Protein 6U1Y (pdb70)

Organism: Mus musculus (NCBI:txid10090)

Secondary structure (DSSP, 8-state):
-B-EEEEETTEEEE-SSPBPPPPGGGS-PSTTHHHHHHHHHHHHHT-HHHHHHHT--SEEEEEEE-STTSSHHHHHHHHHHHTT-EEEE--SS-TT--HHHHHHHHHTPPSSEEEEETTGGGG-----HHHHHHHHSSTT--SSEEEEEEES-GGGS-GGGGSTTT-SEEEE--SPPHHHHHHHHHHHSTTS-HHHHHHHHHHHHHH-S---HHHHHHHHTTSTT-HHHHHH-GGGGS--PPP-/--EE-EEEEETTEEEE-SSPEEPPPGGGS-PSTTHHHHHHHHHHHHHT-HHHHHHHT--SEEEEEEE-STTSSHHHHHHHHHHHTT-EEEE--SS-TT--HHHHHHHHHTPPSSEEEEETTGGGG-----HHHHHHHHSSTT--SSEEEEEEES-GGGS-GGGGSTTT-SEEEE--SPPHHHHHHHHHHHSTTS-HHHHHHHHHHHHHH-S---HHHHHHHHGGGTT-HHHHHH-GGGGS-----/-B-EEEEETTEEEE-SSPBPPPPGGGS-PSTTHHHHHHHHHHHHHT-HHHHHHHT--SEEEEEEE-STTSSHHHHHHHHHHHTT-EEEE--SS-TT--HHHHHHHHHTPPSSEEEEETTGGGG----HHHHHHHHSSTT--SSEEEEEEES-GGGS-GGGGSTTT-SEEEE--SPPHHHHHHHHHHHSTTS-HHHHHHHHHHHHHH-S---HHHHHHHHTTSTT-HHHHHH-GGGGS-----/-B-EEEEETTEEEE-SSPBPPPPGGGS-PSTTHHHHHHHHHHHHHH-HHHHHHHT--SEEEEEEE-STTSSHHHHHHHHHHHTT-EEEE--SS-TT--HHHHHHHHHT--SSEEEEETTGGGG-----HHHHHHHHSSTT--SSEEEEEEES-GGGS-GGGGSTTT-SEEEE--SPPHHHHHHHHHHHSTTS-HHHHHHHHHHHHHH-S---HHHHHHHHTTSTT-HHHHHH-GGGGS--PPP-/--EE-EEEEETTEEEE-SSPEEPPPGGGS-PSTTHHHHHHHHHHHHHT-HHHHHHHT--SEEEEEEE-STTSSHHHHHHHHHHHTT-EEEE--SS-TT--HHHHHHHHHTPPSSEEEEETTGGGG-----HHHHHHHHSSTT--SSEEEEEEES-GGGS-GGGGSTTT-SEEEE--SPPHHHHHHHHHHHSTT--HHHHHHHHHHHHHH-S---HHHHHHHHTTSTT-HHHHHH-GGGGS--PPP-/-B-EEEEETTEEEE-SSPBPPPPGGGS-PSTTHHHHHHHHHHHHHT-HHHHHHHT--SEEEEEEE-STTSSHHHHHHHHHHHTT-EEEE--SS-TT--HHHHHHHHHTPPSSEEEEETTGGGG-----HHHHHHHHSSTT--SSEEEEEEES-GGGS-GGGGSTTT-SEEEE--SPPHHHHHHHHHHHSTTS-HHHHHHHHHHHHHH-S---HHHHHHHHTTSTT-HHHHHH-GGGGS------/-EE-EEEEETTEEEE-SSPEEPPPGGGS-PSTTHHHHHHHHHHHHHH-HHHHHHHT---EEEEEEE-STTSSHHHHHHHHHHHTT-EEEE--SS-TT--HHHHHHHHHTPPSSEEEEETTGGGG-----HHHHHHHHSSTT--SSEEEEEEES-GGGS-GGGGSTTT-SEEEE--SPPHHHHHHHHHHHSTTS-HHHHHHHHHHHHHH-S---HHHHHHHHTTSTT-HHHHHH-GGGGS-----

Nearest PDB structures (foldseek):
  6u1y-assembly1_B  TM=1.004E+00  e=1.110E-48  Mus musculus
  6u1y-assembly1_C  TM=1.004E+00  e=1.663E-48  Mus musculus
  8tp1-assembly1_A  TM=9.940E-01  e=5.512E-43  Mus musculus
  6uks-assembly1_A  TM=9.927E-01  e=8.902E-41  Mus musculus
  8t5u-assembly1_A  TM=9.875E-01  e=5.991E-40  Mus musculus

B-factor: mean 44.15, std 13.64, range [19.55, 131.07]

Sequence (1709 aa):
KTVMYTAVGSEWRTFGYPRRRRPLDSVVLQQGLADRIVKDIREFIDNPKWYIDRGIPYRRGYLLYGPPGCGKSSFITALAGELEHSICLLSLTDSSLSDDRLNHHLLSVAPQQSLVLLEDVDAAFGRLTFSGLLNALDGVASTEARIVFMTTNYIDRLDPALIRPGRVDLKEYVGYCSHWQLTQMFQRFYPGQAPSLAENFAEHVLKATSEISPAQVQGYFMLYKNDPMGAVHNIESLRPRDHHHEGKTVMYTAVGSEWRTFGYPRRRRPLDSVVLQQGLADRIVKDIREFIDNPKWYIDRGIPYRRGYLLYGPPGCGKSSFITALAGELEHSICLLSLTDSSLSDDRLNHHLLSVAPQQSLVLLEDVDAAFGRLTFSGLLNALDGVASTEARIVFMTTNYIDRLDPALIRPGRVDLKEYVGYCSHWQLTQMFQRFYPGQAPSLAENFAEHVLKATSEISPAQVQGYFMLYKNDPMGAVHNIESLRPRDHHKTVMYTAVGSEWRTFGYPRRRRPLDSVVLQQQGLADRIVKDIREFIDNPKWYIDRGIPYRRGYLLYGPPGCGKSSFITALAGELEHSICLLSLTDSSLSDDRLNHHLLSVAPQQSLVLLEDVDAAFRLTFSGLLNALDGVASTEARIVFMTTNYIDRLDPALIRPGRVDLKEYVGYCSHWQLTQMFQRFYPGQAPSLAENFAEHHVLKATSEISPAQVQGYFMLYKNDPMGAVHNIESLRPRDHHKTVMYTAVGSEWRTFGYPRRRRPLDSVVLQQGLADRIVKDIREFIDNPKWYIDRGIPYRRGYLLYGPPGCGKSSFITALAGELEHSICLLSLTDSSLSDDRLNHLLSVAPQQSLVLLEDVDAAFGRLTFSGLLNALDGVASTEARIVFMTTNYIDRLDPALIRPGRVDLKEYVGYCSHWQLTQMFQRFYPGQAPSLAENFAEHHVLKATSEISPAQVQGYFMLYKNDPMGAVHNIESLRPRDHHHEGKTVMYTAVGSEWRTFGYPRRRRPLDSVVLQQGLADRIVKDIREFIDNPKWYIDRGIPYRRGYLLYGPPGCGKSSFITALAGELEHSICLLSLTDSSLSDDRLNHHLLSVAPQQSLVLLEDVDAAFGRLTFSGLLNALDGVASTEARIVFMTTNYIDRLDPALIRPGRVDLKEYVGYCSHWQLTQMFQRFYPGQAPSLAENFAEHVLKATSEISPAQVQGYFMLYKNDPMGAVHNIESLRPRDHHHKTVMYTAVGSEWRTFGYPRRRRPLDSVVLQQGLADRIVKDIREFIDNPKWYIDRGIPYRRGYLLYGPPGCGKSSFITALAGELEHSICLLSLTDSSLSDDRLNHHLLSVAPQQSLVLLEDVDAAFGRLTFSGLLNALDGVASTEARIVFMTTNYIDRLDPALIRPGRVDLKEYVGYCSHWQLTQMFQRFYPGQAPSLAENFAEHVLKATSEISPAQVQGYFMLYKNDPMGAVHNIESLRPRDHHHGKTVMYTAVGSEWRTFGYPRRRRPLDSVVLQQGLADRIVKDIREFIDNPKWYIDRGIPYRRGYLLYGPPGCGKSSFITALAGELEHSICLLSLTDSSLSDDRLNHHLLSVAPQQSLVLLEDVDAAFGRLTFSGLLNALDGVASTEARIVFMTTNYIDRLDPALIRPGRVDLKEYVGYCSHWQLTQMFQRFYPGQAPSLAENFAEHHVLKATSEISPAQVQGYFMLYKNDPMGAVHNIESLRPRDHH

Radius of gyration: 43.0 Å; Cα contacts (8 Å, |Δi|>4): 3126; chains: 7; bounding box: 42×126×124 Å

Structure (mmCIF, N/CA/C/O backbone):
data_6U1Y
#
_entry.id   6U1Y
#
_cell.length_a   41.206
_cell.length_b   207.253
_cell.length_c   116.615
_cell.angle_alpha   90.000
_cell.angle_beta   95.980
_cell.angle_gamma   90.000
#
_symmetry.space_group_name_H-M   'P 1 21 1'
#
loop_
_entity.id
_entity.type
_entity.pdbx_description
1 polymer 'Mitochondrial chaperone BCS1'
2 non-polymer 'PHOSPHOAMINOPHOSPHONIC ACID-ADENYLATE ESTER'
3 non-polymer 'MAGNESIUM ION'
4 water water
#
loop_
_atom_site.group_PDB
_atom_site.id
_atom_site.type_symbol
_atom_site.label_atom_id
_atom_site.label_alt_id
_atom_site.label_comp_id
_atom_site.label_asym_id
_atom_site.label_entity_id
_atom_site.label_seq_id
_atom_site.pdbx_PDB_ins_code
_atom_site.Cartn_x
_atom_site.Cartn_y
_atom_site.Cartn_z
_atom_site.occupancy
_atom_site.B_iso_or_equiv
_atom_site.auth_seq_id
_atom_site.auth_comp_id
_atom_site.auth_asym_id
_atom_site.auth_atom_id
_atom_site.pdbx_PDB_model_num
ATOM 1 N N . LYS A 1 15 ? 17.301 -44.860 31.185 1.00 49.47 165 LYS A N 1
ATOM 2 C CA . LYS A 1 15 ? 16.854 -43.570 31.790 1.00 48.07 165 LYS A CA 1
ATOM 3 C C . LYS A 1 15 ? 16.057 -42.752 30.762 1.00 44.90 165 LYS A C 1
ATOM 4 O O . LYS A 1 15 ? 16.181 -43.034 29.562 1.00 45.48 165 LYS A O 1
ATOM 23 N N . THR A 1 16 ? 15.362 -41.701 31.213 1.00 39.21 166 THR A N 1
ATOM 24 C CA . THR A 1 16 ? 14.681 -40.730 30.328 1.00 37.70 166 THR A CA 1
ATOM 25 C C . THR A 1 16 ? 15.243 -39.328 30.575 1.00 37.50 166 THR A C 1
ATOM 26 O O . THR A 1 16 ? 15.106 -38.815 31.708 1.00 40.96 166 THR A O 1
ATOM 37 N N . VAL A 1 17 ? 15.851 -38.705 29.567 1.00 35.86 167 VAL A N 1
ATOM 38 C CA . VAL A 1 17 ? 16.431 -37.332 29.689 1.00 36.15 167 VAL A CA 1
ATOM 39 C C . VAL A 1 17 ? 15.341 -36.280 29.403 1.00 35.30 167 VAL A C 1
ATOM 40 O O . VAL A 1 17 ? 14.681 -36.408 28.358 1.00 31.83 167 VAL A O 1
ATOM 53 N N . MET A 1 18 ? 15.189 -35.297 30.304 1.00 33.23 168 MET A N 1
ATOM 54 C CA . MET A 1 18 ? 14.321 -34.103 30.140 1.00 33.82 168 MET A CA 1
ATOM 55 C C . MET A 1 18 ? 15.151 -32.908 29.665 1.00 32.21 168 MET A C 1
ATOM 56 O O . MET A 1 18 ? 16.193 -32.628 30.297 1.00 32.55 168 MET A O 1
ATOM 70 N N . TYR A 1 19 ? 14.710 -32.218 28.617 1.00 31.63 169 TYR A N 1
ATOM 71 C CA . TYR A 1 19 ? 15.329 -30.953 28.130 1.00 33.29 169 TYR A CA 1
ATOM 72 C C . TYR A 1 19 ? 14.369 -29.788 28.383 1.00 33.18 169 TYR A C 1
ATOM 73 O O . TYR A 1 19 ? 13.156 -30.019 28.211 1.00 31.03 169 TYR A O 1
ATOM 91 N N . THR A 1 20 ? 14.872 -28.603 28.745 1.00 32.74 170 THR A N 1
ATOM 92 C CA . THR A 1 20 ? 14.109 -27.332 28.689 1.00 35.71 170 THR A CA 1
ATOM 93 C C . THR A 1 20 ? 14.841 -26.353 27.767 1.00 38.22 170 THR A C 1
ATOM 94 O O . THR A 1 20 ? 16.033 -26.551 27.519 1.00 40.05 170 THR A O 1
ATOM 105 N N . ALA A 1 21 ? 14.113 -25.364 27.249 1.00 40.35 171 ALA A N 1
ATOM 106 C CA . ALA A 1 21 ? 14.620 -24.306 26.350 1.00 40.20 171 ALA A CA 1
ATOM 107 C C . ALA A 1 21 ? 15.378 -23.273 27.174 1.00 42.41 171 ALA A C 1
ATOM 108 O O . ALA A 1 21 ? 14.830 -22.800 28.143 1.00 43.97 171 ALA A O 1
ATOM 115 N N . VAL A 1 22 ? 16.622 -22.983 26.810 1.00 47.99 172 VAL A N 1
ATOM 116 C CA . VAL A 1 22 ? 17.392 -21.807 27.300 1.00 52.94 172 VAL A CA 1
ATOM 117 C C . VAL A 1 22 ? 17.778 -20.993 26.066 1.00 55.72 172 VAL A C 1
ATOM 118 O O . VAL A 1 22 ? 18.606 -21.465 25.266 1.00 55.44 172 VAL A O 1
ATOM 131 N N . GLY A 1 23 ? 17.145 -19.832 25.906 1.00 58.69 173 GLY A N 1
ATOM 132 C CA . GLY A 1 23 ? 17.165 -19.056 24.655 1.00 58.43 173 GLY A CA 1
ATOM 133 C C . GLY A 1 23 ? 16.670 -19.906 23.500 1.00 57.93 173 GLY A C 1
ATOM 134 O O . GLY A 1 23 ? 15.508 -20.380 23.575 1.00 57.30 173 GLY A O 1
ATOM 138 N N . SER A 1 24 ? 17.526 -20.106 22.493 1.00 57.18 174 SER A N 1
ATOM 139 C CA . SER A 1 24 ? 17.196 -20.751 21.200 1.00 57.84 174 SER A CA 1
ATOM 140 C C . SER A 1 24 ? 17.652 -22.214 21.208 1.00 54.37 174 SER A C 1
ATOM 141 O O . SER A 1 24 ? 17.523 -22.874 20.150 1.00 52.98 174 SER A O 1
ATOM 149 N N . GLU A 1 25 ? 18.110 -22.723 22.354 1.00 52.16 175 GLU A N 1
ATOM 150 C CA . GLU A 1 25 ? 18.749 -24.063 22.451 1.00 52.74 175 GLU A CA 1
ATOM 151 C C . GLU A 1 25 ? 18.155 -24.892 23.606 1.00 46.33 175 GLU A C 1
ATOM 152 O O . GLU A 1 25 ? 17.594 -24.320 24.558 1.00 48.18 175 GLU A O 1
ATOM 164 N N . TRP A 1 26 ? 18.273 -26.208 23.514 1.00 39.98 176 TRP A N 1
ATOM 165 C CA . TRP A 1 26 ? 17.785 -27.193 24.506 1.00 38.50 176 TRP A CA 1
ATOM 166 C C . TRP A 1 26 ? 18.913 -27.594 25.445 1.00 41.67 176 TRP A C 1
ATOM 167 O O . TRP A 1 26 ? 20.000 -27.889 24.922 1.00 43.41 176 TRP A O 1
ATOM 188 N N . ARG A 1 27 ? 18.651 -27.649 26.757 1.00 41.52 177 ARG A N 1
ATOM 189 C CA . ARG A 1 27 ? 19.631 -28.043 27.799 1.00 43.12 177 ARG A CA 1
ATOM 190 C C . ARG A 1 27 ? 18.991 -29.090 28.707 1.00 40.89 177 ARG A C 1
ATOM 191 O O . ARG A 1 27 ? 17.787 -28.992 28.967 1.00 41.01 177 ARG A O 1
ATOM 212 N N . THR A 1 28 ? 19.776 -30.036 29.217 1.00 40.33 178 THR A N 1
ATOM 213 C CA . THR A 1 28 ? 19.274 -31.104 30.122 1.00 39.43 178 THR A CA 1
ATOM 214 C C . THR A 1 28 ? 18.723 -30.441 31.384 1.00 38.94 178 THR A C 1
ATOM 215 O O . THR A 1 28 ? 19.273 -29.418 31.816 1.00 36.15 178 THR A O 1
ATOM 226 N N . PHE A 1 29 ? 17.632 -30.987 31.919 1.00 40.25 179 PHE A N 1
ATOM 227 C CA . PHE A 1 29 ? 16.981 -30.499 33.154 1.00 40.94 179 PHE A CA 1
ATOM 228 C C . PHE A 1 29 ? 17.212 -31.541 34.260 1.00 41.20 179 PHE A C 1
ATOM 229 O O . PHE A 1 29 ? 16.617 -32.644 34.190 1.00 42.24 179 PHE A O 1
ATOM 246 N N . GLY A 1 30 ? 18.053 -31.199 35.239 1.00 39.84 180 GLY A N 1
ATOM 247 C CA . GLY A 1 30 ? 18.398 -32.069 36.379 1.00 42.74 180 GLY A CA 1
ATOM 248 C C . GLY A 1 30 ? 18.985 -33.402 35.940 1.00 42.17 180 GLY A C 1
ATOM 249 O O . GLY A 1 30 ? 19.641 -33.460 34.870 1.00 39.41 180 GLY A O 1
ATOM 253 N N . TYR A 1 31 ? 18.737 -34.444 36.742 1.00 44.52 181 TYR A N 1
ATOM 254 C CA . TYR A 1 31 ? 19.236 -35.830 36.555 1.00 46.02 181 TYR A CA 1
ATOM 255 C C . TYR A 1 31 ? 18.487 -36.530 35.416 1.00 45.36 181 TYR A C 1
ATOM 256 O O . TYR A 1 31 ? 17.327 -36.230 35.167 1.00 44.60 181 TYR A O 1
ATOM 274 N N . PRO A 1 32 ? 19.107 -37.493 34.699 1.00 47.42 182 PRO A N 1
ATOM 275 C CA . PRO A 1 32 ? 18.347 -38.483 33.940 1.00 46.77 182 PRO A CA 1
ATOM 276 C C . PRO A 1 32 ? 17.380 -39.196 34.904 1.00 46.52 182 PRO A C 1
ATOM 277 O O . PRO A 1 32 ? 17.794 -39.558 36.039 1.00 48.59 182 PRO A O 1
ATOM 288 N N . ARG A 1 33 ? 16.119 -39.354 34.491 1.00 45.26 183 ARG A N 1
ATOM 289 C CA . ARG A 1 33 ? 15.035 -39.896 35.366 1.00 45.72 183 ARG A CA 1
ATOM 290 C C . ARG A 1 33 ? 14.897 -41.398 35.123 1.00 42.69 183 ARG A C 1
ATOM 291 O O . ARG A 1 33 ? 15.121 -41.846 33.973 1.00 41.09 183 ARG A O 1
ATOM 312 N N . ARG A 1 34 ? 14.568 -42.153 36.163 1.00 44.21 184 ARG A N 1
ATOM 313 C CA . ARG A 1 34 ? 14.127 -43.566 36.037 1.00 49.72 184 ARG A CA 1
ATOM 314 C C . ARG A 1 34 ? 12.889 -43.602 35.122 1.00 44.60 184 ARG A C 1
ATOM 315 O O . ARG A 1 34 ? 11.989 -42.766 35.279 1.00 39.23 184 ARG A O 1
ATOM 336 N N . ARG A 1 35 ? 12.891 -44.524 34.164 1.00 47.18 185 ARG A N 1
ATOM 337 C CA . ARG A 1 35 ? 11.761 -44.733 33.230 1.00 49.22 185 ARG A CA 1
ATOM 338 C C . ARG A 1 35 ? 10.572 -45.183 34.066 1.00 45.06 185 ARG A C 1
ATOM 339 O O . ARG A 1 35 ? 10.748 -46.092 34.879 1.00 45.53 185 ARG A O 1
ATOM 360 N N . ARG A 1 36 ? 9.422 -44.553 33.888 1.00 41.94 186 ARG A N 1
ATOM 361 C CA . ARG A 1 36 ? 8.156 -45.135 34.375 1.00 40.67 186 ARG A CA 1
ATOM 362 C C . ARG A 1 36 ? 7.758 -46.271 33.447 1.00 38.87 186 ARG A C 1
ATOM 363 O O . ARG A 1 36 ? 7.671 -46.063 32.245 1.00 39.83 186 ARG A O 1
ATOM 384 N N . PRO A 1 37 ? 7.559 -47.505 33.944 1.00 36.46 187 PRO A N 1
ATOM 385 C CA . PRO A 1 37 ? 7.119 -48.599 33.087 1.00 37.30 187 PRO A CA 1
ATOM 386 C C . PRO A 1 37 ? 5.712 -48.319 32.516 1.00 39.05 187 PRO A C 1
ATOM 387 O O . PRO A 1 37 ? 4.847 -47.844 33.235 1.00 36.18 187 PRO A O 1
ATOM 398 N N . LEU A 1 38 ? 5.518 -48.630 31.241 1.00 39.91 188 LEU A N 1
ATOM 399 C CA . LEU A 1 38 ? 4.253 -48.359 30.501 1.00 42.07 188 LEU A CA 1
ATOM 400 C C . LEU A 1 38 ? 3.099 -49.065 31.216 1.00 42.61 188 LEU A C 1
ATOM 401 O O . LEU A 1 38 ? 1.976 -48.521 31.259 1.00 40.91 188 LEU A O 1
ATOM 417 N N . ASP A 1 39 ? 3.403 -50.203 31.817 1.00 42.84 189 ASP A N 1
ATOM 418 C CA . ASP A 1 39 ? 2.426 -51.077 32.499 1.00 44.59 189 ASP A CA 1
ATOM 419 C C . ASP A 1 39 ? 1.909 -50.387 33.764 1.00 41.87 189 ASP A C 1
ATOM 420 O O . ASP A 1 39 ? 0.815 -50.765 34.206 1.00 41.93 189 ASP A O 1
ATOM 429 N N . SER A 1 40 ? 2.655 -49.434 34.322 1.00 36.28 190 SER A N 1
ATOM 430 C CA . SER A 1 40 ? 2.312 -48.734 35.579 1.00 35.37 190 SER A CA 1
ATOM 431 C C . SER A 1 40 ? 1.287 -47.627 35.295 1.00 33.59 190 SER A C 1
ATOM 432 O O . SER A 1 40 ? 0.772 -47.027 36.270 1.00 34.12 190 SER A O 1
ATOM 440 N N . VAL A 1 41 ? 1.038 -47.325 34.023 1.00 33.39 191 VAL A N 1
ATOM 441 C CA . VAL A 1 41 ? -0.014 -46.365 33.577 1.00 32.87 191 VAL A CA 1
ATOM 442 C C . VAL A 1 41 ? -1.147 -47.186 32.960 1.00 33.81 191 VAL A C 1
ATOM 443 O O . VAL A 1 41 ? -0.895 -47.876 31.949 1.00 33.07 191 VAL A O 1
ATOM 456 N N . VAL A 1 42 ? -2.347 -47.114 33.542 1.00 32.81 192 VAL A N 1
ATOM 457 C CA . VAL A 1 42 ? -3.491 -47.962 33.110 1.00 32.35 192 VAL A CA 1
ATOM 458 C C . VAL A 1 42 ? -4.468 -47.069 32.365 1.00 30.89 192 VAL A C 1
ATOM 459 O O . VAL A 1 42 ? -5.221 -46.331 33.045 1.00 29.10 192 VAL A O 1
ATOM 472 N N . LEU A 1 43 ? -4.437 -47.105 31.040 1.00 29.62 193 LEU A N 1
ATOM 473 C CA . LEU A 1 43 ? -5.397 -46.334 30.213 1.00 30.52 193 LEU A CA 1
ATOM 474 C C . LEU A 1 43 ? -6.597 -47.238 29.914 1.00 30.69 193 LEU A C 1
ATOM 475 O O . LEU A 1 43 ? -6.521 -48.448 30.195 1.00 29.11 193 LEU A O 1
ATOM 491 N N . GLN A 1 44 ? -7.655 -46.662 29.357 1.00 32.69 194 GLN A N 1
ATOM 492 C CA . GLN A 1 44 ? -8.826 -47.443 28.882 1.00 36.14 194 GLN A CA 1
ATOM 493 C C . GLN A 1 44 ? -8.335 -48.545 27.934 1.00 36.09 194 GLN A C 1
ATOM 494 O O . GLN A 1 44 ? -7.293 -48.365 27.269 1.00 32.97 194 GLN A O 1
ATOM 508 N N . GLN A 1 45 ? -9.043 -49.670 27.949 1.00 34.76 195 GLN A N 1
ATOM 509 C CA . GLN A 1 45 ? -8.634 -50.926 27.283 1.00 35.70 195 GLN A CA 1
ATOM 510 C C . GLN A 1 45 ? -8.297 -50.652 25.817 1.00 33.94 195 GLN A C 1
ATOM 511 O O . GLN A 1 45 ? -9.144 -50.072 25.112 1.00 30.84 195 GLN A O 1
ATOM 525 N N . GLY A 1 46 ? -7.077 -51.039 25.404 1.00 32.20 196 GLY A N 1
ATOM 526 C CA . GLY A 1 46 ? -6.618 -50.942 24.014 1.00 31.79 196 GLY A CA 1
ATOM 527 C C . GLY A 1 46 ? -6.057 -49.572 23.644 1.00 32.82 196 GLY A C 1
ATOM 528 O O . GLY A 1 46 ? -5.452 -49.470 22.555 1.00 34.11 196 GLY A O 1
ATOM 532 N N . LEU A 1 47 ? -6.191 -48.543 24.495 1.00 31.63 197 LEU A N 1
ATOM 533 C CA . LEU A 1 47 ? -5.783 -47.172 24.101 1.00 31.64 197 LEU A CA 1
ATOM 534 C C . LEU A 1 47 ? -4.255 -47.103 24.006 1.00 30.25 197 LEU A C 1
ATOM 535 O O . LEU A 1 47 ? -3.751 -46.616 22.964 1.00 28.77 197 LEU A O 1
ATOM 551 N N . ALA A 1 48 ? -3.536 -47.555 25.023 1.00 29.03 198 ALA A N 1
ATOM 552 C CA . ALA A 1 48 ? -2.049 -47.547 25.043 1.00 30.55 198 ALA A CA 1
ATOM 553 C C . ALA A 1 48 ? -1.530 -48.308 23.809 1.00 31.92 198 ALA A C 1
ATOM 554 O O . ALA A 1 48 ? -0.665 -47.762 23.103 1.00 30.56 198 ALA A O 1
ATOM 561 N N . ASP A 1 49 ? -2.081 -49.496 23.532 1.00 32.21 199 ASP A N 1
ATOM 562 C CA . ASP A 1 49 ? -1.655 -50.340 22.399 1.00 35.28 199 ASP A CA 1
ATOM 563 C C . ASP A 1 49 ? -1.845 -49.576 21.084 1.00 34.75 199 ASP A C 1
ATOM 564 O O . ASP A 1 49 ? -0.939 -49.633 20.245 1.00 32.31 199 ASP A O 1
ATOM 573 N N . ARG A 1 50 ? -2.979 -48.887 20.913 1.00 34.88 200 ARG A N 1
ATOM 574 C CA . ARG A 1 50 ? -3.268 -48.144 19.663 1.00 35.81 200 ARG A CA 1
ATOM 575 C C . ARG A 1 50 ? -2.239 -47.011 19.479 1.00 33.35 200 ARG A C 1
ATOM 576 O O . ARG A 1 50 ? -1.767 -46.831 18.363 1.00 34.13 200 ARG A O 1
ATOM 597 N N . ILE A 1 51 ? -1.868 -46.278 20.524 1.00 32.03 201 ILE A N 1
ATOM 598 C CA . ILE A 1 51 ? -0.931 -45.118 20.407 1.00 31.43 201 ILE A CA 1
ATOM 599 C C . ILE A 1 51 ? 0.484 -45.646 20.124 1.00 29.85 201 ILE A C 1
ATOM 600 O O . ILE A 1 51 ? 1.170 -45.084 19.241 1.00 28.86 201 ILE A O 1
ATOM 616 N N . VAL A 1 52 ? 0.911 -46.670 20.864 1.00 30.35 202 VAL A N 1
ATOM 617 C CA . VAL A 1 52 ? 2.255 -47.299 20.715 1.00 31.97 202 VAL A CA 1
ATOM 618 C C . VAL A 1 52 ? 2.380 -47.815 19.269 1.00 33.13 202 VAL A C 1
ATOM 619 O O . VAL A 1 52 ? 3.408 -47.542 18.634 1.00 31.50 202 VAL A O 1
ATOM 632 N N . LYS A 1 53 ? 1.369 -48.527 18.776 1.00 34.99 203 LYS A N 1
ATOM 633 C CA . LYS A 1 53 ? 1.368 -49.090 17.399 1.00 36.66 203 LYS A CA 1
ATOM 634 C C . LYS A 1 53 ? 1.503 -47.942 16.397 1.00 35.84 203 LYS A C 1
ATOM 635 O O . LYS A 1 53 ? 2.359 -48.026 15.508 1.00 37.06 203 LYS A O 1
ATOM 654 N N . ASP A 1 54 ? 0.703 -46.894 16.538 1.00 34.25 204 ASP A N 1
ATOM 655 C CA . ASP A 1 54 ? 0.706 -45.717 15.636 1.00 35.16 204 ASP A CA 1
ATOM 656 C C . ASP A 1 54 ? 2.118 -45.121 15.581 1.00 36.04 204 ASP A C 1
ATOM 657 O O . ASP A 1 54 ? 2.643 -44.890 14.454 1.00 35.14 204 ASP A O 1
ATOM 666 N N . ILE A 1 55 ? 2.696 -44.840 16.752 1.00 34.67 205 ILE A N 1
ATOM 667 C CA . ILE A 1 55 ? 3.981 -44.098 16.838 1.00 33.32 205 ILE A CA 1
ATOM 668 C C . ILE A 1 55 ? 5.119 -45.012 16.351 1.00 32.81 205 ILE A C 1
ATOM 669 O O . ILE A 1 55 ? 5.996 -44.517 15.649 1.00 31.94 205 ILE A O 1
ATOM 685 N N . ARG A 1 56 ? 5.108 -46.307 16.653 1.00 33.02 206 ARG A N 1
ATOM 686 C CA . ARG A 1 56 ? 6.122 -47.267 16.115 1.00 36.01 206 ARG A CA 1
ATOM 687 C C . ARG A 1 56 ? 5.998 -47.322 14.578 1.00 34.24 206 ARG A C 1
ATOM 688 O O . ARG A 1 56 ? 7.029 -47.315 13.920 1.00 34.07 206 ARG A O 1
ATOM 709 N N . GLU A 1 57 ? 4.783 -47.338 14.029 1.00 33.59 207 GLU A N 1
ATOM 710 C CA . GLU A 1 57 ? 4.568 -47.338 12.561 1.00 34.53 207 GLU A CA 1
ATOM 711 C C . GLU A 1 57 ? 5.174 -46.075 11.932 1.00 33.77 207 GLU A C 1
ATOM 712 O O . GLU A 1 57 ? 5.793 -46.179 10.853 1.00 33.15 207 GLU A O 1
ATOM 724 N N . PHE A 1 58 ? 5.000 -44.915 12.566 1.00 31.57 208 PHE A N 1
ATOM 725 C CA . PHE A 1 58 ? 5.600 -43.640 12.100 1.00 30.50 208 PHE A CA 1
ATOM 726 C C . PHE A 1 58 ? 7.134 -43.778 12.118 1.00 31.51 208 PHE A C 1
ATOM 727 O O . PHE A 1 58 ? 7.777 -43.507 11.084 1.00 33.33 208 PHE A O 1
ATOM 744 N N . ILE A 1 59 ? 7.705 -44.163 13.263 1.00 31.21 209 ILE A N 1
ATOM 745 C CA . ILE A 1 59 ? 9.178 -44.251 13.459 1.00 33.20 209 ILE A CA 1
ATOM 746 C C . ILE A 1 59 ? 9.748 -45.216 12.423 1.00 33.69 209 ILE A C 1
ATOM 747 O O . ILE A 1 59 ? 10.788 -44.889 11.851 1.00 32.31 209 ILE A O 1
ATOM 763 N N . ASP A 1 60 ? 9.041 -46.313 12.136 1.00 32.93 210 ASP A N 1
ATOM 764 C CA . ASP A 1 60 ? 9.545 -47.414 11.263 1.00 34.04 210 ASP A CA 1
ATOM 765 C C . ASP A 1 60 ? 9.350 -47.125 9.757 1.00 33.66 210 ASP A C 1
ATOM 766 O O . ASP A 1 60 ? 9.835 -47.949 8.967 1.00 34.10 210 ASP A O 1
ATOM 775 N N . ASN A 1 61 ? 8.702 -46.034 9.335 1.00 33.37 211 ASN A N 1
ATOM 776 C CA . ASN A 1 61 ? 8.312 -45.875 7.902 1.00 35.35 211 ASN A CA 1
ATOM 777 C C . ASN A 1 61 ? 8.725 -44.533 7.278 1.00 34.07 211 ASN A C 1
ATOM 778 O O . ASN A 1 61 ? 7.943 -43.958 6.533 1.00 35.02 211 ASN A O 1
ATOM 789 N N . PRO A 1 62 ? 9.949 -44.015 7.490 1.00 33.72 212 PRO A N 1
ATOM 790 C CA . PRO A 1 62 ? 10.380 -42.777 6.835 1.00 34.29 212 PRO A CA 1
ATOM 791 C C . PRO A 1 62 ? 10.326 -42.852 5.310 1.00 34.01 212 PRO A C 1
ATOM 792 O O . PRO A 1 62 ? 9.962 -41.885 4.671 1.00 32.91 212 PRO A O 1
ATOM 803 N N . LYS A 1 63 ? 10.659 -44.003 4.748 1.00 37.26 213 LYS A N 1
ATOM 804 C CA . LYS A 1 63 ? 10.750 -44.170 3.272 1.00 41.15 213 LYS A CA 1
ATOM 805 C C . LYS A 1 63 ? 9.350 -43.994 2.677 1.00 39.60 213 LYS A C 1
ATOM 806 O O . LYS A 1 63 ? 9.235 -43.367 1.627 1.00 36.89 213 LYS A O 1
ATOM 825 N N . TRP A 1 64 ? 8.314 -44.516 3.332 1.00 39.00 214 TRP A N 1
ATOM 826 C CA . TRP A 1 64 ? 6.909 -44.383 2.852 1.00 39.54 214 TRP A CA 1
ATOM 827 C C . TRP A 1 64 ? 6.559 -42.902 2.726 1.00 38.93 214 TRP A C 1
ATOM 828 O O . TRP A 1 64 ? 5.930 -42.539 1.729 1.00 38.15 214 TRP A O 1
ATOM 849 N N . TYR A 1 65 ? 6.962 -42.086 3.704 1.00 35.86 215 TYR A N 1
ATOM 850 C CA . TYR A 1 65 ? 6.732 -40.618 3.704 1.00 36.77 215 TYR A CA 1
ATOM 851 C C . TYR A 1 65 ? 7.542 -39.992 2.556 1.00 36.32 215 TYR A C 1
ATOM 852 O O . TYR A 1 65 ? 6.949 -39.274 1.729 1.00 35.68 215 TYR A O 1
ATOM 870 N N . ILE A 1 66 ? 8.849 -40.249 2.490 1.00 39.28 216 ILE A N 1
ATOM 871 C CA . ILE A 1 66 ? 9.718 -39.568 1.483 1.00 45.04 216 ILE A CA 1
ATOM 872 C C . ILE A 1 66 ? 9.258 -39.943 0.061 1.00 44.59 216 ILE A C 1
ATOM 873 O O . ILE A 1 66 ? 9.157 -39.039 -0.769 1.00 44.41 216 ILE A O 1
ATOM 889 N N . ASP A 1 67 ? 8.938 -41.209 -0.200 1.00 44.40 217 ASP A N 1
ATOM 890 C CA . ASP A 1 67 ? 8.490 -41.671 -1.539 1.00 50.25 217 ASP A CA 1
ATOM 891 C C . ASP A 1 67 ? 7.261 -40.863 -1.977 1.00 51.07 217 ASP A C 1
ATOM 892 O O . ASP A 1 67 ? 7.152 -40.562 -3.175 1.00 49.78 217 ASP A O 1
ATOM 901 N N . ARG A 1 68 ? 6.365 -40.516 -1.058 1.00 47.61 218 ARG A N 1
ATOM 902 C CA . ARG A 1 68 ? 5.070 -39.867 -1.375 1.00 46.03 218 ARG A CA 1
ATOM 903 C C . ARG A 1 68 ? 5.183 -38.342 -1.222 1.00 42.96 218 ARG A C 1
ATOM 904 O O . ARG A 1 68 ? 4.151 -37.663 -1.479 1.00 42.55 218 ARG A O 1
ATOM 925 N N . GLY A 1 69 ? 6.359 -37.824 -0.828 1.00 39.10 219 GLY A N 1
ATOM 926 C CA . GLY A 1 69 ? 6.640 -36.376 -0.663 1.00 38.99 219 GLY A CA 1
ATOM 927 C C . GLY A 1 69 ? 5.983 -35.744 0.565 1.00 37.92 219 GLY A C 1
ATOM 928 O O . GLY A 1 69 ? 5.863 -34.493 0.613 1.00 37.77 219 GLY A O 1
ATOM 932 N N . ILE A 1 70 ? 5.612 -36.556 1.558 1.00 37.00 220 ILE A N 1
ATOM 933 C CA . ILE A 1 70 ? 4.831 -36.130 2.755 1.00 36.80 220 ILE A CA 1
ATOM 934 C C . ILE A 1 70 ? 5.801 -35.722 3.863 1.00 38.13 220 ILE A C 1
ATOM 935 O O . ILE A 1 70 ? 6.694 -36.507 4.199 1.00 39.29 220 ILE A O 1
ATOM 951 N N . PRO A 1 71 ? 5.637 -34.534 4.494 1.00 35.72 221 PRO A N 1
ATOM 952 C CA . PRO A 1 71 ? 6.500 -34.144 5.606 1.00 36.70 221 PRO A CA 1
ATOM 953 C C . PRO A 1 71 ? 6.553 -35.240 6.682 1.00 34.92 221 PRO A C 1
ATOM 954 O O . PRO A 1 71 ? 5.506 -35.715 7.085 1.00 32.72 221 PRO A O 1
ATOM 965 N N . TYR A 1 72 ? 7.779 -35.660 7.047 1.00 33.58 222 TYR A N 1
ATOM 966 C CA . TYR A 1 72 ? 8.033 -36.788 7.980 1.00 31.61 222 TYR A CA 1
ATOM 967 C C . TYR A 1 72 ? 7.986 -36.252 9.409 1.00 32.73 222 TYR A C 1
ATOM 968 O O . TYR A 1 72 ? 9.008 -36.014 10.056 1.00 32.66 222 TYR A O 1
ATOM 986 N N . ARG A 1 73 ? 6.758 -36.069 9.889 1.00 33.26 223 ARG A N 1
ATOM 987 C CA . ARG A 1 73 ? 6.398 -35.460 11.182 1.00 30.47 223 ARG A CA 1
ATOM 988 C C . ARG A 1 73 ? 5.114 -36.132 11.661 1.00 31.15 223 ARG A C 1
ATOM 989 O O . ARG A 1 73 ? 4.247 -36.484 10.788 1.00 28.65 223 ARG A O 1
ATOM 1010 N N . ARG A 1 74 ? 4.910 -36.195 12.970 1.00 28.40 224 ARG A N 1
ATOM 1011 C CA . ARG A 1 74 ? 3.610 -36.665 13.495 1.00 27.71 224 ARG A CA 1
ATOM 1012 C C . ARG A 1 74 ? 3.317 -35.944 14.809 1.00 26.53 224 ARG A C 1
ATOM 1013 O O . ARG A 1 74 ? 4.253 -35.694 15.606 1.00 26.12 224 ARG A O 1
ATOM 1034 N N . GLY A 1 75 ? 2.061 -35.601 15.006 1.00 27.35 225 GLY A N 1
ATOM 1035 C CA . GLY A 1 75 ? 1.580 -34.920 16.222 1.00 27.21 225 GLY A CA 1
ATOM 1036 C C . GLY A 1 75 ? 0.478 -35.704 16.911 1.00 26.03 225 GLY A C 1
ATOM 1037 O O . GLY A 1 75 ? -0.359 -36.329 16.206 1.00 26.44 225 GLY A O 1
ATOM 1041 N N . TYR A 1 76 ? 0.470 -35.654 18.238 1.00 25.10 226 TYR A N 1
ATOM 1042 C CA . TYR A 1 76 ? -0.504 -36.378 19.090 1.00 26.84 226 TYR A CA 1
ATOM 1043 C C . TYR A 1 76 ? -1.155 -35.377 20.048 1.00 26.86 226 TYR A C 1
ATOM 1044 O O . TYR A 1 76 ? -0.444 -34.481 20.544 1.00 27.34 226 TYR A O 1
ATOM 1062 N N . LEU A 1 77 ? -2.455 -35.513 20.286 1.00 27.59 227 LEU A N 1
ATOM 1063 C CA . LEU A 1 77 ? -3.186 -34.717 21.297 1.00 27.63 227 LEU A CA 1
ATOM 1064 C C . LEU A 1 77 ? -3.816 -35.691 22.285 1.00 27.48 227 LEU A C 1
ATOM 1065 O O . LEU A 1 77 ? -4.625 -36.506 21.856 1.00 26.10 227 LEU A O 1
ATOM 1081 N N . LEU A 1 78 ? -3.427 -35.613 23.554 1.00 28.04 228 LEU A N 1
ATOM 1082 C CA . LEU A 1 78 ? -4.164 -36.292 24.645 1.00 27.28 228 LEU A CA 1
ATOM 1083 C C . LEU A 1 78 ? -5.017 -35.229 25.345 1.00 26.83 228 LEU A C 1
ATOM 1084 O O . LEU A 1 78 ? -4.476 -34.182 25.745 1.00 26.40 228 LEU A O 1
ATOM 1100 N N . TYR A 1 79 ? -6.308 -35.492 25.499 1.00 26.37 229 TYR A N 1
ATOM 1101 C CA . TYR A 1 79 ? -7.237 -34.524 26.125 1.00 26.18 229 TYR A CA 1
ATOM 1102 C C . TYR A 1 79 ? -8.119 -35.221 27.153 1.00 26.35 229 TYR A C 1
ATOM 1103 O O . TYR A 1 79 ? -8.497 -36.380 26.965 1.00 25.32 229 TYR A O 1
ATOM 1121 N N . GLY A 1 80 ? -8.451 -34.487 28.220 1.00 27.75 230 GLY A N 1
ATOM 1122 C CA . GLY A 1 80 ? -9.447 -34.956 29.191 1.00 29.80 230 GLY A CA 1
ATOM 1123 C C . GLY A 1 80 ? -9.188 -34.422 30.577 1.00 30.73 230 GLY A C 1
ATOM 1124 O O . GLY A 1 80 ? -8.256 -33.636 30.762 1.00 30.06 230 GLY A O 1
ATOM 1128 N N . PRO A 1 81 ? -10.014 -34.822 31.562 1.00 30.79 231 PRO A N 1
ATOM 1129 C CA . PRO A 1 81 ? -9.983 -34.241 32.902 1.00 30.63 231 PRO A CA 1
ATOM 1130 C C . PRO A 1 81 ? -8.653 -34.440 33.639 1.00 29.60 231 PRO A C 1
ATOM 1131 O O . PRO A 1 81 ? -7.882 -35.348 33.338 1.00 31.41 231 PRO A O 1
ATOM 1142 N N . PRO A 1 82 ? -8.343 -33.589 34.638 1.00 29.10 232 PRO A N 1
ATOM 1143 C CA . PRO A 1 82 ? -7.147 -33.759 35.446 1.00 27.86 232 PRO A CA 1
ATOM 1144 C C . PRO A 1 82 ? -7.085 -35.112 36.171 1.00 29.26 232 PRO A C 1
ATOM 1145 O O . PRO A 1 82 ? -8.089 -35.603 36.695 1.00 28.23 232 PRO A O 1
ATOM 1156 N N . GLY A 1 83 ? -5.895 -35.728 36.114 1.00 29.16 233 GLY A N 1
ATOM 1157 C CA . GLY A 1 83 ? -5.551 -36.894 36.933 1.00 27.18 233 GLY A CA 1
ATOM 1158 C C . GLY A 1 83 ? -5.910 -38.203 36.273 1.00 27.04 233 GLY A C 1
ATOM 1159 O O . GLY A 1 83 ? -6.111 -39.161 37.015 1.00 27.23 233 GLY A O 1
ATOM 1163 N N . CYS A 1 84 ? -5.944 -38.285 34.938 1.00 25.83 234 CYS A N 1
ATOM 1164 C CA . CYS A 1 84 ? -6.422 -39.500 34.224 1.00 25.19 234 CYS A CA 1
ATOM 1165 C C . CYS A 1 84 ? -5.309 -40.183 33.408 1.00 24.21 234 CYS A C 1
ATOM 1166 O O . CYS A 1 84 ? -5.536 -41.286 32.968 1.00 24.46 234 CYS A O 1
ATOM 1174 N N . GLY A 1 85 ? -4.128 -39.599 33.274 1.00 24.52 235 GLY A N 1
ATOM 1175 C CA . GLY A 1 85 ? -2.923 -40.329 32.807 1.00 24.62 235 GLY A CA 1
ATOM 1176 C C . GLY A 1 85 ? -2.164 -39.660 31.659 1.00 23.95 235 GLY A C 1
ATOM 1177 O O . GLY A 1 85 ? -1.333 -40.320 31.065 1.00 23.60 235 GLY A O 1
ATOM 1181 N N . LYS A 1 86 ? -2.407 -38.393 31.344 1.00 24.55 236 LYS A N 1
ATOM 1182 C CA . LYS A 1 86 ? -1.843 -37.796 30.123 1.00 25.19 236 LYS A CA 1
ATOM 1183 C C . LYS A 1 86 ? -0.332 -37.626 30.293 1.00 26.06 236 LYS A C 1
ATOM 1184 O O . LYS A 1 86 ? 0.422 -38.140 29.457 1.00 25.97 236 LYS A O 1
ATOM 1203 N N . SER A 1 87 ? 0.104 -36.895 31.318 1.00 27.03 237 SER A N 1
ATOM 1204 C CA . SER A 1 87 ? 1.536 -36.606 31.558 1.00 27.54 237 SER A CA 1
ATOM 1205 C C . SER A 1 87 ? 2.275 -37.916 31.889 1.00 29.36 237 SER A C 1
ATOM 1206 O O . SER A 1 87 ? 3.395 -38.110 31.378 1.00 27.71 237 SER A O 1
ATOM 1214 N N . SER A 1 88 ? 1.697 -38.783 32.723 1.00 28.79 238 SER A N 1
ATOM 1215 C CA . SER A 1 88 ? 2.275 -40.083 33.123 1.00 30.64 238 SER A CA 1
ATOM 1216 C C . SER A 1 88 ? 2.459 -40.961 31.878 1.00 29.62 238 SER A C 1
ATOM 1217 O O . SER A 1 88 ? 3.539 -41.533 31.688 1.00 28.54 238 SER A O 1
ATOM 1225 N N . PHE A 1 89 ? 1.430 -41.084 31.041 1.00 27.45 239 PHE A N 1
ATOM 1226 C CA . PHE A 1 89 ? 1.527 -41.900 29.810 1.00 28.14 239 PHE A CA 1
ATOM 1227 C C . PHE A 1 89 ? 2.677 -41.407 28.914 1.00 27.55 239 PHE A C 1
ATOM 1228 O O . PHE A 1 89 ? 3.462 -42.218 28.426 1.00 29.32 239 PHE A O 1
ATOM 1245 N N . ILE A 1 90 ? 2.771 -40.109 28.681 1.00 26.41 240 ILE A N 1
ATOM 1246 C CA . ILE A 1 90 ? 3.794 -39.542 27.769 1.00 25.67 240 ILE A CA 1
ATOM 1247 C C . ILE A 1 90 ? 5.175 -39.837 28.356 1.00 26.73 240 ILE A C 1
ATOM 1248 O O . ILE A 1 90 ? 6.071 -40.219 27.586 1.00 29.05 240 ILE A O 1
ATOM 1264 N N . THR A 1 91 ? 5.351 -39.733 29.661 1.00 28.69 241 THR A N 1
ATOM 1265 C CA . THR A 1 91 ? 6.617 -40.086 30.358 1.00 30.99 241 THR A CA 1
ATOM 1266 C C . THR A 1 91 ? 6.962 -41.542 30.068 1.00 30.88 241 THR A C 1
ATOM 1267 O O . THR A 1 91 ? 8.087 -41.804 29.639 1.00 33.54 241 THR A O 1
ATOM 1278 N N . ALA A 1 92 ? 6.017 -42.451 30.294 1.00 30.27 242 ALA A N 1
ATOM 1279 C CA . ALA A 1 92 ? 6.192 -43.910 30.141 1.00 30.17 242 ALA A CA 1
ATOM 1280 C C . ALA A 1 92 ? 6.443 -44.253 28.677 1.00 29.43 242 ALA A C 1
ATOM 1281 O O . ALA A 1 92 ? 7.326 -45.067 28.406 1.00 31.20 242 ALA A O 1
ATOM 1288 N N . LEU A 1 93 ? 5.662 -43.657 27.779 1.00 31.14 243 LEU A N 1
ATOM 1289 C CA . LEU A 1 93 ? 5.827 -43.838 26.309 1.00 31.92 243 LEU A CA 1
ATOM 1290 C C . LEU A 1 93 ? 7.259 -43.461 25.903 1.00 31.35 243 LEU A C 1
ATOM 1291 O O . LEU A 1 93 ? 7.868 -44.224 25.146 1.00 30.44 243 LEU A O 1
ATOM 1307 N N . ALA A 1 94 ? 7.754 -42.313 26.339 1.00 31.02 244 ALA A N 1
ATOM 1308 C CA . ALA A 1 94 ? 9.137 -41.864 26.045 1.00 32.57 244 ALA A CA 1
ATOM 1309 C C . ALA A 1 94 ? 10.110 -42.959 26.500 1.00 34.05 244 ALA A C 1
ATOM 1310 O O . ALA A 1 94 ? 11.000 -43.325 25.732 1.00 34.89 244 ALA A O 1
ATOM 1317 N N . GLY A 1 95 ? 9.909 -43.496 27.693 1.00 34.16 245 GLY A N 1
ATOM 1318 C CA . GLY A 1 95 ? 10.758 -44.570 28.239 1.00 36.65 245 GLY A CA 1
ATOM 1319 C C . GLY A 1 95 ? 10.685 -45.824 27.387 1.00 36.53 245 GLY A C 1
ATOM 1320 O O . GLY A 1 95 ? 11.735 -46.353 27.054 1.00 34.80 245 GLY A O 1
ATOM 1324 N N . GLU A 1 96 ? 9.482 -46.247 27.016 1.00 35.18 246 GLU A N 1
ATOM 1325 C CA . GLU A 1 96 ? 9.254 -47.432 26.160 1.00 37.99 246 GLU A CA 1
ATOM 1326 C C . GLU A 1 96 ? 9.996 -47.299 24.820 1.00 37.60 246 GLU A C 1
ATOM 1327 O O . GLU A 1 96 ? 10.520 -48.306 24.355 1.00 40.89 246 GLU A O 1
ATOM 1339 N N . LEU A 1 97 ? 9.999 -46.115 24.209 1.00 35.90 247 LEU A N 1
ATOM 1340 C CA . LEU A 1 97 ? 10.599 -45.845 22.873 1.00 33.42 247 LEU A CA 1
ATOM 1341 C C . LEU A 1 97 ? 12.056 -45.398 23.009 1.00 33.75 247 LEU A C 1
ATOM 1342 O O . LEU A 1 97 ? 12.624 -44.997 21.984 1.00 32.20 247 LEU A O 1
ATOM 1358 N N . GLU A 1 98 ? 12.607 -45.392 24.223 1.00 34.12 248 GLU A N 1
ATOM 1359 C CA . GLU A 1 98 ? 13.962 -44.863 24.521 1.00 38.35 248 GLU A CA 1
ATOM 1360 C C . GLU A 1 98 ? 14.114 -43.475 23.890 1.00 36.71 248 GLU A C 1
ATOM 1361 O O . GLU A 1 98 ? 15.157 -43.189 23.255 1.00 37.12 248 GLU A O 1
ATOM 1373 N N . HIS A 1 99 ? 13.102 -42.633 24.051 1.00 34.20 249 HIS A N 1
ATOM 1374 C CA . HIS A 1 99 ? 13.123 -41.228 23.582 1.00 33.26 249 HIS A CA 1
ATOM 1375 C C . HIS A 1 99 ? 13.335 -40.338 24.804 1.00 35.65 249 HIS A C 1
ATOM 1376 O O . HIS A 1 99 ? 12.915 -40.735 25.926 1.00 33.39 249 HIS A O 1
ATOM 1391 N N . SER A 1 100 ? 13.951 -39.178 24.593 1.00 35.40 250 SER A N 1
ATOM 1392 C CA . SER A 1 100 ? 13.992 -38.092 25.597 1.00 36.93 250 SER A CA 1
ATOM 1393 C C . SER A 1 100 ? 12.714 -37.249 25.477 1.00 34.77 250 SER A C 1
ATOM 1394 O O . SER A 1 100 ? 11.901 -37.520 24.575 1.00 33.62 250 SER A O 1
ATOM 1402 N N . ILE A 1 101 ? 12.537 -36.263 26.353 1.00 33.31 251 ILE A N 1
ATOM 1403 C CA . ILE A 1 101 ? 11.398 -35.313 26.260 1.00 32.75 251 ILE A CA 1
ATOM 1404 C C . ILE A 1 101 ? 11.940 -33.886 26.310 1.00 32.46 251 ILE A C 1
ATOM 1405 O O . ILE A 1 101 ? 12.697 -33.560 27.237 1.00 33.38 251 ILE A O 1
ATOM 1421 N N . CYS A 1 102 ? 11.511 -33.069 25.359 1.00 32.70 252 CYS A N 1
ATOM 1422 C CA . CYS A 1 102 ? 11.726 -31.609 25.302 1.00 33.15 252 CYS A CA 1
ATOM 1423 C C . CYS A 1 102 ? 10.467 -30.893 25.810 1.00 35.50 252 CYS A C 1
ATOM 1424 O O . CYS A 1 102 ? 9.410 -30.983 25.135 1.00 35.05 252 CYS A O 1
ATOM 1432 N N . LEU A 1 103 ? 10.581 -30.228 26.960 1.00 36.46 253 LEU A N 1
ATOM 1433 C CA . LEU A 1 103 ? 9.499 -29.462 27.625 1.00 40.40 253 LEU A CA 1
ATOM 1434 C C . LEU A 1 103 ? 9.460 -28.061 27.022 1.00 40.26 253 LEU A C 1
ATOM 1435 O O . LEU A 1 103 ? 10.303 -27.241 27.385 1.00 39.58 253 LEU A O 1
ATOM 1451 N N . LEU A 1 104 ? 8.509 -27.790 26.152 1.00 40.03 254 LEU A N 1
ATOM 1452 C CA . LEU A 1 104 ? 8.374 -26.482 25.479 1.00 44.66 254 LEU A CA 1
ATOM 1453 C C . LEU A 1 104 ? 7.164 -25.742 26.080 1.00 45.73 254 LEU A C 1
ATOM 1454 O O . LEU A 1 104 ? 6.017 -26.197 25.884 1.00 48.32 254 LEU A O 1
ATOM 1470 N N . SER A 1 105 ? 7.423 -24.687 26.843 1.00 48.78 255 SER A N 1
ATOM 1471 C CA . SER A 1 105 ? 6.407 -23.786 27.436 1.00 52.40 255 SER A CA 1
ATOM 1472 C C . SER A 1 105 ? 6.028 -22.707 26.413 1.00 51.74 255 SER A C 1
ATOM 1473 O O . SER A 1 105 ? 6.914 -21.938 26.002 1.00 50.10 255 SER A O 1
ATOM 1481 N N . LEU A 1 106 ? 4.766 -22.646 25.993 1.00 48.95 256 LEU A N 1
ATOM 1482 C CA . LEU A 1 106 ? 4.325 -21.671 24.966 1.00 53.09 256 LEU A CA 1
ATOM 1483 C C . LEU A 1 106 ? 4.057 -20.312 25.632 1.00 61.21 256 LEU A C 1
ATOM 1484 O O . LEU A 1 106 ? 4.147 -19.290 24.929 1.00 57.14 256 LEU A O 1
ATOM 1500 N N . THR A 1 107 ? 3.728 -20.311 26.930 1.00 68.89 257 THR A N 1
ATOM 1501 C CA . THR A 1 107 ? 3.446 -19.103 27.752 1.00 71.18 257 THR A CA 1
ATOM 1502 C C . THR A 1 107 ? 4.727 -18.702 28.492 1.00 73.75 257 THR A C 1
ATOM 1503 O O . THR A 1 107 ? 4.969 -19.240 29.596 1.00 76.66 257 THR A O 1
ATOM 1514 N N . ASP A 1 108 ? 5.523 -17.809 27.907 1.00 74.93 258 ASP A N 1
ATOM 1515 C CA . ASP A 1 108 ? 6.943 -17.614 28.290 1.00 76.37 258 ASP A CA 1
ATOM 1516 C C . ASP A 1 108 ? 7.463 -16.323 27.653 1.00 80.03 258 ASP A C 1
ATOM 1517 O O . ASP A 1 108 ? 7.353 -16.184 26.411 1.00 77.15 258 ASP A O 1
ATOM 1526 N N . SER A 1 109 ? 8.030 -15.438 28.478 1.00 80.01 259 SER A N 1
ATOM 1527 C CA . SER A 1 109 ? 8.474 -14.063 28.131 1.00 82.37 259 SER A CA 1
ATOM 1528 C C . SER A 1 109 ? 9.420 -14.080 26.923 1.00 78.31 259 SER A C 1
ATOM 1529 O O . SER A 1 109 ? 9.184 -13.304 25.985 1.00 77.92 259 SER A O 1
ATOM 1537 N N . SER A 1 110 ? 10.458 -14.922 26.952 1.00 78.66 260 SER A N 1
ATOM 1538 C CA . SER A 1 110 ? 11.549 -14.959 25.935 1.00 74.90 260 SER A CA 1
ATOM 1539 C C . SER A 1 110 ? 11.054 -15.543 24.598 1.00 71.36 260 SER A C 1
ATOM 1540 O O . SER A 1 110 ? 11.707 -15.246 23.574 1.00 74.27 260 SER A O 1
ATOM 1548 N N . LEU A 1 111 ? 9.975 -16.344 24.594 1.00 62.98 261 LEU A N 1
ATOM 1549 C CA . LEU A 1 111 ? 9.586 -17.159 23.406 1.00 56.86 261 LEU A CA 1
ATOM 1550 C C . LEU A 1 111 ? 8.938 -16.252 22.361 1.00 53.30 261 LEU A C 1
ATOM 1551 O O . LEU A 1 111 ? 7.880 -15.685 22.665 1.00 58.35 261 LEU A O 1
ATOM 1567 N N . SER A 1 112 ? 9.576 -16.126 21.202 1.00 49.73 262 SER A N 1
ATOM 1568 C CA . SER A 1 112 ? 9.062 -15.463 19.978 1.00 49.71 262 SER A CA 1
ATOM 1569 C C . SER A 1 112 ? 8.744 -16.531 18.930 1.00 46.52 262 SER A C 1
ATOM 1570 O O . SER A 1 112 ? 9.144 -17.695 19.138 1.00 45.58 262 SER A O 1
ATOM 1578 N N . ASP A 1 113 ? 8.092 -16.135 17.832 1.00 47.05 263 ASP A N 1
ATOM 1579 C CA . ASP A 1 113 ? 7.855 -16.996 16.644 1.00 46.67 263 ASP A CA 1
ATOM 1580 C C . ASP A 1 113 ? 9.203 -17.506 16.141 1.00 45.90 263 ASP A C 1
ATOM 1581 O O . ASP A 1 113 ? 9.320 -18.719 15.837 1.00 44.91 263 ASP A O 1
ATOM 1590 N N . ASP A 1 114 ? 10.186 -16.614 16.081 1.00 48.77 264 ASP A N 1
ATOM 1591 C CA . ASP A 1 114 ? 11.553 -16.922 15.596 1.00 49.43 264 ASP A CA 1
ATOM 1592 C C . ASP A 1 114 ? 12.160 -18.014 16.484 1.00 46.40 264 ASP A C 1
ATOM 1593 O O . ASP A 1 114 ? 12.595 -19.039 15.937 1.00 44.56 264 ASP A O 1
ATOM 1602 N N . ARG A 1 115 ? 12.162 -17.824 17.803 1.00 46.86 265 ARG A N 1
ATOM 1603 C CA . ARG A 1 115 ? 12.762 -18.787 18.760 1.00 46.81 265 ARG A CA 1
ATOM 1604 C C . ARG A 1 115 ? 12.050 -20.145 18.662 1.00 41.76 265 ARG A C 1
ATOM 1605 O O . ARG A 1 115 ? 12.752 -21.179 18.693 1.00 39.84 265 ARG A O 1
ATOM 1626 N N . LEU A 1 116 ? 10.716 -20.160 18.569 1.00 39.26 266 LEU A N 1
ATOM 1627 C CA . LEU A 1 116 ? 9.937 -21.427 18.502 1.00 38.73 266 LEU A CA 1
ATOM 1628 C C . LEU A 1 116 ? 10.380 -22.202 17.254 1.00 38.82 266 LEU A C 1
ATOM 1629 O O . LEU A 1 116 ? 10.665 -23.409 17.381 1.00 36.09 266 LEU A O 1
ATOM 1645 N N . ASN A 1 117 ? 10.445 -21.532 16.106 1.00 40.30 267 ASN A N 1
ATOM 1646 C CA . ASN A 1 117 ? 10.897 -22.154 14.834 1.00 42.39 267 ASN A CA 1
ATOM 1647 C C . ASN A 1 117 ? 12.259 -22.810 15.045 1.00 38.48 267 ASN A C 1
ATOM 1648 O O . ASN A 1 117 ? 12.418 -23.981 14.648 1.00 38.21 267 ASN A O 1
ATOM 1659 N N . HIS A 1 118 ? 13.206 -22.087 15.646 1.00 37.79 268 HIS A N 1
ATOM 1660 C CA A HIS A 1 118 ? 14.591 -22.583 15.845 0.50 36.76 268 HIS A CA 1
ATOM 1661 C CA B HIS A 1 118 ? 14.592 -22.582 15.844 0.50 38.33 268 HIS A CA 1
ATOM 1662 C C . HIS A 1 118 ? 14.575 -23.743 16.841 1.00 37.91 268 HIS A C 1
ATOM 1663 O O . HIS A 1 118 ? 15.241 -24.745 16.570 1.00 36.84 268 HIS A O 1
ATOM 1691 N N . LEU A 1 119 ? 13.820 -23.610 17.934 1.00 39.18 269 LEU A N 1
ATOM 1692 C CA . LEU A 1 119 ? 13.760 -24.674 18.974 1.00 39.70 269 LEU A CA 1
ATOM 1693 C C . LEU A 1 119 ? 13.214 -25.966 18.364 1.00 40.66 269 LEU A C 1
ATOM 1694 O O . LEU A 1 119 ? 13.810 -27.013 18.637 1.00 44.97 269 LEU A O 1
ATOM 1710 N N . LEU A 1 120 ? 12.154 -25.906 17.558 1.00 39.03 270 LEU A N 1
ATOM 1711 C CA . LEU A 1 120 ? 11.592 -27.128 16.926 1.00 41.24 270 LEU A CA 1
ATOM 1712 C C . LEU A 1 120 ? 12.587 -27.712 15.928 1.00 42.80 270 LEU A C 1
ATOM 1713 O O . LEU A 1 120 ? 12.593 -28.943 15.778 1.00 48.70 270 LEU A O 1
ATOM 1729 N N . SER A 1 121 ? 13.417 -26.884 15.307 1.00 44.75 271 SER A N 1
ATOM 1730 C CA . SER A 1 121 ? 14.390 -27.336 14.275 1.00 45.04 271 SER A CA 1
ATOM 1731 C C . SER A 1 121 ? 15.616 -28.000 14.906 1.00 43.66 271 SER A C 1
ATOM 1732 O O . SER A 1 121 ? 16.224 -28.802 14.203 1.00 43.41 271 SER A O 1
ATOM 1740 N N . VAL A 1 122 ? 15.968 -27.711 16.163 1.00 44.67 272 VAL A N 1
ATOM 1741 C CA . VAL A 1 122 ? 17.202 -28.276 16.808 1.00 46.41 272 VAL A CA 1
ATOM 1742 C C . VAL A 1 122 ? 16.823 -29.188 17.978 1.00 46.43 272 VAL A C 1
ATOM 1743 O O . VAL A 1 122 ? 17.675 -29.431 18.826 1.00 47.94 272 VAL A O 1
ATOM 1756 N N . ALA A 1 123 ? 15.591 -29.700 18.007 1.00 48.25 273 ALA A N 1
ATOM 1757 C CA . ALA A 1 123 ? 15.156 -30.684 19.024 1.00 47.36 273 ALA A CA 1
ATOM 1758 C C . ALA A 1 123 ? 16.091 -31.882 18.936 1.00 46.06 273 ALA A C 1
ATOM 1759 O O . ALA A 1 123 ? 16.339 -32.377 17.842 1.00 44.90 273 ALA A O 1
ATOM 1766 N N . PRO A 1 124 ? 16.651 -32.355 20.068 1.00 47.38 274 PRO A N 1
ATOM 1767 C CA . PRO A 1 124 ? 17.456 -33.571 20.072 1.00 46.78 274 PRO A CA 1
ATOM 1768 C C . PRO A 1 124 ? 16.706 -34.668 19.314 1.00 45.32 274 PRO A C 1
ATOM 1769 O O . PRO A 1 124 ? 15.504 -34.766 19.466 1.00 44.01 274 PRO A O 1
ATOM 1780 N N . GLN A 1 125 ? 17.419 -35.466 18.527 1.00 43.44 275 GLN A N 1
ATOM 1781 C CA . GLN A 1 125 ? 16.837 -36.640 17.837 1.00 44.31 275 GLN A CA 1
ATOM 1782 C C . GLN A 1 125 ? 16.379 -37.680 18.879 1.00 40.67 275 GLN A C 1
ATOM 1783 O O . GLN A 1 125 ? 16.944 -37.726 19.998 1.00 39.82 275 GLN A O 1
ATOM 1797 N N . GLN A 1 126 ? 15.400 -38.504 18.516 1.00 39.93 276 GLN A N 1
ATOM 1798 C CA . GLN A 1 126 ? 14.820 -39.533 19.405 1.00 42.81 276 GLN A CA 1
ATOM 1799 C C . GLN A 1 126 ? 14.222 -38.799 20.620 1.00 39.79 276 GLN A C 1
ATOM 1800 O O . GLN A 1 126 ? 14.519 -39.179 21.757 1.00 35.90 276 GLN A O 1
ATOM 1814 N N . SER A 1 127 ? 13.429 -37.752 20.392 1.00 39.19 277 SER A N 1
ATOM 1815 C CA . SER A 1 127 ? 12.726 -37.019 21.477 1.00 39.19 277 SER A CA 1
ATOM 1816 C C . SER A 1 127 ? 11.261 -36.779 21.111 1.00 35.76 277 SER A C 1
ATOM 1817 O O . SER A 1 127 ? 10.897 -36.765 19.924 1.00 34.79 277 SER A O 1
ATOM 1825 N N . LEU A 1 128 ? 10.438 -36.642 22.134 1.00 34.00 278 LEU A N 1
ATOM 1826 C CA . LEU A 1 128 ? 9.060 -36.140 22.031 1.00 32.34 278 LEU A CA 1
ATOM 1827 C C . LEU A 1 128 ? 9.098 -34.672 22.458 1.00 31.43 278 LEU A C 1
ATOM 1828 O O . LEU A 1 128 ? 9.564 -34.408 23.565 1.00 32.55 278 LEU A O 1
ATOM 1844 N N . VAL A 1 129 ? 8.671 -33.753 21.608 1.00 29.68 279 VAL A N 1
ATOM 1845 C CA . VAL A 1 129 ? 8.439 -32.346 22.018 1.00 30.31 279 VAL A CA 1
ATOM 1846 C C . VAL A 1 129 ? 7.054 -32.276 22.689 1.00 30.11 279 VAL A C 1
ATOM 1847 O O . VAL A 1 129 ? 6.061 -32.670 22.049 1.00 27.68 279 VAL A O 1
ATOM 1860 N N . LEU A 1 130 ? 7.014 -31.841 23.948 1.00 28.32 280 LEU A N 1
ATOM 1861 C CA . LEU A 1 130 ? 5.793 -31.861 24.780 1.00 31.30 280 LEU A CA 1
ATOM 1862 C C . LEU A 1 130 ? 5.283 -30.423 24.948 1.00 30.34 280 LEU A C 1
ATOM 1863 O O . LEU A 1 130 ? 6.055 -29.586 25.486 1.00 28.32 280 LEU A O 1
ATOM 1879 N N . LEU A 1 131 ? 4.057 -30.160 24.477 1.00 30.90 281 LEU A N 1
ATOM 1880 C CA . LEU A 1 131 ? 3.330 -28.873 24.681 1.00 32.11 281 LEU A CA 1
ATOM 1881 C C . LEU A 1 131 ? 2.166 -29.130 25.638 1.00 30.37 281 LEU A C 1
ATOM 1882 O O . LEU A 1 131 ? 1.053 -29.512 25.146 1.00 27.84 281 LEU A O 1
ATOM 1898 N N . GLU A 1 132 ? 2.387 -28.970 26.940 1.00 30.47 282 GLU A N 1
ATOM 1899 C CA . GLU A 1 132 ? 1.317 -29.226 27.955 1.00 32.34 282 GLU A CA 1
ATOM 1900 C C . GLU A 1 132 ? 0.330 -28.057 27.909 1.00 32.52 282 GLU A C 1
ATOM 1901 O O . GLU A 1 132 ? 0.772 -26.924 27.695 1.00 31.97 282 GLU A O 1
ATOM 1913 N N . ASP A 1 133 ? -0.965 -28.326 28.063 1.00 32.96 283 ASP A N 1
ATOM 1914 C CA . ASP A 1 133 ? -1.982 -27.274 28.310 1.00 33.16 283 ASP A CA 1
ATOM 1915 C C . ASP A 1 133 ? -1.941 -26.254 27.177 1.00 32.86 283 ASP A C 1
ATOM 1916 O O . ASP A 1 133 ? -1.933 -25.032 27.435 1.00 35.79 283 ASP A O 1
ATOM 1925 N N . VAL A 1 134 ? -2.011 -26.746 25.949 1.00 31.07 284 VAL A N 1
ATOM 1926 C CA . VAL A 1 134 ? -1.855 -25.900 24.732 1.00 31.94 284 VAL A CA 1
ATOM 1927 C C . VAL A 1 134 ? -3.052 -24.936 24.593 1.00 32.92 284 VAL A C 1
ATOM 1928 O O . VAL A 1 134 ? -2.889 -23.894 23.948 1.00 32.85 284 VAL A O 1
ATOM 1941 N N . ASP A 1 135 ? -4.194 -25.221 25.234 1.00 34.53 285 ASP A N 1
ATOM 1942 C CA . ASP A 1 135 ? -5.358 -24.295 25.330 1.00 36.37 285 ASP A CA 1
ATOM 1943 C C . ASP A 1 135 ? -4.961 -22.973 26.008 1.00 36.46 285 ASP A C 1
ATOM 1944 O O . ASP A 1 135 ? -5.586 -21.969 25.706 1.00 36.92 285 ASP A O 1
ATOM 1953 N N . ALA A 1 136 ? -3.963 -22.970 26.898 1.00 40.07 286 ALA A N 1
ATOM 1954 C CA . ALA A 1 136 ? -3.582 -21.792 27.716 1.00 39.71 286 ALA A CA 1
ATOM 1955 C C . ALA A 1 136 ? -2.684 -20.806 26.955 1.00 41.39 286 ALA A C 1
ATOM 1956 O O . ALA A 1 136 ? -2.450 -19.744 27.486 1.00 42.70 286 ALA A O 1
ATOM 1963 N N . ALA A 1 137 ? -2.158 -21.130 25.786 1.00 43.06 287 ALA A N 1
ATOM 1964 C CA . ALA A 1 137 ? -1.350 -20.170 24.981 1.00 45.51 287 ALA A CA 1
ATOM 1965 C C . ALA A 1 137 ? -2.281 -19.108 24.358 1.00 46.24 287 ALA A C 1
ATOM 1966 O O . ALA A 1 137 ? -1.832 -17.952 24.196 1.00 42.91 287 ALA A O 1
ATOM 1973 N N . PHE A 1 138 ? -3.532 -19.491 24.034 1.00 46.91 288 PHE A N 1
ATOM 1974 C CA . PHE A 1 138 ? -4.531 -18.650 23.314 1.00 48.76 288 PHE A CA 1
ATOM 1975 C C . PHE A 1 138 ? -5.954 -19.022 23.768 1.00 52.27 288 PHE A C 1
ATOM 1976 O O . PHE A 1 138 ? -6.874 -18.161 23.668 1.00 59.39 288 PHE A O 1
ATOM 1993 N N . GLY A 1 155 ? 8.939 -10.020 20.153 1.00 95.91 305 GLY A N 1
ATOM 1994 C CA . GLY A 1 155 ? 9.415 -11.080 21.054 1.00 96.22 305 GLY A CA 1
ATOM 1995 C C . GLY A 1 155 ? 8.310 -11.690 21.910 1.00 94.63 305 GLY A C 1
ATOM 1996 O O . GLY A 1 155 ? 8.666 -12.084 23.046 1.00 96.13 305 GLY A O 1
ATOM 2000 N N . ARG A 1 156 ? 7.087 -11.891 21.373 1.00 86.77 306 ARG A N 1
ATOM 2001 C CA . ARG A 1 156 ? 6.111 -12.877 21.925 1.00 81.63 306 ARG A CA 1
ATOM 2002 C C . ARG A 1 156 ? 5.500 -13.722 20.784 1.00 71.22 306 ARG A C 1
ATOM 2003 O O . ARG A 1 156 ? 5.415 -13.253 19.637 1.00 67.65 306 ARG A O 1
ATOM 2024 N N . LEU A 1 157 ? 5.067 -14.926 21.148 1.00 59.16 307 LEU A N 1
ATOM 2025 C CA . LEU A 1 157 ? 4.480 -15.950 20.255 1.00 51.26 307 LEU A CA 1
ATOM 2026 C C . LEU A 1 157 ? 3.124 -15.474 19.729 1.00 45.26 307 LEU A C 1
ATOM 2027 O O . LEU A 1 157 ? 2.382 -14.856 20.490 1.00 44.11 307 LEU A O 1
ATOM 2043 N N . THR A 1 158 ? 2.817 -15.766 18.471 1.00 38.64 308 THR A N 1
ATOM 2044 C CA . THR A 1 158 ? 1.502 -15.511 17.835 1.00 35.59 308 THR A CA 1
ATOM 2045 C C . THR A 1 158 ? 0.911 -16.848 17.406 1.00 33.63 308 THR A C 1
ATOM 2046 O O . THR A 1 158 ? 1.677 -17.813 17.231 1.00 31.92 308 THR A O 1
ATOM 2057 N N . PHE A 1 159 ? -0.410 -16.882 17.254 1.00 33.59 309 PHE A N 1
ATOM 2058 C CA . PHE A 1 159 ? -1.179 -18.074 16.831 1.00 33.74 309 PHE A CA 1
ATOM 2059 C C . PHE A 1 159 ? -0.612 -18.560 15.480 1.00 32.85 309 PHE A C 1
ATOM 2060 O O . PHE A 1 159 ? -0.260 -19.746 15.359 1.00 31.73 309 PHE A O 1
ATOM 2077 N N . SER A 1 160 ? -0.474 -17.663 14.504 1.00 32.33 310 SER A N 1
ATOM 2078 C CA . SER A 1 160 ? 0.093 -17.977 13.167 1.00 33.17 310 SER A CA 1
ATOM 2079 C C . SER A 1 160 ? 1.532 -18.507 13.294 1.00 32.72 310 SER A C 1
ATOM 2080 O O . SER A 1 160 ? 1.886 -19.440 12.554 1.00 30.30 310 SER A O 1
ATOM 2088 N N . GLY A 1 161 ? 2.349 -17.937 14.180 1.00 32.55 311 GLY A N 1
ATOM 2089 C CA . GLY A 1 161 ? 3.722 -18.446 14.407 1.00 33.87 311 GLY A CA 1
ATOM 2090 C C . GLY A 1 161 ? 3.695 -19.902 14.828 1.00 32.29 311 GLY A C 1
ATOM 2091 O O . GLY A 1 161 ? 4.480 -20.707 14.278 1.00 32.05 311 GLY A O 1
ATOM 2095 N N . LEU A 1 162 ? 2.804 -20.246 15.758 1.00 32.12 312 LEU A N 1
ATOM 2096 C CA . LEU A 1 162 ? 2.667 -21.633 16.272 1.00 33.53 312 LEU A CA 1
ATOM 2097 C C . LEU A 1 162 ? 2.216 -22.547 15.131 1.00 33.29 312 LEU A C 1
ATOM 2098 O O . LEU A 1 162 ? 2.901 -23.579 14.910 1.00 33.10 312 LEU A O 1
ATOM 2114 N N . LEU A 1 163 ? 1.170 -22.179 14.385 1.00 32.96 313 LEU A N 1
ATOM 2115 C CA . LEU A 1 163 ? 0.646 -23.048 13.293 1.00 32.64 313 LEU A CA 1
ATOM 2116 C C . LEU A 1 163 ? 1.747 -23.308 12.262 1.00 30.45 313 LEU A C 1
ATOM 2117 O O . LEU A 1 163 ? 1.858 -24.446 11.819 1.00 32.52 313 LEU A O 1
ATOM 2133 N N . ASN A 1 164 ? 2.531 -22.301 11.907 1.00 31.04 314 ASN A N 1
ATOM 2134 C CA . ASN A 1 164 ? 3.539 -22.402 10.818 1.00 30.66 314 ASN A CA 1
ATOM 2135 C C . ASN A 1 164 ? 4.792 -23.125 11.332 1.00 31.71 314 ASN A C 1
ATOM 2136 O O . ASN A 1 164 ? 5.454 -23.810 10.531 1.00 34.63 314 ASN A O 1
ATOM 2147 N N . ALA A 1 165 ? 5.103 -23.035 12.622 1.00 33.15 315 ALA A N 1
ATOM 2148 C CA . ALA A 1 165 ? 6.205 -23.822 13.225 1.00 32.11 315 ALA A CA 1
ATOM 2149 C C . ALA A 1 165 ? 5.810 -25.297 13.197 1.00 34.20 315 ALA A C 1
ATOM 2150 O O . ALA A 1 165 ? 6.649 -26.117 12.787 1.00 31.85 315 ALA A O 1
ATOM 2157 N N . LEU A 1 166 ? 4.559 -25.618 13.568 1.00 33.19 316 LEU A N 1
ATOM 2158 C CA . LEU A 1 166 ? 4.096 -27.026 13.667 1.00 33.09 316 LEU A CA 1
ATOM 2159 C C . LEU A 1 166 ? 3.964 -27.636 12.273 1.00 32.65 316 LEU A C 1
ATOM 2160 O O . LEU A 1 166 ? 4.433 -28.764 12.091 1.00 33.43 316 LEU A O 1
ATOM 2176 N N . ASP A 1 167 ? 3.355 -26.911 11.319 1.00 32.68 317 ASP A N 1
ATOM 2177 C CA . ASP A 1 167 ? 3.127 -27.419 9.935 1.00 34.21 317 ASP A CA 1
ATOM 2178 C C . ASP A 1 167 ? 3.137 -26.238 8.967 1.00 33.16 317 ASP A C 1
ATOM 2179 O O . ASP A 1 167 ? 2.052 -25.674 8.668 1.00 31.14 317 ASP A O 1
ATOM 2188 N N . GLY A 1 168 ? 4.327 -25.904 8.502 1.00 31.90 318 GLY A N 1
ATOM 2189 C CA . GLY A 1 168 ? 4.537 -24.857 7.505 1.00 33.54 318 GLY A CA 1
ATOM 2190 C C . GLY A 1 168 ? 5.784 -25.129 6.697 1.00 34.80 318 GLY A C 1
ATOM 2191 O O . GLY A 1 168 ? 6.470 -26.145 6.924 1.00 34.89 318 GLY A O 1
ATOM 2195 N N . VAL A 1 169 ? 6.094 -24.179 5.840 1.00 36.90 319 VAL A N 1
ATOM 2196 C CA . VAL A 1 169 ? 7.155 -24.262 4.801 1.00 39.56 319 VAL A CA 1
ATOM 2197 C C . VAL A 1 169 ? 8.513 -24.626 5.420 1.00 40.73 319 VAL A C 1
ATOM 2198 O O . VAL A 1 169 ? 9.215 -25.413 4.790 1.00 41.08 319 VAL A O 1
ATOM 2211 N N . ALA A 1 170 ? 8.843 -24.112 6.608 1.00 40.34 320 ALA A N 1
ATOM 2212 C CA . ALA A 1 170 ? 10.162 -24.272 7.274 1.00 40.76 320 ALA A CA 1
ATOM 2213 C C . ALA A 1 170 ? 10.166 -25.411 8.318 1.00 40.44 320 ALA A C 1
ATOM 2214 O O . ALA A 1 170 ? 11.198 -25.562 8.997 1.00 38.86 320 ALA A O 1
ATOM 2221 N N . SER A 1 171 ? 9.060 -26.132 8.527 1.00 38.77 321 SER A N 1
ATOM 2222 C CA . SER A 1 171 ? 8.980 -27.156 9.610 1.00 37.40 321 SER A CA 1
ATOM 2223 C C . SER A 1 171 ? 9.974 -28.284 9.294 1.00 37.77 321 SER A C 1
ATOM 2224 O O . SER A 1 171 ? 10.134 -28.583 8.103 1.00 35.71 321 SER A O 1
ATOM 2232 N N . THR A 1 172 ? 10.617 -28.881 10.304 1.00 36.53 322 THR A N 1
ATOM 2233 C CA . THR A 1 172 ? 11.658 -29.927 10.111 1.00 38.96 322 THR A CA 1
ATOM 2234 C C . THR A 1 172 ? 11.058 -31.327 10.229 1.00 39.36 322 THR A C 1
ATOM 2235 O O . THR A 1 172 ? 9.932 -31.464 10.699 1.00 43.57 322 THR A O 1
ATOM 2246 N N . GLU A 1 173 ? 11.806 -32.337 9.820 1.00 40.07 323 GLU A N 1
ATOM 2247 C CA . GLU A 1 173 ? 11.341 -33.742 9.719 1.00 38.08 323 GLU A CA 1
ATOM 2248 C C . GLU A 1 173 ? 11.899 -34.573 10.880 1.00 34.08 323 GLU A C 1
ATOM 2249 O O . GLU A 1 173 ? 12.653 -34.033 11.660 1.00 34.76 323 GLU A O 1
ATOM 2261 N N . ALA A 1 174 ? 11.459 -35.828 10.993 1.00 33.50 324 ALA A N 1
ATOM 2262 C CA . ALA A 1 174 ? 11.731 -36.779 12.097 1.00 34.38 324 ALA A CA 1
ATOM 2263 C C . ALA A 1 174 ? 11.357 -36.133 13.431 1.00 35.61 324 ALA A C 1
ATOM 2264 O O . ALA A 1 174 ? 12.113 -36.278 14.426 1.00 38.54 324 ALA A O 1
ATOM 2271 N N . ARG A 1 175 ? 10.217 -35.442 13.472 1.00 35.19 325 ARG A N 1
ATOM 2272 C CA . ARG A 1 175 ? 9.815 -34.631 14.657 1.00 33.27 325 ARG A CA 1
ATOM 2273 C C . ARG A 1 175 ? 8.482 -35.156 15.167 1.00 30.74 325 ARG A C 1
ATOM 2274 O O . ARG A 1 175 ? 7.540 -35.316 14.342 1.00 29.11 325 ARG A O 1
ATOM 2295 N N . ILE A 1 176 ? 8.425 -35.480 16.459 1.00 27.86 326 ILE A N 1
ATOM 2296 C CA . ILE A 1 176 ? 7.186 -35.972 17.110 1.00 28.13 326 ILE A CA 1
ATOM 2297 C C . ILE A 1 176 ? 6.779 -34.966 18.193 1.00 27.12 326 ILE A C 1
ATOM 2298 O O . ILE A 1 176 ? 7.619 -34.632 19.060 1.00 24.43 326 ILE A O 1
ATOM 2314 N N . VAL A 1 177 ? 5.529 -34.501 18.133 1.00 25.98 327 VAL A N 1
ATOM 2315 C CA . VAL A 1 177 ? 4.983 -33.483 19.069 1.00 25.39 327 VAL A CA 1
ATOM 2316 C C . VAL A 1 177 ? 3.813 -34.136 19.798 1.00 26.00 327 VAL A C 1
ATOM 2317 O O . VAL A 1 177 ? 2.942 -34.728 19.122 1.00 25.79 327 VAL A O 1
ATOM 2330 N N . PHE A 1 178 ? 3.777 -33.993 21.116 1.00 26.14 328 PHE A N 1
ATOM 2331 C CA . PHE A 1 178 ? 2.614 -34.335 21.971 1.00 26.83 328 PHE A CA 1
ATOM 2332 C C . PHE A 1 178 ? 2.059 -33.034 22.540 1.00 28.17 328 PHE A C 1
ATOM 2333 O O . PHE A 1 178 ? 2.863 -32.212 23.061 1.00 28.30 328 PHE A O 1
ATOM 2350 N N . MET A 1 179 ? 0.748 -32.845 22.375 1.00 28.13 329 MET A N 1
ATOM 2351 C CA . MET A 1 179 ? -0.031 -31.758 23.015 1.00 29.06 329 MET A CA 1
ATOM 2352 C C . MET A 1 179 ? -0.964 -32.396 24.048 1.00 27.12 329 MET A C 1
ATOM 2353 O O . MET A 1 179 ? -1.415 -33.527 23.830 1.00 27.33 329 MET A O 1
ATOM 2367 N N . THR A 1 180 ? -1.260 -31.682 25.111 1.00 27.09 330 THR A N 1
ATOM 2368 C CA . THR A 1 180 ? -2.315 -32.041 26.082 1.00 27.30 330 THR A CA 1
ATOM 2369 C C . THR A 1 180 ? -3.227 -30.839 26.291 1.00 25.95 330 THR A C 1
ATOM 2370 O O . THR A 1 180 ? -2.797 -29.692 26.018 1.00 26.87 330 THR A O 1
ATOM 2381 N N . THR A 1 181 ? -4.433 -31.105 26.763 1.00 25.40 331 THR A N 1
ATOM 2382 C CA . THR A 1 181 ? -5.386 -30.088 27.251 1.00 26.27 331 THR A CA 1
ATOM 2383 C C . THR A 1 181 ? -6.432 -30.771 28.131 1.00 26.60 331 THR A C 1
ATOM 2384 O O . THR A 1 181 ? -6.729 -31.951 27.880 1.00 24.49 331 THR A O 1
ATOM 2395 N N . ASN A 1 182 ? -6.956 -30.047 29.123 1.00 26.71 332 ASN A N 1
ATOM 2396 C CA . ASN A 1 182 ? -8.201 -30.433 29.831 1.00 28.47 332 ASN A CA 1
ATOM 2397 C C . ASN A 1 182 ? -9.415 -29.969 29.026 1.00 30.30 332 ASN A C 1
ATOM 2398 O O . ASN A 1 182 ? -10.498 -30.475 29.304 1.00 31.55 332 ASN A O 1
ATOM 2409 N N . TYR A 1 183 ? -9.241 -29.105 28.019 1.00 31.33 333 TYR A N 1
ATOM 2410 C CA . TYR A 1 183 ? -10.344 -28.370 27.354 1.00 32.48 333 TYR A CA 1
ATOM 2411 C C . TYR A 1 183 ? -10.196 -28.384 25.826 1.00 30.45 333 TYR A C 1
ATOM 2412 O O . TYR A 1 183 ? -9.900 -27.341 25.258 1.00 30.51 333 TYR A O 1
ATOM 2430 N N . ILE A 1 184 ? -10.437 -29.505 25.173 1.00 29.07 334 ILE A N 1
ATOM 2431 C CA . ILE A 1 184 ? -10.298 -29.587 23.702 1.00 33.54 334 ILE A CA 1
ATOM 2432 C C . ILE A 1 184 ? -11.282 -28.632 23.003 1.00 36.05 334 ILE A C 1
ATOM 2433 O O . ILE A 1 184 ? -10.910 -28.165 21.927 1.00 36.85 334 ILE A O 1
ATOM 2449 N N . ASP A 1 185 ? -12.463 -28.353 23.578 1.00 36.49 335 ASP A N 1
ATOM 2450 C CA . ASP A 1 185 ? -13.453 -27.406 23.005 1.00 39.78 335 ASP A CA 1
ATOM 2451 C C . ASP A 1 185 ? -12.874 -25.989 22.880 1.00 37.11 335 ASP A C 1
ATOM 2452 O O . ASP A 1 185 ? -13.423 -25.228 22.066 1.00 35.96 335 ASP A O 1
ATOM 2461 N N . ARG A 1 186 ? -11.818 -25.652 23.624 1.00 33.53 336 ARG A N 1
ATOM 2462 C CA . ARG A 1 186 ? -11.196 -24.311 23.548 1.00 32.57 336 ARG A CA 1
ATOM 2463 C C . ARG A 1 186 ? -10.179 -24.210 22.407 1.00 31.60 336 ARG A C 1
ATOM 2464 O O . ARG A 1 186 ? -9.772 -23.076 22.144 1.00 31.39 336 ARG A O 1
ATOM 2485 N N . LEU A 1 187 ? -9.779 -25.326 21.785 1.00 31.06 337 LEU A N 1
ATOM 2486 C CA . LEU A 1 187 ? -8.707 -25.320 20.759 1.00 31.78 337 LEU A CA 1
ATOM 2487 C C . LEU A 1 187 ? -9.323 -24.892 19.427 1.00 33.63 337 LEU A C 1
ATOM 2488 O O . LEU A 1 187 ? -10.417 -25.398 19.068 1.00 33.72 337 LEU A O 1
ATOM 2504 N N . ASP A 1 188 ? -8.642 -23.993 18.725 1.00 34.80 338 ASP A N 1
ATOM 2505 C CA . ASP A 1 188 ? -8.992 -23.639 17.331 1.00 34.87 338 ASP A CA 1
ATOM 2506 C C . ASP A 1 188 ? -8.773 -24.869 16.446 1.00 33.34 338 ASP A C 1
ATOM 2507 O O . ASP A 1 188 ? -7.713 -25.476 16.481 1.00 30.27 338 ASP A O 1
ATOM 2516 N N . PRO A 1 189 ? -9.759 -25.253 15.596 1.00 34.01 339 PRO A N 1
ATOM 2517 C CA . PRO A 1 189 ? -9.598 -26.403 14.717 1.00 32.81 339 PRO A CA 1
ATOM 2518 C C . PRO A 1 189 ? -8.304 -26.414 13.888 1.00 31.51 339 PRO A C 1
ATOM 2519 O O . PRO A 1 189 ? -7.791 -27.501 13.659 1.00 29.55 339 PRO A O 1
ATOM 2530 N N . ALA A 1 190 ? -7.801 -25.245 13.480 1.00 29.82 340 ALA A N 1
ATOM 2531 C CA . ALA A 1 190 ? -6.598 -25.117 12.627 1.00 29.19 340 ALA A CA 1
ATOM 2532 C C . ALA A 1 190 ? -5.364 -25.631 13.381 1.00 28.66 340 ALA A C 1
ATOM 2533 O O . ALA A 1 190 ? -4.477 -26.213 12.755 1.00 25.80 340 ALA A O 1
ATOM 2540 N N . LEU A 1 191 ? -5.317 -25.442 14.701 1.00 29.30 341 LEU A N 1
ATOM 2541 C CA . LEU A 1 191 ? -4.189 -25.894 15.558 1.00 29.87 341 LEU A CA 1
ATOM 2542 C C . LEU A 1 191 ? -4.101 -27.421 15.553 1.00 29.67 341 LEU A C 1
ATOM 2543 O O . LEU A 1 191 ? -2.980 -27.912 15.684 1.00 31.29 341 LEU A O 1
ATOM 2559 N N . ILE A 1 192 ? -5.212 -28.149 15.431 1.00 28.74 342 ILE A N 1
ATOM 2560 C CA . ILE A 1 192 ? -5.198 -29.622 15.678 1.00 27.92 342 ILE A CA 1
ATOM 2561 C C . ILE A 1 192 ? -5.680 -30.383 14.443 1.00 29.53 342 ILE A C 1
ATOM 2562 O O . ILE A 1 192 ? -6.020 -31.575 14.581 1.00 31.33 342 ILE A O 1
ATOM 2578 N N . ARG A 1 193 ? -5.701 -29.744 13.268 1.00 30.08 343 ARG A N 1
ATOM 2579 C CA . ARG A 1 193 ? -6.100 -30.424 12.010 1.00 30.44 343 ARG A CA 1
ATOM 2580 C C . ARG A 1 193 ? -5.041 -31.484 11.688 1.00 29.68 343 ARG A C 1
ATOM 2581 O O . ARG A 1 193 ? -3.882 -31.367 12.089 1.00 25.34 343 ARG A O 1
ATOM 2602 N N . PRO A 1 194 ? -5.402 -32.536 10.926 1.00 31.11 344 PRO A N 1
ATOM 2603 C CA . PRO A 1 194 ? -4.405 -33.502 10.461 1.00 32.15 344 PRO A CA 1
ATOM 2604 C C . PRO A 1 194 ? -3.217 -32.778 9.810 1.00 31.01 344 PRO A C 1
ATOM 2605 O O . PRO A 1 194 ? -3.432 -31.782 9.159 1.00 29.57 344 PRO A O 1
ATOM 2616 N N . GLY A 1 195 ? -2.001 -33.253 10.066 1.00 33.22 345 GLY A N 1
ATOM 2617 C CA . GLY A 1 195 ? -0.734 -32.605 9.641 1.00 34.66 345 GLY A CA 1
ATOM 2618 C C . GLY A 1 195 ? -0.120 -31.733 10.733 1.00 34.58 345 GLY A C 1
ATOM 2619 O O . GLY A 1 195 ? 1.076 -31.419 10.626 1.00 36.57 345 GLY A O 1
ATOM 2623 N N . ARG A 1 196 ? -0.922 -31.305 11.714 1.00 31.72 346 ARG A N 1
ATOM 2624 C CA . ARG A 1 196 ? -0.449 -30.681 12.969 1.00 30.98 346 ARG A CA 1
ATOM 2625 C C . ARG A 1 196 ? -0.658 -31.709 14.074 1.00 30.56 346 ARG A C 1
ATOM 2626 O O . ARG A 1 196 ? 0.342 -32.099 14.717 1.00 30.89 346 ARG A O 1
ATOM 2647 N N . VAL A 1 197 ? -1.897 -32.166 14.245 1.00 30.39 347 VAL A N 1
ATOM 2648 C CA . VAL A 1 197 ? -2.262 -33.328 15.106 1.00 31.48 347 VAL A CA 1
ATOM 2649 C C . VAL A 1 197 ? -2.839 -34.449 14.225 1.00 29.91 347 VAL A C 1
ATOM 2650 O O . VAL A 1 197 ? -3.877 -34.245 13.552 1.00 29.69 347 VAL A O 1
ATOM 2663 N N . ASP A 1 198 ? -2.196 -35.606 14.263 1.00 29.49 348 ASP A N 1
ATOM 2664 C CA . ASP A 1 198 ? -2.536 -36.777 13.420 1.00 30.89 348 ASP A CA 1
ATOM 2665 C C . ASP A 1 198 ? -3.417 -37.736 14.222 1.00 32.83 348 ASP A C 1
ATOM 2666 O O . ASP A 1 198 ? -4.232 -38.399 13.609 1.00 32.44 348 ASP A O 1
ATOM 2675 N N . LEU A 1 199 ? -3.285 -37.754 15.551 1.00 33.55 349 LEU A N 1
ATOM 2676 C CA . LEU A 1 199 ? -4.039 -38.674 16.423 1.00 34.17 349 LEU A CA 1
ATOM 2677 C C . LEU A 1 199 ? -4.457 -37.925 17.706 1.00 35.19 349 LEU A C 1
ATOM 2678 O O . LEU A 1 199 ? -3.576 -37.402 18.413 1.00 34.68 349 LEU A O 1
ATOM 2694 N N . LYS A 1 200 ? -5.759 -37.880 17.959 1.00 34.28 350 LYS A N 1
ATOM 2695 C CA . LYS A 1 200 ? -6.405 -37.251 19.128 1.00 40.75 350 LYS A CA 1
ATOM 2696 C C . LYS A 1 200 ? -6.930 -38.401 19.991 1.00 39.71 350 LYS A C 1
ATOM 2697 O O . LYS A 1 200 ? -7.609 -39.264 19.430 1.00 39.97 350 LYS A O 1
ATOM 2716 N N . GLU A 1 201 ? -6.598 -38.459 21.280 1.00 35.85 351 GLU A N 1
ATOM 2717 C CA . GLU A 1 201 ? -7.184 -39.493 22.158 1.00 35.83 351 GLU A CA 1
ATOM 2718 C C . GLU A 1 201 ? -7.689 -38.863 23.451 1.00 33.83 351 GLU A C 1
ATOM 2719 O O . GLU A 1 201 ? -6.944 -38.118 24.113 1.00 30.60 351 GLU A O 1
ATOM 2731 N N . TYR A 1 202 ? -8.939 -39.190 23.780 1.00 33.64 352 TYR A N 1
ATOM 2732 C CA . TYR A 1 202 ? -9.602 -38.850 25.060 1.00 31.33 352 TYR A CA 1
ATOM 2733 C C . TYR A 1 202 ? -9.043 -39.783 26.142 1.00 29.99 352 TYR A C 1
ATOM 2734 O O . TYR A 1 202 ? -9.005 -41.006 25.943 1.00 30.12 352 TYR A O 1
ATOM 2752 N N . VAL A 1 203 ? -8.661 -39.201 27.266 1.00 28.84 353 VAL A N 1
ATOM 2753 C CA . VAL A 1 203 ? -8.114 -39.894 28.455 1.00 29.15 353 VAL A CA 1
ATOM 2754 C C . VAL A 1 203 ? -9.048 -39.557 29.618 1.00 28.76 353 VAL A C 1
ATOM 2755 O O . VAL A 1 203 ? -8.997 -38.404 30.092 1.00 30.30 353 VAL A O 1
ATOM 2768 N N . GLY A 1 204 ? -9.888 -40.525 30.013 1.00 27.99 354 GLY A N 1
ATOM 2769 C CA . GLY A 1 204 ? -11.072 -40.266 30.851 1.00 28.74 354 GLY A CA 1
ATOM 2770 C C . GLY A 1 204 ? -10.981 -40.875 32.251 1.00 28.73 354 GLY A C 1
ATOM 2771 O O . GLY A 1 204 ? -9.937 -41.452 32.636 1.00 28.03 354 GLY A O 1
ATOM 2775 N N . TYR A 1 205 ? -12.086 -40.740 32.970 1.00 29.79 355 TYR A N 1
ATOM 2776 C CA . TYR A 1 205 ? -12.336 -41.327 34.301 1.00 30.34 355 TYR A CA 1
ATOM 2777 C C . TYR A 1 205 ? -12.382 -42.862 34.155 1.00 31.32 355 TYR A C 1
ATOM 2778 O O . TYR A 1 205 ? -12.596 -43.390 33.073 1.00 29.80 355 TYR A O 1
ATOM 2796 N N . CYS A 1 206 ? -12.171 -43.569 35.263 1.00 27.56 356 CYS A N 1
ATOM 2797 C CA . CYS A 1 206 ? -11.968 -45.040 35.304 1.00 27.65 356 CYS A CA 1
ATOM 2798 C C . CYS A 1 206 ? -13.178 -45.793 34.748 1.00 29.22 356 CYS A C 1
ATOM 2799 O O . CYS A 1 206 ? -14.313 -45.537 35.210 1.00 30.10 356 CYS A O 1
ATOM 2807 N N . SER A 1 207 ? -12.913 -46.678 33.780 1.00 33.60 357 SER A N 1
ATOM 2808 C CA . SER A 1 207 ? -13.764 -47.820 33.376 1.00 33.78 357 SER A CA 1
ATOM 2809 C C . SER A 1 207 ? -13.678 -48.932 34.432 1.00 33.46 357 SER A C 1
ATOM 2810 O O . SER A 1 207 ? -12.739 -48.903 35.280 1.00 32.58 357 SER A O 1
ATOM 2818 N N . HIS A 1 208 ? -14.609 -49.889 34.378 1.00 32.68 358 HIS A N 1
ATOM 2819 C CA . HIS A 1 208 ? -14.543 -51.133 35.178 1.00 34.86 358 HIS A CA 1
ATOM 2820 C C . HIS A 1 208 ? -13.166 -51.783 34.971 1.00 34.29 358 HIS A C 1
ATOM 2821 O O . HIS A 1 208 ? -12.486 -52.150 35.967 1.00 31.42 358 HIS A O 1
ATOM 2836 N N . TRP A 1 209 ? -12.772 -51.921 33.710 1.00 34.04 359 TRP A N 1
ATOM 2837 C CA . TRP A 1 209 ? -11.491 -52.555 33.349 1.00 36.70 359 TRP A CA 1
ATOM 2838 C C . TRP A 1 209 ? -10.302 -51.820 34.014 1.00 34.56 359 TRP A C 1
ATOM 2839 O O . TRP A 1 209 ? -9.388 -52.517 34.492 1.00 34.01 359 TRP A O 1
ATOM 2860 N N . GLN A 1 210 ? -10.284 -50.478 34.042 1.00 31.21 360 GLN A N 1
ATOM 2861 C CA . GLN A 1 210 ? -9.147 -49.723 34.640 1.00 30.26 360 GLN A CA 1
ATOM 2862 C C . GLN A 1 210 ? -9.086 -49.983 36.152 1.00 30.77 360 GLN A C 1
ATOM 2863 O O . GLN A 1 210 ? -7.973 -50.073 36.722 1.00 31.45 360 GLN A O 1
ATOM 2877 N N . LEU A 1 211 ? -10.239 -50.145 36.789 1.00 31.51 361 LEU A N 1
ATOM 2878 C CA . LEU A 1 211 ? -10.302 -50.351 38.259 1.00 30.42 361 LEU A CA 1
ATOM 2879 C C . LEU A 1 211 ? -9.710 -51.717 38.605 1.00 29.57 361 LEU A C 1
ATOM 2880 O O . LEU A 1 211 ? -8.870 -51.763 39.509 1.00 28.58 361 LEU A O 1
ATOM 2896 N N . THR A 1 212 ? -10.089 -52.786 37.899 1.00 30.87 362 THR A N 1
ATOM 2897 C CA . THR A 1 212 ? -9.561 -54.159 38.165 1.00 30.94 362 THR A CA 1
ATOM 2898 C C . THR A 1 212 ? -8.059 -54.202 37.829 1.00 32.08 362 THR A C 1
ATOM 2899 O O . THR A 1 212 ? -7.296 -54.741 38.644 1.00 33.92 362 THR A O 1
ATOM 2910 N N . GLN A 1 213 ? -7.649 -53.599 36.722 1.00 30.64 363 GLN A N 1
ATOM 2911 C CA . GLN A 1 213 ? -6.225 -53.549 36.298 1.00 33.45 363 GLN A CA 1
ATOM 2912 C C . GLN A 1 213 ? -5.406 -52.791 37.359 1.00 34.06 363 GLN A C 1
ATOM 2913 O O . GLN A 1 213 ? -4.305 -53.249 37.698 1.00 34.78 363 GLN A O 1
ATOM 2927 N N . MET A 1 214 ? -5.897 -51.662 37.861 1.00 33.50 364 MET A N 1
ATOM 2928 C CA . MET A 1 214 ? -5.146 -50.851 38.850 1.00 33.10 364 MET A CA 1
ATOM 2929 C C . MET A 1 214 ? -5.060 -51.627 40.166 1.00 32.90 364 MET A C 1
ATOM 2930 O O . MET A 1 214 ? -3.973 -51.665 40.760 1.00 30.92 364 MET A O 1
ATOM 2944 N N . PHE A 1 215 ? -6.150 -52.256 40.602 1.00 33.90 365 PHE A N 1
ATOM 2945 C CA . PHE A 1 215 ? -6.145 -53.050 41.853 1.00 34.18 365 PHE A CA 1
ATOM 2946 C C . PHE A 1 215 ? -5.081 -54.147 41.754 1.00 34.44 365 PHE A C 1
ATOM 2947 O O . PHE A 1 215 ? -4.343 -54.325 42.749 1.00 34.38 365 PHE A O 1
ATOM 2964 N N . GLN A 1 216 ? -5.006 -54.843 40.618 1.00 35.18 366 GLN A N 1
ATOM 2965 C CA . GLN A 1 216 ? -4.076 -55.988 40.390 1.00 39.39 366 GLN A CA 1
ATOM 2966 C C . GLN A 1 216 ? -2.623 -55.492 40.369 1.00 39.11 366 GLN A C 1
ATOM 2967 O O . GLN A 1 216 ? -1.760 -56.249 40.792 1.00 38.54 366 GLN A O 1
ATOM 2981 N N . ARG A 1 217 ? -2.363 -54.262 39.920 1.00 40.56 367 ARG A N 1
ATOM 2982 C CA . ARG A 1 217 ? -0.988 -53.695 39.895 1.00 42.72 367 ARG A CA 1
ATOM 2983 C C . ARG A 1 217 ? -0.560 -53.273 41.300 1.00 42.33 367 ARG A C 1
ATOM 2984 O O . ARG A 1 217 ? 0.629 -53.453 41.611 1.00 39.56 367 ARG A O 1
ATOM 3005 N N . PHE A 1 218 ? -1.471 -52.728 42.107 1.00 37.80 368 PHE A N 1
ATOM 3006 C CA . PHE A 1 218 ? -1.132 -52.204 43.449 1.00 37.67 368 PHE A CA 1
ATOM 3007 C C . PHE A 1 218 ? -1.099 -53.353 44.458 1.00 37.31 368 PHE A C 1
ATOM 3008 O O . PHE A 1 218 ? -0.387 -53.208 45.462 1.00 35.74 368 PHE A O 1
ATOM 3025 N N . TYR A 1 219 ? -1.859 -54.429 44.194 1.00 38.57 369 TYR A N 1
ATOM 3026 C CA . TYR A 1 219 ? -1.986 -55.635 45.058 1.00 38.78 369 TYR A CA 1
ATOM 3027 C C . TYR A 1 219 ? -1.789 -56.885 44.203 1.00 39.53 369 TYR A C 1
ATOM 3028 O O . TYR A 1 219 ? -2.744 -57.637 43.956 1.00 37.02 369 TYR A O 1
ATOM 3046 N N . PRO A 1 220 ? -0.534 -57.142 43.750 1.00 40.53 370 PRO A N 1
ATOM 3047 C CA . PRO A 1 220 ? -0.246 -58.289 42.905 1.00 41.95 370 PRO A CA 1
ATOM 3048 C C . PRO A 1 220 ? -0.481 -59.585 43.683 1.00 44.44 370 PRO A C 1
ATOM 3049 O O . PRO A 1 220 ? -0.277 -59.584 44.892 1.00 46.65 370 PRO A O 1
ATOM 3060 N N . GLY A 1 221 ? -0.945 -60.625 42.987 1.00 47.19 371 GLY A N 1
ATOM 3061 C CA . GLY A 1 221 ? -1.132 -61.977 43.546 1.00 52.05 371 GLY A CA 1
ATOM 3062 C C . GLY A 1 221 ? -2.367 -62.117 44.434 1.00 52.46 371 GLY A C 1
ATOM 3063 O O . GLY A 1 221 ? -2.403 -63.067 45.242 1.00 58.35 371 GLY A O 1
ATOM 3067 N N . GLN A 1 222 ? -3.351 -61.223 44.304 1.00 51.29 372 GLN A N 1
ATOM 3068 C CA . GLN A 1 222 ? -4.701 -61.404 44.901 1.00 50.00 372 GLN A CA 1
ATOM 3069 C C . GLN A 1 222 ? -5.583 -62.118 43.886 1.00 48.90 372 GLN A C 1
ATOM 3070 O O . GLN A 1 222 ? -5.256 -62.033 42.671 1.00 46.31 372 GLN A O 1
ATOM 3084 N N . ALA A 1 223 ? -6.639 -62.801 44.359 1.00 47.36 373 ALA A N 1
ATOM 3085 C CA . ALA A 1 223 ? -7.674 -63.424 43.500 1.00 46.20 373 ALA A CA 1
ATOM 3086 C C . ALA A 1 223 ? -8.247 -62.362 42.559 1.00 45.41 373 ALA A C 1
ATOM 3087 O O . ALA A 1 223 ? -8.561 -61.258 43.005 1.00 47.03 373 ALA A O 1
ATOM 3094 N N . PRO A 1 224 ? -8.371 -62.630 41.242 1.00 43.91 374 PRO A N 1
ATOM 3095 C CA . PRO A 1 224 ? -9.133 -61.744 40.361 1.00 44.17 374 PRO A CA 1
ATOM 3096 C C . PRO A 1 224 ? -10.506 -61.361 40.931 1.00 43.90 374 PRO A C 1
ATOM 3097 O O . PRO A 1 224 ? -10.916 -60.220 40.711 1.00 50.36 374 PRO A O 1
ATOM 3108 N N . SER A 1 225 ? -11.169 -62.269 41.660 1.00 44.49 375 SER A N 1
ATOM 3109 C CA . SER A 1 225 ? -12.508 -62.017 42.268 1.00 44.44 375 SER A CA 1
ATOM 3110 C C . SER A 1 225 ? -12.443 -60.802 43.207 1.00 44.02 375 SER A C 1
ATOM 3111 O O . SER A 1 225 ? -13.473 -60.100 43.342 1.00 43.96 375 SER A O 1
ATOM 3119 N N . LEU A 1 226 ? -11.294 -60.558 43.850 1.00 41.55 376 LEU A N 1
ATOM 3120 C CA . LEU A 1 226 ? -11.152 -59.425 44.804 1.00 41.91 376 LEU A CA 1
ATOM 3121 C C . LEU A 1 226 ? -11.061 -58.096 44.041 1.00 41.60 376 LEU A C 1
ATOM 3122 O O . LEU A 1 226 ? -11.678 -57.121 44.494 1.00 42.74 376 LEU A O 1
ATOM 3138 N N . ALA A 1 227 ? -10.324 -58.055 42.924 1.00 40.10 377 ALA A N 1
ATOM 3139 C CA . ALA A 1 227 ? -10.269 -56.873 42.039 1.00 39.72 377 ALA A CA 1
ATOM 3140 C C . ALA A 1 227 ? -11.689 -56.571 41.544 1.00 40.78 377 ALA A C 1
ATOM 3141 O O . ALA A 1 227 ? -12.071 -55.372 41.527 1.00 39.02 377 ALA A O 1
ATOM 3148 N N . GLU A 1 228 ? -12.445 -57.614 41.177 1.00 44.10 378 GLU A N 1
ATOM 3149 C CA . GLU A 1 228 ? -13.856 -57.508 40.699 1.00 47.42 378 GLU A CA 1
ATOM 3150 C C . GLU A 1 228 ? -14.719 -56.851 41.789 1.00 45.74 378 GLU A C 1
ATOM 3151 O O . GLU A 1 228 ? -15.444 -55.925 41.475 1.00 45.93 378 GLU A O 1
ATOM 3163 N N . ASN A 1 229 ? -14.625 -57.347 43.019 1.00 44.41 379 ASN A N 1
ATOM 3164 C CA . ASN A 1 229 ? -15.335 -56.825 44.208 1.00 44.00 379 ASN A CA 1
ATOM 3165 C C . ASN A 1 229 ? -15.031 -55.328 44.308 1.00 40.92 379 ASN A C 1
ATOM 3166 O O . ASN A 1 229 ? -15.977 -54.535 44.406 1.00 38.11 379 ASN A O 1
ATOM 3177 N N . PHE A 1 230 ? -13.758 -54.950 44.222 1.00 40.65 380 PHE A N 1
ATOM 3178 C CA . PHE A 1 230 ? -13.305 -53.538 44.328 1.00 39.53 380 PHE A CA 1
ATOM 3179 C C . PHE A 1 230 ? -13.967 -52.692 43.230 1.00 39.17 380 PHE A C 1
ATOM 3180 O O . PHE A 1 230 ? -14.557 -51.653 43.550 1.00 38.68 380 PHE A O 1
ATOM 3197 N N . ALA A 1 231 ? -13.886 -53.124 41.975 1.00 38.95 381 ALA A N 1
ATOM 3198 C CA . ALA A 1 231 ? -14.368 -52.356 40.804 1.00 39.27 381 ALA A CA 1
ATOM 3199 C C . ALA A 1 231 ? -15.876 -52.150 40.895 1.00 40.77 381 ALA A C 1
ATOM 3200 O O . ALA A 1 231 ? -16.311 -50.983 40.774 1.00 39.98 381 ALA A O 1
ATOM 3207 N N . GLU A 1 232 ? -16.649 -53.219 41.113 1.00 42.56 382 GLU A N 1
ATOM 3208 C CA . GLU A 1 232 ? -18.136 -53.167 41.195 1.00 45.61 382 GLU A CA 1
ATOM 3209 C C . GLU A 1 232 ? -18.555 -52.115 42.209 1.00 42.62 382 GLU A C 1
ATOM 3210 O O . GLU A 1 232 ? -19.457 -51.309 41.887 1.00 46.13 382 GLU A O 1
ATOM 3222 N N . HIS A 1 233 ? -17.941 -52.139 43.392 1.00 42.48 383 HIS A N 1
ATOM 3223 C CA . HIS A 1 233 ? -18.324 -51.304 44.563 1.00 44.42 383 HIS A CA 1
ATOM 3224 C C . HIS A 1 233 ? -17.911 -49.843 44.318 1.00 42.22 383 HIS A C 1
ATOM 3225 O O . HIS A 1 233 ? -18.673 -48.962 44.680 1.00 42.32 383 HIS A O 1
ATOM 3240 N N . VAL A 1 234 ? -16.751 -49.602 43.714 1.00 39.32 384 VAL A N 1
ATOM 3241 C CA . VAL A 1 234 ? -16.285 -48.224 43.397 1.00 37.86 384 VAL A CA 1
ATOM 3242 C C . VAL A 1 234 ? -17.256 -47.594 42.384 1.00 35.49 384 VAL A C 1
ATOM 3243 O O . VAL A 1 234 ? -17.585 -46.422 42.555 1.00 37.07 384 VAL A O 1
ATOM 3256 N N . LEU A 1 235 ? -17.698 -48.341 41.373 1.00 34.75 385 LEU A N 1
ATOM 3257 C CA . LEU A 1 235 ? -18.609 -47.818 40.320 1.00 38.53 385 LEU A CA 1
ATOM 3258 C C . LEU A 1 235 ? -20.022 -47.563 40.878 1.00 39.70 385 LEU A C 1
ATOM 3259 O O . LEU A 1 235 ? -20.726 -46.750 40.285 1.00 39.89 385 LEU A O 1
ATOM 3275 N N . LYS A 1 236 ? -20.406 -48.216 41.979 1.00 42.50 386 LYS A N 1
ATOM 3276 C CA . LYS A 1 236 ? -21.697 -47.973 42.664 1.00 43.69 386 LYS A CA 1
ATOM 3277 C C . LYS A 1 236 ? -21.569 -46.792 43.624 1.00 41.77 386 LYS A C 1
ATOM 3278 O O . LYS A 1 236 ? -22.562 -46.095 43.779 1.00 41.27 386 LYS A O 1
ATOM 3297 N N . ALA A 1 237 ? -20.393 -46.537 44.201 1.00 40.80 387 ALA A N 1
ATOM 3298 C CA . ALA A 1 237 ? -20.175 -45.446 45.187 1.00 41.20 387 ALA A CA 1
ATOM 3299 C C . ALA A 1 237 ? -19.820 -44.119 44.512 1.00 40.07 387 ALA A C 1
ATOM 3300 O O . ALA A 1 237 ? -19.890 -43.091 45.208 1.00 42.29 387 ALA A O 1
ATOM 3307 N N . THR A 1 238 ? -19.464 -44.121 43.220 1.00 37.79 388 THR A N 1
ATOM 3308 C CA . THR A 1 238 ? -18.995 -42.922 42.484 1.00 37.63 388 THR A CA 1
ATOM 3309 C C . THR A 1 238 ? -19.738 -42.794 41.147 1.00 36.72 388 THR A C 1
ATOM 3310 O O . THR A 1 238 ? -20.077 -43.830 40.565 1.00 37.63 388 THR A O 1
ATOM 3321 N N . SER A 1 239 ? -19.930 -41.563 40.666 1.00 38.91 389 SER A N 1
ATOM 3322 C CA . SER A 1 239 ? -20.301 -41.235 39.262 1.00 41.27 389 SER A CA 1
ATOM 3323 C C . SER A 1 239 ? -19.056 -41.239 38.371 1.00 40.86 389 SER A C 1
ATOM 3324 O O . SER A 1 239 ? -19.150 -41.730 37.244 1.00 43.09 389 SER A O 1
ATOM 3332 N N . GLU A 1 240 ? -17.989 -40.608 38.855 1.00 38.47 390 GLU A N 1
ATOM 3333 C CA . GLU A 1 240 ? -16.713 -40.419 38.121 1.00 38.94 390 GLU A CA 1
ATOM 3334 C C . GLU A 1 240 ? -15.584 -40.618 39.119 1.00 38.68 390 GLU A C 1
ATOM 3335 O O . GLU A 1 240 ? -15.680 -40.051 40.237 1.00 46.35 390 GLU A O 1
ATOM 3347 N N . ILE A 1 241 ? -14.559 -41.378 38.761 1.00 35.37 391 ILE A N 1
ATOM 3348 C CA . ILE A 1 241 ? -13.349 -41.434 39.625 1.00 34.80 391 ILE A CA 1
ATOM 3349 C C . ILE A 1 241 ? -12.114 -41.441 38.714 1.00 33.12 391 ILE A C 1
ATOM 3350 O O . ILE A 1 241 ? -12.094 -42.187 37.732 1.00 31.86 391 ILE A O 1
ATOM 3366 N N . SER A 1 242 ? -11.171 -40.553 38.980 1.00 30.46 392 SER A N 1
ATOM 3367 C CA . SER A 1 242 ? -9.895 -40.497 38.230 1.00 31.04 392 SER A CA 1
ATOM 3368 C C . SER A 1 242 ? -8.968 -41.612 38.712 1.00 30.98 392 SER A C 1
ATOM 3369 O O . SER A 1 242 ? -8.986 -42.003 39.879 1.00 33.48 392 SER A O 1
ATOM 3377 N N . PRO A 1 243 ? -8.104 -42.153 37.827 1.00 29.61 393 PRO A N 1
ATOM 3378 C CA . PRO A 1 243 ? -6.975 -42.968 38.267 1.00 29.58 393 PRO A CA 1
ATOM 3379 C C . PRO A 1 243 ? -6.143 -42.315 39.388 1.00 27.61 393 PRO A C 1
ATOM 3380 O O . PRO A 1 243 ? -5.684 -43.019 40.251 1.00 29.57 393 PRO A O 1
ATOM 3391 N N . ALA A 1 244 ? -5.954 -40.999 39.362 1.00 26.55 394 ALA A N 1
ATOM 3392 C CA . ALA A 1 244 ? -5.220 -40.274 40.426 1.00 26.76 394 ALA A CA 1
ATOM 3393 C C . ALA A 1 244 ? -5.916 -40.489 41.785 1.00 26.47 394 ALA A C 1
ATOM 3394 O O . ALA A 1 244 ? -5.210 -40.705 42.760 1.00 25.33 394 ALA A O 1
ATOM 3401 N N . GLN A 1 245 ? -7.249 -40.440 41.845 1.00 26.76 395 GLN A N 1
ATOM 3402 C CA . GLN A 1 245 ? -8.037 -40.713 43.078 1.00 27.48 395 GLN A CA 1
ATOM 3403 C C . GLN A 1 245 ? -7.834 -42.168 43.505 1.00 28.52 395 GLN A C 1
ATOM 3404 O O . GLN A 1 245 ? -7.700 -42.416 44.719 1.00 29.91 395 GLN A O 1
ATOM 3418 N N . VAL A 1 246 ? -7.801 -43.104 42.556 1.00 28.37 396 VAL A N 1
ATOM 3419 C CA . VAL A 1 246 ? -7.621 -44.547 42.855 1.00 28.42 396 VAL A CA 1
ATOM 3420 C C . VAL A 1 246 ? -6.234 -44.752 43.449 1.00 29.56 396 VAL A C 1
ATOM 3421 O O . VAL A 1 246 ? -6.162 -45.345 44.549 1.00 28.59 396 VAL A O 1
ATOM 3434 N N . GLN A 1 247 ? -5.195 -44.227 42.794 1.00 29.13 397 GLN A N 1
ATOM 3435 C CA . GLN A 1 247 ? -3.810 -44.212 43.337 1.00 30.45 397 GLN A CA 1
ATOM 3436 C C . GLN A 1 247 ? -3.829 -43.671 44.785 1.00 31.53 397 GLN A C 1
ATOM 3437 O O . GLN A 1 247 ? -3.272 -44.317 45.687 1.00 30.85 397 GLN A O 1
ATOM 3451 N N . GLY A 1 248 ? -4.421 -42.500 44.993 1.00 31.94 398 GLY A N 1
ATOM 3452 C CA . GLY A 1 248 ? -4.449 -41.800 46.297 1.00 32.66 398 GLY A CA 1
ATOM 3453 C C . GLY A 1 248 ? -5.104 -42.655 47.370 1.00 32.27 398 GLY A C 1
ATOM 3454 O O . GLY A 1 248 ? -4.608 -42.656 48.509 1.00 34.31 398 GLY A O 1
ATOM 3458 N N . TYR A 1 249 ? -6.153 -43.384 47.008 1.00 32.04 399 TYR A N 1
ATOM 3459 C CA . TYR A 1 249 ? -6.890 -44.304 47.910 1.00 32.34 399 TYR A CA 1
ATOM 3460 C C . TYR A 1 249 ? -5.976 -45.490 48.289 1.00 35.24 399 TYR A C 1
ATOM 3461 O O . TYR A 1 249 ? -5.849 -45.821 49.493 1.00 37.43 399 TYR A O 1
ATOM 3479 N N . PHE A 1 250 ? -5.326 -46.106 47.303 1.00 33.66 400 PHE A N 1
ATOM 3480 C CA . PHE A 1 250 ? -4.442 -47.269 47.534 1.00 34.41 400 PHE A CA 1
ATOM 3481 C C . PHE A 1 250 ? -3.276 -46.848 48.417 1.00 35.17 400 PHE A C 1
ATOM 3482 O O . PHE A 1 250 ? -2.810 -47.689 49.221 1.00 38.60 400 PHE A O 1
ATOM 3499 N N . MET A 1 251 ? -2.850 -45.594 48.323 1.00 34.44 401 MET A N 1
ATOM 3500 C CA . MET A 1 251 ? -1.768 -45.041 49.187 1.00 35.16 401 MET A CA 1
ATOM 3501 C C . MET A 1 251 ? -2.176 -45.083 50.671 1.00 36.03 401 MET A C 1
ATOM 3502 O O . MET A 1 251 ? -1.278 -45.065 51.505 1.00 37.14 401 MET A O 1
ATOM 3516 N N . LEU A 1 252 ? -3.474 -45.098 50.989 1.00 37.77 402 LEU A N 1
ATOM 3517 C CA . LEU A 1 252 ? -3.967 -45.173 52.395 1.00 41.00 402 LEU A CA 1
ATOM 3518 C C . LEU A 1 252 ? -3.964 -46.632 52.868 1.00 41.38 402 LEU A C 1
ATOM 3519 O O . LEU A 1 252 ? -4.099 -46.846 54.081 1.00 43.14 402 LEU A O 1
ATOM 3535 N N . TYR A 1 253 ? -3.828 -47.601 51.956 1.00 40.36 403 TYR A N 1
ATOM 3536 C CA . TYR A 1 253 ? -3.945 -49.050 52.265 1.00 40.80 403 TYR A CA 1
ATOM 3537 C C . TYR A 1 253 ? -2.763 -49.796 51.642 1.00 40.93 403 TYR A C 1
ATOM 3538 O O . TYR A 1 253 ? -2.957 -50.809 50.945 1.00 39.56 403 TYR A O 1
ATOM 3556 N N . LYS A 1 254 ? -1.556 -49.294 51.896 1.00 41.93 404 LYS A N 1
ATOM 3557 C CA . LYS A 1 254 ? -0.307 -49.914 51.415 1.00 41.76 404 LYS A CA 1
ATOM 3558 C C . LYS A 1 254 ? -0.248 -51.337 51.987 1.00 43.10 404 LYS A C 1
ATOM 3559 O O . LYS A 1 254 ? -0.421 -51.484 53.217 1.00 44.70 404 LYS A O 1
ATOM 3578 N N . ASN A 1 255 ? -0.077 -52.338 51.118 1.00 41.77 405 ASN A N 1
ATOM 3579 C CA . ASN A 1 255 ? 0.015 -53.774 51.477 1.00 45.30 405 ASN A CA 1
ATOM 3580 C C . ASN A 1 255 ? -1.249 -54.228 52.227 1.00 44.39 405 ASN A C 1
ATOM 3581 O O . ASN A 1 255 ? -1.149 -55.217 52.957 1.00 47.50 405 ASN A O 1
ATOM 3592 N N . ASP A 1 256 ? -2.389 -53.562 52.050 1.00 42.44 406 ASP A N 1
ATOM 3593 C CA . ASP A 1 256 ? -3.654 -53.883 52.769 1.00 42.48 406 ASP A CA 1
ATOM 3594 C C . ASP A 1 256 ? -4.806 -53.969 51.769 1.00 38.85 406 ASP A C 1
ATOM 3595 O O . ASP A 1 256 ? -5.721 -53.142 51.786 1.00 36.98 406 ASP A O 1
ATOM 3604 N N . PRO A 1 257 ? -4.818 -54.990 50.887 1.00 39.46 407 PRO A N 1
ATOM 3605 C CA . PRO A 1 257 ? -5.880 -55.144 49.885 1.00 40.68 407 PRO A CA 1
ATOM 3606 C C . PRO A 1 257 ? -7.296 -55.277 50.458 1.00 44.03 407 PRO A C 1
ATOM 3607 O O . PRO A 1 257 ? -8.229 -54.756 49.852 1.00 46.24 407 PRO A O 1
ATOM 3618 N N . MET A 1 258 ? -7.437 -55.949 51.598 1.00 48.85 408 MET A N 1
ATOM 3619 C CA . MET A 1 258 ? -8.739 -56.088 52.303 1.00 52.04 408 MET A CA 1
ATOM 3620 C C . MET A 1 258 ? -9.173 -54.722 52.842 1.00 50.58 408 MET A C 1
ATOM 3621 O O . MET A 1 258 ? -10.386 -54.423 52.741 1.00 50.05 408 MET A O 1
ATOM 3635 N N . GLY A 1 259 ? -8.237 -53.931 53.383 1.00 48.83 409 GLY A N 1
ATOM 3636 C CA . GLY A 1 259 ? -8.507 -52.523 53.750 1.00 50.18 409 GLY A CA 1
ATOM 3637 C C . GLY A 1 259 ? -9.092 -51.754 52.572 1.00 47.64 409 GLY A C 1
ATOM 3638 O O . GLY A 1 259 ? -10.152 -51.097 52.739 1.00 50.29 409 GLY A O 1
ATOM 3642 N N . ALA A 1 260 ? -8.449 -51.849 51.403 1.00 43.95 410 ALA A N 1
ATOM 3643 C CA . ALA A 1 260 ? -8.878 -51.165 50.159 1.00 41.09 410 ALA A CA 1
ATOM 3644 C C . ALA A 1 260 ? -10.314 -51.584 49.844 1.00 40.46 410 ALA A C 1
ATOM 3645 O O . ALA A 1 260 ? -11.135 -50.714 49.574 1.00 39.89 410 ALA A O 1
ATOM 3652 N N . VAL A 1 261 ? -10.612 -52.880 49.912 1.00 40.93 411 VAL A N 1
ATOM 3653 C CA . VAL A 1 261 ? -11.954 -53.413 49.539 1.00 42.84 411 VAL A CA 1
ATOM 3654 C C . VAL A 1 261 ? -13.005 -53.027 50.598 1.00 45.20 411 VAL A C 1
ATOM 3655 O O . VAL A 1 261 ? -14.173 -52.845 50.200 1.00 48.07 411 VAL A O 1
ATOM 3668 N N . HIS A 1 262 ? -12.625 -52.832 51.861 1.00 48.93 412 HIS A N 1
ATOM 3669 C CA . HIS A 1 262 ? -13.587 -52.595 52.973 1.00 51.51 412 HIS A CA 1
ATOM 3670 C C . HIS A 1 262 ? -13.943 -51.105 53.134 1.00 49.23 412 HIS A C 1
ATOM 3671 O O . HIS A 1 262 ? -15.003 -50.839 53.743 1.00 49.86 412 HIS A O 1
ATOM 3686 N N . ASN A 1 263 ? -13.146 -50.172 52.601 1.00 45.21 413 ASN A N 1
ATOM 3687 C CA . ASN A 1 263 ? -13.272 -48.726 52.928 1.00 44.64 413 ASN A CA 1
ATOM 3688 C C . ASN A 1 263 ? -13.747 -47.923 51.708 1.00 45.41 413 ASN A C 1
ATOM 3689 O O . ASN A 1 263 ? -13.549 -46.676 51.697 1.00 44.47 413 ASN A O 1
ATOM 3700 N N . ILE A 1 264 ? -14.400 -48.584 50.745 1.00 43.41 414 ILE A N 1
ATOM 3701 C CA . ILE A 1 264 ? -14.775 -47.951 49.447 1.00 42.21 414 ILE A CA 1
ATOM 3702 C C . ILE A 1 264 ? -15.817 -46.842 49.661 1.00 42.90 414 ILE A C 1
ATOM 3703 O O . ILE A 1 264 ? -15.834 -45.910 48.843 1.00 39.56 414 ILE A O 1
ATOM 3719 N N . GLU A 1 265 ? -16.652 -46.914 50.708 1.00 44.59 415 GLU A N 1
ATOM 3720 C CA . GLU A 1 265 ? -17.673 -45.864 50.982 1.00 45.64 415 GLU A CA 1
ATOM 3721 C C . GLU A 1 265 ? -16.981 -44.519 51.208 1.00 43.05 415 GLU A C 1
ATOM 3722 O O . GLU A 1 265 ? -17.623 -43.489 50.944 1.00 41.43 415 GLU A O 1
ATOM 3734 N N . SER A 1 266 ? -15.715 -44.519 51.626 1.00 40.05 416 SER A N 1
ATOM 3735 C CA . SER A 1 266 ? -14.926 -43.273 51.801 1.00 41.38 416 SER A CA 1
ATOM 3736 C C . SER A 1 266 ? -14.689 -42.551 50.452 1.00 40.90 416 SER A C 1
ATOM 3737 O O . SER A 1 266 ? -14.337 -41.360 50.495 1.00 39.84 416 SER A O 1
ATOM 3745 N N . LEU A 1 267 ? -14.885 -43.215 49.305 1.00 40.54 417 LEU A N 1
ATOM 3746 C CA . LEU A 1 267 ? -14.676 -42.615 47.949 1.00 42.90 417 LEU A CA 1
ATOM 3747 C C . LEU A 1 267 ? -15.936 -41.885 47.472 1.00 45.04 417 LEU A C 1
ATOM 3748 O O . LEU A 1 267 ? -15.849 -41.167 46.443 1.00 45.10 417 LEU A O 1
ATOM 3764 N N . ARG A 1 268 ? -17.062 -42.079 48.160 1.00 44.28 418 ARG A N 1
ATOM 3765 C CA . ARG A 1 268 ? -18.312 -41.342 47.868 1.00 46.52 418 ARG A CA 1
ATOM 3766 C C . ARG A 1 268 ? -18.002 -39.858 48.031 1.00 47.33 418 ARG A C 1
ATOM 3767 O O . ARG A 1 268 ? -17.467 -39.452 49.062 1.00 48.59 418 ARG A O 1
ATOM 3788 N N . PRO A 1 269 ? -18.278 -38.992 47.033 1.00 49.89 419 PRO A N 1
ATOM 3789 C CA . PRO A 1 269 ? -17.868 -37.591 47.123 1.00 53.78 419 PRO A CA 1
ATOM 3790 C C . PRO A 1 269 ? -18.427 -36.872 48.376 1.00 55.64 419 PRO A C 1
ATOM 3791 O O . PRO A 1 269 ? -19.561 -37.098 48.789 1.00 52.36 419 PRO A O 1
ATOM 3802 N N . ARG A 1 270 ? -17.586 -36.020 48.952 1.00 57.26 420 ARG A N 1
ATOM 3803 C CA . ARG A 1 270 ? -17.785 -35.295 50.227 1.00 60.55 420 ARG A CA 1
ATOM 3804 C C . ARG A 1 270 ? -17.383 -33.839 49.975 1.00 57.79 420 ARG A C 1
ATOM 3805 O O . ARG A 1 270 ? -16.246 -33.623 49.452 1.00 57.15 420 ARG A O 1
ATOM 3826 N N . ASP A 1 271 ? -18.247 -32.865 50.293 1.00 56.53 421 ASP A N 1
ATOM 3827 C CA . ASP A 1 271 ? -17.949 -31.415 50.134 1.00 57.08 421 ASP A CA 1
ATOM 3828 C C . ASP A 1 271 ? -16.681 -31.024 50.907 1.00 56.75 421 ASP A C 1
ATOM 3829 O O . ASP A 1 271 ? -16.368 -31.694 51.934 1.00 53.84 421 ASP A O 1
ATOM 3838 N N . HIS A 1 272 ? -16.007 -29.956 50.459 1.00 52.41 422 HIS A N 1
ATOM 3839 C CA . HIS A 1 272 ? -15.071 -29.184 51.316 1.00 52.36 422 HIS A CA 1
ATOM 3840 C C . HIS A 1 272 ? -15.881 -28.568 52.461 1.00 51.12 422 HIS A C 1
ATOM 3841 O O . HIS A 1 272 ? -17.088 -28.318 52.257 1.00 49.06 422 HIS A O 1
ATOM 3856 N N . HIS A 1 273 ? -15.243 -28.295 53.600 1.00 48.85 423 HIS A N 1
ATOM 3857 C CA . HIS A 1 273 ? -15.862 -27.497 54.691 1.00 49.69 423 HIS A CA 1
ATOM 3858 C C . HIS A 1 273 ? -15.984 -26.036 54.221 1.00 54.23 423 HIS A C 1
ATOM 3859 O O . HIS A 1 273 ? -15.013 -25.522 53.661 1.00 48.90 423 HIS A O 1
ATOM 3874 N N . HIS A 1 274 ? -17.153 -25.403 54.408 1.00 51.59 424 HIS A N 1
ATOM 3875 C CA . HIS A 1 274 ? -17.493 -24.050 53.881 1.00 55.92 424 HIS A CA 1
ATOM 3876 C C . HIS A 1 274 ? -17.209 -22.975 54.932 1.00 54.63 424 HIS A C 1
ATOM 3877 O O . HIS A 1 274 ? -16.820 -23.338 56.034 1.00 54.34 424 HIS A O 1
ATOM 3892 N N . GLU B 1 13 ? 17.512 46.814 48.268 1.00 85.42 163 GLU B N 1
ATOM 3893 C CA . GLU B 1 13 ? 18.472 46.360 49.334 1.00 85.00 163 GLU B CA 1
ATOM 3894 C C . GLU B 1 13 ? 18.507 44.825 49.335 1.00 79.99 163 GLU B C 1
ATOM 3895 O O . GLU B 1 13 ? 19.474 44.250 48.795 1.00 77.97 163 GLU B O 1
ATOM 3907 N N . GLY B 1 14 ? 17.467 44.186 49.880 1.00 76.05 164 GLY B N 1
ATOM 3908 C CA . GLY B 1 14 ? 17.305 42.721 49.885 1.00 68.30 164 GLY B CA 1
ATOM 3909 C C . GLY B 1 14 ? 16.618 42.209 48.624 1.00 60.19 164 GLY B C 1
ATOM 3910 O O . GLY B 1 14 ? 15.867 42.974 47.977 1.00 57.15 164 GLY B O 1
ATOM 3914 N N . LYS B 1 15 ? 16.885 40.946 48.298 1.00 61.32 165 LYS B N 1
ATOM 3915 C CA . LYS B 1 15 ? 16.339 40.176 47.143 1.00 60.57 165 LYS B CA 1
ATOM 3916 C C . LYS B 1 15 ? 15.553 38.963 47.656 1.00 56.31 165 LYS B C 1
ATOM 3917 O O . LYS B 1 15 ? 15.669 38.655 48.853 1.00 54.64 165 LYS B O 1
ATOM 3936 N N . THR B 1 16 ? 14.843 38.255 46.775 1.00 50.95 166 THR B N 1
ATOM 3937 C CA . THR B 1 16 ? 14.132 36.988 47.115 1.00 49.21 166 THR B CA 1
ATOM 3938 C C . THR B 1 16 ? 14.696 35.838 46.276 1.00 45.94 166 THR B C 1
ATOM 3939 O O . THR B 1 16 ? 14.550 35.880 45.057 1.00 44.25 166 THR B O 1
ATOM 3950 N N . VAL B 1 17 ? 15.310 34.849 46.923 1.00 44.54 167 VAL B N 1
ATOM 3951 C CA . VAL B 1 17 ? 15.898 33.662 46.245 1.00 46.51 167 VAL B CA 1
ATOM 3952 C C . VAL B 1 17 ? 14.808 32.596 46.048 1.00 46.37 167 VAL B C 1
ATOM 3953 O O . VAL B 1 17 ? 14.144 32.265 47.038 1.00 46.52 167 VAL B O 1
ATOM 3966 N N . MET B 1 18 ? 14.665 32.090 44.813 1.00 44.59 168 MET B N 1
ATOM 3967 C CA . MET B 1 18 ? 13.798 30.945 44.434 1.00 45.69 168 MET B CA 1
ATOM 3968 C C . MET B 1 18 ? 14.634 29.671 44.344 1.00 45.97 168 MET B C 1
ATOM 3969 O O . MET B 1 18 ? 15.667 29.702 43.666 1.00 50.52 168 MET B O 1
ATOM 3983 N N . TYR B 1 19 ? 14.205 28.589 44.993 1.00 44.46 169 TYR B N 1
ATOM 3984 C CA . TYR B 1 19 ? 14.813 27.244 44.885 1.00 42.91 169 TYR B CA 1
ATOM 3985 C C . TYR B 1 19 ? 13.847 26.316 44.162 1.00 44.70 169 TYR B C 1
ATOM 3986 O O . TYR B 1 19 ? 12.630 26.442 44.410 1.00 43.71 169 TYR B O 1
ATOM 4004 N N . THR B 1 20 ? 14.356 25.413 43.311 1.00 47.85 170 THR B N 1
ATOM 4005 C CA . THR B 1 20 ? 13.591 24.241 42.806 1.00 49.31 170 THR B CA 1
ATOM 4006 C C . THR B 1 20 ? 14.326 22.962 43.219 1.00 50.70 170 THR B C 1
ATOM 4007 O O . THR B 1 20 ? 15.520 23.039 43.530 1.00 52.46 170 THR B O 1
ATOM 4018 N N . ALA B 1 21 ? 13.599 21.847 43.249 1.00 49.52 171 ALA B N 1
ATOM 4019 C CA . ALA B 1 21 ? 14.109 20.505 43.580 1.00 49.57 171 ALA B CA 1
ATOM 4020 C C . ALA B 1 21 ? 14.869 19.952 42.375 1.00 51.92 171 ALA B C 1
ATOM 4021 O O . ALA B 1 21 ? 14.325 19.966 41.279 1.00 50.48 171 ALA B O 1
ATOM 4028 N N . VAL B 1 22 ? 16.105 19.513 42.586 1.00 57.34 172 VAL B N 1
ATOM 4029 C CA . VAL B 1 22 ? 16.865 18.644 41.643 1.00 59.72 172 VAL B CA 1
ATOM 4030 C C . VAL B 1 22 ? 17.215 17.373 42.412 1.00 60.08 172 VAL B C 1
ATOM 4031 O O . VAL B 1 22 ? 18.039 17.443 43.338 1.00 61.14 172 VAL B O 1
ATOM 4044 N N . GLY B 1 23 ? 16.565 16.266 42.062 1.00 63.56 173 GLY B N 1
ATOM 4045 C CA . GLY B 1 23 ? 16.590 15.022 42.846 1.00 63.31 173 GLY B CA 1
ATOM 4046 C C . GLY B 1 23 ? 16.091 15.286 44.257 1.00 64.23 173 GLY B C 1
ATOM 4047 O O . GLY B 1 23 ? 14.929 15.746 44.398 1.00 63.09 173 GLY B O 1
ATOM 4051 N N . SER B 1 24 ? 16.943 15.028 45.256 1.00 61.46 174 SER B N 1
ATOM 4052 C CA . SER B 1 24 ? 16.608 15.049 46.699 1.00 59.25 174 SER B CA 1
ATOM 4053 C C . SER B 1 24 ? 17.062 16.375 47.323 1.00 58.54 174 SER B C 1
ATOM 4054 O O . SER B 1 24 ? 16.936 16.513 48.566 1.00 57.96 174 SER B O 1
ATOM 4062 N N . GLU B 1 25 ? 17.527 17.328 46.507 1.00 57.41 175 GLU B N 1
ATOM 4063 C CA . GLU B 1 25 ? 18.182 18.568 47.000 1.00 58.16 175 GLU B CA 1
ATOM 4064 C C . GLU B 1 25 ? 17.604 19.820 46.315 1.00 54.31 175 GLU B C 1
ATOM 4065 O O . GLU B 1 25 ? 17.060 19.724 45.202 1.00 50.56 175 GLU B O 1
ATOM 4077 N N . TRP B 1 26 ? 17.740 20.972 46.977 1.00 48.41 176 TRP B N 1
ATOM 4078 C CA . TRP B 1 26 ? 17.264 22.295 46.505 1.00 46.93 176 TRP B CA 1
ATOM 4079 C C . TRP B 1 26 ? 18.408 23.041 45.821 1.00 47.85 176 TRP B C 1
ATOM 4080 O O . TRP B 1 26 ? 19.498 23.036 46.388 1.00 46.91 176 TRP B O 1
ATOM 4101 N N . ARG B 1 27 ? 18.147 23.675 44.674 1.00 50.46 177 ARG B N 1
ATOM 4102 C CA . ARG B 1 27 ? 19.125 24.503 43.914 1.00 53.28 177 ARG B CA 1
ATOM 4103 C C . ARG B 1 27 ? 18.477 25.850 43.566 1.00 49.75 177 ARG B C 1
ATOM 4104 O O . ARG B 1 27 ? 17.273 25.868 43.290 1.00 49.21 177 ARG B O 1
ATOM 4125 N N . THR B 1 28 ? 19.249 26.930 43.523 1.00 47.05 178 THR B N 1
ATOM 4126 C CA . THR B 1 28 ? 18.742 28.277 43.149 1.00 47.15 178 THR B CA 1
ATOM 4127 C C . THR B 1 28 ? 18.184 28.226 41.724 1.00 46.91 178 THR B C 1
ATOM 4128 O O . THR B 1 28 ? 18.724 27.509 40.898 1.00 47.00 178 THR B O 1
ATOM 4139 N N . PHE B 1 29 ? 17.097 28.947 41.476 1.00 49.06 179 PHE B N 1
ATOM 4140 C CA . PHE B 1 29 ? 16.441 29.067 40.152 1.00 48.90 179 PHE B CA 1
ATOM 4141 C C . PHE B 1 29 ? 16.653 30.494 39.633 1.00 48.13 179 PHE B C 1
ATOM 4142 O O . PHE B 1 29 ? 16.069 31.452 40.184 1.00 45.96 179 PHE B O 1
ATOM 4159 N N . GLY B 1 30 ? 17.491 30.624 38.601 1.00 50.70 180 GLY B N 1
ATOM 4160 C CA . GLY B 1 30 ? 17.876 31.906 37.972 1.00 50.42 180 GLY B CA 1
ATOM 4161 C C . GLY B 1 30 ? 18.448 32.911 38.961 1.00 49.04 180 GLY B C 1
ATOM 4162 O O . GLY B 1 30 ? 19.097 32.504 39.924 1.00 43.15 180 GLY B O 1
ATOM 4166 N N . TYR B 1 31 ? 18.188 34.190 38.703 1.00 52.01 181 TYR B N 1
ATOM 4167 C CA . TYR B 1 31 ? 18.676 35.373 39.456 1.00 55.59 181 TYR B CA 1
ATOM 4168 C C . TYR B 1 31 ? 17.930 35.499 40.787 1.00 54.32 181 TYR B C 1
ATOM 4169 O O . TYR B 1 31 ? 16.772 35.107 40.899 1.00 48.22 181 TYR B O 1
ATOM 4187 N N . PRO B 1 32 ? 18.558 36.046 41.855 1.00 56.02 182 PRO B N 1
ATOM 4188 C CA . PRO B 1 32 ? 17.795 36.608 42.968 1.00 53.81 182 PRO B CA 1
ATOM 4189 C C . PRO B 1 32 ? 16.841 37.676 42.408 1.00 53.34 182 PRO B C 1
ATOM 4190 O O . PRO B 1 32 ? 17.283 38.492 41.593 1.00 52.99 182 PRO B O 1
ATOM 4201 N N . ARG B 1 33 ? 15.572 37.648 42.825 1.00 50.13 183 ARG B N 1
ATOM 4202 C CA . ARG B 1 33 ? 14.498 38.517 42.283 1.00 50.43 183 ARG B CA 1
ATOM 4203 C C . ARG B 1 33 ? 14.362 39.755 43.162 1.00 47.70 183 ARG B C 1
ATOM 4204 O O . ARG B 1 33 ? 14.557 39.639 44.397 1.00 44.96 183 ARG B O 1
ATOM 4225 N N . ARG B 1 34 ? 14.060 40.898 42.553 1.00 51.46 184 ARG B N 1
ATOM 4226 C CA . 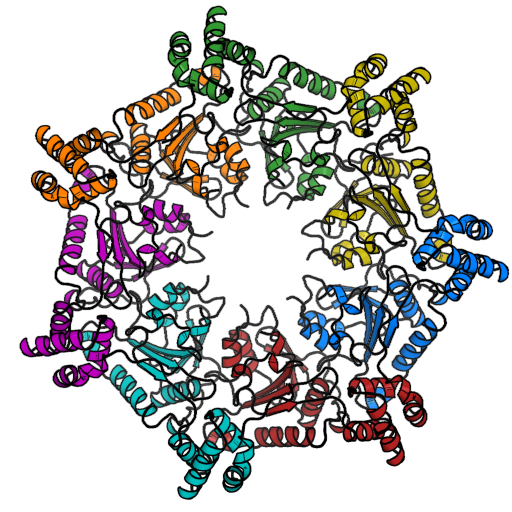ARG B 1 34 ? 13.657 42.126 43.300 1.00 56.82 184 ARG B CA 1
ATOM 4227 C C . ARG B 1 34 ? 12.381 41.793 44.083 1.00 50.39 184 ARG B C 1
ATOM 4228 O O . ARG B 1 34 ? 11.487 41.181 43.515 1.00 46.30 184 ARG B O 1
ATOM 4249 N N . ARG B 1 35 ? 12.361 42.136 45.365 1.00 48.48 185 ARG B N 1
ATOM 4250 C CA . ARG B 1 35 ? 11.239 41.883 46.287 1.00 50.68 185 ARG B CA 1
ATOM 4251 C C . ARG B 1 35 ? 10.051 42.683 45.759 1.00 49.65 185 ARG B C 1
ATOM 4252 O O . ARG B 1 35 ? 10.222 43.879 45.444 1.00 52.19 185 ARG B O 1
ATOM 4273 N N . ARG B 1 36 ? 8.899 42.040 45.628 1.00 48.08 186 ARG B N 1
ATOM 4274 C CA . ARG B 1 36 ? 7.630 42.772 45.436 1.00 45.20 186 ARG B CA 1
ATOM 4275 C C . ARG B 1 36 ? 7.231 43.369 46.776 1.00 43.49 186 ARG B C 1
ATOM 4276 O O . ARG B 1 36 ? 7.148 42.652 47.760 1.00 43.04 186 ARG B O 1
ATOM 4297 N N . PRO B 1 37 ? 7.029 44.699 46.880 1.00 43.01 187 PRO B N 1
ATOM 4298 C CA . PRO B 1 37 ? 6.592 45.295 48.139 1.00 41.98 187 PRO B CA 1
ATOM 4299 C C . PRO B 1 37 ? 5.185 44.799 48.516 1.00 41.50 187 PRO B C 1
ATOM 4300 O O . PRO B 1 37 ? 4.319 44.698 47.656 1.00 37.72 187 PRO B O 1
ATOM 4311 N N . LEU B 1 38 ? 4.992 44.491 49.796 1.00 43.93 188 LEU B N 1
ATOM 4312 C CA . LEU B 1 38 ? 3.728 43.919 50.328 1.00 47.07 188 LEU B CA 1
ATOM 4313 C C . LEU B 1 38 ? 2.565 44.862 49.988 1.00 49.60 188 LEU B C 1
ATOM 4314 O O . LEU B 1 38 ? 1.437 44.379 49.693 1.00 47.49 188 LEU B O 1
ATOM 4330 N N . ASP B 1 39 ? 2.857 46.155 49.968 1.00 51.07 189 ASP B N 1
ATOM 4331 C CA . ASP B 1 39 ? 1.846 47.211 49.761 1.00 57.70 189 ASP B CA 1
ATOM 4332 C C . ASP B 1 39 ? 1.345 47.180 48.313 1.00 54.58 189 ASP B C 1
ATOM 4333 O O . ASP B 1 39 ? 0.257 47.708 48.072 1.00 53.57 189 ASP B O 1
ATOM 4342 N N . SER B 1 40 ? 2.110 46.590 47.390 1.00 49.56 190 SER B N 1
ATOM 4343 C CA . SER B 1 40 ? 1.769 46.520 45.949 1.00 44.41 190 SER B CA 1
ATOM 4344 C C . SER B 1 40 ? 0.750 45.403 45.711 1.00 41.30 190 SER B C 1
ATOM 4345 O O . SER B 1 40 ? 0.240 45.328 44.593 1.00 44.95 190 SER B O 1
ATOM 4353 N N . VAL B 1 41 ? 0.500 44.555 46.710 1.00 37.87 191 VAL B N 1
ATOM 4354 C CA . VAL B 1 41 ? -0.558 43.500 46.668 1.00 38.19 191 VAL B CA 1
ATOM 4355 C C . VAL B 1 41 ? -1.707 43.941 47.586 1.00 36.91 191 VAL B C 1
ATOM 4356 O O . VAL B 1 41 ? -1.470 44.117 48.779 1.00 36.96 191 VAL B O 1
ATOM 4369 N N . VAL B 1 42 ? -2.899 44.133 47.024 1.00 35.76 192 VAL B N 1
ATOM 4370 C CA . VAL B 1 42 ? -4.054 44.717 47.741 1.00 37.13 192 VAL B CA 1
ATOM 4371 C C . VAL B 1 42 ? -5.044 43.599 48.017 1.00 40.36 192 VAL B C 1
ATOM 4372 O O . VAL B 1 42 ? -5.779 43.246 47.087 1.00 41.80 192 VAL B O 1
ATOM 4385 N N . LEU B 1 43 ? -5.019 43.040 49.229 1.00 39.35 193 LEU B N 1
ATOM 4386 C CA . LEU B 1 43 ? -5.977 41.988 49.630 1.00 41.21 193 LEU B CA 1
ATOM 4387 C C . LEU B 1 43 ? -7.175 42.665 50.299 1.00 42.67 193 LEU B C 1
ATOM 4388 O O . LEU B 1 43 ? -7.115 43.893 50.563 1.00 43.94 193 LEU B O 1
ATOM 4404 N N . GLN B 1 44 ? -8.234 41.899 50.549 1.00 41.58 194 GLN B N 1
ATOM 4405 C CA . GLN B 1 44 ? -9.402 42.405 51.303 1.00 41.63 194 GLN B CA 1
ATOM 4406 C C . GLN B 1 44 ? -8.931 42.983 52.639 1.00 38.74 194 GLN B C 1
ATOM 4407 O O . GLN B 1 44 ? -7.877 42.571 53.163 1.00 35.76 194 GLN B O 1
ATOM 4421 N N . GLN B 1 45 ? -9.677 43.959 53.125 1.00 39.60 195 GLN B N 1
ATOM 4422 C CA . GLN B 1 45 ? -9.309 44.808 54.284 1.00 41.40 195 GLN B CA 1
ATOM 4423 C C . GLN B 1 45 ? -8.972 43.921 55.476 1.00 37.39 195 GLN B C 1
ATOM 4424 O O . GLN B 1 45 ? -9.789 43.105 55.822 1.00 35.96 195 GLN B O 1
ATOM 4438 N N . GLY B 1 46 ? -7.773 44.085 56.043 1.00 37.92 196 GLY B N 1
ATOM 4439 C CA . GLY B 1 46 ? -7.327 43.376 57.256 1.00 38.26 196 GLY B CA 1
ATOM 4440 C C . GLY B 1 46 ? -6.685 42.030 56.963 1.00 39.52 196 GLY B C 1
ATOM 4441 O O . GLY B 1 46 ? -6.051 41.478 57.900 1.00 38.52 196 GLY B O 1
ATOM 4445 N N . LEU B 1 47 ? -6.824 41.471 55.746 1.00 38.14 197 LEU B N 1
ATOM 4446 C CA . LEU B 1 47 ? -6.391 40.071 55.493 1.00 35.98 197 LEU B CA 1
ATOM 4447 C C . LEU B 1 47 ? -4.867 39.971 55.575 1.00 34.16 197 LEU B C 1
ATOM 4448 O O . LEU B 1 47 ? -4.371 39.096 56.289 1.00 36.70 197 LEU B O 1
ATOM 4464 N N . ALA B 1 48 ? -4.143 40.812 54.852 1.00 34.98 198 ALA B N 1
ATOM 4465 C CA . ALA B 1 48 ? -2.655 40.822 54.827 1.00 35.87 198 ALA B CA 1
ATOM 4466 C C . ALA B 1 48 ? -2.141 40.995 56.260 1.00 35.43 198 ALA B C 1
ATOM 4467 O O . ALA B 1 48 ? -1.265 40.205 56.655 1.00 37.71 198 ALA B O 1
ATOM 4474 N N . ASP B 1 49 ? -2.685 41.960 57.019 1.00 36.03 199 ASP B N 1
ATOM 4475 C CA . ASP B 1 49 ? -2.254 42.214 58.418 1.00 37.05 199 ASP B CA 1
ATOM 4476 C C . ASP B 1 49 ? -2.441 40.944 59.267 1.00 37.54 199 ASP B C 1
ATOM 4477 O O . ASP B 1 49 ? -1.536 40.626 60.051 1.00 37.39 199 ASP B O 1
ATOM 4486 N N . ARG B 1 50 ? -3.571 40.245 59.121 1.00 36.62 200 ARG B N 1
ATOM 4487 C CA . ARG B 1 50 ? -3.852 39.038 59.929 1.00 39.66 200 ARG B CA 1
ATOM 4488 C C . ARG B 1 50 ? -2.819 37.940 59.589 1.00 40.01 200 ARG B C 1
ATOM 4489 O O . ARG B 1 50 ? -2.338 37.295 60.524 1.00 36.87 200 ARG B O 1
ATOM 4510 N N . ILE B 1 51 ? -2.455 37.743 58.315 1.00 37.55 201 ILE B N 1
ATOM 4511 C CA . ILE B 1 51 ? -1.504 36.655 57.922 1.00 37.31 201 ILE B CA 1
ATOM 4512 C C . ILE B 1 51 ? -0.094 37.006 58.418 1.00 36.62 201 ILE B C 1
ATOM 4513 O O . ILE B 1 51 ? 0.574 36.120 58.989 1.00 35.53 201 ILE B O 1
ATOM 4529 N N . VAL B 1 52 ? 0.335 38.254 58.199 1.00 37.76 202 VAL B N 1
ATOM 4530 C CA . VAL B 1 52 ? 1.670 38.752 58.635 1.00 41.81 202 VAL B CA 1
ATOM 4531 C C . VAL B 1 52 ? 1.787 38.583 60.158 1.00 43.05 202 VAL B C 1
ATOM 4532 O O . VAL B 1 52 ? 2.821 38.057 60.610 1.00 44.48 202 VAL B O 1
ATOM 4545 N N . LYS B 1 53 ? 0.774 39.011 60.909 1.00 43.67 203 LYS B N 1
ATOM 4546 C CA . LYS B 1 53 ? 0.772 38.915 62.393 1.00 46.98 203 LYS B CA 1
ATOM 4547 C C . LYS B 1 53 ? 0.921 37.447 62.800 1.00 44.21 203 LYS B C 1
ATOM 4548 O O . LYS B 1 53 ? 1.805 37.152 63.635 1.00 43.39 203 LYS B O 1
ATOM 4567 N N . ASP B 1 54 ? 0.111 36.564 62.216 1.00 39.94 204 ASP B N 1
ATOM 4568 C CA . ASP B 1 54 ? 0.129 35.109 62.512 1.00 39.47 204 ASP B CA 1
ATOM 4569 C C . ASP B 1 54 ? 1.538 34.550 62.293 1.00 40.85 204 ASP B C 1
ATOM 4570 O O . ASP B 1 54 ? 2.070 33.852 63.197 1.00 38.64 204 ASP B O 1
ATOM 4579 N N . ILE B 1 55 ? 2.116 34.814 61.120 1.00 39.62 205 ILE B N 1
ATOM 4580 C CA . ILE B 1 55 ? 3.384 34.172 60.693 1.00 39.08 205 ILE B CA 1
ATOM 4581 C C . ILE B 1 55 ? 4.536 34.767 61.516 1.00 38.38 205 ILE B C 1
ATOM 4582 O O . ILE B 1 55 ? 5.408 34.004 61.927 1.00 36.34 205 ILE B O 1
ATOM 4598 N N . ARG B 1 56 ? 4.529 36.066 61.811 1.00 42.34 206 ARG B N 1
ATOM 4599 C CA . ARG B 1 56 ? 5.560 36.680 62.703 1.00 43.05 206 ARG B CA 1
ATOM 4600 C C . ARG B 1 56 ? 5.442 36.072 64.113 1.00 42.91 206 ARG B C 1
ATOM 4601 O O . ARG B 1 56 ? 6.481 35.773 64.707 1.00 41.65 206 ARG B O 1
ATOM 4622 N N . GLU B 1 57 ? 4.227 35.857 64.620 1.00 44.40 207 GLU B N 1
ATOM 4623 C CA . GLU B 1 57 ? 4.023 35.230 65.955 1.00 44.75 207 GLU B CA 1
ATOM 4624 C C . GLU B 1 57 ? 4.628 33.819 65.976 1.00 44.11 207 GLU B C 1
ATOM 4625 O O . GLU B 1 57 ? 5.273 33.467 66.998 1.00 40.26 207 GLU B O 1
ATOM 4637 N N . PHE B 1 58 ? 4.431 33.042 64.898 1.00 41.68 208 PHE B N 1
ATOM 4638 C CA . PHE B 1 58 ? 5.036 31.697 64.759 1.00 40.70 208 PHE B CA 1
ATOM 4639 C C . PHE B 1 58 ? 6.572 31.819 64.789 1.00 42.49 208 PHE B C 1
ATOM 4640 O O . PHE B 1 58 ? 7.217 31.135 65.594 1.00 42.95 208 PHE B O 1
ATOM 4657 N N . ILE B 1 59 ? 7.138 32.652 63.916 1.00 43.24 209 ILE B N 1
ATOM 4658 C CA . ILE B 1 59 ? 8.614 32.804 63.766 1.00 44.42 209 ILE B CA 1
ATOM 4659 C C . ILE B 1 59 ? 9.200 33.231 65.114 1.00 44.70 209 ILE B C 1
ATOM 4660 O O . ILE B 1 59 ? 10.235 32.674 65.483 1.00 43.59 209 ILE B O 1
ATOM 4676 N N . ASP B 1 60 ? 8.508 34.100 65.851 1.00 46.90 210 ASP B N 1
ATOM 4677 C CA . ASP B 1 60 ? 9.037 34.716 67.101 1.00 51.57 210 ASP B CA 1
ATOM 4678 C C . ASP B 1 60 ? 8.850 33.821 68.336 1.00 51.44 210 ASP B C 1
ATOM 4679 O O . ASP B 1 60 ? 9.369 34.229 69.390 1.00 54.45 210 ASP B O 1
ATOM 4688 N N . ASN B 1 61 ? 8.171 32.664 68.263 1.00 48.29 211 ASN B N 1
ATOM 4689 C CA . ASN B 1 61 ? 7.780 31.934 69.504 1.00 45.77 211 ASN B CA 1
ATOM 4690 C C . ASN B 1 61 ? 8.115 30.443 69.472 1.00 43.60 211 ASN B C 1
ATOM 4691 O O . ASN B 1 61 ? 7.289 29.620 69.888 1.00 44.40 211 ASN B O 1
ATOM 4702 N N . PRO B 1 62 ? 9.339 30.026 69.073 1.00 42.84 212 PRO B N 1
ATOM 4703 C CA . PRO B 1 62 ? 9.717 28.614 69.141 1.00 42.71 212 PRO B CA 1
ATOM 4704 C C . PRO B 1 62 ? 9.611 28.033 70.554 1.00 43.92 212 PRO B C 1
ATOM 4705 O O . PRO B 1 62 ? 9.204 26.894 70.704 1.00 47.70 212 PRO B O 1
ATOM 4716 N N . LYS B 1 63 ? 9.960 28.817 71.559 1.00 45.41 213 LYS B N 1
ATOM 4717 C CA . LYS B 1 63 ? 9.984 28.345 72.965 1.00 48.35 213 LYS B CA 1
ATOM 4718 C C . LYS B 1 63 ? 8.561 27.949 73.395 1.00 46.81 213 LYS B C 1
ATOM 4719 O O . LYS B 1 63 ? 8.409 26.928 74.081 1.00 41.75 213 LYS B O 1
ATOM 4738 N N . TRP B 1 64 ? 7.546 28.721 73.001 1.00 45.21 214 TRP B N 1
ATOM 4739 C CA . TRP B 1 64 ? 6.134 28.421 73.352 1.00 44.88 214 TRP B CA 1
ATOM 4740 C C . TRP B 1 64 ? 5.767 27.020 72.843 1.00 44.28 214 TRP B C 1
ATOM 4741 O O . TRP B 1 64 ? 5.107 26.267 73.602 1.00 41.68 214 TRP B O 1
ATOM 4762 N N . TYR B 1 65 ? 6.194 26.694 71.620 1.00 42.71 215 TYR B N 1
ATOM 4763 C CA . TYR B 1 65 ? 5.956 25.372 70.996 1.00 45.24 215 TYR B CA 1
ATOM 4764 C C . TYR B 1 65 ? 6.729 24.300 71.779 1.00 48.52 215 TYR B C 1
ATOM 4765 O O . TYR B 1 65 ? 6.131 23.294 72.225 1.00 49.08 215 TYR B O 1
ATOM 4783 N N . ILE B 1 66 ? 8.028 24.490 71.968 1.00 54.23 216 ILE B N 1
ATOM 4784 C CA . ILE B 1 66 ? 8.878 23.427 72.579 1.00 59.63 216 ILE B CA 1
ATOM 4785 C C . ILE B 1 66 ? 8.417 23.164 74.019 1.00 60.10 216 ILE B C 1
ATOM 4786 O O . ILE B 1 66 ? 8.303 21.990 74.375 1.00 59.45 216 ILE B O 1
ATOM 4802 N N . ASP B 1 67 ? 8.109 24.203 74.800 1.00 59.44 217 ASP B N 1
ATOM 4803 C CA . ASP B 1 67 ? 7.657 24.031 76.208 1.00 61.14 217 ASP B CA 1
ATOM 4804 C C . ASP B 1 67 ? 6.420 23.121 76.249 1.00 60.62 217 ASP B C 1
ATOM 4805 O O . ASP B 1 67 ? 6.308 22.340 77.206 1.00 61.09 217 ASP B O 1
ATOM 4814 N N . ARG B 1 68 ? 5.519 23.229 75.264 1.00 55.48 218 ARG B N 1
ATOM 4815 C CA . ARG B 1 68 ? 4.227 22.501 75.269 1.00 55.10 218 ARG B CA 1
ATOM 4816 C C . ARG B 1 68 ? 4.338 21.178 74.484 1.00 50.92 218 ARG B C 1
ATOM 4817 O O . ARG B 1 68 ? 3.321 20.465 74.417 1.00 54.24 218 ARG B O 1
ATOM 4838 N N . GLY B 1 69 ? 5.510 20.875 73.917 1.00 51.04 219 GLY B N 1
ATOM 4839 C CA . GLY B 1 69 ? 5.800 19.638 73.151 1.00 49.49 219 GLY B CA 1
ATOM 4840 C C . GLY B 1 69 ? 5.177 19.610 71.754 1.00 46.24 219 GLY B C 1
ATOM 4841 O O . GLY B 1 69 ? 5.070 18.497 71.174 1.00 42.59 219 GLY B O 1
ATOM 4845 N N . ILE B 1 70 ? 4.816 20.775 71.203 1.00 43.74 220 ILE B N 1
ATOM 4846 C CA . ILE B 1 70 ? 4.046 20.902 69.928 1.00 40.07 220 ILE B CA 1
ATOM 4847 C C . ILE B 1 70 ? 5.025 21.016 68.771 1.00 38.00 220 ILE B C 1
ATOM 4848 O O . ILE B 1 70 ? 5.913 21.869 68.806 1.00 36.78 220 ILE B O 1
ATOM 4864 N N . PRO B 1 71 ? 4.865 20.220 67.683 1.00 36.17 221 PRO B N 1
ATOM 4865 C CA . PRO B 1 71 ? 5.727 20.345 66.509 1.00 35.13 221 PRO B CA 1
ATOM 4866 C C . PRO B 1 71 ? 5.800 21.798 66.031 1.00 34.50 221 PRO B C 1
ATOM 4867 O O . PRO B 1 71 ? 4.763 22.404 65.851 1.00 33.88 221 PRO B O 1
ATOM 4878 N N . TYR B 1 72 ? 7.021 22.324 65.895 1.00 34.94 222 TYR B N 1
ATOM 4879 C CA . TYR B 1 72 ? 7.314 23.733 65.520 1.00 35.38 222 TYR B CA 1
ATOM 4880 C C . TYR B 1 72 ? 7.294 23.846 63.989 1.00 36.30 222 TYR B C 1
ATOM 4881 O O . TYR B 1 72 ? 8.330 23.897 63.307 1.00 38.40 222 TYR B O 1
ATOM 4899 N N . ARG B 1 73 ? 6.078 23.899 63.475 1.00 37.30 223 ARG B N 1
ATOM 4900 C CA . ARG B 1 73 ? 5.724 23.911 62.034 1.00 38.60 223 ARG B CA 1
ATOM 4901 C C . ARG B 1 73 ? 4.443 24.735 61.879 1.00 34.60 223 ARG B C 1
ATOM 4902 O O . ARG B 1 73 ? 3.593 24.675 62.784 1.00 33.48 223 ARG B O 1
ATOM 4923 N N . ARG B 1 74 ? 4.256 25.361 60.732 1.00 32.52 224 ARG B N 1
ATOM 4924 C CA . ARG B 1 74 ? 2.983 26.044 60.442 1.00 33.32 224 ARG B CA 1
ATOM 4925 C C . ARG B 1 74 ? 2.695 25.967 58.946 1.00 30.98 224 ARG B C 1
ATOM 4926 O O . ARG B 1 74 ? 3.633 26.095 58.137 1.00 31.12 224 ARG B O 1
ATOM 4947 N N . GLY B 1 75 ? 1.429 25.753 58.619 1.00 29.74 225 GLY B N 1
ATOM 4948 C CA . GLY B 1 75 ? 0.958 25.653 57.234 1.00 31.27 225 GLY B CA 1
ATOM 4949 C C . GLY B 1 75 ? -0.132 26.664 56.959 1.00 32.22 225 GLY B C 1
ATOM 4950 O O . GLY B 1 75 ? -0.975 26.911 57.849 1.00 32.21 225 GLY B O 1
ATOM 4954 N N . TYR B 1 76 ? -0.131 27.192 55.744 1.00 31.55 226 TYR B N 1
ATOM 4955 C CA . TYR B 1 76 ? -1.085 28.214 55.267 1.00 33.92 226 TYR B CA 1
ATOM 4956 C C . TYR B 1 76 ? -1.721 27.718 53.973 1.00 33.79 226 TYR B C 1
ATOM 4957 O O . TYR B 1 76 ? -1.010 27.101 53.167 1.00 40.92 226 TYR B O 1
ATOM 4975 N N . LEU B 1 77 ? -3.014 27.947 53.799 1.00 33.04 227 LEU B N 1
ATOM 4976 C CA . LEU B 1 77 ? -3.737 27.657 52.541 1.00 30.57 227 LEU B CA 1
ATOM 4977 C C . LEU B 1 77 ? -4.360 28.962 52.065 1.00 30.26 227 LEU B C 1
ATOM 4978 O O . LEU B 1 77 ? -5.170 29.520 52.801 1.00 32.46 227 LEU B O 1
ATOM 4994 N N . LEU B 1 78 ? -3.967 29.444 50.893 1.00 29.55 228 LEU B N 1
ATOM 4995 C CA . LEU B 1 78 ? -4.691 30.542 50.207 1.00 29.58 228 LEU B CA 1
ATOM 4996 C C . LEU B 1 78 ? -5.532 29.915 49.098 1.00 28.26 228 LEU B C 1
ATOM 4997 O O . LEU B 1 78 ? -4.979 29.135 48.308 1.00 30.30 228 LEU B O 1
ATOM 5013 N N . TYR B 1 79 ? -6.823 30.191 49.069 1.00 27.13 229 TYR B N 1
ATOM 5014 C CA . TYR B 1 79 ? -7.743 29.574 48.089 1.00 29.32 229 TYR B CA 1
ATOM 5015 C C . TYR B 1 79 ? -8.643 30.651 47.471 1.00 30.70 229 TYR B C 1
ATOM 5016 O O . TYR B 1 79 ? -9.037 31.622 48.156 1.00 30.78 229 TYR B O 1
ATOM 5034 N N . GLY B 1 80 ? -8.980 30.466 46.201 1.00 30.40 230 GLY B N 1
ATOM 5035 C CA . GLY B 1 80 ? -10.025 31.273 45.553 1.00 31.22 230 GLY B CA 1
ATOM 5036 C C . GLY B 1 80 ? -9.765 31.387 44.063 1.00 31.13 230 GLY B C 1
ATOM 5037 O O . GLY B 1 80 ? -8.827 30.777 43.537 1.00 33.66 230 GLY B O 1
ATOM 5041 N N . PRO B 1 81 ? -10.586 32.201 43.368 1.00 31.99 231 PRO B N 1
ATOM 5042 C CA . PRO B 1 81 ? -10.576 32.250 41.910 1.00 32.49 231 PRO B CA 1
ATOM 5043 C C . PRO B 1 81 ? -9.272 32.765 41.303 1.00 34.95 231 PRO B C 1
ATOM 5044 O O . PRO B 1 81 ? -8.496 33.446 41.963 1.00 34.39 231 PRO B O 1
ATOM 5055 N N . PRO B 1 82 ? -8.986 32.425 40.023 1.00 36.92 232 PRO B N 1
ATOM 5056 C CA . PRO B 1 82 ? -7.783 32.911 39.351 1.00 36.09 232 PRO B CA 1
ATOM 5057 C C . PRO B 1 82 ? -7.674 34.438 39.294 1.00 37.17 232 PRO B C 1
ATOM 5058 O O . PRO B 1 82 ? -8.665 35.117 39.036 1.00 39.03 232 PRO B O 1
ATOM 5069 N N . GLY B 1 83 ? -6.485 34.946 39.639 1.00 35.28 233 GLY B N 1
ATOM 5070 C CA . GLY B 1 83 ? -6.090 36.340 39.395 1.00 34.00 233 GLY B CA 1
ATOM 5071 C C . GLY B 1 83 ? -6.452 37.248 40.555 1.00 32.31 233 GLY B C 1
ATOM 5072 O O . GLY B 1 83 ? -6.642 38.457 40.306 1.00 31.59 233 GLY B O 1
ATOM 5076 N N . CYS B 1 84 ? -6.495 36.739 41.793 1.00 31.61 234 CYS B N 1
ATOM 5077 C CA . CYS B 1 84 ? -6.976 37.541 42.958 1.00 31.66 234 CYS B CA 1
ATOM 5078 C C . CYS B 1 84 ? -5.873 37.796 43.999 1.00 32.06 234 CYS B C 1
ATOM 5079 O O . CYS B 1 84 ? -6.126 38.603 44.877 1.00 34.43 234 CYS B O 1
ATOM 5087 N N . GLY B 1 85 ? -4.680 37.211 43.879 1.00 32.79 235 GLY B N 1
ATOM 5088 C CA . GLY B 1 85 ? -3.511 37.677 44.672 1.00 33.73 235 GLY B CA 1
ATOM 5089 C C . GLY B 1 85 ? -2.735 36.590 45.398 1.00 32.99 235 GLY B C 1
ATOM 5090 O O . GLY B 1 85 ? -1.888 36.928 46.205 1.00 39.35 235 GLY B O 1
ATOM 5094 N N . LYS B 1 86 ? -2.990 35.316 45.155 1.00 31.23 236 LYS B N 1
ATOM 5095 C CA . LYS B 1 86 ? -2.395 34.238 45.959 1.00 31.21 236 LYS B CA 1
ATOM 5096 C C . LYS B 1 86 ? -0.889 34.178 45.699 1.00 32.29 236 LYS B C 1
ATOM 5097 O O . LYS B 1 86 ? -0.133 34.278 46.685 1.00 30.30 236 LYS B O 1
ATOM 5116 N N . SER B 1 87 ? -0.456 33.980 44.443 1.00 31.73 237 SER B N 1
ATOM 5117 C CA . SER B 1 87 ? 0.984 33.829 44.138 1.00 31.59 237 SER B CA 1
ATOM 5118 C C . SER B 1 87 ? 1.720 35.160 44.414 1.00 32.58 237 SER B C 1
ATOM 5119 O O . SER B 1 87 ? 2.846 35.111 44.970 1.00 35.41 237 SER B O 1
ATOM 5127 N N . SER B 1 88 ? 1.143 36.298 44.023 1.00 32.55 238 SER B N 1
ATOM 5128 C CA . SER B 1 88 ? 1.788 37.624 44.249 1.00 34.72 238 SER B CA 1
ATOM 5129 C C . SER B 1 88 ? 1.905 37.896 45.763 1.00 34.63 238 SER B C 1
ATOM 5130 O O . SER B 1 88 ? 2.981 38.311 46.212 1.00 34.08 238 SER B O 1
ATOM 5138 N N . PHE B 1 89 ? 0.869 37.628 46.554 1.00 35.25 239 PHE B N 1
ATOM 5139 C CA . PHE B 1 89 ? 0.960 37.825 48.025 1.00 34.05 239 PHE B CA 1
ATOM 5140 C C . PHE B 1 89 ? 2.104 36.988 48.623 1.00 34.77 239 PHE B C 1
ATOM 5141 O O . PHE B 1 89 ? 2.891 37.501 49.427 1.00 34.21 239 PHE B O 1
ATOM 5158 N N . ILE B 1 90 ? 2.195 35.714 48.263 1.00 34.49 240 ILE B N 1
ATOM 5159 C CA . ILE B 1 90 ? 3.219 34.808 48.853 1.00 36.04 240 ILE B CA 1
ATOM 5160 C C . ILE B 1 90 ? 4.615 35.331 48.464 1.00 36.81 240 ILE B C 1
ATOM 5161 O O . ILE B 1 90 ? 5.499 35.334 49.320 1.00 36.26 240 ILE B O 1
ATOM 5177 N N . THR B 1 91 ? 4.790 35.815 47.237 1.00 36.24 241 THR B N 1
ATOM 5178 C CA . THR B 1 91 ? 6.065 36.440 46.784 1.00 39.28 241 THR B CA 1
ATOM 5179 C C . THR B 1 91 ? 6.404 37.631 47.682 1.00 38.57 241 THR B C 1
ATOM 5180 O O . THR B 1 91 ? 7.517 37.692 48.182 1.00 37.63 241 THR B O 1
ATOM 5191 N N . ALA B 1 92 ? 5.452 38.538 47.881 1.00 38.06 242 ALA B N 1
ATOM 5192 C CA . ALA B 1 92 ? 5.627 39.788 48.652 1.00 37.63 242 ALA B CA 1
ATOM 5193 C C . ALA B 1 92 ? 5.863 39.457 50.118 1.00 37.28 242 ALA B C 1
ATOM 5194 O O . ALA B 1 92 ? 6.758 40.083 50.731 1.00 36.19 242 ALA B O 1
ATOM 5201 N N . LEU B 1 93 ? 5.082 38.513 50.660 1.00 34.97 243 LEU B N 1
ATOM 5202 C CA . LEU B 1 93 ? 5.249 38.034 52.051 1.00 35.13 243 LEU B CA 1
ATOM 5203 C C . LEU B 1 93 ? 6.676 37.533 52.260 1.00 34.30 243 LEU B C 1
ATOM 5204 O O . LEU B 1 93 ? 7.275 37.902 53.275 1.00 33.17 243 LEU B O 1
ATOM 5220 N N . ALA B 1 94 ? 7.175 36.689 51.367 1.00 34.99 244 ALA B N 1
ATOM 5221 C CA . ALA B 1 94 ? 8.550 36.155 51.439 1.00 39.95 244 ALA B CA 1
ATOM 5222 C C . ALA B 1 94 ? 9.524 37.334 51.515 1.00 40.19 244 ALA B C 1
ATOM 5223 O O . ALA B 1 94 ? 10.407 37.322 52.369 1.00 41.93 244 ALA B O 1
ATOM 5230 N N . GLY B 1 95 ? 9.327 38.345 50.670 1.00 41.84 245 GLY B N 1
ATOM 5231 C CA . GLY B 1 95 ? 10.184 39.550 50.645 1.00 43.03 245 GLY B CA 1
ATOM 5232 C C . GLY B 1 95 ? 10.121 40.289 51.966 1.00 42.26 245 GLY B C 1
ATOM 5233 O O . GLY B 1 95 ? 11.186 40.605 52.510 1.00 42.67 245 GLY B O 1
ATOM 5237 N N . GLU B 1 96 ? 8.914 40.521 52.484 1.00 42.77 246 GLU B N 1
ATOM 5238 C CA . GLU B 1 96 ? 8.691 41.221 53.775 1.00 46.90 246 GLU B CA 1
ATOM 5239 C C . GLU B 1 96 ? 9.426 40.504 54.918 1.00 44.21 246 GLU B C 1
ATOM 5240 O O . GLU B 1 96 ? 9.974 41.215 55.766 1.00 48.85 246 GLU B O 1
ATOM 5252 N N . LEU B 1 97 ? 9.432 39.170 54.941 1.00 39.66 247 LEU B N 1
ATOM 5253 C CA . LEU B 1 97 ? 10.018 38.353 56.030 1.00 40.91 247 LEU B CA 1
ATOM 5254 C C . LEU B 1 97 ? 11.471 37.997 55.727 1.00 45.04 247 LEU B C 1
ATOM 5255 O O . LEU B 1 97 ? 12.046 37.192 56.486 1.00 44.19 247 LEU B O 1
ATOM 5271 N N . GLU B 1 98 ? 12.033 38.517 54.634 1.00 48.60 248 GLU B N 1
ATOM 5272 C CA . GLU B 1 98 ? 13.398 38.168 54.160 1.00 49.94 248 GLU B CA 1
ATOM 5273 C C . GLU B 1 98 ? 13.532 36.648 54.107 1.00 49.29 248 GLU B C 1
ATOM 5274 O O . GLU B 1 98 ? 14.568 36.111 54.538 1.00 48.95 248 GLU B O 1
ATOM 5286 N N . HIS B 1 99 ? 12.513 35.973 53.593 1.00 47.56 249 HIS B N 1
ATOM 5287 C CA . HIS B 1 99 ? 12.509 34.501 53.407 1.00 46.69 249 HIS B CA 1
ATOM 5288 C C . HIS B 1 99 ? 12.720 34.225 51.922 1.00 44.34 249 HIS B C 1
ATOM 5289 O O . HIS B 1 99 ? 12.313 35.068 51.096 1.00 39.32 249 HIS B O 1
ATOM 5304 N N . SER B 1 100 ? 13.337 33.092 51.622 1.00 42.14 250 SER B N 1
ATOM 5305 C CA . SER B 1 100 ? 13.410 32.559 50.249 1.00 44.01 250 SER B CA 1
ATOM 5306 C C . SER B 1 100 ? 12.137 31.749 49.979 1.00 43.50 250 SER B C 1
ATOM 5307 O O . SER B 1 100 ? 11.313 31.598 50.898 1.00 46.24 250 SER B O 1
ATOM 5315 N N . ILE B 1 101 ? 11.973 31.256 48.759 1.00 42.73 251 ILE B N 1
ATOM 5316 C CA . ILE B 1 101 ? 10.840 30.364 48.401 1.00 41.84 251 ILE B CA 1
ATOM 5317 C C . ILE B 1 101 ? 11.391 29.095 47.759 1.00 41.70 251 ILE B C 1
ATOM 5318 O O . ILE B 1 101 ? 12.174 29.197 46.809 1.00 39.94 251 ILE B O 1
ATOM 5334 N N . CYS B 1 102 ? 10.950 27.955 48.273 1.00 44.19 252 CYS B N 1
ATOM 5335 C CA . CYS B 1 102 ? 11.167 26.603 47.703 1.00 45.00 252 CYS B CA 1
ATOM 5336 C C . CYS B 1 102 ? 9.916 26.179 46.922 1.00 44.90 252 CYS B C 1
ATOM 5337 O O . CYS B 1 102 ? 8.855 25.984 47.555 1.00 43.80 252 CYS B O 1
ATOM 5345 N N . LEU B 1 103 ? 10.042 26.082 45.600 1.00 44.52 253 LEU B N 1
ATOM 5346 C CA . LEU B 1 103 ? 8.971 25.677 44.659 1.00 48.62 253 LEU B CA 1
ATOM 5347 C C . LEU B 1 103 ? 8.923 24.153 44.594 1.00 47.88 253 LEU B C 1
ATOM 5348 O O . LEU B 1 103 ? 9.768 23.577 43.929 1.00 47.11 253 LEU B O 1
ATOM 5364 N N . LEU B 1 104 ? 7.953 23.540 45.249 1.00 47.60 254 LEU B N 1
ATOM 5365 C CA . LEU B 1 104 ? 7.803 22.073 45.280 1.00 49.68 254 LEU B CA 1
ATOM 5366 C C . LEU B 1 104 ? 6.599 21.689 44.417 1.00 51.96 254 LEU B C 1
ATOM 5367 O O . LEU B 1 104 ? 5.452 22.019 44.799 1.00 54.57 254 LEU B O 1
ATOM 5383 N N . SER B 1 105 ? 6.850 21.080 43.258 1.00 52.57 255 SER B N 1
ATOM 5384 C CA . SER B 1 105 ? 5.809 20.535 42.352 1.00 56.09 255 SER B CA 1
ATOM 5385 C C . SER B 1 105 ? 5.425 19.120 42.807 1.00 58.10 255 SER B C 1
ATOM 5386 O O . SER B 1 105 ? 6.314 18.249 42.818 1.00 58.28 255 SER B O 1
ATOM 5394 N N . LEU B 1 106 ? 4.164 18.886 43.167 1.00 57.73 256 LEU B N 1
ATOM 5395 C CA . LEU B 1 106 ? 3.726 17.560 43.668 1.00 63.17 256 LEU B CA 1
ATOM 5396 C C . LEU B 1 106 ? 3.455 16.618 42.490 1.00 70.96 256 LEU B C 1
ATOM 5397 O O . LEU B 1 106 ? 3.533 15.398 42.699 1.00 71.26 256 LEU B O 1
ATOM 5413 N N . THR B 1 107 ? 3.140 17.162 41.311 1.00 80.52 257 THR B N 1
ATOM 5414 C CA . THR B 1 107 ? 2.925 16.404 40.048 1.00 85.75 257 THR B CA 1
ATOM 5415 C C . THR B 1 107 ? 4.233 16.398 39.250 1.00 87.88 257 THR B C 1
ATOM 5416 O O . THR B 1 107 ? 4.473 17.351 38.485 1.00 93.65 257 THR B O 1
ATOM 5427 N N . ASP B 1 108 ? 5.036 15.349 39.415 1.00 85.59 258 ASP B N 1
ATOM 5428 C CA . ASP B 1 108 ? 6.439 15.302 38.934 1.00 83.86 258 ASP B CA 1
ATOM 5429 C C . ASP B 1 108 ? 6.919 13.846 38.954 1.00 88.38 258 ASP B C 1
ATOM 5430 O O . ASP B 1 108 ? 6.804 13.203 40.016 1.00 93.02 258 ASP B O 1
ATOM 5439 N N . SER B 1 109 ? 7.461 13.369 37.830 1.00 89.40 259 SER B N 1
ATOM 5440 C CA . SER B 1 109 ? 7.866 11.958 37.574 1.00 91.49 259 SER B CA 1
ATOM 5441 C C . SER B 1 109 ? 8.812 11.449 38.673 1.00 88.44 259 SER B C 1
ATOM 5442 O O . SER B 1 109 ? 8.545 10.362 39.215 1.00 88.04 259 SER B O 1
ATOM 5450 N N . SER B 1 110 ? 9.874 12.202 38.983 1.00 88.62 260 SER B N 1
ATOM 5451 C CA . SER B 1 110 ? 10.968 11.785 39.903 1.00 89.78 260 SER B CA 1
ATOM 5452 C C . SER B 1 110 ? 10.494 11.784 41.366 1.00 85.14 260 SER B C 1
ATOM 5453 O O . SER B 1 110 ? 11.140 11.071 42.171 1.00 92.18 260 SER B O 1
ATOM 5461 N N . LEU B 1 111 ? 9.437 12.535 41.716 1.00 74.72 261 LEU B N 1
ATOM 5462 C CA . LEU B 1 111 ? 9.039 12.756 43.137 1.00 69.45 261 LEU B CA 1
ATOM 5463 C C . LEU B 1 111 ? 8.367 11.498 43.683 1.00 62.84 261 LEU B C 1
ATOM 5464 O O . LEU B 1 111 ? 7.317 11.108 43.145 1.00 66.15 261 LEU B O 1
ATOM 5480 N N . SER B 1 112 ? 8.999 10.885 44.686 1.00 57.00 262 SER B N 1
ATOM 5481 C CA . SER B 1 112 ? 8.473 9.763 45.503 1.00 53.49 262 SER B CA 1
ATOM 5482 C C . SER B 1 112 ? 8.155 10.284 46.903 1.00 50.88 262 SER B C 1
ATOM 5483 O O . SER B 1 112 ? 8.566 11.427 47.215 1.00 48.83 262 SER B O 1
ATOM 5491 N N . ASP B 1 113 ? 7.498 9.462 47.722 1.00 49.86 263 ASP B N 1
ATOM 5492 C CA . ASP B 1 113 ? 7.250 9.733 49.165 1.00 50.79 263 ASP B CA 1
ATOM 5493 C C . ASP B 1 113 ? 8.596 9.978 49.848 1.00 51.36 263 ASP B C 1
ATOM 5494 O O . ASP B 1 113 ? 8.719 10.934 50.639 1.00 53.58 263 ASP B O 1
ATOM 5503 N N . ASP B 1 114 ? 9.575 9.144 49.527 1.00 53.68 264 ASP B N 1
ATOM 5504 C CA . ASP B 1 114 ? 10.938 9.206 50.103 1.00 57.34 264 ASP B CA 1
ATOM 5505 C C . ASP B 1 114 ? 11.558 10.565 49.772 1.00 56.44 264 ASP B C 1
ATOM 5506 O O . ASP B 1 114 ? 11.995 11.248 50.705 1.00 56.98 264 ASP B O 1
ATOM 5515 N N . ARG B 1 115 ? 11.569 10.957 48.498 1.00 58.06 265 ARG B N 1
ATOM 5516 C CA . ARG B 1 115 ? 12.185 12.234 48.046 1.00 56.24 265 ARG B CA 1
ATOM 5517 C C . ARG B 1 115 ? 11.474 13.423 48.716 1.00 49.83 265 ARG B C 1
ATOM 5518 O O . ARG B 1 115 ? 12.171 14.365 49.134 1.00 47.26 265 ARG B O 1
ATOM 5539 N N . LEU B 1 116 ? 10.140 13.405 48.800 1.00 46.31 266 LEU B N 1
ATOM 5540 C CA . LEU B 1 116 ? 9.357 14.516 49.402 1.00 44.76 266 LEU B CA 1
ATOM 5541 C C . LEU B 1 116 ? 9.790 14.683 50.862 1.00 43.65 266 LEU B C 1
ATOM 5542 O O . LEU B 1 116 ? 10.080 15.828 51.265 1.00 42.15 266 LEU B O 1
ATOM 5558 N N . ASN B 1 117 ? 9.848 13.578 51.614 1.00 42.34 267 ASN B N 1
ATOM 5559 C CA . ASN B 1 117 ? 10.288 13.595 53.028 1.00 46.49 267 ASN B CA 1
ATOM 5560 C C . ASN B 1 117 ? 11.653 14.279 53.119 1.00 47.34 267 ASN B C 1
ATOM 5561 O O . ASN B 1 117 ? 11.800 15.168 53.979 1.00 48.73 267 ASN B O 1
ATOM 5572 N N . HIS B 1 118 ? 12.605 13.876 52.270 1.00 46.77 268 HIS B N 1
ATOM 5573 C CA A HIS B 1 118 ? 13.994 14.402 52.312 0.50 47.54 268 HIS B CA 1
ATOM 5574 C CA B HIS B 1 118 ? 13.996 14.401 52.312 0.50 49.27 268 HIS B CA 1
ATOM 5575 C C . HIS B 1 118 ? 13.988 15.880 51.911 1.00 48.80 268 HIS B C 1
ATOM 5576 O O . HIS B 1 118 ? 14.654 16.664 52.595 1.00 49.44 268 HIS B O 1
ATOM 5604 N N . LEU B 1 119 ? 13.235 16.239 50.870 1.00 48.17 269 LEU B N 1
ATOM 5605 C CA . LEU B 1 119 ? 13.180 17.644 50.388 1.00 48.12 269 LEU B CA 1
ATOM 5606 C C . LEU B 1 119 ? 12.651 18.549 51.498 1.00 47.30 269 LEU B C 1
ATOM 5607 O O . LEU B 1 119 ? 13.258 19.606 51.718 1.00 53.09 269 LEU B O 1
ATOM 5623 N N . LEU B 1 120 ? 11.581 18.158 52.187 1.00 48.49 270 LEU B N 1
ATOM 5624 C CA . LEU B 1 120 ? 11.018 19.002 53.276 1.00 49.72 270 LEU B CA 1
ATOM 5625 C C . LEU B 1 120 ? 12.012 19.084 54.436 1.00 50.78 270 LEU B C 1
ATOM 5626 O O . LEU B 1 120 ? 12.016 20.117 55.114 1.00 55.78 270 LEU B O 1
ATOM 5642 N N . SER B 1 121 ? 12.829 18.055 54.650 1.00 50.90 271 SER B N 1
ATOM 5643 C CA . SER B 1 121 ? 13.784 18.002 55.781 1.00 55.72 271 SER B CA 1
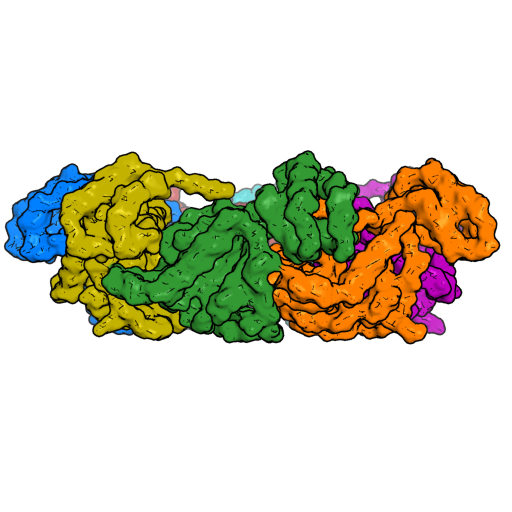ATOM 5644 C C . SER B 1 121 ? 15.027 18.865 55.515 1.00 55.65 271 SER B C 1
ATOM 5645 O O . SER B 1 121 ? 15.636 19.268 56.501 1.00 56.42 271 SER B O 1
ATOM 5653 N N . VAL B 1 122 ? 15.397 19.151 54.261 1.00 55.84 272 VAL B N 1
ATOM 5654 C CA . VAL B 1 122 ? 16.636 19.930 53.941 1.00 53.80 272 VAL B CA 1
ATOM 5655 C C . VAL B 1 122 ? 16.269 21.258 53.271 1.00 54.26 272 VAL B C 1
ATOM 5656 O O . VAL B 1 122 ? 17.138 21.840 52.597 1.00 54.22 272 VAL B O 1
ATOM 5669 N N . ALA B 1 123 ? 15.044 21.746 53.468 1.00 54.49 273 ALA B N 1
ATOM 5670 C CA . ALA B 1 123 ? 14.617 23.068 52.973 1.00 55.33 273 ALA B CA 1
ATOM 5671 C C . ALA B 1 123 ? 15.557 24.109 53.557 1.00 57.81 273 ALA B C 1
ATOM 5672 O O . ALA B 1 123 ? 15.833 24.087 54.757 1.00 61.14 273 ALA B O 1
ATOM 5679 N N . PRO B 1 124 ? 16.106 25.025 52.728 1.00 59.41 274 PRO B N 1
ATOM 5680 C CA . PRO B 1 124 ? 16.897 26.137 53.239 1.00 59.48 274 PRO B CA 1
ATOM 5681 C C . PRO B 1 124 ? 16.147 26.803 54.395 1.00 57.22 274 PRO B C 1
ATOM 5682 O O . PRO B 1 124 ? 14.952 26.944 54.304 1.00 57.90 274 PRO B O 1
ATOM 5693 N N . GLN B 1 125 ? 16.859 27.189 55.446 1.00 58.68 275 GLN B N 1
ATOM 5694 C CA . GLN B 1 125 ? 16.258 27.902 56.600 1.00 58.74 275 GLN B CA 1
ATOM 5695 C C . GLN B 1 125 ? 15.776 29.284 56.139 1.00 58.96 275 GLN B C 1
ATOM 5696 O O . GLN B 1 125 ? 16.350 29.849 55.173 1.00 62.72 275 GLN B O 1
ATOM 5710 N N . GLN B 1 126 ? 14.768 29.823 56.821 1.00 61.17 276 GLN B N 1
ATOM 5711 C CA . GLN B 1 126 ? 14.183 31.142 56.479 1.00 61.40 276 GLN B CA 1
ATOM 5712 C C . GLN B 1 126 ? 13.627 31.042 55.046 1.00 57.73 276 GLN B C 1
ATOM 5713 O O . GLN B 1 126 ? 13.942 31.888 54.186 1.00 58.58 276 GLN B O 1
ATOM 5727 N N . SER B 1 127 ? 12.841 30.000 54.782 1.00 51.18 277 SER B N 1
ATOM 5728 C CA . SER B 1 127 ? 12.140 29.814 53.487 1.00 52.28 277 SER B CA 1
ATOM 5729 C C . SER B 1 127 ? 10.671 29.452 53.711 1.00 49.43 277 SER B C 1
ATOM 5730 O O . SER B 1 127 ? 10.310 28.904 54.769 1.00 52.92 277 SER B O 1
ATOM 5738 N N . LEU B 1 128 ? 9.847 29.791 52.737 1.00 45.56 278 LEU B N 1
ATOM 5739 C CA . LEU B 1 128 ? 8.476 29.275 52.597 1.00 41.20 278 LEU B CA 1
ATOM 5740 C C . LEU B 1 128 ? 8.537 28.144 51.575 1.00 41.75 278 LEU B C 1
ATOM 5741 O O . LEU B 1 128 ? 8.995 28.403 50.455 1.00 43.21 278 LEU B O 1
ATOM 5757 N N . VAL B 1 129 ? 8.120 26.933 51.944 1.00 40.80 279 VAL B N 1
ATOM 5758 C CA . VAL B 1 129 ? 7.885 25.853 50.950 1.00 41.19 279 VAL B CA 1
ATOM 5759 C C . VAL B 1 129 ? 6.507 26.099 50.324 1.00 41.82 279 VAL B C 1
ATOM 5760 O O . VAL B 1 129 ? 5.517 26.174 51.069 1.00 43.33 279 VAL B O 1
ATOM 5773 N N . LEU B 1 130 ? 6.461 26.258 49.004 1.00 40.74 280 LEU B N 1
ATOM 5774 C CA . LEU B 1 130 ? 5.231 26.609 48.262 1.00 38.78 280 LEU B CA 1
ATOM 5775 C C . LEU B 1 130 ? 4.748 25.376 47.495 1.00 37.27 280 LEU B C 1
ATOM 5776 O O . LEU B 1 130 ? 5.522 24.870 46.658 1.00 32.81 280 LEU B O 1
ATOM 5792 N N . LEU B 1 131 ? 3.521 24.927 47.799 1.00 37.04 281 LEU B N 1
ATOM 5793 C CA . LEU B 1 131 ? 2.779 23.875 47.049 1.00 35.84 281 LEU B CA 1
ATOM 5794 C C . LEU B 1 131 ? 1.627 24.545 46.298 1.00 35.05 281 LEU B C 1
ATOM 5795 O O . LEU B 1 131 ? 0.526 24.666 46.877 1.00 33.74 281 LEU B O 1
ATOM 5811 N N . GLU B 1 132 ? 1.857 24.984 45.060 1.00 34.88 282 GLU B N 1
ATOM 5812 C CA . GLU B 1 132 ? 0.808 25.628 44.234 1.00 34.20 282 GLU B CA 1
ATOM 5813 C C . GLU B 1 132 ? -0.154 24.525 43.759 1.00 34.37 282 GLU B C 1
ATOM 5814 O O . GLU B 1 132 ? 0.309 23.408 43.480 1.00 32.90 282 GLU B O 1
ATOM 5826 N N . ASP B 1 133 ? -1.450 24.829 43.695 1.00 33.56 283 ASP B N 1
ATOM 5827 C CA . ASP B 1 133 ? -2.449 23.982 43.003 1.00 34.51 283 ASP B CA 1
ATOM 5828 C C . ASP B 1 133 ? -2.418 22.569 43.600 1.00 34.32 283 ASP B C 1
ATOM 5829 O O . ASP B 1 133 ? -2.409 21.567 42.847 1.00 35.70 283 ASP B O 1
ATOM 5838 N N . VAL B 1 134 ? -2.501 22.489 44.918 1.00 33.26 284 VAL B N 1
ATOM 5839 C CA . VAL B 1 134 ? -2.358 21.214 45.668 1.00 33.95 284 VAL B CA 1
ATOM 5840 C C . VAL B 1 134 ? -3.562 20.295 45.376 1.00 35.29 284 VAL B C 1
ATOM 5841 O O . VAL B 1 134 ? -3.418 19.074 45.526 1.00 41.02 284 VAL B O 1
ATOM 5854 N N . ASP B 1 135 ? -4.688 20.830 44.896 1.00 33.92 285 ASP B N 1
ATOM 5855 C CA . ASP B 1 135 ? -5.859 20.041 44.418 1.00 32.92 285 ASP B CA 1
ATOM 5856 C C . ASP B 1 135 ? -5.471 19.125 43.252 1.00 35.23 285 ASP B C 1
ATOM 5857 O O . ASP B 1 135 ? -6.097 18.083 43.104 1.00 34.14 285 ASP B O 1
ATOM 5866 N N . ALA B 1 136 ? -4.472 19.493 42.451 1.00 38.20 286 ALA B N 1
ATOM 5867 C CA . ALA B 1 136 ? -4.129 18.787 41.184 1.00 40.57 286 ALA B CA 1
ATOM 5868 C C . ALA B 1 136 ? -3.212 17.578 41.433 1.00 41.74 286 ALA B C 1
ATOM 5869 O O . ALA B 1 136 ? -2.957 16.873 40.499 1.00 41.11 286 ALA B O 1
ATOM 5876 N N . ALA B 1 137 ? -2.680 17.372 42.636 1.00 44.39 287 ALA B N 1
ATOM 5877 C CA . ALA B 1 137 ? -1.872 16.170 42.952 1.00 47.35 287 ALA B CA 1
ATOM 5878 C C . ALA B 1 137 ? -2.784 14.927 43.011 1.00 49.97 287 ALA B C 1
ATOM 5879 O O . ALA B 1 137 ? -2.312 13.823 42.671 1.00 46.66 287 ALA B O 1
ATOM 5886 N N . PHE B 1 138 ? -4.053 15.104 43.429 1.00 54.47 288 PHE B N 1
ATOM 5887 C CA . PHE B 1 138 ? -5.049 14.023 43.672 1.00 58.77 288 PHE B CA 1
ATOM 5888 C C . PHE B 1 138 ? -6.456 14.538 43.320 1.00 59.74 288 PHE B C 1
ATOM 5889 O O . PHE B 1 138 ? -7.353 13.686 43.056 1.00 67.65 288 PHE B O 1
ATOM 5906 N N . GLY B 1 155 ? 9.845 5.989 42.089 1.00 99.21 305 GLY B N 1
ATOM 5907 C CA . GLY B 1 155 ? 8.384 5.760 42.109 1.00 97.40 305 GLY B CA 1
ATOM 5908 C C . GLY B 1 155 ? 7.591 7.053 41.991 1.00 93.06 305 GLY B C 1
ATOM 5909 O O . GLY B 1 155 ? 8.058 7.968 41.294 1.00 95.82 305 GLY B O 1
ATOM 5913 N N . ARG B 1 156 ? 6.418 7.123 42.632 1.00 82.61 306 ARG B N 1
ATOM 5914 C CA . ARG B 1 156 ? 5.496 8.290 42.574 1.00 76.80 306 ARG B CA 1
ATOM 5915 C C . ARG B 1 156 ? 4.908 8.565 43.968 1.00 67.16 306 ARG B C 1
ATOM 5916 O O . ARG B 1 156 ? 4.825 7.647 44.803 1.00 65.86 306 ARG B O 1
ATOM 5937 N N . LEU B 1 157 ? 4.480 9.808 44.168 1.00 59.67 307 LEU B N 1
ATOM 5938 C CA . LEU B 1 157 ? 3.912 10.334 45.438 1.00 57.24 307 LEU B CA 1
ATOM 5939 C C . LEU B 1 157 ? 2.545 9.683 45.692 1.00 52.90 307 LEU B C 1
ATOM 5940 O O . LEU B 1 157 ? 1.792 9.464 44.730 1.00 48.67 307 LEU B O 1
ATOM 5956 N N . THR B 1 158 ? 2.242 9.382 46.951 1.00 48.05 308 THR B N 1
ATOM 5957 C CA . THR B 1 158 ? 0.921 8.869 47.397 1.00 43.70 308 THR B CA 1
ATOM 5958 C C . THR B 1 158 ? 0.327 9.896 48.353 1.00 41.42 308 THR B C 1
ATOM 5959 O O . THR B 1 158 ? 1.099 10.679 48.939 1.00 35.63 308 THR B O 1
ATOM 5970 N N . PHE B 1 159 ? -0.998 9.866 48.493 1.00 40.71 309 PHE B N 1
ATOM 5971 C CA . PHE B 1 159 ? -1.756 10.768 49.395 1.00 39.34 309 PHE B CA 1
ATOM 5972 C C . PHE B 1 159 ? -1.190 10.615 50.819 1.00 38.84 309 PHE B C 1
ATOM 5973 O O . PHE B 1 159 ? -0.835 11.627 51.436 1.00 36.35 309 PHE B O 1
ATOM 5990 N N . SER B 1 160 ? -1.057 9.385 51.314 1.00 37.22 310 SER B N 1
ATOM 5991 C CA . SER B 1 160 ? -0.500 9.078 52.652 1.00 37.92 310 SER B CA 1
ATOM 5992 C C . SER B 1 160 ? 0.928 9.620 52.784 1.00 35.40 310 SER B C 1
ATOM 5993 O O . SER B 1 160 ? 1.259 10.139 53.853 1.00 35.63 310 SER B O 1
ATOM 6001 N N . GLY B 1 161 ? 1.756 9.490 51.747 1.00 35.66 311 GLY B N 1
ATOM 6002 C CA . GLY B 1 161 ? 3.117 10.049 51.763 1.00 34.99 311 GLY B CA 1
ATOM 6003 C C . GLY B 1 161 ? 3.094 11.543 52.017 1.00 33.96 311 GLY B C 1
ATOM 6004 O O . GLY B 1 161 ? 3.872 12.036 52.869 1.00 34.62 311 GLY B O 1
ATOM 6008 N N . LEU B 1 162 ? 2.223 12.252 51.313 1.00 33.97 312 LEU B N 1
ATOM 6009 C CA . LEU B 1 162 ? 2.073 13.730 51.455 1.00 35.15 312 LEU B CA 1
ATOM 6010 C C . LEU B 1 162 ? 1.604 14.057 52.882 1.00 35.93 312 LEU B C 1
ATOM 6011 O O . LEU B 1 162 ? 2.258 14.887 53.535 1.00 39.98 312 LEU B O 1
ATOM 6027 N N . LEU B 1 163 ? 0.551 13.405 53.381 1.00 36.49 313 LEU B N 1
ATOM 6028 C CA . LEU B 1 163 ? 0.000 13.710 54.736 1.00 37.58 313 LEU B CA 1
ATOM 6029 C C . LEU B 1 163 ? 1.099 13.505 55.790 1.00 35.92 313 LEU B C 1
ATOM 6030 O O . LEU B 1 163 ? 1.198 14.334 56.694 1.00 35.26 313 LEU B O 1
ATOM 6046 N N . ASN B 1 164 ? 1.886 12.441 55.677 1.00 36.04 314 ASN B N 1
ATOM 6047 C CA . ASN B 1 164 ? 2.881 12.060 56.716 1.00 37.70 314 ASN B CA 1
ATOM 6048 C C . ASN B 1 164 ? 4.134 12.944 56.575 1.00 37.16 314 ASN B C 1
ATOM 6049 O O . ASN B 1 164 ? 4.784 13.218 57.600 1.00 42.07 314 ASN B O 1
ATOM 6060 N N . ALA B 1 165 ? 4.455 13.417 55.381 1.00 36.74 315 ALA B N 1
ATOM 6061 C CA . ALA B 1 165 ? 5.542 14.398 55.188 1.00 39.14 315 ALA B CA 1
ATOM 6062 C C . ALA B 1 165 ? 5.145 15.720 55.859 1.00 37.12 315 ALA B C 1
ATOM 6063 O O . ALA B 1 165 ? 5.970 16.285 56.595 1.00 33.32 315 ALA B O 1
ATOM 6070 N N . LEU B 1 166 ? 3.904 16.167 55.638 1.00 36.61 316 LEU B N 1
ATOM 6071 C CA . LEU B 1 166 ? 3.415 17.466 56.165 1.00 37.24 316 LEU B CA 1
ATOM 6072 C C . LEU B 1 166 ? 3.280 17.397 57.694 1.00 35.31 316 LEU B C 1
ATOM 6073 O O . LEU B 1 166 ? 3.739 18.329 58.359 1.00 32.87 316 LEU B O 1
ATOM 6089 N N . ASP B 1 167 ? 2.666 16.335 58.234 1.00 36.59 317 ASP B N 1
ATOM 6090 C CA . ASP B 1 167 ? 2.439 16.183 59.703 1.00 35.56 317 ASP B CA 1
ATOM 6091 C C . ASP B 1 167 ? 2.432 14.701 60.053 1.00 34.00 317 ASP B C 1
ATOM 6092 O O . ASP B 1 167 ? 1.378 14.085 60.062 1.00 33.80 317 ASP B O 1
ATOM 6101 N N . GLY B 1 168 ? 3.607 14.178 60.342 1.00 34.13 318 GLY B N 1
ATOM 6102 C CA . GLY B 1 168 ? 3.834 12.794 60.764 1.00 33.97 318 GLY B CA 1
ATOM 6103 C C . GLY B 1 168 ? 5.073 12.699 61.632 1.00 35.32 318 GLY B C 1
ATOM 6104 O O . GLY B 1 168 ? 5.747 13.694 61.853 1.00 32.35 318 GLY B O 1
ATOM 6108 N N . VAL B 1 169 ? 5.374 11.481 62.041 1.00 38.48 319 VAL B N 1
ATOM 6109 C CA . VAL B 1 169 ? 6.435 11.105 62.999 1.00 41.52 319 VAL B CA 1
ATOM 6110 C C . VAL B 1 169 ? 7.789 11.705 62.594 1.00 45.82 319 VAL B C 1
ATOM 6111 O O . VAL B 1 169 ? 8.497 12.157 63.511 1.00 47.11 319 VAL B O 1
ATOM 6124 N N . ALA B 1 170 ? 8.123 11.749 61.300 1.00 46.76 320 ALA B N 1
ATOM 6125 C CA . ALA B 1 170 ? 9.450 12.172 60.781 1.00 50.35 320 ALA B CA 1
ATOM 6126 C C . ALA B 1 170 ? 9.464 13.642 60.308 1.00 49.01 320 ALA B C 1
ATOM 6127 O O . ALA B 1 170 ? 10.506 14.064 59.775 1.00 49.57 320 ALA B O 1
ATOM 6134 N N . SER B 1 171 ? 8.364 14.386 60.423 1.00 43.23 321 SER B N 1
ATOM 6135 C CA . SER B 1 171 ? 8.291 15.776 59.909 1.00 42.14 321 SER B CA 1
ATOM 6136 C C . SER B 1 171 ? 9.292 16.649 60.677 1.00 41.14 321 SER B C 1
ATOM 6137 O O . SER B 1 171 ? 9.464 16.398 61.884 1.00 39.46 321 SER B O 1
ATOM 6145 N N . THR B 1 172 ? 9.935 17.624 60.017 1.00 41.06 322 THR B N 1
ATOM 6146 C CA . THR B 1 172 ? 11.003 18.462 60.638 1.00 41.80 322 THR B CA 1
ATOM 6147 C C . THR B 1 172 ? 10.419 19.786 61.148 1.00 40.41 322 THR B C 1
ATOM 6148 O O . THR B 1 172 ? 9.279 20.118 60.797 1.00 43.29 322 THR B O 1
ATOM 6159 N N . GLU B 1 173 ? 11.186 20.509 61.954 1.00 39.15 323 GLU B N 1
ATOM 6160 C CA . GLU B 1 173 ? 10.720 21.724 62.666 1.00 41.13 323 GLU B CA 1
ATOM 6161 C C . GLU B 1 173 ? 11.274 22.978 61.992 1.00 39.43 323 GLU B C 1
ATOM 6162 O O . GLU B 1 173 ? 12.025 22.833 61.045 1.00 38.23 323 GLU B O 1
ATOM 6174 N N . ALA B 1 174 ? 10.815 24.148 62.439 1.00 42.08 324 ALA B N 1
ATOM 6175 C CA . ALA B 1 174 ? 11.111 25.483 61.849 1.00 43.75 324 ALA B CA 1
ATOM 6176 C C . ALA B 1 174 ? 10.733 25.490 60.365 1.00 41.69 324 ALA B C 1
ATOM 6177 O O . ALA B 1 174 ? 11.494 26.047 59.548 1.00 43.21 324 ALA B O 1
ATOM 6184 N N . ARG B 1 175 ? 9.597 24.892 60.023 1.00 39.43 325 ARG B N 1
ATOM 6185 C CA . ARG B 1 175 ? 9.196 24.684 58.609 1.00 39.08 325 ARG B CA 1
ATOM 6186 C C . ARG B 1 175 ? 7.873 25.396 58.368 1.00 39.91 325 ARG B C 1
ATOM 6187 O O . ARG B 1 175 ? 6.912 25.204 59.168 1.00 39.09 325 ARG B O 1
ATOM 6208 N N . ILE B 1 176 ? 7.839 26.249 57.344 1.00 39.81 326 ILE B N 1
ATOM 6209 C CA . ILE B 1 176 ? 6.597 26.960 56.934 1.00 38.56 326 ILE B CA 1
ATOM 6210 C C . ILE B 1 176 ? 6.215 26.503 55.527 1.00 37.10 326 ILE B C 1
ATOM 6211 O O . ILE B 1 176 ? 7.068 26.594 54.619 1.00 34.53 326 ILE B O 1
ATOM 6227 N N . VAL B 1 177 ? 4.976 26.029 55.372 1.00 35.96 327 VAL B N 1
ATOM 6228 C CA . VAL B 1 177 ? 4.421 25.559 54.084 1.00 34.26 327 VAL B CA 1
ATOM 6229 C C . VAL B 1 177 ? 3.249 26.469 53.713 1.00 36.90 327 VAL B C 1
ATOM 6230 O O . VAL B 1 177 ? 2.374 26.719 54.563 1.00 34.49 327 VAL B O 1
ATOM 6243 N N . PHE B 1 178 ? 3.215 26.911 52.454 1.00 36.32 328 PHE B N 1
ATOM 6244 C CA . PHE B 1 178 ? 2.060 27.590 51.828 1.00 35.84 328 PHE B CA 1
ATOM 6245 C C . PHE B 1 178 ? 1.503 26.670 50.755 1.00 36.39 328 PHE B C 1
ATOM 6246 O O . PHE B 1 178 ? 2.301 26.162 49.948 1.00 38.90 328 PHE B O 1
ATOM 6263 N N . MET B 1 179 ? 0.190 26.457 50.794 1.00 33.92 329 MET B N 1
ATOM 6264 C CA . MET B 1 179 ? -0.594 25.743 49.753 1.00 33.39 329 MET B CA 1
ATOM 6265 C C . MET B 1 179 ? -1.520 26.748 49.094 1.00 30.19 329 MET B C 1
ATOM 6266 O O . MET B 1 179 ? -1.948 27.689 49.772 1.00 29.32 329 MET B O 1
ATOM 6280 N N . THR B 1 180 ? -1.781 26.577 47.805 1.00 30.14 330 THR B N 1
ATOM 6281 C CA . THR B 1 180 ? -2.819 27.330 47.079 1.00 30.92 330 THR B CA 1
ATOM 6282 C C . THR B 1 180 ? -3.738 26.345 46.368 1.00 31.91 330 THR B C 1
ATOM 6283 O O . THR B 1 180 ? -3.310 25.191 46.111 1.00 30.37 330 THR B O 1
ATOM 6294 N N . THR B 1 181 ? -4.953 26.799 46.069 1.00 33.18 331 THR B N 1
ATOM 6295 C CA . THR B 1 181 ? -5.889 26.095 45.163 1.00 33.56 331 THR B CA 1
ATOM 6296 C C . THR B 1 181 ? -6.931 27.085 44.654 1.00 34.26 331 THR B C 1
ATOM 6297 O O . THR B 1 181 ? -7.258 28.021 45.402 1.00 36.73 331 THR B O 1
ATOM 6308 N N . ASN B 1 182 ? -7.432 26.864 43.438 1.00 33.07 332 ASN B N 1
ATOM 6309 C CA . ASN B 1 182 ? -8.671 27.498 42.928 1.00 33.86 332 ASN B CA 1
ATOM 6310 C C . ASN B 1 182 ? -9.890 26.719 43.425 1.00 34.86 332 ASN B C 1
ATOM 6311 O O . ASN B 1 182 ? -10.998 27.284 43.350 1.00 38.65 332 ASN B O 1
ATOM 6322 N N . TYR B 1 183 ? -9.715 25.509 43.960 1.00 35.52 333 TYR B N 1
ATOM 6323 C CA . TYR B 1 183 ? -10.819 24.554 44.219 1.00 36.97 333 TYR B CA 1
ATOM 6324 C C . TYR B 1 183 ? -10.680 23.906 45.599 1.00 37.74 333 TYR B C 1
ATOM 6325 O O . TYR B 1 183 ? -10.358 22.703 45.664 1.00 37.86 333 TYR B O 1
ATOM 6343 N N . ILE B 1 184 ? -10.953 24.640 46.680 1.00 37.46 334 ILE B N 1
ATOM 6344 C CA . ILE B 1 184 ? -10.819 24.077 48.051 1.00 34.98 334 ILE B CA 1
ATOM 6345 C C . ILE B 1 184 ? -11.786 22.907 48.239 1.00 35.80 334 ILE B C 1
ATOM 6346 O O . ILE B 1 184 ? -11.445 22.021 49.011 1.00 35.09 334 ILE B O 1
ATOM 6362 N N . ASP B 1 185 ? -12.961 22.904 47.596 1.00 37.92 335 ASP B N 1
ATOM 6363 C CA . ASP B 1 185 ? -13.952 21.797 47.699 1.00 42.30 335 ASP B CA 1
ATOM 6364 C C . ASP B 1 185 ? -13.371 20.473 47.178 1.00 41.33 335 ASP B C 1
ATOM 6365 O O . ASP B 1 185 ? -13.918 19.432 47.529 1.00 41.25 335 ASP B O 1
ATOM 6374 N N . ARG B 1 186 ? -12.299 20.487 46.396 1.00 40.66 336 ARG B N 1
ATOM 6375 C CA . ARG B 1 186 ? -11.659 19.232 45.899 1.00 40.53 336 ARG B CA 1
ATOM 6376 C C . ARG B 1 186 ? -10.669 18.649 46.899 1.00 38.41 336 ARG B C 1
ATOM 6377 O O . ARG B 1 186 ? -10.249 17.525 46.656 1.00 38.91 336 ARG B O 1
ATOM 6398 N N . LEU B 1 187 ? -10.282 19.388 47.935 1.00 37.29 337 LEU B N 1
ATOM 6399 C CA . LEU B 1 187 ? -9.239 18.942 48.897 1.00 37.05 337 LEU B CA 1
ATOM 6400 C C . LEU B 1 187 ? -9.876 17.994 49.908 1.00 36.90 337 LEU B C 1
ATOM 6401 O O . LEU B 1 187 ? -10.981 18.305 50.428 1.00 40.94 337 LEU B O 1
ATOM 6417 N N . ASP B 1 188 ? -9.219 16.876 50.180 1.00 36.74 338 ASP B N 1
ATOM 6418 C CA . ASP B 1 188 ? -9.612 15.971 51.285 1.00 38.01 338 ASP B CA 1
ATOM 6419 C C . ASP B 1 188 ? -9.399 16.703 52.615 1.00 37.62 338 ASP B C 1
ATOM 6420 O O . ASP B 1 188 ? -8.333 17.264 52.859 1.00 32.87 338 ASP B O 1
ATOM 6429 N N . PRO B 1 189 ? -10.393 16.700 53.536 1.00 37.09 339 PRO B N 1
ATOM 6430 C CA . PRO B 1 189 ? -10.233 17.343 54.841 1.00 37.58 339 PRO B CA 1
ATOM 6431 C C . PRO B 1 189 ? -8.940 16.981 55.591 1.00 37.67 339 PRO B C 1
ATOM 6432 O O . PRO B 1 189 ? -8.411 17.862 56.267 1.00 38.24 339 PRO B O 1
ATOM 6443 N N . ALA B 1 190 ? -8.447 15.739 55.452 1.00 33.42 340 ALA B N 1
ATOM 6444 C CA . ALA B 1 190 ? -7.250 15.249 56.160 1.00 31.87 340 ALA B CA 1
ATOM 6445 C C . ALA B 1 190 ? -6.010 16.043 55.722 1.00 31.91 340 ALA B C 1
ATOM 6446 O O . ALA B 1 190 ? -5.128 16.287 56.549 1.00 30.86 340 ALA B O 1
ATOM 6453 N N . LEU B 1 191 ? -5.951 16.448 54.449 1.00 31.27 341 LEU B N 1
ATOM 6454 C CA . LEU B 1 191 ? -4.827 17.221 53.887 1.00 30.98 341 LEU B CA 1
ATOM 6455 C C . LEU B 1 191 ? -4.712 18.593 54.562 1.00 30.70 341 LEU B C 1
ATOM 6456 O O . LEU B 1 191 ? -3.583 19.101 54.663 1.00 28.54 341 LEU B O 1
ATOM 6472 N N . ILE B 1 192 ? -5.823 19.205 54.971 1.00 31.67 342 ILE B N 1
ATOM 6473 C CA . ILE B 1 192 ? -5.808 20.638 55.379 1.00 31.45 342 ILE B CA 1
ATOM 6474 C C . ILE B 1 192 ? -6.300 20.791 56.825 1.00 32.15 342 ILE B C 1
ATOM 6475 O O . ILE B 1 192 ? -6.642 21.923 57.211 1.00 29.66 342 ILE B O 1
ATOM 6491 N N . ARG B 1 193 ? -6.322 19.707 57.607 1.00 31.63 343 ARG B N 1
ATOM 6492 C CA . ARG B 1 193 ? -6.732 19.778 59.033 1.00 32.83 343 ARG B CA 1
ATOM 6493 C C . ARG B 1 193 ? -5.687 20.594 59.798 1.00 31.36 343 ARG B C 1
ATOM 6494 O O . ARG B 1 193 ? -4.527 20.668 59.410 1.00 29.74 343 ARG B O 1
ATOM 6515 N N . PRO B 1 194 ? -6.060 21.220 60.927 1.00 31.46 344 PRO B N 1
ATOM 6516 C CA . PRO B 1 194 ? -5.075 21.890 61.779 1.00 32.28 344 PRO B CA 1
ATOM 6517 C C . PRO B 1 194 ? -3.895 20.943 62.073 1.00 33.06 344 PRO B C 1
ATOM 6518 O O . PRO B 1 194 ? -4.115 19.761 62.234 1.00 31.43 344 PRO B O 1
ATOM 6529 N N . GLY B 1 195 ? -2.676 21.480 62.070 1.00 34.06 345 GLY B N 1
ATOM 6530 C CA . GLY B 1 195 ? -1.418 20.709 62.184 1.00 36.90 345 GLY B CA 1
ATOM 6531 C C . GLY B 1 195 ? -0.792 20.408 60.825 1.00 37.42 345 GLY B C 1
ATOM 6532 O O . GLY B 1 195 ? 0.393 20.077 60.800 1.00 38.57 345 GLY B O 1
ATOM 6536 N N . ARG B 1 196 ? -1.581 20.435 59.750 1.00 36.35 346 ARG B N 1
ATOM 6537 C CA . ARG B 1 196 ? -1.082 20.417 58.350 1.00 38.24 346 ARG B CA 1
ATOM 6538 C C . ARG B 1 196 ? -1.277 21.821 57.783 1.00 37.41 346 ARG B C 1
ATOM 6539 O O . ARG B 1 196 ? -0.288 22.439 57.388 1.00 39.17 346 ARG B O 1
ATOM 6560 N N . VAL B 1 197 ? -2.526 22.302 57.808 1.00 38.35 347 VAL B N 1
ATOM 6561 C CA . VAL B 1 197 ? -2.888 23.722 57.526 1.00 36.71 347 VAL B CA 1
ATOM 6562 C C . VAL B 1 197 ? -3.474 24.349 58.801 1.00 36.17 347 VAL B C 1
ATOM 6563 O O . VAL B 1 197 ? -4.507 23.872 59.304 1.00 33.98 347 VAL B O 1
ATOM 6576 N N . ASP B 1 198 ? -2.829 25.406 59.278 1.00 37.73 348 ASP B N 1
ATOM 6577 C CA . ASP B 1 198 ? -3.177 26.096 60.541 1.00 37.84 348 ASP B CA 1
ATOM 6578 C C . ASP B 1 198 ? -4.045 27.307 60.222 1.00 40.45 348 ASP B C 1
ATOM 6579 O O . ASP B 1 198 ? -4.907 27.619 61.042 1.00 42.43 348 ASP B O 1
ATOM 6588 N N . LEU B 1 199 ? -3.891 27.905 59.041 1.00 40.79 349 LEU B N 1
ATOM 6589 C CA . LEU B 1 199 ? -4.649 29.113 58.644 1.00 40.33 349 LEU B CA 1
ATOM 6590 C C . LEU B 1 199 ? -5.033 29.006 57.163 1.00 38.75 349 LEU B C 1
ATOM 6591 O O . LEU B 1 199 ? -4.153 28.834 56.312 1.00 36.72 349 LEU B O 1
ATOM 6607 N N . LYS B 1 200 ? -6.335 29.062 56.905 1.00 39.21 350 LYS B N 1
ATOM 6608 C CA . LYS B 1 200 ? -6.974 28.998 55.572 1.00 39.97 350 LYS B CA 1
ATOM 6609 C C . LYS B 1 200 ? -7.496 30.401 55.295 1.00 40.67 350 LYS B C 1
ATOM 6610 O O . LYS B 1 200 ? -8.207 30.925 56.173 1.00 45.29 350 LYS B O 1
ATOM 6629 N N . GLU B 1 201 ? -7.145 31.013 54.165 1.00 35.77 351 GLU B N 1
ATOM 6630 C CA . GLU B 1 201 ? -7.728 32.328 53.822 1.00 34.69 351 GLU B CA 1
ATOM 6631 C C . GLU B 1 201 ? -8.234 32.315 52.380 1.00 32.02 351 GLU B C 1
ATOM 6632 O O . GLU B 1 201 ? -7.489 31.942 51.477 1.00 30.55 351 GLU B O 1
ATOM 6644 N N . TYR B 1 202 ? -9.476 32.751 52.224 1.00 28.48 352 TYR B N 1
ATOM 6645 C CA . TYR B 1 202 ? -10.138 33.022 50.948 1.00 29.24 352 TYR B CA 1
ATOM 6646 C C . TYR B 1 202 ? -9.586 34.325 50.385 1.00 30.23 352 TYR B C 1
ATOM 6647 O O . TYR B 1 202 ? -9.540 35.339 51.087 1.00 31.59 352 TYR B O 1
ATOM 6665 N N . VAL B 1 203 ? -9.200 34.287 49.110 1.00 32.66 353 VAL B N 1
ATOM 6666 C CA . VAL B 1 203 ? -8.645 35.433 48.341 1.00 31.44 353 VAL B CA 1
ATOM 6667 C C . VAL B 1 203 ? -9.578 35.623 47.150 1.00 32.05 353 VAL B C 1
ATOM 6668 O O . VAL B 1 203 ? -9.509 34.787 46.203 1.00 31.95 353 VAL B O 1
ATOM 6681 N N . GLY B 1 204 ? -10.439 36.645 47.230 1.00 32.90 354 GLY B N 1
ATOM 6682 C CA . GLY B 1 204 ? -11.619 36.766 46.357 1.00 35.65 354 GLY B CA 1
ATOM 6683 C C . GLY B 1 204 ? -11.526 37.919 45.356 1.00 34.58 354 GLY B C 1
ATOM 6684 O O . GLY B 1 204 ? -10.476 38.611 45.256 1.00 32.56 354 GLY B O 1
ATOM 6688 N N . TYR B 1 205 ? -12.632 38.108 44.659 1.00 35.77 355 TYR B N 1
ATOM 6689 C CA . TYR B 1 205 ? -12.880 39.212 43.717 1.00 37.32 355 TYR B CA 1
ATOM 6690 C C . TYR B 1 205 ? -12.909 40.534 44.505 1.00 40.31 355 TYR B C 1
ATOM 6691 O O . TYR B 1 205 ? -13.127 40.537 45.723 1.00 39.63 355 TYR B O 1
ATOM 6709 N N . CYS B 1 206 ? -12.702 41.650 43.802 1.00 35.77 356 CYS B N 1
ATOM 6710 C CA . CYS B 1 206 ? -12.495 42.990 44.401 1.00 35.74 356 CYS B CA 1
ATOM 6711 C C . CYS B 1 206 ? -13.726 43.415 45.215 1.00 35.57 356 CYS B C 1
ATOM 6712 O O . CYS B 1 206 ? -14.865 43.399 44.657 1.00 30.17 356 CYS B O 1
ATOM 6720 N N . SER B 1 207 ? -13.468 43.790 46.472 1.00 38.65 357 SER B N 1
ATOM 6721 C CA . SER B 1 207 ? -14.339 44.632 47.326 1.00 38.97 357 SER B CA 1
ATOM 6722 C C . SER B 1 207 ? -14.227 46.091 46.865 1.00 36.75 357 SER B C 1
ATOM 6723 O O . SER B 1 207 ? -13.279 46.439 46.097 1.00 38.41 357 SER B O 1
ATOM 6731 N N . HIS B 1 208 ? -15.164 46.923 47.301 1.00 36.48 358 HIS B N 1
ATOM 6732 C CA . HIS B 1 208 ? -15.105 48.399 47.133 1.00 38.44 358 HIS B CA 1
ATOM 6733 C C . HIS B 1 208 ? -13.732 48.896 47.613 1.00 35.14 358 HIS B C 1
ATOM 6734 O O . HIS B 1 208 ? -13.061 49.656 46.892 1.00 28.86 358 HIS B O 1
ATOM 6749 N N . TRP B 1 209 ? -13.340 48.470 48.806 1.00 35.67 359 TRP B N 1
ATOM 6750 C CA . TRP B 1 209 ? -12.063 48.877 49.433 1.00 36.45 359 TRP B CA 1
ATOM 6751 C C . TRP B 1 209 ? -10.866 48.516 48.542 1.00 35.66 359 TRP B C 1
ATOM 6752 O O . TRP B 1 209 ? -9.972 49.361 48.418 1.00 35.52 359 TRP B O 1
ATOM 6773 N N . GLN B 1 210 ? -10.834 47.327 47.935 1.00 34.15 360 GLN B N 1
ATOM 6774 C CA . GLN B 1 210 ? -9.701 46.916 47.055 1.00 33.81 360 GLN B CA 1
ATOM 6775 C C . GLN B 1 210 ? -9.644 47.811 45.808 1.00 33.71 360 GLN B C 1
ATOM 6776 O O . GLN B 1 210 ? -8.525 48.137 45.335 1.00 33.05 360 GLN B O 1
ATOM 6790 N N . LEU B 1 211 ? -10.799 48.230 45.303 1.00 34.46 361 LEU B N 1
ATOM 6791 C CA . LEU B 1 211 ? -10.860 49.058 44.071 1.00 35.38 361 LEU B CA 1
ATOM 6792 C C . LEU B 1 211 ? -10.271 50.443 44.357 1.00 35.41 361 LEU B C 1
ATOM 6793 O O . LEU B 1 211 ? -9.423 50.884 43.578 1.00 36.00 361 LEU B O 1
ATOM 6809 N N . THR B 1 212 ? -10.648 51.083 45.464 1.00 36.64 362 THR B N 1
ATOM 6810 C CA . THR B 1 212 ? -10.145 52.439 45.823 1.00 37.55 362 THR B CA 1
ATOM 6811 C C . THR B 1 212 ? -8.645 52.342 46.147 1.00 36.44 362 THR B C 1
ATOM 6812 O O . THR B 1 212 ? -7.876 53.203 45.667 1.00 34.37 362 THR B O 1
ATOM 6823 N N . GLN B 1 213 ? -8.237 51.308 46.887 1.00 34.44 363 GLN B N 1
ATOM 6824 C CA . GLN B 1 213 ? -6.819 51.092 47.253 1.00 36.80 363 GLN B CA 1
ATOM 6825 C C . GLN B 1 213 ? -5.986 50.882 45.984 1.00 36.96 363 GLN B C 1
ATOM 6826 O O . GLN B 1 213 ? -4.878 51.465 45.897 1.00 34.20 363 GLN B O 1
ATOM 6840 N N . MET B 1 214 ? -6.473 50.085 45.031 1.00 36.38 364 MET B N 1
ATOM 6841 C CA . MET B 1 214 ? -5.707 49.795 43.797 1.00 37.51 364 MET B CA 1
ATOM 6842 C C . MET B 1 214 ? -5.613 51.077 42.962 1.00 37.34 364 MET B C 1
ATOM 6843 O O . MET B 1 214 ? -4.523 51.372 42.461 1.00 40.57 364 MET B O 1
ATOM 6857 N N . PHE B 1 215 ? -6.696 51.828 42.828 1.00 38.60 365 PHE B N 1
ATOM 6858 C CA . PHE B 1 215 ? -6.695 53.085 42.053 1.00 40.28 365 PHE B CA 1
ATOM 6859 C C . PHE B 1 215 ? -5.633 54.038 42.629 1.00 45.26 365 PHE B C 1
ATOM 6860 O O . PHE B 1 215 ? -4.888 54.638 41.821 1.00 40.81 365 PHE B O 1
ATOM 6877 N N . GLN B 1 216 ? -5.561 54.161 43.963 1.00 48.19 366 GLN B N 1
ATOM 6878 C CA . GLN B 1 216 ? -4.639 55.106 44.653 1.00 54.52 366 GLN B CA 1
ATOM 6879 C C . GLN B 1 216 ? -3.185 54.647 44.473 1.00 57.04 366 GLN B C 1
ATOM 6880 O O . GLN B 1 216 ? -2.303 55.529 44.418 1.00 61.85 366 GLN B O 1
ATOM 6894 N N . ARG B 1 217 ? -2.927 53.339 44.348 1.00 54.18 367 ARG B N 1
ATOM 6895 C CA . ARG B 1 217 ? -1.546 52.822 44.124 1.00 54.95 367 ARG B CA 1
ATOM 6896 C C . ARG B 1 217 ? -1.108 53.059 42.678 1.00 51.63 367 ARG B C 1
ATOM 6897 O O . ARG B 1 217 ? 0.077 53.361 42.473 1.00 52.07 367 ARG B O 1
ATOM 6918 N N . PHE B 1 218 ? -2.010 52.922 41.712 1.00 50.29 368 PHE B N 1
ATOM 6919 C CA . PHE B 1 218 ? -1.670 53.027 40.269 1.00 48.21 368 PHE B CA 1
ATOM 6920 C C . PHE B 1 218 ? -1.650 54.502 39.859 1.00 48.34 368 PHE B C 1
ATOM 6921 O O . PHE B 1 218 ? -0.944 54.804 38.883 1.00 49.41 368 PHE B O 1
ATOM 6938 N N . TYR B 1 219 ? -2.402 55.362 40.571 1.00 45.63 369 TYR B N 1
ATOM 6939 C CA . TYR B 1 219 ? -2.522 56.821 40.313 1.00 46.11 369 TYR B CA 1
ATOM 6940 C C . TYR B 1 219 ? -2.308 57.577 41.624 1.00 50.69 369 TYR B C 1
ATOM 6941 O O . TYR B 1 219 ? -3.255 58.144 42.188 1.00 46.77 369 TYR B O 1
ATOM 6959 N N . PRO B 1 220 ? -1.051 57.609 42.134 1.00 53.81 370 PRO B N 1
ATOM 6960 C CA . PRO B 1 220 ? -0.752 58.284 43.390 1.00 55.01 370 PRO B CA 1
ATOM 6961 C C . PRO B 1 220 ? -0.972 59.797 43.232 1.00 58.05 370 PRO B C 1
ATOM 6962 O O . PRO B 1 220 ? -0.765 60.316 42.125 1.00 57.71 370 PRO B O 1
ATOM 6973 N N . GLY B 1 221 ? -1.445 60.450 44.300 1.00 56.51 371 GLY B N 1
ATOM 6974 C CA . GLY B 1 221 ? -1.615 61.913 44.347 1.00 58.11 371 GLY B CA 1
ATOM 6975 C C . GLY B 1 221 ? -2.872 62.402 43.637 1.00 57.91 371 GLY B C 1
ATOM 6976 O O . GLY B 1 221 ? -2.944 63.611 43.340 1.00 57.52 371 GLY B O 1
ATOM 6980 N N . GLN B 1 222 ? -3.848 61.524 43.394 1.00 54.32 372 GLN B N 1
ATOM 6981 C CA . GLN B 1 222 ? -5.220 61.924 42.980 1.00 53.74 372 GLN B CA 1
ATOM 6982 C C . GLN B 1 222 ? -6.065 62.051 44.252 1.00 56.94 372 GLN B C 1
ATOM 6983 O O . GLN B 1 222 ? -5.695 61.446 45.282 1.00 55.64 372 GLN B O 1
ATOM 6997 N N . ALA B 1 223 ? -7.148 62.825 44.189 1.00 57.36 373 ALA B N 1
ATOM 6998 C CA . ALA B 1 223 ? -8.150 62.939 45.265 1.00 56.61 373 ALA B CA 1
ATOM 6999 C C . ALA B 1 223 ? -8.716 61.550 45.565 1.00 56.49 373 ALA B C 1
ATOM 7000 O O . ALA B 1 223 ? -9.053 60.809 44.656 1.00 62.82 373 ALA B O 1
ATOM 7007 N N . PRO B 1 224 ? -8.823 61.143 46.849 1.00 59.07 374 PRO B N 1
ATOM 7008 C CA . PRO B 1 224 ? -9.644 60.000 47.238 1.00 57.35 374 PRO B CA 1
ATOM 7009 C C . PRO B 1 224 ? -11.022 59.961 46.560 1.00 55.18 374 PRO B C 1
ATOM 7010 O O . PRO B 1 224 ? -11.477 58.882 46.251 1.00 53.84 374 PRO B O 1
ATOM 7021 N N . SER B 1 225 ? -11.656 61.111 46.333 1.00 53.21 375 SER B N 1
ATOM 7022 C CA . SER B 1 225 ? -12.996 61.204 45.689 1.00 52.11 375 SER B CA 1
ATOM 7023 C C . SER B 1 225 ? -12.961 60.562 44.297 1.00 50.11 375 SER B C 1
ATOM 7024 O O . SER B 1 225 ? -14.011 60.015 43.846 1.00 50.48 375 SER B O 1
ATOM 7032 N N . LEU B 1 226 ? -11.814 60.625 43.611 1.00 50.09 376 LEU B N 1
ATOM 7033 C CA . LEU B 1 226 ? -11.696 60.061 42.239 1.00 50.09 376 LEU B CA 1
ATOM 7034 C C . LEU B 1 226 ? -11.637 58.523 42.301 1.00 48.66 376 LEU B C 1
ATOM 7035 O O . LEU B 1 226 ? -12.261 57.864 41.465 1.00 48.11 376 LEU B O 1
ATOM 7051 N N . ALA B 1 227 ? -10.903 57.971 43.261 1.00 48.87 377 ALA B N 1
ATOM 7052 C CA . ALA B 1 227 ? -10.856 56.523 43.530 1.00 48.87 377 ALA B CA 1
ATOM 7053 C C . ALA B 1 227 ? -12.274 56.038 43.850 1.00 51.51 377 ALA B C 1
ATOM 7054 O O . ALA B 1 227 ? -12.652 54.958 43.334 1.00 52.01 377 ALA B O 1
ATOM 7061 N N . GLU B 1 228 ? -13.029 56.804 44.643 1.00 52.78 378 GLU B N 1
ATOM 7062 C CA . GLU B 1 228 ? -14.446 56.509 45.015 1.00 53.13 378 GLU B CA 1
ATOM 7063 C C . GLU B 1 228 ? -15.294 56.412 43.750 1.00 47.14 378 GLU B C 1
ATOM 7064 O O . GLU B 1 228 ? -16.038 55.439 43.625 1.00 46.68 378 GLU B O 1
ATOM 7076 N N . ASN B 1 229 ? -15.198 57.415 42.886 1.00 46.79 379 ASN B N 1
ATOM 7077 C CA . ASN B 1 229 ? -15.919 57.472 41.589 1.00 48.18 379 ASN B CA 1
ATOM 7078 C C . ASN B 1 229 ? -15.621 56.167 40.826 1.00 45.31 379 ASN B C 1
ATOM 7079 O O . ASN B 1 229 ? -16.563 55.495 40.378 1.00 45.37 379 ASN B O 1
ATOM 7090 N N . PHE B 1 230 ? -14.349 55.788 40.736 1.00 43.79 380 PHE B N 1
ATOM 7091 C CA . PHE B 1 230 ? -13.894 54.566 40.022 1.00 41.98 380 PHE B CA 1
ATOM 7092 C C . PHE B 1 230 ? -14.557 53.320 40.622 1.00 41.12 380 PHE B C 1
ATOM 7093 O O . PHE B 1 230 ? -15.139 52.533 39.883 1.00 39.12 380 PHE B O 1
ATOM 7110 N N . ALA B 1 231 ? -14.479 53.150 41.944 1.00 44.19 381 ALA B N 1
ATOM 7111 C CA . ALA B 1 231 ? -14.974 51.949 42.656 1.00 43.60 381 ALA B CA 1
ATOM 7112 C C . ALA B 1 231 ? -16.487 51.805 42.466 1.00 43.38 381 ALA B C 1
ATOM 7113 O O . ALA B 1 231 ? -16.926 50.709 42.072 1.00 41.64 381 ALA B O 1
ATOM 7120 N N . GLU B 1 232 ? -17.255 52.861 42.738 1.00 50.54 382 GLU B N 1
ATOM 7121 C CA . GLU B 1 232 ? -18.748 52.851 42.650 1.00 55.59 382 GLU B CA 1
ATOM 7122 C C . GLU B 1 232 ? -19.168 52.355 41.262 1.00 53.04 382 GLU B C 1
ATOM 7123 O O . GLU B 1 232 ? -20.082 51.487 41.184 1.00 51.59 382 GLU B O 1
ATOM 7135 N N . HIS B 1 233 ? -18.526 52.884 40.212 1.00 48.77 383 HIS B N 1
ATOM 7136 C CA . HIS B 1 233 ? -18.907 52.658 38.800 1.00 49.95 383 HIS B CA 1
ATOM 7137 C C . HIS B 1 233 ? -18.496 51.242 38.373 1.00 45.59 383 HIS B C 1
ATOM 7138 O O . HIS B 1 233 ? -19.263 50.602 37.638 1.00 42.68 383 HIS B O 1
ATOM 7153 N N . VAL B 1 234 ? -17.337 50.762 38.815 1.00 41.27 384 VAL B N 1
ATOM 7154 C CA . VAL B 1 234 ? -16.861 49.384 38.500 1.00 39.19 384 VAL B CA 1
ATOM 7155 C C . VAL B 1 234 ? -17.838 48.374 39.120 1.00 38.93 384 VAL B C 1
ATOM 7156 O O . VAL B 1 234 ? -18.151 47.391 38.457 1.00 35.60 384 VAL B O 1
ATOM 7169 N N . LEU B 1 235 ? -18.304 48.608 40.349 1.00 40.38 385 LEU B N 1
ATOM 7170 C CA . LEU B 1 235 ? -19.220 47.667 41.061 1.00 43.21 385 LEU B CA 1
ATOM 7171 C C . LEU B 1 235 ? -20.624 47.682 40.433 1.00 45.32 385 LEU B C 1
ATOM 7172 O O . LEU B 1 235 ? -21.329 46.685 40.596 1.00 46.95 385 LEU B O 1
ATOM 7188 N N . LYS B 1 236 ? -20.997 48.740 39.715 1.00 47.53 386 LYS B N 1
ATOM 7189 C CA . LYS B 1 236 ? -22.281 48.813 38.976 1.00 50.70 386 LYS B CA 1
ATOM 7190 C C . LYS B 1 236 ? -22.128 48.160 37.599 1.00 52.27 386 LYS B C 1
ATOM 7191 O O . LYS B 1 236 ? -23.110 47.617 37.125 1.00 58.22 386 LYS B O 1
ATOM 7210 N N . ALA B 1 237 ? -20.943 48.174 36.988 1.00 51.81 387 ALA B N 1
ATOM 7211 C CA . ALA B 1 237 ? -20.709 47.616 35.631 1.00 50.34 387 ALA B CA 1
ATOM 7212 C C . ALA B 1 237 ? -20.352 46.120 35.672 1.00 46.04 387 ALA B C 1
ATOM 7213 O O . ALA B 1 237 ? -20.391 45.474 34.597 1.00 43.01 387 ALA B O 1
ATOM 7220 N N . THR B 1 238 ? -20.005 45.577 36.842 1.00 45.00 388 THR B N 1
ATOM 7221 C CA . THR B 1 238 ? -19.498 44.187 37.003 1.00 44.76 388 THR B CA 1
ATOM 7222 C C . THR B 1 238 ? -20.233 43.500 38.164 1.00 46.39 388 THR B C 1
ATOM 7223 O O . THR B 1 238 ? -20.599 44.184 39.129 1.00 46.03 388 THR B O 1
ATOM 7234 N N . SER B 1 239 ? -20.431 42.180 38.052 1.00 47.23 389 SER B N 1
ATOM 7235 C CA . SER B 1 239 ? -20.848 41.282 39.158 1.00 50.28 389 SER B CA 1
ATOM 7236 C C . SER B 1 239 ? -19.625 40.868 39.976 1.00 48.79 389 SER B C 1
ATOM 7237 O O . SER B 1 239 ? -19.730 40.816 41.200 1.00 46.74 389 SER B O 1
ATOM 7245 N N . GLU B 1 240 ? -18.548 40.502 39.278 1.00 47.89 390 GLU B N 1
ATOM 7246 C CA . GLU B 1 240 ? -17.262 40.043 39.860 1.00 47.85 390 GLU B CA 1
ATOM 7247 C C . GLU B 1 240 ? -16.142 40.670 39.043 1.00 48.33 390 GLU B C 1
ATOM 7248 O O . GLU B 1 240 ? -16.240 40.649 37.794 1.00 49.45 390 GLU B O 1
ATOM 7260 N N . ILE B 1 241 ? -15.105 41.194 39.692 1.00 46.11 391 ILE B N 1
ATOM 7261 C CA . ILE B 1 241 ? -13.893 41.626 38.942 1.00 42.53 391 ILE B CA 1
ATOM 7262 C C . ILE B 1 241 ? -12.662 41.251 39.764 1.00 40.04 391 ILE B C 1
ATOM 7263 O O . ILE B 1 241 ? -12.654 41.489 40.975 1.00 35.84 391 ILE B O 1
ATOM 7279 N N . SER B 1 242 ? -11.707 40.570 39.142 1.00 38.30 392 SER B N 1
ATOM 7280 C CA . SER B 1 242 ? -10.435 40.191 39.815 1.00 37.91 392 SER B CA 1
ATOM 7281 C C . SER B 1 242 ? -9.512 41.413 39.864 1.00 38.79 392 SER B C 1
ATOM 7282 O O . SER B 1 242 ? -9.529 42.280 38.971 1.00 37.69 392 SER B O 1
ATOM 7290 N N . PRO B 1 243 ? -8.651 41.516 40.900 1.00 35.66 393 PRO B N 1
ATOM 7291 C CA . PRO B 1 243 ? -7.526 42.451 40.860 1.00 35.12 393 PRO B CA 1
ATOM 7292 C C . PRO B 1 243 ? -6.690 42.345 39.572 1.00 34.23 393 PRO B C 1
ATOM 7293 O O . PRO B 1 243 ? -6.235 43.368 39.105 1.00 34.06 393 PRO B O 1
ATOM 7304 N N . ALA B 1 244 ? -6.489 41.140 39.028 1.00 34.50 394 ALA B N 1
ATOM 7305 C CA . ALA B 1 244 ? -5.744 40.949 37.755 1.00 35.88 394 ALA B CA 1
ATOM 7306 C C . ALA B 1 244 ? -6.429 41.742 36.629 1.00 35.17 394 ALA B C 1
ATOM 7307 O O . ALA B 1 244 ? -5.690 42.374 35.855 1.00 37.29 394 ALA B O 1
ATOM 7314 N N . GLN B 1 245 ? -7.766 41.720 36.548 1.00 33.16 395 GLN B N 1
ATOM 7315 C CA . GLN B 1 245 ? -8.534 42.504 35.544 1.00 35.11 395 GLN B CA 1
ATOM 7316 C C . GLN B 1 245 ? -8.339 44.003 35.784 1.00 34.64 395 GLN B C 1
ATOM 7317 O O . GLN B 1 245 ? -8.209 44.744 34.798 1.00 36.92 395 GLN B O 1
ATOM 7331 N N . VAL B 1 246 ? -8.322 44.432 37.044 1.00 33.47 396 VAL B N 1
ATOM 7332 C CA . VAL B 1 246 ? -8.171 45.871 37.408 1.00 35.08 396 VAL B CA 1
ATOM 7333 C C . VAL B 1 246 ? -6.778 46.318 36.971 1.00 34.60 396 VAL B C 1
ATOM 7334 O O . VAL B 1 246 ? -6.693 47.326 36.265 1.00 39.84 396 VAL B O 1
ATOM 7347 N N . GLN B 1 247 ? -5.738 45.563 37.332 1.00 36.14 397 GLN B N 1
ATOM 7348 C CA . GLN B 1 247 ? -4.348 45.808 36.862 1.00 36.24 397 GLN B CA 1
ATOM 7349 C C . GLN B 1 247 ? -4.342 45.946 35.330 1.00 36.23 397 GLN B C 1
ATOM 7350 O O . GLN B 1 247 ? -3.775 46.936 34.807 1.00 40.00 397 GLN B O 1
ATOM 7364 N N . GLY B 1 248 ? -4.923 44.980 34.627 1.00 35.61 398 GLY B N 1
ATOM 7365 C CA . GLY B 1 248 ? -4.955 44.927 33.147 1.00 34.98 398 GLY B CA 1
ATOM 7366 C C . GLY B 1 248 ? -5.597 46.166 32.561 1.00 34.65 398 GLY B C 1
ATOM 7367 O O . GLY B 1 248 ? -5.100 46.676 31.535 1.00 37.17 398 GLY B O 1
ATOM 7371 N N . TYR B 1 249 ? -6.657 46.654 33.200 1.00 36.24 399 TYR B N 1
ATOM 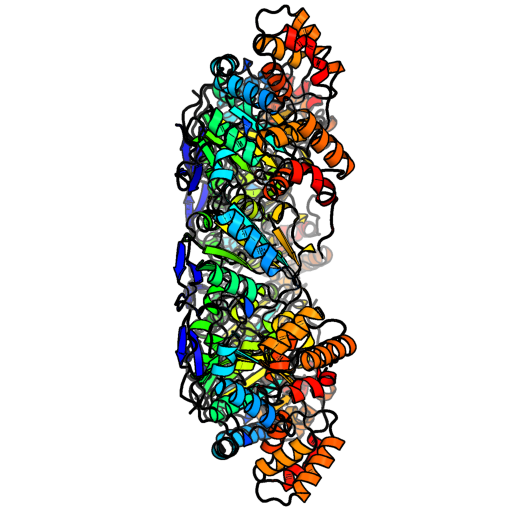7372 C CA . TYR B 1 249 ? -7.401 47.875 32.791 1.00 36.46 399 TYR B CA 1
ATOM 7373 C C . TYR B 1 249 ? -6.499 49.113 32.974 1.00 36.86 399 TYR B C 1
ATOM 7374 O O . TYR B 1 249 ? -6.377 49.950 32.041 1.00 35.23 399 TYR B O 1
ATOM 7392 N N . PHE B 1 250 ? -5.854 49.233 34.134 1.00 37.27 400 PHE B N 1
ATOM 7393 C CA . PHE B 1 250 ? -4.980 50.388 34.442 1.00 38.97 400 PHE B CA 1
ATOM 7394 C C . PHE B 1 250 ? -3.810 50.406 33.458 1.00 40.93 400 PHE B C 1
ATOM 7395 O O . PHE B 1 250 ? -3.349 51.514 33.112 1.00 43.35 400 PHE B O 1
ATOM 7412 N N . MET B 1 251 ? -3.365 49.236 32.999 1.00 41.02 401 MET B N 1
ATOM 7413 C CA . MET B 1 251 ? -2.284 49.127 31.988 1.00 44.12 401 MET B CA 1
ATOM 7414 C C . MET B 1 251 ? -2.682 49.823 30.673 1.00 46.24 401 MET B C 1
ATOM 7415 O O . MET B 1 251 ? -1.752 50.213 29.927 1.00 44.34 401 MET B O 1
ATOM 7429 N N . LEU B 1 252 ? -3.983 49.968 30.384 1.00 47.14 402 LEU B N 1
ATOM 7430 C CA . LEU B 1 252 ? -4.468 50.656 29.152 1.00 48.45 402 LEU B CA 1
ATOM 7431 C C . LEU B 1 252 ? -4.491 52.174 29.374 1.00 49.85 402 LEU B C 1
ATOM 7432 O O . LEU B 1 252 ? -4.644 52.913 28.382 1.00 49.57 402 LEU B O 1
ATOM 7448 N N . TYR B 1 253 ? -4.368 52.639 30.625 1.00 49.52 403 TYR B N 1
ATOM 7449 C CA . TYR B 1 253 ? -4.494 54.076 30.987 1.00 48.28 403 TYR B CA 1
ATOM 7450 C C . TYR B 1 253 ? -3.318 54.473 31.874 1.00 49.89 403 TYR B C 1
ATOM 7451 O O . TYR B 1 253 ? -3.529 55.080 32.950 1.00 50.32 403 TYR B O 1
ATOM 7469 N N . LYS B 1 254 ? -2.104 54.143 31.432 1.00 49.11 404 LYS B N 1
ATOM 7470 C CA . LYS B 1 254 ? -0.870 54.517 32.168 1.00 51.63 404 LYS B CA 1
ATOM 7471 C C . LYS B 1 254 ? -0.824 56.049 32.248 1.00 49.08 404 LYS B C 1
ATOM 7472 O O . LYS B 1 254 ? -1.010 56.703 31.193 1.00 46.66 404 LYS B O 1
ATOM 7491 N N . ASN B 1 255 ? -0.668 56.587 33.462 1.00 50.13 405 ASN B N 1
ATOM 7492 C CA . ASN B 1 255 ? -0.596 58.051 33.734 1.00 50.95 405 ASN B CA 1
ATOM 7493 C C . ASN B 1 255 ? -1.869 58.752 33.239 1.00 51.00 405 ASN B C 1
ATOM 7494 O O . ASN B 1 255 ? -1.791 59.961 33.002 1.00 49.71 405 ASN B O 1
ATOM 7505 N N . ASP B 1 256 ? -3.001 58.042 33.122 1.00 50.35 406 ASP B N 1
ATOM 7506 C CA . ASP B 1 256 ? -4.276 58.629 32.625 1.00 50.51 406 ASP B CA 1
ATOM 7507 C C . ASP B 1 256 ? -5.419 58.259 33.573 1.00 47.02 406 ASP B C 1
ATOM 7508 O O . ASP B 1 256 ? -6.321 57.512 33.203 1.00 40.28 406 ASP B O 1
ATOM 7517 N N . PRO B 1 257 ? -5.421 58.783 34.820 1.00 47.73 407 PRO B N 1
ATOM 7518 C CA . PRO B 1 257 ? -6.471 58.477 35.794 1.00 47.36 407 PRO B CA 1
ATOM 7519 C C . PRO B 1 257 ? -7.891 58.846 35.343 1.00 49.25 407 PRO B C 1
ATOM 7520 O O . PRO B 1 257 ? -8.827 58.106 35.658 1.00 47.87 407 PRO B O 1
ATOM 7531 N N . MET B 1 258 ? -8.045 59.958 34.620 1.00 51.75 408 MET B N 1
ATOM 7532 C CA . MET B 1 258 ? -9.357 60.377 34.058 1.00 54.24 408 MET B CA 1
ATOM 7533 C C . MET B 1 258 ? -9.789 59.368 32.984 1.00 54.30 408 MET B C 1
ATOM 7534 O O . MET B 1 258 ? -10.984 59.045 32.937 1.00 47.36 408 MET B O 1
ATOM 7548 N N . GLY B 1 259 ? -8.855 58.906 32.139 1.00 54.65 409 GLY B N 1
ATOM 7549 C CA . GLY B 1 259 ? -9.112 57.809 31.192 1.00 54.04 409 GLY B CA 1
ATOM 7550 C C . GLY B 1 259 ? -9.677 56.590 31.908 1.00 53.08 409 GLY B C 1
ATOM 7551 O O . GLY B 1 259 ? -10.728 56.062 31.468 1.00 54.38 409 GLY B O 1
ATOM 7555 N N . ALA B 1 260 ? -9.025 56.164 32.993 1.00 49.92 410 ALA B N 1
ATOM 7556 C CA . ALA B 1 260 ? -9.448 55.003 33.815 1.00 48.02 410 ALA B CA 1
ATOM 7557 C C . ALA B 1 260 ? -10.889 55.225 34.289 1.00 47.34 410 ALA B C 1
ATOM 7558 O O . ALA B 1 260 ? -11.711 54.317 34.139 1.00 47.72 410 ALA B O 1
ATOM 7565 N N . VAL B 1 261 ? -11.195 56.413 34.794 1.00 47.36 411 VAL B N 1
ATOM 7566 C CA . VAL B 1 261 ? -12.545 56.723 35.353 1.00 48.94 411 VAL B CA 1
ATOM 7567 C C . VAL B 1 261 ? -13.592 56.818 34.224 1.00 51.07 411 VAL B C 1
ATOM 7568 O O . VAL B 1 261 ? -14.759 56.480 34.485 1.00 53.87 411 VAL B O 1
ATOM 7581 N N . HIS B 1 262 ? -13.208 57.204 33.005 1.00 52.19 412 HIS B N 1
ATOM 7582 C CA . HIS B 1 262 ? -14.168 57.494 31.903 1.00 52.81 412 HIS B CA 1
ATOM 7583 C C . HIS B 1 262 ? -14.509 56.233 31.083 1.00 49.86 412 HIS B C 1
ATOM 7584 O O . HIS B 1 262 ? -15.562 56.260 30.428 1.00 46.84 412 HIS B O 1
ATOM 7599 N N . ASN B 1 263 ? -13.708 55.164 31.146 1.00 48.23 413 ASN B N 1
ATOM 7600 C CA . ASN B 1 263 ? -13.821 54.013 30.210 1.00 50.68 413 ASN B CA 1
ATOM 7601 C C . ASN B 1 263 ? -14.294 52.745 30.946 1.00 49.12 413 ASN B C 1
ATOM 7602 O O . ASN B 1 263 ? -14.088 51.625 30.429 1.00 47.28 413 ASN B O 1
ATOM 7613 N N . ILE B 1 264 ? -14.955 52.909 32.084 1.00 48.75 414 ILE B N 1
ATOM 7614 C CA . ILE B 1 264 ? -15.352 51.774 32.967 1.00 51.10 414 ILE B CA 1
ATOM 7615 C C . ILE B 1 264 ? -16.392 50.880 32.280 1.00 48.73 414 ILE B C 1
ATOM 7616 O O . ILE B 1 264 ? -16.405 49.671 32.614 1.00 50.44 414 ILE B O 1
ATOM 7632 N N . GLU B 1 265 ? -17.214 51.397 31.357 1.00 50.64 415 GLU B N 1
ATOM 7633 C CA . GLU B 1 265 ? -18.225 50.563 30.635 1.00 52.17 415 GLU B CA 1
ATOM 7634 C C . GLU B 1 265 ? -17.505 49.435 29.873 1.00 50.81 415 GLU B C 1
ATOM 7635 O O . GLU B 1 265 ? -18.125 48.393 29.643 1.00 45.56 415 GLU B O 1
ATOM 7647 N N . SER B 1 266 ? -16.231 49.626 29.520 1.00 55.73 416 SER B N 1
ATOM 7648 C CA . SER B 1 266 ? -15.420 48.604 28.815 1.00 55.66 416 SER B CA 1
ATOM 7649 C C . SER B 1 266 ? -15.180 47.370 29.708 1.00 54.75 416 SER B C 1
ATOM 7650 O O . SER B 1 266 ? -14.800 46.325 29.143 1.00 52.35 416 SER B O 1
ATOM 7658 N N . LEU B 1 267 ? -15.390 47.464 31.035 1.00 54.44 417 LEU B N 1
ATOM 7659 C CA . LEU B 1 267 ? -15.175 46.333 31.988 1.00 53.76 417 LEU B CA 1
ATOM 7660 C C . LEU B 1 267 ? -16.418 45.436 32.073 1.00 52.20 417 LEU B C 1
ATOM 7661 O O . LEU B 1 267 ? -16.323 44.346 32.659 1.00 54.80 417 LEU B O 1
ATOM 7677 N N . ARG B 1 268 ? -17.543 45.899 31.543 1.00 55.80 418 ARG B N 1
ATOM 7678 C CA . ARG B 1 268 ? -18.778 45.091 31.446 1.00 61.49 418 ARG B CA 1
ATOM 7679 C C . ARG B 1 268 ? -18.440 43.847 30.628 1.00 63.81 418 ARG B C 1
ATOM 7680 O O . ARG B 1 268 ? -17.889 43.963 29.537 1.00 65.59 418 ARG B O 1
ATOM 7701 N N . PRO B 1 269 ? -18.703 42.617 31.126 1.00 66.97 419 PRO B N 1
ATOM 7702 C CA . PRO B 1 269 ? -18.235 41.408 30.453 1.00 68.09 419 PRO B CA 1
ATOM 7703 C C . PRO B 1 269 ? -18.700 41.308 28.986 1.00 71.63 419 PRO B C 1
ATOM 7704 O O . PRO B 1 269 ? -19.832 41.677 28.648 1.00 65.43 419 PRO B O 1
ATOM 7715 N N . ARG B 1 270 ? -17.789 40.809 28.152 1.00 72.72 420 ARG B N 1
ATOM 7716 C CA . ARG B 1 270 ? -17.900 40.755 26.674 1.00 75.73 420 ARG B CA 1
ATOM 7717 C C . ARG B 1 270 ? -17.526 39.333 26.247 1.00 76.22 420 ARG B C 1
ATOM 7718 O O . ARG B 1 270 ? -16.430 38.855 26.682 1.00 71.69 420 ARG B O 1
ATOM 7739 N N . ASP B 1 271 ? -18.382 38.648 25.471 1.00 74.16 421 ASP B N 1
ATOM 7740 C CA . ASP B 1 271 ? -18.080 37.290 24.933 1.00 73.12 421 ASP B CA 1
ATOM 7741 C C . ASP B 1 271 ? -16.779 37.301 24.109 1.00 70.76 421 ASP B C 1
ATOM 7742 O O . ASP B 1 271 ? -16.425 38.356 23.542 1.00 68.08 421 ASP B O 1
ATOM 7751 N N . HIS B 1 272 ? -16.103 36.147 24.035 1.00 64.26 422 HIS B N 1
ATOM 7752 C CA . HIS B 1 272 ? -15.119 35.818 22.978 1.00 62.82 422 HIS B CA 1
ATOM 7753 C C . HIS B 1 272 ? -15.868 35.852 21.639 1.00 62.62 422 HIS B C 1
ATOM 7754 O O . HIS B 1 272 ? -17.113 35.562 21.636 1.00 64.29 422 HIS B O 1
ATOM 7769 N N . HIS B 1 273 ? -15.203 36.184 20.532 1.00 56.11 423 HIS B N 1
ATOM 7770 C CA . HIS B 1 273 ? -15.865 36.064 19.211 1.00 54.41 423 HIS B CA 1
ATOM 7771 C C . HIS B 1 273 ? -16.174 34.584 18.924 1.00 55.42 423 HIS B C 1
ATOM 7772 O O . HIS B 1 273 ? -15.355 33.717 19.224 1.00 53.41 423 HIS B O 1
ATOM 7787 N N . LYS C 1 15 ? 16.797 11.114 73.408 1.00 52.14 165 LYS C N 1
ATOM 7788 C CA . LYS C 1 15 ? 16.273 11.506 72.048 1.00 51.58 165 LYS C CA 1
ATOM 7789 C C . LYS C 1 15 ? 15.473 10.349 71.453 1.00 46.46 165 LYS C C 1
ATOM 7790 O O . LYS C 1 15 ? 15.604 9.226 71.957 1.00 45.27 165 LYS C O 1
ATOM 7809 N N . THR C 1 16 ? 14.759 10.594 70.351 1.00 43.89 166 THR C N 1
ATOM 7810 C CA . THR C 1 16 ? 14.060 9.535 69.577 1.00 41.82 166 THR C CA 1
ATOM 7811 C C . THR C 1 16 ? 14.636 9.472 68.158 1.00 40.56 166 THR C C 1
ATOM 7812 O O . THR C 1 16 ? 14.496 10.450 67.422 1.00 40.10 166 THR C O 1
ATOM 7823 N N . VAL C 1 17 ? 15.247 8.345 67.796 1.00 38.57 167 VAL C N 1
ATOM 7824 C CA . VAL C 1 17 ? 15.832 8.114 66.450 1.00 40.13 167 VAL C CA 1
ATOM 7825 C C . VAL C 1 17 ? 14.724 7.603 65.507 1.00 39.10 167 VAL C C 1
ATOM 7826 O O . VAL C 1 17 ? 14.049 6.625 65.874 1.00 36.83 167 VAL C O 1
ATOM 7839 N N . MET C 1 18 ? 14.578 8.248 64.340 1.00 39.87 168 MET C N 1
ATOM 7840 C CA . MET C 1 18 ? 13.698 7.832 63.210 1.00 39.01 168 MET C CA 1
ATOM 7841 C C . MET C 1 18 ? 14.541 7.102 62.162 1.00 40.18 168 MET C C 1
ATOM 7842 O O . MET C 1 18 ? 15.585 7.652 61.756 1.00 42.94 168 MET C O 1
ATOM 7856 N N . TYR C 1 19 ? 14.111 5.919 61.737 1.00 39.60 169 TYR C N 1
ATOM 7857 C CA . TYR C 1 19 ? 14.721 5.160 60.623 1.00 40.84 169 TYR C CA 1
ATOM 7858 C C . TYR C 1 19 ? 13.748 5.143 59.446 1.00 41.06 169 TYR C C 1
ATOM 7859 O O . TYR C 1 19 ? 12.527 5.039 59.695 1.00 37.35 169 TYR C O 1
ATOM 7877 N N . THR C 1 20 ? 14.262 5.250 58.218 1.00 40.93 170 THR C N 1
ATOM 7878 C CA . THR C 1 20 ? 13.504 4.916 56.982 1.00 43.57 170 THR C CA 1
ATOM 7879 C C . THR C 1 20 ? 14.252 3.807 56.235 1.00 44.54 170 THR C C 1
ATOM 7880 O O . THR C 1 20 ? 15.439 3.594 56.507 1.00 45.80 170 THR C O 1
ATOM 7891 N N . ALA C 1 21 ? 13.546 3.090 55.374 1.00 46.06 171 ALA C N 1
ATOM 7892 C CA . ALA C 1 21 ? 14.075 1.992 54.537 1.00 46.86 171 ALA C CA 1
ATOM 7893 C C . ALA C 1 21 ? 14.862 2.592 53.371 1.00 49.30 171 ALA C C 1
ATOM 7894 O O . ALA C 1 21 ? 14.322 3.474 52.689 1.00 47.90 171 ALA C O 1
ATOM 7901 N N . VAL C 1 22 ? 16.102 2.151 53.180 1.00 55.32 172 VAL C N 1
ATOM 7902 C CA . VAL C 1 22 ? 16.854 2.337 51.905 1.00 58.48 172 VAL C CA 1
ATOM 7903 C C . VAL C 1 22 ? 17.205 0.940 51.387 1.00 59.02 172 VAL C C 1
ATOM 7904 O O . VAL C 1 22 ? 18.037 0.254 52.022 1.00 53.19 172 VAL C O 1
ATOM 7917 N N . GLY C 1 23 ? 16.548 0.531 50.299 1.00 58.35 173 GLY C N 1
ATOM 7918 C CA . GLY C 1 23 ? 16.564 -0.857 49.820 1.00 57.49 173 GLY C CA 1
ATOM 7919 C C . GLY C 1 23 ? 16.067 -1.796 50.897 1.00 56.58 173 GLY C C 1
ATOM 7920 O O . GLY C 1 23 ? 14.919 -1.613 51.333 1.00 56.00 173 GLY C O 1
ATOM 7924 N N . SER C 1 24 ? 16.911 -2.745 51.315 1.00 58.57 174 SER C N 1
ATOM 7925 C CA . SER C 1 24 ? 16.567 -3.870 52.223 1.00 58.57 174 SER C CA 1
ATOM 7926 C C . SER C 1 24 ? 17.016 -3.545 53.653 1.00 58.50 174 SER C C 1
ATOM 7927 O O . SER C 1 24 ? 16.880 -4.430 54.534 1.00 57.35 174 SER C O 1
ATOM 7935 N N . GLU C 1 25 ? 17.488 -2.316 53.894 1.00 57.30 175 GLU C N 1
ATOM 7936 C CA . GLU C 1 25 ? 18.138 -1.941 55.177 1.00 58.66 175 GLU C CA 1
ATOM 7937 C C . GLU C 1 25 ? 17.553 -0.622 55.724 1.00 53.19 175 GLU C C 1
ATOM 7938 O O . GLU C 1 25 ? 17.004 0.192 54.947 1.00 49.58 175 GLU C O 1
ATOM 7950 N N . TRP C 1 26 ? 17.680 -0.424 57.038 1.00 49.21 176 TRP C N 1
ATOM 7951 C CA . TRP C 1 26 ? 17.198 0.777 57.765 1.00 47.35 176 TRP C CA 1
ATOM 7952 C C . TRP C 1 26 ? 18.337 1.781 57.917 1.00 47.33 176 TRP C C 1
ATOM 7953 O O . TRP C 1 26 ? 19.434 1.330 58.284 1.00 47.14 176 TRP C O 1
ATOM 7974 N N . ARG C 1 27 ? 18.072 3.070 57.692 1.00 49.99 177 ARG C N 1
ATOM 7975 C CA . ARG C 1 27 ? 19.051 4.178 57.877 1.00 54.47 177 ARG C CA 1
ATOM 7976 C C . ARG C 1 27 ? 18.390 5.291 58.709 1.00 50.38 177 ARG C C 1
ATOM 7977 O O . ARG C 1 27 ? 17.196 5.518 58.553 1.00 47.98 177 ARG C O 1
ATOM 7998 N N . THR C 1 28 ? 19.155 6.002 59.530 1.00 49.40 178 THR C N 1
ATOM 7999 C CA . THR C 1 28 ? 18.663 7.143 60.336 1.00 48.53 178 THR C CA 1
ATOM 8000 C C . THR C 1 28 ? 18.110 8.215 59.393 1.00 46.27 178 THR C C 1
ATOM 8001 O O . THR C 1 28 ? 18.674 8.413 58.319 1.00 45.26 178 THR C O 1
ATOM 8012 N N . PHE C 1 29 ? 17.027 8.867 59.797 1.00 46.82 179 PHE C N 1
ATOM 8013 C CA . PHE C 1 29 ? 16.388 9.970 59.046 1.00 50.46 179 PHE C CA 1
ATOM 8014 C C . PHE C 1 29 ? 16.611 11.281 59.816 1.00 51.67 179 PHE C C 1
ATOM 8015 O O . PHE C 1 29 ? 16.014 11.459 60.909 1.00 53.29 179 PHE C O 1
ATOM 8032 N N . GLY C 1 30 ? 17.449 12.161 59.261 1.00 53.08 180 GLY C N 1
ATOM 8033 C CA . GLY C 1 30 ? 17.789 13.470 59.856 1.00 55.37 180 GLY C CA 1
ATOM 8034 C C . GLY C 1 30 ? 18.380 13.346 61.262 1.00 52.81 180 GLY C C 1
ATOM 8035 O O . GLY C 1 30 ? 19.036 12.341 61.550 1.00 46.30 180 GLY C O 1
ATOM 8039 N N . TYR C 1 31 ? 18.111 14.347 62.097 1.00 54.87 181 TYR C N 1
ATOM 8040 C CA . TYR C 1 31 ? 18.612 14.503 63.486 1.00 58.77 181 TYR C CA 1
ATOM 8041 C C . TYR C 1 31 ? 17.869 13.550 64.423 1.00 55.59 181 TYR C C 1
ATOM 8042 O O . TYR C 1 31 ? 16.716 13.214 64.191 1.00 53.75 181 TYR C O 1
ATOM 8060 N N . PRO C 1 32 ? 18.504 13.063 65.516 1.00 52.31 182 PRO C N 1
ATOM 8061 C CA . PRO C 1 32 ? 17.749 12.545 66.655 1.00 51.07 182 PRO C CA 1
ATOM 8062 C C . PRO C 1 32 ? 16.791 13.645 67.144 1.00 52.64 182 PRO C C 1
ATOM 8063 O O . PRO C 1 32 ? 17.230 14.794 67.267 1.00 55.47 182 PRO C O 1
ATOM 8074 N N . ARG C 1 33 ? 15.523 13.296 67.389 1.00 50.25 183 ARG C N 1
ATOM 8075 C CA . ARG C 1 33 ? 14.448 14.269 67.718 1.00 49.77 183 ARG C CA 1
ATOM 8076 C C . ARG C 1 33 ? 14.299 14.354 69.233 1.00 50.67 183 ARG C C 1
ATOM 8077 O O . ARG C 1 33 ? 14.498 13.314 69.918 1.00 49.73 183 ARG C O 1
ATOM 8098 N N . ARG C 1 34 ? 13.965 15.546 69.741 1.00 53.67 184 ARG C N 1
ATOM 8099 C CA . ARG C 1 34 ? 13.529 15.734 71.153 1.00 53.16 184 ARG C CA 1
ATOM 8100 C C . ARG C 1 34 ? 12.292 14.856 71.390 1.00 47.96 184 ARG C C 1
ATOM 8101 O O . ARG C 1 34 ? 11.391 14.837 70.542 1.00 40.50 184 ARG C O 1
ATOM 8122 N N . ARG C 1 35 ? 12.298 14.105 72.486 1.00 46.44 185 ARG C N 1
ATOM 8123 C CA . ARG C 1 35 ? 11.180 13.233 72.907 1.00 46.83 185 ARG C CA 1
ATOM 8124 C C . ARG C 1 35 ? 9.995 14.146 73.187 1.00 46.39 185 ARG C C 1
ATOM 8125 O O . ARG C 1 35 ? 10.180 15.142 73.893 1.00 49.86 185 ARG C O 1
ATOM 8146 N N . ARG C 1 36 ? 8.838 13.849 72.606 1.00 45.66 186 ARG C N 1
ATOM 8147 C CA . ARG C 1 36 ? 7.584 14.505 73.024 1.00 43.31 186 ARG C CA 1
ATOM 8148 C C . ARG C 1 36 ? 7.150 13.865 74.330 1.00 41.21 186 ARG C C 1
ATOM 8149 O O . ARG C 1 36 ? 7.027 12.652 74.398 1.00 40.85 186 ARG C O 1
ATOM 8170 N N . PRO C 1 37 ? 6.945 14.633 75.412 1.00 43.18 187 PRO C N 1
ATOM 8171 C CA . PRO C 1 37 ? 6.465 14.055 76.671 1.00 43.44 187 PRO C CA 1
ATOM 8172 C C . PRO C 1 37 ? 5.056 13.457 76.506 1.00 41.82 187 PRO C C 1
ATOM 8173 O O . PRO C 1 37 ? 4.210 14.068 75.860 1.00 40.48 187 PRO C O 1
ATOM 8184 N N . LEU C 1 38 ? 4.843 12.262 77.065 1.00 39.75 188 LEU C N 1
ATOM 8185 C CA . LEU C 1 38 ? 3.590 11.484 76.932 1.00 42.56 188 LEU C CA 1
ATOM 8186 C C . LEU C 1 38 ? 2.420 12.343 77.424 1.00 44.58 188 LEU C C 1
ATOM 8187 O O . LEU C 1 38 ? 1.319 12.267 76.858 1.00 40.24 188 LEU C O 1
ATOM 8203 N N . ASP C 1 39 ? 2.693 13.182 78.418 1.00 48.35 189 ASP C N 1
ATOM 8204 C CA . ASP C 1 39 ? 1.697 14.036 79.098 1.00 50.39 189 ASP C CA 1
ATOM 8205 C C . ASP C 1 39 ? 1.207 15.123 78.139 1.00 46.28 189 ASP C C 1
ATOM 8206 O O . ASP C 1 39 ? 0.130 15.651 78.390 1.00 50.08 189 ASP C O 1
ATOM 8215 N N . SER C 1 40 ? 1.980 15.468 77.108 1.00 43.09 190 SER C N 1
ATOM 8216 C CA . SER C 1 40 ? 1.654 16.546 76.145 1.00 38.74 190 SER C CA 1
ATOM 8217 C C . SER C 1 40 ? 0.655 16.019 75.109 1.00 36.52 190 SER C C 1
ATOM 8218 O O . SER C 1 40 ? 0.159 16.828 74.312 1.00 35.94 190 SER C O 1
ATOM 8226 N N . VAL C 1 41 ? 0.406 14.711 75.085 1.00 34.76 191 VAL C N 1
ATOM 8227 C CA . VAL C 1 41 ? -0.644 14.066 74.238 1.00 36.10 191 VAL C CA 1
ATOM 8228 C C . VAL C 1 41 ? -1.782 13.632 75.160 1.00 36.07 191 VAL C C 1
ATOM 8229 O O . VAL C 1 41 ? -1.543 12.796 76.048 1.00 42.12 191 VAL C O 1
ATOM 8242 N N . VAL C 1 42 ? -2.973 14.184 74.976 1.00 35.84 192 VAL C N 1
ATOM 8243 C CA . VAL C 1 42 ? -4.128 13.971 75.890 1.00 34.04 192 VAL C CA 1
ATOM 8244 C C . VAL C 1 42 ? -5.112 13.055 75.191 1.00 33.46 192 VAL C C 1
ATOM 8245 O O . VAL C 1 42 ? -5.850 13.548 74.340 1.00 33.11 192 VAL C O 1
ATOM 8258 N N . LEU C 1 43 ? -5.083 11.766 75.512 1.00 34.01 193 LEU C N 1
ATOM 8259 C CA . LEU C 1 43 ? -6.056 10.788 74.959 1.00 33.78 193 LEU C CA 1
ATOM 8260 C C . LEU C 1 43 ? -7.250 10.706 75.918 1.00 33.88 193 LEU C C 1
ATOM 8261 O O . LEU C 1 43 ? -7.189 11.267 77.014 1.00 33.40 193 LEU C O 1
ATOM 8277 N N . GLN C 1 44 ? -8.317 10.040 75.481 1.00 33.97 194 GLN C N 1
ATOM 8278 C CA A GLN C 1 44 ? -9.478 9.765 76.347 0.50 34.35 194 GLN C CA 1
ATOM 8279 C CA B GLN C 1 44 ? -9.486 9.719 76.319 0.50 34.33 194 GLN C CA 1
ATOM 8280 C C . GLN C 1 44 ? -9.001 9.106 77.646 1.00 35.07 194 GLN C C 1
ATOM 8281 O O . GLN C 1 44 ? -7.935 8.416 77.661 1.00 29.87 194 GLN C O 1
ATOM 8307 N N . GLN C 1 45 ? -9.741 9.381 78.713 1.00 35.90 195 GLN C N 1
ATOM 8308 C CA . GLN C 1 45 ? -9.354 9.017 80.104 1.00 39.09 195 GLN C CA 1
ATOM 8309 C C . GLN C 1 45 ? -9.066 7.516 80.175 1.00 37.10 195 GLN C C 1
ATOM 8310 O O . GLN C 1 45 ? -9.921 6.743 79.757 1.00 36.35 195 GLN C O 1
ATOM 8324 N N . GLY C 1 46 ? -7.882 7.145 80.659 1.00 38.00 196 GLY C N 1
ATOM 8325 C CA . GLY C 1 46 ? -7.477 5.739 80.855 1.00 36.60 196 GLY C CA 1
ATOM 8326 C C . GLY C 1 46 ? -6.842 5.099 79.628 1.00 35.90 196 GLY C C 1
ATOM 8327 O O . GLY C 1 46 ? -6.189 4.034 79.801 1.00 35.47 196 GLY C O 1
ATOM 8331 N N . LEU C 1 47 ? -6.988 5.678 78.436 1.00 35.33 197 LEU C N 1
ATOM 8332 C CA . LEU C 1 47 ? -6.558 4.987 77.182 1.00 34.50 197 LEU C CA 1
ATOM 8333 C C . LEU C 1 47 ? -5.028 4.866 77.151 1.00 32.37 197 LEU C C 1
ATOM 8334 O O . LEU C 1 47 ? -4.527 3.766 76.933 1.00 32.38 197 LEU C O 1
ATOM 8350 N N . ALA C 1 48 ? -4.309 5.966 77.343 1.00 32.95 198 ALA C N 1
ATOM 8351 C CA . ALA C 1 48 ? -2.821 5.998 77.315 1.00 33.76 198 ALA C CA 1
ATOM 8352 C C . ALA C 1 48 ? -2.283 4.999 78.349 1.00 34.31 198 ALA C C 1
ATOM 8353 O O . ALA C 1 48 ? -1.403 4.205 77.982 1.00 32.11 198 ALA C O 1
ATOM 8360 N N . ASP C 1 49 ? -2.832 5.009 79.576 1.00 35.87 199 ASP C N 1
ATOM 8361 C CA . ASP C 1 49 ? -2.375 4.113 80.664 1.00 37.66 199 ASP C CA 1
ATOM 8362 C C . ASP C 1 49 ? -2.571 2.657 80.236 1.00 36.64 199 ASP C C 1
ATOM 8363 O O . ASP C 1 49 ? -1.665 1.858 80.480 1.00 39.22 199 ASP C O 1
ATOM 8372 N N . ARG C 1 50 ? -3.703 2.320 79.625 1.00 36.88 200 ARG C N 1
ATOM 8373 C CA . ARG C 1 50 ? -3.994 0.927 79.198 1.00 39.95 200 ARG C CA 1
ATOM 8374 C C . ARG C 1 50 ? -2.969 0.501 78.125 1.00 37.46 200 ARG C C 1
ATOM 8375 O O . ARG C 1 50 ? -2.504 -0.621 78.191 1.00 35.78 200 ARG C O 1
ATOM 8396 N N . ILE C 1 51 ? -2.605 1.352 77.164 1.00 36.71 201 ILE C N 1
ATOM 8397 C CA . ILE C 1 51 ? -1.666 0.964 76.060 1.00 36.32 201 ILE C CA 1
ATOM 8398 C C . ILE C 1 51 ? -0.249 0.812 76.640 1.00 38.33 201 ILE C C 1
ATOM 8399 O O . ILE C 1 51 ? 0.433 -0.189 76.305 1.00 37.73 201 ILE C O 1
ATOM 8415 N N . VAL C 1 52 ? 0.184 1.765 77.470 1.00 40.15 202 VAL C N 1
ATOM 8416 C CA . VAL C 1 52 ? 1.525 1.732 78.132 1.00 42.64 202 VAL C CA 1
ATOM 8417 C C . VAL C 1 52 ? 1.633 0.443 78.955 1.00 42.94 202 VAL C C 1
ATOM 8418 O O . VAL C 1 52 ? 2.654 -0.252 78.830 1.00 41.40 202 VAL C O 1
ATOM 8431 N N . LYS C 1 53 ? 0.616 0.138 79.762 1.00 42.37 203 LYS C N 1
ATOM 8432 C CA . LYS C 1 53 ? 0.588 -1.082 80.610 1.00 45.00 203 LYS C CA 1
ATOM 8433 C C . LYS C 1 53 ? 0.717 -2.323 79.722 1.00 40.53 203 LYS C C 1
ATOM 8434 O O . LYS C 1 53 ? 1.560 -3.166 80.011 1.00 41.08 203 LYS C O 1
ATOM 8453 N N . ASP C 1 54 ? -0.076 -2.414 78.662 1.00 38.37 204 ASP C N 1
ATOM 8454 C CA . ASP C 1 54 ? -0.072 -3.558 77.711 1.00 36.74 204 ASP C CA 1
ATOM 8455 C C . ASP C 1 54 ? 1.338 -3.750 77.145 1.00 34.64 204 ASP C C 1
ATOM 8456 O O . ASP C 1 54 ? 1.850 -4.895 77.181 1.00 34.30 204 ASP C O 1
ATOM 8465 N N . ILE C 1 55 ? 1.927 -2.684 76.623 1.00 33.84 205 ILE C N 1
ATOM 8466 C CA . ILE C 1 55 ? 3.215 -2.773 75.872 1.00 36.88 205 ILE C CA 1
ATOM 8467 C C . ILE C 1 55 ? 4.353 -3.053 76.872 1.00 38.41 205 ILE C C 1
ATOM 8468 O O . ILE C 1 55 ? 5.214 -3.863 76.558 1.00 39.34 205 ILE C O 1
ATOM 8484 N N . ARG C 1 56 ? 4.334 -2.472 78.070 1.00 39.40 206 ARG C N 1
ATOM 8485 C CA . ARG C 1 56 ? 5.339 -2.796 79.120 1.00 41.69 206 ARG C CA 1
ATOM 8486 C C . ARG C 1 56 ? 5.189 -4.266 79.541 1.00 40.93 206 ARG C C 1
ATOM 8487 O O . ARG C 1 56 ? 6.217 -4.934 79.707 1.00 39.84 206 ARG C O 1
ATOM 8508 N N . GLU C 1 57 ? 3.959 -4.780 79.671 1.00 37.90 207 GLU C N 1
ATOM 8509 C CA . GLU C 1 57 ? 3.735 -6.208 80.016 1.00 38.62 207 GLU C CA 1
ATOM 8510 C C . GLU C 1 57 ? 4.343 -7.114 78.936 1.00 38.99 207 GLU C C 1
ATOM 8511 O O . GLU C 1 57 ? 4.952 -8.146 79.298 1.00 36.77 207 GLU C O 1
ATOM 8523 N N . PHE C 1 58 ? 4.182 -6.756 77.657 1.00 35.71 208 PHE C N 1
ATOM 8524 C CA . PHE C 1 58 ? 4.786 -7.511 76.530 1.00 35.37 208 PHE C CA 1
ATOM 8525 C C . PHE C 1 58 ? 6.316 -7.483 76.672 1.00 36.28 208 PHE C C 1
ATOM 8526 O O . PHE C 1 58 ? 6.939 -8.553 76.642 1.00 38.18 208 PHE C O 1
ATOM 8543 N N . ILE C 1 59 ? 6.902 -6.291 76.790 1.00 35.55 209 ILE C N 1
ATOM 8544 C CA . ILE C 1 59 ? 8.376 -6.099 76.852 1.00 38.73 209 ILE C CA 1
ATOM 8545 C C . ILE C 1 59 ? 8.926 -6.900 78.035 1.00 38.84 209 ILE C C 1
ATOM 8546 O O . ILE C 1 59 ? 9.956 -7.555 77.845 1.00 39.82 209 ILE C O 1
ATOM 8562 N N . ASP C 1 60 ? 8.212 -6.934 79.157 1.00 40.65 210 ASP C N 1
ATOM 8563 C CA . ASP C 1 60 ? 8.698 -7.546 80.425 1.00 43.97 210 ASP C CA 1
ATOM 8564 C C . ASP C 1 60 ? 8.477 -9.070 80.478 1.00 44.86 210 ASP C C 1
ATOM 8565 O O . ASP C 1 60 ? 8.946 -9.676 81.469 1.00 46.36 210 ASP C O 1
ATOM 8574 N N . ASN C 1 61 ? 7.814 -9.712 79.508 1.00 43.22 211 ASN C N 1
ATOM 8575 C CA . ASN C 1 61 ? 7.382 -11.130 79.678 1.00 44.90 211 ASN C CA 1
ATOM 8576 C C . ASN C 1 61 ? 7.754 -12.045 78.513 1.00 43.43 211 ASN C C 1
ATOM 8577 O O . ASN C 1 61 ? 6.937 -12.885 78.126 1.00 46.03 211 ASN C O 1
ATOM 8588 N N . PRO C 1 62 ? 8.998 -12.006 77.974 1.00 43.16 212 PRO C N 1
ATOM 8589 C CA . PRO C 1 62 ? 9.395 -12.947 76.927 1.00 41.36 212 PRO C CA 1
ATOM 8590 C C . PRO C 1 62 ? 9.268 -14.411 77.372 1.00 41.98 212 PRO C C 1
ATOM 8591 O O . PRO C 1 62 ? 8.891 -15.240 76.578 1.00 43.85 212 PRO C O 1
ATOM 8602 N N . LYS C 1 63 ? 9.577 -14.703 78.625 1.00 40.67 213 LYS C N 1
ATOM 8603 C CA . LYS C 1 63 ? 9.596 -16.097 79.131 1.00 43.00 213 LYS C CA 1
ATOM 8604 C C . LYS C 1 63 ? 8.176 -16.670 79.071 1.00 38.32 213 LYS C C 1
ATOM 8605 O O . LYS C 1 63 ? 8.025 -17.841 78.715 1.00 39.54 213 LYS C O 1
ATOM 8624 N N . TRP C 1 64 ? 7.166 -15.883 79.400 1.00 36.15 214 TRP C N 1
ATOM 8625 C CA . TRP C 1 64 ? 5.751 -16.338 79.358 1.00 37.31 214 TRP C CA 1
ATOM 8626 C C . TRP C 1 64 ? 5.410 -16.815 77.946 1.00 37.07 214 TRP C C 1
ATOM 8627 O O . TRP C 1 64 ? 4.739 -17.869 77.813 1.00 35.11 214 TRP C O 1
ATOM 8648 N N . TYR C 1 65 ? 5.861 -16.063 76.933 1.00 38.42 215 TYR C N 1
ATOM 8649 C CA . TYR C 1 65 ? 5.663 -16.389 75.498 1.00 37.56 215 TYR C CA 1
ATOM 8650 C C . TYR C 1 65 ? 6.436 -17.675 75.179 1.00 39.38 215 TYR C C 1
ATOM 8651 O O . TYR C 1 65 ? 5.844 -18.628 74.657 1.00 37.45 215 TYR C O 1
ATOM 8669 N N . ILE C 1 66 ? 7.726 -17.724 75.474 1.00 44.07 216 ILE C N 1
ATOM 8670 C CA . ILE C 1 66 ? 8.577 -18.881 75.073 1.00 47.64 216 ILE C CA 1
ATOM 8671 C C . ILE C 1 66 ? 8.073 -20.159 75.758 1.00 48.58 216 ILE C C 1
ATOM 8672 O O . ILE C 1 66 ? 7.960 -21.175 75.064 1.00 54.28 216 ILE C O 1
ATOM 8688 N N . ASP C 1 67 ? 7.727 -20.117 77.040 1.00 49.60 217 ASP C N 1
ATOM 8689 C CA . ASP C 1 67 ? 7.217 -21.310 77.770 1.00 52.12 217 ASP C CA 1
ATOM 8690 C C . ASP C 1 67 ? 5.985 -21.881 77.043 1.00 51.57 217 ASP C C 1
ATOM 8691 O O . ASP C 1 67 ? 5.841 -23.107 77.020 1.00 53.95 217 ASP C O 1
ATOM 8700 N N . ARG C 1 68 ? 5.128 -21.038 76.473 1.00 48.07 218 ARG C N 1
ATOM 8701 C CA . ARG C 1 68 ? 3.840 -21.464 75.861 1.00 48.71 218 ARG C CA 1
ATOM 8702 C C . ARG C 1 68 ? 3.998 -21.653 74.336 1.00 45.73 218 ARG C C 1
ATOM 8703 O O . ARG C 1 68 ? 2.978 -21.995 73.692 1.00 43.27 218 ARG C O 1
ATOM 8724 N N . GLY C 1 69 ? 5.196 -21.423 73.790 1.00 40.92 219 GLY C N 1
ATOM 8725 C CA . GLY C 1 69 ? 5.531 -21.594 72.359 1.00 41.19 219 GLY C CA 1
ATOM 8726 C C . GLY C 1 69 ? 4.967 -20.509 71.442 1.00 38.94 219 GLY C C 1
ATOM 8727 O O . GLY C 1 69 ? 4.892 -20.740 70.213 1.00 39.64 219 GLY C O 1
ATOM 8731 N N . ILE C 1 70 ? 4.608 -19.349 71.993 1.00 37.92 220 ILE C N 1
ATOM 8732 C CA . ILE C 1 70 ? 3.883 -18.257 71.284 1.00 37.00 220 ILE C CA 1
ATOM 8733 C C . ILE C 1 70 ? 4.896 -17.305 70.666 1.00 34.54 220 ILE C C 1
ATOM 8734 O O . ILE C 1 70 ? 5.775 -16.817 71.381 1.00 34.72 220 ILE C O 1
ATOM 8750 N N . PRO C 1 71 ? 4.759 -16.944 69.370 1.00 33.46 221 PRO C N 1
ATOM 8751 C CA . PRO C 1 71 ? 5.651 -15.959 68.751 1.00 32.62 221 PRO C CA 1
ATOM 8752 C C . PRO C 1 71 ? 5.710 -14.683 69.591 1.00 31.74 221 PRO C C 1
ATOM 8753 O O . PRO C 1 71 ? 4.663 -14.158 69.935 1.00 30.15 221 PRO C O 1
ATOM 8764 N N . TYR C 1 72 ? 6.930 -14.255 69.938 1.00 33.01 222 TYR C N 1
ATOM 8765 C CA . TYR C 1 72 ? 7.201 -13.089 70.813 1.00 32.93 222 TYR C CA 1
ATOM 8766 C C . TYR C 1 72 ? 7.176 -11.813 69.964 1.00 33.81 222 TYR C C 1
ATOM 8767 O O . TYR C 1 72 ? 8.204 -11.248 69.593 1.00 34.55 222 TYR C O 1
ATOM 8785 N N . ARG C 1 73 ? 5.957 -11.378 69.672 1.00 33.50 223 ARG C N 1
ATOM 8786 C CA . ARG C 1 73 ? 5.609 -10.258 68.776 1.00 33.14 223 ARG C CA 1
ATOM 8787 C C . ARG C 1 73 ? 4.329 -9.619 69.311 1.00 30.64 223 ARG C C 1
ATOM 8788 O O . ARG C 1 73 ? 3.464 -10.360 69.824 1.00 29.46 223 ARG C O 1
ATOM 8809 N N . ARG C 1 74 ? 4.141 -8.332 69.068 1.00 30.08 224 ARG C N 1
ATOM 8810 C CA . ARG C 1 74 ? 2.843 -7.686 69.390 1.00 31.01 224 ARG C CA 1
ATOM 8811 C C . ARG C 1 74 ? 2.559 -6.581 68.375 1.00 29.85 224 ARG C C 1
ATOM 8812 O O . ARG C 1 74 ? 3.488 -5.876 67.964 1.00 30.10 224 ARG C O 1
ATOM 8833 N N . GLY C 1 75 ? 1.298 -6.469 67.981 1.00 31.64 225 GLY C N 1
ATOM 8834 C CA . GLY C 1 75 ? 0.834 -5.442 67.027 1.00 32.22 225 GLY C CA 1
ATOM 8835 C C . GLY C 1 75 ? -0.270 -4.595 67.617 1.00 30.48 225 GLY C C 1
ATOM 8836 O O . GLY C 1 75 ? -1.104 -5.137 68.351 1.00 28.49 225 GLY C O 1
ATOM 8840 N N . TYR C 1 76 ? -0.267 -3.312 67.274 1.00 30.68 226 TYR C N 1
ATOM 8841 C CA . TYR C 1 76 ? -1.225 -2.297 67.768 1.00 31.24 226 TYR C CA 1
ATOM 8842 C C . TYR C 1 76 ? -1.859 -1.609 66.555 1.00 29.02 226 TYR C C 1
ATOM 8843 O O . TYR C 1 76 ? -1.138 -1.351 65.582 1.00 29.82 226 TYR C O 1
ATOM 8861 N N . LEU C 1 77 ? -3.147 -1.316 66.624 1.00 27.76 227 LEU C N 1
ATOM 8862 C CA . LEU C 1 77 ? -3.866 -0.486 65.631 1.00 26.08 227 LEU C CA 1
ATOM 8863 C C . LEU C 1 77 ? -4.481 0.697 66.362 1.00 27.19 227 LEU C C 1
ATOM 8864 O O . LEU C 1 77 ? -5.295 0.461 67.270 1.00 25.62 227 LEU C O 1
ATOM 8880 N N . LEU C 1 78 ? -4.079 1.920 66.014 1.00 27.69 228 LEU C N 1
ATOM 8881 C CA . LEU C 1 78 ? -4.796 3.128 66.450 1.00 28.07 228 LEU C CA 1
ATOM 8882 C C . LEU C 1 78 ? -5.621 3.615 65.259 1.00 29.65 228 LEU C C 1
ATOM 8883 O O . LEU C 1 78 ? -5.044 3.771 64.138 1.00 30.65 228 LEU C O 1
ATOM 8899 N N . TYR C 1 79 ? -6.922 3.818 65.446 1.00 28.18 229 TYR C N 1
ATOM 8900 C CA . TYR C 1 79 ? -7.819 4.194 64.336 1.00 28.91 229 TYR C CA 1
ATOM 8901 C C . TYR C 1 79 ? -8.717 5.352 64.772 1.00 29.47 229 TYR C C 1
ATOM 8902 O O . TYR C 1 79 ? -9.131 5.422 65.952 1.00 30.15 229 TYR C O 1
ATOM 8920 N N . GLY C 1 80 ? -9.037 6.233 63.831 1.00 28.61 230 GLY C N 1
ATOM 8921 C CA . GLY C 1 80 ? -10.067 7.263 64.055 1.00 29.68 230 GLY C CA 1
ATOM 8922 C C . GLY C 1 80 ? -9.780 8.504 63.236 1.00 30.32 230 GLY C C 1
ATOM 8923 O O . GLY C 1 80 ? -8.842 8.517 62.430 1.00 32.39 230 GLY C O 1
ATOM 8927 N N . PRO C 1 81 ? -10.598 9.561 63.430 1.00 29.90 231 PRO C N 1
ATOM 8928 C CA . PRO C 1 81 ? -10.579 10.739 62.563 1.00 30.18 231 PRO C CA 1
ATOM 8929 C C . PRO C 1 81 ? -9.258 11.504 62.575 1.00 30.64 231 PRO C C 1
ATOM 8930 O O . PRO C 1 81 ? -8.473 11.396 63.510 1.00 31.51 231 PRO C O 1
ATOM 8941 N N . PRO C 1 82 ? -8.962 12.290 61.521 1.00 29.63 232 PRO C N 1
ATOM 8942 C CA . PRO C 1 82 ? -7.767 13.119 61.500 1.00 29.86 232 PRO C CA 1
ATOM 8943 C C . PRO C 1 82 ? -7.671 14.112 62.665 1.00 31.41 232 PRO C C 1
ATOM 8944 O O . PRO C 1 82 ? -8.654 14.740 63.022 1.00 31.07 232 PRO C O 1
ATOM 8955 N N . GLY C 1 83 ? -6.487 14.148 63.285 1.00 30.14 233 GLY C N 1
ATOM 8956 C CA . GLY C 1 83 ? -6.106 15.202 64.230 1.00 29.71 233 GLY C CA 1
ATOM 8957 C C . GLY C 1 83 ? -6.464 14.853 65.650 1.00 28.52 233 GLY C C 1
ATOM 8958 O O . GLY C 1 83 ? -6.676 15.799 66.419 1.00 31.40 233 GLY C O 1
ATOM 8962 N N . CYS C 1 84 ? -6.501 13.582 66.025 1.00 28.48 234 CYS C N 1
ATOM 8963 C CA . CYS C 1 84 ? -6.999 13.169 67.375 1.00 29.07 234 CYS C CA 1
ATOM 8964 C C . CYS C 1 84 ? -5.913 12.509 68.238 1.00 27.92 234 CYS C C 1
ATOM 8965 O O . CYS C 1 84 ? -6.191 12.295 69.387 1.00 27.01 234 CYS C O 1
ATOM 8973 N N . GLY C 1 85 ? -4.714 12.240 67.722 1.00 29.34 235 GLY C N 1
ATOM 8974 C CA . GLY C 1 85 ? -3.545 11.893 68.567 1.00 29.45 235 GLY C CA 1
ATOM 8975 C C . GLY C 1 85 ? -2.787 10.632 68.164 1.00 29.49 235 GLY C C 1
ATOM 8976 O O . GLY C 1 85 ? -1.958 10.185 68.933 1.00 27.98 235 GLY C O 1
ATOM 8980 N N . LYS C 1 86 ? -3.033 10.049 67.000 1.00 31.21 236 LYS C N 1
ATOM 8981 C CA . LYS C 1 86 ? -2.454 8.729 66.672 1.00 30.60 236 LYS C CA 1
ATOM 8982 C C . LYS C 1 86 ? -0.939 8.866 66.478 1.00 30.48 236 LYS C C 1
ATOM 8983 O O . LYS C 1 86 ? -0.179 8.166 67.181 1.00 28.10 236 LYS C O 1
ATOM 9002 N N . SER C 1 87 ? -0.501 9.717 65.545 1.00 29.98 237 SER C N 1
ATOM 9003 C CA . SER C 1 87 ? 0.936 9.882 65.231 1.00 30.88 237 SER C CA 1
ATOM 9004 C C . SER C 1 87 ? 1.659 10.491 66.441 1.00 32.78 237 SER C C 1
ATOM 9005 O O . SER C 1 87 ? 2.788 10.028 66.760 1.00 36.55 237 SER C O 1
ATOM 9013 N N . SER C 1 88 ? 1.075 11.509 67.084 1.00 33.74 238 SER C N 1
ATOM 9014 C CA . SER C 1 88 ? 1.665 12.167 68.274 1.00 36.56 238 SER C CA 1
ATOM 9015 C C . SER C 1 88 ? 1.825 11.155 69.417 1.00 32.95 238 SER C C 1
ATOM 9016 O O . SER C 1 88 ? 2.906 11.091 70.024 1.00 31.82 238 SER C O 1
ATOM 9024 N N . PHE C 1 89 ? 0.799 10.370 69.710 1.00 30.51 239 PHE C N 1
ATOM 9025 C CA . PHE C 1 89 ? 0.887 9.362 70.798 1.00 30.92 239 PHE C CA 1
ATOM 9026 C C . PHE C 1 89 ? 2.029 8.372 70.528 1.00 30.92 239 PHE C C 1
ATOM 9027 O O . PHE C 1 89 ? 2.812 8.097 71.445 1.00 29.73 239 PHE C O 1
ATOM 9044 N N . ILE C 1 90 ? 2.125 7.840 69.305 1.00 29.63 240 ILE C N 1
ATOM 9045 C CA . ILE C 1 90 ? 3.156 6.823 68.979 1.00 30.97 240 ILE C CA 1
ATOM 9046 C C . ILE C 1 90 ? 4.543 7.465 69.146 1.00 31.41 240 ILE C C 1
ATOM 9047 O O . ILE C 1 90 ? 5.420 6.799 69.688 1.00 30.77 240 ILE C O 1
ATOM 9063 N N . THR C 1 91 ? 4.721 8.721 68.750 1.00 32.95 241 THR C N 1
ATOM 9064 C CA . THR C 1 91 ? 5.996 9.464 68.942 1.00 37.09 241 THR C CA 1
ATOM 9065 C C . THR C 1 91 ? 6.336 9.518 70.428 1.00 35.74 241 THR C C 1
ATOM 9066 O O . THR C 1 91 ? 7.466 9.142 70.786 1.00 37.53 241 THR C O 1
ATOM 9077 N N . ALA C 1 92 ? 5.386 9.945 71.257 1.00 35.61 242 ALA C N 1
ATOM 9078 C CA . ALA C 1 92 ? 5.570 10.132 72.711 1.00 34.78 242 ALA C CA 1
ATOM 9079 C C . ALA C 1 92 ? 5.809 8.779 73.377 1.00 34.29 242 ALA C C 1
ATOM 9080 O O . ALA C 1 92 ? 6.688 8.689 74.247 1.00 33.61 242 ALA C O 1
ATOM 9087 N N . LEU C 1 93 ? 5.017 7.769 72.993 1.00 34.34 243 LEU C N 1
ATOM 9088 C CA . LEU C 1 93 ? 5.168 6.385 73.505 1.00 34.04 243 LEU C CA 1
ATOM 9089 C C . LEU C 1 93 ? 6.591 5.893 73.242 1.00 35.49 243 LEU C C 1
ATOM 9090 O O . LEU C 1 93 ? 7.187 5.330 74.158 1.00 35.75 243 LEU C O 1
ATOM 9106 N N . ALA C 1 94 ? 7.097 6.049 72.019 1.00 36.79 244 ALA C N 1
ATOM 9107 C CA . ALA C 1 94 ? 8.478 5.645 71.662 1.00 37.91 244 ALA C CA 1
ATOM 9108 C C . ALA C 1 94 ? 9.456 6.328 72.635 1.00 38.99 244 ALA C C 1
ATOM 9109 O O . ALA C 1 94 ? 10.331 5.653 73.170 1.00 35.03 244 ALA C O 1
ATOM 9116 N N . GLY C 1 95 ? 9.263 7.623 72.891 1.00 41.64 245 GLY C N 1
ATOM 9117 C CA . GLY C 1 95 ? 10.104 8.399 73.820 1.00 43.46 245 GLY C CA 1
ATOM 9118 C C . GLY C 1 95 ? 10.041 7.829 75.228 1.00 44.89 245 GLY C C 1
ATOM 9119 O O . GLY C 1 95 ? 11.111 7.593 75.827 1.00 44.42 245 GLY C O 1
ATOM 9123 N N . GLU C 1 96 ? 8.827 7.579 75.722 1.00 45.14 246 GLU C N 1
ATOM 9124 C CA . GLU C 1 96 ? 8.586 7.005 77.068 1.00 46.43 246 GLU C CA 1
ATOM 9125 C C . GLU C 1 96 ? 9.315 5.661 77.229 1.00 43.51 246 GLU C C 1
ATOM 9126 O O . GLU C 1 96 ? 9.823 5.416 78.316 1.00 52.80 246 GLU C O 1
ATOM 9138 N N . LEU C 1 97 ? 9.322 4.809 76.210 1.00 39.81 247 LEU C N 1
ATOM 9139 C CA . LEU C 1 97 ? 9.882 3.435 76.259 1.00 39.92 247 LEU C CA 1
ATOM 9140 C C . LEU C 1 97 ? 11.353 3.437 75.815 1.00 39.88 247 LEU C C 1
ATOM 9141 O O . LEU C 1 97 ? 11.910 2.327 75.664 1.00 38.84 247 LEU C O 1
ATOM 9157 N N . GLU C 1 98 ? 11.927 4.610 75.532 1.00 38.68 248 GLU C N 1
ATOM 9158 C CA . GLU C 1 98 ? 13.283 4.744 74.950 1.00 44.36 248 GLU C CA 1
ATOM 9159 C C . GLU C 1 98 ? 13.407 3.811 73.742 1.00 43.07 248 GLU C C 1
ATOM 9160 O O . GLU C 1 98 ? 14.430 3.110 73.607 1.00 41.81 248 GLU C O 1
ATOM 9172 N N . HIS C 1 99 ? 12.380 3.801 72.892 1.00 42.46 249 HIS C N 1
ATOM 9173 C CA . HIS C 1 99 ? 12.384 3.034 71.623 1.00 39.35 249 HIS C CA 1
ATOM 9174 C C . HIS C 1 99 ? 12.618 4.019 70.485 1.00 36.80 249 HIS C C 1
ATOM 9175 O O . HIS C 1 99 ? 12.243 5.190 70.619 1.00 36.11 249 HIS C O 1
ATOM 9190 N N . SER C 1 100 ? 13.237 3.551 69.415 1.00 36.22 250 SER C N 1
ATOM 9191 C CA . SER C 1 100 ? 13.322 4.290 68.134 1.00 37.86 250 SER C CA 1
ATOM 9192 C C . SER C 1 100 ? 12.050 3.994 67.322 1.00 35.66 250 SER C C 1
ATOM 9193 O O . SER C 1 100 ? 11.241 3.176 67.770 1.00 33.23 250 SER C O 1
ATOM 9201 N N . ILE C 1 101 ? 11.875 4.662 66.187 1.00 35.55 251 ILE C N 1
ATOM 9202 C CA . ILE C 1 101 ? 10.758 4.360 65.258 1.00 36.81 251 ILE C CA 1
ATOM 9203 C C . ILE C 1 101 ? 11.311 4.075 63.857 1.00 38.16 251 ILE C C 1
ATOM 9204 O O . ILE C 1 101 ? 12.067 4.901 63.339 1.00 36.24 251 ILE C O 1
ATOM 9220 N N . CYS C 1 102 ? 10.883 2.962 63.281 1.00 38.64 252 CYS C N 1
ATOM 9221 C CA . CYS C 1 102 ? 11.090 2.570 61.878 1.00 39.71 252 CYS C CA 1
ATOM 9222 C C . CYS C 1 102 ? 9.833 2.899 61.061 1.00 41.22 252 CYS C C 1
ATOM 9223 O O . CYS C 1 102 ? 8.783 2.271 61.300 1.00 39.95 252 CYS C O 1
ATOM 9231 N N . LEU C 1 103 ? 9.946 3.870 60.152 1.00 41.67 253 LEU C N 1
ATOM 9232 C CA . LEU C 1 103 ? 8.879 4.344 59.247 1.00 43.92 253 LEU C CA 1
ATOM 9233 C C . LEU C 1 103 ? 8.840 3.442 58.025 1.00 44.63 253 LEU C C 1
ATOM 9234 O O . LEU C 1 103 ? 9.685 3.622 57.149 1.00 44.17 253 LEU C O 1
ATOM 9250 N N . LEU C 1 104 ? 7.873 2.539 57.955 1.00 45.97 254 LEU C N 1
ATOM 9251 C CA . LEU C 1 104 ? 7.746 1.593 56.822 1.00 50.09 254 LEU C CA 1
ATOM 9252 C C . LEU C 1 104 ? 6.547 2.005 55.969 1.00 49.02 254 LEU C C 1
ATOM 9253 O O . LEU C 1 104 ? 5.400 1.889 56.454 1.00 48.73 254 LEU C O 1
ATOM 9269 N N . SER C 1 105 ? 6.806 2.535 54.775 1.00 49.14 255 SER C N 1
ATOM 9270 C CA . SER C 1 105 ? 5.760 2.951 53.799 1.00 52.85 255 SER C CA 1
ATOM 9271 C C . SER C 1 105 ? 5.360 1.746 52.940 1.00 52.90 255 SER C C 1
ATOM 9272 O O . SER C 1 105 ? 6.223 1.210 52.265 1.00 52.98 255 SER C O 1
ATOM 9280 N N . LEU C 1 106 ? 4.101 1.326 52.983 1.00 54.85 256 LEU C N 1
ATOM 9281 C CA . LEU C 1 106 ? 3.650 0.115 52.251 1.00 59.24 256 LEU C CA 1
ATOM 9282 C C . LEU C 1 106 ? 3.340 0.468 50.800 1.00 63.64 256 LEU C C 1
ATOM 9283 O O . LEU C 1 106 ? 3.422 -0.445 49.965 1.00 61.52 256 LEU C O 1
ATOM 9299 N N . THR C 1 107 ? 3.041 1.740 50.511 1.00 74.55 257 THR C N 1
ATOM 9300 C CA . THR C 1 107 ? 2.864 2.287 49.134 1.00 78.78 257 THR C CA 1
ATOM 9301 C C . THR C 1 107 ? 4.194 2.891 48.678 1.00 77.94 257 THR C C 1
ATOM 9302 O O . THR C 1 107 ? 4.439 4.077 48.973 1.00 78.58 257 THR C O 1
ATOM 9313 N N . ASP C 1 108 ? 5.000 2.104 47.963 1.00 79.53 258 ASP C N 1
ATOM 9314 C CA . ASP C 1 108 ? 6.395 2.460 47.612 1.00 78.59 258 ASP C CA 1
ATOM 9315 C C . ASP C 1 108 ? 6.882 1.532 46.493 1.00 82.03 258 ASP C C 1
ATOM 9316 O O . ASP C 1 108 ? 6.782 0.306 46.661 1.00 83.69 258 ASP C O 1
ATOM 9325 N N . SER C 1 109 ? 7.407 2.113 45.410 1.00 82.61 259 SER C N 1
ATOM 9326 C CA . SER C 1 109 ? 7.830 1.441 44.151 1.00 83.96 259 SER C CA 1
ATOM 9327 C C . SER C 1 109 ? 8.782 0.273 44.441 1.00 83.42 259 SER C C 1
ATOM 9328 O O . SER C 1 109 ? 8.526 -0.824 43.920 1.00 84.19 259 SER C O 1
ATOM 9336 N N . SER C 1 110 ? 9.844 0.505 45.229 1.00 83.92 260 SER C N 1
ATOM 9337 C CA . SER C 1 110 ? 10.947 -0.465 45.472 1.00 80.69 260 SER C CA 1
ATOM 9338 C C . SER C 1 110 ? 10.481 -1.621 46.371 1.00 73.90 260 SER C C 1
ATOM 9339 O O . SER C 1 110 ? 11.129 -2.694 46.294 1.00 77.19 260 SER C O 1
ATOM 9347 N N . LEU C 1 111 ? 9.425 -1.437 47.181 1.00 64.91 261 LEU C N 1
ATOM 9348 C CA . LEU C 1 111 ? 9.033 -2.430 48.222 1.00 60.86 261 LEU C CA 1
ATOM 9349 C C . LEU C 1 111 ? 8.360 -3.632 47.554 1.00 60.22 261 LEU C C 1
ATOM 9350 O O . LEU C 1 111 ? 7.299 -3.445 46.919 1.00 61.87 261 LEU C O 1
ATOM 9366 N N . SER C 1 112 ? 8.983 -4.800 47.682 1.00 51.78 262 SER C N 1
ATOM 9367 C CA . SER C 1 112 ? 8.452 -6.133 47.300 1.00 51.58 262 SER C CA 1
ATOM 9368 C C . SER C 1 112 ? 8.129 -6.914 48.577 1.00 49.18 262 SER C C 1
ATOM 9369 O O . SER C 1 112 ? 8.520 -6.455 49.669 1.00 49.79 262 SER C O 1
ATOM 9377 N N . ASP C 1 113 ? 7.479 -8.069 48.437 1.00 46.44 263 ASP C N 1
ATOM 9378 C CA . ASP C 1 113 ? 7.219 -9.031 49.543 1.00 46.11 263 ASP C CA 1
ATOM 9379 C C . ASP C 1 113 ? 8.560 -9.422 50.162 1.00 47.20 263 ASP C C 1
ATOM 9380 O O . ASP C 1 113 ? 8.670 -9.438 51.411 1.00 45.09 263 ASP C O 1
ATOM 9389 N N . ASP C 1 114 ? 9.547 -9.687 49.309 1.00 48.00 264 ASP C N 1
ATOM 9390 C CA . ASP C 1 114 ? 10.904 -10.096 49.724 1.00 51.19 264 ASP C CA 1
ATOM 9391 C C . ASP C 1 114 ? 11.512 -8.985 50.592 1.00 48.74 264 ASP C C 1
ATOM 9392 O O . ASP C 1 114 ? 11.945 -9.300 51.718 1.00 45.76 264 ASP C O 1
ATOM 9401 N N . ARG C 1 115 ? 11.524 -7.741 50.105 1.00 47.20 265 ARG C N 1
ATOM 9402 C CA . ARG C 1 115 ? 12.129 -6.602 50.833 1.00 46.84 265 ARG C CA 1
ATOM 9403 C C . ARG C 1 115 ? 11.424 -6.394 52.184 1.00 43.12 265 ARG C C 1
ATOM 9404 O O . ARG C 1 115 ? 12.134 -6.150 53.191 1.00 41.01 265 ARG C O 1
ATOM 9425 N N . LEU C 1 116 ? 10.082 -6.467 52.214 1.00 38.54 266 LEU C N 1
ATOM 9426 C CA . LEU C 1 116 ? 9.307 -6.243 53.461 1.00 38.28 266 LEU C CA 1
ATOM 9427 C C . LEU C 1 116 ? 9.733 -7.288 54.496 1.00 37.91 266 LEU C C 1
ATOM 9428 O O . LEU C 1 116 ? 10.018 -6.905 55.647 1.00 37.26 266 LEU C O 1
ATOM 9444 N N . ASN C 1 117 ? 9.785 -8.556 54.097 1.00 39.13 267 ASN C N 1
ATOM 9445 C CA . ASN C 1 117 ? 10.217 -9.663 54.990 1.00 41.91 267 ASN C CA 1
ATOM 9446 C C . ASN C 1 117 ? 11.576 -9.328 55.590 1.00 41.99 267 ASN C C 1
ATOM 9447 O O . ASN C 1 117 ? 11.726 -9.463 56.827 1.00 46.16 267 ASN C O 1
ATOM 9458 N N . HIS C 1 118 ? 12.533 -8.913 54.757 1.00 43.11 268 HIS C N 1
ATOM 9459 C CA A HIS C 1 118 ? 13.924 -8.645 55.207 0.50 43.72 268 HIS C CA 1
ATOM 9460 C CA B HIS C 1 118 ? 13.927 -8.648 55.204 0.50 44.00 268 HIS C CA 1
ATOM 9461 C C . HIS C 1 118 ? 13.918 -7.415 56.118 1.00 44.27 268 HIS C C 1
ATOM 9462 O O . HIS C 1 118 ? 14.585 -7.468 57.169 1.00 41.27 268 HIS C O 1
ATOM 9490 N N . LEU C 1 119 ? 13.174 -6.364 55.744 1.00 44.18 269 LEU C N 1
ATOM 9491 C CA . LEU C 1 119 ? 13.119 -5.121 56.551 1.00 44.17 269 LEU C CA 1
ATOM 9492 C C . LEU C 1 119 ? 12.581 -5.434 57.950 1.00 44.75 269 LEU C C 1
ATOM 9493 O O . LEU C 1 119 ? 13.188 -4.953 58.915 1.00 47.03 269 LEU C O 1
ATOM 9509 N N . LEU C 1 120 ? 11.507 -6.212 58.068 1.00 45.34 270 LEU C N 1
ATOM 9510 C CA . LEU C 1 120 ? 10.939 -6.556 59.399 1.00 47.80 270 LEU C CA 1
ATOM 9511 C C . LEU C 1 120 ? 11.925 -7.415 60.194 1.00 49.25 270 LEU C C 1
ATOM 9512 O O . LEU C 1 120 ? 11.932 -7.297 61.422 1.00 54.69 270 LEU C O 1
ATOM 9528 N N . SER C 1 121 ? 12.749 -8.216 59.522 1.00 49.44 271 SER C N 1
ATOM 9529 C CA . SER C 1 121 ? 13.704 -9.139 60.192 1.00 50.41 271 SER C CA 1
ATOM 9530 C C . SER C 1 121 ? 14.944 -8.388 60.710 1.00 50.70 271 SER C C 1
ATOM 9531 O O . SER C 1 121 ? 15.544 -8.906 61.647 1.00 53.87 271 SER C O 1
ATOM 9539 N N . VAL C 1 122 ? 15.315 -7.227 60.157 1.00 49.64 272 VAL C N 1
ATOM 9540 C CA . VAL C 1 122 ? 16.554 -6.490 60.571 1.00 48.89 272 VAL C CA 1
ATOM 9541 C C . VAL C 1 122 ? 16.185 -5.136 61.189 1.00 48.68 272 VAL C C 1
ATOM 9542 O O . VAL C 1 122 ? 17.041 -4.257 61.227 1.00 50.61 272 VAL C O 1
ATOM 9555 N N . ALA C 1 123 ? 14.959 -4.982 61.680 1.00 51.75 273 ALA C N 1
ATOM 9556 C CA . ALA C 1 123 ? 14.524 -3.768 62.405 1.00 51.98 273 ALA C CA 1
ATOM 9557 C C . ALA C 1 123 ? 15.453 -3.588 63.599 1.00 53.42 273 ALA C C 1
ATOM 9558 O O . ALA C 1 123 ? 15.700 -4.541 64.332 1.00 49.88 273 ALA C O 1
ATOM 9565 N N . PRO C 1 124 ? 16.003 -2.372 63.807 1.00 53.49 274 PRO C N 1
ATOM 9566 C CA . PRO C 1 124 ? 16.804 -2.091 64.995 1.00 53.12 274 PRO C CA 1
ATOM 9567 C C . PRO C 1 124 ? 16.055 -2.577 66.236 1.00 54.16 274 PRO C C 1
ATOM 9568 O O . PRO C 1 124 ? 14.840 -2.423 66.286 1.00 53.48 274 PRO C O 1
ATOM 9579 N N . GLN C 1 125 ? 16.769 -3.156 67.196 1.00 55.25 275 GLN C N 1
ATOM 9580 C CA . GLN C 1 125 ? 16.160 -3.566 68.488 1.00 62.09 275 GLN C CA 1
ATOM 9581 C C . GLN C 1 125 ? 15.673 -2.331 69.266 1.00 54.94 275 GLN C C 1
ATOM 9582 O O . GLN C 1 125 ? 16.226 -1.223 69.066 1.00 47.88 275 GLN C O 1
ATOM 9596 N N . GLN C 1 126 ? 14.682 -2.529 70.135 1.00 51.66 276 GLN C N 1
ATOM 9597 C CA . GLN C 1 126 ? 14.075 -1.432 70.939 1.00 52.76 276 GLN C CA 1
ATOM 9598 C C . GLN C 1 126 ? 13.500 -0.404 69.956 1.00 46.22 276 GLN C C 1
ATOM 9599 O O . GLN C 1 126 ? 13.811 0.798 70.070 1.00 40.82 276 GLN C O 1
ATOM 9613 N N . SER C 1 127 ? 12.719 -0.864 68.975 1.00 46.38 277 SER C N 1
ATOM 9614 C CA . SER C 1 127 ? 12.040 0.034 68.007 1.00 43.87 277 SER C CA 1
ATOM 9615 C C . SER C 1 127 ? 10.574 -0.361 67.852 1.00 39.76 277 SER C C 1
ATOM 9616 O O . SER C 1 127 ? 10.204 -1.513 68.083 1.00 39.14 277 SER C O 1
ATOM 9624 N N . LEU C 1 128 ? 9.767 0.620 67.494 1.00 38.41 278 LEU C N 1
ATOM 9625 C CA . LEU C 1 128 ? 8.388 0.428 67.005 1.00 37.49 278 LEU C CA 1
ATOM 9626 C C . LEU C 1 128 ? 8.458 0.506 65.482 1.00 35.75 278 LEU C C 1
ATOM 9627 O O . LEU C 1 128 ? 8.940 1.517 64.980 1.00 35.18 278 LEU C O 1
ATOM 9643 N N . VAL C 1 129 ? 8.021 -0.530 64.773 1.00 33.67 279 VAL C N 1
ATOM 9644 C CA . VAL C 1 129 ? 7.774 -0.433 63.314 1.00 32.50 279 VAL C CA 1
ATOM 9645 C C . VAL C 1 129 ? 6.401 0.228 63.122 1.00 30.94 279 VAL C C 1
ATOM 9646 O O . VAL C 1 129 ? 5.408 -0.292 63.637 1.00 28.99 279 VAL C O 1
ATOM 9659 N N . LEU C 1 130 ? 6.366 1.357 62.421 1.00 31.87 280 LEU C N 1
ATOM 9660 C CA . LEU C 1 130 ? 5.149 2.168 62.216 1.00 33.91 280 LEU C CA 1
ATOM 9661 C C . LEU C 1 130 ? 4.669 1.990 60.766 1.00 33.93 280 LEU C C 1
ATOM 9662 O O . LEU C 1 130 ? 5.453 2.300 59.857 1.00 33.26 280 LEU C O 1
ATOM 9678 N N . LEU C 1 131 ? 3.441 1.480 60.597 1.00 32.27 281 LEU C N 1
ATOM 9679 C CA . LEU C 1 131 ? 2.718 1.412 59.299 1.00 33.31 281 LEU C CA 1
ATOM 9680 C C . LEU C 1 131 ? 1.561 2.417 59.328 1.00 31.00 281 LEU C C 1
ATOM 9681 O O . LEU C 1 131 ? 0.463 2.040 59.763 1.00 29.91 281 LEU C O 1
ATOM 9697 N N . GLU C 1 132 ? 1.793 3.644 58.889 1.00 31.43 282 GLU C N 1
ATOM 9698 C CA . GLU C 1 132 ? 0.752 4.698 58.831 1.00 32.99 282 GLU C CA 1
ATOM 9699 C C . GLU C 1 132 ? -0.222 4.378 57.686 1.00 32.51 282 GLU C C 1
ATOM 9700 O O . GLU C 1 132 ? 0.217 3.895 56.665 1.00 30.26 282 GLU C O 1
ATOM 9712 N N . ASP C 1 133 ? -1.517 4.630 57.888 1.00 32.01 283 ASP C N 1
ATOM 9713 C CA . ASP C 1 133 ? -2.532 4.643 56.811 1.00 33.39 283 ASP C CA 1
ATOM 9714 C C . ASP C 1 133 ? -2.504 3.294 56.076 1.00 32.38 283 ASP C C 1
ATOM 9715 O O . ASP C 1 133 ? -2.477 3.255 54.827 1.00 31.96 283 ASP C O 1
ATOM 9724 N N . VAL C 1 134 ? -2.589 2.219 56.833 1.00 33.41 284 VAL C N 1
ATOM 9725 C CA . VAL C 1 134 ? -2.436 0.834 56.299 1.00 36.02 284 VAL C CA 1
ATOM 9726 C C . VAL C 1 134 ? -3.632 0.484 55.387 1.00 35.74 284 VAL C C 1
ATOM 9727 O O . VAL C 1 134 ? -3.463 -0.389 54.522 1.00 37.62 284 VAL C O 1
ATOM 9740 N N . ASP C 1 135 ? -4.761 1.192 55.506 1.00 34.43 285 ASP C N 1
ATOM 9741 C CA . ASP C 1 135 ? -5.924 1.077 54.583 1.00 35.81 285 ASP C CA 1
ATOM 9742 C C . ASP C 1 135 ? -5.520 1.421 53.144 1.00 37.87 285 ASP C C 1
ATOM 9743 O O . ASP C 1 135 ? -6.138 0.893 52.228 1.00 38.13 285 ASP C O 1
ATOM 9752 N N . ALA C 1 136 ? -4.521 2.286 52.941 1.00 40.65 286 ALA C N 1
ATOM 9753 C CA . ALA C 1 136 ? -4.167 2.852 51.616 1.00 44.84 286 ALA C CA 1
ATOM 9754 C C . ALA C 1 136 ? -3.247 1.916 50.824 1.00 47.18 286 ALA C C 1
ATOM 9755 O O . ALA C 1 136 ? -3.004 2.229 49.673 1.00 51.52 286 ALA C O 1
ATOM 9762 N N . ALA C 1 137 ? -2.711 0.842 51.405 1.00 49.44 287 ALA C N 1
ATOM 9763 C CA . ALA C 1 137 ? -1.897 -0.141 50.653 1.00 52.13 287 ALA C CA 1
ATOM 9764 C C . ALA C 1 137 ? -2.791 -0.958 49.695 1.00 55.74 287 ALA C C 1
ATOM 9765 O O . ALA C 1 137 ? -2.289 -1.369 48.627 1.00 55.64 287 ALA C O 1
ATOM 9772 N N . PHE C 1 138 ? -4.065 -1.179 50.066 1.00 60.44 288 PHE C N 1
ATOM 9773 C CA . PHE C 1 138 ? -5.056 -2.035 49.351 1.00 65.19 288 PHE C CA 1
ATOM 9774 C C . PHE C 1 138 ? -6.475 -1.482 49.604 1.00 66.42 288 PHE C C 1
ATOM 9775 O O . PHE C 1 138 ? -7.416 -1.751 48.829 1.00 71.44 288 PHE C O 1
ATOM 9792 N N . ARG C 1 156 ? 6.294 -5.540 43.352 1.00 66.39 306 ARG C N 1
ATOM 9793 C CA . ARG C 1 156 ? 5.540 -4.724 44.345 1.00 69.19 306 ARG C CA 1
ATOM 9794 C C . ARG C 1 156 ? 4.899 -5.642 45.403 1.00 62.60 306 ARG C C 1
ATOM 9795 O O . ARG C 1 156 ? 4.821 -6.853 45.200 1.00 63.64 306 ARG C O 1
ATOM 9816 N N . LEU C 1 157 ? 4.488 -5.057 46.523 1.00 55.66 307 LEU C N 1
ATOM 9817 C CA . LEU C 1 157 ? 3.880 -5.713 47.701 1.00 51.12 307 LEU C CA 1
ATOM 9818 C C . LEU C 1 157 ? 2.523 -6.321 47.330 1.00 45.39 307 LEU C C 1
ATOM 9819 O O . LEU C 1 157 ? 1.780 -5.704 46.562 1.00 43.90 307 LEU C O 1
ATOM 9835 N N . THR C 1 158 ? 2.221 -7.499 47.868 1.00 39.18 308 THR C N 1
ATOM 9836 C CA . THR C 1 158 ? 0.908 -8.171 47.723 1.00 39.04 308 THR C CA 1
ATOM 9837 C C . THR C 1 158 ? 0.284 -8.288 49.110 1.00 39.18 308 THR C C 1
ATOM 9838 O O . THR C 1 158 ? 1.055 -8.245 50.113 1.00 40.84 308 THR C O 1
ATOM 9849 N N . PHE C 1 159 ? -1.036 -8.425 49.157 1.00 34.87 309 PHE C N 1
ATOM 9850 C CA . PHE C 1 159 ? -1.799 -8.561 50.423 1.00 35.64 309 PHE C CA 1
ATOM 9851 C C . PHE C 1 159 ? -1.228 -9.751 51.228 1.00 33.01 309 PHE C C 1
ATOM 9852 O O . PHE C 1 159 ? -0.876 -9.587 52.389 1.00 32.17 309 PHE C O 1
ATOM 9869 N N . SER C 1 160 ? -1.086 -10.914 50.588 1.00 31.79 310 SER C N 1
ATOM 9870 C CA . SER C 1 160 ? -0.519 -12.136 51.200 1.00 32.71 310 SER C CA 1
ATOM 9871 C C . SER C 1 160 ? 0.913 -11.880 51.701 1.00 32.72 310 SER C C 1
ATOM 9872 O O . SER C 1 160 ? 1.253 -12.390 52.760 1.00 29.11 310 SER C O 1
ATOM 9880 N N . GLY C 1 161 ? 1.739 -11.143 50.955 1.00 31.84 311 GLY C N 1
ATOM 9881 C CA . GLY C 1 161 ? 3.101 -10.818 51.405 1.00 31.39 311 GLY C CA 1
ATOM 9882 C C . GLY C 1 161 ? 3.071 -10.073 52.732 1.00 31.88 311 GLY C C 1
ATOM 9883 O O . GLY C 1 161 ? 3.849 -10.420 53.651 1.00 30.64 311 GLY C O 1
ATOM 9887 N N . LEU C 1 162 ? 2.177 -9.087 52.846 1.00 33.16 312 LEU C N 1
ATOM 9888 C CA . LEU C 1 162 ? 2.016 -8.280 54.070 1.00 33.15 312 LEU C CA 1
ATOM 9889 C C . LEU C 1 162 ? 1.557 -9.189 55.222 1.00 33.96 312 LEU C C 1
ATOM 9890 O O . LEU C 1 162 ? 2.215 -9.179 56.298 1.00 33.71 312 LEU C O 1
ATOM 9906 N N . LEU C 1 163 ? 0.514 -9.993 55.014 1.00 33.66 313 LEU C N 1
ATOM 9907 C CA . LEU C 1 163 ? -0.027 -10.860 56.092 1.00 33.15 313 LEU C CA 1
ATOM 9908 C C . LEU C 1 163 ? 1.069 -11.803 56.597 1.00 31.89 313 LEU C C 1
ATOM 9909 O O . LEU C 1 163 ? 1.155 -11.988 57.808 1.00 28.80 313 LEU C O 1
ATOM 9925 N N . ASN C 1 164 ? 1.864 -12.385 55.699 1.00 29.96 314 ASN C N 1
ATOM 9926 C CA . ASN C 1 164 ? 2.850 -13.428 56.053 1.00 29.92 314 ASN C CA 1
ATOM 9927 C C . ASN C 1 164 ? 4.097 -12.770 56.674 1.00 31.18 314 ASN C C 1
ATOM 9928 O O . ASN C 1 164 ? 4.751 -13.411 57.537 1.00 33.82 314 ASN C O 1
ATOM 9939 N N . ALA C 1 165 ? 4.417 -11.531 56.309 1.00 31.02 315 ALA C N 1
ATOM 9940 C CA . ALA C 1 165 ? 5.502 -10.784 56.971 1.00 31.11 315 ALA C CA 1
ATOM 9941 C C . ALA C 1 165 ? 5.079 -10.497 58.420 1.00 33.37 315 ALA C C 1
ATOM 9942 O O . ALA C 1 165 ? 5.892 -10.715 59.330 1.00 34.11 315 ALA C O 1
ATOM 9949 N N . LEU C 1 166 ? 3.842 -10.042 58.626 1.00 31.99 316 LEU C N 1
ATOM 9950 C CA . LEU C 1 166 ? 3.343 -9.645 59.965 1.00 31.85 316 LEU C CA 1
ATOM 9951 C C . LEU C 1 166 ? 3.175 -10.882 60.863 1.00 32.84 316 LEU C C 1
ATOM 9952 O O . LEU C 1 166 ? 3.634 -10.832 62.028 1.00 32.35 316 LEU C O 1
ATOM 9968 N N . ASP C 1 167 ? 2.584 -11.967 60.353 1.00 32.88 317 ASP C N 1
ATOM 9969 C CA . ASP C 1 167 ? 2.358 -13.219 61.133 1.00 32.42 317 ASP C CA 1
ATOM 9970 C C . ASP C 1 167 ? 2.375 -14.405 60.177 1.00 32.17 317 ASP C C 1
ATOM 9971 O O . ASP C 1 167 ? 1.312 -14.810 59.670 1.00 31.12 317 ASP C O 1
ATOM 9980 N N . GLY C 1 168 ? 3.568 -14.946 59.979 1.00 31.50 318 GLY C N 1
ATOM 9981 C CA . GLY C 1 168 ? 3.791 -16.153 59.192 1.00 34.47 318 GLY C CA 1
ATOM 9982 C C . GLY C 1 168 ? 5.014 -16.888 59.685 1.00 37.15 318 GLY C C 1
ATOM 9983 O O . GLY C 1 168 ? 5.676 -16.432 60.634 1.00 37.73 318 GLY C O 1
ATOM 9987 N N . VAL C 1 169 ? 5.339 -17.957 58.979 1.00 37.84 319 VAL C N 1
ATOM 9988 C CA . VAL C 1 169 ? 6.389 -18.945 59.325 1.00 39.58 319 VAL C CA 1
ATOM 9989 C C . VAL C 1 169 ? 7.735 -18.253 59.572 1.00 39.80 319 VAL C C 1
ATOM 9990 O O . VAL C 1 169 ? 8.415 -18.670 60.509 1.00 40.32 319 VAL C O 1
ATOM 10003 N N . ALA C 1 170 ? 8.076 -17.222 58.796 1.00 40.85 320 ALA C N 1
ATOM 10004 C CA . ALA C 1 170 ? 9.396 -16.547 58.794 1.00 42.04 320 ALA C CA 1
ATOM 10005 C C . ALA C 1 170 ? 9.379 -15.240 59.596 1.00 40.69 320 ALA C C 1
ATOM 10006 O O . ALA C 1 170 ? 10.423 -14.547 59.601 1.00 41.64 320 ALA C O 1
ATOM 10013 N N . SER C 1 171 ? 8.278 -14.865 60.239 1.00 36.81 321 SER C N 1
ATOM 10014 C CA . SER C 1 171 ? 8.210 -13.607 61.027 1.00 39.04 321 SER C CA 1
ATOM 10015 C C . SER C 1 171 ? 9.206 -13.700 62.199 1.00 37.84 321 SER C C 1
ATOM 10016 O O . SER C 1 171 ? 9.340 -14.805 62.738 1.00 36.42 321 SER C O 1
ATOM 10024 N N . THR C 1 172 ? 9.870 -12.600 62.576 1.00 36.18 322 THR C N 1
ATOM 10025 C CA . THR C 1 172 ? 10.918 -12.607 63.632 1.00 38.81 322 THR C CA 1
ATOM 10026 C C . THR C 1 172 ? 10.305 -12.160 64.971 1.00 40.27 322 THR C C 1
ATOM 10027 O O . THR C 1 172 ? 9.149 -11.632 64.982 1.00 36.91 322 THR C O 1
ATOM 10038 N N . GLU C 1 173 ? 11.055 -12.347 66.064 1.00 39.27 323 GLU C N 1
ATOM 10039 C CA . GLU C 1 173 ? 10.548 -12.127 67.439 1.00 41.01 323 GLU C CA 1
ATOM 10040 C C . GLU C 1 173 ? 11.116 -10.822 67.999 1.00 40.28 323 GLU C C 1
ATOM 10041 O O . GLU C 1 173 ? 11.901 -10.175 67.296 1.00 38.92 323 GLU C O 1
ATOM 10053 N N . ALA C 1 174 ? 10.669 -10.427 69.195 1.00 40.82 324 ALA C N 1
ATOM 10054 C CA . ALA C 1 174 ? 10.976 -9.141 69.870 1.00 43.71 324 ALA C CA 1
ATOM 10055 C C . ALA C 1 174 ? 10.619 -7.975 68.934 1.00 43.80 324 ALA C C 1
ATOM 10056 O O . ALA C 1 174 ? 11.386 -6.999 68.853 1.00 45.91 324 ALA C O 1
ATOM 10063 N N . ARG C 1 175 ? 9.480 -8.077 68.246 1.00 43.65 325 ARG C N 1
ATOM 10064 C CA . ARG C 1 175 ? 9.071 -7.096 67.213 1.00 40.46 325 ARG C CA 1
ATOM 10065 C C . ARG C 1 175 ? 7.740 -6.468 67.638 1.00 38.53 325 ARG C C 1
ATOM 10066 O O . ARG C 1 175 ? 6.782 -7.213 67.980 1.00 38.50 325 ARG C O 1
ATOM 10087 N N . ILE C 1 176 ? 7.691 -5.142 67.670 1.00 34.35 326 ILE C N 1
ATOM 10088 C CA . ILE C 1 176 ? 6.448 -4.378 67.953 1.00 33.87 326 ILE C CA 1
ATOM 10089 C C . ILE C 1 176 ? 6.072 -3.570 66.699 1.00 33.37 326 ILE C C 1
ATOM 10090 O O . ILE C 1 176 ? 6.931 -2.805 66.202 1.00 31.39 326 ILE C O 1
ATOM 10106 N N . VAL C 1 177 ? 4.835 -3.744 66.228 1.00 29.23 327 VAL C N 1
ATOM 10107 C CA . VAL C 1 177 ? 4.293 -3.025 65.051 1.00 30.79 327 VAL C CA 1
ATOM 10108 C C . VAL C 1 177 ? 3.126 -2.153 65.511 1.00 30.15 327 VAL C C 1
ATOM 10109 O O . VAL C 1 177 ? 2.251 -2.664 66.222 1.00 29.85 327 VAL C O 1
ATOM 10122 N N . PHE C 1 178 ? 3.093 -0.901 65.063 1.00 29.91 328 PHE C N 1
ATOM 10123 C CA . PHE C 1 178 ? 1.935 0.013 65.184 1.00 30.33 328 PHE C CA 1
ATOM 10124 C C . PHE C 1 178 ? 1.399 0.277 63.787 1.00 32.31 328 PHE C C 1
ATOM 10125 O O . PHE C 1 178 ? 2.202 0.587 62.896 1.00 36.59 328 PHE C O 1
ATOM 10142 N N . MET C 1 179 ? 0.087 0.118 63.620 1.00 34.03 329 MET C N 1
ATOM 10143 C CA . MET C 1 179 ? -0.682 0.494 62.407 1.00 33.74 329 MET C CA 1
ATOM 10144 C C . MET C 1 179 ? -1.604 1.644 62.778 1.00 32.54 329 MET C C 1
ATOM 10145 O O . MET C 1 179 ? -2.046 1.703 63.937 1.00 31.47 329 MET C O 1
ATOM 10159 N N . THR C 1 180 ? -1.861 2.532 61.826 1.00 29.60 330 THR C N 1
ATOM 10160 C CA . THR C 1 180 ? -2.887 3.583 61.960 1.00 28.72 330 THR C CA 1
ATOM 10161 C C . THR C 1 180 ? -3.805 3.518 60.749 1.00 29.17 330 THR C C 1
ATOM 10162 O O . THR C 1 180 ? -3.386 2.968 59.687 1.00 30.07 330 THR C O 1
ATOM 10173 N N . THR C 1 181 ? -5.016 4.046 60.909 1.00 30.05 331 THR C N 1
ATOM 10174 C CA . THR C 1 181 ? -5.959 4.301 59.785 1.00 27.94 331 THR C CA 1
ATOM 10175 C C . THR C 1 181 ? -7.005 5.305 60.249 1.00 27.49 331 THR C C 1
ATOM 10176 O O . THR C 1 181 ? -7.318 5.317 61.431 1.00 29.14 331 THR C O 1
ATOM 10187 N N . ASN C 1 182 ? -7.503 6.117 59.337 1.00 29.09 332 ASN C N 1
ATOM 10188 C CA . ASN C 1 182 ? -8.745 6.901 59.512 1.00 32.21 332 ASN C CA 1
ATOM 10189 C C . ASN C 1 182 ? -9.960 6.021 59.212 1.00 32.29 332 ASN C C 1
ATOM 10190 O O . ASN C 1 182 ? -11.045 6.402 59.629 1.00 35.50 332 ASN C O 1
ATOM 10201 N N . TYR C 1 183 ? -9.783 4.845 58.600 1.00 33.91 333 TYR C N 1
ATOM 10202 C CA . TYR C 1 183 ? -10.884 4.039 58.011 1.00 33.81 333 TYR C CA 1
ATOM 10203 C C . TYR C 1 183 ? -10.749 2.564 58.372 1.00 32.88 333 TYR C C 1
ATOM 10204 O O . TYR C 1 183 ? -10.423 1.764 57.462 1.00 29.14 333 TYR C O 1
ATOM 10222 N N . ILE C 1 184 ? -11.013 2.186 59.624 1.00 31.87 334 ILE C N 1
ATOM 10223 C CA . ILE C 1 184 ? -10.890 0.757 60.037 1.00 33.56 334 ILE C CA 1
ATOM 10224 C C . ILE C 1 184 ? -11.853 -0.124 59.226 1.00 33.72 334 ILE C C 1
ATOM 10225 O O . ILE C 1 184 ? -11.497 -1.273 59.019 1.00 36.10 334 ILE C O 1
ATOM 10241 N N . ASP C 1 185 ? -13.025 0.378 58.807 1.00 33.11 335 ASP C N 1
ATOM 10242 C CA . ASP C 1 185 ? -14.002 -0.396 57.991 1.00 37.49 335 ASP C CA 1
ATOM 10243 C C . ASP C 1 185 ? -13.411 -0.817 56.640 1.00 37.68 335 ASP C C 1
ATOM 10244 O O . ASP C 1 185 ? -13.942 -1.745 56.040 1.00 38.36 335 ASP C O 1
ATOM 10253 N N . ARG C 1 186 ? -12.347 -0.181 56.166 1.00 36.46 336 ARG C N 1
ATOM 10254 C CA . ARG C 1 186 ? -11.695 -0.559 54.880 1.00 35.53 336 ARG C CA 1
ATOM 10255 C C . ARG C 1 186 ? -10.667 -1.678 55.062 1.00 34.04 336 ARG C C 1
ATOM 10256 O O . ARG C 1 186 ? -10.186 -2.164 54.035 1.00 34.62 336 ARG C O 1
ATOM 10277 N N . LEU C 1 187 ? -10.310 -2.055 56.293 1.00 31.78 337 LEU C N 1
ATOM 10278 C CA . LEU C 1 187 ? -9.271 -3.082 56.545 1.00 30.43 337 LEU C CA 1
ATOM 10279 C C . LEU C 1 187 ? -9.915 -4.459 56.402 1.00 31.85 337 LEU C C 1
ATOM 10280 O O . LEU C 1 187 ? -11.016 -4.671 56.937 1.00 32.97 337 LEU C O 1
ATOM 10296 N N . ASP C 1 188 ? -9.236 -5.369 55.715 1.00 32.35 338 ASP C N 1
ATOM 10297 C CA . ASP C 1 188 ? -9.618 -6.799 55.690 1.00 33.29 338 ASP C CA 1
ATOM 10298 C C . ASP C 1 188 ? -9.450 -7.385 57.088 1.00 31.59 338 ASP C C 1
ATOM 10299 O O . ASP C 1 188 ? -8.398 -7.227 57.695 1.00 31.42 338 ASP C O 1
ATOM 10308 N N . PRO C 1 189 ? -10.447 -8.117 57.633 1.00 30.70 339 PRO C N 1
ATOM 10309 C CA . PRO C 1 189 ? -10.294 -8.749 58.950 1.00 31.38 339 PRO C CA 1
ATOM 10310 C C . PRO C 1 189 ? -8.993 -9.547 59.147 1.00 30.19 339 PRO C C 1
ATOM 10311 O O . PRO C 1 189 ? -8.469 -9.514 60.263 1.00 28.89 339 PRO C O 1
ATOM 10322 N N . ALA C 1 190 ? -8.491 -10.206 58.101 1.00 27.42 340 ALA C N 1
ATOM 10323 C CA . ALA C 1 190 ? -7.284 -11.056 58.168 1.00 27.66 340 ALA C CA 1
ATOM 10324 C C . ALA C 1 190 ? -6.057 -10.210 58.507 1.00 26.78 340 ALA C C 1
ATOM 10325 O O . ALA C 1 190 ? -5.179 -10.693 59.200 1.00 28.71 340 ALA C O 1
ATOM 10332 N N . LEU C 1 191 ? -5.989 -8.976 58.024 1.00 28.42 341 LEU C N 1
ATOM 10333 C CA . LEU C 1 191 ? -4.866 -8.037 58.303 1.00 27.60 341 LEU C CA 1
ATOM 10334 C C . LEU C 1 191 ? -4.779 -7.715 59.805 1.00 28.71 341 LEU C C 1
ATOM 10335 O O . LEU C 1 191 ? -3.657 -7.481 60.272 1.00 27.40 341 LEU C O 1
ATOM 10351 N N . ILE C 1 192 ? -5.896 -7.656 60.524 1.00 28.45 342 ILE C N 1
ATOM 10352 C CA . ILE C 1 192 ? -5.895 -7.094 61.916 1.00 29.82 342 ILE C CA 1
ATOM 10353 C C . ILE C 1 192 ? -6.404 -8.141 62.919 1.00 30.90 342 ILE C C 1
ATOM 10354 O O . ILE C 1 192 ? -6.760 -7.753 64.038 1.00 34.30 342 ILE C O 1
ATOM 10370 N N . ARG C 1 193 ? -6.406 -9.431 62.546 1.00 29.89 343 ARG C N 1
ATOM 10371 C CA . ARG C 1 193 ? -6.822 -10.507 63.474 1.00 30.30 343 ARG C CA 1
ATOM 10372 C C . ARG C 1 193 ? -5.795 -10.601 64.597 1.00 29.43 343 ARG C C 1
ATOM 10373 O O . ARG C 1 193 ? -4.633 -10.240 64.420 1.00 28.87 343 ARG C O 1
ATOM 10394 N N . PRO C 1 194 ? 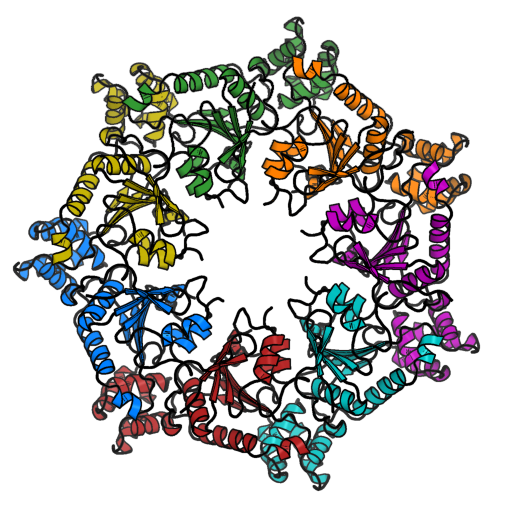-6.167 -11.138 65.773 1.00 29.98 344 PRO C N 1
ATOM 10395 C CA . PRO C 1 194 ? -5.180 -11.360 66.846 1.00 28.66 344 PRO C CA 1
ATOM 10396 C C . PRO C 1 194 ? -3.988 -12.142 66.281 1.00 28.84 344 PRO C C 1
ATOM 10397 O O . PRO C 1 194 ? -4.192 -13.000 65.434 1.00 29.67 344 PRO C O 1
ATOM 10408 N N . GLY C 1 195 ? -2.777 -11.807 66.714 1.00 29.63 345 GLY C N 1
ATOM 10409 C CA . GLY C 1 195 ? -1.511 -12.370 66.182 1.00 29.05 345 GLY C CA 1
ATOM 10410 C C . GLY C 1 195 ? -0.881 -11.501 65.113 1.00 28.56 345 GLY C C 1
ATOM 10411 O O . GLY C 1 195 ? 0.293 -11.686 64.847 1.00 31.67 345 GLY C O 1
ATOM 10415 N N . ARG C 1 196 ? -1.668 -10.641 64.468 1.00 29.68 346 ARG C N 1
ATOM 10416 C CA . ARG C 1 196 ? -1.185 -9.545 63.593 1.00 30.55 346 ARG C CA 1
ATOM 10417 C C . ARG C 1 196 ? -1.412 -8.244 64.361 1.00 30.40 346 ARG C C 1
ATOM 10418 O O . ARG C 1 196 ? -0.416 -7.535 64.604 1.00 33.45 346 ARG C O 1
ATOM 10439 N N . VAL C 1 197 ? -2.659 -7.981 64.753 1.00 30.59 347 VAL C N 1
ATOM 10440 C CA . VAL C 1 197 ? -3.028 -6.874 65.687 1.00 32.82 347 VAL C CA 1
ATOM 10441 C C . VAL C 1 197 ? -3.615 -7.479 66.979 1.00 33.24 347 VAL C C 1
ATOM 10442 O O . VAL C 1 197 ? -4.662 -8.177 66.924 1.00 36.46 347 VAL C O 1
ATOM 10455 N N . ASP C 1 198 ? -2.966 -7.190 68.095 1.00 32.94 348 ASP C N 1
ATOM 10456 C CA . ASP C 1 198 ? -3.307 -7.738 69.429 1.00 34.43 348 ASP C CA 1
ATOM 10457 C C . ASP C 1 198 ? -4.159 -6.711 70.181 1.00 32.61 348 ASP C C 1
ATOM 10458 O O . ASP C 1 198 ? -4.996 -7.142 70.946 1.00 32.61 348 ASP C O 1
ATOM 10467 N N . LEU C 1 199 ? -4.016 -5.421 69.881 1.00 31.52 349 LEU C N 1
ATOM 10468 C CA . LEU C 1 199 ? -4.771 -4.351 70.563 1.00 34.59 349 LEU C CA 1
ATOM 10469 C C . LEU C 1 199 ? -5.177 -3.273 69.561 1.00 37.13 349 LEU C C 1
ATOM 10470 O O . LEU C 1 199 ? -4.294 -2.722 68.886 1.00 37.93 349 LEU C O 1
ATOM 10486 N N . LYS C 1 200 ? -6.490 -3.057 69.441 1.00 39.45 350 LYS C N 1
ATOM 10487 C CA . LYS C 1 200 ? -7.114 -2.042 68.552 1.00 41.50 350 LYS C CA 1
ATOM 10488 C C . LYS C 1 200 ? -7.663 -0.958 69.478 1.00 38.05 350 LYS C C 1
ATOM 10489 O O . LYS C 1 200 ? -8.381 -1.317 70.415 1.00 36.58 350 LYS C O 1
ATOM 10508 N N . GLU C 1 201 ? -7.302 0.307 69.272 1.00 35.14 351 GLU C N 1
ATOM 10509 C CA . GLU C 1 201 ? -7.883 1.396 70.085 1.00 33.74 351 GLU C CA 1
ATOM 10510 C C . GLU C 1 201 ? -8.365 2.522 69.175 1.00 31.73 351 GLU C C 1
ATOM 10511 O O . GLU C 1 201 ? -7.598 2.990 68.307 1.00 35.38 351 GLU C O 1
ATOM 10523 N N . TYR C 1 202 ? -9.597 2.941 69.399 1.00 30.25 352 TYR C N 1
ATOM 10524 C CA . TYR C 1 202 ? -10.224 4.129 68.791 1.00 30.26 352 TYR C CA 1
ATOM 10525 C C . TYR C 1 202 ? -9.641 5.377 69.455 1.00 27.35 352 TYR C C 1
ATOM 10526 O O . TYR C 1 202 ? -9.609 5.463 70.705 1.00 29.41 352 TYR C O 1
ATOM 10544 N N . VAL C 1 203 ? -9.258 6.332 68.634 1.00 26.04 353 VAL C N 1
ATOM 10545 C CA . VAL C 1 203 ? -8.707 7.652 69.050 1.00 25.98 353 VAL C CA 1
ATOM 10546 C C . VAL C 1 203 ? -9.622 8.716 68.458 1.00 25.93 353 VAL C C 1
ATOM 10547 O O . VAL C 1 203 ? -9.573 8.902 67.224 1.00 26.91 353 VAL C O 1
ATOM 10560 N N . GLY C 1 204 ? -10.452 9.335 69.295 1.00 25.75 354 GLY C N 1
ATOM 10561 C CA . GLY C 1 204 ? -11.627 10.096 68.849 1.00 26.96 354 GLY C CA 1
ATOM 10562 C C . GLY C 1 204 ? -11.553 11.582 69.136 1.00 29.06 354 GLY C C 1
ATOM 10563 O O . GLY C 1 204 ? -10.497 12.102 69.582 1.00 29.15 354 GLY C O 1
ATOM 10567 N N . TYR C 1 205 ? -12.665 12.252 68.851 1.00 30.72 355 TYR C N 1
ATOM 10568 C CA . TYR C 1 205 ? -12.897 13.689 69.109 1.00 31.85 355 TYR C CA 1
ATOM 10569 C C . TYR C 1 205 ? -12.930 13.896 70.635 1.00 32.56 355 TYR C C 1
ATOM 10570 O O . TYR C 1 205 ? -13.127 12.949 71.404 1.00 31.54 355 TYR C O 1
ATOM 10588 N N . CYS C 1 206 ? -12.740 15.139 71.065 1.00 28.23 356 CYS C N 1
ATOM 10589 C CA . CYS C 1 206 ? -12.538 15.520 72.487 1.00 30.84 356 CYS C CA 1
ATOM 10590 C C . CYS C 1 206 ? -13.769 15.163 73.326 1.00 32.82 356 CYS C C 1
ATOM 10591 O O . CYS C 1 206 ? -14.898 15.576 72.948 1.00 34.60 356 CYS C O 1
ATOM 10599 N N . SER C 1 207 ? -13.533 14.431 74.414 1.00 34.71 357 SER C N 1
ATOM 10600 C CA . SER C 1 207 ? -14.400 14.331 75.607 1.00 36.02 357 SER C CA 1
ATOM 10601 C C . SER C 1 207 ? -14.289 15.619 76.437 1.00 36.00 357 SER C C 1
ATOM 10602 O O . SER C 1 207 ? -13.334 16.409 76.227 1.00 37.00 357 SER C O 1
ATOM 10610 N N . HIS C 1 208 ? -15.226 15.822 77.357 1.00 35.09 358 HIS C N 1
ATOM 10611 C CA . HIS C 1 208 ? -15.151 16.868 78.407 1.00 36.58 358 HIS C CA 1
ATOM 10612 C C . HIS C 1 208 ? -13.780 16.795 79.097 1.00 33.98 358 HIS C C 1
ATOM 10613 O O . HIS C 1 208 ? -13.107 17.835 79.229 1.00 30.62 358 HIS C O 1
ATOM 10628 N N . TRP C 1 209 ? -13.391 15.597 79.527 1.00 32.79 359 TRP C N 1
ATOM 10629 C CA . TRP C 1 209 ? -12.116 15.372 80.239 1.00 35.12 359 TRP C CA 1
ATOM 10630 C C . TRP C 1 209 ? -10.921 15.831 79.385 1.00 34.04 359 TRP C C 1
ATOM 10631 O O . TRP C 1 209 ? -10.007 16.453 79.954 1.00 31.90 359 TRP C O 1
ATOM 10652 N N . GLN C 1 210 ? -10.901 15.555 78.076 1.00 34.03 360 GLN C N 1
ATOM 10653 C CA . GLN C 1 210 ? -9.755 15.943 77.206 1.00 33.07 360 GLN C CA 1
ATOM 10654 C C . GLN C 1 210 ? -9.684 17.473 77.114 1.00 33.56 360 GLN C C 1
ATOM 10655 O O . GLN C 1 210 ? -8.560 18.034 77.072 1.00 31.83 360 GLN C O 1
ATOM 10669 N N . LEU C 1 211 ? -10.842 18.137 77.099 1.00 35.07 361 LEU C N 1
ATOM 10670 C CA . LEU C 1 211 ? -10.900 19.614 76.947 1.00 35.98 361 LEU C CA 1
ATOM 10671 C C . LEU C 1 211 ? -10.310 20.272 78.202 1.00 34.79 361 LEU C C 1
ATOM 10672 O O . LEU C 1 211 ? -9.479 21.169 78.036 1.00 33.59 361 LEU C O 1
ATOM 10688 N N . THR C 1 212 ? -10.687 19.829 79.411 1.00 34.70 362 THR C N 1
ATOM 10689 C CA . THR C 1 212 ? -10.172 20.413 80.683 1.00 33.05 362 THR C CA 1
ATOM 10690 C C . THR C 1 212 ? -8.682 20.103 80.807 1.00 32.79 362 THR C C 1
ATOM 10691 O O . THR C 1 212 ? -7.929 21.027 81.148 1.00 32.42 362 THR C O 1
ATOM 10702 N N . GLN C 1 213 ? -8.261 18.873 80.493 1.00 32.16 363 GLN C N 1
ATOM 10703 C CA . GLN C 1 213 ? -6.843 18.457 80.564 1.00 32.90 363 GLN C CA 1
ATOM 10704 C C . GLN C 1 213 ? -6.025 19.320 79.593 1.00 33.86 363 GLN C C 1
ATOM 10705 O O . GLN C 1 213 ? -4.926 19.761 79.971 1.00 35.11 363 GLN C O 1
ATOM 10719 N N . MET C 1 214 ? -6.515 19.549 78.369 1.00 33.01 364 MET C N 1
ATOM 10720 C CA . MET C 1 214 ? -5.758 20.319 77.361 1.00 34.11 364 MET C CA 1
ATOM 10721 C C . MET C 1 214 ? -5.672 21.779 77.808 1.00 32.61 364 MET C C 1
ATOM 10722 O O . MET C 1 214 ? -4.587 22.367 77.713 1.00 31.65 364 MET C O 1
ATOM 10736 N N . PHE C 1 215 ? -6.765 22.355 78.300 1.00 32.66 365 PHE C N 1
ATOM 10737 C CA . PHE C 1 215 ? -6.768 23.756 78.783 1.00 34.85 365 PHE C CA 1
ATOM 10738 C C . PHE C 1 215 ? -5.709 23.925 79.880 1.00 38.26 365 PHE C C 1
ATOM 10739 O O . PHE C 1 215 ? -4.973 24.935 79.830 1.00 37.24 365 PHE C O 1
ATOM 10756 N N . GLN C 1 216 ? -5.635 22.976 80.824 1.00 41.99 366 GLN C N 1
ATOM 10757 C CA . GLN C 1 216 ? -4.714 23.030 81.997 1.00 46.93 366 GLN C CA 1
ATOM 10758 C C . GLN C 1 216 ? -3.256 22.906 81.526 1.00 47.36 366 GLN C C 1
ATOM 10759 O O . GLN C 1 216 ? -2.382 23.521 82.174 1.00 49.22 366 GLN C O 1
ATOM 10773 N N . ARG C 1 217 ? -2.987 22.178 80.436 1.00 44.74 367 ARG C N 1
ATOM 10774 C CA . ARG C 1 217 ? -1.612 22.030 79.892 1.00 43.28 367 ARG C CA 1
ATOM 10775 C C . ARG C 1 217 ? -1.189 23.302 79.162 1.00 41.00 367 ARG C C 1
ATOM 10776 O O . ARG C 1 217 ? -0.015 23.658 79.246 1.00 42.07 367 ARG C O 1
ATOM 10797 N N . PHE C 1 218 ? -2.091 23.959 78.445 1.00 39.44 368 PHE C N 1
ATOM 10798 C CA . PHE C 1 218 ? -1.760 25.144 77.612 1.00 38.01 368 PHE C CA 1
A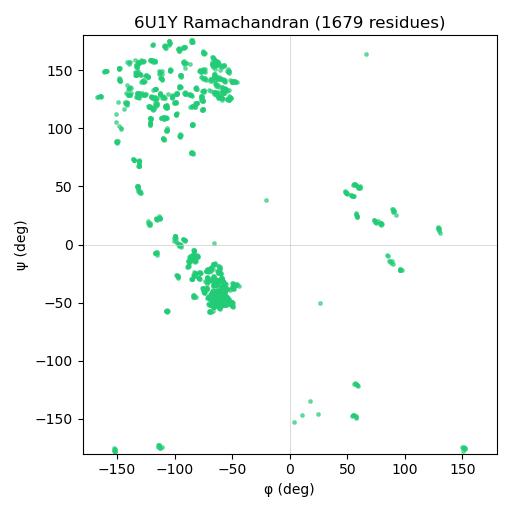TOM 10799 C C . PHE C 1 218 ? -1.743 26.397 78.492 1.00 41.38 368 PHE C C 1
ATOM 10800 O O . PHE C 1 218 ? -1.033 27.356 78.116 1.00 41.40 368 PHE C O 1
ATOM 10817 N N . TYR C 1 219 ? -2.501 26.391 79.602 1.00 41.97 369 TYR C N 1
ATOM 10818 C CA . TYR C 1 219 ? -2.639 27.518 80.568 1.00 44.12 369 TYR C CA 1
ATOM 10819 C C . TYR C 1 219 ? -2.448 26.987 81.987 1.00 45.97 369 TYR C C 1
ATOM 10820 O O . TYR C 1 219 ? -3.407 26.894 82.778 1.00 42.26 369 TYR C O 1
ATOM 10838 N N . PRO C 1 220 ? -1.196 26.631 82.351 1.00 51.58 370 PRO C N 1
ATOM 10839 C CA . PRO C 1 220 ? -0.908 26.110 83.686 1.00 55.33 370 PRO C CA 1
ATOM 10840 C C . PRO C 1 220 ? -1.156 27.206 84.734 1.00 56.74 370 PRO C C 1
ATOM 10841 O O . PRO C 1 220 ? -0.981 28.380 84.427 1.00 54.88 370 PRO C O 1
ATOM 10852 N N . GLY C 1 221 ? -1.611 26.799 85.918 1.00 60.51 371 GLY C N 1
ATOM 10853 C CA . GLY C 1 221 ? -1.782 27.689 87.087 1.00 62.39 371 GLY C CA 1
ATOM 10854 C C . GLY C 1 221 ? -3.055 28.515 87.028 1.00 60.02 371 GLY C C 1
ATOM 10855 O O . GLY C 1 221 ? -3.128 29.516 87.771 1.00 59.58 371 GLY C O 1
ATOM 10859 N N . GLN C 1 222 ? -4.028 28.135 86.186 1.00 57.68 372 GLN C N 1
ATOM 10860 C CA . GLN C 1 222 ? -5.394 28.719 86.207 1.00 59.02 372 GLN C CA 1
ATOM 10861 C C . GLN C 1 222 ? -6.253 27.849 87.125 1.00 58.84 372 GLN C C 1
ATOM 10862 O O . GLN C 1 222 ? -5.895 26.678 87.338 1.00 56.01 372 GLN C O 1
ATOM 10876 N N . ALA C 1 223 ? -7.328 28.413 87.673 1.00 61.47 373 ALA C N 1
ATOM 10877 C CA . ALA C 1 223 ? -8.342 27.689 88.472 1.00 64.83 373 ALA C CA 1
ATOM 10878 C C . ALA C 1 223 ? -8.901 26.545 87.627 1.00 64.62 373 ALA C C 1
ATOM 10879 O O . ALA C 1 223 ? -9.210 26.743 86.451 1.00 69.43 373 ALA C O 1
ATOM 10886 N N . PRO C 1 224 ? -9.023 25.312 88.167 1.00 60.67 374 PRO C N 1
ATOM 10887 C CA . PRO C 1 224 ? -9.797 24.261 87.505 1.00 57.97 374 PRO C CA 1
ATOM 10888 C C . PRO C 1 224 ? -11.169 24.745 87.000 1.00 53.80 374 PRO C C 1
ATOM 10889 O O . PRO C 1 224 ? -11.587 24.285 85.952 1.00 51.11 374 PRO C O 1
ATOM 10900 N N . SER C 1 225 ? -11.826 25.653 87.718 1.00 51.66 375 SER C N 1
ATOM 10901 C CA . SER C 1 225 ? -13.161 26.199 87.343 1.00 52.53 375 SER C CA 1
ATOM 10902 C C . SER C 1 225 ? -13.088 26.864 85.957 1.00 49.04 375 SER C C 1
ATOM 10903 O O . SER C 1 225 ? -14.119 26.850 85.236 1.00 48.15 375 SER C O 1
ATOM 10911 N N . LEU C 1 226 ? -11.940 27.435 85.587 1.00 44.37 376 LEU C N 1
ATOM 10912 C CA . LEU C 1 226 ? -11.794 28.106 84.264 1.00 46.23 376 LEU C CA 1
ATOM 10913 C C . LEU C 1 226 ? -11.701 27.058 83.131 1.00 46.83 376 LEU C C 1
ATOM 10914 O O . LEU C 1 226 ? -12.311 27.273 82.067 1.00 46.29 376 LEU C O 1
ATOM 10930 N N . ALA C 1 227 ? -10.977 25.960 83.348 1.00 44.69 377 ALA C N 1
ATOM 10931 C CA . ALA C 1 227 ? -10.917 24.827 82.399 1.00 46.02 377 ALA C CA 1
ATOM 10932 C C . ALA C 1 227 ? -12.336 24.276 82.214 1.00 47.47 377 ALA C C 1
ATOM 10933 O O . ALA C 1 227 ? -12.708 23.977 81.050 1.00 43.23 377 ALA C O 1
ATOM 10940 N N . GLU C 1 228 ? -13.101 24.165 83.312 1.00 48.19 378 GLU C N 1
ATOM 10941 C CA . GLU C 1 228 ? -14.513 23.686 83.311 1.00 50.32 378 GLU C CA 1
ATOM 10942 C C . GLU C 1 228 ? -15.355 24.594 82.422 1.00 48.24 378 GLU C C 1
ATOM 10943 O O . GLU C 1 228 ? -16.083 24.065 81.587 1.00 49.99 378 GLU C O 1
ATOM 10955 N N . ASN C 1 229 ? -15.264 25.909 82.629 1.00 46.02 379 ASN C N 1
ATOM 10956 C CA . ASN C 1 229 ? -15.974 26.944 81.833 1.00 45.99 379 ASN C CA 1
ATOM 10957 C C . ASN C 1 229 ? -15.660 26.679 80.352 1.00 42.28 379 ASN C C 1
ATOM 10958 O O . ASN C 1 229 ? -16.590 26.600 79.553 1.00 41.25 379 ASN C O 1
ATOM 10969 N N . PHE C 1 230 ? -14.384 26.500 80.010 1.00 42.03 380 PHE C N 1
ATOM 10970 C CA . PHE C 1 230 ? -13.930 26.281 78.610 1.00 40.37 380 PHE C CA 1
ATOM 10971 C C . PHE C 1 230 ? -14.592 25.018 78.040 1.00 37.94 380 PHE C C 1
ATOM 10972 O O . PHE C 1 230 ? -15.183 25.097 76.958 1.00 35.20 380 PHE C O 1
ATOM 10989 N N . ALA C 1 231 ? -14.510 23.894 78.751 1.00 38.41 381 ALA C N 1
ATOM 10990 C CA . ALA C 1 231 ? -14.997 22.577 78.274 1.00 39.85 381 ALA C CA 1
ATOM 10991 C C . ALA C 1 231 ? -16.515 22.634 78.051 1.00 42.90 381 ALA C C 1
ATOM 10992 O O . ALA C 1 231 ? -16.952 22.256 76.948 1.00 41.41 381 ALA C O 1
ATOM 10999 N N . GLU C 1 232 ? -17.282 23.097 79.041 1.00 44.42 382 GLU C N 1
ATOM 11000 C CA . GLU C 1 232 ? -18.762 23.164 78.974 1.00 50.50 382 GLU C CA 1
ATOM 11001 C C . GLU C 1 232 ? -19.190 23.915 77.715 1.00 48.00 382 GLU C C 1
ATOM 11002 O O . GLU C 1 232 ? -20.101 23.421 77.005 1.00 46.13 382 GLU C O 1
ATOM 11014 N N A HIS C 1 233 ? -18.567 25.072 77.461 0.50 45.78 383 HIS C N 1
ATOM 11015 N N B HIS C 1 233 ? -18.569 25.074 77.460 0.50 46.11 383 HIS C N 1
ATOM 11016 C CA A HIS C 1 233 ? -18.955 26.016 76.381 0.50 44.32 383 HIS C CA 1
ATOM 11017 C CA B HIS C 1 233 ? -18.957 26.019 76.379 0.50 44.84 383 HIS C CA 1
ATOM 11018 C C A HIS C 1 233 ? -18.539 25.446 75.019 0.50 41.61 383 HIS C C 1
ATOM 11019 C C B HIS C 1 233 ? -18.541 25.446 75.019 0.50 41.89 383 HIS C C 1
ATOM 11020 O O A HIS C 1 233 ? -19.304 25.608 74.063 0.50 40.95 383 HIS C O 1
ATOM 11021 O O B HIS C 1 233 ? -19.304 25.609 74.064 0.50 41.21 383 HIS C O 1
ATOM 11050 N N . VAL C 1 234 ? -17.378 24.797 74.932 1.00 40.82 384 VAL C N 1
ATOM 11051 C CA . VAL C 1 234 ? -16.900 24.166 73.666 1.00 40.29 384 VAL C CA 1
ATOM 11052 C C . VAL C 1 234 ? -17.878 23.049 73.279 1.00 39.49 384 VAL C C 1
ATOM 11053 O O . VAL C 1 234 ? -18.198 22.961 72.096 1.00 39.48 384 VAL C O 1
ATOM 11066 N N . LEU C 1 235 ? -18.332 22.243 74.238 1.00 40.83 385 LEU C N 1
ATOM 11067 C CA . LEU C 1 235 ? -19.241 21.092 73.971 1.00 43.40 385 LEU C CA 1
ATOM 11068 C C . LEU C 1 235 ? -20.644 21.578 73.594 1.00 46.02 385 LEU C C 1
ATOM 11069 O O . LEU C 1 235 ? -21.349 20.805 72.937 1.00 46.36 385 LEU C O 1
ATOM 11085 N N . LYS C 1 236 ? -21.025 22.806 73.969 1.00 47.83 386 LYS C N 1
ATOM 11086 C CA . LYS C 1 236 ? -22.321 23.411 73.574 1.00 47.06 386 LYS C CA 1
ATOM 11087 C C . LYS C 1 236 ? -22.191 24.062 72.197 1.00 43.73 386 LYS C C 1
ATOM 11088 O O . LYS C 1 236 ? -23.178 24.079 71.504 1.00 42.78 386 LYS C O 1
ATOM 11107 N N . ALA C 1 237 ? -21.013 24.562 71.805 1.00 40.95 387 ALA C N 1
ATOM 11108 C CA . ALA C 1 237 ? -20.814 25.248 70.502 1.00 39.02 387 ALA C CA 1
ATOM 11109 C C . ALA C 1 237 ? -20.479 24.247 69.376 1.00 41.27 387 ALA C C 1
ATOM 11110 O O . ALA C 1 237 ? -20.570 24.660 68.182 1.00 39.45 387 ALA C O 1
ATOM 11117 N N . THR C 1 238 ? -20.098 23.001 69.704 1.00 38.90 388 THR C N 1
ATOM 11118 C CA . THR C 1 238 ? -19.576 22.013 68.726 1.00 39.60 388 THR C CA 1
ATOM 11119 C C . THR C 1 238 ? -20.249 20.657 68.944 1.00 41.98 388 THR C C 1
ATOM 11120 O O . THR C 1 238 ? -20.584 20.336 70.089 1.00 45.97 388 THR C O 1
ATOM 11131 N N . SER C 1 239 ? -20.472 19.903 67.857 1.00 43.36 389 SER C N 1
ATOM 11132 C CA . SER C 1 239 ? -20.892 18.474 67.883 1.00 44.95 389 SER C CA 1
ATOM 11133 C C . SER C 1 239 ? -19.672 17.570 68.057 1.00 42.59 389 SER C C 1
ATOM 11134 O O . SER C 1 239 ? -19.766 16.594 68.800 1.00 44.38 389 SER C O 1
ATOM 11142 N N . GLU C 1 240 ? -18.607 17.879 67.325 1.00 42.14 390 GLU C N 1
ATOM 11143 C CA . GLU C 1 240 ? -17.310 17.138 67.335 1.00 41.78 390 GLU C CA 1
ATOM 11144 C C . GLU C 1 240 ? -16.183 18.162 67.285 1.00 39.11 390 GLU C C 1
ATOM 11145 O O . GLU C 1 240 ? -16.297 19.114 66.487 1.00 40.49 390 GLU C O 1
ATOM 11157 N N . ILE C 1 241 ? -15.156 18.020 68.105 1.00 35.62 391 ILE C N 1
ATOM 11158 C CA . ILE C 1 241 ? -13.940 18.872 67.955 1.00 36.28 391 ILE C CA 1
ATOM 11159 C C . ILE C 1 241 ? -12.702 18.016 68.200 1.00 34.02 391 ILE C C 1
ATOM 11160 O O . ILE C 1 241 ? -12.693 17.246 69.165 1.00 35.57 391 ILE C O 1
ATOM 11176 N N . SER C 1 242 ? -11.744 18.061 67.284 1.00 32.42 392 SER C N 1
ATOM 11177 C CA . SER C 1 242 ? -10.475 17.297 67.433 1.00 33.79 392 SER C CA 1
ATOM 11178 C C . SER C 1 242 ? -9.548 18.031 68.406 1.00 33.12 392 SER C C 1
ATOM 11179 O O . SER C 1 242 ? -9.558 19.261 68.491 1.00 31.81 392 SER C O 1
ATOM 11187 N N . PRO C 1 243 ? -8.686 17.293 69.139 1.00 30.86 393 PRO C N 1
ATOM 11188 C CA . PRO C 1 243 ? -7.558 17.915 69.831 1.00 29.51 393 PRO C CA 1
ATOM 11189 C C . PRO C 1 243 ? -6.728 18.845 68.927 1.00 30.24 393 PRO C C 1
ATOM 11190 O O . PRO C 1 243 ? -6.261 19.856 69.408 1.00 33.46 393 PRO C O 1
ATOM 11201 N N . ALA C 1 244 ? -6.517 18.497 67.658 1.00 28.86 394 ALA C N 1
ATOM 11202 C CA . ALA C 1 244 ? -5.784 19.359 66.701 1.00 29.59 394 ALA C CA 1
ATOM 11203 C C . ALA C 1 244 ? -6.454 20.729 66.590 1.00 28.91 394 ALA C C 1
ATOM 11204 O O . ALA C 1 244 ? -5.717 21.730 66.596 1.00 28.52 394 ALA C O 1
ATOM 11211 N N . GLN C 1 245 ? -7.794 20.777 66.515 1.00 31.70 395 GLN C N 1
ATOM 11212 C CA . GLN C 1 245 ? -8.573 22.057 66.483 1.00 31.80 395 GLN C CA 1
ATOM 11213 C C . GLN C 1 245 ? -8.365 22.818 67.791 1.00 31.93 395 GLN C C 1
ATOM 11214 O O . GLN C 1 245 ? -8.245 24.047 67.737 1.00 33.75 395 GLN C O 1
ATOM 11228 N N . VAL C 1 246 ? -8.354 22.122 68.922 1.00 32.13 396 VAL C N 1
ATOM 11229 C CA . VAL C 1 246 ? -8.206 22.743 70.266 1.00 33.49 396 VAL C CA 1
ATOM 11230 C C . VAL C 1 246 ? -6.809 23.365 70.346 1.00 33.01 396 VAL C C 1
ATOM 11231 O O . VAL C 1 246 ? -6.736 24.567 70.664 1.00 33.08 396 VAL C O 1
ATOM 11244 N N . GLN C 1 247 ? -5.770 22.608 70.000 1.00 30.89 397 GLN C N 1
ATOM 11245 C CA . GLN C 1 247 ? -4.384 23.130 69.889 1.00 31.47 397 GLN C CA 1
ATOM 11246 C C . GLN C 1 247 ? -4.386 24.406 69.018 1.00 31.19 397 GLN C C 1
ATOM 11247 O O . GLN C 1 247 ? -3.827 25.438 69.452 1.00 31.94 397 GLN C O 1
ATOM 11261 N N . GLY C 1 248 ? -4.961 24.333 67.824 1.00 32.44 398 GLY C N 1
ATOM 11262 C CA . GLY C 1 248 ? -4.980 25.433 66.845 1.00 33.54 398 GLY C CA 1
ATOM 11263 C C . GLY C 1 248 ? -5.639 26.674 67.412 1.00 33.60 398 GLY C C 1
ATOM 11264 O O . GLY C 1 248 ? -5.155 27.780 67.145 1.00 32.88 398 GLY C O 1
ATOM 11268 N N . TYR C 1 249 ? -6.703 26.492 68.198 1.00 35.01 399 TYR C N 1
ATOM 11269 C CA . TYR C 1 249 ? -7.454 27.586 68.865 1.00 34.14 399 TYR C CA 1
ATOM 11270 C C . TYR C 1 249 ? -6.550 28.240 69.934 1.00 35.36 399 TYR C C 1
ATOM 11271 O O . TYR C 1 249 ? -6.420 29.489 69.975 1.00 33.85 399 TYR C O 1
ATOM 11289 N N . PHE C 1 250 ? -5.909 27.426 70.776 1.00 33.74 400 PHE C N 1
ATOM 11290 C CA . PHE C 1 250 ? -5.046 27.934 71.860 1.00 34.66 400 PHE C CA 1
ATOM 11291 C C . PHE C 1 250 ? -3.870 28.702 71.250 1.00 37.93 400 PHE C C 1
ATOM 11292 O O . PHE C 1 250 ? -3.407 29.675 71.870 1.00 37.84 400 PHE C O 1
ATOM 11309 N N . MET C 1 251 ? -3.423 28.306 70.057 1.00 38.16 401 MET C N 1
ATOM 11310 C CA . MET C 1 251 ? -2.337 29.005 69.325 1.00 39.66 401 MET C CA 1
ATOM 11311 C C . MET C 1 251 ? -2.737 30.454 69.004 1.00 40.20 401 MET C C 1
ATOM 11312 O O . MET C 1 251 ? -1.818 31.267 68.809 1.00 41.95 401 MET C O 1
ATOM 11326 N N . LEU C 1 252 ? -4.035 30.773 68.932 1.00 39.51 402 LEU C N 1
ATOM 11327 C CA . LEU C 1 252 ? -4.514 32.155 68.664 1.00 39.22 402 LEU C CA 1
ATOM 11328 C C . LEU C 1 252 ? -4.526 32.963 69.971 1.00 39.93 402 LEU C C 1
ATOM 11329 O O . LEU C 1 252 ? -4.666 34.187 69.898 1.00 39.15 402 LEU C O 1
ATOM 11345 N N . TYR C 1 253 ? -4.401 32.310 71.133 1.00 40.46 403 TYR C N 1
ATOM 11346 C CA . TYR C 1 253 ? -4.537 32.953 72.467 1.00 41.29 403 TYR C CA 1
ATOM 11347 C C . TYR C 1 253 ? -3.369 32.519 73.354 1.00 40.64 403 TYR C C 1
ATOM 11348 O O . TYR C 1 253 ? -3.585 32.080 74.502 1.00 37.11 403 TYR C O 1
ATOM 11366 N N . LYS C 1 254 ? -2.151 32.644 72.823 1.00 42.59 404 LYS C N 1
ATOM 11367 C CA . LYS C 1 254 ? -0.925 32.288 73.574 1.00 42.93 404 LYS C CA 1
ATOM 11368 C C . LYS C 1 254 ? -0.869 33.185 74.813 1.00 44.93 404 LYS C C 1
ATOM 11369 O O . LYS C 1 254 ? -1.007 34.413 74.665 1.00 45.20 404 LYS C O 1
ATOM 11388 N N . ASN C 1 255 ? -0.729 32.576 75.993 1.00 46.89 405 ASN C N 1
ATOM 11389 C CA . ASN C 1 255 ? -0.649 33.256 77.314 1.00 47.26 405 ASN C CA 1
ATOM 11390 C C . ASN C 1 255 ? -1.899 34.121 77.547 1.00 44.95 405 ASN C C 1
ATOM 11391 O O . ASN C 1 255 ? -1.805 35.081 78.330 1.00 47.74 405 ASN C O 1
ATOM 11402 N N . ASP C 1 256 ? -3.030 33.807 76.921 1.00 40.21 406 ASP C N 1
ATOM 11403 C CA . ASP C 1 256 ? -4.292 34.591 77.043 1.00 40.75 406 ASP C CA 1
ATOM 11404 C C . ASP C 1 256 ? -5.452 33.646 77.355 1.00 38.84 406 ASP C C 1
ATOM 11405 O O . ASP C 1 256 ? -6.347 33.460 76.534 1.00 38.73 406 ASP C O 1
ATOM 11414 N N . PRO C 1 257 ? -5.479 33.029 78.556 1.00 40.45 407 PRO C N 1
ATOM 11415 C CA . PRO C 1 257 ? -6.539 32.088 78.934 1.00 41.91 407 PRO C CA 1
ATOM 11416 C C . PRO C 1 257 ? -7.948 32.694 78.922 1.00 44.35 407 PRO C C 1
ATOM 11417 O O . PRO C 1 257 ? -8.883 31.970 78.555 1.00 45.88 407 PRO C O 1
ATOM 11428 N N . MET C 1 258 ? -8.087 33.970 79.296 1.00 45.21 408 MET C N 1
ATOM 11429 C CA . MET C 1 258 ? -9.383 34.686 79.233 1.00 49.58 408 MET C CA 1
ATOM 11430 C C . MET C 1 258 ? -9.805 34.856 77.769 1.00 48.27 408 MET C C 1
ATOM 11431 O O . MET C 1 258 ? -11.003 34.682 77.479 1.00 46.69 408 MET C O 1
ATOM 11445 N N . GLY C 1 259 ? -8.866 35.191 76.879 1.00 48.79 409 GLY C N 1
ATOM 11446 C CA . GLY C 1 259 ? -9.113 35.205 75.420 1.00 46.05 409 GLY C CA 1
ATOM 11447 C C . GLY C 1 259 ? -9.694 33.869 74.956 1.00 44.55 409 GLY C C 1
ATOM 11448 O O . GLY C 1 259 ? -10.742 33.866 74.259 1.00 46.34 409 GLY C O 1
ATOM 11452 N N . ALA C 1 260 ? -9.058 32.761 75.346 1.00 43.33 410 ALA C N 1
ATOM 11453 C CA . ALA C 1 260 ? -9.487 31.390 74.992 1.00 43.63 410 ALA C CA 1
ATOM 11454 C C . ALA C 1 260 ? -10.927 31.175 75.461 1.00 44.75 410 ALA C C 1
ATOM 11455 O O . ALA C 1 260 ? -11.751 30.705 74.673 1.00 46.02 410 ALA C O 1
ATOM 11462 N N . VAL C 1 261 ? -11.238 31.564 76.698 1.00 46.12 411 VAL C N 1
ATOM 11463 C CA . VAL C 1 261 ? -12.588 31.342 77.296 1.00 47.57 411 VAL C CA 1
ATOM 11464 C C . VAL C 1 261 ? -13.621 32.265 76.635 1.00 46.42 411 VAL C C 1
ATOM 11465 O O . VAL C 1 261 ? -14.787 31.840 76.552 1.00 45.71 411 VAL C O 1
ATOM 11478 N N . HIS C 1 262 ? -13.228 33.442 76.134 1.00 44.39 412 HIS C N 1
ATOM 11479 C CA . HIS C 1 262 ? -14.182 34.468 75.633 1.00 47.96 412 HIS C CA 1
ATOM 11480 C C . HIS C 1 262 ? -14.528 34.271 74.150 1.00 45.62 412 HIS C C 1
ATOM 11481 O O . HIS C 1 262 ? -15.578 34.796 73.740 1.00 47.39 412 HIS C O 1
ATOM 11496 N N . ASN C 1 263 ? -13.734 33.533 73.377 1.00 44.81 413 ASN C N 1
ATOM 11497 C CA . ASN C 1 263 ? -13.852 33.504 71.889 1.00 43.18 413 ASN C CA 1
ATOM 11498 C C . ASN C 1 263 ? -14.325 32.122 71.418 1.00 42.54 413 ASN C C 1
ATOM 11499 O O . ASN C 1 263 ? -14.126 31.797 70.228 1.00 45.33 413 ASN C O 1
ATOM 11510 N N . ILE C 1 264 ? -14.978 31.348 72.284 1.00 41.90 414 ILE C N 1
ATOM 11511 C CA . ILE C 1 264 ? -15.350 29.931 71.986 1.00 41.78 414 ILE C CA 1
ATOM 11512 C C . ILE C 1 264 ? -16.396 29.872 70.860 1.00 42.50 414 ILE C C 1
ATOM 11513 O O . ILE C 1 264 ? -16.415 28.861 70.142 1.00 43.02 414 ILE C O 1
ATOM 11529 N N . GLU C 1 265 ? -17.229 30.904 70.690 1.00 46.28 415 GLU C N 1
ATOM 11530 C CA . GLU C 1 265 ? -18.263 30.916 69.619 1.00 48.87 415 GLU C CA 1
ATOM 11531 C C . GLU C 1 265 ? -17.576 30.844 68.250 1.00 48.27 415 GLU C C 1
ATOM 11532 O O . GLU C 1 265 ? -18.220 30.368 67.310 1.00 46.73 415 GLU C O 1
ATOM 11544 N N . SER C 1 266 ? -16.305 31.239 68.149 1.00 46.69 416 SER C N 1
ATOM 11545 C CA . SER C 1 266 ? -15.520 31.147 66.895 1.00 47.49 416 SER C CA 1
ATOM 11546 C C . SER C 1 266 ? -15.298 29.678 66.491 1.00 48.89 416 SER C C 1
ATOM 11547 O O . SER C 1 266 ? -14.949 29.461 65.312 1.00 51.60 416 SER C O 1
ATOM 11555 N N . LEU C 1 267 ? -15.477 28.703 67.404 1.00 49.07 417 LEU C N 1
ATOM 11556 C CA . LEU C 1 267 ? -15.250 27.255 67.115 1.00 47.74 417 LEU C CA 1
ATOM 11557 C C . LEU C 1 267 ? -16.519 26.627 66.525 1.00 48.12 417 LEU C C 1
ATOM 11558 O O . LEU C 1 267 ? -16.443 25.478 66.064 1.00 45.49 417 LEU C O 1
ATOM 11574 N N . ARG C 1 268 ? -17.654 27.323 66.586 1.00 52.12 418 ARG C N 1
ATOM 11575 C CA . ARG C 1 268 ? -18.911 26.881 65.932 1.00 56.75 418 ARG C CA 1
ATOM 11576 C C . ARG C 1 268 ? -18.599 26.744 64.440 1.00 57.24 418 ARG C C 1
ATOM 11577 O O . ARG C 1 268 ? -18.070 27.674 63.833 1.00 53.66 418 ARG C O 1
ATOM 11598 N N . PRO C 1 269 ? -18.859 25.584 63.798 1.00 59.94 419 PRO C N 1
ATOM 11599 C CA . PRO C 1 269 ? -18.389 25.361 62.425 1.00 63.82 419 PRO C CA 1
ATOM 11600 C C . PRO C 1 269 ? -18.890 26.427 61.431 1.00 64.53 419 PRO C C 1
ATOM 11601 O O . PRO C 1 269 ? -20.030 26.877 61.510 1.00 61.12 419 PRO C O 1
ATOM 11612 N N . ARG C 1 270 ? -17.990 26.806 60.526 1.00 67.73 420 ARG C N 1
ATOM 11613 C CA . ARG C 1 270 ? -18.150 27.893 59.532 1.00 71.17 420 ARG C CA 1
ATOM 11614 C C . ARG C 1 270 ? -17.697 27.331 58.183 1.00 67.00 420 ARG C C 1
ATOM 11615 O O . ARG C 1 270 ? -16.572 26.784 58.125 1.00 66.98 420 ARG C O 1
ATOM 11636 N N . ASP C 1 271 ? -18.529 27.440 57.149 1.00 64.99 421 ASP C N 1
ATOM 11637 C CA . ASP C 1 271 ? -18.239 26.905 55.784 1.00 65.97 421 ASP C CA 1
ATOM 11638 C C . ASP C 1 271 ? -16.962 27.579 55.238 1.00 62.20 421 ASP C C 1
ATOM 11639 O O . ASP C 1 271 ? -16.659 28.740 55.649 1.00 60.28 421 ASP C O 1
ATOM 11648 N N . HIS C 1 272 ? -16.230 26.915 54.332 1.00 60.97 422 HIS C N 1
ATOM 11649 C CA . HIS C 1 272 ? -15.296 27.611 53.403 1.00 62.08 422 HIS C CA 1
ATOM 11650 C C . HIS C 1 272 ? -16.126 28.535 52.506 1.00 62.85 422 HIS C C 1
ATOM 11651 O O . HIS C 1 272 ? -17.335 28.225 52.286 1.00 63.40 422 HIS C O 1
ATOM 11666 N N . HIS C 1 273 ? -15.522 29.601 51.980 1.00 57.00 423 HIS C N 1
ATOM 11667 C CA . HIS C 1 273 ? -16.156 30.470 50.949 1.00 55.02 423 HIS C CA 1
ATOM 11668 C C . HIS C 1 273 ? -16.378 29.672 49.649 1.00 54.32 423 HIS C C 1
ATOM 11669 O O . HIS C 1 273 ? -15.462 28.945 49.248 1.00 53.85 423 HIS C O 1
ATOM 11684 N N . LYS D 1 15 ? 17.595 -28.887 -4.303 1.00 48.44 165 LYS D N 1
ATOM 11685 C CA . LYS D 1 15 ? 17.073 -28.610 -2.914 1.00 50.21 165 LYS D CA 1
ATOM 11686 C C . LYS D 1 15 ? 16.288 -27.289 -2.901 1.00 48.03 165 LYS D C 1
ATOM 11687 O O . LYS D 1 15 ? 16.421 -26.520 -3.860 1.00 43.47 165 LYS D O 1
ATOM 11706 N N . THR D 1 16 ? 15.580 -26.993 -1.812 1.00 46.13 166 THR D N 1
ATOM 11707 C CA . THR D 1 16 ? 14.886 -25.690 -1.611 1.00 46.36 166 THR D CA 1
ATOM 11708 C C . THR D 1 16 ? 15.443 -24.989 -0.368 1.00 46.03 166 THR D C 1
ATOM 11709 O O . THR D 1 16 ? 15.290 -25.546 0.736 1.00 47.16 166 THR D O 1
ATOM 11720 N N . VAL D 1 17 ? 16.046 -23.813 -0.538 1.00 43.95 167 VAL D N 1
ATOM 11721 C CA . VAL D 1 17 ? 16.644 -23.024 0.583 1.00 42.39 167 VAL D CA 1
ATOM 11722 C C . VAL D 1 17 ? 15.550 -22.133 1.201 1.00 39.22 167 VAL D C 1
ATOM 11723 O O . VAL D 1 17 ? 14.881 -21.422 0.452 1.00 37.45 167 VAL D O 1
ATOM 11736 N N . MET D 1 18 ? 15.399 -22.190 2.523 1.00 40.17 168 MET D N 1
ATOM 11737 C CA . MET D 1 18 ? 14.527 -21.330 3.364 1.00 39.79 168 MET D CA 1
ATOM 11738 C C . MET D 1 18 ? 15.367 -20.216 3.994 1.00 38.73 168 MET D C 1
ATOM 11739 O O . MET D 1 18 ? 16.408 -20.542 4.602 1.00 40.10 168 MET D O 1
ATOM 11753 N N . TYR D 1 19 ? 14.927 -18.968 3.885 1.00 37.43 169 TYR D N 1
ATOM 11754 C CA . TYR D 1 19 ? 15.528 -17.804 4.574 1.00 38.63 169 TYR D CA 1
ATOM 11755 C C . TYR D 1 19 ? 14.544 -17.269 5.609 1.00 39.45 169 TYR D C 1
ATOM 11756 O O . TYR D 1 19 ? 13.321 -17.288 5.318 1.00 41.31 169 TYR D O 1
ATOM 11774 N N . THR D 1 20 ? 15.033 -16.813 6.769 1.00 38.91 170 THR D N 1
ATOM 11775 C CA . THR D 1 20 ? 14.251 -15.986 7.723 1.00 40.26 170 THR D CA 1
ATOM 11776 C C . THR D 1 20 ? 14.971 -14.654 7.924 1.00 41.52 170 THR D C 1
ATOM 11777 O O . THR D 1 20 ? 16.173 -14.584 7.617 1.00 43.18 170 THR D O 1
ATOM 11788 N N . ALA D 1 21 ? 14.243 -13.642 8.384 1.00 42.97 171 ALA D N 1
ATOM 11789 C CA . ALA D 1 21 ? 14.758 -12.283 8.654 1.00 46.72 171 ALA D CA 1
ATOM 11790 C C . ALA D 1 21 ? 15.526 -12.296 9.974 1.00 51.07 171 ALA D C 1
ATOM 11791 O O . ALA D 1 21 ? 14.987 -12.799 10.975 1.00 52.36 171 ALA D O 1
ATOM 11798 N N . VAL D 1 22 ? 16.756 -11.799 9.968 1.00 53.46 172 VAL D N 1
ATOM 11799 C CA . VAL D 1 22 ? 17.516 -11.433 11.197 1.00 57.14 172 VAL D CA 1
ATOM 11800 C C . VAL D 1 22 ? 17.860 -9.952 11.054 1.00 58.80 172 VAL D C 1
ATOM 11801 O O . VAL D 1 22 ? 18.694 -9.606 10.193 1.00 63.87 172 VAL D O 1
ATOM 11814 N N . GLY D 1 23 ? 17.202 -9.109 11.840 1.00 60.75 173 GLY D N 1
ATOM 11815 C CA . GLY D 1 23 ? 17.214 -7.647 11.666 1.00 62.42 173 GLY D CA 1
ATOM 11816 C C . GLY D 1 23 ? 16.737 -7.268 10.278 1.00 62.54 173 GLY D C 1
ATOM 11817 O O . GLY D 1 23 ? 15.584 -7.626 9.945 1.00 63.09 173 GLY D O 1
ATOM 11821 N N . SER D 1 24 ? 17.603 -6.598 9.510 1.00 61.31 174 SER D N 1
ATOM 11822 C CA . SER D 1 24 ? 17.286 -5.990 8.195 1.00 61.46 174 SER D CA 1
ATOM 11823 C C . SER D 1 24 ? 17.740 -6.917 7.058 1.00 59.24 174 SER D C 1
ATOM 11824 O O . SER D 1 24 ? 17.615 -6.505 5.884 1.00 56.52 174 SER D O 1
ATOM 11832 N N . GLU D 1 25 ? 18.212 -8.126 7.384 1.00 58.18 175 GLU D N 1
ATOM 11833 C CA . GLU D 1 25 ? 18.871 -9.029 6.401 1.00 58.61 175 GLU D CA 1
ATOM 11834 C C . GLU D 1 25 ? 18.296 -10.460 6.483 1.00 53.04 175 GLU D C 1
ATOM 11835 O O . GLU D 1 25 ? 17.734 -10.852 7.529 1.00 56.16 175 GLU D O 1
ATOM 11847 N N . TRP D 1 26 ? 18.414 -11.213 5.391 1.00 47.78 176 TRP D N 1
ATOM 11848 C CA . TRP D 1 26 ? 17.928 -12.608 5.256 1.00 43.91 176 TRP D CA 1
ATOM 11849 C C . TRP D 1 26 ? 19.058 -13.585 5.546 1.00 45.06 176 TRP D C 1
ATOM 11850 O O . TRP D 1 26 ? 20.152 -13.352 4.984 1.00 45.34 176 TRP D O 1
ATOM 11871 N N . ARG D 1 27 ? 18.800 -14.642 6.328 1.00 43.76 177 ARG D N 1
ATOM 11872 C CA . ARG D 1 27 ? 19.795 -15.706 6.645 1.00 45.73 177 ARG D CA 1
ATOM 11873 C C . ARG D 1 27 ? 19.169 -17.076 6.393 1.00 42.20 177 ARG D C 1
ATOM 11874 O O . ARG D 1 27 ? 17.958 -17.223 6.635 1.00 37.49 177 ARG D O 1
ATOM 11895 N N . THR D 1 28 ? 19.959 -18.057 5.950 1.00 41.46 178 THR D N 1
ATOM 11896 C CA . THR D 1 28 ? 19.454 -19.433 5.697 1.00 43.10 178 THR D CA 1
ATOM 11897 C C . THR D 1 28 ? 18.899 -20.007 7.005 1.00 42.64 178 THR D C 1
ATOM 11898 O O . THR D 1 28 ? 19.458 -19.713 8.074 1.00 42.30 178 THR D O 1
ATOM 11909 N N . PHE D 1 29 ? 17.821 -20.776 6.916 1.00 44.94 179 PHE D N 1
ATOM 11910 C CA . PHE D 1 29 ? 17.165 -21.435 8.068 1.00 44.34 179 PHE D CA 1
ATOM 11911 C C . PHE D 1 29 ? 17.385 -22.949 7.948 1.00 43.50 179 PHE D C 1
ATOM 11912 O O . PHE D 1 29 ? 16.804 -23.595 7.046 1.00 42.59 179 PHE D O 1
ATOM 11929 N N . GLY D 1 30 ? 18.224 -23.494 8.831 1.00 43.57 180 GLY D N 1
ATOM 11930 C CA . GLY D 1 30 ? 18.636 -24.907 8.855 1.00 45.14 180 GLY D CA 1
ATOM 11931 C C . GLY D 1 30 ? 19.209 -25.385 7.519 1.00 45.20 180 GLY D C 1
ATOM 11932 O O . GLY D 1 30 ? 19.824 -24.587 6.804 1.00 42.88 180 GLY D O 1
ATOM 11936 N N . TYR D 1 31 ? 18.976 -26.661 7.219 1.00 48.17 181 TYR D N 1
ATOM 11937 C CA . TYR D 1 31 ? 19.448 -27.412 6.036 1.00 52.37 181 TYR D CA 1
ATOM 11938 C C . TYR D 1 31 ? 18.679 -26.980 4.790 1.00 49.46 181 TYR D C 1
ATOM 11939 O O . TYR D 1 31 ? 17.514 -26.606 4.870 1.00 45.72 181 TYR D O 1
ATOM 11957 N N . PRO D 1 32 ? 19.300 -27.012 3.590 1.00 50.21 182 PRO D N 1
ATOM 11958 C CA . PRO D 1 32 ? 18.531 -27.050 2.348 1.00 47.17 182 PRO D CA 1
ATOM 11959 C C . PRO D 1 32 ? 17.591 -28.265 2.398 1.00 46.97 182 PRO D C 1
ATOM 11960 O O . PRO D 1 32 ? 18.053 -29.347 2.777 1.00 45.87 182 PRO D O 1
ATOM 11971 N N . ARG D 1 33 ? 16.312 -28.068 2.046 1.00 45.10 183 ARG D N 1
ATOM 11972 C CA . ARG D 1 33 ? 15.251 -29.098 2.180 1.00 43.73 183 ARG D CA 1
ATOM 11973 C C . ARG D 1 33 ? 15.102 -29.850 0.856 1.00 44.08 183 ARG D C 1
ATOM 11974 O O . ARG D 1 33 ? 15.293 -29.229 -0.214 1.00 40.93 183 ARG D O 1
ATOM 11995 N N . ARG D 1 34 ? 14.794 -31.140 0.931 1.00 47.11 184 ARG D N 1
ATOM 11996 C CA . ARG D 1 34 ? 14.377 -31.960 -0.243 1.00 52.62 184 ARG D CA 1
ATOM 11997 C C . ARG D 1 34 ? 13.129 -31.305 -0.862 1.00 49.53 184 ARG D C 1
ATOM 11998 O O . ARG D 1 34 ? 12.212 -30.933 -0.102 1.00 45.60 184 ARG D O 1
ATOM 12019 N N . ARG D 1 35 ? 13.147 -31.109 -2.177 1.00 47.27 185 ARG D N 1
ATOM 12020 C CA . ARG D 1 35 ? 12.038 -30.495 -2.937 1.00 47.37 185 ARG D CA 1
ATOM 12021 C C . ARG D 1 35 ? 10.836 -31.419 -2.799 1.00 45.70 185 ARG D C 1
ATOM 12022 O O . ARG D 1 35 ? 10.999 -32.622 -2.987 1.00 50.12 185 ARG D O 1
ATOM 12043 N N . ARG D 1 36 ? 9.680 -30.874 -2.452 1.00 45.30 186 ARG D N 1
ATOM 12044 C CA . ARG D 1 36 ? 8.411 -31.614 -2.620 1.00 42.27 186 ARG D CA 1
ATOM 12045 C C . ARG D 1 36 ? 8.043 -31.601 -4.093 1.00 39.38 186 ARG D C 1
ATOM 12046 O O . ARG D 1 36 ? 7.967 -30.546 -4.700 1.00 37.13 186 ARG D O 1
ATOM 12067 N N . PRO D 1 37 ? 7.839 -32.767 -4.729 1.00 40.27 187 PRO D N 1
ATOM 12068 C CA . PRO D 1 37 ? 7.383 -32.798 -6.116 1.00 41.64 187 PRO D CA 1
ATOM 12069 C C . PRO D 1 37 ? 5.978 -32.181 -6.252 1.00 42.33 187 PRO D C 1
ATOM 12070 O O . PRO D 1 37 ? 5.112 -32.461 -5.442 1.00 42.66 187 PRO D O 1
ATOM 12081 N N . LEU D 1 38 ? 5.785 -31.363 -7.282 1.00 41.57 188 LEU D N 1
ATOM 12082 C CA . LEU D 1 38 ? 4.524 -30.627 -7.544 1.00 42.12 188 LEU D CA 1
ATOM 12083 C C . LEU D 1 38 ? 3.380 -31.636 -7.665 1.00 42.03 188 LEU D C 1
ATOM 12084 O O . LEU D 1 38 ? 2.251 -31.335 -7.241 1.00 41.67 188 LEU D O 1
ATOM 12100 N N . ASP D 1 39 ? 3.688 -32.823 -8.166 1.00 43.84 189 ASP D N 1
ATOM 12101 C CA . ASP D 1 39 ? 2.697 -33.894 -8.424 1.00 47.71 189 ASP D CA 1
ATOM 12102 C C . ASP D 1 39 ? 2.175 -34.463 -7.103 1.00 42.99 189 ASP D C 1
ATOM 12103 O O . ASP D 1 39 ? 1.075 -35.040 -7.129 1.00 43.31 189 ASP D O 1
ATOM 12112 N N . SER D 1 40 ? 2.917 -34.307 -6.011 1.00 37.64 190 SER D N 1
ATOM 12113 C CA . SER D 1 40 ? 2.548 -34.841 -4.679 1.00 37.09 190 SER D CA 1
ATOM 12114 C C . SER D 1 40 ? 1.525 -33.906 -4.008 1.00 36.99 190 SER D C 1
ATOM 12115 O O . SER D 1 40 ? 1.002 -34.268 -2.920 1.00 37.79 190 SER D O 1
ATOM 12123 N N . VAL D 1 41 ? 1.282 -32.731 -4.590 1.00 32.97 191 VAL D N 1
ATOM 12124 C CA . VAL D 1 41 ? 0.228 -31.774 -4.146 1.00 31.23 191 VAL D CA 1
ATOM 12125 C C . VAL D 1 41 ? -0.916 -31.822 -5.166 1.00 31.56 191 VAL D C 1
ATOM 12126 O O . VAL D 1 41 ? -0.683 -31.506 -6.352 1.00 31.25 191 VAL D O 1
ATOM 12139 N N . VAL D 1 42 ? -2.112 -32.210 -4.714 1.00 30.84 192 VAL D N 1
ATOM 12140 C CA . VAL D 1 42 ? -3.277 -32.442 -5.614 1.00 30.24 192 VAL D CA 1
ATOM 12141 C C . VAL D 1 42 ? -4.260 -31.309 -5.410 1.00 29.91 192 VAL D C 1
ATOM 12142 O O . VAL D 1 42 ? -4.993 -31.373 -4.437 1.00 30.89 192 VAL D O 1
ATOM 12155 N N . LEU D 1 43 ? -4.229 -30.297 -6.263 1.00 30.40 193 LEU D N 1
ATOM 12156 C CA . LEU D 1 43 ? -5.168 -29.151 -6.187 1.00 32.40 193 LEU D CA 1
ATOM 12157 C C . LEU D 1 43 ? -6.361 -29.458 -7.085 1.00 33.64 193 LEU D C 1
ATOM 12158 O O . LEU D 1 43 ? -6.287 -30.447 -7.862 1.00 33.07 193 LEU D O 1
ATOM 12174 N N . GLN D 1 44 ? -7.419 -28.663 -6.983 1.00 34.06 194 GLN D N 1
ATOM 12175 C CA . GLN D 1 44 ? -8.578 -28.789 -7.901 1.00 37.63 194 GLN D CA 1
ATOM 12176 C C . GLN D 1 44 ? -8.078 -28.719 -9.347 1.00 36.54 194 GLN D C 1
ATOM 12177 O O . GLN D 1 44 ? -7.026 -28.068 -9.612 1.00 33.14 194 GLN D O 1
ATOM 12191 N N . GLN D 1 45 ? -8.782 -29.429 -10.226 1.00 36.99 195 GLN D N 1
ATOM 12192 C CA . GLN D 1 45 ? -8.353 -29.708 -11.613 1.00 37.18 195 GLN D CA 1
ATOM 12193 C C . GLN D 1 45 ? -7.990 -28.399 -12.306 1.00 35.95 195 GLN D C 1
ATOM 12194 O O . GLN D 1 45 ? -8.823 -27.507 -12.319 1.00 34.17 195 GLN D O 1
ATOM 12208 N N . GLY D 1 46 ? -6.755 -28.313 -12.835 1.00 36.71 196 GLY D N 1
ATOM 12209 C CA . GLY D 1 46 ? -6.274 -27.174 -13.639 1.00 35.36 196 GLY D CA 1
ATOM 12210 C C . GLY D 1 46 ? -5.697 -26.038 -12.809 1.00 36.50 196 GLY D C 1
ATOM 12211 O O . GLY D 1 46 ? -5.039 -25.149 -13.419 1.00 37.29 196 GLY D O 1
ATOM 12215 N N . LEU D 1 47 ? -5.915 -26.000 -11.483 1.00 34.51 197 LEU D N 1
ATOM 12216 C CA . LEU D 1 47 ? -5.477 -24.836 -10.668 1.00 32.38 197 LEU D CA 1
ATOM 12217 C C . LEU D 1 47 ? -3.936 -24.724 -10.657 1.00 30.26 197 LEU D C 1
ATOM 12218 O O . LEU D 1 47 ? -3.426 -23.628 -10.916 1.00 27.70 197 LEU D O 1
ATOM 12234 N N . ALA D 1 48 ? -3.229 -25.801 -10.342 1.00 30.28 198 ALA D N 1
ATOM 12235 C CA . ALA D 1 48 ? -1.747 -25.833 -10.311 1.00 31.83 198 ALA D CA 1
ATOM 12236 C C . ALA D 1 48 ? -1.174 -25.343 -11.645 1.00 33.44 198 ALA D C 1
ATOM 12237 O O . ALA D 1 48 ? -0.297 -24.448 -11.636 1.00 31.52 198 ALA D O 1
ATOM 12244 N N . ASP D 1 49 ? -1.690 -25.884 -12.757 1.00 35.32 199 ASP D N 1
ATOM 12245 C CA . ASP D 1 49 ? -1.227 -25.538 -14.128 1.00 35.18 199 ASP D CA 1
ATOM 12246 C C . ASP D 1 49 ? -1.425 -24.046 -14.360 1.00 35.77 199 ASP D C 1
ATOM 12247 O O . ASP D 1 49 ? -0.536 -23.432 -14.918 1.00 36.09 199 ASP D O 1
ATOM 12256 N N . ARG D 1 50 ? -2.568 -23.481 -13.965 1.00 38.00 200 ARG D N 1
ATOM 12257 C CA . ARG D 1 50 ? -2.881 -22.048 -14.185 1.00 36.57 200 ARG D CA 1
ATOM 12258 C C . ARG D 1 50 ? -1.868 -21.188 -13.408 1.00 33.00 200 ARG D C 1
ATOM 12259 O O . ARG D 1 50 ? -1.398 -20.196 -13.968 1.00 33.23 200 ARG D O 1
ATOM 12280 N N . ILE D 1 51 ? -1.520 -21.529 -12.166 1.00 31.10 201 ILE D N 1
ATOM 12281 C CA . ILE D 1 51 ? -0.587 -20.694 -11.347 1.00 30.77 201 ILE D CA 1
ATOM 12282 C C . ILE D 1 51 ? 0.842 -20.805 -11.918 1.00 31.69 201 ILE D C 1
ATOM 12283 O O . ILE D 1 51 ? 1.499 -19.754 -12.063 1.00 31.35 201 ILE D O 1
ATOM 12299 N N . VAL D 1 52 ? 1.289 -22.020 -12.226 1.00 30.99 202 VAL D N 1
ATOM 12300 C CA . VAL D 1 52 ? 2.626 -22.283 -12.831 1.00 34.35 202 VAL D CA 1
ATOM 12301 C C . VAL D 1 52 ? 2.747 -21.482 -14.139 1.00 35.12 202 VAL D C 1
ATOM 12302 O O . VAL D 1 52 ? 3.787 -20.798 -14.323 1.00 34.38 202 VAL D O 1
ATOM 12315 N N . LYS D 1 53 ? 1.739 -21.561 -15.009 1.00 36.42 203 LYS D N 1
ATOM 12316 C CA . LYS D 1 53 ? 1.737 -20.854 -16.318 1.00 37.43 203 LYS D CA 1
ATOM 12317 C C . LYS D 1 53 ? 1.878 -19.344 -16.068 1.00 37.05 203 LYS D C 1
ATOM 12318 O O . LYS D 1 53 ? 2.760 -18.712 -16.686 1.00 36.12 203 LYS D O 1
ATOM 12337 N N . ASP D 1 54 ? 1.056 -18.798 -15.170 1.00 37.11 204 ASP D N 1
ATOM 12338 C CA . ASP D 1 54 ? 1.060 -17.351 -14.828 1.00 36.32 204 ASP D CA 1
ATOM 12339 C C . ASP D 1 54 ? 2.459 -16.931 -14.375 1.00 33.63 204 ASP D C 1
ATOM 12340 O O . ASP D 1 54 ? 2.986 -15.918 -14.887 1.00 34.08 204 ASP D O 1
ATOM 12349 N N . ILE D 1 55 ? 3.026 -17.654 -13.430 1.00 31.15 205 ILE D N 1
ATOM 12350 C CA . ILE D 1 55 ? 4.284 -17.237 -12.754 1.00 33.51 205 ILE D CA 1
ATOM 12351 C C . ILE D 1 55 ? 5.458 -17.424 -13.726 1.00 32.65 205 ILE D C 1
ATOM 12352 O O . ILE D 1 55 ? 6.325 -16.546 -13.759 1.00 34.02 205 ILE D O 1
ATOM 12368 N N . ARG D 1 56 ? 5.470 -18.472 -14.546 1.00 34.41 206 ARG D N 1
ATOM 12369 C CA . ARG D 1 56 ? 6.510 -18.624 -15.610 1.00 34.21 206 ARG D CA 1
ATOM 12370 C C . ARG D 1 56 ? 6.384 -17.469 -16.623 1.00 33.50 206 ARG D C 1
ATOM 12371 O O . ARG D 1 56 ? 7.419 -16.930 -17.024 1.00 34.73 206 ARG D O 1
ATOM 12392 N N . GLU D 1 57 ? 5.167 -17.076 -17.006 1.00 32.03 207 GLU D N 1
ATOM 12393 C CA . GLU D 1 57 ? 4.960 -15.945 -17.942 1.00 33.23 207 GLU D CA 1
ATOM 12394 C C . GLU D 1 57 ? 5.533 -14.651 -17.344 1.00 30.80 207 GLU D C 1
ATOM 12395 O O . GLU D 1 57 ? 6.151 -13.855 -18.105 1.00 30.64 207 GLU D O 1
ATOM 12407 N N . PHE D 1 58 ? 5.334 -14.417 -16.047 1.00 29.96 208 PHE D N 1
ATOM 12408 C CA . PHE D 1 58 ? 5.905 -13.248 -15.341 1.00 28.92 208 PHE D CA 1
ATOM 12409 C C . PHE D 1 58 ? 7.440 -13.324 -15.405 1.00 30.14 208 PHE D C 1
ATOM 12410 O O . PHE D 1 58 ? 8.075 -12.344 -15.835 1.00 30.82 208 PHE D O 1
ATOM 12427 N N . ILE D 1 59 ? 8.021 -14.442 -14.971 1.00 29.65 209 ILE D N 1
ATOM 12428 C CA . ILE D 1 59 ? 9.500 -14.619 -14.895 1.00 32.84 209 ILE D CA 1
ATOM 12429 C C . ILE D 1 59 ? 10.085 -14.406 -16.299 1.00 34.89 209 ILE D C 1
ATOM 12430 O O . ILE D 1 59 ? 11.116 -13.742 -16.384 1.00 34.89 209 ILE D O 1
ATOM 12446 N N . ASP D 1 60 ? 9.396 -14.880 -17.350 1.00 34.92 210 ASP D N 1
ATOM 12447 C CA . ASP D 1 60 ? 9.919 -14.884 -18.737 1.00 37.74 210 ASP D CA 1
ATOM 12448 C C . ASP D 1 60 ? 9.726 -13.539 -19.459 1.00 38.79 210 ASP D C 1
ATOM 12449 O O . ASP D 1 60 ? 10.253 -13.431 -20.594 1.00 40.94 210 ASP D O 1
ATOM 12458 N N . ASN D 1 61 ? 9.038 -12.533 -18.891 1.00 36.43 211 ASN D N 1
ATOM 12459 C CA . ASN D 1 61 ? 8.636 -11.337 -19.690 1.00 34.22 211 ASN D CA 1
ATOM 12460 C C . ASN D 1 61 ? 8.963 -10.008 -19.023 1.00 33.82 211 ASN D C 1
ATOM 12461 O O . ASN D 1 61 ? 8.141 -9.085 -19.071 1.00 33.78 211 ASN D O 1
ATOM 12472 N N . PRO D 1 62 ? 10.186 -9.800 -18.469 1.00 32.85 212 PRO D N 1
ATOM 12473 C CA . PRO D 1 62 ? 10.568 -8.501 -17.933 1.00 32.74 212 PRO D CA 1
ATOM 12474 C C . PRO D 1 62 ? 10.474 -7.378 -18.974 1.00 33.94 212 PRO D C 1
ATOM 12475 O O . PRO D 1 62 ? 10.079 -6.282 -18.626 1.00 34.37 212 PRO D O 1
ATOM 12486 N N . LYS D 1 63 ? 10.812 -7.666 -20.221 1.00 35.15 213 LYS D N 1
ATOM 12487 C CA . LYS D 1 63 ? 10.872 -6.636 -21.289 1.00 35.75 213 LYS D CA 1
ATOM 12488 C C . LYS D 1 63 ? 9.465 -6.086 -21.515 1.00 33.92 213 LYS D C 1
ATOM 12489 O O . LYS D 1 63 ? 9.326 -4.867 -21.705 1.00 33.17 213 LYS D O 1
ATOM 12508 N N . TRP D 1 64 ? 8.445 -6.953 -21.511 1.00 34.21 214 TRP D N 1
ATOM 12509 C CA . TRP D 1 64 ? 7.046 -6.527 -21.732 1.00 36.11 214 TRP D CA 1
ATOM 12510 C C . TRP D 1 64 ? 6.666 -5.483 -20.679 1.00 37.20 214 TRP D C 1
ATOM 12511 O O . TRP D 1 64 ? 6.007 -4.469 -21.048 1.00 39.75 214 TRP D O 1
ATOM 12532 N N . TYR D 1 65 ? 7.069 -5.718 -19.418 1.00 36.23 215 TYR D N 1
ATOM 12533 C CA . TYR D 1 65 ? 6.814 -4.798 -18.290 1.00 36.07 215 TYR D CA 1
ATOM 12534 C C . TYR D 1 65 ? 7.590 -3.499 -18.526 1.00 40.06 215 TYR D C 1
ATOM 12535 O O . TYR D 1 65 ? 6.986 -2.408 -18.496 1.00 41.08 215 TYR D O 1
ATOM 12553 N N . ILE D 1 66 ? 8.903 -3.585 -18.757 1.00 43.27 216 ILE D N 1
ATOM 12554 C CA . ILE D 1 66 ? 9.757 -2.366 -18.850 1.00 46.77 216 ILE D CA 1
ATOM 12555 C C . ILE D 1 66 ? 9.289 -1.504 -20.029 1.00 45.66 216 ILE D C 1
ATOM 12556 O O . ILE D 1 66 ? 9.166 -0.297 -19.841 1.00 48.02 216 ILE D O 1
ATOM 12572 N N . ASP D 1 67 ? 8.998 -2.094 -21.186 1.00 47.23 217 ASP D N 1
ATOM 12573 C CA . ASP D 1 67 ? 8.556 -1.327 -22.381 1.00 49.02 217 ASP D CA 1
ATOM 12574 C C . ASP D 1 67 ? 7.308 -0.495 -22.038 1.00 50.98 217 ASP D C 1
ATOM 12575 O O . ASP D 1 67 ? 7.201 0.627 -22.546 1.00 52.59 217 ASP D O 1
ATOM 12584 N N . ARG D 1 68 ? 6.400 -1.015 -21.210 1.00 49.80 218 ARG D N 1
ATOM 12585 C CA . ARG D 1 68 ? 5.100 -0.360 -20.908 1.00 47.63 218 ARG D CA 1
ATOM 12586 C C . ARG D 1 68 ? 5.192 0.467 -19.610 1.00 44.83 218 ARG D C 1
ATOM 12587 O O . ARG D 1 68 ? 4.162 1.083 -19.238 1.00 42.11 218 ARG D O 1
ATOM 12608 N N . GLY D 1 69 ? 6.365 0.489 -18.958 1.00 42.00 219 GLY D N 1
ATOM 12609 C CA . GLY D 1 69 ? 6.641 1.281 -17.737 1.00 40.55 219 GLY D CA 1
ATOM 12610 C C . GLY D 1 69 ? 6.020 0.700 -16.467 1.00 37.66 219 GLY D C 1
ATOM 12611 O O . GLY D 1 69 ? 5.927 1.439 -15.479 1.00 37.13 219 GLY D O 1
ATOM 12615 N N . ILE D 1 70 ? 5.657 -0.586 -16.476 1.00 37.08 220 ILE D N 1
ATOM 12616 C CA . ILE D 1 70 ? 4.890 -1.266 -15.393 1.00 36.39 220 ILE D CA 1
ATOM 12617 C C . ILE D 1 70 ? 5.867 -1.864 -14.387 1.00 36.14 220 ILE D C 1
ATOM 12618 O O . ILE D 1 70 ? 6.766 -2.610 -14.782 1.00 36.13 220 ILE D O 1
ATOM 12634 N N . PRO D 1 71 ? 5.694 -1.604 -13.066 1.00 34.97 221 PRO D N 1
ATOM 12635 C CA . PRO D 1 71 ? 6.572 -2.207 -12.056 1.00 34.48 221 PRO D CA 1
ATOM 12636 C C . PRO D 1 71 ? 6.636 -3.728 -12.231 1.00 33.64 221 PRO D C 1
ATOM 12637 O O . PRO D 1 71 ? 5.584 -4.364 -12.354 1.00 32.32 221 PRO D O 1
ATOM 12648 N N . TYR D 1 72 ? 7.865 -4.258 -12.305 1.00 35.47 222 TYR D N 1
ATOM 12649 C CA . TYR D 1 72 ? 8.142 -5.691 -12.592 1.00 35.41 222 TYR D CA 1
ATOM 12650 C C . TYR D 1 72 ? 8.089 -6.469 -11.270 1.00 35.19 222 TYR D C 1
ATOM 12651 O O . TYR D 1 72 ? 9.116 -6.823 -10.659 1.00 35.54 222 TYR D O 1
ATOM 12669 N N . ARG D 1 73 ? 6.858 -6.738 -10.849 1.00 33.78 223 ARG D N 1
ATOM 12670 C CA . ARG D 1 73 ? 6.493 -7.371 -9.555 1.00 33.27 223 ARG D CA 1
ATOM 12671 C C . ARG D 1 73 ? 5.228 -8.188 -9.780 1.00 30.24 223 ARG D C 1
ATOM 12672 O O . ARG D 1 73 ? 4.380 -7.742 -10.581 1.00 28.86 223 ARG D O 1
ATOM 12693 N N . ARG D 1 74 ? 5.033 -9.258 -9.025 1.00 29.37 224 ARG D N 1
ATOM 12694 C CA . ARG D 1 74 ? 3.746 -9.983 -9.071 1.00 28.62 224 ARG D CA 1
ATOM 12695 C C . ARG D 1 74 ? 3.443 -10.576 -7.700 1.00 28.26 224 ARG D C 1
ATOM 12696 O O . ARG D 1 74 ? 4.396 -11.045 -6.992 1.00 29.23 224 ARG D O 1
ATOM 12717 N N . GLY D 1 75 ? 2.164 -10.525 -7.319 1.00 27.11 225 GLY D N 1
ATOM 12718 C CA . GLY D 1 75 ? 1.698 -11.038 -6.015 1.00 26.93 225 GLY D CA 1
ATOM 12719 C C . GLY D 1 75 ? 0.619 -12.080 -6.187 1.00 25.46 225 GLY D C 1
ATOM 12720 O O . GLY D 1 75 ? -0.210 -11.934 -7.122 1.00 25.73 225 GLY D O 1
ATOM 12724 N N . TYR D 1 76 ? 0.624 -13.087 -5.324 1.00 26.88 226 TYR D N 1
ATOM 12725 C CA . TYR D 1 76 ? -0.319 -14.231 -5.351 1.00 27.51 226 TYR D CA 1
ATOM 12726 C C . TYR D 1 76 ? -0.960 -14.367 -3.976 1.00 28.57 226 TYR D C 1
ATOM 12727 O O . TYR D 1 76 ? -0.268 -14.160 -2.965 1.00 31.84 226 TYR D O 1
ATOM 12745 N N . LEU D 1 77 ? -2.258 -14.654 -3.938 1.00 30.15 227 LEU D N 1
ATOM 12746 C CA . LEU D 1 77 ? -3.006 -14.944 -2.704 1.00 29.88 227 LEU D CA 1
ATOM 12747 C C . LEU D 1 77 ? -3.621 -16.326 -2.840 1.00 29.25 227 LEU D C 1
ATOM 12748 O O . LEU D 1 77 ? -4.416 -16.504 -3.748 1.00 30.79 227 LEU D O 1
ATOM 12764 N N . LEU D 1 78 ? -3.247 -17.264 -1.982 1.00 28.31 228 LEU D N 1
ATOM 12765 C CA . LEU D 1 78 ? -3.974 -18.541 -1.842 1.00 28.53 228 LEU D CA 1
ATOM 12766 C C . LEU D 1 78 ? -4.827 -18.449 -0.574 1.00 27.73 228 LEU D C 1
ATOM 12767 O O . LEU D 1 78 ? -4.281 -18.091 0.490 1.00 26.86 228 LEU D O 1
ATOM 12783 N N . TYR D 1 79 ? -6.118 -18.720 -0.679 1.00 26.89 229 TYR D N 1
ATOM 12784 C CA . TYR D 1 79 ? -7.049 -18.593 0.467 1.00 27.95 229 TYR D CA 1
ATOM 12785 C C . TYR D 1 79 ? -7.939 -19.834 0.559 1.00 29.97 229 TYR D C 1
ATOM 12786 O O . TYR D 1 79 ? -8.316 -20.419 -0.473 1.00 30.58 229 TYR D O 1
ATOM 12804 N N . GLY D 1 80 ? -8.284 -20.223 1.779 1.00 30.81 230 GLY D N 1
ATOM 12805 C CA . GLY D 1 80 ? -9.299 -21.260 1.999 1.00 30.65 230 GLY D CA 1
ATOM 12806 C C . GLY D 1 80 ? -9.054 -22.001 3.301 1.00 30.52 230 GLY D C 1
ATOM 12807 O O . GLY D 1 80 ? -8.132 -21.659 4.055 1.00 31.07 230 GLY D O 1
ATOM 12811 N N . PRO D 1 81 ? -9.878 -23.034 3.579 1.00 30.04 231 PRO D N 1
ATOM 12812 C CA . PRO D 1 81 ? -9.845 -23.729 4.853 1.00 31.50 231 PRO D CA 1
ATOM 12813 C C . PRO D 1 81 ? -8.526 -24.440 5.177 1.00 31.66 231 PRO D C 1
ATOM 12814 O O . PRO D 1 81 ? -7.739 -24.757 4.288 1.00 31.39 231 PRO D O 1
ATOM 12825 N N . PRO D 1 82 ? -8.233 -24.684 6.472 1.00 32.05 232 PRO D N 1
ATOM 12826 C CA . PRO D 1 82 ? -7.031 -25.416 6.864 1.00 30.88 232 PRO D CA 1
ATOM 12827 C C . PRO D 1 82 ? -6.931 -26.817 6.247 1.00 31.82 232 PRO D C 1
ATOM 12828 O O . PRO D 1 82 ? -7.898 -27.548 6.208 1.00 31.91 232 PRO D O 1
ATOM 12839 N N . GLY D 1 83 ? -5.741 -27.132 5.734 1.00 31.35 233 GLY D N 1
ATOM 12840 C CA . GLY D 1 83 ? -5.323 -28.499 5.357 1.00 31.08 233 GLY D CA 1
ATOM 12841 C C . GLY D 1 83 ? -5.696 -28.848 3.923 1.00 28.94 233 GLY D C 1
ATOM 12842 O O . GLY D 1 83 ? -5.921 -30.031 3.657 1.00 26.77 233 GLY D O 1
ATOM 12846 N N . CYS D 1 84 ? -5.742 -27.865 3.027 1.00 29.68 234 CYS D N 1
ATOM 12847 C CA . CYS D 1 84 ? -6.230 -28.076 1.625 1.00 29.85 234 CYS D CA 1
ATOM 12848 C C . CYS D 1 84 ? -5.119 -27.850 0.577 1.00 28.31 234 CYS D C 1
ATOM 12849 O O . CYS D 1 84 ? -5.347 -28.179 -0.553 1.00 27.09 234 CYS D O 1
ATOM 12857 N N . GLY D 1 85 ? -3.946 -27.345 0.945 1.00 28.30 235 GLY D N 1
ATOM 12858 C CA . GLY D 1 85 ? -2.737 -27.403 0.102 1.00 30.27 235 GLY D CA 1
ATOM 12859 C C . GLY D 1 85 ? -2.011 -26.074 -0.107 1.00 29.45 235 GLY D C 1
ATOM 12860 O O . GLY D 1 85 ? -1.153 -26.019 -0.967 1.00 30.50 235 GLY D O 1
ATOM 12864 N N . LYS D 1 86 ? -2.297 -25.032 0.642 1.00 29.51 236 LYS D N 1
ATOM 12865 C CA . LYS D 1 86 ? -1.683 -23.712 0.410 1.00 29.73 236 LYS D CA 1
ATOM 12866 C C . LYS D 1 86 ? -0.183 -23.762 0.704 1.00 31.28 236 LYS D C 1
ATOM 12867 O O . LYS D 1 86 ? 0.587 -23.419 -0.209 1.00 31.87 236 LYS D O 1
ATOM 12886 N N . SER D 1 87 ? 0.224 -24.152 1.920 1.00 32.33 237 SER D N 1
ATOM 12887 C CA . SER D 1 87 ? 1.667 -24.154 2.299 1.00 31.48 237 SER D CA 1
ATOM 12888 C C . SER D 1 87 ? 2.417 -25.213 1.474 1.00 31.91 237 SER D C 1
ATOM 12889 O O . SER D 1 87 ? 3.540 -24.946 1.018 1.00 31.74 237 SER D O 1
ATOM 12897 N N . SER D 1 88 ? 1.843 -26.402 1.302 1.00 32.23 238 SER D N 1
ATOM 12898 C CA . SER D 1 88 ? 2.437 -27.520 0.518 1.00 31.98 238 SER D CA 1
ATOM 12899 C C . SER D 1 88 ? 2.632 -27.079 -0.939 1.00 30.64 238 SER D C 1
ATOM 12900 O O . SER D 1 88 ? 3.724 -27.276 -1.496 1.00 30.45 238 SER D O 1
ATOM 12908 N N . PHE D 1 89 ? 1.606 -26.501 -1.554 1.00 29.21 239 PHE D N 1
ATOM 12909 C CA . PHE D 1 89 ? 1.717 -26.030 -2.955 1.00 30.50 239 PHE D CA 1
ATOM 12910 C C . PHE D 1 89 ? 2.861 -25.018 -3.111 1.00 30.23 239 PHE D C 1
ATOM 12911 O O . PHE D 1 89 ? 3.660 -25.149 -4.050 1.00 33.34 239 PHE D O 1
ATOM 12928 N N . ILE D 1 90 ? 2.937 -24.027 -2.223 1.00 29.35 240 ILE D N 1
ATOM 12929 C CA . ILE D 1 90 ? 3.964 -22.966 -2.332 1.00 29.08 240 ILE D CA 1
ATOM 12930 C C . ILE D 1 90 ? 5.353 -23.609 -2.196 1.00 28.00 240 ILE D C 1
ATOM 12931 O O . ILE D 1 90 ? 6.246 -23.225 -2.983 1.00 29.42 240 ILE D O 1
ATOM 12947 N N . THR D 1 91 ? 5.523 -24.568 -1.301 1.00 27.52 241 THR D N 1
ATOM 12948 C CA . THR D 1 91 ? 6.805 -25.309 -1.138 1.00 31.53 241 THR D CA 1
ATOM 12949 C C . THR D 1 91 ? 7.163 -26.005 -2.468 1.00 32.00 241 THR D C 1
ATOM 12950 O O . THR D 1 91 ? 8.275 -25.847 -2.925 1.00 33.47 241 THR D O 1
ATOM 12961 N N . ALA D 1 92 ? 6.225 -26.737 -3.060 1.00 32.79 242 ALA D N 1
ATOM 12962 C CA . ALA D 1 92 ? 6.427 -27.549 -4.272 1.00 33.99 242 ALA D CA 1
ATOM 12963 C C . ALA D 1 92 ? 6.673 -26.606 -5.461 1.00 34.72 242 ALA D C 1
ATOM 12964 O O . ALA D 1 92 ? 7.567 -26.903 -6.270 1.00 30.25 242 ALA D O 1
ATOM 12971 N N . LEU D 1 93 ? 5.885 -25.527 -5.559 1.00 33.84 243 LEU D N 1
ATOM 12972 C CA . LEU D 1 93 ? 6.062 -24.499 -6.604 1.00 33.65 243 LEU D CA 1
ATOM 12973 C C . LEU D 1 93 ? 7.488 -23.942 -6.547 1.00 33.63 243 LEU D C 1
ATOM 12974 O O . LEU D 1 93 ? 8.100 -23.830 -7.607 1.00 34.35 243 LEU D O 1
ATOM 12990 N N . ALA D 1 94 ? 7.977 -23.563 -5.369 1.00 34.37 244 ALA D N 1
ATOM 12991 C CA . ALA D 1 94 ? 9.358 -23.059 -5.190 1.00 36.31 244 ALA D CA 1
ATOM 12992 C C . ALA D 1 94 ? 10.342 -24.092 -5.758 1.00 38.88 244 ALA D C 1
ATOM 12993 O O . ALA D 1 94 ? 11.228 -23.711 -6.534 1.00 37.17 244 ALA D O 1
ATOM 13000 N N . GLY D 1 95 ? 10.133 -25.367 -5.439 1.00 39.91 245 GLY D N 1
ATOM 13001 C CA . GLY D 1 95 ? 10.986 -26.459 -5.941 1.00 41.88 245 GLY D CA 1
ATOM 13002 C C . GLY D 1 95 ? 10.939 -26.555 -7.456 1.00 42.09 245 GLY D C 1
ATOM 13003 O O . GLY D 1 95 ? 12.002 -26.616 -8.080 1.00 42.21 245 GLY D O 1
ATOM 13007 N N . GLU D 1 96 ? 9.738 -26.530 -8.033 1.00 41.35 246 GLU D N 1
ATOM 13008 C CA . GLU D 1 96 ? 9.518 -26.609 -9.500 1.00 40.68 246 GLU D CA 1
ATOM 13009 C C . GLU D 1 96 ? 10.252 -25.469 -10.214 1.00 37.78 246 GLU D C 1
ATOM 13010 O O . GLU D 1 96 ? 10.796 -25.737 -11.281 1.00 38.88 246 GLU D O 1
ATOM 13022 N N . LEU D 1 97 ? 10.241 -24.255 -9.662 1.00 34.59 247 LEU D N 1
ATOM 13023 C CA . LEU D 1 97 ? 10.831 -23.046 -10.288 1.00 35.76 247 LEU D CA 1
ATOM 13024 C C . LEU D 1 97 ? 12.298 -22.869 -9.860 1.00 35.22 247 LEU D C 1
ATOM 13025 O O . LEU D 1 97 ? 12.854 -21.827 -10.187 1.00 37.07 247 LEU D O 1
ATOM 13041 N N . GLU D 1 98 ? 12.852 -23.801 -9.090 1.00 35.48 248 GLU D N 1
ATOM 13042 C CA . GLU D 1 98 ? 14.202 -23.682 -8.480 1.00 40.12 248 GLU D CA 1
ATOM 13043 C C . GLU D 1 98 ? 14.330 -22.311 -7.805 1.00 39.60 248 GLU D C 1
ATOM 13044 O O . GLU D 1 98 ? 15.361 -21.621 -7.980 1.00 37.79 248 GLU D O 1
ATOM 13056 N N . HIS D 1 99 ? 13.299 -21.929 -7.054 1.00 38.11 249 HIS D N 1
ATOM 13057 C CA . HIS D 1 99 ? 13.290 -20.683 -6.253 1.00 35.37 249 HIS D CA 1
ATOM 13058 C C . HIS D 1 99 ? 13.491 -21.063 -4.799 1.00 34.92 249 HIS D C 1
ATOM 13059 O O . HIS D 1 99 ? 13.107 -22.173 -4.413 1.00 37.74 249 HIS D O 1
ATOM 13074 N N . SER D 1 100 ? 14.107 -20.179 -4.035 1.00 35.74 250 SER D N 1
ATOM 13075 C CA . SER D 1 100 ? 14.183 -20.278 -2.563 1.00 35.84 250 SER D CA 1
ATOM 13076 C C . SER D 1 100 ? 12.908 -19.654 -1.988 1.00 35.69 250 SER D C 1
ATOM 13077 O O . SER D 1 100 ? 12.100 -19.118 -2.748 1.00 35.63 250 SER D O 1
ATOM 13085 N N . ILE D 1 101 ? 12.726 -19.741 -0.679 1.00 37.51 251 ILE D N 1
ATOM 13086 C CA . ILE D 1 101 ? 11.581 -19.098 0.015 1.00 35.41 251 ILE D CA 1
ATOM 13087 C C . ILE D 1 101 ? 12.121 -18.239 1.150 1.00 35.05 251 ILE D C 1
ATOM 13088 O O . ILE D 1 101 ? 12.904 -18.745 1.972 1.00 33.65 251 ILE D O 1
ATOM 13104 N N . CYS D 1 102 ? 11.678 -16.988 1.172 1.00 32.93 252 CYS D N 1
ATOM 13105 C CA . CYS D 1 102 ? 11.884 -16.019 2.263 1.00 34.28 252 CYS D CA 1
ATOM 13106 C C . CYS D 1 102 ? 10.618 -15.990 3.136 1.00 35.39 252 CYS D C 1
ATOM 13107 O O . CYS D 1 102 ? 9.559 -15.524 2.643 1.00 31.29 252 CYS D O 1
ATOM 13115 N N . LEU D 1 103 ? 10.742 -16.472 4.380 1.00 37.88 253 LEU D N 1
ATOM 13116 C CA . LEU D 1 103 ? 9.651 -16.517 5.389 1.00 40.88 253 LEU D CA 1
ATOM 13117 C C . LEU D 1 103 ? 9.594 -15.170 6.104 1.00 38.11 253 LEU D C 1
ATOM 13118 O O . LEU D 1 103 ? 10.435 -14.935 6.955 1.00 36.58 253 LEU D O 1
ATOM 13134 N N . LEU D 1 104 ? 8.644 -14.327 5.761 1.00 38.90 254 LEU D N 1
ATOM 13135 C CA . LEU D 1 104 ? 8.499 -12.980 6.365 1.00 46.42 254 LEU D CA 1
ATOM 13136 C C . LEU D 1 104 ? 7.293 -12.988 7.317 1.00 46.01 254 LEU D C 1
ATOM 13137 O O . LEU D 1 104 ? 6.145 -13.119 6.827 1.00 49.27 254 LEU D O 1
ATOM 13153 N N . SER D 1 105 ? 7.548 -12.926 8.622 1.00 47.03 255 SER D N 1
ATOM 13154 C CA . SER D 1 105 ? 6.517 -12.801 9.680 1.00 49.89 255 SER D CA 1
ATOM 13155 C C . SER D 1 105 ? 6.095 -11.335 9.850 1.00 50.20 255 SER D C 1
ATOM 13156 O O . SER D 1 105 ? 6.964 -10.535 10.216 1.00 53.18 255 SER D O 1
ATOM 13164 N N . LEU D 1 106 ? 4.830 -10.998 9.618 1.00 50.41 256 LEU D N 1
ATOM 13165 C CA . LEU D 1 106 ? 4.368 -9.591 9.727 1.00 56.26 256 LEU D CA 1
ATOM 13166 C C . LEU D 1 106 ? 4.072 -9.243 11.188 1.00 62.24 256 LEU D C 1
ATOM 13167 O O . LEU D 1 106 ? 4.125 -8.048 11.516 1.00 63.59 256 LEU D O 1
ATOM 13183 N N . THR D 1 107 ? 3.763 -10.246 12.017 1.00 70.60 257 THR D N 1
ATOM 13184 C CA . THR D 1 107 ? 3.523 -10.107 13.481 1.00 70.98 257 THR D CA 1
ATOM 13185 C C . THR D 1 107 ? 4.825 -10.414 14.223 1.00 72.58 257 THR D C 1
ATOM 13186 O O . THR D 1 107 ? 5.068 -11.601 14.517 1.00 70.12 257 THR D O 1
ATOM 13197 N N . ASP D 1 108 ? 5.617 -9.383 14.519 1.00 73.99 258 ASP D N 1
ATOM 13198 C CA . ASP D 1 108 ? 7.008 -9.537 15.005 1.00 78.33 258 ASP D CA 1
ATOM 13199 C C . ASP D 1 108 ? 7.478 -8.208 15.609 1.00 85.71 258 ASP D C 1
ATOM 13200 O O . ASP D 1 108 ? 7.384 -7.190 14.913 1.00 87.35 258 ASP D O 1
ATOM 13209 N N . SER D 1 109 ? 7.987 -8.238 16.846 1.00 85.87 259 SER D N 1
ATOM 13210 C CA . SER D 1 109 ? 8.374 -7.060 17.671 1.00 84.02 259 SER D CA 1
ATOM 13211 C C . SER D 1 109 ? 9.343 -6.147 16.908 1.00 83.51 259 SER D C 1
ATOM 13212 O O . SER D 1 109 ? 9.079 -4.927 16.860 1.00 81.32 259 SER D O 1
ATOM 13220 N N . SER D 1 110 ? 10.423 -6.707 16.343 1.00 80.30 260 SER D N 1
ATOM 13221 C CA . SER D 1 110 ? 11.534 -5.949 15.702 1.00 75.33 260 SER D CA 1
ATOM 13222 C C . SER D 1 110 ? 11.094 -5.336 14.363 1.00 70.64 260 SER D C 1
ATOM 13223 O O . SER D 1 110 ? 11.751 -4.364 13.933 1.00 72.99 260 SER D O 1
ATOM 13231 N N . LEU D 1 111 ? 10.046 -5.869 13.711 1.00 64.88 261 LEU D N 1
ATOM 13232 C CA . LEU D 1 111 ? 9.668 -5.466 12.326 1.00 62.27 261 LEU D CA 1
ATOM 13233 C C . LEU D 1 111 ? 8.993 -4.093 12.367 1.00 59.68 261 LEU D C 1
ATOM 13234 O O . LEU D 1 111 ? 7.932 -3.964 13.003 1.00 63.94 261 LEU D O 1
ATOM 13250 N N . SER D 1 112 ? 9.633 -3.110 11.732 1.00 54.86 262 SER D N 1
ATOM 13251 C CA . SER D 1 112 ? 9.109 -1.751 11.458 1.00 50.38 262 SER D CA 1
ATOM 13252 C C . SER D 1 112 ? 8.787 -1.643 9.962 1.00 49.02 262 SER D C 1
ATOM 13253 O O . SER D 1 112 ? 9.208 -2.536 9.196 1.00 44.76 262 SER D O 1
ATOM 13261 N N . ASP D 1 113 ? 8.105 -0.573 9.568 1.00 47.27 263 ASP D N 1
ATOM 13262 C CA . ASP D 1 113 ? 7.854 -0.201 8.150 1.00 47.31 263 ASP D CA 1
ATOM 13263 C C . ASP D 1 113 ? 9.207 -0.112 7.433 1.00 48.53 263 ASP D C 1
ATOM 13264 O O . ASP D 1 113 ? 9.346 -0.639 6.310 1.00 43.78 263 ASP D O 1
ATOM 13273 N N . ASP D 1 114 ? 10.174 0.527 8.088 1.00 51.68 264 ASP D N 1
ATOM 13274 C CA . ASP D 1 114 ? 11.536 0.726 7.550 1.00 55.30 264 ASP D CA 1
ATOM 13275 C C . ASP D 1 114 ? 12.186 -0.638 7.273 1.00 52.50 264 ASP D C 1
ATOM 13276 O O . ASP D 1 114 ? 12.637 -0.856 6.155 1.00 53.27 264 ASP D O 1
ATOM 13285 N N . ARG D 1 115 ? 12.210 -1.535 8.253 1.00 50.58 265 ARG D N 1
ATOM 13286 C CA . ARG D 1 115 ? 12.837 -2.882 8.127 1.00 50.07 265 ARG D CA 1
ATOM 13287 C C . ARG D 1 115 ? 12.135 -3.680 7.013 1.00 49.02 265 ARG D C 1
ATOM 13288 O O . ARG D 1 115 ? 12.839 -4.351 6.236 1.00 49.10 265 ARG D O 1
ATOM 13309 N N . LEU D 1 116 ? 10.798 -3.645 6.934 1.00 45.12 266 LEU D N 1
ATOM 13310 C CA . LEU D 1 116 ? 10.035 -4.400 5.908 1.00 42.49 266 LEU D CA 1
ATOM 13311 C C . LEU D 1 116 ? 10.478 -3.907 4.520 1.00 44.35 266 LEU D C 1
ATOM 13312 O O . LEU D 1 116 ? 10.775 -4.750 3.664 1.00 39.87 266 LEU D O 1
ATOM 13328 N N . ASN D 1 117 ? 10.526 -2.591 4.311 1.00 45.17 267 ASN D N 1
ATOM 13329 C CA . ASN D 1 117 ? 10.983 -1.989 3.034 1.00 48.99 267 ASN D CA 1
ATOM 13330 C C . ASN D 1 117 ? 12.351 -2.553 2.670 1.00 48.19 267 ASN D C 1
ATOM 13331 O O . ASN D 1 117 ? 12.526 -2.971 1.512 1.00 49.57 267 ASN D O 1
ATOM 13342 N N . HIS D 1 118 ? 13.290 -2.553 3.617 1.00 49.75 268 HIS D N 1
ATOM 13343 C CA . HIS D 1 118 ? 14.687 -2.999 3.376 1.00 51.12 268 HIS D CA 1
ATOM 13344 C C . HIS D 1 118 ? 14.687 -4.505 3.092 1.00 48.91 268 HIS D C 1
ATOM 13345 O O . HIS D 1 118 ? 15.368 -4.918 2.153 1.00 43.20 268 HIS D O 1
ATOM 13360 N N . LEU D 1 119 ? 13.929 -5.287 3.868 1.00 48.64 269 LEU D N 1
ATOM 13361 C CA . LEU D 1 119 ? 13.882 -6.759 3.701 1.00 45.60 269 LEU D CA 1
ATOM 13362 C C . LEU D 1 119 ? 13.358 -7.094 2.304 1.00 46.06 269 LEU D C 1
ATOM 13363 O O . LEU D 1 119 ? 13.967 -7.958 1.659 1.00 46.76 269 LEU D O 1
ATOM 13379 N N . LEU D 1 120 ? 12.295 -6.441 1.835 1.00 45.62 270 LEU D N 1
ATOM 13380 C CA . LEU D 1 120 ? 11.747 -6.718 0.482 1.00 50.72 270 LEU D CA 1
ATOM 13381 C C . LEU D 1 120 ? 12.765 -6.305 -0.590 1.00 51.48 270 LEU D C 1
ATOM 13382 O O . LEU D 1 120 ? 12.790 -6.946 -1.647 1.00 56.99 270 LEU D O 1
ATOM 13398 N N . SER D 1 121 ? 13.580 -5.290 -0.332 1.00 53.92 271 SER D N 1
ATOM 13399 C CA . SER D 1 121 ? 14.553 -4.752 -1.316 1.00 55.76 271 SER D CA 1
ATOM 13400 C C . SER D 1 121 ? 15.798 -5.649 -1.416 1.00 54.80 271 SER D C 1
ATOM 13401 O O . SER D 1 121 ? 16.431 -5.589 -2.476 1.00 59.24 271 SER D O 1
ATOM 13409 N N . VAL D 1 122 ? 16.143 -6.452 -0.402 1.00 49.95 272 VAL D N 1
ATOM 13410 C CA . VAL D 1 122 ? 17.378 -7.298 -0.426 1.00 52.54 272 VAL D CA 1
ATOM 13411 C C . VAL D 1 122 ? 17.007 -8.783 -0.407 1.00 52.08 272 VAL D C 1
ATOM 13412 O O . VAL D 1 122 ? 17.867 -9.596 -0.048 1.00 57.93 272 VAL D O 1
ATOM 13425 N N . ALA D 1 123 ? 15.792 -9.134 -0.806 1.00 50.54 273 ALA D N 1
ATOM 13426 C CA . ALA D 1 123 ? 15.360 -10.541 -0.939 1.00 49.90 273 ALA D CA 1
ATOM 13427 C C . ALA D 1 123 ? 16.311 -11.226 -1.912 1.00 50.37 273 ALA D C 1
ATOM 13428 O O . ALA D 1 123 ? 16.577 -10.697 -2.984 1.00 44.42 273 ALA D O 1
ATOM 13435 N N . PRO D 1 124 ? 16.855 -12.411 -1.547 1.00 51.47 274 PRO D N 1
ATOM 13436 C CA . PRO D 1 124 ? 17.637 -13.224 -2.471 1.00 51.14 274 PRO D CA 1
ATOM 13437 C C . PRO D 1 124 ? 16.921 -13.306 -3.819 1.00 51.91 274 PRO D C 1
ATOM 13438 O O . PRO D 1 124 ? 15.715 -13.443 -3.833 1.00 52.48 274 PRO D O 1
ATOM 13449 N N . GLN D 1 125 ? 17.663 -13.230 -4.910 1.00 52.62 275 GLN D N 1
ATOM 13450 C CA . GLN D 1 125 ? 17.093 -13.413 -6.273 1.00 53.31 275 GLN D CA 1
ATOM 13451 C C . GLN D 1 125 ? 16.623 -14.867 -6.436 1.00 49.51 275 GLN D C 1
ATOM 13452 O O . GLN D 1 125 ? 17.154 -15.763 -5.753 1.00 47.55 275 GLN D O 1
ATOM 13466 N N . GLN D 1 126 ? 15.661 -15.080 -7.330 1.00 48.71 276 GLN D N 1
ATOM 13467 C CA . GLN D 1 126 ? 15.045 -16.414 -7.553 1.00 51.24 276 GLN D CA 1
ATOM 13468 C C . GLN D 1 126 ? 14.420 -16.869 -6.228 1.00 45.38 276 GLN D C 1
ATOM 13469 O O . GLN D 1 126 ? 14.700 -17.990 -5.812 1.00 43.92 276 GLN D O 1
ATOM 13483 N N . SER D 1 127 ? 13.633 -16.020 -5.568 1.00 44.56 277 SER D N 1
ATOM 13484 C CA . SER D 1 127 ? 12.920 -16.398 -4.317 1.00 44.52 277 SER D CA 1
ATOM 13485 C C . SER D 1 127 ? 11.449 -15.975 -4.362 1.00 40.90 277 SER D C 1
ATOM 13486 O O . SER D 1 127 ? 11.098 -15.039 -5.073 1.00 41.32 277 SER D O 1
ATOM 13494 N N . LEU D 1 128 ? 10.625 -16.699 -3.624 1.00 38.64 278 LEU D N 1
ATOM 13495 C CA . LEU D 1 128 ? 9.240 -16.310 -3.306 1.00 38.41 278 LEU D CA 1
ATOM 13496 C C . LEU D 1 128 ? 9.267 -15.726 -1.894 1.00 37.33 278 LEU D C 1
ATOM 13497 O O . LEU D 1 128 ? 9.724 -16.441 -0.986 1.00 38.62 278 LEU D O 1
ATOM 13513 N N . VAL D 1 129 ? 8.832 -14.483 -1.712 1.00 33.79 279 VAL D N 1
ATOM 13514 C CA . VAL D 1 129 ? 8.590 -13.932 -0.356 1.00 32.75 279 VAL D CA 1
ATOM 13515 C C . VAL D 1 129 ? 7.207 -14.419 0.106 1.00 32.00 279 VAL D C 1
ATOM 13516 O O . VAL D 1 129 ? 6.224 -14.189 -0.604 1.00 29.43 279 VAL D O 1
ATOM 13529 N N . LEU D 1 130 ? 7.159 -15.135 1.232 1.00 31.18 280 LEU D N 1
ATOM 13530 C CA . LEU D 1 130 ? 5.945 -15.814 1.730 1.00 31.47 280 LEU D CA 1
ATOM 13531 C C . LEU D 1 130 ? 5.442 -15.056 2.954 1.00 33.10 280 LEU D C 1
ATOM 13532 O O . LEU D 1 130 ? 6.214 -14.941 3.933 1.00 31.01 280 LEU D O 1
ATOM 13548 N N . LEU D 1 131 ? 4.203 -14.529 2.869 1.00 34.32 281 LEU D N 1
ATOM 13549 C CA . LEU D 1 131 ? 3.467 -13.914 4.007 1.00 33.12 281 LEU D CA 1
ATOM 13550 C C . LEU D 1 131 ? 2.314 -14.856 4.381 1.00 30.68 281 LEU D C 1
ATOM 13551 O O . LEU D 1 131 ? 1.208 -14.705 3.798 1.00 28.61 281 LEU D O 1
ATOM 13567 N N . GLU D 1 132 ? 2.539 -15.783 5.305 1.00 29.82 282 GLU D N 1
ATOM 13568 C CA . GLU D 1 132 ? 1.468 -16.716 5.761 1.00 31.88 282 GLU D CA 1
ATOM 13569 C C . GLU D 1 132 ? 0.486 -15.936 6.655 1.00 31.97 282 GLU D C 1
ATOM 13570 O O . GLU D 1 132 ? 0.930 -15.053 7.404 1.00 28.82 282 GLU D O 1
ATOM 13582 N N . ASP D 1 133 ? -0.810 -16.224 6.549 1.00 32.81 283 ASP D N 1
ATOM 13583 C CA . ASP D 1 133 ? -1.827 -15.761 7.534 1.00 31.39 283 ASP D CA 1
ATOM 13584 C C . ASP D 1 133 ? -1.786 -14.238 7.619 1.00 30.14 283 ASP D C 1
ATOM 13585 O O . ASP D 1 133 ? -1.762 -13.666 8.755 1.00 27.30 283 ASP D O 1
ATOM 13594 N N . VAL D 1 134 ? -1.857 -13.593 6.461 1.00 30.16 284 VAL D N 1
ATOM 13595 C CA . VAL D 1 134 ? -1.695 -12.112 6.364 1.00 33.20 284 VAL D CA 1
ATOM 13596 C C . VAL D 1 134 ? -2.905 -11.415 7.030 1.00 33.91 284 VAL D C 1
ATOM 13597 O O . VAL D 1 134 ? -2.768 -10.255 7.428 1.00 32.72 284 VAL D O 1
ATOM 13610 N N . ASP D 1 135 ? -4.032 -12.107 7.210 1.00 33.79 285 ASP D N 1
ATOM 13611 C CA . ASP D 1 135 ? -5.213 -11.618 7.983 1.00 37.05 285 ASP D CA 1
ATOM 13612 C C . ASP D 1 135 ? -4.827 -11.300 9.434 1.00 37.61 285 ASP D C 1
ATOM 13613 O O . ASP D 1 135 ? -5.478 -10.419 9.999 1.00 37.04 285 ASP D O 1
ATOM 13622 N N . ALA D 1 136 ? -3.822 -11.970 10.004 1.00 38.62 286 ALA D N 1
ATOM 13623 C CA . ALA D 1 136 ? -3.449 -11.836 11.436 1.00 41.22 286 ALA D CA 1
ATOM 13624 C C . ALA D 1 136 ? -2.571 -10.609 11.711 1.00 40.28 286 ALA D C 1
ATOM 13625 O O . ALA D 1 136 ? -2.340 -10.338 12.866 1.00 44.76 286 ALA D O 1
ATOM 13632 N N . ALA D 1 137 ? -2.059 -9.902 10.723 1.00 43.90 287 ALA D N 1
ATOM 13633 C CA . ALA D 1 137 ? -1.274 -8.654 10.944 1.00 46.73 287 ALA D CA 1
ATOM 13634 C C . ALA D 1 137 ? -2.228 -7.522 11.356 1.00 49.31 287 ALA D C 1
ATOM 13635 O O . ALA D 1 137 ? -1.795 -6.636 12.149 1.00 44.67 287 ALA D O 1
ATOM 13642 N N . PHE D 1 138 ? -3.481 -7.552 10.857 1.00 51.58 288 PHE D N 1
ATOM 13643 C CA . PHE D 1 138 ? -4.510 -6.495 11.078 1.00 57.97 288 PHE D CA 1
ATOM 13644 C C . PHE D 1 138 ? -5.916 -7.097 11.222 1.00 60.16 288 PHE D C 1
ATOM 13645 O O . PHE D 1 138 ? -6.714 -6.483 11.979 1.00 60.50 288 PHE D O 1
ATOM 13662 N N . GLY D 1 155 ? 9.266 1.457 14.931 1.00 81.21 305 GLY D N 1
ATOM 13663 C CA . GLY D 1 155 ? 9.093 0.498 16.041 1.00 79.48 305 GLY D CA 1
ATOM 13664 C C . GLY D 1 155 ? 8.272 -0.716 15.631 1.00 77.86 305 GLY D C 1
ATOM 13665 O O . GLY D 1 155 ? 8.688 -1.849 15.966 1.00 81.97 305 GLY D O 1
ATOM 13669 N N . ARG D 1 156 ? 7.103 -0.494 15.015 1.00 71.44 306 ARG D N 1
ATOM 13670 C CA . ARG D 1 156 ? 6.141 -1.571 14.647 1.00 68.78 306 ARG D CA 1
ATOM 13671 C C . ARG D 1 156 ? 5.528 -1.308 13.268 1.00 61.24 306 ARG D C 1
ATOM 13672 O O . ARG D 1 156 ? 5.506 -0.146 12.811 1.00 56.96 306 ARG D O 1
ATOM 13693 N N . LEU D 1 157 ? 5.072 -2.380 12.619 1.00 55.42 307 LEU D N 1
ATOM 13694 C CA . LEU D 1 157 ? 4.479 -2.351 11.252 1.00 51.49 307 LEU D CA 1
ATOM 13695 C C . LEU D 1 157 ? 3.127 -1.634 11.294 1.00 46.24 307 LEU D C 1
ATOM 13696 O O . LEU D 1 157 ? 2.397 -1.839 12.258 1.00 48.03 307 LEU D O 1
ATOM 13712 N N . THR D 1 158 ? 2.823 -0.824 10.279 1.00 43.86 308 THR D N 1
ATOM 13713 C CA . THR D 1 158 ? 1.510 -0.155 10.112 1.00 41.54 308 THR D CA 1
ATOM 13714 C C . THR D 1 158 ? 0.899 -0.647 8.806 1.00 40.59 308 THR D C 1
ATOM 13715 O O . THR D 1 158 ? 1.685 -1.118 7.930 1.00 41.28 308 THR D O 1
ATOM 13726 N N . PHE D 1 159 ? -0.419 -0.519 8.675 1.00 36.83 309 PHE D N 1
ATOM 13727 C CA . PHE D 1 159 ? -1.170 -0.954 7.469 1.00 37.47 309 PHE D CA 1
ATOM 13728 C C . PHE D 1 159 ? -0.595 -0.225 6.247 1.00 35.40 309 PHE D C 1
ATOM 13729 O O . PHE D 1 159 ? -0.225 -0.873 5.260 1.00 34.47 309 PHE D O 1
ATOM 13746 N N . SER D 1 160 ? -0.468 1.093 6.336 1.00 34.99 310 SER D N 1
ATOM 13747 C CA . SER D 1 160 ? 0.086 1.949 5.256 1.00 34.80 310 SER D CA 1
ATOM 13748 C C . SER D 1 160 ? 1.533 1.530 4.935 1.00 35.34 310 SER D C 1
ATOM 13749 O O . SER D 1 160 ? 1.889 1.542 3.742 1.00 34.68 310 SER D O 1
ATOM 13757 N N . GLY D 1 161 ? 2.347 1.189 5.934 1.00 32.02 311 GLY D N 1
ATOM 13758 C CA . GLY D 1 161 ? 3.713 0.699 5.675 1.00 34.22 311 GLY D CA 1
ATOM 13759 C C . GLY D 1 161 ? 3.706 -0.529 4.793 1.00 33.36 311 GLY D C 1
ATOM 13760 O O . GLY D 1 161 ? 4.493 -0.603 3.826 1.00 33.21 311 GLY D O 1
ATOM 13764 N N . LEU D 1 162 ? 2.832 -1.476 5.106 1.00 33.88 312 LEU D N 1
ATOM 13765 C CA . LEU D 1 162 ? 2.708 -2.745 4.341 1.00 33.53 312 LEU D CA 1
ATOM 13766 C C . LEU D 1 162 ? 2.235 -2.420 2.910 1.00 33.04 312 LEU D C 1
ATOM 13767 O O . LEU D 1 162 ? 2.899 -2.887 1.954 1.00 32.78 312 LEU D O 1
ATOM 13783 N N . LEU D 1 163 ? 1.188 -1.616 2.740 1.00 30.53 313 LEU D N 1
ATOM 13784 C CA . LEU D 1 163 ? 0.658 -1.291 1.381 1.00 31.13 313 LEU D CA 1
ATOM 13785 C C . LEU D 1 163 ? 1.758 -0.638 0.534 1.00 30.93 313 LEU D C 1
ATOM 13786 O O . LEU D 1 163 ? 1.865 -0.999 -0.650 1.00 29.11 313 LEU D O 1
ATOM 13802 N N . ASN D 1 164 ? 2.547 0.269 1.113 1.00 30.32 314 ASN D N 1
ATOM 13803 C CA . ASN D 1 164 ? 3.552 1.052 0.353 1.00 32.50 314 ASN D CA 1
ATOM 13804 C C . ASN D 1 164 ? 4.794 0.181 0.086 1.00 34.08 314 ASN D C 1
ATOM 13805 O O . ASN D 1 164 ? 5.450 0.371 -0.976 1.00 34.96 314 ASN D O 1
ATOM 13816 N N . ALA D 1 165 ? 5.110 -0.768 0.965 1.00 33.39 315 ALA D N 1
ATOM 13817 C CA . ALA D 1 165 ? 6.199 -1.734 0.705 1.00 34.68 315 ALA D CA 1
ATOM 13818 C C . ALA D 1 165 ? 5.792 -2.635 -0.472 1.00 34.74 315 ALA D C 1
ATOM 13819 O O . ALA D 1 165 ? 6.586 -2.836 -1.352 1.00 33.07 315 ALA D O 1
ATOM 13826 N N . LEU D 1 166 ? 4.554 -3.124 -0.480 1.00 36.53 316 LEU D N 1
ATOM 13827 C CA . LEU D 1 166 ? 4.059 -4.070 -1.517 1.00 34.52 316 LEU D CA 1
ATOM 13828 C C . LEU D 1 166 ? 3.914 -3.358 -2.867 1.00 33.93 316 LEU D C 1
ATOM 13829 O O . LEU D 1 166 ? 4.389 -3.921 -3.872 1.00 32.99 316 LEU D O 1
ATOM 13845 N N . ASP D 1 167 ? 3.322 -2.158 -2.895 1.00 34.84 317 ASP D N 1
ATOM 13846 C CA . ASP D 1 167 ? 3.109 -1.385 -4.153 1.00 34.13 317 ASP D CA 1
ATOM 13847 C C . ASP D 1 167 ? 3.112 0.107 -3.834 1.00 35.02 317 ASP D C 1
ATOM 13848 O O . ASP D 1 167 ? 2.033 0.682 -3.596 1.00 34.85 317 ASP D O 1
ATOM 13857 N N . GLY D 1 168 ? 4.302 0.688 -3.849 1.00 35.42 318 GLY D N 1
ATOM 13858 C CA . GLY D 1 168 ? 4.513 2.119 -3.645 1.00 36.14 318 GLY D CA 1
ATOM 13859 C C . GLY D 1 168 ? 5.767 2.582 -4.356 1.00 40.00 318 GLY D C 1
ATOM 13860 O O . GLY D 1 168 ? 6.468 1.756 -4.983 1.00 41.39 318 GLY D O 1
ATOM 13864 N N . VAL D 1 169 ? 6.081 3.850 -4.167 1.00 39.79 319 VAL D N 1
ATOM 13865 C CA . VAL D 1 169 ? 7.168 4.564 -4.882 1.00 42.59 319 VAL D CA 1
ATOM 13866 C C . VAL D 1 169 ? 8.521 3.854 -4.707 1.00 44.64 319 VAL D C 1
ATOM 13867 O O . VAL D 1 169 ? 9.260 3.797 -5.712 1.00 48.87 319 VAL D O 1
ATOM 13880 N N . ALA D 1 170 ? 8.800 3.288 -3.537 1.00 44.70 320 ALA D N 1
ATOM 13881 C CA . ALA D 1 170 ? 10.097 2.659 -3.175 1.00 46.96 320 ALA D CA 1
ATOM 13882 C C . ALA D 1 170 ? 10.116 1.131 -3.382 1.00 46.51 320 ALA D C 1
ATOM 13883 O O . ALA D 1 170 ? 11.170 0.534 -3.097 1.00 45.39 320 ALA D O 1
ATOM 13890 N N . SER D 1 171 ? 9.025 0.510 -3.837 1.00 44.61 321 SER D N 1
ATOM 13891 C CA . SER D 1 171 ? 8.981 -0.962 -4.034 1.00 42.75 321 SER D CA 1
ATOM 13892 C C . SER D 1 171 ? 10.012 -1.374 -5.103 1.00 42.39 321 SER D C 1
ATOM 13893 O O . SER D 1 171 ? 10.203 -0.617 -6.045 1.00 40.91 321 SER D O 1
ATOM 13901 N N . THR D 1 172 ? 10.655 -2.532 -4.951 1.00 40.69 322 THR D N 1
ATOM 13902 C CA . THR D 1 172 ? 11.721 -3.027 -5.871 1.00 41.97 322 THR D CA 1
ATOM 13903 C C . THR D 1 172 ? 11.138 -3.972 -6.924 1.00 38.88 322 THR D C 1
ATOM 13904 O O . THR D 1 172 ? 9.995 -4.425 -6.760 1.00 38.96 322 THR D O 1
ATOM 13915 N N . GLU D 1 173 ? 11.918 -4.280 -7.951 1.00 38.11 323 GLU D N 1
ATOM 13916 C CA . GLU D 1 173 ? 11.453 -5.089 -9.120 1.00 38.84 323 GLU D CA 1
ATOM 13917 C C . GLU D 1 173 ? 12.011 -6.511 -9.028 1.00 35.32 323 GLU D C 1
ATOM 13918 O O . GLU D 1 173 ? 12.771 -6.773 -8.098 1.00 35.66 323 GLU D O 1
ATOM 13930 N N . ALA D 1 174 ? 11.575 -7.393 -9.920 1.00 35.02 324 ALA D N 1
ATOM 13931 C CA . ALA D 1 174 ? 11.894 -8.844 -9.957 1.00 35.41 324 ALA D CA 1
ATOM 13932 C C . ALA D 1 174 ? 11.520 -9.486 -8.613 1.00 36.56 324 ALA D C 1
ATOM 13933 O O . ALA D 1 174 ? 12.267 -10.324 -8.096 1.00 39.30 324 ALA D O 1
ATOM 13940 N N . ARG D 1 175 ? 10.373 -9.109 -8.067 1.00 38.12 325 ARG D N 1
ATOM 13941 C CA . ARG D 1 175 ? 9.926 -9.520 -6.717 1.00 37.21 325 ARG D CA 1
ATOM 13942 C C . ARG D 1 175 ? 8.608 -10.294 -6.842 1.00 35.60 325 ARG D C 1
ATOM 13943 O O . ARG D 1 175 ? 7.679 -9.790 -7.523 1.00 32.80 325 ARG D O 1
ATOM 13964 N N . ILE D 1 176 ? 8.571 -11.501 -6.275 1.00 33.24 326 ILE D N 1
ATOM 13965 C CA . ILE D 1 176 ? 7.346 -12.344 -6.242 1.00 33.78 326 ILE D CA 1
ATOM 13966 C C . ILE D 1 176 ? 6.948 -12.545 -4.778 1.00 33.33 326 ILE D C 1
ATOM 13967 O O . ILE D 1 176 ? 7.790 -13.022 -3.983 1.00 31.84 326 ILE D O 1
ATOM 13983 N N . VAL D 1 177 ? 5.703 -12.194 -4.449 1.00 32.20 327 VAL D N 1
ATOM 13984 C CA . VAL D 1 177 ? 5.134 -12.336 -3.082 1.00 30.21 327 VAL D CA 1
ATOM 13985 C C . VAL D 1 177 ? 3.976 -13.321 -3.139 1.00 28.72 327 VAL D C 1
ATOM 13986 O O . VAL D 1 177 ? 3.108 -13.169 -4.026 1.00 30.47 327 VAL D O 1
ATOM 13999 N N . PHE D 1 178 ? 3.940 -14.261 -2.207 1.00 30.39 328 PHE D N 1
ATOM 14000 C CA . PHE D 1 178 ? 2.785 -15.149 -1.937 1.00 30.80 328 PHE D CA 1
ATOM 14001 C C . PHE D 1 178 ? 2.226 -14.788 -0.571 1.00 31.80 328 PHE D C 1
ATOM 14002 O O . PHE D 1 178 ? 3.021 -14.700 0.385 1.00 30.28 328 PHE D O 1
ATOM 14019 N N . MET D 1 179 ? 0.902 -14.576 -0.517 1.00 32.96 329 MET D N 1
ATOM 14020 C CA . MET D 1 179 ? 0.120 -14.420 0.724 1.00 30.10 329 MET D CA 1
ATOM 14021 C C . MET D 1 179 ? -0.802 -15.623 0.847 1.00 29.86 329 MET D C 1
ATOM 14022 O O . MET D 1 179 ? -1.236 -16.159 -0.183 1.00 29.00 329 MET D O 1
ATOM 14036 N N . THR D 1 180 ? -1.095 -16.029 2.070 1.00 28.79 330 THR D N 1
ATOM 14037 C CA . THR D 1 180 ? -2.139 -17.017 2.385 1.00 29.33 330 THR D CA 1
ATOM 14038 C C . THR D 1 180 ? -3.058 -16.436 3.455 1.00 30.53 330 THR D C 1
ATOM 14039 O O . THR D 1 180 ? -2.633 -15.492 4.197 1.00 30.98 330 THR D O 1
ATOM 14050 N N . THR D 1 181 ? -4.273 -16.974 3.527 1.00 32.32 331 THR D N 1
ATOM 14051 C CA . THR D 1 181 ? -5.214 -16.723 4.647 1.00 30.39 331 THR D CA 1
ATOM 14052 C C . THR D 1 181 ? -6.250 -17.840 4.665 1.00 31.61 331 THR D C 1
ATOM 14053 O O . THR D 1 181 ? -6.578 -18.359 3.576 1.00 31.12 331 THR D O 1
ATOM 14064 N N . ASN D 1 182 ? -6.758 -18.170 5.857 1.00 32.06 332 ASN D N 1
ATOM 14065 C CA . ASN D 1 182 ? -8.003 -18.962 6.014 1.00 33.15 332 ASN D CA 1
ATOM 14066 C C . ASN D 1 182 ? -9.222 -18.044 5.895 1.00 32.41 332 ASN D C 1
ATOM 14067 O O . ASN D 1 182 ? -10.287 -18.566 5.687 1.00 33.98 332 ASN D O 1
ATOM 14078 N N . TYR D 1 183 ? -9.049 -16.723 5.942 1.00 33.60 333 TYR D N 1
ATOM 14079 C CA . TYR D 1 183 ? -10.154 -15.740 6.106 1.00 33.69 333 TYR D CA 1
ATOM 14080 C C . TYR D 1 183 ? -10.017 -14.561 5.137 1.00 31.93 333 TYR D C 1
ATOM 14081 O O . TYR D 1 183 ? -9.709 -13.461 5.595 1.00 30.20 333 TYR D O 1
ATOM 14099 N N . ILE D 1 184 ? -10.276 -14.765 3.848 1.00 31.71 334 ILE D N 1
ATOM 14100 C CA . ILE D 1 184 ? -10.137 -13.662 2.853 1.00 33.74 334 ILE D CA 1
ATOM 14101 C C . ILE D 1 184 ? -11.107 -12.511 3.172 1.00 34.00 334 ILE D C 1
ATOM 14102 O O . ILE D 1 184 ? -10.757 -11.383 2.869 1.00 31.38 334 ILE D O 1
ATOM 14118 N N . ASP D 1 185 ? -12.275 -12.783 3.746 1.00 36.94 335 ASP D N 1
ATOM 14119 C CA . ASP D 1 185 ? -13.281 -11.751 4.148 1.00 39.87 335 ASP D CA 1
ATOM 14120 C C . ASP D 1 185 ? -12.693 -10.776 5.186 1.00 39.18 335 ASP D C 1
ATOM 14121 O O . ASP D 1 185 ? -13.240 -9.679 5.314 1.00 40.99 335 ASP D O 1
ATOM 14130 N N . ARG D 1 186 ? -11.627 -11.134 5.900 1.00 36.96 336 ARG D N 1
ATOM 14131 C CA . ARG D 1 186 ? -11.003 -10.227 6.894 1.00 37.08 336 ARG D CA 1
ATOM 14132 C C . ARG D 1 186 ? -9.987 -9.275 6.249 1.00 37.52 336 ARG D C 1
ATOM 14133 O O . ARG D 1 186 ? -9.539 -8.361 6.974 1.00 37.31 336 ARG D O 1
ATOM 14154 N N . LEU D 1 187 ? -9.599 -9.492 4.984 1.00 33.21 337 LEU D N 1
ATOM 14155 C CA . LEU D 1 187 ? -8.540 -8.679 4.339 1.00 33.71 337 LEU D CA 1
ATOM 14156 C C . LEU D 1 187 ? -9.170 -7.378 3.830 1.00 33.36 337 LEU D C 1
ATOM 14157 O O . LEU D 1 187 ? -10.260 -7.435 3.228 1.00 34.14 337 LEU D O 1
ATOM 14173 N N . ASP D 1 188 ? -8.520 -6.250 4.072 1.00 32.74 338 ASP D N 1
ATOM 14174 C CA . ASP D 1 188 ? -8.909 -4.960 3.461 1.00 33.52 338 ASP D CA 1
ATOM 14175 C C . ASP D 1 188 ? -8.695 -5.041 1.943 1.00 34.05 338 ASP D C 1
ATOM 14176 O O . ASP D 1 188 ? -7.621 -5.430 1.486 1.00 29.54 338 ASP D O 1
ATOM 14185 N N . PRO D 1 189 ? -9.692 -4.655 1.110 1.00 33.81 339 PRO D N 1
ATOM 14186 C CA . PRO D 1 189 ? -9.529 -4.658 -0.341 1.00 34.26 339 PRO D CA 1
ATOM 14187 C C . PRO D 1 189 ? -8.231 -4.002 -0.857 1.00 34.48 339 PRO D C 1
ATOM 14188 O O . PRO D 1 189 ? -7.693 -4.508 -1.852 1.00 34.98 339 PRO D O 1
ATOM 14199 N N . ALA D 1 190 ? -7.761 -2.936 -0.203 1.00 32.48 340 ALA D N 1
ATOM 14200 C CA . ALA D 1 190 ? -6.569 -2.169 -0.628 1.00 35.73 340 ALA D CA 1
ATOM 14201 C C . ALA D 1 190 ? -5.320 -3.056 -0.551 1.00 34.75 340 ALA D C 1
ATOM 14202 O O . ALA D 1 190 ? -4.438 -2.907 -1.420 1.00 36.11 340 ALA D O 1
ATOM 14209 N N . LEU D 1 191 ? -5.255 -3.963 0.426 1.00 33.44 341 LEU D N 1
ATOM 14210 C CA . LEU D 1 191 ? -4.110 -4.891 0.606 1.00 32.68 341 LEU D CA 1
ATOM 14211 C C . LEU D 1 191 ? -3.976 -5.829 -0.586 1.00 31.42 341 LEU D C 1
ATOM 14212 O O . LEU D 1 191 ? -2.826 -6.213 -0.887 1.00 30.49 341 LEU D O 1
ATOM 14228 N N . ILE D 1 192 ? -5.072 -6.223 -1.231 1.00 30.01 342 ILE D N 1
ATOM 14229 C CA . ILE D 1 192 ? -5.011 -7.346 -2.226 1.00 29.40 342 ILE D CA 1
ATOM 14230 C C . ILE D 1 192 ? -5.528 -6.861 -3.593 1.00 29.02 342 ILE D C 1
ATOM 14231 O O . ILE D 1 192 ? -5.871 -7.699 -4.418 1.00 27.25 342 ILE D O 1
ATOM 14247 N N . ARG D 1 193 ? -5.553 -5.550 -3.836 1.00 30.68 343 ARG D N 1
ATOM 14248 C CA . ARG D 1 193 ? -5.976 -4.992 -5.155 1.00 31.39 343 ARG D CA 1
ATOM 14249 C C . ARG D 1 193 ? -4.937 -5.386 -6.196 1.00 29.36 343 ARG D C 1
ATOM 14250 O O . ARG D 1 193 ? -3.777 -5.604 -5.862 1.00 27.33 343 ARG D O 1
ATOM 14271 N N . PRO D 1 194 ? -5.302 -5.460 -7.488 1.00 30.56 344 PRO D N 1
ATOM 14272 C CA . PRO D 1 194 ? -4.311 -5.704 -8.542 1.00 29.81 344 PRO D CA 1
ATOM 14273 C C . PRO D 1 194 ? -3.131 -4.731 -8.388 1.00 30.24 344 PRO D C 1
ATOM 14274 O O . PRO D 1 194 ? -3.362 -3.578 -8.023 1.00 27.99 344 PRO D O 1
ATOM 14285 N N . GLY D 1 195 ? -1.903 -5.224 -8.603 1.00 31.02 345 GLY D N 1
ATOM 14286 C CA . GLY D 1 195 ? -0.651 -4.464 -8.373 1.00 31.95 345 GLY D CA 1
ATOM 14287 C C . GLY D 1 195 ? -0.037 -4.737 -7.009 1.00 30.93 345 GLY D C 1
ATOM 14288 O O . GLY D 1 195 ? 1.146 -4.433 -6.832 1.00 35.15 345 GLY D O 1
ATOM 14292 N N . ARG D 1 196 ? -0.822 -5.218 -6.047 1.00 31.24 346 ARG D N 1
ATOM 14293 C CA . ARG D 1 196 ? -0.338 -5.801 -4.769 1.00 31.64 346 ARG D CA 1
ATOM 14294 C C . ARG D 1 196 ? -0.534 -7.311 -4.866 1.00 31.37 346 ARG D C 1
ATOM 14295 O O . ARG D 1 196 ? 0.482 -8.036 -4.791 1.00 33.34 346 ARG D O 1
ATOM 14316 N N . VAL D 1 197 ? -1.772 -7.754 -5.122 1.00 31.98 347 VAL D N 1
ATOM 14317 C CA . VAL D 1 197 ? -2.105 -9.162 -5.478 1.00 32.73 347 VAL D CA 1
ATOM 14318 C C . VAL D 1 197 ? -2.704 -9.203 -6.895 1.00 33.85 347 VAL D C 1
ATOM 14319 O O . VAL D 1 197 ? -3.759 -8.566 -7.151 1.00 31.73 347 VAL D O 1
ATOM 14332 N N . ASP D 1 198 ? -2.060 -9.961 -7.776 1.00 32.99 348 ASP D N 1
ATOM 14333 C CA . ASP D 1 198 ? -2.408 -10.041 -9.213 1.00 34.21 348 ASP D CA 1
ATOM 14334 C C . ASP D 1 198 ? -3.266 -11.282 -9.460 1.00 33.85 348 ASP D C 1
ATOM 14335 O O . ASP D 1 198 ? -4.078 -11.244 -10.379 1.00 35.76 348 ASP D O 1
ATOM 14344 N N . LEU D 1 199 ? -3.131 -12.310 -8.634 1.00 33.31 349 LEU D N 1
ATOM 14345 C CA . LEU D 1 199 ? -3.859 -13.580 -8.806 1.00 35.26 349 LEU D CA 1
ATOM 14346 C C . LEU D 1 199 ? -4.268 -14.121 -7.432 1.00 35.63 349 LEU D C 1
ATOM 14347 O O . LEU D 1 199 ? -3.388 -14.327 -6.577 1.00 32.97 349 LEU D O 1
ATOM 14363 N N . LYS D 1 200 ? -5.574 -14.293 -7.245 1.00 38.19 350 LYS D N 1
ATOM 14364 C CA . LYS D 1 200 ? -6.208 -14.804 -6.003 1.00 38.83 350 LYS D CA 1
ATOM 14365 C C . LYS D 1 200 ? -6.756 -16.182 -6.358 1.00 35.87 350 LYS D C 1
ATOM 14366 O O . LYS D 1 200 ? -7.460 -16.277 -7.378 1.00 33.66 350 LYS D O 1
ATOM 14385 N N . GLU D 1 201 ? -6.400 -17.232 -5.617 1.00 32.10 351 GLU D N 1
ATOM 14386 C CA . GLU D 1 201 ? -6.974 -18.571 -5.891 1.00 31.94 351 GLU D CA 1
ATOM 14387 C C . GLU D 1 201 ? -7.484 -19.210 -4.601 1.00 30.98 351 GLU D C 1
ATOM 14388 O O . GLU D 1 201 ? -6.745 -19.256 -3.606 1.00 31.99 351 GLU D O 1
ATOM 14400 N N . TYR D 1 202 ? -8.722 -19.692 -4.656 1.00 28.94 352 TYR D N 1
ATOM 14401 C CA . TYR D 1 202 ? -9.372 -20.490 -3.606 1.00 29.01 352 TYR D CA 1
ATOM 14402 C C . TYR D 1 202 ? -8.803 -21.906 -3.640 1.00 29.76 352 TYR D C 1
ATOM 14403 O O . TYR D 1 202 ? -8.754 -22.524 -4.720 1.00 28.75 352 TYR D O 1
ATOM 14421 N N . VAL D 1 203 ? -8.422 -22.411 -2.476 1.00 30.22 353 VAL D N 1
ATOM 14422 C CA . VAL D 1 203 ? -7.887 -23.788 -2.262 1.00 29.99 353 VAL D CA 1
ATOM 14423 C C . VAL D 1 203 ? -8.800 -24.478 -1.260 1.00 31.40 353 VAL D C 1
ATOM 14424 O O . VAL D 1 203 ? -8.741 -24.137 -0.083 1.00 31.35 353 VAL D O 1
ATOM 14437 N N . GLY D 1 204 ? -9.664 -25.371 -1.735 1.00 34.35 354 GLY D N 1
ATOM 14438 C CA . GLY D 1 204 ? -10.863 -25.867 -1.039 1.00 32.80 354 GLY D CA 1
ATOM 14439 C C . GLY D 1 204 ? -10.797 -27.329 -0.644 1.00 33.21 354 GLY D C 1
ATOM 14440 O O . GLY D 1 204 ? -9.761 -27.986 -0.851 1.00 30.36 354 GLY D O 1
ATOM 14444 N N . TYR D 1 205 ? -11.912 -27.820 -0.109 1.00 34.54 355 TYR D N 1
ATOM 14445 C CA . TYR D 1 205 ? -12.130 -29.243 0.276 1.00 34.49 355 TYR D CA 1
ATOM 14446 C C . TYR D 1 205 ? -12.154 -30.090 -1.003 1.00 35.35 355 TYR D C 1
ATOM 14447 O O . TYR D 1 205 ? -12.377 -29.559 -2.102 1.00 29.91 355 TYR D O 1
ATOM 14465 N N . CYS D 1 206 ? -11.946 -31.398 -0.853 1.00 33.19 356 CYS D N 1
ATOM 14466 C CA . CYS D 1 206 ? -11.745 -32.351 -1.976 1.00 35.41 356 CYS D CA 1
ATOM 14467 C C . CYS D 1 206 ? -12.963 -32.384 -2.903 1.00 36.08 356 CYS D C 1
ATOM 14468 O O . CYS D 1 206 ? -14.092 -32.601 -2.398 1.00 33.86 356 CYS D O 1
ATOM 14476 N N . SER D 1 207 ? -12.707 -32.176 -4.201 1.00 38.92 357 SER D N 1
ATOM 14477 C CA . SER D 1 207 ? -13.584 -32.586 -5.328 1.00 37.07 357 SER D CA 1
ATOM 14478 C C . SER D 1 207 ? -13.461 -34.107 -5.537 1.00 35.99 357 SER D C 1
ATOM 14479 O O . SER D 1 207 ? -12.511 -34.748 -4.999 1.00 30.49 357 SER D O 1
ATOM 14487 N N . HIS D 1 208 ? -14.379 -34.663 -6.317 1.00 38.26 358 HIS D N 1
ATOM 14488 C CA . HIS D 1 208 ? -14.321 -36.065 -6.800 1.00 40.63 358 HIS D CA 1
ATOM 14489 C C . HIS D 1 208 ? -12.949 -36.315 -7.446 1.00 40.07 358 HIS D C 1
ATOM 14490 O O . HIS D 1 208 ? -12.282 -37.304 -7.113 1.00 36.68 358 HIS D O 1
ATOM 14505 N N . TRP D 1 209 ? -12.553 -35.421 -8.338 1.00 39.16 359 TRP D N 1
ATOM 14506 C CA . TRP D 1 209 ? -11.267 -35.513 -9.060 1.00 41.02 359 TRP D CA 1
ATOM 14507 C C . TRP D 1 209 ? -10.079 -35.572 -8.076 1.00 38.25 359 TRP D C 1
ATOM 14508 O O . TRP D 1 209 ? -9.171 -36.377 -8.315 1.00 37.38 359 TRP D O 1
ATOM 14529 N N . GLN D 1 210 ? -10.059 -34.763 -7.016 1.00 37.18 360 GLN D N 1
ATOM 14530 C CA . GLN D 1 210 ? -8.916 -34.748 -6.051 1.00 34.69 360 GLN D CA 1
ATOM 14531 C C . GLN D 1 210 ? -8.868 -36.089 -5.302 1.00 35.14 360 GLN D C 1
ATOM 14532 O O . GLN D 1 210 ? -7.743 -36.588 -5.017 1.00 36.51 360 GLN D O 1
ATOM 14546 N N . LEU D 1 211 ? -10.025 -36.690 -5.027 1.00 33.85 361 LEU D N 1
ATOM 14547 C CA . LEU D 1 211 ? -10.089 -37.956 -4.265 1.00 34.60 361 LEU D CA 1
ATOM 14548 C C . LEU D 1 211 ? -9.505 -39.085 -5.123 1.00 36.09 361 LEU D C 1
ATOM 14549 O O . LEU D 1 211 ? -8.669 -39.829 -4.588 1.00 35.56 361 LEU D O 1
ATOM 14565 N N . THR D 1 212 ? -9.871 -39.196 -6.401 1.00 35.67 362 THR D N 1
ATOM 14566 C CA . THR D 1 212 ? -9.363 -40.265 -7.300 1.00 36.45 362 THR D CA 1
ATOM 14567 C C . THR D 1 212 ? -7.866 -40.041 -7.541 1.00 34.91 362 THR D C 1
ATOM 14568 O O . THR D 1 212 ? -7.105 -41.021 -7.465 1.00 38.38 362 THR D O 1
ATOM 14579 N N . GLN D 1 213 ? -7.447 -38.800 -7.767 1.00 35.28 363 GLN D N 1
ATOM 14580 C CA . GLN D 1 213 ? -6.019 -38.450 -7.987 1.00 36.41 363 GLN D CA 1
ATOM 14581 C C . GLN D 1 213 ? -5.204 -38.817 -6.738 1.00 36.67 363 GLN D C 1
ATOM 14582 O O . GLN D 1 213 ? -4.104 -39.375 -6.884 1.00 35.16 363 GLN D O 1
ATOM 14596 N N . MET D 1 214 ? -5.699 -38.498 -5.539 1.00 36.90 364 MET D N 1
ATOM 14597 C CA . MET D 1 214 ? -4.945 -38.772 -4.288 1.00 34.79 364 MET D CA 1
ATOM 14598 C C . MET D 1 214 ? -4.869 -40.286 -4.081 1.00 33.67 364 MET D C 1
ATOM 14599 O O . MET D 1 214 ? -3.790 -40.779 -3.741 1.00 30.68 364 MET D O 1
ATOM 14613 N N . PHE D 1 215 ? -5.962 -41.013 -4.295 1.00 33.10 365 PHE D N 1
ATOM 14614 C CA . PHE D 1 215 ? -5.961 -42.488 -4.138 1.00 34.73 365 PHE D CA 1
ATOM 14615 C C . PHE D 1 215 ? -4.901 -43.109 -5.064 1.00 40.33 365 PHE D C 1
ATOM 14616 O O . PHE D 1 215 ? -4.170 -43.996 -4.593 1.00 40.71 365 PHE D O 1
ATOM 14633 N N . GLN D 1 216 ? -4.818 -42.648 -6.318 1.00 41.76 366 GLN D N 1
ATOM 14634 C CA . GLN D 1 216 ? -3.886 -43.193 -7.342 1.00 47.37 366 GLN D CA 1
ATOM 14635 C C . GLN D 1 216 ? -2.429 -42.865 -6.972 1.00 46.99 366 GLN D C 1
ATOM 14636 O O . GLN D 1 216 ? -1.539 -43.692 -7.301 1.00 44.53 366 GLN D O 1
ATOM 14650 N N . ARG D 1 217 ? -2.172 -41.748 -6.287 1.00 42.94 367 ARG D N 1
ATOM 14651 C CA . ARG D 1 217 ? -0.797 -41.378 -5.846 1.00 42.28 367 ARG D CA 1
ATOM 14652 C C . ARG D 1 217 ? -0.378 -42.233 -4.649 1.00 41.04 367 ARG D C 1
ATOM 14653 O O . ARG D 1 217 ? 0.807 -42.588 -4.568 1.00 40.80 367 ARG D O 1
ATOM 14674 N N . PHE D 1 218 ? -1.292 -42.530 -3.729 1.00 39.32 368 PHE D N 1
ATOM 14675 C CA . PHE D 1 218 ? -0.964 -43.249 -2.474 1.00 39.34 368 PHE D CA 1
ATOM 14676 C C . PHE D 1 218 ? -0.932 -44.757 -2.753 1.00 41.33 368 PHE D C 1
ATOM 14677 O O . PHE D 1 218 ? -0.226 -45.468 -2.002 1.00 42.11 368 PHE D O 1
ATOM 14694 N N . TYR D 1 219 ? -1.681 -45.217 -3.762 1.00 43.40 369 TYR D N 1
ATOM 14695 C CA . TYR D 1 219 ? -1.819 -46.645 -4.165 1.00 46.66 369 TYR D CA 1
ATOM 14696 C C . TYR D 1 219 ? -1.603 -46.759 -5.675 1.00 48.84 369 TYR D C 1
ATOM 14697 O O . TYR D 1 219 ? -2.548 -47.016 -6.427 1.00 50.62 369 TYR D O 1
ATOM 14715 N N . PRO D 1 220 ? -0.349 -46.587 -6.147 1.00 51.16 370 PRO D N 1
ATOM 14716 C CA . PRO D 1 220 ? -0.046 -46.661 -7.576 1.00 53.03 370 PRO D CA 1
ATOM 14717 C C . PRO D 1 220 ? -0.292 -48.088 -8.090 1.00 55.18 370 PRO D C 1
ATOM 14718 O O . PRO D 1 220 ? -0.104 -49.034 -7.323 1.00 52.90 370 PRO D O 1
ATOM 14729 N N . GLY D 1 221 ? -0.759 -48.201 -9.334 1.00 56.48 371 GLY D N 1
ATOM 14730 C CA . GLY D 1 221 ? -0.934 -49.488 -10.029 1.00 62.61 371 GLY D CA 1
ATOM 14731 C C . GLY D 1 221 ? -2.203 -50.227 -9.617 1.00 66.44 371 GLY D C 1
ATOM 14732 O O . GLY D 1 221 ? -2.268 -51.458 -9.858 1.00 78.27 371 GLY D O 1
ATOM 14736 N N . GLN D 1 222 ? -3.178 -49.543 -9.011 1.00 60.60 372 GLN D N 1
ATOM 14737 C CA . GLN D 1 222 ? -4.540 -50.100 -8.789 1.00 60.26 372 GLN D CA 1
ATOM 14738 C C . GLN D 1 222 ? -5.410 -49.712 -9.985 1.00 59.05 372 GLN D C 1
ATOM 14739 O O . GLN D 1 222 ? -5.065 -48.738 -10.665 1.00 60.48 372 GLN D O 1
ATOM 14753 N N . ALA D 1 223 ? -6.489 -50.452 -10.225 1.00 60.74 373 ALA D N 1
ATOM 14754 C CA . ALA D 1 223 ? -7.507 -50.135 -11.254 1.00 62.81 373 ALA D CA 1
ATOM 14755 C C . ALA D 1 223 ? -8.064 -48.739 -10.988 1.00 64.65 373 ALA D C 1
ATOM 14756 O O . ALA D 1 223 ? -8.370 -48.399 -9.842 1.00 68.18 373 ALA D O 1
ATOM 14763 N N . PRO D 1 224 ? -8.180 -47.864 -12.010 1.00 66.87 374 PRO D N 1
ATOM 14764 C CA . PRO D 1 224 ? -8.929 -46.615 -11.860 1.00 63.08 374 PRO D CA 1
ATOM 14765 C C . PRO D 1 224 ? -10.306 -46.814 -11.206 1.00 61.55 374 PRO D C 1
ATOM 14766 O O . PRO D 1 224 ? -10.735 -45.949 -10.461 1.00 61.98 374 PRO D O 1
ATOM 14777 N N . SER D 1 225 ? -10.971 -47.944 -11.480 1.00 58.04 375 SER D N 1
ATOM 14778 C CA . SER D 1 225 ? -12.309 -48.277 -10.930 1.00 56.67 375 SER D CA 1
ATOM 14779 C C . SER D 1 225 ? -12.261 -48.283 -9.396 1.00 55.20 375 SER D C 1
ATOM 14780 O O . SER D 1 225 ? -13.302 -47.963 -8.763 1.00 55.21 375 SER D O 1
ATOM 14788 N N . LEU D 1 226 ? -11.119 -48.644 -8.799 1.00 49.68 376 LEU D N 1
ATOM 14789 C CA . LEU D 1 226 ? -10.991 -48.701 -7.317 1.00 48.98 376 LEU D CA 1
ATOM 14790 C C . LEU D 1 226 ? -10.918 -47.283 -6.736 1.00 46.19 376 LEU D C 1
ATOM 14791 O O . LEU D 1 226 ? -11.539 -47.030 -5.694 1.00 45.27 376 LEU D O 1
ATOM 14807 N N . ALA D 1 227 ? -10.180 -46.382 -7.379 1.00 49.15 377 ALA D N 1
ATOM 14808 C CA . ALA D 1 227 ? -10.110 -44.954 -7.000 1.00 48.47 377 ALA D CA 1
ATOM 14809 C C . ALA D 1 227 ? -11.528 -44.369 -7.070 1.00 49.94 377 ALA D C 1
ATOM 14810 O O . ALA D 1 227 ? -11.901 -43.616 -6.134 1.00 45.62 377 ALA D O 1
ATOM 14817 N N . GLU D 1 228 ? -12.280 -44.715 -8.123 1.00 50.04 378 GLU D N 1
ATOM 14818 C CA . GLU D 1 228 ? -13.688 -44.279 -8.338 1.00 49.77 378 GLU D CA 1
ATOM 14819 C C . GLU D 1 228 ? -14.544 -44.728 -7.158 1.00 45.45 378 GLU D C 1
ATOM 14820 O O . GLU D 1 228 ? -15.281 -43.900 -6.634 1.00 45.32 378 GLU D O 1
ATOM 14832 N N . ASN D 1 229 ? -14.464 -46.006 -6.801 1.00 46.89 379 ASN D N 1
ATOM 14833 C CA . ASN D 1 229 ? -15.195 -46.614 -5.658 1.00 47.89 379 ASN D CA 1
ATOM 14834 C C . ASN D 1 229 ? -14.896 -45.765 -4.416 1.00 46.33 379 ASN D C 1
ATOM 14835 O O . ASN D 1 229 ? -15.852 -45.347 -3.738 1.00 51.97 379 ASN D O 1
ATOM 14846 N N . PHE D 1 230 ? -13.624 -45.464 -4.159 1.00 45.27 380 PHE D N 1
ATOM 14847 C CA . PHE D 1 230 ? -13.184 -44.685 -2.975 1.00 43.40 380 PHE D CA 1
ATOM 14848 C C . PHE D 1 230 ? -13.837 -43.299 -2.994 1.00 40.09 380 PHE D C 1
ATOM 14849 O O . PHE D 1 230 ? -14.424 -42.903 -1.991 1.00 37.50 380 PHE D O 1
ATOM 14866 N N . ALA D 1 231 ? -13.743 -42.576 -4.110 1.00 40.21 381 ALA D N 1
ATOM 14867 C CA . ALA D 1 231 ? -14.206 -41.179 -4.229 1.00 42.57 381 ALA D CA 1
ATOM 14868 C C . ALA D 1 231 ? -15.727 -41.116 -4.025 1.00 46.02 381 ALA D C 1
ATOM 14869 O O . ALA D 1 231 ? -16.165 -40.296 -3.174 1.00 42.83 381 ALA D O 1
ATOM 14876 N N . GLU D 1 232 ? -16.498 -41.942 -4.744 1.00 45.97 382 GLU D N 1
ATOM 14877 C CA . GLU D 1 232 ? -17.985 -41.965 -4.657 1.00 47.79 382 GLU D CA 1
ATOM 14878 C C . GLU D 1 232 ? -18.418 -42.109 -3.193 1.00 45.69 382 GLU D C 1
ATOM 14879 O O . GLU D 1 232 ? -19.314 -41.353 -2.756 1.00 46.81 382 GLU D O 1
ATOM 14891 N N A HIS D 1 233 ? -17.810 -43.060 -2.476 0.50 43.79 383 HIS D N 1
ATOM 14892 N N B HIS D 1 233 ? -17.817 -43.063 -2.474 0.50 44.18 383 HIS D N 1
ATOM 14893 C CA A HIS D 1 233 ? -18.209 -43.467 -1.105 0.50 42.23 383 HIS D CA 1
ATOM 14894 C CA B HIS D 1 233 ? -18.211 -43.474 -1.097 0.50 42.84 383 HIS D CA 1
ATOM 14895 C C A HIS D 1 233 ? -17.786 -42.385 -0.098 0.50 41.04 383 HIS D C 1
ATOM 14896 C C B HIS D 1 233 ? -17.788 -42.385 -0.097 0.50 41.39 383 HIS D C 1
ATOM 14897 O O A HIS D 1 233 ? -18.558 -42.128 0.829 0.50 42.78 383 HIS D O 1
ATOM 14898 O O B HIS D 1 233 ? -18.561 -42.128 0.828 0.50 43.13 383 HIS D O 1
ATOM 14927 N N . VAL D 1 234 ? -16.615 -41.767 -0.276 1.00 38.86 384 VAL D N 1
ATOM 14928 C CA . VAL D 1 234 ? -16.139 -40.674 0.607 1.00 38.15 384 VAL D CA 1
ATOM 14929 C C . VAL D 1 234 ? -17.106 -39.488 0.495 1.00 41.36 384 VAL D C 1
ATOM 14930 O O . VAL D 1 234 ? -17.428 -38.902 1.534 1.00 40.16 384 VAL D O 1
ATOM 14943 N N . LEU D 1 235 ? -17.554 -39.148 -0.715 1.00 43.55 385 LEU D N 1
ATOM 14944 C CA . LEU D 1 235 ? -18.447 -37.984 -0.949 1.00 45.33 385 LEU D CA 1
ATOM 14945 C C . LEU D 1 235 ? -19.854 -38.265 -0.418 1.00 46.06 385 LEU D C 1
ATOM 14946 O O . LEU D 1 235 ? -20.561 -37.283 -0.157 1.00 45.41 385 LEU D O 1
ATOM 14962 N N . LYS D 1 236 ? -20.248 -39.530 -0.251 1.00 48.45 386 LYS D N 1
ATOM 14963 C CA . LYS D 1 236 ? -21.557 -39.913 0.352 1.00 47.32 386 LYS D CA 1
ATOM 14964 C C . LYS D 1 236 ? -21.429 -39.927 1.872 1.00 48.87 386 LYS D C 1
ATOM 14965 O O . LYS D 1 236 ? -22.431 -39.631 2.511 1.00 50.59 386 LYS D O 1
ATOM 14984 N N . ALA D 1 237 ? -20.248 -40.212 2.443 1.00 46.66 387 ALA D N 1
ATOM 14985 C CA . ALA D 1 237 ? -20.049 -40.299 3.914 1.00 45.17 387 ALA D CA 1
ATOM 14986 C C . ALA D 1 237 ? -19.713 -38.927 4.531 1.00 43.74 387 ALA D C 1
ATOM 14987 O O . ALA D 1 237 ? -19.737 -38.837 5.774 1.00 40.22 387 ALA D O 1
ATOM 14994 N N . THR D 1 238 ? -19.352 -37.927 3.718 1.00 40.36 388 THR D N 1
ATOM 14995 C CA . THR D 1 238 ? -18.849 -36.614 4.182 1.00 42.17 388 THR D CA 1
ATOM 14996 C C . THR D 1 238 ? -19.552 -35.481 3.424 1.00 41.98 388 THR D C 1
ATOM 14997 O O . THR D 1 238 ? -19.867 -35.674 2.247 1.00 44.67 388 THR D O 1
ATOM 15008 N N . SER D 1 239 ? -19.754 -34.338 4.066 1.00 40.15 389 SER D N 1
ATOM 15009 C CA . SER D 1 239 ? -20.143 -33.043 3.452 1.00 39.80 389 SER D CA 1
ATOM 15010 C C . SER D 1 239 ? -18.895 -32.329 2.933 1.00 40.54 389 SER D C 1
ATOM 15011 O O . SER D 1 239 ? -18.966 -31.748 1.840 1.00 40.76 389 SER D O 1
ATOM 15019 N N . GLU D 1 240 ? -17.826 -32.326 3.744 1.00 39.10 390 GLU D N 1
ATOM 15020 C CA . GLU D 1 240 ? -16.536 -31.658 3.434 1.00 38.99 390 GLU D CA 1
ATOM 15021 C C . GLU D 1 240 ? -15.418 -32.600 3.868 1.00 38.37 390 GLU D C 1
ATOM 15022 O O . GLU D 1 240 ? -15.518 -33.126 5.003 1.00 38.82 390 GLU D O 1
ATOM 15034 N N . ILE D 1 241 ? -14.390 -32.791 3.041 1.00 35.41 391 ILE D N 1
ATOM 15035 C CA . ILE D 1 241 ? -13.172 -33.497 3.541 1.00 34.60 391 ILE D CA 1
ATOM 15036 C C . ILE D 1 241 ? -11.944 -32.805 2.972 1.00 30.96 391 ILE D C 1
ATOM 15037 O O . ILE D 1 241 ? -11.934 -32.504 1.770 1.00 31.45 391 ILE D O 1
ATOM 15053 N N . SER D 1 242 ? -10.998 -32.464 3.829 1.00 29.57 392 SER D N 1
ATOM 15054 C CA . SER D 1 242 ? -9.721 -31.832 3.378 1.00 28.57 392 SER D CA 1
ATOM 15055 C C . SER D 1 242 ? -8.794 -32.905 2.811 1.00 26.96 392 SER D C 1
ATOM 15056 O O . SER D 1 242 ? -8.809 -34.057 3.244 1.00 27.35 392 SER D O 1
ATOM 15064 N N . PRO D 1 243 ? -7.929 -32.555 1.837 1.00 28.18 393 PRO D N 1
ATOM 15065 C CA . PRO D 1 243 ? -6.790 -33.413 1.475 1.00 27.27 393 PRO D CA 1
ATOM 15066 C C . PRO D 1 243 ? -5.952 -33.864 2.691 1.00 27.43 393 PRO D C 1
ATOM 15067 O O . PRO D 1 243 ? -5.505 -34.984 2.695 1.00 26.64 393 PRO D O 1
ATOM 15078 N N . ALA D 1 244 ? -5.770 -33.005 3.703 1.00 26.89 394 ALA D N 1
ATOM 15079 C CA . ALA D 1 244 ? -5.042 -33.371 4.942 1.00 26.98 394 ALA D CA 1
ATOM 15080 C C . ALA D 1 244 ? -5.720 -34.577 5.610 1.00 28.00 394 ALA D C 1
ATOM 15081 O O . ALA D 1 244 ? -4.990 -35.475 6.065 1.00 28.26 394 ALA D O 1
ATOM 15088 N N . GLN D 1 245 ? -7.057 -34.610 5.669 1.00 28.62 395 GLN D N 1
ATOM 15089 C CA . GLN D 1 245 ? -7.826 -35.733 6.262 1.00 28.52 395 GLN D CA 1
ATOM 15090 C C . GLN D 1 245 ? -7.631 -36.985 5.412 1.00 28.58 395 GLN D C 1
ATOM 15091 O O . GLN D 1 245 ? -7.506 -38.076 5.974 1.00 28.35 395 GLN D O 1
ATOM 15105 N N . VAL D 1 246 ? -7.606 -36.839 4.086 1.00 31.08 396 VAL D N 1
ATOM 15106 C CA . VAL D 1 246 ? -7.440 -37.978 3.137 1.00 28.59 396 VAL D CA 1
ATOM 15107 C C . VAL D 1 246 ? -6.051 -38.564 3.354 1.00 28.35 396 VAL D C 1
ATOM 15108 O O . VAL D 1 246 ? -5.964 -39.770 3.565 1.00 27.08 396 VAL D O 1
ATOM 15121 N N . GLN D 1 247 ? -5.015 -37.732 3.362 1.00 29.43 397 GLN D N 1
ATOM 15122 C CA . GLN D 1 247 ? -3.626 -38.146 3.687 1.00 30.16 397 GLN D CA 1
ATOM 15123 C C . GLN D 1 247 ? -3.623 -38.928 5.009 1.00 31.68 397 GLN D C 1
ATOM 15124 O O . GLN D 1 247 ? -3.061 -40.052 5.039 1.00 33.07 397 GLN D O 1
ATOM 15138 N N . GLY D 1 248 ? -4.216 -38.354 6.064 1.00 31.70 398 GLY D N 1
ATOM 15139 C CA . GLY D 1 248 ? -4.269 -38.948 7.411 1.00 32.79 398 GLY D CA 1
ATOM 15140 C C . GLY D 1 248 ? -4.890 -40.331 7.397 1.00 32.57 398 GLY D C 1
ATOM 15141 O O . GLY D 1 248 ? -4.388 -41.228 8.093 1.00 31.15 398 GLY D O 1
ATOM 15145 N N . TYR D 1 249 ? -5.951 -40.491 6.614 1.00 32.86 399 TYR D N 1
ATOM 15146 C CA . TYR D 1 249 ? -6.698 -41.764 6.456 1.00 34.47 399 TYR D CA 1
ATOM 15147 C C . TYR D 1 249 ? -5.800 -42.801 5.758 1.00 35.17 399 TYR D C 1
ATOM 15148 O O . TYR D 1 249 ? -5.680 -43.958 6.226 1.00 35.52 399 TYR D O 1
ATOM 15166 N N . PHE D 1 250 ? -5.152 -42.414 4.665 1.00 33.10 400 PHE D N 1
ATOM 15167 C CA . PHE D 1 250 ? -4.289 -43.332 3.893 1.00 33.28 400 PHE D CA 1
ATOM 15168 C C . PHE D 1 250 ? -3.113 -43.766 4.764 1.00 34.99 400 PHE D C 1
ATOM 15169 O O . PHE D 1 250 ? -2.659 -44.902 4.605 1.00 38.20 400 PHE D O 1
ATOM 15186 N N . MET D 1 251 ? -2.655 -42.908 5.672 1.00 33.83 401 MET D N 1
ATOM 15187 C CA . MET D 1 251 ? -1.575 -43.254 6.633 1.00 34.29 401 MET D CA 1
ATOM 15188 C C . MET D 1 251 ? -1.998 -44.425 7.542 1.00 36.69 401 MET D C 1
ATOM 15189 O O . MET D 1 251 ? -1.100 -45.071 8.076 1.00 38.70 401 MET D O 1
ATOM 15203 N N . LEU D 1 252 ? -3.295 -44.680 7.731 1.00 39.03 402 LEU D N 1
ATOM 15204 C CA . LEU D 1 252 ? -3.800 -45.818 8.546 1.00 38.07 402 LEU D CA 1
ATOM 15205 C C . LEU D 1 252 ? -3.817 -47.099 7.698 1.00 36.11 402 LEU D C 1
ATOM 15206 O O . LEU D 1 252 ? -3.978 -48.181 8.279 1.00 35.34 402 LEU D O 1
ATOM 15222 N N . TYR D 1 253 ? -3.686 -46.989 6.379 1.00 36.12 403 TYR D N 1
ATOM 15223 C CA . TYR D 1 253 ? -3.829 -48.122 5.423 1.00 37.36 403 TYR D CA 1
ATOM 15224 C C . TYR D 1 253 ? -2.661 -48.093 4.447 1.00 35.36 403 TYR D C 1
ATOM 15225 O O . TYR D 1 253 ? -2.864 -48.179 3.226 1.00 36.23 403 TYR D O 1
ATOM 15243 N N . LYS D 1 254 ? -1.446 -47.988 4.986 1.00 37.26 404 LYS D N 1
ATOM 15244 C CA . LYS D 1 254 ? -0.213 -48.006 4.177 1.00 37.89 404 LYS D CA 1
ATOM 15245 C C . LYS D 1 254 ? -0.177 -49.359 3.457 1.00 40.85 404 LYS D C 1
ATOM 15246 O O . LYS D 1 254 ? -0.371 -50.414 4.139 1.00 42.68 404 LYS D O 1
ATOM 15265 N N . ASN D 1 255 ? -0.004 -49.326 2.127 1.00 39.87 405 ASN D N 1
ATOM 15266 C CA . ASN D 1 255 ? 0.070 -50.518 1.250 1.00 42.41 405 ASN D CA 1
ATOM 15267 C C . ASN D 1 255 ? -1.212 -51.363 1.383 1.00 43.31 405 ASN D C 1
ATOM 15268 O O . ASN D 1 255 ? -1.144 -52.558 1.080 1.00 44.79 405 ASN D O 1
ATOM 15279 N N . ASP D 1 256 ? -2.343 -50.782 1.793 1.00 43.63 406 ASP D N 1
ATOM 15280 C CA . ASP D 1 256 ? -3.620 -51.522 1.990 1.00 44.04 406 ASP D CA 1
ATOM 15281 C C . ASP D 1 256 ? -4.762 -50.786 1.291 1.00 41.98 406 ASP D C 1
ATOM 15282 O O . ASP D 1 256 ? -5.666 -50.282 1.941 1.00 41.50 406 ASP D O 1
ATOM 15291 N N . PRO D 1 257 ? -4.766 -50.733 -0.062 1.00 41.22 407 PRO D N 1
ATOM 15292 C CA . PRO D 1 257 ? -5.813 -50.041 -0.811 1.00 39.72 407 PRO D CA 1
ATOM 15293 C C . PRO D 1 257 ? -7.237 -50.559 -0.565 1.00 39.22 407 PRO D C 1
ATOM 15294 O O . PRO D 1 257 ? -8.168 -49.767 -0.534 1.00 38.68 407 PRO D O 1
ATOM 15305 N N . MET D 1 258 ? -7.396 -51.861 -0.393 1.00 42.26 408 MET D N 1
ATOM 15306 C CA . MET D 1 258 ? -8.709 -52.493 -0.073 1.00 42.85 408 MET D CA 1
ATOM 15307 C C . MET D 1 258 ? -9.129 -52.066 1.343 1.00 43.23 408 MET D C 1
ATOM 15308 O O . MET D 1 258 ? -10.320 -51.792 1.537 1.00 39.43 408 MET D O 1
ATOM 15322 N N . GLY D 1 259 ? -8.196 -52.007 2.302 1.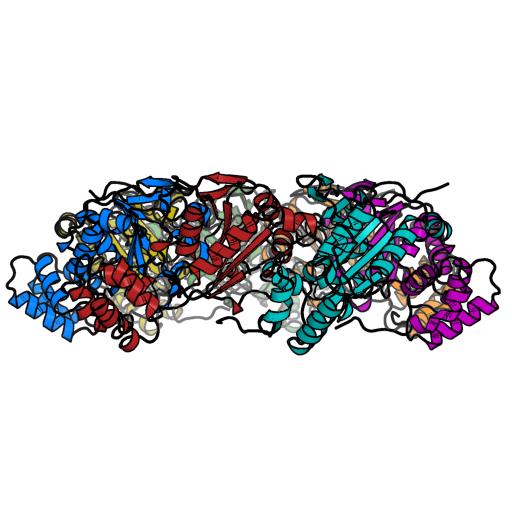00 41.37 409 GLY D N 1
ATOM 15323 C CA . GLY D 1 259 ? -8.451 -51.422 3.630 1.00 41.18 409 GLY D CA 1
ATOM 15324 C C . GLY D 1 259 ? -9.014 -50.010 3.510 1.00 41.52 409 GLY D C 1
ATOM 15325 O O . GLY D 1 259 ? -10.051 -49.717 4.136 1.00 41.23 409 GLY D O 1
ATOM 15329 N N . ALA D 1 260 ? -8.367 -49.160 2.710 1.00 43.89 410 ALA D N 1
ATOM 15330 C CA . ALA D 1 260 ? -8.782 -47.754 2.468 1.00 43.66 410 ALA D CA 1
ATOM 15331 C C . ALA D 1 260 ? -10.222 -47.754 1.945 1.00 42.18 410 ALA D C 1
ATOM 15332 O O . ALA D 1 260 ? -11.037 -46.996 2.464 1.00 42.91 410 ALA D O 1
ATOM 15339 N N . VAL D 1 261 ? -10.528 -48.614 0.981 1.00 42.29 411 VAL D N 1
ATOM 15340 C CA . VAL D 1 261 ? -11.879 -48.666 0.340 1.00 45.70 411 VAL D CA 1
ATOM 15341 C C . VAL D 1 261 ? -12.925 -49.231 1.320 1.00 46.38 411 VAL D C 1
ATOM 15342 O O . VAL D 1 261 ? -14.080 -48.815 1.222 1.00 48.08 411 VAL D O 1
ATOM 15355 N N . HIS D 1 262 ? -12.542 -50.095 2.261 1.00 48.61 412 HIS D N 1
ATOM 15356 C CA . HIS D 1 262 ? -13.499 -50.824 3.139 1.00 52.76 412 HIS D CA 1
ATOM 15357 C C . HIS D 1 262 ? -13.840 -50.029 4.411 1.00 53.87 412 HIS D C 1
ATOM 15358 O O . HIS D 1 262 ? -14.907 -50.331 5.006 1.00 50.29 412 HIS D O 1
ATOM 15373 N N . ASN D 1 263 ? -13.029 -49.036 4.806 1.00 50.35 413 ASN D N 1
ATOM 15374 C CA . ASN D 1 263 ? -13.141 -48.399 6.147 1.00 48.84 413 ASN D CA 1
ATOM 15375 C C . ASN D 1 263 ? -13.604 -46.942 6.016 1.00 47.49 413 ASN D C 1
ATOM 15376 O O . ASN D 1 263 ? -13.399 -46.159 6.975 1.00 48.50 413 ASN D O 1
ATOM 15387 N N . ILE D 1 264 ? -14.256 -46.593 4.905 1.00 45.24 414 ILE D N 1
ATOM 15388 C CA . ILE D 1 264 ? -14.624 -45.184 4.575 1.00 44.07 414 ILE D CA 1
ATOM 15389 C C . ILE D 1 264 ? -15.636 -44.629 5.591 1.00 45.31 414 ILE D C 1
ATOM 15390 O O . ILE D 1 264 ? -15.630 -43.403 5.806 1.00 41.81 414 ILE D O 1
ATOM 15406 N N . GLU D 1 265 ? -16.485 -45.475 6.187 1.00 46.39 415 GLU D N 1
ATOM 15407 C CA . GLU D 1 265 ? -17.519 -45.018 7.160 1.00 48.88 415 GLU D CA 1
ATOM 15408 C C . GLU D 1 265 ? -16.815 -44.388 8.366 1.00 44.66 415 GLU D C 1
ATOM 15409 O O . GLU D 1 265 ? -17.428 -43.567 9.019 1.00 46.23 415 GLU D O 1
ATOM 15421 N N . SER D 1 266 ? -15.554 -44.721 8.622 1.00 45.52 416 SER D N 1
ATOM 15422 C CA . SER D 1 266 ? -14.743 -44.113 9.713 1.00 44.87 416 SER D CA 1
ATOM 15423 C C . SER D 1 266 ? -14.493 -42.615 9.454 1.00 44.87 416 SER D C 1
ATOM 15424 O O . SER D 1 266 ? -14.131 -41.927 10.422 1.00 48.63 416 SER D O 1
ATOM 15432 N N . LEU D 1 267 ? -14.682 -42.114 8.223 1.00 46.15 417 LEU D N 1
ATOM 15433 C CA . LEU D 1 267 ? -14.446 -40.681 7.868 1.00 46.10 417 LEU D CA 1
ATOM 15434 C C . LEU D 1 267 ? -15.704 -39.848 8.126 1.00 48.70 417 LEU D C 1
ATOM 15435 O O . LEU D 1 267 ? -15.612 -38.594 8.041 1.00 46.32 417 LEU D O 1
ATOM 15451 N N . ARG D 1 268 ? -16.839 -40.499 8.391 1.00 51.34 418 ARG D N 1
ATOM 15452 C CA . ARG D 1 268 ? -18.090 -39.813 8.792 1.00 52.98 418 ARG D CA 1
ATOM 15453 C C . ARG D 1 268 ? -17.770 -39.030 10.063 1.00 51.85 418 ARG D C 1
ATOM 15454 O O . ARG D 1 268 ? -17.232 -39.595 11.011 1.00 54.65 418 ARG D O 1
ATOM 15475 N N . PRO D 1 269 ? -18.030 -37.707 10.128 1.00 55.29 419 PRO D N 1
ATOM 15476 C CA . PRO D 1 269 ? -17.561 -36.907 11.267 1.00 55.29 419 PRO D CA 1
ATOM 15477 C C . PRO D 1 269 ? -18.092 -37.416 12.626 1.00 55.36 419 PRO D C 1
ATOM 15478 O O . PRO D 1 269 ? -19.224 -37.854 12.741 1.00 51.44 419 PRO D O 1
ATOM 15489 N N . ARG D 1 270 ? -17.223 -37.352 13.626 1.00 59.55 420 ARG D N 1
ATOM 15490 C CA . ARG D 1 270 ? -17.400 -37.907 14.987 1.00 65.92 420 ARG D CA 1
ATOM 15491 C C . ARG D 1 270 ? -17.002 -36.808 15.983 1.00 64.98 420 ARG D C 1
ATOM 15492 O O . ARG D 1 270 ? -15.884 -36.273 15.845 1.00 62.43 420 ARG D O 1
ATOM 15513 N N . ASP D 1 271 ? -17.868 -36.495 16.949 1.00 62.76 421 ASP D N 1
ATOM 15514 C CA . ASP D 1 271 ? -17.611 -35.468 18.004 1.00 62.37 421 ASP D CA 1
ATOM 15515 C C . ASP D 1 271 ? -16.348 -35.849 18.797 1.00 60.07 421 ASP D C 1
ATOM 15516 O O . ASP D 1 271 ? -16.041 -37.078 18.901 1.00 59.52 421 ASP D O 1
ATOM 15525 N N . HIS D 1 272 ? -15.650 -34.857 19.366 1.00 55.96 422 HIS D N 1
ATOM 15526 C CA . HIS D 1 272 ? -14.709 -35.091 20.493 1.00 56.93 422 HIS D CA 1
ATOM 15527 C C . HIS D 1 272 ? -15.546 -35.574 21.690 1.00 55.25 422 HIS D C 1
ATOM 15528 O O . HIS D 1 272 ? -16.740 -35.228 21.759 1.00 52.76 422 HIS D O 1
ATOM 15543 N N . HIS D 1 273 ? -14.945 -36.335 22.603 1.00 53.45 423 HIS D N 1
ATOM 15544 C CA . HIS D 1 273 ? -15.558 -36.713 23.899 1.00 57.90 423 HIS D CA 1
ATOM 15545 C C . HIS D 1 273 ? -15.655 -35.446 24.766 1.00 63.28 423 HIS D C 1
ATOM 15546 O O . HIS D 1 273 ? -14.657 -34.681 24.820 1.00 59.65 423 HIS D O 1
ATOM 15561 N N . HIS D 1 274 ? -16.820 -35.185 25.378 1.00 60.26 424 HIS D N 1
ATOM 15562 C CA . HIS D 1 274 ? -17.112 -33.926 26.122 1.00 64.03 424 HIS D CA 1
ATOM 15563 C C . HIS D 1 274 ? -16.855 -34.128 27.618 1.00 61.80 424 HIS D C 1
ATOM 15564 O O . HIS D 1 274 ? -16.454 -35.215 28.010 1.00 57.29 424 HIS D O 1
ATOM 15579 N N . GLU E 1 13 ? 19.835 45.158 6.044 1.00 73.50 163 GLU E N 1
ATOM 15580 C CA . GLU E 1 13 ? 18.485 44.512 6.059 1.00 73.54 163 GLU E CA 1
ATOM 15581 C C . GLU E 1 13 ? 18.462 43.383 7.100 1.00 68.16 163 GLU E C 1
ATOM 15582 O O . GLU E 1 13 ? 19.403 42.571 7.142 1.00 66.58 163 GLU E O 1
ATOM 15594 N N . GLY E 1 14 ? 17.399 43.336 7.895 1.00 66.00 164 GLY E N 1
ATOM 15595 C CA . GLY E 1 14 ? 17.245 42.387 9.010 1.00 62.44 164 GLY E CA 1
ATOM 15596 C C . GLY E 1 14 ? 16.544 41.103 8.593 1.00 60.63 164 GLY E C 1
ATOM 15597 O O . GLY E 1 14 ? 15.787 41.098 7.597 1.00 60.79 164 GLY E O 1
ATOM 15601 N N . LYS E 1 15 ? 16.812 40.048 9.355 1.00 63.22 165 LYS E N 1
ATOM 15602 C CA . LYS E 1 15 ? 16.259 38.671 9.247 1.00 59.80 165 LYS E CA 1
ATOM 15603 C C . LYS E 1 15 ? 15.520 38.328 10.545 1.00 53.24 165 LYS E C 1
ATOM 15604 O O . LYS E 1 15 ? 15.665 39.082 11.522 1.00 53.49 165 LYS E O 1
ATOM 15623 N N . THR E 1 16 ? 14.810 37.199 10.590 1.00 47.73 166 THR E N 1
ATOM 15624 C CA . THR E 1 16 ? 14.126 36.693 11.809 1.00 43.35 166 THR E CA 1
ATOM 15625 C C . THR E 1 16 ? 14.695 35.321 12.175 1.00 42.22 166 THR E C 1
ATOM 15626 O O . THR E 1 16 ? 14.527 34.382 11.386 1.00 40.63 166 THR E O 1
ATOM 15637 N N . VAL E 1 17 ? 15.311 35.210 13.350 1.00 43.67 167 VAL E N 1
ATOM 15638 C CA . VAL E 1 17 ? 15.895 33.941 13.865 1.00 42.88 167 VAL E CA 1
ATOM 15639 C C . VAL E 1 17 ? 14.800 33.136 14.580 1.00 41.91 167 VAL E C 1
ATOM 15640 O O . VAL E 1 17 ? 14.139 33.701 15.443 1.00 42.66 167 VAL E O 1
ATOM 15653 N N . MET E 1 18 ? 14.640 31.862 14.212 1.00 42.32 168 MET E N 1
ATOM 15654 C CA . MET E 1 18 ? 13.770 30.846 14.853 1.00 43.38 168 MET E CA 1
ATOM 15655 C C . MET E 1 18 ? 14.617 29.977 15.791 1.00 43.00 168 MET E C 1
ATOM 15656 O O . MET E 1 18 ? 15.687 29.475 15.348 1.00 39.01 168 MET E O 1
ATOM 15670 N N . TYR E 1 19 ? 14.169 29.801 17.037 1.00 42.05 169 TYR E N 1
ATOM 15671 C CA . TYR E 1 19 ? 14.797 28.884 18.022 1.00 43.81 169 TYR E CA 1
ATOM 15672 C C . TYR E 1 19 ? 13.841 27.722 18.286 1.00 43.82 169 TYR E C 1
ATOM 15673 O O . TYR E 1 19 ? 12.621 27.991 18.335 1.00 42.46 169 TYR E O 1
ATOM 15691 N N . THR E 1 20 ? 14.361 26.503 18.483 1.00 43.56 170 THR E N 1
ATOM 15692 C CA . THR E 1 20 ? 13.600 25.372 19.084 1.00 45.41 170 THR E CA 1
ATOM 15693 C C . THR E 1 20 ? 14.329 24.907 20.341 1.00 46.60 170 THR E C 1
ATOM 15694 O O . THR E 1 20 ? 15.510 25.222 20.486 1.00 45.76 170 THR E O 1
ATOM 15705 N N . ALA E 1 21 ? 13.615 24.226 21.232 1.00 49.66 171 ALA E N 1
ATOM 15706 C CA . ALA E 1 21 ? 14.142 23.655 22.487 1.00 51.54 171 ALA E CA 1
ATOM 15707 C C . ALA E 1 21 ? 14.931 22.387 22.167 1.00 52.28 171 ALA E C 1
ATOM 15708 O O . ALA E 1 21 ? 14.395 21.522 21.486 1.00 52.17 171 ALA E O 1
ATOM 15715 N N . VAL E 1 22 ? 16.172 22.305 22.632 1.00 58.11 172 VAL E N 1
ATOM 15716 C CA . VAL E 1 22 ? 16.946 21.034 22.721 1.00 63.14 172 VAL E CA 1
ATOM 15717 C C . VAL E 1 22 ? 17.305 20.834 24.193 1.00 65.33 172 VAL E C 1
ATOM 15718 O O . VAL E 1 22 ? 18.120 21.610 24.718 1.00 69.03 172 VAL E O 1
ATOM 15731 N N . GLY E 1 23 ? 16.656 19.862 24.834 1.00 66.58 173 GLY E N 1
ATOM 15732 C CA . GLY E 1 23 ? 16.674 19.708 26.292 1.00 65.83 173 GLY E CA 1
ATOM 15733 C C . GLY E 1 23 ? 16.139 20.966 26.953 1.00 66.44 173 GLY E C 1
ATOM 15734 O O . GLY E 1 23 ? 14.969 21.360 26.658 1.00 64.08 173 GLY E O 1
ATOM 15738 N N . SER E 1 24 ? 16.974 21.581 27.798 1.00 62.98 174 SER E N 1
ATOM 15739 C CA . SER E 1 24 ? 16.608 22.716 28.684 1.00 62.90 174 SER E CA 1
ATOM 15740 C C . SER E 1 24 ? 17.061 24.039 28.055 1.00 61.41 174 SER E C 1
ATOM 15741 O O . SER E 1 24 ? 16.923 25.088 28.720 1.00 61.46 174 SER E O 1
ATOM 15749 N N . GLU E 1 25 ? 17.546 24.002 26.807 1.00 60.42 175 GLU E N 1
ATOM 15750 C CA . GLU E 1 25 ? 18.193 25.171 26.153 1.00 60.94 175 GLU E CA 1
ATOM 15751 C C . GLU E 1 25 ? 17.617 25.413 24.748 1.00 55.37 175 GLU E C 1
ATOM 15752 O O . GLU E 1 25 ? 17.068 24.476 24.138 1.00 55.98 175 GLU E O 1
ATOM 15764 N N . TRP E 1 26 ? 17.729 26.648 24.262 1.00 53.53 176 TRP E N 1
ATOM 15765 C CA . TRP E 1 26 ? 17.243 27.086 22.928 1.00 50.14 176 TRP E CA 1
ATOM 15766 C C . TRP E 1 26 ? 18.390 27.025 21.921 1.00 51.84 176 TRP E C 1
ATOM 15767 O O . TRP E 1 26 ? 19.470 27.515 22.267 1.00 52.35 176 TRP E O 1
ATOM 15788 N N . ARG E 1 27 ? 18.143 26.496 20.720 1.00 51.67 177 ARG E N 1
ATOM 15789 C CA . ARG E 1 27 ? 19.126 26.429 19.605 1.00 53.87 177 ARG E CA 1
ATOM 15790 C C . ARG E 1 27 ? 18.478 26.993 18.336 1.00 52.65 177 ARG E C 1
ATOM 15791 O O . ARG E 1 27 ? 17.277 26.780 18.137 1.00 53.20 177 ARG E O 1
ATOM 15812 N N . THR E 1 28 ? 19.257 27.654 17.482 1.00 53.44 178 THR E N 1
ATOM 15813 C CA . THR E 1 28 ? 18.762 28.205 16.195 1.00 52.70 178 THR E CA 1
ATOM 15814 C C . THR E 1 28 ? 18.227 27.052 15.342 1.00 50.69 178 THR E C 1
ATOM 15815 O O . THR E 1 28 ? 18.802 25.943 15.388 1.00 46.84 178 THR E O 1
ATOM 15826 N N . PHE E 1 29 ? 17.143 27.304 14.614 1.00 51.09 179 PHE E N 1
ATOM 15827 C CA . PHE E 1 29 ? 16.500 26.317 13.715 1.00 53.29 179 PHE E CA 1
ATOM 15828 C C . PHE E 1 29 ? 16.708 26.787 12.269 1.00 51.96 179 PHE E C 1
ATOM 15829 O O . PHE E 1 29 ? 16.108 27.794 11.846 1.00 49.86 179 PHE E O 1
ATOM 15846 N N . GLY E 1 30 ? 17.562 26.069 11.532 1.00 52.44 180 GLY E N 1
ATOM 15847 C CA . GLY E 1 30 ? 17.954 26.380 10.142 1.00 52.74 180 GLY E CA 1
ATOM 15848 C C . GLY E 1 30 ? 18.518 27.786 9.989 1.00 51.20 180 GLY E C 1
ATOM 15849 O O . GLY E 1 30 ? 19.139 28.293 10.915 1.00 47.75 180 GLY E O 1
ATOM 15853 N N . TYR E 1 31 ? 18.268 28.388 8.833 1.00 54.70 181 TYR E N 1
ATOM 15854 C CA . TYR E 1 31 ? 18.748 29.719 8.393 1.00 58.89 181 TYR E CA 1
ATOM 15855 C C . TYR E 1 31 ? 17.953 30.819 9.102 1.00 57.35 181 TYR E C 1
ATOM 15856 O O . TYR E 1 31 ? 16.789 30.639 9.459 1.00 52.26 181 TYR E O 1
ATOM 15874 N N . PRO E 1 32 ? 18.546 32.013 9.335 1.00 57.19 182 PRO E N 1
ATOM 15875 C CA . PRO E 1 32 ? 17.761 33.226 9.535 1.00 53.55 182 PRO E CA 1
ATOM 15876 C C . PRO E 1 32 ? 16.810 33.420 8.342 1.00 53.40 182 PRO E C 1
ATOM 15877 O O . PRO E 1 32 ? 17.241 33.274 7.222 1.00 51.88 182 PRO E O 1
ATOM 15888 N N . ARG E 1 33 ? 15.535 33.706 8.620 1.00 51.04 183 ARG E N 1
ATOM 15889 C CA . ARG E 1 33 ? 14.452 33.807 7.608 1.00 51.33 183 ARG E CA 1
ATOM 15890 C C . ARG E 1 33 ? 14.273 35.267 7.185 1.00 50.54 183 ARG E C 1
ATOM 15891 O O . ARG E 1 33 ? 14.467 36.168 8.031 1.00 45.99 183 ARG E O 1
ATOM 15912 N N . ARG E 1 34 ? 13.925 35.480 5.916 1.00 52.98 184 ARG E N 1
ATOM 15913 C CA . ARG E 1 34 ? 13.472 36.801 5.407 1.00 56.35 184 ARG E CA 1
ATOM 15914 C C . ARG E 1 34 ? 12.231 37.231 6.204 1.00 47.72 184 ARG E C 1
ATOM 15915 O O . ARG E 1 34 ? 11.348 36.429 6.382 1.00 44.74 184 ARG E O 1
ATOM 15936 N N . ARG E 1 35 ? 12.230 38.466 6.689 1.00 46.42 185 ARG E N 1
ATOM 15937 C CA . ARG E 1 35 ? 11.120 39.091 7.425 1.00 46.94 185 ARG E CA 1
ATOM 15938 C C . ARG E 1 35 ? 9.947 39.182 6.449 1.00 49.44 185 ARG E C 1
ATOM 15939 O O . ARG E 1 35 ? 10.134 39.640 5.332 1.00 52.30 185 ARG E O 1
ATOM 15960 N N . ARG E 1 36 ? 8.778 38.697 6.854 1.00 50.76 186 ARG E N 1
ATOM 15961 C CA . ARG E 1 36 ? 7.528 38.997 6.126 1.00 45.59 186 ARG E CA 1
ATOM 15962 C C . ARG E 1 36 ? 7.115 40.422 6.460 1.00 44.94 186 ARG E C 1
ATOM 15963 O O . ARG E 1 36 ? 7.020 40.767 7.632 1.00 50.04 186 ARG E O 1
ATOM 15984 N N . PRO E 1 37 ? 6.918 41.309 5.474 1.00 42.58 187 PRO E N 1
ATOM 15985 C CA . PRO E 1 37 ? 6.446 42.664 5.743 1.00 41.58 187 PRO E CA 1
ATOM 15986 C C . PRO E 1 37 ? 5.051 42.663 6.395 1.00 41.62 187 PRO E C 1
ATOM 15987 O O . PRO E 1 37 ? 4.192 41.907 5.972 1.00 39.68 187 PRO E O 1
ATOM 15998 N N . LEU E 1 38 ? 4.858 43.477 7.430 1.00 40.51 188 LEU E N 1
ATOM 15999 C CA . LEU E 1 38 ? 3.618 43.520 8.246 1.00 42.68 188 LEU E CA 1
ATOM 16000 C C . LEU E 1 38 ? 2.428 43.818 7.325 1.00 43.57 188 LEU E C 1
ATOM 16001 O O . LEU E 1 38 ? 1.326 43.269 7.528 1.00 40.12 188 LEU E O 1
ATOM 16017 N N . ASP E 1 39 ? 2.693 44.615 6.301 1.00 47.59 189 ASP E N 1
ATOM 16018 C CA . ASP E 1 39 ? 1.682 45.107 5.344 1.00 51.77 189 ASP E CA 1
ATOM 16019 C C . ASP E 1 39 ? 1.197 43.950 4.467 1.00 47.49 189 ASP E C 1
ATOM 16020 O O . ASP E 1 39 ? 0.103 44.090 3.904 1.00 49.63 189 ASP E O 1
ATOM 16029 N N . SER E 1 40 ? 1.968 42.872 4.341 1.00 41.70 190 SER E N 1
ATOM 16030 C CA . SER E 1 40 ? 1.645 41.714 3.482 1.00 41.20 190 SER E CA 1
ATOM 16031 C C . SER E 1 40 ? 0.648 40.803 4.201 1.00 39.32 190 SER E C 1
ATOM 16032 O O . SER E 1 40 ? 0.139 39.867 3.551 1.00 38.25 190 SER E O 1
ATOM 16040 N N . VAL E 1 41 ? 0.403 41.041 5.492 1.00 37.39 191 VAL E N 1
ATOM 16041 C CA . VAL E 1 41 ? -0.655 40.343 6.282 1.00 36.64 191 VAL E CA 1
ATOM 16042 C C . VAL E 1 41 ? -1.795 41.340 6.504 1.00 36.87 191 VAL E C 1
ATOM 16043 O O . VAL E 1 41 ? -1.574 42.377 7.146 1.00 36.35 191 VAL E O 1
ATOM 16056 N N . VAL E 1 42 ? -2.979 41.031 5.991 1.00 36.77 192 VAL E N 1
ATOM 16057 C CA . VAL E 1 42 ? -4.140 41.959 5.980 1.00 37.38 192 VAL E CA 1
ATOM 16058 C C . VAL E 1 42 ? -5.137 41.456 7.014 1.00 35.88 192 VAL E C 1
ATOM 16059 O O . VAL E 1 42 ? -5.853 40.508 6.726 1.00 31.94 192 VAL E O 1
ATOM 16072 N N . LEU E 1 43 ? -5.121 42.059 8.198 1.00 37.70 193 LEU E N 1
ATOM 16073 C CA . LEU E 1 43 ? -6.071 41.718 9.287 1.00 38.59 193 LEU E CA 1
ATOM 16074 C C . LEU E 1 43 ? -7.275 42.653 9.154 1.00 37.94 193 LEU E C 1
ATOM 16075 O O . LEU E 1 43 ? -7.206 43.618 8.357 1.00 36.21 193 LEU E O 1
ATOM 16091 N N . GLN E 1 44 ? -8.341 42.382 9.891 1.00 39.96 194 GLN E N 1
ATOM 16092 C CA . GLN E 1 44 ? -9.507 43.307 9.932 1.00 42.76 194 GLN E CA 1
ATOM 16093 C C . GLN E 1 44 ? -9.017 44.700 10.333 1.00 39.96 194 GLN E C 1
ATOM 16094 O O . GLN E 1 44 ? -7.982 44.823 11.046 1.00 37.50 194 GLN E O 1
ATOM 16108 N N . GLN E 1 45 ? -9.719 45.711 9.830 1.00 38.43 195 GLN E N 1
ATOM 16109 C CA . GLN E 1 45 ? -9.297 47.129 9.898 1.00 40.03 195 GLN E CA 1
ATOM 16110 C C . GLN E 1 45 ? -9.020 47.510 11.357 1.00 38.11 195 GLN E C 1
ATOM 16111 O O . GLN E 1 45 ? -9.873 47.278 12.197 1.00 39.33 195 GLN E O 1
ATOM 16125 N N . GLY E 1 46 ? -7.833 48.028 11.637 1.00 37.49 196 GLY E N 1
ATOM 16126 C CA . GLY E 1 46 ? -7.422 48.534 12.957 1.00 37.52 196 GLY E CA 1
ATOM 16127 C C . GLY E 1 46 ? -6.802 47.466 13.841 1.00 38.14 196 GLY E C 1
ATOM 16128 O O . GLY E 1 46 ? -6.161 47.868 14.870 1.00 37.59 196 GLY E O 1
ATOM 16132 N N . LEU E 1 47 ? -6.930 46.172 13.507 1.00 36.83 197 LEU E N 1
ATOM 16133 C CA . LEU E 1 47 ? -6.515 45.105 14.468 1.00 37.95 197 LEU E CA 1
ATOM 16134 C C . LEU E 1 47 ? -4.995 45.105 14.620 1.00 36.34 197 LEU E C 1
ATOM 16135 O O . LEU E 1 47 ? -4.504 45.119 15.771 1.00 35.66 197 LEU E O 1
ATOM 16151 N N . ALA E 1 48 ? -4.262 45.057 13.499 1.00 38.05 198 ALA E N 1
ATOM 16152 C CA . ALA E 1 48 ? -2.775 45.033 13.499 1.00 35.66 198 ALA E CA 1
ATOM 16153 C C . ALA E 1 48 ? -2.254 46.246 14.280 1.00 35.06 198 ALA E C 1
ATOM 16154 O O . ALA E 1 48 ? -1.390 46.064 15.145 1.00 34.91 198 ALA E O 1
ATOM 16161 N N . ASP E 1 49 ? -2.789 47.434 14.012 1.00 36.80 199 ASP E N 1
ATOM 16162 C CA . ASP E 1 49 ? -2.351 48.688 14.675 1.00 41.53 199 ASP E CA 1
ATOM 16163 C C . ASP E 1 49 ? -2.566 48.587 16.177 1.00 42.43 199 ASP E C 1
ATOM 16164 O O . ASP E 1 49 ? -1.678 49.001 16.910 1.00 44.42 199 ASP E O 1
ATOM 16173 N N . ARG E 1 50 ? -3.696 48.052 16.625 1.00 45.17 200 ARG E N 1
ATOM 16174 C CA . ARG E 1 50 ? -3.993 47.924 18.084 1.00 42.98 200 ARG E CA 1
ATOM 16175 C C . ARG E 1 50 ? -2.968 46.978 18.740 1.00 37.70 200 ARG E C 1
ATOM 16176 O O . ARG E 1 50 ? -2.498 47.303 19.825 1.00 34.21 200 ARG E O 1
ATOM 16197 N N . ILE E 1 51 ? -2.596 45.860 18.107 1.00 37.47 201 ILE E N 1
ATOM 16198 C CA . ILE E 1 51 ? -1.637 44.881 18.720 1.00 35.51 201 ILE E CA 1
ATOM 16199 C C . ILE E 1 51 ? -0.232 45.492 18.755 1.00 35.88 201 ILE E C 1
ATOM 16200 O O . ILE E 1 51 ? 0.450 45.396 19.804 1.00 34.82 201 ILE E O 1
ATOM 16216 N N . VAL E 1 52 ? 0.196 46.098 17.645 1.00 38.33 202 VAL E N 1
ATOM 16217 C CA . VAL E 1 52 ? 1.528 46.764 17.520 1.00 37.63 202 VAL E CA 1
ATOM 16218 C C . VAL E 1 52 ? 1.634 47.849 18.597 1.00 38.41 202 VAL E C 1
ATOM 16219 O O . VAL E 1 52 ? 2.663 47.899 19.293 1.00 36.34 202 VAL E O 1
ATOM 16232 N N . LYS E 1 53 ? 0.615 48.693 18.730 1.00 39.33 203 LYS E N 1
ATOM 16233 C CA . LYS E 1 53 ? 0.593 49.794 19.732 1.00 42.24 203 LYS E CA 1
ATOM 16234 C C . LYS E 1 53 ? 0.746 49.206 21.139 1.00 40.35 203 LYS E C 1
ATOM 16235 O O . LYS E 1 53 ? 1.613 49.680 21.891 1.00 39.34 203 LYS E O 1
ATOM 16254 N N . ASP E 1 54 ? -0.044 48.183 21.461 1.00 41.38 204 ASP E N 1
ATOM 16255 C CA . ASP E 1 54 ? -0.012 47.514 22.785 1.00 41.55 204 ASP E CA 1
ATOM 16256 C C . ASP E 1 54 ? 1.403 47.013 23.082 1.00 39.24 204 ASP E C 1
ATOM 16257 O O . ASP E 1 54 ? 1.933 47.294 24.186 1.00 38.07 204 ASP E O 1
ATOM 16266 N N . ILE E 1 55 ? 1.982 46.265 22.146 1.00 40.03 205 ILE E N 1
ATOM 16267 C CA . ILE E 1 55 ? 3.273 45.548 22.380 1.00 39.91 205 ILE E CA 1
ATOM 16268 C C . ILE E 1 55 ? 4.406 46.579 22.423 1.00 40.55 205 ILE E C 1
ATOM 16269 O O . ILE E 1 55 ? 5.295 46.428 23.266 1.00 39.97 205 ILE E O 1
ATOM 16285 N N . ARG E 1 56 ? 4.372 47.629 21.599 1.00 42.05 206 ARG E N 1
ATOM 16286 C CA . ARG E 1 56 ? 5.384 48.727 21.681 1.00 45.40 206 ARG E CA 1
ATOM 16287 C C . ARG E 1 56 ? 5.267 49.426 23.042 1.00 42.16 206 ARG E C 1
ATOM 16288 O O . ARG E 1 56 ? 6.299 49.710 23.644 1.00 40.88 206 ARG E O 1
ATOM 16309 N N . GLU E 1 57 ? 4.057 49.676 23.526 1.00 41.95 207 GLU E N 1
ATOM 16310 C CA . GLU E 1 57 ? 3.847 50.318 24.857 1.00 44.16 207 GLU E CA 1
ATOM 16311 C C . GLU E 1 57 ? 4.456 49.444 25.973 1.00 43.38 207 GLU E C 1
ATOM 16312 O O . GLU E 1 57 ? 5.077 50.005 26.904 1.00 43.84 207 GLU E O 1
ATOM 16324 N N . PHE E 1 58 ? 4.284 48.122 25.892 1.00 40.19 208 PHE E N 1
ATOM 16325 C CA . PHE E 1 58 ? 4.898 47.169 26.846 1.00 39.22 208 PHE E CA 1
ATOM 16326 C C . PHE E 1 58 ? 6.425 47.293 26.773 1.00 41.89 208 PHE E C 1
ATOM 16327 O O . PHE E 1 58 ? 7.066 47.496 27.829 1.00 40.97 208 PHE E O 1
ATOM 16344 N N . ILE E 1 59 ? 6.997 47.141 25.577 1.00 42.88 209 ILE E N 1
ATOM 16345 C CA . ILE E 1 59 ? 8.477 47.158 25.366 1.00 46.15 209 ILE E CA 1
ATOM 16346 C C . ILE E 1 59 ? 9.035 48.480 25.890 1.00 48.09 209 ILE E C 1
ATOM 16347 O O . ILE E 1 59 ? 10.071 48.415 26.562 1.00 52.57 209 ILE E O 1
ATOM 16363 N N . ASP E 1 60 ? 8.322 49.590 25.686 1.00 50.36 210 ASP E N 1
ATOM 16364 C CA . ASP E 1 60 ? 8.818 50.955 26.008 1.00 53.28 210 ASP E CA 1
ATOM 16365 C C . ASP E 1 60 ? 8.629 51.330 27.490 1.00 54.00 210 ASP E C 1
ATOM 16366 O O . ASP E 1 60 ? 9.131 52.416 27.844 1.00 53.27 210 ASP E O 1
ATOM 16375 N N . ASN E 1 61 ? 7.978 50.519 28.341 1.00 51.28 211 ASN E N 1
ATOM 16376 C CA . ASN E 1 61 ? 7.594 50.992 29.701 1.00 52.60 211 ASN E CA 1
ATOM 16377 C C . ASN E 1 61 ? 7.990 50.046 30.837 1.00 51.03 211 ASN E C 1
ATOM 16378 O O . ASN E 1 61 ? 7.212 49.878 31.771 1.00 48.97 211 ASN E O 1
ATOM 16389 N N . PRO E 1 62 ? 9.218 49.493 30.878 1.00 50.97 212 PRO E N 1
ATOM 16390 C CA . PRO E 1 62 ? 9.641 48.664 32.011 1.00 50.86 212 PRO E CA 1
ATOM 16391 C C . PRO E 1 62 ? 9.588 49.412 33.348 1.00 53.20 212 PRO E C 1
ATOM 16392 O O . PRO E 1 62 ? 9.217 48.810 34.343 1.00 57.15 212 PRO E O 1
ATOM 16403 N N . LYS E 1 63 ? 9.934 50.696 33.354 1.00 53.64 213 LYS E N 1
ATOM 16404 C CA . LYS E 1 63 ? 10.007 51.494 34.603 1.00 56.20 213 LYS E CA 1
ATOM 16405 C C . LYS E 1 63 ? 8.609 51.569 35.229 1.00 54.43 213 LYS E C 1
ATOM 16406 O O . LYS E 1 63 ? 8.500 51.467 36.464 1.00 53.80 213 LYS E O 1
ATOM 16425 N N . TRP E 1 64 ? 7.563 51.744 34.410 1.00 50.96 214 TRP E N 1
ATOM 16426 C CA . TRP E 1 64 ? 6.174 51.852 34.908 1.00 48.39 214 TRP E CA 1
ATOM 16427 C C . TRP E 1 64 ? 5.822 50.579 35.687 1.00 48.61 214 TRP E C 1
ATOM 16428 O O . TRP E 1 64 ? 5.184 50.684 36.757 1.00 52.78 214 TRP E O 1
ATOM 16449 N N . TYR E 1 65 ? 6.225 49.420 35.165 1.00 47.58 215 TYR E N 1
ATOM 16450 C CA . TYR E 1 65 ? 5.994 48.095 35.793 1.00 46.33 215 TYR E CA 1
ATOM 16451 C C . TYR E 1 65 ? 6.812 48.032 37.095 1.00 51.39 215 TYR E C 1
ATOM 16452 O O . TYR E 1 65 ? 6.242 47.740 38.163 1.00 49.10 215 TYR E O 1
ATOM 16470 N N . ILE E 1 66 ? 8.112 48.299 37.036 1.00 54.52 216 ILE E N 1
ATOM 16471 C CA . ILE E 1 66 ? 8.989 48.111 38.229 1.00 59.98 216 ILE E CA 1
ATOM 16472 C C . ILE E 1 66 ? 8.556 49.064 39.349 1.00 61.16 216 ILE E C 1
ATOM 16473 O O . ILE E 1 66 ? 8.464 48.602 40.486 1.00 63.48 216 ILE E O 1
ATOM 16489 N N . ASP E 1 67 ? 8.240 50.319 39.044 1.00 66.26 217 ASP E N 1
ATOM 16490 C CA . ASP E 1 67 ? 7.783 51.301 40.067 1.00 68.18 217 ASP E CA 1
ATOM 16491 C C . ASP E 1 67 ? 6.568 50.749 40.827 1.00 66.06 217 ASP E C 1
ATOM 16492 O O . ASP E 1 67 ? 6.475 50.997 42.032 1.00 68.90 217 ASP E O 1
ATOM 16501 N N . ARG E 1 68 ? 5.663 50.047 40.147 1.00 62.26 218 ARG E N 1
ATOM 16502 C CA . ARG E 1 68 ? 4.378 49.582 40.738 1.00 61.12 218 ARG E CA 1
ATOM 16503 C C . ARG E 1 68 ? 4.506 48.138 41.248 1.00 54.75 218 ARG E C 1
ATOM 16504 O O . ARG E 1 68 ? 3.500 47.624 41.770 1.00 57.06 218 ARG E O 1
ATOM 16525 N N . GLY E 1 69 ? 5.682 47.513 41.101 1.00 48.75 219 GLY E N 1
ATOM 16526 C CA . GLY E 1 69 ? 5.994 46.146 41.572 1.00 46.55 219 GLY E CA 1
ATOM 16527 C C . GLY E 1 69 ? 5.359 45.043 40.728 1.00 45.32 219 GLY E C 1
ATOM 16528 O O . GLY E 1 69 ? 5.306 43.883 41.227 1.00 44.58 219 GLY E O 1
ATOM 16532 N N . ILE E 1 70 ? 4.947 45.350 39.490 1.00 41.76 220 ILE E N 1
ATOM 16533 C CA . ILE E 1 70 ? 4.171 44.438 38.605 1.00 42.16 220 ILE E CA 1
ATOM 16534 C C . ILE E 1 70 ? 5.142 43.612 37.763 1.00 41.51 220 ILE E C 1
ATOM 16535 O O . ILE E 1 70 ? 6.020 44.180 37.106 1.00 40.22 220 ILE E O 1
ATOM 16551 N N . PRO E 1 71 ? 4.986 42.266 37.698 1.00 40.80 221 PRO E N 1
ATOM 16552 C CA . PRO E 1 71 ? 5.831 41.432 36.845 1.00 40.12 221 PRO E CA 1
ATOM 16553 C C . PRO E 1 71 ? 5.874 41.982 35.413 1.00 41.93 221 PRO E C 1
ATOM 16554 O O . PRO E 1 71 ? 4.808 42.238 34.838 1.00 42.34 221 PRO E O 1
ATOM 16565 N N . TYR E 1 72 ? 7.086 42.205 34.898 1.00 41.74 222 TYR E N 1
ATOM 16566 C CA . TYR E 1 72 ? 7.338 42.794 33.560 1.00 43.13 222 TYR E CA 1
ATOM 16567 C C . TYR E 1 72 ? 7.281 41.681 32.498 1.00 41.97 222 TYR E C 1
ATOM 16568 O O . TYR E 1 72 ? 8.304 41.181 32.020 1.00 40.40 222 TYR E O 1
ATOM 16586 N N . ARG E 1 73 ? 6.054 41.305 32.166 1.00 43.07 223 ARG E N 1
ATOM 16587 C CA . ARG E 1 73 ? 5.686 40.191 31.258 1.00 41.56 223 ARG E CA 1
ATOM 16588 C C . ARG E 1 73 ? 4.398 40.580 30.536 1.00 38.85 223 ARG E C 1
ATOM 16589 O O . ARG E 1 73 ? 3.543 41.265 31.165 1.00 35.81 223 ARG E O 1
ATOM 16610 N N . ARG E 1 74 ? 4.194 40.071 29.333 1.00 38.83 224 ARG E N 1
ATOM 16611 C CA . ARG E 1 74 ? 2.900 40.268 28.640 1.00 38.17 224 ARG E CA 1
ATOM 16612 C C . ARG E 1 74 ? 2.607 39.048 27.769 1.00 38.46 224 ARG E C 1
ATOM 16613 O O . ARG E 1 74 ? 3.550 38.473 27.171 1.00 39.32 224 ARG E O 1
ATOM 16634 N N . GLY E 1 75 ? 1.331 38.674 27.700 1.00 36.22 225 GLY E N 1
ATOM 16635 C CA . GLY E 1 75 ? 0.871 37.536 26.897 1.00 34.51 225 GLY E CA 1
ATOM 16636 C C . GLY E 1 75 ? -0.212 37.943 25.928 1.00 33.25 225 GLY E C 1
ATOM 16637 O O . GLY E 1 75 ? -1.044 38.793 26.298 1.00 34.24 225 GLY E O 1
ATOM 16641 N N . TYR E 1 76 ? -0.222 37.318 24.760 1.00 31.33 226 TYR E N 1
ATOM 16642 C CA . TYR E 1 76 ? -1.171 37.582 23.660 1.00 33.08 226 TYR E CA 1
ATOM 16643 C C . TYR E 1 76 ? -1.793 36.253 23.236 1.00 33.73 226 TYR E C 1
ATOM 16644 O O . TYR E 1 76 ? -1.082 35.228 23.201 1.00 36.90 226 TYR E O 1
ATOM 16662 N N . LEU E 1 77 ? -3.088 36.263 22.929 1.00 33.29 227 LEU E N 1
ATOM 16663 C CA . LEU E 1 77 ? -3.802 35.104 22.349 1.00 32.47 227 LEU E CA 1
ATOM 16664 C C . LEU E 1 77 ? -4.407 35.560 21.029 1.00 31.94 227 LEU E C 1
ATOM 16665 O O . LEU E 1 77 ? -5.203 36.496 21.053 1.00 30.87 227 LEU E O 1
ATOM 16681 N N . LEU E 1 78 ? -4.015 34.942 19.919 1.00 30.80 228 LEU E N 1
ATOM 16682 C CA . LEU E 1 78 ? -4.739 35.084 18.642 1.00 32.11 228 LEU E CA 1
ATOM 16683 C C . LEU E 1 78 ? -5.575 33.812 18.463 1.00 32.90 228 LEU E C 1
ATOM 16684 O O . LEU E 1 78 ? -5.020 32.697 18.555 1.00 33.09 228 LEU E O 1
ATOM 16700 N N . TYR E 1 79 ? -6.867 33.958 18.224 1.00 31.33 229 TYR E N 1
ATOM 16701 C CA . TYR E 1 79 ? -7.782 32.802 18.067 1.00 32.75 229 TYR E CA 1
ATOM 16702 C C . TYR E 1 79 ? -8.663 32.984 16.832 1.00 31.47 229 TYR E C 1
ATOM 16703 O O . TYR E 1 79 ? -9.043 34.110 16.495 1.00 31.00 229 TYR E O 1
ATOM 16721 N N . GLY E 1 80 ? -8.991 31.871 16.181 1.00 31.77 230 GLY E N 1
ATOM 16722 C CA . GLY E 1 80 ? -10.039 31.849 15.140 1.00 30.72 230 GLY E CA 1
ATOM 16723 C C . GLY E 1 80 ? -9.746 30.785 14.096 1.00 29.49 230 GLY E C 1
ATOM 16724 O O . GLY E 1 80 ? -8.812 30.005 14.260 1.00 27.52 230 GLY E O 1
ATOM 16728 N N . PRO E 1 81 ? -10.563 30.735 13.022 1.00 29.07 231 PRO E N 1
ATOM 16729 C CA . PRO E 1 81 ? -10.548 29.621 12.083 1.00 30.49 231 PRO E CA 1
ATOM 16730 C C . PRO E 1 81 ? -9.224 29.464 11.333 1.00 31.21 231 PRO E C 1
ATOM 16731 O O . PRO E 1 81 ? -8.442 30.411 11.206 1.00 35.11 231 PRO E O 1
ATOM 16742 N N . PRO E 1 82 ? -8.929 28.255 10.814 1.00 30.55 232 PRO E N 1
ATOM 16743 C CA . PRO E 1 82 ? -7.748 28.047 9.991 1.00 30.85 232 PRO E CA 1
ATOM 16744 C C . PRO E 1 82 ? -7.663 28.973 8.769 1.00 30.68 232 PRO E C 1
ATOM 16745 O O . PRO E 1 82 ? -8.649 29.183 8.093 1.00 31.73 232 PRO E O 1
ATOM 16756 N N . GLY E 1 83 ? -6.477 29.534 8.558 1.00 29.20 233 GLY E N 1
ATOM 16757 C CA . GLY E 1 83 ? -6.099 30.222 7.315 1.00 29.06 233 GLY E CA 1
ATOM 16758 C C . GLY E 1 83 ? -6.426 31.698 7.341 1.00 28.76 233 GLY E C 1
ATOM 16759 O O . GLY E 1 83 ? -6.656 32.233 6.253 1.00 30.19 233 GLY E O 1
ATOM 16763 N N . CYS E 1 84 ? -6.445 32.356 8.509 1.00 29.32 234 CYS E N 1
ATOM 16764 C CA . CYS E 1 84 ? -6.959 33.753 8.614 1.00 29.16 234 CYS E CA 1
ATOM 16765 C C . CYS E 1 84 ? -5.865 34.736 9.065 1.00 29.67 234 CYS E C 1
ATOM 16766 O O . CYS E 1 84 ? -6.123 35.944 8.973 1.00 31.83 234 CYS E O 1
ATOM 16774 N N . GLY E 1 85 ? -4.671 34.291 9.453 1.00 28.53 235 GLY E N 1
ATOM 16775 C CA . GLY E 1 85 ? -3.486 35.168 9.558 1.00 30.02 235 GLY E CA 1
ATOM 16776 C C . GLY E 1 85 ? -2.737 35.093 10.890 1.00 30.01 235 GLY E C 1
ATOM 16777 O O . GLY E 1 85 ? -1.901 35.967 11.151 1.00 28.49 235 GLY E O 1
ATOM 16781 N N . LYS E 1 86 ? -2.986 34.090 11.729 1.00 29.60 236 LYS E N 1
ATOM 16782 C CA . LYS E 1 86 ? -2.412 34.086 13.087 1.00 29.20 236 LYS E CA 1
ATOM 16783 C C . LYS E 1 86 ? -0.901 33.865 12.999 1.00 28.98 236 LYS E C 1
ATOM 16784 O O . LYS E 1 86 ? -0.153 34.711 13.534 1.00 28.70 236 LYS E O 1
ATOM 16803 N N . SER E 1 87 ? -0.458 32.766 12.391 1.00 28.33 237 SER E N 1
ATOM 16804 C CA . SER E 1 87 ? 0.985 32.422 12.306 1.00 28.48 237 SER E CA 1
ATOM 16805 C C . SER E 1 87 ? 1.719 33.469 11.450 1.00 30.73 237 SER E C 1
ATOM 16806 O O . SER E 1 87 ? 2.836 33.888 11.848 1.00 31.54 237 SER E O 1
ATOM 16814 N N . SER E 1 88 ? 1.141 33.880 10.317 1.00 31.47 238 SER E N 1
ATOM 16815 C CA . SER E 1 88 ? 1.792 34.875 9.418 1.00 34.13 238 SER E CA 1
ATOM 16816 C C . SER E 1 88 ? 1.897 36.231 10.140 1.00 33.00 238 SER E C 1
ATOM 16817 O O . SER E 1 88 ? 2.975 36.836 10.097 1.00 34.05 238 SER E O 1
ATOM 16825 N N . PHE E 1 89 ? 0.853 36.685 10.821 1.00 32.30 239 PHE E N 1
ATOM 16826 C CA . PHE E 1 89 ? 0.942 37.962 11.578 1.00 32.58 239 PHE E CA 1
ATOM 16827 C C . PHE E 1 89 ? 2.082 37.919 12.620 1.00 32.10 239 PHE E C 1
ATOM 16828 O O . PHE E 1 89 ? 2.853 38.864 12.736 1.00 32.93 239 PHE E O 1
ATOM 16845 N N . ILE E 1 90 ? 2.178 36.844 13.395 1.00 31.90 240 ILE E N 1
ATOM 16846 C CA . ILE E 1 90 ? 3.177 36.745 14.486 1.00 31.23 240 ILE E CA 1
ATOM 16847 C C . ILE E 1 90 ? 4.577 36.774 13.846 1.00 31.95 240 ILE E C 1
ATOM 16848 O O . ILE E 1 90 ? 5.457 37.442 14.387 1.00 32.43 240 ILE E O 1
ATOM 16864 N N . THR E 1 91 ? 4.775 36.106 12.718 1.00 32.73 241 THR E N 1
ATOM 16865 C CA . THR E 1 91 ? 6.052 36.131 11.963 1.00 34.37 241 THR E CA 1
ATOM 16866 C C . THR E 1 91 ? 6.391 37.573 11.581 1.00 34.96 241 THR E C 1
ATOM 16867 O O . THR E 1 91 ? 7.507 38.011 11.863 1.00 32.64 241 THR E O 1
ATOM 16878 N N . ALA E 1 92 ? 5.446 38.287 10.975 1.00 36.31 242 ALA E N 1
ATOM 16879 C CA . ALA E 1 92 ? 5.607 39.671 10.484 1.00 35.70 242 ALA E CA 1
ATOM 16880 C C . ALA E 1 92 ? 5.859 40.611 11.667 1.00 36.63 242 ALA E C 1
ATOM 16881 O O . ALA E 1 92 ? 6.759 41.478 11.561 1.00 36.72 242 ALA E O 1
ATOM 16888 N N . LEU E 1 93 ? 5.065 40.455 12.732 1.00 33.89 243 LEU E N 1
ATOM 16889 C CA . LEU E 1 93 ? 5.220 41.248 13.972 1.00 34.42 243 LEU E CA 1
ATOM 16890 C C . LEU E 1 93 ? 6.645 41.099 14.513 1.00 33.82 243 LEU E C 1
ATOM 16891 O O . LEU E 1 93 ? 7.247 42.124 14.865 1.00 34.05 243 LEU E O 1
ATOM 16907 N N . ALA E 1 94 ? 7.140 39.868 14.628 1.00 33.06 244 ALA E N 1
ATOM 16908 C CA . ALA E 1 94 ? 8.511 39.595 15.112 1.00 35.91 244 ALA E CA 1
ATOM 16909 C C . ALA E 1 94 ? 9.492 40.394 14.247 1.00 37.69 244 ALA E C 1
ATOM 16910 O O . ALA E 1 94 ? 10.367 41.058 14.801 1.00 38.55 244 ALA E O 1
ATOM 16917 N N . GLY E 1 95 ? 9.314 40.358 12.934 1.00 39.11 245 GLY E N 1
ATOM 16918 C CA . GLY E 1 95 ? 10.178 41.088 11.996 1.00 40.67 245 GLY E CA 1
ATOM 16919 C C . GLY E 1 95 ? 10.110 42.585 12.218 1.00 41.48 245 GLY E C 1
ATOM 16920 O O . GLY E 1 95 ? 11.151 43.206 12.302 1.00 41.55 245 GLY E O 1
ATOM 16924 N N . GLU E 1 96 ? 8.911 43.135 12.343 1.00 43.40 246 GLU E N 1
ATOM 16925 C CA . GLU E 1 96 ? 8.690 44.583 12.593 1.00 44.08 246 GLU E CA 1
ATOM 16926 C C . GLU E 1 96 ? 9.404 45.038 13.880 1.00 43.90 246 GLU E C 1
ATOM 16927 O O . GLU E 1 96 ? 9.911 46.140 13.896 1.00 42.69 246 GLU E O 1
ATOM 16939 N N . LEU E 1 97 ? 9.393 44.231 14.936 1.00 42.88 247 LEU E N 1
ATOM 16940 C CA . LEU E 1 97 ? 9.968 44.565 16.266 1.00 43.89 247 LEU E CA 1
ATOM 16941 C C . LEU E 1 97 ? 11.433 44.106 16.355 1.00 45.07 247 LEU E C 1
ATOM 16942 O O . LEU E 1 97 ? 12.001 44.201 17.453 1.00 42.98 247 LEU E O 1
ATOM 16958 N N . GLU E 1 98 ? 11.989 43.563 15.274 1.00 44.98 248 GLU E N 1
ATOM 16959 C CA . GLU E 1 98 ? 13.343 42.961 15.252 1.00 51.55 248 GLU E CA 1
ATOM 16960 C C . GLU E 1 98 ? 13.476 41.986 16.422 1.00 50.78 248 GLU E C 1
ATOM 16961 O O . GLU E 1 98 ? 14.513 41.998 17.124 1.00 55.83 248 GLU E O 1
ATOM 16973 N N . HIS E 1 99 ? 12.452 41.165 16.629 1.00 46.93 249 HIS E N 1
ATOM 16974 C CA . HIS E 1 99 ? 12.454 40.097 17.656 1.00 43.19 249 HIS E CA 1
ATOM 16975 C C . HIS E 1 99 ? 12.667 38.768 16.947 1.00 41.00 249 HIS E C 1
ATOM 16976 O O . HIS E 1 99 ? 12.274 38.640 15.769 1.00 41.03 249 HIS E O 1
ATOM 16991 N N . SER E 1 100 ? 13.290 37.830 17.632 1.00 41.48 250 SER E N 1
ATOM 16992 C CA . SER E 1 100 ? 13.380 36.417 17.189 1.00 42.71 250 SER E CA 1
ATOM 16993 C C . SER E 1 100 ? 12.127 35.685 17.672 1.00 40.60 250 SER E C 1
ATOM 16994 O O . SER E 1 100 ? 11.303 36.305 18.367 1.00 39.32 250 SER E O 1
ATOM 17002 N N . ILE E 1 101 ? 11.970 34.418 17.314 1.00 40.14 251 ILE E N 1
ATOM 17003 C CA . ILE E 1 101 ? 10.829 33.584 17.758 1.00 42.27 251 ILE E CA 1
ATOM 17004 C C . ILE E 1 101 ? 11.366 32.285 18.350 1.00 42.28 251 ILE E C 1
ATOM 17005 O O . ILE E 1 101 ? 12.145 31.606 17.681 1.00 44.17 251 ILE E O 1
ATOM 17021 N N . CYS E 1 102 ? 10.915 31.965 19.558 1.00 40.47 252 CYS E N 1
ATOM 17022 C CA . CYS E 1 102 ? 11.128 30.677 20.253 1.00 43.96 252 CYS E CA 1
ATOM 17023 C C . CYS E 1 102 ? 9.883 29.794 20.080 1.00 44.71 252 CYS E C 1
ATOM 17024 O O . CYS E 1 102 ? 8.809 30.164 20.617 1.00 45.94 252 CYS E O 1
ATOM 17032 N N . LEU E 1 103 ? 10.031 28.699 19.339 1.00 44.65 253 LEU E N 1
ATOM 17033 C CA . LEU E 1 103 ? 8.964 27.711 19.048 1.00 48.39 253 LEU E CA 1
ATOM 17034 C C . LEU E 1 103 ? 8.909 26.706 20.194 1.00 48.65 253 LEU E C 1
ATOM 17035 O O . LEU E 1 103 ? 9.768 25.812 20.240 1.00 47.18 253 LEU E O 1
ATOM 17051 N N . LEU E 1 104 ? 7.920 26.827 21.058 1.00 45.24 254 LEU E N 1
ATOM 17052 C CA . LEU E 1 104 ? 7.775 25.943 22.231 1.00 46.74 254 LEU E CA 1
ATOM 17053 C C . LEU E 1 104 ? 6.579 25.023 21.991 1.00 50.68 254 LEU E C 1
ATOM 17054 O O . LEU E 1 104 ? 5.428 25.516 21.969 1.00 56.85 254 LEU E O 1
ATOM 17070 N N . SER E 1 105 ? 6.840 23.737 21.762 1.00 54.25 255 SER E N 1
ATOM 17071 C CA . SER E 1 105 ? 5.810 22.671 21.625 1.00 56.28 255 SER E CA 1
ATOM 17072 C C . SER E 1 105 ? 5.405 22.162 23.011 1.00 53.65 255 SER E C 1
ATOM 17073 O O . SER E 1 105 ? 6.271 21.671 23.723 1.00 55.17 255 SER E O 1
ATOM 17081 N N . LEU E 1 106 ? 4.140 22.290 23.391 1.00 54.47 256 LEU E N 1
ATOM 17082 C CA . LEU E 1 106 ? 3.680 21.853 24.737 1.00 61.59 256 LEU E CA 1
ATOM 17083 C C . LEU E 1 106 ? 3.409 20.351 24.739 1.00 67.84 256 LEU E C 1
ATOM 17084 O O . LEU E 1 106 ? 3.481 19.759 25.820 1.00 70.11 256 LEU E O 1
ATOM 17100 N N . THR E 1 107 ? 3.109 19.769 23.577 1.00 76.96 257 THR E N 1
ATOM 17101 C CA . THR E 1 107 ? 2.898 18.305 23.379 1.00 82.87 257 THR E CA 1
ATOM 17102 C C . THR E 1 107 ? 4.212 17.672 22.912 1.00 84.14 257 THR E C 1
ATOM 17103 O O . THR E 1 107 ? 4.467 17.675 21.697 1.00 93.54 257 THR E O 1
ATOM 17114 N N . ASP E 1 108 ? 5.016 17.163 23.841 1.00 83.17 258 ASP E N 1
ATOM 17115 C CA . ASP E 1 108 ? 6.434 16.810 23.582 1.00 85.22 258 ASP E CA 1
ATOM 17116 C C . ASP E 1 108 ? 6.947 15.901 24.697 1.00 90.74 258 ASP E C 1
ATOM 17117 O O . ASP E 1 108 ? 6.829 16.299 25.863 1.00 95.03 258 ASP E O 1
ATOM 17126 N N . SER E 1 109 ? 7.518 14.747 24.337 1.00 92.92 259 SER E N 1
ATOM 17127 C CA . SER E 1 109 ? 7.961 13.656 25.249 1.00 94.46 259 SER E CA 1
ATOM 17128 C C . SER E 1 109 ? 8.898 14.201 26.337 1.00 92.11 259 SER E C 1
ATOM 17129 O O . SER E 1 109 ? 8.638 13.923 27.536 1.00 93.75 259 SER E O 1
ATOM 17137 N N . SER E 1 110 ? 9.940 14.947 25.944 1.00 87.79 260 SER E N 1
ATOM 17138 C CA . SER E 1 110 ? 11.028 15.417 26.846 1.00 85.67 260 SER E CA 1
ATOM 17139 C C . SER E 1 110 ? 10.531 16.533 27.783 1.00 78.47 260 SER E C 1
ATOM 17140 O O . SER E 1 110 ? 11.167 16.715 28.836 1.00 79.29 260 SER E O 1
ATOM 17148 N N . LEU E 1 111 ? 9.457 17.256 27.433 1.00 67.71 261 LEU E N 1
ATOM 17149 C CA . LEU E 1 111 ? 9.040 18.490 28.155 1.00 58.75 261 LEU E CA 1
ATOM 17150 C C . LEU E 1 111 ? 8.367 18.102 29.471 1.00 56.83 261 LEU E C 1
ATOM 17151 O O . LEU E 1 111 ? 7.331 17.433 29.432 1.00 61.26 261 LEU E O 1
ATOM 17167 N N . SER E 1 112 ? 8.982 18.490 30.582 1.00 51.81 262 SER E N 1
ATOM 17168 C CA . SER E 1 112 ? 8.472 18.395 31.967 1.00 51.31 262 SER E CA 1
ATOM 17169 C C . SER E 1 112 ? 8.147 19.811 32.453 1.00 51.89 262 SER E C 1
ATOM 17170 O O . SER E 1 112 ? 8.538 20.788 31.757 1.00 54.41 262 SER E O 1
ATOM 17178 N N . ASP E 1 113 ? 7.490 19.921 33.610 1.00 51.25 263 ASP E N 1
ATOM 17179 C CA . ASP E 1 113 ? 7.228 21.211 34.298 1.00 53.83 263 ASP E CA 1
ATOM 17180 C C . ASP E 1 113 ? 8.566 21.910 34.547 1.00 52.83 263 ASP E C 1
ATOM 17181 O O . ASP E 1 113 ? 8.672 23.137 34.286 1.00 53.74 263 ASP E O 1
ATOM 17190 N N . ASP E 1 114 ? 9.550 21.135 34.993 1.00 54.13 264 ASP E N 1
ATOM 17191 C CA . ASP E 1 114 ? 10.908 21.634 35.303 1.00 58.19 264 ASP E CA 1
ATOM 17192 C C . ASP E 1 114 ? 11.525 22.244 34.035 1.00 55.50 264 ASP E C 1
ATOM 17193 O O . ASP E 1 114 ? 11.954 23.402 34.084 1.00 52.78 264 ASP E O 1
ATOM 17202 N N . ARG E 1 115 ? 11.539 21.506 32.929 1.00 54.84 265 ARG E N 1
ATOM 17203 C CA . ARG E 1 115 ? 12.149 21.959 31.653 1.00 58.17 265 ARG E CA 1
ATOM 17204 C C . ARG E 1 115 ? 11.435 23.225 31.149 1.00 52.65 265 ARG E C 1
ATOM 17205 O O . ARG E 1 115 ? 12.145 24.154 30.694 1.00 47.83 265 ARG E O 1
ATOM 17226 N N . LEU E 1 116 ? 10.094 23.264 31.213 1.00 46.66 266 LEU E N 1
ATOM 17227 C CA . LEU E 1 116 ? 9.322 24.435 30.722 1.00 44.90 266 LEU E CA 1
ATOM 17228 C C . LEU E 1 116 ? 9.742 25.678 31.513 1.00 44.18 266 LEU E C 1
ATOM 17229 O O . LEU E 1 116 ? 10.031 26.711 30.891 1.00 43.81 266 LEU E O 1
ATOM 17245 N N . ASN E 1 117 ? 9.796 25.564 32.839 1.00 45.63 267 ASN E N 1
ATOM 17246 C CA . ASN E 1 117 ? 10.233 26.675 33.724 1.00 48.67 267 ASN E CA 1
ATOM 17247 C C . ASN E 1 117 ? 11.593 27.193 33.263 1.00 46.55 267 ASN E C 1
ATOM 17248 O O . ASN E 1 117 ? 11.732 28.422 33.121 1.00 46.68 267 ASN E O 1
ATOM 17259 N N . HIS E 1 118 ? 12.549 26.290 33.051 1.00 46.25 268 HIS E N 1
ATOM 17260 C CA A HIS E 1 118 ? 13.941 26.663 32.686 0.50 47.05 268 HIS E CA 1
ATOM 17261 C CA B HIS E 1 118 ? 13.940 26.674 32.695 0.50 47.59 268 HIS E CA 1
ATOM 17262 C C . HIS E 1 118 ? 13.941 27.275 31.282 1.00 47.19 268 HIS E C 1
ATOM 17263 O O . HIS E 1 118 ? 14.606 28.301 31.094 1.00 43.70 268 HIS E O 1
ATOM 17291 N N . LEU E 1 119 ? 13.196 26.682 30.345 1.00 47.66 269 LEU E N 1
ATOM 17292 C CA . LEU E 1 119 ? 13.146 27.185 28.949 1.00 47.06 269 LEU E CA 1
ATOM 17293 C C . LEU E 1 119 ? 12.598 28.610 28.936 1.00 47.72 269 LEU E C 1
ATOM 17294 O O . LEU E 1 119 ? 13.205 29.448 28.247 1.00 51.95 269 LEU E O 1
ATOM 17310 N N . LEU E 1 120 ? 11.523 28.896 29.665 1.00 44.76 270 LEU E N 1
ATOM 17311 C CA . LEU E 1 120 ? 10.958 30.269 29.689 1.00 47.86 270 LEU E CA 1
ATOM 17312 C C . LEU E 1 120 ? 11.940 31.234 30.358 1.00 53.54 270 LEU E C 1
ATOM 17313 O O . LEU E 1 120 ? 11.941 32.414 29.963 1.00 57.23 270 LEU E O 1
ATOM 17329 N N . SER E 1 121 ? 12.758 30.756 31.299 1.00 56.74 271 SER E N 1
ATOM 17330 C CA . SER E 1 121 ? 13.719 31.604 32.049 1.00 60.84 271 SER E CA 1
ATOM 17331 C C . SER E 1 121 ? 14.956 31.950 31.207 1.00 58.65 271 SER E C 1
ATOM 17332 O O . SER E 1 121 ? 15.551 32.981 31.509 1.00 61.14 271 SER E O 1
ATOM 17340 N N . VAL E 1 122 ? 15.329 31.156 30.198 1.00 56.44 272 VAL E N 1
ATOM 17341 C CA . VAL E 1 122 ? 16.567 31.408 29.389 1.00 58.87 272 VAL E CA 1
ATOM 17342 C C . VAL E 1 122 ? 16.195 31.716 27.931 1.00 58.73 272 VAL E C 1
ATOM 17343 O O . VAL E 1 122 ? 17.059 31.568 27.059 1.00 54.81 272 VAL E O 1
ATOM 17356 N N . ALA E 1 123 ? 14.966 32.156 27.673 1.00 57.85 273 ALA E N 1
ATOM 17357 C CA . ALA E 1 123 ? 14.529 32.599 26.331 1.00 58.02 273 ALA E CA 1
ATOM 17358 C C . ALA E 1 123 ? 15.453 33.721 25.889 1.00 54.92 273 ALA E C 1
ATOM 17359 O O . ALA E 1 123 ? 15.702 34.644 26.658 1.00 52.53 273 ALA E O 1
ATOM 17366 N N . PRO E 1 124 ? 16.003 33.655 24.659 1.00 56.79 274 PRO E N 1
ATOM 17367 C CA . PRO E 1 124 ? 16.805 34.752 24.120 1.00 58.97 274 PRO E CA 1
ATOM 17368 C C . PRO E 1 124 ? 16.061 36.073 24.336 1.00 58.67 274 PRO E C 1
ATOM 17369 O O . PRO E 1 124 ? 14.857 36.092 24.175 1.00 57.14 274 PRO E O 1
ATOM 17380 N N . GLN E 1 125 ? 16.775 37.136 24.699 1.00 61.51 275 GLN E N 1
ATOM 17381 C CA . GLN E 1 125 ? 16.159 38.482 24.822 1.00 63.78 275 GLN E CA 1
ATOM 17382 C C . GLN E 1 125 ? 15.718 38.972 23.431 1.00 58.25 275 GLN E C 1
ATOM 17383 O O . GLN E 1 125 ? 16.292 38.523 22.398 1.00 54.70 275 GLN E O 1
ATOM 17397 N N . GLN E 1 126 ? 14.732 39.871 23.407 1.00 54.20 276 GLN E N 1
ATOM 17398 C CA . GLN E 1 126 ? 14.153 40.404 22.154 1.00 54.50 276 GLN E CA 1
ATOM 17399 C C . GLN E 1 126 ? 13.570 39.210 21.377 1.00 52.83 276 GLN E C 1
ATOM 17400 O O . GLN E 1 126 ? 13.876 39.065 20.185 1.00 49.68 276 GLN E O 1
ATOM 17414 N N . SER E 1 127 ? 12.778 38.358 22.034 1.00 51.64 277 SER E N 1
ATOM 17415 C CA . SER E 1 127 ? 12.094 37.221 21.371 1.00 52.24 277 SER E CA 1
ATOM 17416 C C . SER E 1 127 ? 10.623 37.144 21.786 1.00 48.73 277 SER E C 1
ATOM 17417 O O . SER E 1 127 ? 10.250 37.630 22.873 1.00 51.00 277 SER E O 1
ATOM 17425 N N . LEU E 1 128 ? 9.810 36.581 20.906 1.00 42.31 278 LEU E N 1
ATOM 17426 C CA . LEU E 1 128 ? 8.431 36.163 21.202 1.00 38.71 278 LEU E CA 1
ATOM 17427 C C . LEU E 1 128 ? 8.475 34.656 21.453 1.00 37.95 278 LEU E C 1
ATOM 17428 O O . LEU E 1 128 ? 8.945 33.939 20.554 1.00 36.88 278 LEU E O 1
ATOM 17444 N N . VAL E 1 129 ? 8.030 34.194 22.626 1.00 36.53 279 VAL E N 1
ATOM 17445 C CA . VAL E 1 129 ? 7.800 32.740 22.846 1.00 34.56 279 VAL E CA 1
ATOM 17446 C C . VAL E 1 129 ? 6.429 32.388 22.243 1.00 35.49 279 VAL E C 1
ATOM 17447 O O . VAL E 1 129 ? 5.430 33.030 22.620 1.00 35.46 279 VAL E O 1
ATOM 17460 N N . LEU E 1 130 ? 6.399 31.450 21.294 1.00 34.61 280 LEU E N 1
ATOM 17461 C CA . LEU E 1 130 ? 5.190 31.103 20.525 1.00 34.33 280 LEU E CA 1
ATOM 17462 C C . LEU E 1 130 ? 4.696 29.732 20.984 1.00 34.88 280 LEU E C 1
ATOM 17463 O O . LEU E 1 130 ? 5.483 28.746 20.852 1.00 31.66 280 LEU E O 1
ATOM 17479 N N . LEU E 1 131 ? 3.463 29.687 21.520 1.00 34.08 281 LEU E N 1
ATOM 17480 C CA . LEU E 1 131 ? 2.743 28.424 21.864 1.00 35.31 281 LEU E CA 1
ATOM 17481 C C . LEU E 1 131 ? 1.580 28.252 20.873 1.00 34.01 281 LEU E C 1
ATOM 17482 O O . LEU E 1 131 ? 0.483 28.788 21.141 1.00 31.02 281 LEU E O 1
ATOM 17498 N N . GLU E 1 132 ? 1.811 27.567 19.761 1.00 34.68 282 GLU E N 1
ATOM 17499 C CA . GLU E 1 132 ? 0.770 27.330 18.734 1.00 35.82 282 GLU E CA 1
ATOM 17500 C C . GLU E 1 132 ? -0.205 26.276 19.273 1.00 35.62 282 GLU E C 1
ATOM 17501 O O . GLU E 1 132 ? 0.226 25.362 19.934 1.00 36.20 282 GLU E O 1
ATOM 17513 N N . ASP E 1 133 ? -1.500 26.416 18.977 1.00 35.68 283 ASP E N 1
ATOM 17514 C CA . ASP E 1 133 ? -2.530 25.366 19.198 1.00 34.70 283 ASP E CA 1
ATOM 17515 C C . ASP E 1 133 ? -2.498 24.939 20.671 1.00 33.40 283 ASP E C 1
ATOM 17516 O O . ASP E 1 133 ? -2.469 23.723 20.984 1.00 29.30 283 ASP E O 1
ATOM 17525 N N . VAL E 1 134 ? -2.568 25.918 21.563 1.00 35.01 284 VAL E N 1
ATOM 17526 C CA . VAL E 1 134 ? -2.393 25.689 23.030 1.00 36.29 284 VAL E CA 1
ATOM 17527 C C . VAL E 1 134 ? -3.584 24.875 23.582 1.00 34.54 284 VAL E C 1
ATOM 17528 O O . VAL E 1 134 ? -3.417 24.226 24.607 1.00 33.87 284 VAL E O 1
ATOM 17541 N N . ASP E 1 135 ? -4.727 24.846 22.889 1.00 34.77 285 ASP E N 1
ATOM 17542 C CA . ASP E 1 135 ? -5.886 23.971 23.207 1.00 35.35 285 ASP E CA 1
ATOM 17543 C C . ASP E 1 135 ? -5.486 22.490 23.181 1.00 37.24 285 ASP E C 1
ATOM 17544 O O . ASP E 1 135 ? -6.111 21.704 23.895 1.00 36.47 285 ASP E O 1
ATOM 17553 N N . ALA E 1 136 ? -4.490 22.098 22.383 1.00 40.78 286 ALA E N 1
ATOM 17554 C CA . ALA E 1 136 ? -4.116 20.680 22.165 1.00 43.59 286 ALA E CA 1
ATOM 17555 C C . ALA E 1 136 ? -3.209 20.123 23.274 1.00 43.41 286 ALA E C 1
ATOM 17556 O O . ALA E 1 136 ? -2.976 18.928 23.248 1.00 44.01 286 ALA E O 1
ATOM 17563 N N . ALA E 1 137 ? -2.688 20.929 24.190 1.00 42.95 287 ALA E N 1
ATOM 17564 C CA . ALA E 1 137 ? -1.895 20.425 25.334 1.00 47.23 287 ALA E CA 1
ATOM 17565 C C . ALA E 1 137 ? -2.816 19.689 26.337 1.00 50.10 287 ALA E C 1
ATOM 17566 O O . ALA E 1 137 ? -2.330 18.719 26.979 1.00 48.25 287 ALA E O 1
ATOM 17573 N N . PHE E 1 138 ? -4.088 20.123 26.457 1.00 49.62 288 PHE E N 1
ATOM 17574 C CA . PHE E 1 138 ? -5.082 19.614 27.441 1.00 56.05 288 PHE E CA 1
ATOM 17575 C C . PHE E 1 138 ? -6.496 19.687 26.836 1.00 57.31 288 PHE E C 1
ATOM 17576 O O . PHE E 1 138 ? -7.403 18.937 27.325 1.00 64.44 288 PHE E O 1
ATOM 17593 N N . GLY E 1 155 ? 9.846 13.219 32.743 1.00 91.38 305 GLY E N 1
ATOM 17594 C CA . GLY E 1 155 ? 8.384 13.205 32.954 1.00 90.90 305 GLY E CA 1
ATOM 17595 C C . GLY E 1 155 ? 7.646 14.009 31.896 1.00 90.39 305 GLY E C 1
ATOM 17596 O O . GLY E 1 155 ? 8.156 14.078 30.743 1.00 101.38 305 GLY E O 1
ATOM 17600 N N . ARG E 1 156 ? 6.469 14.552 32.236 1.00 80.39 306 ARG E N 1
ATOM 17601 C CA . ARG E 1 156 ? 5.555 15.223 31.268 1.00 76.91 306 ARG E CA 1
ATOM 17602 C C . ARG E 1 156 ? 4.903 16.458 31.899 1.00 65.94 306 ARG E C 1
ATOM 17603 O O . ARG E 1 156 ? 4.815 16.536 33.133 1.00 62.43 306 ARG E O 1
ATOM 17624 N N . LEU E 1 157 ? 4.464 17.387 31.049 1.00 58.54 307 LEU E N 1
ATOM 17625 C CA . LEU E 1 157 ? 3.892 18.707 31.435 1.00 58.61 307 LEU E CA 1
ATOM 17626 C C . LEU E 1 157 ? 2.530 18.498 32.111 1.00 53.13 307 LEU E C 1
ATOM 17627 O O . LEU E 1 157 ? 1.777 17.614 31.671 1.00 55.31 307 LEU E O 1
ATOM 17643 N N . THR E 1 158 ? 2.225 19.289 33.134 1.00 44.98 308 THR E N 1
ATOM 17644 C CA . THR E 1 158 ? 0.905 19.308 33.811 1.00 44.46 308 THR E CA 1
ATOM 17645 C C . THR E 1 158 ? 0.293 20.687 33.621 1.00 42.03 308 THR E C 1
ATOM 17646 O O . THR E 1 158 ? 1.061 21.645 33.377 1.00 47.68 308 THR E O 1
ATOM 17657 N N . PHE E 1 159 ? -1.026 20.768 33.749 1.00 41.55 309 PHE E N 1
ATOM 17658 C CA . PHE E 1 159 ? -1.803 22.021 33.613 1.00 41.45 309 PHE E CA 1
ATOM 17659 C C . PHE E 1 159 ? -1.231 23.064 34.591 1.00 41.98 309 PHE E C 1
ATOM 17660 O O . PHE E 1 159 ? -0.878 24.181 34.161 1.00 44.24 309 PHE E O 1
ATOM 17677 N N . SER E 1 160 ? -1.088 22.687 35.862 1.00 41.19 310 SER E N 1
ATOM 17678 C CA . SER E 1 160 ? -0.539 23.570 36.918 1.00 42.42 310 SER E CA 1
ATOM 17679 C C . SER E 1 160 ? 0.892 23.996 36.585 1.00 40.27 310 SER E C 1
ATOM 17680 O O . SER E 1 160 ? 1.230 25.144 36.841 1.00 38.96 310 SER E O 1
ATOM 17688 N N . GLY E 1 161 ? 1.722 23.100 36.051 1.00 44.58 311 GLY E N 1
ATOM 17689 C CA . GLY E 1 161 ? 3.095 23.454 35.627 1.00 40.98 311 GLY E CA 1
ATOM 17690 C C . GLY E 1 161 ? 3.069 24.592 34.612 1.00 41.42 311 GLY E C 1
ATOM 17691 O O . GLY E 1 161 ? 3.847 25.560 34.768 1.00 39.43 311 GLY E O 1
ATOM 17695 N N . LEU E 1 162 ? 2.189 24.488 33.611 1.00 38.60 312 LEU E N 1
ATOM 17696 C CA . LEU E 1 162 ? 2.060 25.514 32.550 1.00 37.12 312 LEU E CA 1
ATOM 17697 C C . LEU E 1 162 ? 1.589 26.837 33.177 1.00 37.11 312 LEU E C 1
ATOM 17698 O O . LEU E 1 162 ? 2.246 27.873 32.938 1.00 37.23 312 LEU E O 1
ATOM 17714 N N . LEU E 1 163 ? 0.530 26.819 33.988 1.00 37.06 313 LEU E N 1
ATOM 17715 C CA . LEU E 1 163 ? -0.014 28.071 34.596 1.00 37.81 313 LEU E CA 1
ATOM 17716 C C . LEU E 1 163 ? 1.079 28.763 35.421 1.00 39.07 313 LEU E C 1
ATOM 17717 O O . LEU E 1 163 ? 1.185 29.984 35.346 1.00 43.97 313 LEU E O 1
ATOM 17733 N N . ASN E 1 164 ? 1.863 28.012 36.182 1.00 39.64 314 ASN E N 1
ATOM 17734 C CA . ASN E 1 164 ? 2.852 28.578 37.136 1.00 40.53 314 ASN E CA 1
ATOM 17735 C C . ASN E 1 164 ? 4.107 29.024 36.379 1.00 39.27 314 ASN E C 1
ATOM 17736 O O . ASN E 1 164 ? 4.754 29.995 36.814 1.00 40.40 314 ASN E O 1
ATOM 17747 N N . ALA E 1 165 ? 4.432 28.387 35.259 1.00 39.70 315 ALA E N 1
ATOM 17748 C CA . ALA E 1 165 ? 5.525 28.858 34.381 1.00 39.68 315 ALA E CA 1
ATOM 17749 C C . ALA E 1 165 ? 5.125 30.204 33.782 1.00 39.54 315 ALA E C 1
ATOM 17750 O O . ALA E 1 165 ? 5.940 31.126 33.810 1.00 39.32 315 ALA E O 1
ATOM 17757 N N . LEU E 1 166 ? 3.904 30.311 33.276 1.00 41.76 316 LEU E N 1
ATOM 17758 C CA . LEU E 1 166 ? 3.409 31.537 32.592 1.00 45.32 316 LEU E CA 1
ATOM 17759 C C . LEU E 1 166 ? 3.248 32.692 33.592 1.00 44.87 316 LEU E C 1
ATOM 17760 O O . LEU E 1 166 ? 3.723 33.794 33.278 1.00 42.27 316 LEU E O 1
ATOM 17776 N N . ASP E 1 167 ? 2.638 32.443 34.759 1.00 43.21 317 ASP E N 1
ATOM 17777 C CA . ASP E 1 167 ? 2.416 33.495 35.797 1.00 42.27 317 ASP E CA 1
ATOM 17778 C C . ASP E 1 167 ? 2.414 32.836 37.171 1.00 41.03 317 ASP E C 1
ATOM 17779 O O . ASP E 1 167 ? 1.350 32.440 37.652 1.00 38.74 317 ASP E O 1
ATOM 17788 N N . GLY E 1 168 ? 3.596 32.738 37.758 1.00 40.45 318 GLY E N 1
ATOM 17789 C CA . GLY E 1 168 ? 3.807 32.203 39.105 1.00 41.97 318 GLY E CA 1
ATOM 17790 C C . GLY E 1 168 ? 5.037 32.813 39.734 1.00 44.97 318 GLY E C 1
ATOM 17791 O O . GLY E 1 168 ? 5.716 33.665 39.079 1.00 44.70 318 GLY E O 1
ATOM 17795 N N . VAL E 1 169 ? 5.344 32.357 40.939 1.00 43.41 319 VAL E N 1
ATOM 17796 C CA . VAL E 1 169 ? 6.393 32.933 41.819 1.00 46.43 319 VAL E CA 1
ATOM 17797 C C . VAL E 1 169 ? 7.749 33.016 41.112 1.00 47.12 319 VAL E C 1
ATOM 17798 O O . VAL E 1 169 ? 8.423 34.042 41.302 1.00 51.09 319 VAL E O 1
ATOM 17811 N N . ALA E 1 170 ? 8.104 32.022 40.301 1.00 46.67 320 ALA E N 1
ATOM 17812 C CA . ALA E 1 170 ? 9.430 31.887 39.651 1.00 48.88 320 ALA E CA 1
ATOM 17813 C C . ALA E 1 170 ? 9.429 32.385 38.192 1.00 49.94 320 ALA E C 1
ATOM 17814 O O . ALA E 1 170 ? 10.475 32.233 37.532 1.00 49.78 320 ALA E O 1
ATOM 17821 N N . SER E 1 171 ? 8.327 32.925 37.666 1.00 48.28 321 SER E N 1
ATOM 17822 C CA . SER E 1 171 ? 8.276 33.413 36.263 1.00 43.87 321 SER E CA 1
ATOM 17823 C C . SER E 1 171 ? 9.273 34.569 36.100 1.00 43.88 321 SER E C 1
ATOM 17824 O O . SER E 1 171 ? 9.413 35.349 37.046 1.00 44.02 321 SER E O 1
ATOM 17832 N N . THR E 1 172 ? 9.944 34.686 34.948 1.00 44.48 322 THR E N 1
ATOM 17833 C CA . THR E 1 172 ? 10.997 35.710 34.689 1.00 43.28 322 THR E CA 1
ATOM 17834 C C . THR E 1 172 ? 10.397 36.904 33.946 1.00 45.49 322 THR E C 1
ATOM 17835 O O . THR E 1 172 ? 9.261 36.812 33.453 1.00 46.14 322 THR E O 1
ATOM 17846 N N . GLU E 1 173 ? 11.152 37.998 33.859 1.00 50.12 323 GLU E N 1
ATOM 17847 C CA . GLU E 1 173 ? 10.666 39.300 33.340 1.00 50.75 323 GLU E CA 1
ATOM 17848 C C . GLU E 1 173 ? 11.211 39.531 31.923 1.00 49.72 323 GLU E C 1
ATOM 17849 O O . GLU E 1 173 ? 11.980 38.678 31.439 1.00 46.51 323 GLU E O 1
ATOM 17861 N N . ALA E 1 174 ? 10.769 40.623 31.281 1.00 45.74 324 ALA E N 1
ATOM 17862 C CA . ALA E 1 174 ? 11.063 40.990 29.880 1.00 48.04 324 ALA E CA 1
ATOM 17863 C C . ALA E 1 174 ? 10.688 39.828 28.949 1.00 47.11 324 ALA E C 1
ATOM 17864 O O . ALA E 1 174 ? 11.419 39.546 27.994 1.00 49.98 324 ALA E O 1
ATOM 17871 N N . ARG E 1 175 ? 9.551 39.194 29.206 1.00 44.36 325 ARG E N 1
ATOM 17872 C CA . ARG E 1 175 ? 9.112 37.975 28.487 1.00 42.53 325 ARG E CA 1
ATOM 17873 C C . ARG E 1 175 ? 7.777 38.270 27.793 1.00 39.35 325 ARG E C 1
ATOM 17874 O O . ARG E 1 175 ? 6.862 38.798 28.431 1.00 38.45 325 ARG E O 1
ATOM 17895 N N . ILE E 1 176 ? 7.711 38.004 26.499 1.00 37.85 326 ILE E N 1
ATOM 17896 C CA . ILE E 1 176 ? 6.473 38.140 25.684 1.00 35.95 326 ILE E CA 1
ATOM 17897 C C . ILE E 1 176 ? 6.093 36.751 25.163 1.00 34.46 326 ILE E C 1
ATOM 17898 O O . ILE E 1 176 ? 6.947 36.086 24.529 1.00 35.50 326 ILE E O 1
ATOM 17914 N N . VAL E 1 177 ? 4.858 36.334 25.422 1.00 31.36 327 VAL E N 1
ATOM 17915 C CA . VAL E 1 177 ? 4.316 35.025 24.964 1.00 34.14 327 VAL E CA 1
ATOM 17916 C C . VAL E 1 177 ? 3.153 35.295 24.012 1.00 34.30 327 VAL E C 1
ATOM 17917 O O . VAL E 1 177 ? 2.280 36.124 24.354 1.00 30.91 327 VAL E O 1
ATOM 17930 N N . PHE E 1 178 ? 3.135 34.591 22.884 1.00 34.62 328 PHE E N 1
ATOM 17931 C CA . PHE E 1 178 ? 1.978 34.512 21.967 1.00 34.79 328 PHE E CA 1
ATOM 17932 C C . PHE E 1 178 ? 1.442 33.089 22.010 1.00 36.32 328 PHE E C 1
ATOM 17933 O O . PHE E 1 178 ? 2.252 32.128 21.921 1.00 38.14 328 PHE E O 1
ATOM 17950 N N . MET E 1 179 ? 0.128 32.981 22.217 1.00 34.53 329 MET E N 1
ATOM 17951 C CA . MET E 1 179 ? -0.641 31.720 22.105 1.00 35.70 329 MET E CA 1
ATOM 17952 C C . MET E 1 179 ? -1.546 31.849 20.885 1.00 31.77 329 MET E C 1
ATOM 17953 O O . MET E 1 179 ? -2.001 32.954 20.604 1.00 32.54 329 MET E O 1
ATOM 17967 N N . THR E 1 180 ? -1.785 30.746 20.203 1.00 31.12 330 THR E N 1
ATOM 17968 C CA . THR E 1 180 ? -2.836 30.644 19.171 1.00 31.73 330 THR E CA 1
ATOM 17969 C C . THR E 1 180 ? -3.747 29.457 19.495 1.00 31.02 330 THR E C 1
ATOM 17970 O O . THR E 1 180 ? -3.322 28.547 20.227 1.00 31.90 330 THR E O 1
ATOM 17981 N N . THR E 1 181 ? -4.953 29.493 18.955 1.00 31.17 331 THR E N 1
ATOM 17982 C CA . THR E 1 181 ? -5.897 28.356 18.946 1.00 30.89 331 THR E CA 1
ATOM 17983 C C . THR E 1 181 ? -6.941 28.593 17.857 1.00 31.28 331 THR E C 1
ATOM 17984 O O . THR E 1 181 ? -7.258 29.744 17.587 1.00 29.98 331 THR E O 1
ATOM 17995 N N . ASN E 1 182 ? -7.453 27.518 17.276 1.00 31.39 332 ASN E N 1
ATOM 17996 C CA . ASN E 1 182 ? -8.693 27.520 16.465 1.00 34.32 332 ASN E CA 1
ATOM 17997 C C . ASN E 1 182 ? -9.909 27.423 17.391 1.00 35.10 332 ASN E C 1
ATOM 17998 O O . ASN E 1 182 ? -11.013 27.712 16.916 1.00 33.81 332 ASN E O 1
ATOM 18009 N N . TYR E 1 183 ? -9.722 27.077 18.672 1.00 35.97 333 TYR E N 1
ATOM 18010 C CA . TYR E 1 183 ? -10.823 26.682 19.589 1.00 37.24 333 TYR E CA 1
ATOM 18011 C C . TYR E 1 183 ? -10.685 27.356 20.954 1.00 35.75 333 TYR E C 1
ATOM 18012 O O . TYR E 1 183 ? -10.354 26.667 21.925 1.00 32.85 333 TYR E O 1
ATOM 18030 N N . ILE E 1 184 ? -10.949 28.656 21.060 1.00 35.43 334 ILE E N 1
ATOM 18031 C CA . ILE E 1 184 ? -10.820 29.375 22.362 1.00 36.33 334 ILE E CA 1
ATOM 18032 C C . ILE E 1 184 ? -11.796 28.789 23.395 1.00 35.58 334 ILE E C 1
ATOM 18033 O O . ILE E 1 184 ? -11.449 28.834 24.562 1.00 34.25 334 ILE E O 1
ATOM 18049 N N . ASP E 1 185 ? -12.966 28.276 22.994 1.00 37.28 335 ASP E N 1
ATOM 18050 C CA . ASP E 1 185 ? -13.960 27.654 23.919 1.00 37.90 335 ASP E CA 1
ATOM 18051 C C . ASP E 1 185 ? -13.367 26.420 24.618 1.00 37.39 335 ASP E C 1
ATOM 18052 O O . ASP E 1 185 ? -13.898 26.049 25.656 1.00 39.36 335 ASP E O 1
ATOM 18061 N N . ARG E 1 186 ? -12.290 25.823 24.109 1.00 35.32 336 ARG E N 1
ATOM 18062 C CA . ARG E 1 186 ? -11.651 24.651 24.752 1.00 34.13 336 ARG E CA 1
ATOM 18063 C C . ARG E 1 186 ? -10.628 25.067 25.812 1.00 34.85 336 ARG E C 1
ATOM 18064 O O . ARG E 1 186 ? -10.113 24.179 26.493 1.00 34.84 336 ARG E O 1
ATOM 18085 N N . LEU E 1 187 ? -10.263 26.349 25.907 1.00 34.80 337 LEU E N 1
ATOM 18086 C CA . LEU E 1 187 ? -9.225 26.816 26.864 1.00 35.30 337 LEU E CA 1
ATOM 18087 C C . LEU E 1 187 ? -9.873 26.984 28.235 1.00 36.26 337 LEU E C 1
ATOM 18088 O O . LEU E 1 187 ? -10.975 27.564 28.315 1.00 35.57 337 LEU E O 1
ATOM 18104 N N . ASP E 1 188 ? -9.217 26.488 29.279 1.00 36.20 338 ASP E N 1
ATOM 18105 C CA . ASP E 1 188 ? -9.602 26.791 30.678 1.00 35.98 338 ASP E CA 1
ATOM 18106 C C . ASP E 1 188 ? -9.388 28.281 30.935 1.00 35.01 338 ASP E C 1
ATOM 18107 O O . ASP E 1 188 ? -8.318 28.822 30.650 1.00 33.80 338 ASP E O 1
ATOM 18116 N N . PRO E 1 189 ? -10.385 29.003 31.499 1.00 35.23 339 PRO E N 1
ATOM 18117 C CA . PRO E 1 189 ? -10.224 30.429 31.797 1.00 34.32 339 PRO E CA 1
ATOM 18118 C C . PRO E 1 189 ? -8.937 30.792 32.561 1.00 33.80 339 PRO E C 1
ATOM 18119 O O . PRO E 1 189 ? -8.423 31.865 32.327 1.00 32.07 339 PRO E O 1
ATOM 18130 N N . ALA E 1 190 ? -8.446 29.922 33.440 1.00 32.62 340 ALA E N 1
ATOM 18131 C CA . ALA E 1 190 ? -7.245 30.162 34.273 1.00 34.78 340 ALA E CA 1
ATOM 18132 C C . ALA E 1 190 ? -6.009 30.312 33.387 1.00 36.01 340 ALA E C 1
ATOM 18133 O O . ALA E 1 190 ? -5.136 31.125 33.726 1.00 39.15 340 ALA E O 1
ATOM 18140 N N . LEU E 1 191 ? -5.942 29.574 32.274 1.00 35.57 341 LEU E N 1
ATOM 18141 C CA . LEU E 1 191 ? -4.805 29.642 31.322 1.00 34.35 341 LEU E CA 1
ATOM 18142 C C . LEU E 1 191 ? -4.713 31.031 30.690 1.00 33.40 341 LEU E C 1
ATOM 18143 O O . LEU E 1 191 ? -3.594 31.442 30.357 1.00 34.32 341 LEU E O 1
ATOM 18159 N N . ILE E 1 192 ? -5.827 31.719 30.475 1.00 33.15 342 ILE E N 1
ATOM 18160 C CA . ILE E 1 192 ? -5.843 32.946 29.622 1.00 33.86 342 ILE E CA 1
ATOM 18161 C C . ILE E 1 192 ? -6.342 34.156 30.414 1.00 33.44 342 ILE E C 1
ATOM 18162 O O . ILE E 1 192 ? -6.678 35.153 29.779 1.00 34.85 342 ILE E O 1
ATOM 18178 N N . ARG E 1 193 ? -6.360 34.082 31.749 1.00 33.90 343 ARG E N 1
ATOM 18179 C CA . ARG E 1 193 ? -6.781 35.234 32.600 1.00 33.20 343 ARG E CA 1
ATOM 18180 C C . ARG E 1 193 ? -5.735 36.333 32.456 1.00 31.77 343 ARG E C 1
ATOM 18181 O O . ARG E 1 193 ? -4.576 36.074 32.161 1.00 31.30 343 ARG E O 1
ATOM 18202 N N . PRO E 1 194 ? -6.099 37.603 32.680 1.00 34.95 344 PRO E N 1
ATOM 18203 C CA . PRO E 1 194 ? -5.114 38.689 32.693 1.00 35.04 344 PRO E CA 1
ATOM 18204 C C . PRO E 1 194 ? -3.937 38.321 33.602 1.00 34.30 344 PRO E C 1
ATOM 18205 O O . PRO E 1 194 ? -4.165 37.701 34.632 1.00 33.57 344 PRO E O 1
ATOM 18216 N N . GLY E 1 195 ? -2.721 38.664 33.181 1.00 34.75 345 GLY E N 1
ATOM 18217 C CA . GLY E 1 195 ? -1.466 38.269 33.852 1.00 36.53 345 GLY E CA 1
ATOM 18218 C C . GLY E 1 195 ? -0.835 37.026 33.243 1.00 37.48 345 GLY E C 1
ATOM 18219 O O . GLY E 1 195 ? 0.361 36.800 33.471 1.00 38.23 345 GLY E O 1
ATOM 18223 N N . ARG E 1 196 ? -1.618 36.206 32.543 1.00 38.64 346 ARG E N 1
ATOM 18224 C CA . ARG E 1 196 ? -1.119 35.109 31.673 1.00 37.65 346 ARG E CA 1
ATOM 18225 C C . ARG E 1 196 ? -1.324 35.564 30.233 1.00 37.32 346 ARG E C 1
ATOM 18226 O O . ARG E 1 196 ? -0.326 35.631 29.505 1.00 39.59 346 ARG E O 1
ATOM 18247 N N . VAL E 1 197 ? -2.578 35.876 29.878 1.00 35.69 347 VAL E N 1
ATOM 18248 C CA . VAL E 1 197 ? -2.928 36.545 28.592 1.00 35.53 347 VAL E CA 1
ATOM 18249 C C . VAL E 1 197 ? -3.523 37.930 28.897 1.00 37.15 347 VAL E C 1
ATOM 18250 O O . VAL E 1 197 ? -4.575 38.027 29.591 1.00 34.34 347 VAL E O 1
ATOM 18263 N N . ASP E 1 198 ? -2.894 38.971 28.357 1.00 35.92 348 ASP E N 1
ATOM 18264 C CA . ASP E 1 198 ? -3.252 40.388 28.608 1.00 36.80 348 ASP E CA 1
ATOM 18265 C C . ASP E 1 198 ? -4.136 40.890 27.469 1.00 38.47 348 ASP E C 1
ATOM 18266 O O . ASP E 1 198 ? -4.952 41.782 27.713 1.00 37.40 348 ASP E O 1
ATOM 18275 N N . LEU E 1 199 ? -4.011 40.313 26.274 1.00 40.99 349 LEU E N 1
ATOM 18276 C CA . LEU E 1 199 ? -4.767 40.751 25.078 1.00 40.60 349 LEU E CA 1
ATOM 18277 C C . LEU E 1 199 ? -5.140 39.519 24.246 1.00 39.84 349 LEU E C 1
ATOM 18278 O O . LEU E 1 199 ? -4.234 38.759 23.855 1.00 37.76 349 LEU E O 1
ATOM 18294 N N . LYS E 1 200 ? -6.437 39.338 24.007 1.00 38.01 350 LYS E N 1
ATOM 18295 C CA . LYS E 1 200 ? -7.041 38.259 23.196 1.00 42.08 350 LYS E CA 1
ATOM 18296 C C . LYS E 1 200 ? -7.574 38.933 21.935 1.00 41.24 350 LYS E C 1
ATOM 18297 O O . LYS E 1 200 ? -8.271 39.926 22.072 1.00 47.27 350 LYS E O 1
ATOM 18316 N N . GLU E 1 201 ? -7.227 38.448 20.744 1.00 38.46 351 GLU E N 1
ATOM 18317 C CA . GLU E 1 201 ? -7.810 38.997 19.499 1.00 35.80 351 GLU E CA 1
ATOM 18318 C C . GLU E 1 201 ? -8.290 37.862 18.597 1.00 33.71 351 GLU E C 1
ATOM 18319 O O . GLU E 1 201 ? -7.533 36.921 18.341 1.00 32.87 351 GLU E O 1
ATOM 18331 N N . TYR E 1 202 ? -9.525 37.998 18.135 1.00 30.40 352 TYR E N 1
ATOM 18332 C CA . TYR E 1 202 ? -10.161 37.138 17.128 1.00 30.42 352 TYR E CA 1
ATOM 18333 C C . TYR E 1 202 ? -9.602 37.519 15.763 1.00 29.13 352 TYR E C 1
ATOM 18334 O O . TYR E 1 202 ? -9.577 38.717 15.409 1.00 27.76 352 TYR E O 1
ATOM 18352 N N . VAL E 1 203 ? -9.210 36.500 15.001 1.00 29.59 353 VAL E N 1
ATOM 18353 C CA . VAL E 1 203 ? -8.674 36.625 13.617 1.00 29.42 353 VAL E CA 1
ATOM 18354 C C . VAL E 1 203 ? -9.588 35.806 12.720 1.00 29.64 353 VAL E C 1
ATOM 18355 O O . VAL E 1 203 ? -9.515 34.576 12.799 1.00 30.81 353 VAL E O 1
ATOM 18368 N N . GLY E 1 204 ? -10.447 36.476 11.948 1.00 29.91 354 GLY E N 1
ATOM 18369 C CA . GLY E 1 204 ? -11.628 35.853 11.312 1.00 30.94 354 GLY E CA 1
ATOM 18370 C C . GLY E 1 204 ? -11.553 35.809 9.795 1.00 31.63 354 GLY E C 1
ATOM 18371 O O . GLY E 1 204 ? -10.494 36.169 9.188 1.00 32.32 354 GLY E O 1
ATOM 18375 N N . TYR E 1 205 ? -12.660 35.395 9.204 1.00 31.69 355 TYR E N 1
ATOM 18376 C CA . TYR E 1 205 ? -12.886 35.339 7.747 1.00 34.85 355 TYR E CA 1
ATOM 18377 C C . TYR E 1 205 ? -12.915 36.774 7.196 1.00 35.66 355 TYR E C 1
ATOM 18378 O O . TYR E 1 205 ? -13.127 37.721 7.940 1.00 36.74 355 TYR E O 1
ATOM 18396 N N . CYS E 1 206 ? -12.713 36.921 5.892 1.00 29.62 356 CYS E N 1
ATOM 18397 C CA . CYS E 1 206 ? -12.533 38.228 5.205 1.00 30.32 356 CYS E CA 1
ATOM 18398 C C . CYS E 1 206 ? -13.774 39.113 5.365 1.00 30.56 356 CYS E C 1
ATOM 18399 O O . CYS E 1 206 ? -14.889 38.648 5.043 1.00 30.05 356 CYS E O 1
ATOM 18407 N N . SER E 1 207 ? -13.550 40.338 5.851 1.00 37.45 357 SER E N 1
ATOM 18408 C CA . SER E 1 207 ? -14.445 41.514 5.705 1.00 37.52 357 SER E CA 1
ATOM 18409 C C . SER E 1 207 ? -14.323 42.060 4.276 1.00 37.80 357 SER E C 1
ATOM 18410 O O . SER E 1 207 ? -13.347 41.691 3.533 1.00 36.87 357 SER E O 1
ATOM 18418 N N . HIS E 1 208 ? -15.254 42.919 3.892 1.00 36.87 358 HIS E N 1
ATOM 18419 C CA . HIS E 1 208 ? -15.186 43.710 2.635 1.00 38.65 358 HIS E CA 1
ATOM 18420 C C . HIS E 1 208 ? -13.822 44.407 2.554 1.00 38.82 358 HIS E C 1
ATOM 18421 O O . HIS E 1 208 ? -13.155 44.319 1.510 1.00 39.15 358 HIS E O 1
ATOM 18436 N N . TRP E 1 209 ? -13.428 45.084 3.628 1.00 39.01 359 TRP E N 1
ATOM 18437 C CA . TRP E 1 209 ? -12.153 45.831 3.694 1.00 39.39 359 TRP E CA 1
ATOM 18438 C C . TRP E 1 209 ? -10.952 44.903 3.421 1.00 38.14 359 TRP E C 1
ATOM 18439 O O . TRP E 1 209 ? -10.055 45.330 2.672 1.00 35.76 359 TRP E O 1
ATOM 18460 N N . GLN E 1 210 ? -10.920 43.686 3.984 1.00 35.44 360 GLN E N 1
ATOM 18461 C CA . GLN E 1 210 ? -9.770 42.753 3.777 1.00 31.75 360 GLN E CA 1
ATOM 18462 C C . GLN E 1 210 ? -9.710 42.330 2.291 1.00 32.22 360 GLN E C 1
ATOM 18463 O O . GLN E 1 210 ? -8.588 42.171 1.740 1.00 30.95 360 GLN E O 1
ATOM 18477 N N . LEU E 1 211 ? -10.865 42.177 1.645 1.00 31.90 361 LEU E N 1
ATOM 18478 C CA . LEU E 1 211 ? -10.931 41.719 0.238 1.00 31.57 361 LEU E CA 1
ATOM 18479 C C . LEU E 1 211 ? -10.361 42.812 -0.677 1.00 31.74 361 LEU E C 1
ATOM 18480 O O . LEU E 1 211 ? -9.513 42.462 -1.509 1.00 34.14 361 LEU E O 1
ATOM 18496 N N . THR E 1 212 ? -10.737 44.076 -0.498 1.00 31.69 362 THR E N 1
ATOM 18497 C CA . THR E 1 212 ? -10.239 45.200 -1.338 1.00 34.70 362 THR E CA 1
ATOM 18498 C C . THR E 1 212 ? -8.747 45.398 -1.066 1.00 36.48 362 THR E C 1
ATOM 18499 O O . THR E 1 212 ? -7.981 45.560 -2.050 1.00 39.16 362 THR E O 1
ATOM 18510 N N . GLN E 1 213 ? -8.332 45.345 0.201 1.00 35.90 363 GLN E N 1
ATOM 18511 C CA . GLN E 1 213 ? -6.897 45.504 0.582 1.00 37.63 363 GLN E CA 1
ATOM 18512 C C . GLN E 1 213 ? -6.064 44.378 -0.046 1.00 36.38 363 GLN E C 1
ATOM 18513 O O . GLN E 1 213 ? -4.967 44.669 -0.552 1.00 35.66 363 GLN E O 1
ATOM 18527 N N . MET E 1 214 ? -6.551 43.139 -0.006 1.00 36.93 364 MET E N 1
ATOM 18528 C CA . MET E 1 214 ? -5.783 41.984 -0.526 1.00 38.88 364 MET E CA 1
ATOM 18529 C C . MET E 1 214 ? -5.703 42.105 -2.053 1.00 39.36 364 MET E C 1
ATOM 18530 O O . MET E 1 214 ? -4.620 41.884 -2.607 1.00 36.86 364 MET E O 1
ATOM 18544 N N . PHE E 1 215 ? -6.795 42.466 -2.716 1.00 38.98 365 PHE E N 1
ATOM 18545 C CA . PHE E 1 215 ? -6.801 42.633 -4.189 1.00 38.60 365 PHE E CA 1
ATOM 18546 C C . PHE E 1 215 ? -5.745 43.675 -4.591 1.00 42.07 365 PHE E C 1
ATOM 18547 O O . PHE E 1 215 ? -5.014 43.413 -5.560 1.00 42.19 365 PHE E O 1
ATOM 18564 N N . GLN E 1 216 ? -5.663 44.798 -3.870 1.00 42.71 366 GLN E N 1
ATOM 18565 C CA . GLN E 1 216 ? -4.747 45.923 -4.183 1.00 47.88 366 GLN E CA 1
ATOM 18566 C C . GLN E 1 216 ? -3.286 45.504 -3.949 1.00 46.48 366 GLN E C 1
ATOM 18567 O O . GLN E 1 216 ? -2.398 46.000 -4.725 1.00 45.16 366 GLN E O 1
ATOM 18581 N N . ARG E 1 217 ? -3.026 44.600 -2.997 1.00 44.75 367 ARG E N 1
ATOM 18582 C CA . ARG E 1 217 ? -1.652 44.101 -2.733 1.00 46.66 367 ARG E CA 1
ATOM 18583 C C . ARG E 1 217 ? -1.227 43.103 -3.816 1.00 45.02 367 ARG E C 1
ATOM 18584 O O . ARG E 1 217 ? -0.032 43.133 -4.201 1.00 48.33 367 ARG E O 1
ATOM 18605 N N . PHE E 1 218 ? -2.136 42.263 -4.304 1.00 41.17 368 PHE E N 1
ATOM 18606 C CA . PHE E 1 218 ? -1.797 41.195 -5.277 1.00 40.87 368 PHE E CA 1
ATOM 18607 C C . PHE E 1 218 ? -1.768 41.790 -6.693 1.00 40.30 368 PHE E C 1
ATOM 18608 O O . PHE E 1 218 ? -1.060 41.208 -7.538 1.00 39.56 368 PHE E O 1
ATOM 18625 N N . TYR E 1 219 ? -2.529 42.866 -6.930 1.00 39.58 369 TYR E N 1
ATOM 18626 C CA . TYR E 1 219 ? -2.679 43.554 -8.242 1.00 40.67 369 TYR E CA 1
ATOM 18627 C C . TYR E 1 219 ? -2.484 45.056 -8.061 1.00 41.07 369 TYR E C 1
ATOM 18628 O O . TYR E 1 219 ? -3.433 45.842 -8.117 1.00 39.04 369 TYR E O 1
ATOM 18646 N N . PRO E 1 220 ? -1.223 45.490 -7.834 1.00 45.95 370 PRO E N 1
ATOM 18647 C CA . PRO E 1 220 ? -0.918 46.901 -7.620 1.00 46.66 370 PRO E CA 1
ATOM 18648 C C . PRO E 1 220 ? -1.228 47.705 -8.891 1.00 46.07 370 PRO E C 1
ATOM 18649 O O . PRO E 1 220 ? -1.133 47.172 -9.984 1.00 44.95 370 PRO E O 1
ATOM 18660 N N . GLY E 1 221 ? -1.655 48.949 -8.692 1.00 46.60 371 GLY E N 1
ATOM 18661 C CA . GLY E 1 221 ? -1.927 49.930 -9.763 1.00 46.36 371 GLY E CA 1
ATOM 18662 C C . GLY E 1 221 ? -3.264 49.712 -10.457 1.00 44.32 371 GLY E C 1
ATOM 18663 O O . GLY E 1 221 ? -3.394 50.237 -11.588 1.00 45.53 371 GLY E O 1
ATOM 18667 N N . GLN E 1 222 ? -4.196 48.953 -9.868 1.00 42.38 372 GLN E N 1
ATOM 18668 C CA . GLN E 1 222 ? -5.569 48.809 -10.421 1.00 41.14 372 GLN E CA 1
ATOM 18669 C C . GLN E 1 222 ? -6.451 49.887 -9.791 1.00 40.77 372 GLN E C 1
ATOM 18670 O O . GLN E 1 222 ? -6.125 50.337 -8.673 1.00 37.98 372 GLN E O 1
ATOM 18684 N N . ALA E 1 223 ? -7.494 50.307 -10.522 1.00 40.14 373 ALA E N 1
ATOM 18685 C CA . ALA E 1 223 ? -8.542 51.229 -10.034 1.00 41.03 373 ALA E CA 1
ATOM 18686 C C . ALA E 1 223 ? -9.123 50.685 -8.734 1.00 41.22 373 ALA E C 1
ATOM 18687 O O . ALA E 1 223 ? -9.408 49.486 -8.643 1.00 42.49 373 ALA E O 1
ATOM 18694 N N . PRO E 1 224 ? -9.286 51.510 -7.677 1.00 40.11 374 PRO E N 1
ATOM 18695 C CA . PRO E 1 224 ? -10.040 51.084 -6.500 1.00 39.78 374 PRO E CA 1
ATOM 18696 C C . PRO E 1 224 ? -11.395 50.454 -6.851 1.00 39.54 374 PRO E C 1
ATOM 18697 O O . PRO E 1 224 ? -11.782 49.513 -6.183 1.00 40.19 374 PRO E O 1
ATOM 18708 N N . SER E 1 225 ? -12.051 50.947 -7.897 1.00 39.39 375 SER E N 1
ATOM 18709 C CA . SER E 1 225 ? -13.366 50.443 -8.373 1.00 41.10 375 SER E CA 1
ATOM 18710 C C . SER E 1 225 ? -13.272 48.951 -8.716 1.00 41.78 375 SER E C 1
ATOM 18711 O O . SER E 1 225 ? -14.290 48.233 -8.545 1.00 45.78 375 SER E O 1
ATOM 18719 N N . LEU E 1 226 ? -12.119 48.481 -9.188 1.00 40.53 376 LEU E N 1
ATOM 18720 C CA . LEU E 1 226 ? -11.959 47.044 -9.563 1.00 40.82 376 LEU E CA 1
ATOM 18721 C C . LEU E 1 226 ? -11.853 46.167 -8.298 1.00 38.92 376 LEU E C 1
ATOM 18722 O O . LEU E 1 226 ? -12.450 45.081 -8.284 1.00 40.00 376 LEU E O 1
ATOM 18738 N N . ALA E 1 227 ? -11.112 46.616 -7.285 1.00 35.75 377 ALA E N 1
ATOM 18739 C CA . ALA E 1 227 ? -11.031 45.936 -5.977 1.00 37.89 377 ALA E CA 1
ATOM 18740 C C . ALA E 1 227 ? -12.456 45.850 -5.384 1.00 41.22 377 ALA E C 1
ATOM 18741 O O . ALA E 1 227 ? -12.812 44.770 -4.860 1.00 39.93 377 ALA E O 1
ATOM 18748 N N . GLU E 1 228 ? -13.235 46.940 -5.497 1.00 45.19 378 GLU E N 1
ATOM 18749 C CA . GLU E 1 228 ? -14.648 47.021 -5.038 1.00 45.75 378 GLU E CA 1
ATOM 18750 C C . GLU E 1 228 ? -15.482 45.947 -5.732 1.00 42.81 378 GLU E C 1
ATOM 18751 O O . GLU E 1 228 ? -16.212 45.243 -5.037 1.00 42.30 378 GLU E O 1
ATOM 18763 N N . ASN E 1 229 ? -15.399 45.873 -7.054 1.00 41.48 379 ASN E N 1
ATOM 18764 C CA . ASN E 1 229 ? -16.114 44.878 -7.902 1.00 42.12 379 ASN E CA 1
ATOM 18765 C C . ASN E 1 229 ? -15.784 43.490 -7.341 1.00 40.92 379 ASN E C 1
ATOM 18766 O O . ASN E 1 229 ? -16.730 42.716 -7.085 1.00 39.26 379 ASN E O 1
ATOM 18777 N N . PHE E 1 230 ? -14.500 43.204 -7.099 1.00 37.68 380 PHE E N 1
ATOM 18778 C CA . PHE E 1 230 ? -14.031 41.890 -6.591 1.00 36.41 380 PHE E CA 1
ATOM 18779 C C . PHE E 1 230 ? -14.684 41.592 -5.237 1.00 34.38 380 PHE E C 1
ATOM 18780 O O . PHE E 1 230 ? -15.258 40.519 -5.076 1.00 33.14 380 PHE E O 1
ATOM 18797 N N . ALA E 1 231 ? -14.608 42.524 -4.285 1.00 35.82 381 ALA E N 1
ATOM 18798 C CA . ALA E 1 231 ? -15.075 42.338 -2.895 1.00 36.69 381 ALA E CA 1
ATOM 18799 C C . ALA E 1 231 ? -16.590 42.083 -2.891 1.00 40.49 381 ALA E C 1
ATOM 18800 O O . ALA E 1 231 ? -17.008 41.090 -2.289 1.00 40.01 381 ALA E O 1
ATOM 18807 N N . GLU E 1 232 ? -17.379 42.949 -3.536 1.00 44.76 382 GLU E N 1
ATOM 18808 C CA . GLU E 1 232 ? -18.865 42.851 -3.578 1.00 49.40 382 GLU E CA 1
ATOM 18809 C C . GLU E 1 232 ? -19.284 41.462 -4.047 1.00 49.92 382 GLU E C 1
ATOM 18810 O O . GLU E 1 232 ? -20.174 40.865 -3.400 1.00 49.61 382 GLU E O 1
ATOM 18822 N N . HIS E 1 233 ? -18.660 40.973 -5.123 1.00 48.52 383 HIS E N 1
ATOM 18823 C CA . HIS E 1 233 ? -19.030 39.712 -5.810 1.00 49.68 383 HIS E CA 1
ATOM 18824 C C . HIS E 1 233 ? -18.596 38.512 -4.976 1.00 46.96 383 HIS E C 1
ATOM 18825 O O . HIS E 1 233 ? -19.360 37.545 -4.926 1.00 49.04 383 HIS E O 1
ATOM 18840 N N . VAL E 1 234 ? -17.427 38.570 -4.331 1.00 43.75 384 VAL E N 1
ATOM 18841 C CA . VAL E 1 234 ? -16.931 37.477 -3.453 1.00 39.14 384 VAL E CA 1
ATOM 18842 C C . VAL E 1 234 ? -17.900 37.328 -2.275 1.00 39.22 384 VAL E C 1
ATOM 18843 O O . VAL E 1 234 ? -18.203 36.183 -1.923 1.00 37.47 384 VAL E O 1
ATOM 18856 N N . LEU E 1 235 ? -18.359 38.432 -1.681 1.00 40.18 385 LEU E N 1
ATOM 18857 C CA . LEU E 1 235 ? -19.250 38.405 -0.488 1.00 43.91 385 LEU E CA 1
ATOM 18858 C C . LEU E 1 235 ? -20.657 37.914 -0.873 1.00 44.44 385 LEU E C 1
ATOM 18859 O O . LEU E 1 235 ? -21.363 37.430 0.020 1.00 43.82 385 LEU E O 1
ATOM 18875 N N . LYS E 1 236 ? -21.044 38.000 -2.146 1.00 44.04 386 LYS E N 1
ATOM 18876 C CA . LYS E 1 236 ? -22.340 37.470 -2.651 1.00 45.86 386 LYS E CA 1
ATOM 18877 C C . LYS E 1 236 ? -22.191 35.992 -3.001 1.00 43.09 386 LYS E C 1
ATOM 18878 O O . LYS E 1 236 ? -23.171 35.294 -2.849 1.00 46.86 386 LYS E O 1
ATOM 18897 N N . ALA E 1 237 ? -21.015 35.529 -3.408 1.00 40.57 387 ALA E N 1
ATOM 18898 C CA . ALA E 1 237 ? -20.772 34.115 -3.822 1.00 41.28 387 ALA E CA 1
ATOM 18899 C C . ALA E 1 237 ? -20.405 33.209 -2.632 1.00 41.17 387 ALA E C 1
ATOM 18900 O O . ALA E 1 237 ? -20.436 31.962 -2.799 1.00 39.65 387 ALA E O 1
ATOM 18907 N N . THR E 1 238 ? -20.044 33.790 -1.483 1.00 43.90 388 THR E N 1
ATOM 18908 C CA . THR E 1 238 ? -19.531 33.050 -0.295 1.00 43.34 388 THR E CA 1
ATOM 18909 C C . THR E 1 238 ? -20.257 33.533 0.969 1.00 43.23 388 THR E C 1
ATOM 18910 O O . THR E 1 238 ? -20.606 34.714 1.027 1.00 46.05 388 THR E O 1
ATOM 18921 N N . SER E 1 239 ? -20.433 32.644 1.946 1.00 45.35 389 SER E N 1
ATOM 18922 C CA . SER E 1 239 ? -20.861 32.959 3.340 1.00 45.53 389 SER E CA 1
ATOM 18923 C C . SER E 1 239 ? -19.648 33.383 4.164 1.00 43.84 389 SER E C 1
ATOM 18924 O O . SER E 1 239 ? -19.762 34.328 4.955 1.00 46.65 389 SER E O 1
ATOM 18932 N N . GLU E 1 240 ? -18.558 32.633 4.028 1.00 40.54 390 GLU E N 1
ATOM 18933 C CA . GLU E 1 240 ? -17.283 32.812 4.764 1.00 43.07 390 GLU E CA 1
ATOM 18934 C C . GLU E 1 240 ? -16.153 32.570 3.762 1.00 42.76 390 GLU E C 1
ATOM 18935 O O . GLU E 1 240 ? -16.244 31.563 3.007 1.00 44.43 390 GLU E O 1
ATOM 18947 N N . ILE E 1 241 ? -15.138 33.423 3.727 1.00 39.53 391 ILE E N 1
ATOM 18948 C CA . ILE E 1 241 ? -13.921 33.092 2.925 1.00 39.69 391 ILE E CA 1
ATOM 18949 C C . ILE E 1 241 ? -12.684 33.502 3.712 1.00 33.95 391 ILE E C 1
ATOM 18950 O O . ILE E 1 241 ? -12.674 34.610 4.255 1.00 36.08 391 ILE E O 1
ATOM 18966 N N . SER E 1 242 ? -11.741 32.592 3.871 1.00 31.65 392 SER E N 1
ATOM 18967 C CA . SER E 1 242 ? -10.461 32.885 4.575 1.00 32.53 392 SER E CA 1
ATOM 18968 C C . SER E 1 242 ? -9.544 33.672 3.649 1.00 32.22 392 SER E C 1
ATOM 18969 O O . SER E 1 242 ? -9.568 33.486 2.416 1.00 32.73 392 SER E O 1
ATOM 18977 N N . PRO E 1 243 ? -8.686 34.557 4.202 1.00 34.93 393 PRO E N 1
ATOM 18978 C CA . PRO E 1 243 ? -7.548 35.094 3.443 1.00 35.03 393 PRO E CA 1
ATOM 18979 C C . PRO E 1 243 ? -6.731 34.006 2.726 1.00 35.40 393 PRO E C 1
ATOM 18980 O O . PRO E 1 243 ? -6.289 34.259 1.620 1.00 39.15 393 PRO E O 1
ATOM 18991 N N . ALA E 1 244 ? -6.525 32.838 3.340 1.00 33.60 394 ALA E N 1
ATOM 18992 C CA . ALA E 1 244 ? -5.786 31.718 2.702 1.00 33.60 394 ALA E CA 1
ATOM 18993 C C . ALA E 1 244 ? -6.468 31.311 1.381 1.00 35.14 394 ALA E C 1
ATOM 18994 O O . ALA E 1 244 ? -5.733 31.099 0.396 1.00 36.28 394 ALA E O 1
ATOM 19001 N N . GLN E 1 245 ? -7.805 31.230 1.349 1.00 34.40 395 GLN E N 1
ATOM 19002 C CA . GLN E 1 245 ? -8.577 30.916 0.120 1.00 35.30 395 GLN E CA 1
ATOM 19003 C C . GLN E 1 245 ? -8.387 32.028 -0.914 1.00 33.66 395 GLN E C 1
ATOM 19004 O O . GLN E 1 245 ? -8.252 31.701 -2.106 1.00 35.41 395 GLN E O 1
ATOM 19018 N N . VAL E 1 246 ? -8.378 33.286 -0.479 1.00 32.05 396 VAL E N 1
ATOM 19019 C CA . VAL E 1 246 ? -8.231 34.459 -1.387 1.00 31.79 396 VAL E CA 1
ATOM 19020 C C . VAL E 1 246 ? -6.838 34.405 -1.999 1.00 31.09 396 VAL E C 1
ATOM 19021 O O . VAL E 1 246 ? -6.756 34.466 -3.231 1.00 33.29 396 VAL E O 1
ATOM 19034 N N . GLN E 1 247 ? -5.794 34.229 -1.190 1.00 31.39 397 GLN E N 1
ATOM 19035 C CA . GLN E 1 247 ? -4.397 34.019 -1.672 1.00 31.56 397 GLN E CA 1
ATOM 19036 C C . GLN E 1 247 ? -4.401 32.903 -2.740 1.00 34.72 397 GLN E C 1
ATOM 19037 O O . GLN E 1 247 ? -3.860 33.114 -3.844 1.00 37.36 397 GLN E O 1
ATOM 19051 N N . GLY E 1 248 ? -4.965 31.743 -2.416 1.00 38.50 398 GLY E N 1
ATOM 19052 C CA . GLY E 1 248 ? -4.954 30.560 -3.297 1.00 39.26 398 GLY E CA 1
ATOM 19053 C C . GLY E 1 248 ? -5.648 30.850 -4.624 1.00 39.68 398 GLY E C 1
ATOM 19054 O O . GLY E 1 248 ? -5.149 30.365 -5.657 1.00 43.76 398 GLY E O 1
ATOM 19058 N N . TYR E 1 249 ? -6.722 31.638 -4.602 1.00 37.70 399 TYR E N 1
ATOM 19059 C CA . TYR E 1 249 ? -7.478 32.063 -5.805 1.00 37.11 399 TYR E CA 1
ATOM 19060 C C . TYR E 1 249 ? -6.593 32.991 -6.670 1.00 37.94 399 TYR E C 1
ATOM 19061 O O . TYR E 1 249 ? -6.472 32.770 -7.914 1.00 38.86 399 TYR E O 1
ATOM 19079 N N . PHE E 1 250 ? -5.960 33.988 -6.051 1.00 35.12 400 PHE E N 1
ATOM 19080 C CA . PHE E 1 250 ? -5.105 34.957 -6.774 1.00 36.24 400 PHE E CA 1
ATOM 19081 C C . PHE E 1 250 ? -3.929 34.217 -7.408 1.00 37.39 400 PHE E C 1
ATOM 19082 O O . PHE E 1 250 ? -3.471 34.628 -8.478 1.00 39.38 400 PHE E O 1
ATOM 19099 N N . MET E 1 251 ? -3.470 33.136 -6.781 1.00 38.28 401 MET E N 1
ATOM 19100 C CA . MET E 1 251 ? -2.370 32.304 -7.312 1.00 38.70 401 MET E CA 1
ATOM 19101 C C . MET E 1 251 ? -2.759 31.678 -8.660 1.00 39.87 401 MET E C 1
ATOM 19102 O O . MET E 1 251 ? -1.827 31.338 -9.406 1.00 39.97 401 MET E O 1
ATOM 19116 N N . LEU E 1 252 ? -4.059 31.510 -8.947 1.00 39.18 402 LEU E N 1
ATOM 19117 C CA . LEU E 1 252 ? -4.542 30.970 -10.248 1.00 39.38 402 LEU E CA 1
ATOM 19118 C C . LEU E 1 252 ? -4.567 32.083 -11.312 1.00 39.48 402 LEU E C 1
ATOM 19119 O O . LEU E 1 252 ? -4.713 31.759 -12.495 1.00 43.22 402 LEU E O 1
ATOM 19135 N N . TYR E 1 253 ? -4.454 33.346 -10.916 1.00 39.36 403 TYR E N 1
ATOM 19136 C CA . TYR E 1 253 ? -4.591 34.524 -11.815 1.00 37.89 403 TYR E CA 1
ATOM 19137 C C . TYR E 1 253 ? -3.430 35.486 -11.564 1.00 36.51 403 TYR E C 1
ATOM 19138 O O . TYR E 1 253 ? -3.649 36.692 -11.380 1.00 35.29 403 TYR E O 1
ATOM 19156 N N . LYS E 1 254 ? -2.212 34.952 -11.575 1.00 36.65 404 LYS E N 1
ATOM 19157 C CA . LYS E 1 254 ? -0.982 35.754 -11.410 1.00 38.15 404 LYS E CA 1
ATOM 19158 C C . LYS E 1 254 ? -0.948 36.775 -12.567 1.00 40.94 404 LYS E C 1
ATOM 19159 O O . LYS E 1 254 ? -1.129 36.349 -13.749 1.00 41.90 404 LYS E O 1
ATOM 19178 N N . ASN E 1 255 ? -0.788 38.063 -12.240 1.00 39.74 405 ASN E N 1
ATOM 19179 C CA . ASN E 1 255 ? -0.732 39.185 -13.204 1.00 41.36 405 ASN E CA 1
ATOM 19180 C C . ASN E 1 255 ? -2.010 39.236 -14.050 1.00 41.27 405 ASN E C 1
ATOM 19181 O O . ASN E 1 255 ? -1.943 39.795 -15.157 1.00 41.61 405 ASN E O 1
ATOM 19192 N N . ASP E 1 256 ? -3.136 38.688 -13.577 1.00 40.58 406 ASP E N 1
ATOM 19193 C CA . ASP E 1 256 ? -4.408 38.644 -14.351 1.00 40.46 406 ASP E CA 1
ATOM 19194 C C . ASP E 1 256 ? -5.556 39.148 -13.477 1.00 40.42 406 ASP E C 1
ATOM 19195 O O . ASP E 1 256 ? -6.453 38.394 -13.132 1.00 42.25 406 ASP E O 1
ATOM 19204 N N . PRO E 1 257 ? -5.574 40.447 -13.110 1.00 40.13 407 PRO E N 1
ATOM 19205 C CA . PRO E 1 257 ? -6.626 41.012 -12.277 1.00 38.87 407 PRO E CA 1
ATOM 19206 C C . PRO E 1 257 ? -8.045 40.867 -12.850 1.00 41.53 407 PRO E C 1
ATOM 19207 O O . PRO E 1 257 ? -8.979 40.656 -12.067 1.00 40.76 407 PRO E O 1
ATOM 19218 N N . MET E 1 258 ? -8.200 40.987 -14.168 1.00 40.45 408 MET E N 1
ATOM 19219 C CA . MET E 1 258 ? -9.503 40.783 -14.841 1.00 43.56 408 MET E CA 1
ATOM 19220 C C . MET E 1 258 ? -9.919 39.317 -14.724 1.00 41.87 408 MET E C 1
ATOM 19221 O O . MET E 1 258 ? -11.113 39.074 -14.497 1.00 45.88 408 MET E O 1
ATOM 19235 N N . GLY E 1 259 ? -8.985 38.383 -14.882 1.00 40.33 409 GLY E N 1
ATOM 19236 C CA . GLY E 1 259 ? -9.222 36.958 -14.598 1.00 42.15 409 GLY E CA 1
ATOM 19237 C C . GLY E 1 259 ? -9.790 36.760 -13.195 1.00 41.02 409 GLY E C 1
ATOM 19238 O O . GLY E 1 259 ? -10.833 36.083 -13.055 1.00 37.76 409 GLY E O 1
ATOM 19242 N N . ALA E 1 260 ? -9.147 37.355 -12.193 1.00 42.49 410 ALA E N 1
ATOM 19243 C CA . ALA E 1 260 ? -9.561 37.281 -10.771 1.00 44.31 410 ALA E CA 1
ATOM 19244 C C . ALA E 1 260 ? -11.005 37.775 -10.654 1.00 44.63 410 ALA E C 1
ATOM 19245 O O . ALA E 1 260 ? -11.820 37.087 -10.031 1.00 42.37 410 ALA E O 1
ATOM 19252 N N . VAL E 1 261 ? -11.327 38.904 -11.284 1.00 45.74 411 VAL E N 1
ATOM 19253 C CA . VAL E 1 261 ? -12.675 39.529 -11.174 1.00 46.94 411 VAL E CA 1
ATOM 19254 C C . VAL E 1 261 ? -13.708 38.698 -11.939 1.00 49.69 411 VAL E C 1
ATOM 19255 O O . VAL E 1 261 ? -14.874 38.700 -11.517 1.00 58.68 411 VAL E O 1
ATOM 19268 N N . HIS E 1 262 ? -13.324 37.980 -12.996 1.00 50.51 412 HIS E N 1
ATOM 19269 C CA . HIS E 1 262 ? -14.285 37.287 -13.907 1.00 52.75 412 HIS E CA 1
ATOM 19270 C C . HIS E 1 262 ? -14.614 35.866 -13.425 1.00 47.95 412 HIS E C 1
ATOM 19271 O O . HIS E 1 262 ? -15.658 35.353 -13.865 1.00 51.13 412 HIS E O 1
ATOM 19286 N N . ASN E 1 263 ? -13.805 35.257 -12.546 1.00 42.21 413 ASN E N 1
ATOM 19287 C CA . ASN E 1 263 ? -13.912 33.808 -12.228 1.00 41.74 413 ASN E CA 1
ATOM 19288 C C . ASN E 1 263 ? -14.368 33.605 -10.773 1.00 43.30 413 ASN E C 1
ATOM 19289 O O . ASN E 1 263 ? -14.155 32.489 -10.213 1.00 42.86 413 ASN E O 1
ATOM 19300 N N . ILE E 1 264 ? -15.025 34.606 -10.186 1.00 41.51 414 ILE E N 1
ATOM 19301 C CA . ILE E 1 264 ? -15.405 34.604 -8.742 1.00 41.92 414 ILE E CA 1
ATOM 19302 C C . ILE E 1 264 ? -16.426 33.494 -8.447 1.00 43.76 414 ILE E C 1
ATOM 19303 O O . ILE E 1 264 ? -16.436 33.008 -7.308 1.00 47.10 414 ILE E O 1
ATOM 19319 N N . GLU E 1 265 ? -17.257 33.090 -9.415 1.00 46.95 415 GLU E N 1
ATOM 19320 C CA . GLU E 1 265 ? -18.271 32.025 -9.198 1.00 48.82 415 GLU E CA 1
ATOM 19321 C C . GLU E 1 265 ? -17.561 30.715 -8.841 1.00 49.12 415 GLU E C 1
ATOM 19322 O O . GLU E 1 265 ? -18.185 29.886 -8.187 1.00 50.94 415 GLU E O 1
ATOM 19334 N N . SER E 1 266 ? -16.290 30.552 -9.200 1.00 49.70 416 SER E N 1
ATOM 19335 C CA . SER E 1 266 ? -15.487 29.356 -8.840 1.00 50.08 416 SER E CA 1
ATOM 19336 C C . SER E 1 266 ? -15.243 29.293 -7.321 1.00 50.20 416 SER E C 1
ATOM 19337 O O . SER E 1 266 ? -14.869 28.208 -6.849 1.00 48.25 416 SER E O 1
ATOM 19345 N N . LEU E 1 267 ? -15.443 30.389 -6.572 1.00 48.92 417 LEU E N 1
ATOM 19346 C CA . LEU E 1 267 ? -15.240 30.430 -5.094 1.00 49.76 417 LEU E CA 1
ATOM 19347 C C . LEU E 1 267 ? -16.512 29.977 -4.355 1.00 55.98 417 LEU E C 1
ATOM 19348 O O . LEU E 1 267 ? -16.443 29.778 -3.134 1.00 53.80 417 LEU E O 1
ATOM 19364 N N . ARG E 1 268 ? -17.634 29.845 -5.055 1.00 57.05 418 ARG E N 1
ATOM 19365 C CA . ARG E 1 268 ? -18.871 29.251 -4.495 1.00 62.82 418 ARG E CA 1
ATOM 19366 C C . ARG E 1 268 ? -18.527 27.835 -4.043 1.00 67.14 418 ARG E C 1
ATOM 19367 O O . ARG E 1 268 ? -17.987 27.072 -4.824 1.00 63.98 418 ARG E O 1
ATOM 19388 N N . PRO E 1 269 ? -18.767 27.443 -2.768 1.00 74.21 419 PRO E N 1
ATOM 19389 C CA . PRO E 1 269 ? -18.233 26.176 -2.254 1.00 74.84 419 PRO E CA 1
ATOM 19390 C C . PRO E 1 269 ? -18.651 24.947 -3.075 1.00 77.59 419 PRO E C 1
ATOM 19391 O O . PRO E 1 269 ? -19.785 24.866 -3.527 1.00 74.46 419 PRO E O 1
ATOM 19402 N N . ARG E 1 270 ? -17.702 24.029 -3.249 1.00 87.47 420 ARG E N 1
ATOM 19403 C CA . ARG E 1 270 ? -17.789 22.857 -4.161 1.00 97.57 420 ARG E CA 1
ATOM 19404 C C . ARG E 1 270 ? -17.376 21.605 -3.372 1.00 107.10 420 ARG E C 1
ATOM 19405 O O . ARG E 1 270 ? -16.297 21.636 -2.761 1.00 111.54 420 ARG E O 1
ATOM 19426 N N . ASP E 1 271 ? -18.224 20.575 -3.353 1.00 113.06 421 ASP E N 1
ATOM 19427 C CA . ASP E 1 271 ? -17.975 19.304 -2.612 1.00 117.89 421 ASP E CA 1
ATOM 19428 C C . ASP E 1 271 ? -16.673 18.645 -3.109 1.00 118.64 421 ASP E C 1
ATOM 19429 O O . ASP E 1 271 ? -16.298 18.862 -4.289 1.00 121.70 421 ASP E O 1
ATOM 19438 N N . HIS E 1 272 ? -16.023 17.846 -2.260 1.00 103.84 422 HIS E N 1
ATOM 19439 C CA . HIS E 1 272 ? -15.068 16.795 -2.704 1.00 96.37 422 HIS E CA 1
ATOM 19440 C C . HIS E 1 272 ? -15.860 15.778 -3.552 1.00 93.26 422 HIS E C 1
ATOM 19441 O O . HIS E 1 272 ? -17.073 15.633 -3.321 1.00 88.45 422 HIS E O 1
ATOM 19456 N N . HIS E 1 273 ? -15.199 15.035 -4.439 1.00 90.26 423 HIS E N 1
ATOM 19457 C CA . HIS E 1 273 ? -15.732 13.766 -5.008 1.00 86.44 423 HIS E CA 1
ATOM 19458 C C . HIS E 1 273 ? -15.838 12.728 -3.871 1.00 86.41 423 HIS E C 1
ATOM 19459 O O . HIS E 1 273 ? -14.860 12.580 -3.105 1.00 78.87 423 HIS E O 1
ATOM 19474 N N . HIS E 1 274 ? -17.003 12.085 -3.733 1.00 76.59 424 HIS E N 1
ATOM 19475 C CA . HIS E 1 274 ? -17.399 11.284 -2.542 1.00 75.38 424 HIS E CA 1
ATOM 19476 C C . HIS E 1 274 ? -17.408 9.790 -2.882 1.00 71.73 424 HIS E C 1
ATOM 19477 O O . HIS E 1 274 ? -16.833 9.343 -3.869 1.00 75.62 424 HIS E O 1
ATOM 19492 N N . LYS F 1 15 ? 17.381 9.231 -14.243 1.00 54.36 165 LYS F N 1
ATOM 19493 C CA . LYS F 1 15 ? 16.896 8.318 -13.146 1.00 52.93 165 LYS F CA 1
ATOM 19494 C C . LYS F 1 15 ? 16.120 9.122 -12.096 1.00 48.92 165 LYS F C 1
ATOM 19495 O O . LYS F 1 15 ? 16.254 10.343 -12.098 1.00 51.46 165 LYS F O 1
ATOM 19514 N N . THR F 1 16 ? 15.404 8.448 -11.198 1.00 44.81 166 THR F N 1
ATOM 19515 C CA . THR F 1 16 ? 14.725 9.078 -10.042 1.00 43.64 166 THR F CA 1
ATOM 19516 C C . THR F 1 16 ? 15.311 8.538 -8.734 1.00 43.18 166 THR F C 1
ATOM 19517 O O . THR F 1 16 ? 15.161 7.328 -8.483 1.00 45.13 166 THR F O 1
ATOM 19528 N N . VAL F 1 17 ? 15.903 9.415 -7.924 1.00 42.28 167 VAL F N 1
ATOM 19529 C CA . VAL F 1 17 ? 16.465 9.056 -6.594 1.00 44.77 167 VAL F CA 1
ATOM 19530 C C . VAL F 1 17 ? 15.344 9.098 -5.537 1.00 42.44 167 VAL F C 1
ATOM 19531 O O . VAL F 1 17 ? 14.657 10.116 -5.457 1.00 40.81 167 VAL F O 1
ATOM 19544 N N . MET F 1 18 ? 15.198 8.013 -4.770 1.00 44.23 168 MET F N 1
ATOM 19545 C CA . MET F 1 18 ? 14.328 7.861 -3.587 1.00 45.77 168 MET F CA 1
ATOM 19546 C C . MET F 1 18 ? 15.159 8.079 -2.319 1.00 46.52 168 MET F C 1
ATOM 19547 O O . MET F 1 18 ? 16.217 7.423 -2.174 1.00 47.39 168 MET F O 1
ATOM 19561 N N . TYR F 1 19 ? 14.685 8.936 -1.415 1.00 48.68 169 TYR F N 1
ATOM 19562 C CA . TYR F 1 19 ? 15.281 9.150 -0.077 1.00 48.17 169 TYR F CA 1
ATOM 19563 C C . TYR F 1 19 ? 14.310 8.623 0.976 1.00 51.29 169 TYR F C 1
ATOM 19564 O O . TYR F 1 19 ? 13.085 8.797 0.779 1.00 47.91 169 TYR F O 1
ATOM 19582 N N . THR F 1 20 ? 14.831 8.018 2.055 1.00 52.02 170 THR F N 1
ATOM 19583 C CA . THR F 1 20 ? 14.056 7.753 3.294 1.00 52.08 170 THR F CA 1
ATOM 19584 C C . THR F 1 20 ? 14.759 8.453 4.455 1.00 53.90 170 THR F C 1
ATOM 19585 O O . THR F 1 20 ? 15.940 8.793 4.317 1.00 55.12 170 THR F O 1
ATOM 19596 N N . ALA F 1 21 ? 14.019 8.705 5.535 1.00 55.87 171 ALA F N 1
ATOM 19597 C CA . ALA F 1 21 ? 14.515 9.352 6.768 1.00 57.43 171 ALA F CA 1
ATOM 19598 C C . ALA F 1 21 ? 15.310 8.325 7.572 1.00 58.69 171 ALA F C 1
ATOM 19599 O O . ALA F 1 21 ? 14.790 7.240 7.813 1.00 57.58 171 ALA F O 1
ATOM 19606 N N . VAL F 1 22 ? 16.537 8.666 7.953 1.00 64.98 172 VAL F N 1
ATOM 19607 C CA . VAL F 1 22 ? 17.303 7.957 9.019 1.00 68.53 172 VAL F CA 1
ATOM 19608 C C . VAL F 1 22 ? 17.612 8.997 10.098 1.00 70.13 172 VAL F C 1
ATOM 19609 O O . VAL F 1 22 ? 18.417 9.917 9.832 1.00 71.79 172 VAL F O 1
ATOM 19622 N N . GLY F 1 23 ? 16.937 8.874 11.241 1.00 70.43 173 GLY F N 1
ATOM 19623 C CA . GLY F 1 23 ? 16.921 9.918 12.268 1.00 69.68 173 GLY F CA 1
ATOM 19624 C C . GLY F 1 23 ? 16.374 11.209 11.693 1.00 67.73 173 GLY F C 1
ATOM 19625 O O . GLY F 1 23 ? 15.230 11.207 11.188 1.00 65.92 173 GLY F O 1
ATOM 19629 N N . SER F 1 24 ? 17.183 12.265 11.764 1.00 66.80 174 SER F N 1
ATOM 19630 C CA . SER F 1 24 ? 16.812 13.662 11.426 1.00 68.58 174 SER F CA 1
ATOM 19631 C C . SER F 1 24 ? 17.302 14.007 10.015 1.00 65.21 174 SER F C 1
ATOM 19632 O O . SER F 1 24 ? 17.138 15.179 9.611 1.00 64.48 174 SER F O 1
ATOM 19640 N N . GLU F 1 25 ? 17.818 13.023 9.271 1.00 64.06 175 GLU F N 1
ATOM 19641 C CA . GLU F 1 25 ? 18.475 13.260 7.955 1.00 61.81 175 GLU F CA 1
ATOM 19642 C C . GLU F 1 25 ? 17.934 12.299 6.879 1.00 58.21 175 GLU F C 1
ATOM 19643 O O . GLU F 1 25 ? 17.407 11.214 7.219 1.00 60.10 175 GLU F O 1
ATOM 19655 N N . TRP F 1 26 ? 18.054 12.699 5.611 1.00 51.82 176 TRP F N 1
ATOM 19656 C CA . TRP F 1 26 ? 17.597 11.923 4.431 1.00 48.96 176 TRP F CA 1
ATOM 19657 C C . TRP F 1 26 ? 18.766 11.131 3.850 1.00 54.02 176 TRP F C 1
ATOM 19658 O O . TRP F 1 26 ? 19.842 11.733 3.714 1.00 55.33 176 TRP F O 1
ATOM 19679 N N . ARG F 1 27 ? 18.552 9.860 3.500 1.00 56.72 177 ARG F N 1
ATOM 19680 C CA . ARG F 1 27 ? 19.564 8.969 2.873 1.00 60.09 177 ARG F CA 1
ATOM 19681 C C . ARG F 1 27 ? 18.953 8.306 1.633 1.00 55.35 177 ARG F C 1
ATOM 19682 O O . ARG F 1 27 ? 17.760 7.987 1.663 1.00 53.46 177 ARG F O 1
ATOM 19703 N N . THR F 1 28 ? 19.739 8.056 0.594 1.00 57.19 178 THR F N 1
ATOM 19704 C CA . THR F 1 28 ? 19.277 7.363 -0.638 1.00 55.58 178 THR F CA 1
ATOM 19705 C C . THR F 1 28 ? 18.769 5.966 -0.256 1.00 53.80 178 THR F C 1
ATOM 19706 O O . THR F 1 28 ? 19.343 5.343 0.644 1.00 50.42 178 THR F O 1
ATOM 19717 N N . PHE F 1 29 ? 17.698 5.524 -0.908 1.00 56.51 179 PHE F N 1
ATOM 19718 C CA . PHE F 1 29 ? 17.104 4.184 -0.718 1.00 58.82 179 PHE F CA 1
ATOM 19719 C C . PHE F 1 29 ? 17.359 3.348 -1.981 1.00 59.87 179 PHE F C 1
ATOM 19720 O O . PHE F 1 29 ? 16.763 3.638 -3.041 1.00 55.55 179 PHE F O 1
ATOM 19737 N N . GLY F 1 30 ? 18.235 2.345 -1.862 1.00 61.26 180 GLY F N 1
ATOM 19738 C CA . GLY F 1 30 ? 18.615 1.429 -2.957 1.00 62.41 180 GLY F CA 1
ATOM 19739 C C . GLY F 1 30 ? 19.184 2.162 -4.164 1.00 59.30 180 GLY F C 1
ATOM 19740 O O . GLY F 1 30 ? 19.801 3.228 -3.990 1.00 49.46 180 GLY F O 1
ATOM 19744 N N . TYR F 1 31 ? 18.939 1.607 -5.347 1.00 66.16 181 TYR F N 1
ATOM 19745 C CA . TYR F 1 31 ? 19.430 2.092 -6.669 1.00 70.53 181 TYR F CA 1
ATOM 19746 C C . TYR F 1 31 ? 18.636 3.325 -7.104 1.00 64.61 181 TYR F C 1
ATOM 19747 O O . TYR F 1 31 ? 17.467 3.468 -6.756 1.00 54.99 181 TYR F O 1
ATOM 19765 N N . PRO F 1 32 ? 19.233 4.262 -7.873 1.00 60.89 182 PRO F N 1
ATOM 19766 C CA . PRO F 1 32 ? 18.435 5.195 -8.662 1.00 56.96 182 PRO F CA 1
ATOM 19767 C C . PRO F 1 32 ? 17.508 4.388 -9.590 1.00 56.49 182 PRO F C 1
ATOM 19768 O O . PRO F 1 32 ? 17.980 3.431 -10.197 1.00 55.97 182 PRO F O 1
ATOM 19779 N N . ARG F 1 33 ? 16.226 4.761 -9.658 1.00 52.72 183 ARG F N 1
ATOM 19780 C CA . ARG F 1 33 ? 15.171 4.001 -10.381 1.00 54.10 183 ARG F CA 1
ATOM 19781 C C . ARG F 1 33 ? 15.001 4.563 -11.792 1.00 53.41 183 ARG F C 1
ATOM 19782 O O . ARG F 1 33 ? 15.154 5.794 -11.964 1.00 51.19 183 ARG F O 1
ATOM 19803 N N . ARG F 1 34 ? 14.711 3.690 -12.757 1.00 53.27 184 ARG F N 1
ATOM 19804 C CA . ARG F 1 34 ? 14.271 4.092 -14.120 1.00 54.26 184 ARG F CA 1
ATOM 19805 C C . ARG F 1 34 ? 13.004 4.952 -13.995 1.00 50.58 184 ARG F C 1
ATOM 19806 O O . ARG F 1 34 ? 12.102 4.586 -13.232 1.00 43.16 184 ARG F O 1
ATOM 19827 N N . ARG F 1 35 ? 12.985 6.100 -14.667 1.00 51.44 185 ARG F N 1
ATOM 19828 C CA . ARG F 1 35 ? 11.840 7.037 -14.678 1.00 53.14 185 ARG F CA 1
ATOM 19829 C C . ARG F 1 35 ? 10.683 6.300 -15.346 1.00 56.99 185 ARG F C 1
ATOM 19830 O O . ARG F 1 35 ? 10.883 5.723 -16.420 1.00 62.21 185 ARG F O 1
ATOM 19851 N N . ARG F 1 36 ? 9.521 6.293 -14.709 1.00 53.80 186 ARG F N 1
ATOM 19852 C CA . ARG F 1 36 ? 8.279 5.905 -15.399 1.00 50.48 186 ARG F CA 1
ATOM 19853 C C . ARG F 1 36 ? 7.856 7.076 -16.275 1.00 45.68 186 ARG F C 1
ATOM 19854 O O . ARG F 1 36 ? 7.720 8.195 -15.775 1.00 46.21 186 ARG F O 1
ATOM 19875 N N . PRO F 1 37 ? 7.661 6.875 -17.590 1.00 43.19 187 PRO F N 1
ATOM 19876 C CA . PRO F 1 37 ? 7.175 7.939 -18.459 1.00 42.30 187 PRO F CA 1
ATOM 19877 C C . PRO F 1 37 ? 5.767 8.412 -18.042 1.00 41.58 187 PRO F C 1
ATOM 19878 O O . PRO F 1 37 ? 4.917 7.583 -17.737 1.00 36.83 187 PRO F O 1
ATOM 19889 N N . LEU F 1 38 ? 5.555 9.729 -18.050 1.00 41.68 188 LEU F N 1
ATOM 19890 C CA . LEU F 1 38 ? 4.284 10.367 -17.627 1.00 44.87 188 LEU F CA 1
ATOM 19891 C C . LEU F 1 38 ? 3.132 9.795 -18.460 1.00 44.39 188 LEU F C 1
ATOM 19892 O O . LEU F 1 38 ? 2.017 9.597 -17.915 1.00 45.77 188 LEU F O 1
ATOM 19908 N N . ASP F 1 39 ? 3.436 9.467 -19.707 1.00 46.49 189 ASP F N 1
ATOM 19909 C CA . ASP F 1 39 ? 2.445 9.002 -20.696 1.00 50.68 189 ASP F CA 1
ATOM 19910 C C . ASP F 1 39 ? 1.956 7.598 -20.321 1.00 47.90 189 ASP F C 1
ATOM 19911 O O . ASP F 1 39 ? 0.865 7.221 -20.780 1.00 52.43 189 ASP F O 1
ATOM 19920 N N . SER F 1 40 ? 2.738 6.844 -19.552 1.00 40.69 190 SER F N 1
AT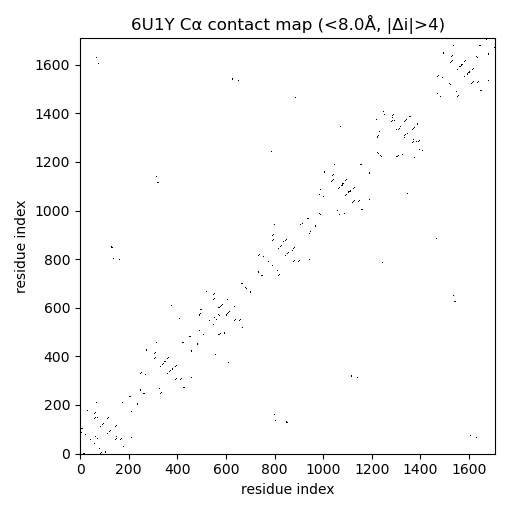OM 19921 C CA . SER F 1 40 ? 2.426 5.448 -19.165 1.00 36.57 190 SER F CA 1
ATOM 19922 C C . SER F 1 40 ? 1.409 5.446 -18.013 1.00 35.74 190 SER F C 1
ATOM 19923 O O . SER F 1 40 ? 0.907 4.355 -17.684 1.00 34.10 190 SER F O 1
ATOM 19931 N N . VAL F 1 41 ? 1.136 6.610 -17.413 1.00 35.57 191 VAL F N 1
ATOM 19932 C CA . VAL F 1 41 ? 0.075 6.797 -16.388 1.00 34.55 191 VAL F CA 1
ATOM 19933 C C . VAL F 1 41 ? -1.074 7.563 -17.046 1.00 33.72 191 VAL F C 1
ATOM 19934 O O . VAL F 1 41 ? -0.867 8.704 -17.463 1.00 34.09 191 VAL F O 1
ATOM 19947 N N . VAL F 1 42 ? -2.248 6.948 -17.127 1.00 33.71 192 VAL F N 1
ATOM 19948 C CA . VAL F 1 42 ? -3.403 7.478 -17.900 1.00 33.68 192 VAL F CA 1
ATOM 19949 C C . VAL F 1 42 ? -4.426 7.973 -16.884 1.00 34.42 192 VAL F C 1
ATOM 19950 O O . VAL F 1 42 ? -5.148 7.143 -16.327 1.00 31.26 192 VAL F O 1
ATOM 19963 N N . LEU F 1 43 ? -4.430 9.286 -16.627 1.00 35.26 193 LEU F N 1
ATOM 19964 C CA . LEU F 1 43 ? -5.375 9.913 -15.698 1.00 38.06 193 LEU F CA 1
ATOM 19965 C C . LEU F 1 43 ? -6.575 10.381 -16.515 1.00 40.76 193 LEU F C 1
ATOM 19966 O O . LEU F 1 43 ? -6.489 10.350 -17.769 1.00 40.36 193 LEU F O 1
ATOM 19982 N N . GLN F 1 44 ? -7.648 10.790 -15.836 1.00 40.68 194 GLN F N 1
ATOM 19983 C CA . GLN F 1 44 ? -8.808 11.395 -16.521 1.00 42.84 194 GLN F CA 1
ATOM 19984 C C . GLN F 1 44 ? -8.325 12.553 -17.403 1.00 41.99 194 GLN F C 1
ATOM 19985 O O . GLN F 1 44 ? -7.297 13.193 -17.082 1.00 38.47 194 GLN F O 1
ATOM 19999 N N . GLN F 1 45 ? -9.041 12.767 -18.503 1.00 42.37 195 GLN F N 1
ATOM 20000 C CA . GLN F 1 45 ? -8.635 13.696 -19.588 1.00 42.48 195 GLN F CA 1
ATOM 20001 C C . GLN F 1 45 ? -8.366 15.085 -18.991 1.00 40.18 195 GLN F C 1
ATOM 20002 O O . GLN F 1 45 ? -9.231 15.601 -18.286 1.00 36.43 195 GLN F O 1
ATOM 20016 N N . GLY F 1 46 ? -7.178 15.630 -19.243 1.00 39.45 196 GLY F N 1
ATOM 20017 C CA . GLY F 1 46 ? -6.754 16.973 -18.826 1.00 39.01 196 GLY F CA 1
ATOM 20018 C C . GLY F 1 46 ? -6.189 17.036 -17.405 1.00 39.52 196 GLY F C 1
ATOM 20019 O O . GLY F 1 46 ? -5.604 18.087 -17.066 1.00 38.06 196 GLY F O 1
ATOM 20023 N N . LEU F 1 47 ? -6.300 15.975 -16.600 1.00 36.58 197 LEU F N 1
ATOM 20024 C CA . LEU F 1 47 ? -5.933 16.078 -15.157 1.00 36.57 197 LEU F CA 1
ATOM 20025 C C . LEU F 1 47 ? -4.418 16.197 -15.025 1.00 34.71 197 LEU F C 1
ATOM 20026 O O . LEU F 1 47 ? -3.962 17.125 -14.319 1.00 34.41 197 LEU F O 1
ATOM 20042 N N . ALA F 1 48 ? -3.661 15.297 -15.660 1.00 34.63 198 ALA F N 1
ATOM 20043 C CA . ALA F 1 48 ? -2.173 15.323 -15.642 1.00 36.88 198 ALA F CA 1
ATOM 20044 C C . ALA F 1 48 ? -1.672 16.701 -16.099 1.00 35.76 198 ALA F C 1
ATOM 20045 O O . ALA F 1 48 ? -0.835 17.284 -15.417 1.00 33.95 198 ALA F O 1
ATOM 20052 N N . ASP F 1 49 ? -2.213 17.218 -17.196 1.00 38.40 199 ASP F N 1
ATOM 20053 C CA . ASP F 1 49 ? -1.801 18.514 -17.788 1.00 40.78 199 ASP F CA 1
ATOM 20054 C C . ASP F 1 49 ? -2.048 19.628 -16.780 1.00 40.39 199 ASP F C 1
ATOM 20055 O O . ASP F 1 49 ? -1.187 20.491 -16.649 1.00 44.83 199 ASP F O 1
ATOM 20064 N N . ARG F 1 50 ? -3.182 19.624 -16.093 1.00 39.39 200 ARG F N 1
ATOM 20065 C CA . ARG F 1 50 ? -3.519 20.689 -15.112 1.00 39.65 200 ARG F CA 1
ATOM 20066 C C . ARG F 1 50 ? -2.508 20.638 -13.945 1.00 37.62 200 ARG F C 1
ATOM 20067 O O . ARG F 1 50 ? -2.072 21.701 -13.515 1.00 36.48 200 ARG F O 1
ATOM 20088 N N . ILE F 1 51 ? -2.118 19.460 -13.448 1.00 34.88 201 ILE F N 1
ATOM 20089 C CA . ILE F 1 51 ? -1.178 19.362 -12.288 1.00 34.75 201 ILE F CA 1
ATOM 20090 C C . ILE F 1 51 ? 0.231 19.792 -12.726 1.00 34.80 201 ILE F C 1
ATOM 20091 O O . ILE F 1 51 ? 0.878 20.561 -11.991 1.00 31.14 201 ILE F O 1
ATOM 20107 N N . VAL F 1 52 ? 0.686 19.309 -13.889 1.00 34.83 202 VAL F N 1
ATOM 20108 C CA . VAL F 1 52 ? 2.010 19.655 -14.467 1.00 36.09 202 VAL F CA 1
ATOM 20109 C C . VAL F 1 52 ? 2.079 21.173 -14.638 1.00 36.85 202 VAL F C 1
ATOM 20110 O O . VAL F 1 52 ? 3.095 21.768 -14.218 1.00 38.49 202 VAL F O 1
ATOM 20123 N N . LYS F 1 53 ? 1.054 21.779 -15.236 1.00 36.05 203 LYS F N 1
ATOM 20124 C CA . LYS F 1 53 ? 0.999 23.246 -15.475 1.00 38.25 203 LYS F CA 1
ATOM 20125 C C . LYS F 1 53 ? 1.114 23.977 -14.127 1.00 37.10 203 LYS F C 1
ATOM 20126 O O . LYS F 1 53 ? 1.940 24.870 -14.011 1.00 37.87 203 LYS F O 1
ATOM 20145 N N . ASP F 1 54 ? 0.322 23.586 -13.142 1.00 36.79 204 ASP F N 1
ATOM 20146 C CA . ASP F 1 54 ? 0.308 24.203 -11.790 1.00 37.79 204 ASP F CA 1
ATOM 20147 C C . ASP F 1 54 ? 1.713 24.141 -11.180 1.00 38.40 204 ASP F C 1
ATOM 20148 O O . ASP F 1 54 ? 2.205 25.190 -10.702 1.00 39.41 204 ASP F O 1
ATOM 20157 N N . ILE F 1 55 ? 2.323 22.959 -11.164 1.00 37.50 205 ILE F N 1
ATOM 20158 C CA . ILE F 1 55 ? 3.608 22.735 -10.443 1.00 38.42 205 ILE F CA 1
ATOM 20159 C C . ILE F 1 55 ? 4.741 23.445 -11.203 1.00 40.30 205 ILE F C 1
ATOM 20160 O O . ILE F 1 55 ? 5.592 24.054 -10.538 1.00 39.30 205 ILE F O 1
ATOM 20176 N N . ARG F 1 56 ? 4.728 23.447 -12.543 1.00 42.05 206 ARG F N 1
ATOM 20177 C CA . ARG F 1 56 ? 5.732 24.218 -13.331 1.00 44.42 206 ARG F CA 1
ATOM 20178 C C . ARG F 1 56 ? 5.538 25.718 -13.052 1.00 44.30 206 ARG F C 1
ATOM 20179 O O . ARG F 1 56 ? 6.532 26.416 -12.901 1.00 41.00 206 ARG F O 1
ATOM 20200 N N . GLU F 1 57 ? 4.308 26.217 -12.963 1.00 43.32 207 GLU F N 1
ATOM 20201 C CA . GLU F 1 57 ? 4.030 27.651 -12.661 1.00 42.99 207 GLU F CA 1
ATOM 20202 C C . GLU F 1 57 ? 4.614 28.014 -11.286 1.00 40.30 207 GLU F C 1
ATOM 20203 O O . GLU F 1 57 ? 5.189 29.124 -11.156 1.00 37.72 207 GLU F O 1
ATOM 20215 N N . PHE F 1 58 ? 4.471 27.131 -10.291 1.00 37.68 208 PHE F N 1
ATOM 20216 C CA . PHE F 1 58 ? 5.064 27.329 -8.949 1.00 36.54 208 PHE F CA 1
ATOM 20217 C C . PHE F 1 58 ? 6.593 27.408 -9.083 1.00 37.06 208 PHE F C 1
ATOM 20218 O O . PHE F 1 58 ? 7.194 28.379 -8.598 1.00 35.42 208 PHE F O 1
ATOM 20235 N N . ILE F 1 59 ? 7.207 26.397 -9.696 1.00 39.49 209 ILE F N 1
ATOM 20236 C CA . ILE F 1 59 ? 8.695 26.289 -9.827 1.00 41.51 209 ILE F CA 1
ATOM 20237 C C . ILE F 1 59 ? 9.211 27.532 -10.552 1.00 41.89 209 ILE F C 1
ATOM 20238 O O . ILE F 1 59 ? 10.220 28.064 -10.076 1.00 41.10 209 ILE F O 1
ATOM 20254 N N . ASP F 1 60 ? 8.484 28.027 -11.556 1.00 43.08 210 ASP F N 1
ATOM 20255 C CA . ASP F 1 60 ? 8.938 29.144 -12.424 1.00 45.66 210 ASP F CA 1
ATOM 20256 C C . ASP F 1 60 ? 8.689 30.538 -11.811 1.00 46.45 210 ASP F C 1
ATOM 20257 O O . ASP F 1 60 ? 9.148 31.511 -12.433 1.00 47.61 210 ASP F O 1
ATOM 20266 N N . ASN F 1 61 ? 8.022 30.684 -10.658 1.00 46.75 211 ASN F N 1
ATOM 20267 C CA . ASN F 1 61 ? 7.572 32.037 -10.193 1.00 44.24 211 ASN F CA 1
ATOM 20268 C C . ASN F 1 61 ? 7.948 32.361 -8.746 1.00 42.87 211 ASN F C 1
ATOM 20269 O O . ASN F 1 61 ? 7.133 32.939 -8.032 1.00 44.02 211 ASN F O 1
ATOM 20280 N N . PRO F 1 62 ? 9.185 32.082 -8.268 1.00 42.05 212 PRO F N 1
ATOM 20281 C CA . PRO F 1 62 ? 9.580 32.468 -6.913 1.00 42.42 212 PRO F CA 1
ATOM 20282 C C . PRO F 1 62 ? 9.454 33.978 -6.659 1.00 44.63 212 PRO F C 1
ATOM 20283 O O . PRO F 1 62 ? 9.061 34.362 -5.573 1.00 45.84 212 PRO F O 1
ATOM 20294 N N . LYS F 1 63 ? 9.772 34.797 -7.658 1.00 44.59 213 LYS F N 1
ATOM 20295 C CA . LYS F 1 63 ? 9.775 36.270 -7.498 1.00 47.95 213 LYS F CA 1
ATOM 20296 C C . LYS F 1 63 ? 8.350 36.753 -7.186 1.00 43.22 213 LYS F C 1
ATOM 20297 O O . LYS F 1 63 ? 8.196 37.643 -6.352 1.00 42.08 213 LYS F O 1
ATOM 20316 N N . TRP F 1 64 ? 7.342 36.188 -7.837 1.00 42.32 214 TRP F N 1
ATOM 20317 C CA . TRP F 1 64 ? 5.921 36.559 -7.614 1.00 40.70 214 TRP F CA 1
ATOM 20318 C C . TRP F 1 64 ? 5.569 36.351 -6.144 1.00 39.45 214 TRP F C 1
ATOM 20319 O O . TRP F 1 64 ? 4.887 37.229 -5.564 1.00 40.11 214 TRP F O 1
ATOM 20340 N N . TYR F 1 65 ? 6.022 35.243 -5.561 1.00 38.26 215 TYR F N 1
ATOM 20341 C CA . TYR F 1 65 ? 5.808 34.907 -4.132 1.00 39.91 215 TYR F CA 1
ATOM 20342 C C . TYR F 1 65 ? 6.572 35.929 -3.271 1.00 40.28 215 TYR F C 1
ATOM 20343 O O . TYR F 1 65 ? 5.972 36.560 -2.386 1.00 39.45 215 TYR F O 1
ATOM 20361 N N . ILE F 1 66 ? 7.862 36.106 -3.506 1.00 41.73 216 ILE F N 1
ATOM 20362 C CA . ILE F 1 66 ? 8.699 36.955 -2.613 1.00 46.90 216 ILE F CA 1
ATOM 20363 C C . ILE F 1 66 ? 8.207 38.406 -2.673 1.00 48.54 216 ILE F C 1
ATOM 20364 O O . ILE F 1 66 ? 8.087 39.016 -1.609 1.00 52.05 216 ILE F O 1
ATOM 20380 N N . ASP F 1 67 ? 7.870 38.927 -3.850 1.00 48.78 217 ASP F N 1
ATOM 20381 C CA . ASP F 1 67 ? 7.349 40.315 -3.990 1.00 50.76 217 ASP F CA 1
ATOM 20382 C C . ASP F 1 67 ? 6.120 40.519 -3.103 1.00 50.44 217 ASP F C 1
ATOM 20383 O O . ASP F 1 67 ? 5.980 41.613 -2.558 1.00 54.04 217 ASP F O 1
ATOM 20392 N N . ARG F 1 68 ? 5.264 39.514 -2.969 1.00 48.89 218 ARG F N 1
ATOM 20393 C CA . ARG F 1 68 ? 3.964 39.635 -2.252 1.00 49.13 218 ARG F CA 1
ATOM 20394 C C . ARG F 1 68 ? 4.105 39.142 -0.797 1.00 47.48 218 ARG F C 1
ATOM 20395 O O . ARG F 1 68 ? 3.079 39.179 -0.073 1.00 44.17 218 ARG F O 1
ATOM 20416 N N . GLY F 1 69 ? 5.304 38.696 -0.388 1.00 42.66 219 GLY F N 1
ATOM 20417 C CA . GLY F 1 69 ? 5.619 38.241 0.980 1.00 41.13 219 GLY F CA 1
ATOM 20418 C C . GLY F 1 69 ? 5.059 36.862 1.319 1.00 40.67 219 GLY F C 1
ATOM 20419 O O . GLY F 1 69 ? 5.004 36.529 2.528 1.00 38.64 219 GLY F O 1
ATOM 20423 N N . ILE F 1 70 ? 4.704 36.058 0.309 1.00 38.62 220 ILE F N 1
ATOM 20424 C CA . ILE F 1 70 ? 3.983 34.763 0.463 1.00 37.73 220 ILE F CA 1
ATOM 20425 C C . ILE F 1 70 ? 5.001 33.642 0.602 1.00 38.83 220 ILE F C 1
ATOM 20426 O O . ILE F 1 70 ? 5.886 33.517 -0.244 1.00 40.17 220 ILE F O 1
ATOM 20442 N N . PRO F 1 71 ? 4.868 32.750 1.615 1.00 38.64 221 PRO F N 1
ATOM 20443 C CA . PRO F 1 71 ? 5.761 31.603 1.750 1.00 37.13 221 PRO F CA 1
ATOM 20444 C C . PRO F 1 71 ? 5.839 30.817 0.443 1.00 35.33 221 PRO F C 1
ATOM 20445 O O . PRO F 1 71 ? 4.796 30.480 -0.101 1.00 33.21 221 PRO F O 1
ATOM 20456 N N . TYR F 1 72 ? 7.066 30.599 -0.045 1.00 36.58 222 TYR F N 1
ATOM 20457 C CA . TYR F 1 72 ? 7.347 29.934 -1.347 1.00 37.51 222 TYR F CA 1
ATOM 20458 C C . TYR F 1 72 ? 7.347 28.419 -1.134 1.00 38.69 222 TYR F C 1
ATOM 20459 O O . TYR F 1 72 ? 8.389 27.785 -1.008 1.00 39.22 222 TYR F O 1
ATOM 20477 N N . ARG F 1 73 ? 6.131 27.881 -1.074 1.00 41.16 223 ARG F N 1
ATOM 20478 C CA . ARG F 1 73 ? 5.812 26.474 -0.753 1.00 39.52 223 ARG F CA 1
ATOM 20479 C C . ARG F 1 73 ? 4.547 26.099 -1.516 1.00 36.52 223 ARG F C 1
ATOM 20480 O O . ARG F 1 73 ? 3.660 26.990 -1.680 1.00 33.07 223 ARG F O 1
ATOM 20501 N N . ARG F 1 74 ? 4.398 24.823 -1.843 1.00 32.71 224 ARG F N 1
ATOM 20502 C CA . ARG F 1 74 ? 3.138 24.351 -2.439 1.00 35.19 224 ARG F CA 1
ATOM 20503 C C . ARG F 1 74 ? 2.878 22.914 -1.989 1.00 35.36 224 ARG F C 1
ATOM 20504 O O . ARG F 1 74 ? 3.839 22.116 -1.897 1.00 37.75 224 ARG F O 1
ATOM 20525 N N . GLY F 1 75 ? 1.615 22.603 -1.740 1.00 32.23 225 GLY F N 1
ATOM 20526 C CA . GLY F 1 75 ? 1.182 21.255 -1.358 1.00 30.01 225 GLY F CA 1
ATOM 20527 C C . GLY F 1 75 ? 0.093 20.744 -2.269 1.00 30.08 225 GLY F C 1
ATOM 20528 O O . GLY F 1 75 ? -0.759 21.538 -2.706 1.00 29.53 225 GLY F O 1
ATOM 20532 N N . TYR F 1 76 ? 0.110 19.440 -2.532 1.00 29.61 226 TYR F N 1
ATOM 20533 C CA . TYR F 1 76 ? -0.832 18.749 -3.430 1.00 29.48 226 TYR F CA 1
ATOM 20534 C C . TYR F 1 76 ? -1.441 17.579 -2.666 1.00 28.71 226 TYR F C 1
ATOM 20535 O O . TYR F 1 76 ? -0.712 16.925 -1.905 1.00 29.58 226 TYR F O 1
ATOM 20553 N N . LEU F 1 77 ? -2.728 17.328 -2.883 1.00 29.52 227 LEU F N 1
ATOM 20554 C CA . LEU F 1 77 ? -3.432 16.148 -2.344 1.00 30.97 227 LEU F CA 1
ATOM 20555 C C . LEU F 1 77 ? -4.022 15.392 -3.530 1.00 31.76 227 LEU F C 1
ATOM 20556 O O . LEU F 1 77 ? -4.829 15.972 -4.254 1.00 32.72 227 LEU F O 1
ATOM 20572 N N . LEU F 1 78 ? -3.619 14.144 -3.723 1.00 31.55 228 LEU F N 1
ATOM 20573 C CA . LEU F 1 78 ? -4.315 13.214 -4.631 1.00 31.05 228 LEU F CA 1
ATOM 20574 C C . LEU F 1 78 ? -5.145 12.283 -3.757 1.00 29.96 228 LEU F C 1
ATOM 20575 O O . LEU F 1 78 ? -4.590 11.682 -2.815 1.00 30.83 228 LEU F O 1
ATOM 20591 N N . TYR F 1 79 ? -6.422 12.143 -4.060 1.00 28.96 229 TYR F N 1
ATOM 20592 C CA . TYR F 1 79 ? -7.332 11.285 -3.251 1.00 28.64 229 TYR F CA 1
ATOM 20593 C C . TYR F 1 79 ? -8.192 10.417 -4.162 1.00 28.32 229 TYR F C 1
ATOM 20594 O O . TYR F 1 79 ? -8.570 10.854 -5.262 1.00 28.23 229 TYR F O 1
ATOM 20612 N N . GLY F 1 80 ? -8.498 9.206 -3.712 1.00 28.45 230 GLY F N 1
ATOM 20613 C CA . GLY F 1 80 ? -9.502 8.364 -4.375 1.00 29.93 230 GLY F CA 1
ATOM 20614 C C . GLY F 1 80 ? -9.218 6.895 -4.148 1.00 31.17 230 GLY F C 1
ATOM 20615 O O . GLY F 1 80 ? -8.298 6.540 -3.390 1.00 30.70 230 GLY F O 1
ATOM 20619 N N . PRO F 1 81 ? -10.015 6.020 -4.789 1.00 33.57 231 PRO F N 1
ATOM 20620 C CA . PRO F 1 81 ? -9.980 4.582 -4.498 1.00 35.51 231 PRO F CA 1
ATOM 20621 C C . PRO F 1 81 ? -8.645 3.912 -4.831 1.00 36.22 231 PRO F C 1
ATOM 20622 O O . PRO F 1 81 ? -7.857 4.424 -5.637 1.00 38.67 231 PRO F O 1
ATOM 20633 N N . PRO F 1 82 ? -8.333 2.752 -4.207 1.00 34.31 232 PRO F N 1
ATOM 20634 C CA . PRO F 1 82 ? -7.102 2.029 -4.522 1.00 33.24 232 PRO F CA 1
ATOM 20635 C C . PRO F 1 82 ? -6.985 1.632 -6.003 1.00 33.07 232 PRO F C 1
ATOM 20636 O O . PRO F 1 82 ? -7.955 1.198 -6.605 1.00 32.48 232 PRO F O 1
ATOM 20647 N N . GLY F 1 83 ? -5.802 1.865 -6.565 1.00 30.90 233 GLY F N 1
ATOM 20648 C CA . GLY F 1 83 ? -5.387 1.322 -7.870 1.00 30.45 233 GLY F CA 1
ATOM 20649 C C . GLY F 1 83 ? -5.759 2.241 -9.014 1.00 29.07 233 GLY F C 1
ATOM 20650 O O . GLY F 1 83 ? -5.986 1.713 -10.116 1.00 29.70 233 GLY F O 1
ATOM 20654 N N . CYS F 1 84 ? -5.804 3.556 -8.803 1.00 28.45 234 CYS F N 1
ATOM 20655 C CA . CYS F 1 84 ? -6.317 4.498 -9.844 1.00 30.62 234 CYS F CA 1
ATOM 20656 C C . CYS F 1 84 ? -5.234 5.484 -10.313 1.00 29.02 234 CYS F C 1
ATOM 20657 O O . CYS F 1 84 ? -5.499 6.165 -11.281 1.00 31.07 234 CYS F O 1
ATOM 20665 N N . GLY F 1 85 ? -4.050 5.528 -9.701 1.00 28.81 235 GLY F N 1
ATOM 20666 C CA . GLY F 1 85 ? -2.866 6.174 -10.296 1.00 27.57 235 GLY F CA 1
ATOM 20667 C C . GLY F 1 85 ? -2.150 7.182 -9.396 1.00 27.71 235 GLY F C 1
ATOM 20668 O O . GLY F 1 85 ? -1.326 7.929 -9.900 1.00 28.74 235 GLY F O 1
ATOM 20672 N N . LYS F 1 86 ? -2.408 7.214 -8.101 1.00 27.39 236 LYS F N 1
ATOM 20673 C CA . LYS F 1 86 ? -1.856 8.282 -7.237 1.00 28.32 236 LYS F CA 1
ATOM 20674 C C . LYS F 1 86 ? -0.345 8.112 -7.102 1.00 27.95 236 LYS F C 1
ATOM 20675 O O . LYS F 1 86 ? 0.384 9.042 -7.418 1.00 29.47 236 LYS F O 1
ATOM 20694 N N . SER F 1 87 ? 0.118 6.968 -6.627 1.00 28.11 237 SER F N 1
ATOM 20695 C CA . SER F 1 87 ? 1.558 6.704 -6.385 1.00 27.48 237 SER F CA 1
ATOM 20696 C C . SER F 1 87 ? 2.305 6.667 -7.730 1.00 29.72 237 SER F C 1
ATOM 20697 O O . SER F 1 87 ? 3.416 7.234 -7.805 1.00 28.95 237 SER F O 1
ATOM 20705 N N . SER F 1 88 ? 1.740 6.028 -8.765 1.00 28.59 238 SER F N 1
ATOM 20706 C CA . SER F 1 88 ? 2.389 5.933 -10.089 1.00 30.07 238 SER F CA 1
ATOM 20707 C C . SER F 1 88 ? 2.483 7.332 -10.706 1.00 30.78 238 SER F C 1
ATOM 20708 O O . SER F 1 88 ? 3.579 7.685 -11.211 1.00 35.25 238 SER F O 1
ATOM 20716 N N . PHE F 1 89 ? 1.433 8.140 -10.643 1.00 31.09 239 PHE F N 1
ATOM 20717 C CA . PHE F 1 89 ? 1.504 9.523 -11.178 1.00 32.55 239 PHE F CA 1
ATOM 20718 C C . PHE F 1 89 ? 2.625 10.320 -10.502 1.00 30.21 239 PHE F C 1
ATOM 20719 O O . PHE F 1 89 ? 3.402 10.996 -11.193 1.00 30.06 239 PHE F O 1
ATOM 20736 N N . ILE F 1 90 ? 2.711 10.264 -9.188 1.00 28.50 240 ILE F N 1
ATOM 20737 C CA . ILE F 1 90 ? 3.699 11.086 -8.433 1.00 30.17 240 ILE F CA 1
ATOM 20738 C C . ILE F 1 90 ? 5.107 10.620 -8.834 1.00 29.13 240 ILE F C 1
ATOM 20739 O O . ILE F 1 90 ? 5.969 11.468 -9.023 1.00 28.17 240 ILE F O 1
ATOM 20755 N N . THR F 1 91 ? 5.319 9.316 -8.997 1.00 31.57 241 THR F N 1
ATOM 20756 C CA . THR F 1 91 ? 6.611 8.759 -9.486 1.00 34.72 241 THR F CA 1
ATOM 20757 C C . THR F 1 91 ? 6.953 9.359 -10.853 1.00 33.39 241 THR F C 1
ATOM 20758 O O . THR F 1 91 ? 8.052 9.863 -11.013 1.00 33.53 241 THR F O 1
ATOM 20769 N N . ALA F 1 92 ? 6.012 9.309 -11.795 1.00 33.79 242 ALA F N 1
ATOM 20770 C CA . ALA F 1 92 ? 6.197 9.770 -13.192 1.00 33.56 242 ALA F CA 1
ATOM 20771 C C . ALA F 1 92 ? 6.415 11.283 -13.203 1.00 35.54 242 ALA F C 1
ATOM 20772 O O . ALA F 1 92 ? 7.309 11.750 -13.940 1.00 33.51 242 ALA F O 1
ATOM 20779 N N . LEU F 1 93 ? 5.603 12.015 -12.427 1.00 36.35 243 LEU F N 1
ATOM 20780 C CA . LEU F 1 93 ? 5.733 13.485 -12.277 1.00 35.76 243 LEU F CA 1
ATOM 20781 C C . LEU F 1 93 ? 7.151 13.837 -11.821 1.00 35.77 243 LEU F C 1
ATOM 20782 O O . LEU F 1 93 ? 7.742 14.747 -12.406 1.00 34.58 243 LEU F O 1
ATOM 20798 N N . ALA F 1 94 ? 7.653 13.177 -10.780 1.00 35.05 244 ALA F N 1
ATOM 20799 C CA . ALA F 1 94 ? 9.011 13.410 -10.259 1.00 38.51 244 ALA F CA 1
ATOM 20800 C C . ALA F 1 94 ? 10.009 13.228 -11.415 1.00 43.61 244 ALA F C 1
ATOM 20801 O O . ALA F 1 94 ? 10.878 14.083 -11.595 1.00 40.87 244 ALA F O 1
ATOM 20808 N N . GLY F 1 95 ? 9.845 12.166 -12.206 1.00 44.46 245 GLY F N 1
ATOM 20809 C CA . GLY F 1 95 ? 10.718 11.899 -13.352 1.00 43.75 245 GLY F CA 1
ATOM 20810 C C . GLY F 1 95 ? 10.641 12.998 -14.387 1.00 42.80 245 GLY F C 1
ATOM 20811 O O . GLY F 1 95 ? 11.692 13.464 -14.812 1.00 46.25 245 GLY F O 1
ATOM 20815 N N . GLU F 1 96 ? 9.434 13.416 -14.754 1.00 39.57 246 GLU F N 1
ATOM 20816 C CA . GLU F 1 96 ? 9.194 14.495 -15.746 1.00 40.57 246 GLU F CA 1
ATOM 20817 C C . GLU F 1 96 ? 9.888 15.792 -15.309 1.00 39.90 246 GLU F C 1
ATOM 20818 O O . GLU F 1 96 ? 10.414 16.483 -16.201 1.00 40.04 246 GLU F O 1
ATOM 20830 N N . LEU F 1 97 ? 9.867 16.130 -14.017 1.00 38.04 247 LEU F N 1
ATOM 20831 C CA . LEU F 1 97 ? 10.415 17.393 -13.471 1.00 39.67 247 LEU F CA 1
ATOM 20832 C C . LEU F 1 97 ? 11.876 17.211 -13.036 1.00 38.90 247 LEU F C 1
ATOM 20833 O O . LEU F 1 97 ? 12.407 18.145 -12.406 1.00 37.15 247 LEU F O 1
ATOM 20849 N N . GLU F 1 98 ? 12.462 16.042 -13.265 1.00 39.35 248 GLU F N 1
ATOM 20850 C CA . GLU F 1 98 ? 13.818 15.674 -12.779 1.00 45.70 248 GLU F CA 1
ATOM 20851 C C . GLU F 1 98 ? 13.932 16.017 -11.291 1.00 47.50 248 GLU F C 1
ATOM 20852 O O . GLU F 1 98 ? 14.945 16.619 -10.857 1.00 52.90 248 GLU F O 1
ATOM 20864 N N . HIS F 1 99 ? 12.913 15.646 -10.528 1.00 46.96 249 HIS F N 1
ATOM 20865 C CA . HIS F 1 99 ? 12.892 15.799 -9.056 1.00 44.47 249 HIS F CA 1
ATOM 20866 C C . HIS F 1 99 ? 13.138 14.426 -8.450 1.00 42.75 249 HIS F C 1
ATOM 20867 O O . HIS F 1 99 ? 12.767 13.410 -9.082 1.00 46.71 249 HIS F O 1
ATOM 20882 N N . SER F 1 100 ? 13.756 14.399 -7.283 1.00 42.42 250 SER F N 1
ATOM 20883 C CA . SER F 1 100 ? 13.855 13.178 -6.452 1.00 43.64 250 SER F CA 1
ATOM 20884 C C . SER F 1 100 ? 12.578 13.069 -5.604 1.00 42.43 250 SER F C 1
ATOM 20885 O O . SER F 1 100 ? 11.733 13.990 -5.655 1.00 38.33 250 SER F O 1
ATOM 20893 N N . ILE F 1 101 ? 12.433 11.969 -4.871 1.00 42.11 251 ILE F N 1
ATOM 20894 C CA . ILE F 1 101 ? 11.294 11.788 -3.940 1.00 41.86 251 ILE F CA 1
ATOM 20895 C C . ILE F 1 101 ? 11.824 11.452 -2.557 1.00 41.00 251 ILE F C 1
ATOM 20896 O O . ILE F 1 101 ? 12.612 10.499 -2.443 1.00 43.78 251 ILE F O 1
ATOM 20912 N N . CYS F 1 102 ? 11.351 12.199 -1.569 1.00 38.93 252 CYS F N 1
ATOM 20913 C CA . CYS F 1 102 ? 11.549 11.940 -0.125 1.00 39.81 252 CYS F CA 1
ATOM 20914 C C . CYS F 1 102 ? 10.310 11.231 0.443 1.00 40.06 252 CYS F C 1
ATOM 20915 O O . CYS F 1 102 ? 9.225 11.864 0.470 1.00 39.16 252 CYS F O 1
ATOM 20923 N N . LEU F 1 103 ? 10.474 9.970 0.846 1.00 41.71 253 LEU F N 1
ATOM 20924 C CA . LEU F 1 103 ? 9.416 9.112 1.431 1.00 45.25 253 LEU F CA 1
ATOM 20925 C C . LEU F 1 103 ? 9.334 9.382 2.924 1.00 44.98 253 LEU F C 1
ATOM 20926 O O . LEU F 1 103 ? 10.186 8.869 3.652 1.00 47.88 253 LEU F O 1
ATOM 20942 N N . LEU F 1 104 ? 8.338 10.132 3.357 1.00 48.34 254 LEU F N 1
ATOM 20943 C CA . LEU F 1 104 ? 8.163 10.488 4.784 1.00 51.00 254 LEU F CA 1
ATOM 20944 C C . LEU F 1 104 ? 6.955 9.726 5.336 1.00 50.43 254 LEU F C 1
ATOM 20945 O O . LEU F 1 104 ? 5.823 10.035 4.932 1.00 47.29 254 LEU F O 1
ATOM 20961 N N . SER F 1 105 ? 7.193 8.724 6.176 1.00 52.58 255 SER F N 1
ATOM 20962 C CA . SER F 1 105 ? 6.140 7.937 6.879 1.00 54.95 255 SER F CA 1
ATOM 20963 C C . SER F 1 105 ? 5.718 8.663 8.162 1.00 52.89 255 SER F C 1
ATOM 20964 O O . SER F 1 105 ? 6.576 8.872 9.020 1.00 50.41 255 SER F O 1
ATOM 20972 N N . LEU F 1 106 ? 4.455 9.049 8.284 1.00 53.78 256 LEU F N 1
ATOM 20973 C CA . LEU F 1 106 ? 3.962 9.819 9.456 1.00 53.97 256 LEU F CA 1
ATOM 20974 C C . LEU F 1 106 ? 3.684 8.872 10.628 1.00 61.71 256 LEU F C 1
ATOM 20975 O O . LEU F 1 106 ? 3.748 9.347 11.773 1.00 58.31 256 LEU F O 1
ATOM 20991 N N . THR F 1 107 ? 3.398 7.594 10.343 1.00 71.41 257 THR F N 1
ATOM 20992 C CA . THR F 1 107 ? 3.179 6.518 11.348 1.00 75.39 257 THR F CA 1
ATOM 20993 C C . THR F 1 107 ? 4.493 5.768 11.557 1.00 79.63 257 THR F C 1
ATOM 20994 O O . THR F 1 107 ? 4.769 4.829 10.793 1.00 83.08 257 THR F O 1
ATOM 21005 N N . ASP F 1 108 ? 5.253 6.167 12.577 1.00 90.34 258 ASP F N 1
ATOM 21006 C CA . ASP F 1 108 ? 6.669 5.751 12.739 1.00 98.66 258 ASP F CA 1
ATOM 21007 C C . ASP F 1 108 ? 7.130 6.100 14.154 1.00 104.33 258 ASP F C 1
ATOM 21008 O O . ASP F 1 108 ? 7.001 7.280 14.537 1.00 109.23 258 ASP F O 1
ATOM 21017 N N . SER F 1 109 ? 7.681 5.118 14.874 1.00 109.08 259 SER F N 1
ATOM 21018 C CA . SER F 1 109 ? 8.080 5.196 16.307 1.00 111.75 259 SER F CA 1
ATOM 21019 C C . SER F 1 109 ? 9.016 6.391 16.553 1.00 106.59 259 SER F C 1
ATOM 21020 O O . SER F 1 109 ? 8.738 7.173 17.486 1.00 105.35 259 SER F O 1
ATOM 21028 N N . SER F 1 110 ? 10.079 6.523 15.751 1.00 96.35 260 SER F N 1
ATOM 21029 C CA . SER F 1 110 ? 11.165 7.525 15.942 1.00 90.88 260 SER F CA 1
ATOM 21030 C C . SER F 1 110 ? 10.681 8.945 15.603 1.00 82.38 260 SER F C 1
ATOM 21031 O O . SER F 1 110 ? 11.313 9.901 16.113 1.00 73.30 260 SER F O 1
ATOM 21039 N N . LEU F 1 111 ? 9.622 9.103 14.792 1.00 69.97 261 LEU F N 1
ATOM 21040 C CA . LEU F 1 111 ? 9.215 10.435 14.265 1.00 61.90 261 LEU F CA 1
ATOM 21041 C C . LEU F 1 111 ? 8.522 11.231 15.372 1.00 59.44 261 LEU F C 1
ATOM 21042 O O . LEU F 1 111 ? 7.475 10.792 15.837 1.00 60.25 261 LEU F O 1
ATOM 21058 N N . SER F 1 112 ? 9.138 12.346 15.770 1.00 57.55 262 SER F N 1
ATOM 21059 C CA . SER F 1 112 ? 8.615 13.366 16.706 1.00 54.29 262 SER F CA 1
ATOM 21060 C C . SER F 1 112 ? 8.271 14.623 15.905 1.00 53.43 262 SER F C 1
ATOM 21061 O O . SER F 1 112 ? 8.671 14.696 14.718 1.00 51.56 262 SER F O 1
ATOM 21069 N N . ASP F 1 113 ? 7.580 15.574 16.538 1.00 53.75 263 ASP F N 1
ATOM 21070 C CA . ASP F 1 113 ? 7.302 16.921 15.973 1.00 56.63 263 ASP F CA 1
ATOM 21071 C C . ASP F 1 113 ? 8.637 17.567 15.594 1.00 57.66 263 ASP F C 1
ATOM 21072 O O . ASP F 1 113 ? 8.751 18.142 14.487 1.00 60.27 263 ASP F O 1
ATOM 21081 N N . ASP F 1 114 ? 9.609 17.444 16.491 1.00 59.58 264 ASP F N 1
ATOM 21082 C CA . ASP F 1 114 ? 10.955 18.027 16.323 1.00 63.90 264 ASP F CA 1
ATOM 21083 C C . ASP F 1 114 ? 11.608 17.436 15.068 1.00 58.16 264 ASP F C 1
ATOM 21084 O O . ASP F 1 114 ? 12.037 18.216 14.206 1.00 57.81 264 ASP F O 1
ATOM 21093 N N . ARG F 1 115 ? 11.656 16.113 14.951 1.00 54.11 265 ARG F N 1
ATOM 21094 C CA . ARG F 1 115 ? 12.291 15.415 13.803 1.00 53.59 265 ARG F CA 1
ATOM 21095 C C . ARG F 1 115 ? 11.592 15.809 12.489 1.00 50.89 265 ARG F C 1
ATOM 21096 O O . ARG F 1 115 ? 12.305 16.045 11.494 1.00 44.56 265 ARG F O 1
ATOM 21117 N N . LEU F 1 116 ? 10.252 15.861 12.471 1.00 47.97 266 LEU F N 1
ATOM 21118 C CA . LEU F 1 116 ? 9.482 16.197 11.247 1.00 46.11 266 LEU F CA 1
ATOM 21119 C C . LEU F 1 116 ? 9.892 17.600 10.793 1.00 47.65 266 LEU F C 1
ATOM 21120 O O . LEU F 1 116 ? 10.193 17.765 9.594 1.00 50.45 266 LEU F O 1
ATOM 21136 N N . ASN F 1 117 ? 9.917 18.566 11.711 1.00 48.15 267 ASN F N 1
ATOM 21137 C CA . ASN F 1 117 ? 10.328 19.959 11.403 1.00 51.05 267 ASN F CA 1
ATOM 21138 C C . ASN F 1 117 ? 11.697 19.948 10.735 1.00 49.58 267 ASN F C 1
ATOM 21139 O O . ASN F 1 117 ? 11.844 20.612 9.691 1.00 51.01 267 ASN F O 1
ATOM 21150 N N . HIS F 1 118 ? 12.659 19.229 11.316 1.00 49.33 268 HIS F N 1
ATOM 21151 C CA A HIS F 1 118 ? 14.055 19.201 10.811 0.50 49.55 268 HIS F CA 1
ATOM 21152 C CA B HIS F 1 118 ? 14.057 19.200 10.815 0.50 50.72 268 HIS F CA 1
ATOM 21153 C C . HIS F 1 118 ? 14.082 18.497 9.451 1.00 49.95 268 HIS F C 1
ATOM 21154 O O . HIS F 1 118 ? 14.743 19.012 8.546 1.00 51.85 268 HIS F O 1
ATOM 21182 N N . LEU F 1 119 ? 13.367 17.382 9.313 1.00 49.40 269 LEU F N 1
ATOM 21183 C CA . LEU F 1 119 ? 13.351 16.609 8.045 1.00 49.06 269 LEU F CA 1
ATOM 21184 C C . LEU F 1 119 ? 12.794 17.480 6.916 1.00 49.40 269 LEU F C 1
ATOM 21185 O O . LEU F 1 119 ? 13.408 17.475 5.843 1.00 52.79 269 LEU F O 1
ATOM 21201 N N . LEU F 1 120 ? 11.705 18.216 7.143 1.00 48.92 270 LEU F N 1
ATOM 21202 C CA . LEU F 1 120 ? 11.133 19.092 6.089 1.00 50.48 270 LEU F CA 1
ATOM 21203 C C . LEU F 1 120 ? 12.102 20.229 5.763 1.00 53.90 270 LEU F C 1
ATOM 21204 O O . LEU F 1 120 ? 12.117 20.656 4.593 1.00 53.87 270 LEU F O 1
ATOM 21220 N N . SER F 1 121 ? 12.905 20.670 6.729 1.00 53.16 271 SER F N 1
ATOM 21221 C CA . SER F 1 121 ? 13.829 21.816 6.541 1.00 56.57 271 SER F CA 1
ATOM 21222 C C . SER F 1 121 ? 15.088 21.393 5.768 1.00 58.30 271 SER F C 1
ATOM 21223 O O . SER F 1 121 ? 15.679 22.286 5.150 1.00 63.18 271 SER F O 1
ATOM 21231 N N . VAL F 1 122 ? 15.487 20.112 5.768 1.00 57.73 272 VAL F N 1
ATOM 21232 C CA . VAL F 1 122 ? 16.743 19.660 5.083 1.00 56.43 272 VAL F CA 1
ATOM 21233 C C . VAL F 1 122 ? 16.412 18.710 3.926 1.00 52.30 272 VAL F C 1
ATOM 21234 O O . VAL F 1 122 ? 17.286 17.962 3.515 1.00 48.51 272 VAL F O 1
ATOM 21247 N N . ALA F 1 123 ? 15.194 18.757 3.401 1.00 57.94 273 ALA F N 1
ATOM 21248 C CA . ALA F 1 123 ? 14.793 17.976 2.204 1.00 57.80 273 ALA F CA 1
ATOM 21249 C C . ALA F 1 123 ? 15.737 18.345 1.066 1.00 57.98 273 ALA F C 1
ATOM 21250 O O . ALA F 1 123 ? 15.968 19.524 0.826 1.00 57.65 273 ALA F O 1
ATOM 21257 N N . PRO F 1 124 ? 16.327 17.352 0.367 1.00 61.24 274 PRO F N 1
ATOM 21258 C CA . PRO F 1 124 ? 17.137 17.616 -0.816 1.00 58.89 274 PRO F CA 1
ATOM 21259 C C . PRO F 1 124 ? 16.384 18.578 -1.739 1.00 59.20 274 PRO F C 1
ATOM 21260 O O . PRO F 1 124 ? 15.188 18.439 -1.871 1.00 54.55 274 PRO F O 1
ATOM 21271 N N . GLN F 1 125 ? 17.084 19.532 -2.341 1.00 61.36 275 GLN F N 1
ATOM 21272 C CA . GLN F 1 125 ? 16.464 20.460 -3.320 1.00 59.61 275 GLN F CA 1
ATOM 21273 C C . GLN F 1 125 ? 16.043 19.693 -4.576 1.00 55.36 275 GLN F C 1
ATOM 21274 O O . GLN F 1 125 ? 16.635 18.645 -4.883 1.00 49.58 275 GLN F O 1
ATOM 21288 N N . GLN F 1 126 ? 15.033 20.214 -5.280 1.00 53.66 276 GLN F N 1
ATOM 21289 C CA . GLN F 1 126 ? 14.458 19.565 -6.492 1.00 54.40 276 GLN F CA 1
ATOM 21290 C C . GLN F 1 126 ? 13.918 18.201 -6.059 1.00 49.29 276 GLN F C 1
ATOM 21291 O O . GLN F 1 126 ? 14.254 17.186 -6.680 1.00 47.63 276 GLN F O 1
ATOM 21305 N N . SER F 1 127 ? 13.121 18.171 -4.992 1.00 49.80 277 SER F N 1
ATOM 21306 C CA . SER F 1 127 ? 12.452 16.930 -4.515 1.00 48.55 277 SER F CA 1
ATOM 21307 C C . SER F 1 127 ? 10.970 17.189 -4.219 1.00 44.11 277 SER F C 1
ATOM 21308 O O . SER F 1 127 ? 10.587 18.322 -3.935 1.00 46.10 277 SER F O 1
ATOM 21316 N N . LEU F 1 128 ? 10.177 16.137 -4.333 1.00 41.65 278 LEU F N 1
ATOM 21317 C CA . LEU F 1 128 ? 8.796 16.085 -3.834 1.00 39.32 278 LEU F CA 1
ATOM 21318 C C . LEU F 1 128 ? 8.855 15.330 -2.509 1.00 42.20 278 LEU F C 1
ATOM 21319 O O . LEU F 1 128 ? 9.347 14.172 -2.507 1.00 44.36 278 LEU F O 1
ATOM 21335 N N . VAL F 1 129 ? 8.383 15.946 -1.423 1.00 38.03 279 VAL F N 1
ATOM 21336 C CA . VAL F 1 129 ? 8.172 15.208 -0.152 1.00 36.56 279 VAL F CA 1
ATOM 21337 C C . VAL F 1 129 ? 6.819 14.498 -0.265 1.00 35.55 279 VAL F C 1
ATOM 21338 O O . VAL F 1 129 ? 5.817 15.188 -0.508 1.00 35.00 279 VAL F O 1
ATOM 21351 N N . LEU F 1 130 ? 6.810 13.171 -0.125 1.00 35.66 280 LEU F N 1
ATOM 21352 C CA . LEU F 1 130 ? 5.611 12.339 -0.353 1.00 34.64 280 LEU F CA 1
ATOM 21353 C C . LEU F 1 130 ? 5.110 11.831 1.007 1.00 37.13 280 LEU F C 1
ATOM 21354 O O . LEU F 1 130 ? 5.907 11.123 1.701 1.00 36.04 280 LEU F O 1
ATOM 21370 N N . LEU F 1 131 ? 3.876 12.209 1.371 1.00 33.03 281 LEU F N 1
ATOM 21371 C CA . LEU F 1 131 ? 3.174 11.729 2.589 1.00 34.50 281 LEU F CA 1
ATOM 21372 C C . LEU F 1 131 ? 2.022 10.825 2.150 1.00 34.67 281 LEU F C 1
ATOM 21373 O O . LEU F 1 131 ? 0.913 11.350 1.875 1.00 35.85 281 LEU F O 1
ATOM 21389 N N . GLU F 1 132 ? 2.266 9.518 2.050 1.00 32.88 282 GLU F N 1
ATOM 21390 C CA . GLU F 1 132 ? 1.237 8.568 1.573 1.00 34.24 282 GLU F CA 1
ATOM 21391 C C . GLU F 1 132 ? 0.260 8.343 2.732 1.00 35.51 282 GLU F C 1
ATOM 21392 O O . GLU F 1 132 ? 0.705 8.323 3.905 1.00 30.39 282 GLU F O 1
ATOM 21404 N N . ASP F 1 133 ? -1.037 8.189 2.426 1.00 35.01 283 ASP F N 1
ATOM 21405 C CA . ASP F 1 133 ? -2.043 7.706 3.391 1.00 35.06 283 ASP F CA 1
ATOM 21406 C C . ASP F 1 133 ? -2.030 8.613 4.630 1.00 34.11 283 ASP F C 1
ATOM 21407 O O . ASP F 1 133 ? -2.019 8.106 5.771 1.00 34.77 283 ASP F O 1
ATOM 21416 N N . VAL F 1 134 ? -2.138 9.909 4.416 1.00 33.02 284 VAL F N 1
ATOM 21417 C CA . VAL F 1 134 ? -2.050 10.932 5.490 1.00 34.87 284 VAL F CA 1
ATOM 21418 C C . VAL F 1 134 ? -3.261 10.810 6.447 1.00 35.86 284 VAL F C 1
ATOM 21419 O O . VAL F 1 134 ? -3.147 11.229 7.609 1.00 35.52 284 VAL F O 1
ATOM 21432 N N . ASP F 1 135 ? -4.366 10.203 6.014 1.00 35.97 285 ASP F N 1
ATOM 21433 C CA . ASP F 1 135 ? -5.538 9.869 6.869 1.00 36.94 285 ASP F CA 1
ATOM 21434 C C . ASP F 1 135 ? -5.133 8.935 8.017 1.00 39.24 285 ASP F C 1
ATOM 21435 O O . ASP F 1 135 ? -5.790 8.976 9.059 1.00 38.16 285 ASP F O 1
ATOM 21444 N N . ALA F 1 136 ? -4.104 8.102 7.839 1.00 39.56 286 ALA F N 1
ATOM 21445 C CA . ALA F 1 136 ? -3.741 7.017 8.788 1.00 42.26 286 ALA F CA 1
ATOM 21446 C C . ALA F 1 136 ? -2.863 7.535 9.921 1.00 42.55 286 ALA F C 1
ATOM 21447 O O . ALA F 1 136 ? -2.640 6.767 10.831 1.00 46.41 286 ALA F O 1
ATOM 21454 N N . ALA F 1 137 ? -2.363 8.772 9.881 1.00 43.79 287 ALA F N 1
ATOM 21455 C CA . ALA F 1 137 ? -1.593 9.359 10.995 1.00 47.29 287 ALA F CA 1
ATOM 21456 C C . ALA F 1 137 ? -2.541 9.654 12.183 1.00 51.25 287 ALA F C 1
ATOM 21457 O O . ALA F 1 137 ? -2.063 9.569 13.343 1.00 51.57 287 ALA F O 1
ATOM 21464 N N . PHE F 1 138 ? -3.820 9.978 11.916 1.00 51.08 288 PHE F N 1
ATOM 21465 C CA . PHE F 1 138 ? -4.831 10.396 12.930 1.00 57.02 288 PHE F CA 1
ATOM 21466 C C . PHE F 1 138 ? -6.230 9.898 12.509 1.00 61.63 288 PHE F C 1
ATOM 21467 O O . PHE F 1 138 ? -7.093 9.748 13.449 1.00 66.31 288 PHE F O 1
ATOM 21484 N N . GLY F 1 155 ? 10.116 11.328 20.800 1.00 83.95 305 GLY F N 1
ATOM 21485 C CA . GLY F 1 155 ? 8.706 11.112 21.204 1.00 83.86 305 GLY F CA 1
ATOM 21486 C C . GLY F 1 155 ? 7.850 10.659 20.034 1.00 82.29 305 GLY F C 1
ATOM 21487 O O . GLY F 1 155 ? 8.353 9.792 19.294 1.00 82.99 305 GLY F O 1
ATOM 21491 N N . ARG F 1 156 ? 6.642 11.228 19.849 1.00 77.49 306 ARG F N 1
ATOM 21492 C CA . ARG F 1 156 ? 5.744 10.871 18.717 1.00 75.10 306 ARG F CA 1
ATOM 21493 C C . ARG F 1 156 ? 5.052 12.106 18.134 1.00 65.66 306 ARG F C 1
ATOM 21494 O O . ARG F 1 156 ? 4.993 13.142 18.797 1.00 62.36 306 ARG F O 1
ATOM 21515 N N . LEU F 1 157 ? 4.613 12.001 16.879 1.00 60.11 307 LEU F N 1
ATOM 21516 C CA . LEU F 1 157 ? 3.995 13.088 16.080 1.00 54.53 307 LEU F CA 1
ATOM 21517 C C . LEU F 1 157 ? 2.636 13.469 16.673 1.00 51.15 307 LEU F C 1
ATOM 21518 O O . LEU F 1 157 ? 1.921 12.574 17.104 1.00 50.98 307 LEU F O 1
ATOM 21534 N N . THR F 1 158 ? 2.316 14.764 16.693 1.00 45.50 308 THR F N 1
ATOM 21535 C CA . THR F 1 158 ? 0.995 15.292 17.104 1.00 43.34 308 THR F CA 1
ATOM 21536 C C . THR F 1 158 ? 0.412 16.026 15.906 1.00 39.83 308 THR F C 1
ATOM 21537 O O . THR F 1 158 ? 1.183 16.446 15.014 1.00 36.54 308 THR F O 1
ATOM 21548 N N . PHE F 1 159 ? -0.910 16.164 15.905 1.00 39.65 309 PHE F N 1
ATOM 21549 C CA . PHE F 1 159 ? -1.680 16.846 14.844 1.00 39.97 309 PHE F CA 1
ATOM 21550 C C . PHE F 1 159 ? -1.129 18.270 14.684 1.00 39.39 309 PHE F C 1
ATOM 21551 O O . PHE F 1 159 ? -0.777 18.653 13.551 1.00 39.36 309 PHE F O 1
ATOM 21568 N N . SER F 1 160 ? -1.001 19.020 15.792 1.00 38.78 310 SER F N 1
ATOM 21569 C CA . SER F 1 160 ? -0.476 20.408 15.773 1.00 41.09 310 SER F CA 1
ATOM 21570 C C . SER F 1 160 ? 0.958 20.427 15.238 1.00 41.36 310 SER F C 1
ATOM 21571 O O . SER F 1 160 ? 1.288 21.377 14.496 1.00 41.78 310 SER F O 1
ATOM 21579 N N . GLY F 1 161 ? 1.797 19.444 15.602 1.00 42.43 311 GLY F N 1
ATOM 21580 C CA . GLY F 1 161 ? 3.170 19.364 15.067 1.00 41.01 311 GLY F CA 1
ATOM 21581 C C . GLY F 1 161 ? 3.154 19.316 13.548 1.00 38.39 311 GLY F C 1
ATOM 21582 O O . GLY F 1 161 ? 3.929 20.061 12.899 1.00 38.21 311 GLY F O 1
ATOM 21586 N N . LEU F 1 162 ? 2.294 18.463 12.990 1.00 37.65 312 LEU F N 1
ATOM 21587 C CA . LEU F 1 162 ? 2.181 18.279 11.517 1.00 38.57 312 LEU F CA 1
ATOM 21588 C C . LEU F 1 162 ? 1.691 19.580 10.884 1.00 37.33 312 LEU F C 1
ATOM 21589 O O . LEU F 1 162 ? 2.353 20.050 9.936 1.00 37.71 312 LEU F O 1
ATOM 21605 N N . LEU F 1 163 ? 0.617 20.192 11.406 1.00 37.08 313 LEU F N 1
ATOM 21606 C CA . LEU F 1 163 ? 0.061 21.440 10.808 1.00 36.99 313 LEU F CA 1
ATOM 21607 C C . LEU F 1 163 ? 1.145 22.525 10.784 1.00 36.01 313 LEU F C 1
ATOM 21608 O O . LEU F 1 163 ? 1.242 23.234 9.785 1.00 34.79 313 LEU F O 1
ATOM 21624 N N . ASN F 1 164 ? 1.930 22.657 11.853 1.00 36.46 314 ASN F N 1
ATOM 21625 C CA . ASN F 1 164 ? 2.897 23.777 11.999 1.00 37.65 314 ASN F CA 1
ATOM 21626 C C . ASN F 1 164 ? 4.166 23.470 11.182 1.00 39.46 314 ASN F C 1
ATOM 21627 O O . ASN F 1 164 ? 4.817 24.418 10.694 1.00 40.01 314 ASN F O 1
ATOM 21638 N N . ALA F 1 165 ? 4.507 22.199 10.986 1.00 39.20 315 ALA F N 1
ATOM 21639 C CA . ALA F 1 165 ? 5.612 21.815 10.080 1.00 39.59 315 ALA F CA 1
ATOM 21640 C C . ALA F 1 165 ? 5.217 22.181 8.641 1.00 40.53 315 ALA F C 1
ATOM 21641 O O . ALA F 1 165 ? 6.042 22.795 7.937 1.00 39.20 315 ALA F O 1
ATOM 21648 N N . LEU F 1 166 ? 3.982 21.854 8.239 1.00 39.67 316 LEU F N 1
ATOM 21649 C CA . LEU F 1 166 ? 3.504 22.076 6.851 1.00 39.18 316 LEU F CA 1
ATOM 21650 C C . LEU F 1 166 ? 3.345 23.575 6.587 1.00 38.33 316 LEU F C 1
ATOM 21651 O O . LEU F 1 166 ? 3.823 24.038 5.524 1.00 37.17 316 LEU F O 1
ATOM 21667 N N . ASP F 1 167 ? 2.706 24.321 7.503 1.00 37.57 317 ASP F N 1
ATOM 21668 C CA . ASP F 1 167 ? 2.465 25.783 7.335 1.00 37.86 317 ASP F CA 1
ATOM 21669 C C . ASP F 1 167 ? 2.453 26.454 8.702 1.00 35.46 317 ASP F C 1
ATOM 21670 O O . ASP F 1 167 ? 1.383 26.574 9.308 1.00 32.83 317 ASP F O 1
ATOM 21679 N N . GLY F 1 168 ? 3.638 26.866 9.141 1.00 35.19 318 GLY F N 1
ATOM 21680 C CA . GLY F 1 168 ? 3.854 27.573 10.403 1.00 36.18 318 GLY F CA 1
ATOM 21681 C C . GLY F 1 168 ? 5.075 28.457 10.324 1.00 38.21 318 GLY F C 1
ATOM 21682 O O . GLY F 1 168 ? 5.736 28.490 9.275 1.00 38.19 318 GLY F O 1
ATOM 21686 N N . VAL F 1 169 ? 5.389 29.099 11.433 1.00 39.46 319 VAL F N 1
ATOM 21687 C CA . VAL F 1 169 ? 6.405 30.170 11.554 1.00 44.53 319 VAL F CA 1
ATOM 21688 C C . VAL F 1 169 ? 7.770 29.698 11.038 1.00 45.43 319 VAL F C 1
ATOM 21689 O O . VAL F 1 169 ? 8.437 30.502 10.386 1.00 51.41 319 VAL F O 1
ATOM 21702 N N . ALA F 1 170 ? 8.148 28.443 11.277 1.00 47.18 320 ALA F N 1
ATOM 21703 C CA . ALA F 1 170 ? 9.485 27.875 10.964 1.00 48.13 320 ALA F CA 1
ATOM 21704 C C . ALA F 1 170 ? 9.469 27.039 9.678 1.00 49.19 320 ALA F C 1
ATOM 21705 O O . ALA F 1 170 ? 10.506 26.384 9.376 1.00 51.07 320 ALA F O 1
ATOM 21712 N N . SER F 1 171 ? 8.367 26.977 8.929 1.00 44.76 321 SER F N 1
ATOM 21713 C CA . SER F 1 171 ? 8.308 26.176 7.674 1.00 44.48 321 SER F CA 1
ATOM 21714 C C . SER F 1 171 ? 9.307 26.769 6.665 1.00 43.31 321 SER F C 1
ATOM 21715 O O . SER F 1 171 ? 9.461 28.012 6.664 1.00 40.83 321 SER F O 1
ATOM 21723 N N . THR F 1 172 ? 9.969 25.942 5.848 1.00 43.76 322 THR F N 1
ATOM 21724 C CA . THR F 1 172 ? 11.028 26.396 4.896 1.00 46.62 322 THR F CA 1
ATOM 21725 C C . THR F 1 172 ? 10.451 26.624 3.495 1.00 45.19 322 THR F C 1
ATOM 21726 O O . THR F 1 172 ? 9.326 26.206 3.239 1.00 43.39 322 THR F O 1
ATOM 21737 N N . GLU F 1 173 ? 11.224 27.258 2.620 1.00 45.85 323 GLU F N 1
ATOM 21738 C CA . GLU F 1 173 ? 10.758 27.680 1.277 1.00 46.26 323 GLU F CA 1
ATOM 21739 C C . GLU F 1 173 ? 11.344 26.749 0.211 1.00 45.35 323 GLU F C 1
ATOM 21740 O O . GLU F 1 173 ? 12.124 25.863 0.576 1.00 39.96 323 GLU F O 1
ATOM 21752 N N . ALA F 1 174 ? 10.875 26.899 -1.034 1.00 46.42 324 ALA F N 1
ATOM 21753 C CA . ALA F 1 174 ? 11.161 26.033 -2.197 1.00 50.50 324 ALA F CA 1
ATOM 21754 C C . ALA F 1 174 ? 10.830 24.580 -1.836 1.00 50.30 324 ALA F C 1
ATOM 21755 O O . ALA F 1 174 ? 11.607 23.667 -2.214 1.00 53.34 324 ALA F O 1
ATOM 21762 N N . ARG F 1 175 ? 9.707 24.360 -1.144 1.00 44.81 325 ARG F N 1
ATOM 21763 C CA . ARG F 1 175 ? 9.338 23.012 -0.644 1.00 41.56 325 ARG F CA 1
ATOM 21764 C C . ARG F 1 175 ? 8.024 22.571 -1.299 1.00 38.36 325 ARG F C 1
ATOM 21765 O O . ARG F 1 175 ? 7.059 23.390 -1.299 1.00 35.06 325 ARG F O 1
ATOM 21786 N N . ILE F 1 176 ? 8.032 21.379 -1.908 1.00 33.99 326 ILE F N 1
ATOM 21787 C CA . ILE F 1 176 ? 6.819 20.800 -2.534 1.00 34.13 326 ILE F CA 1
ATOM 21788 C C . ILE F 1 176 ? 6.448 19.515 -1.794 1.00 33.85 326 ILE F C 1
ATOM 21789 O O . ILE F 1 176 ? 7.310 18.620 -1.679 1.00 32.76 326 ILE F O 1
ATOM 21805 N N . VAL F 1 177 ? 5.209 19.435 -1.314 1.00 33.96 327 VAL F N 1
ATOM 21806 C CA . VAL F 1 177 ? 4.668 18.257 -0.585 1.00 35.02 327 VAL F CA 1
ATOM 21807 C C . VAL F 1 177 ? 3.521 17.675 -1.403 1.00 33.63 327 VAL F C 1
ATOM 21808 O O . VAL F 1 177 ? 2.640 18.441 -1.827 1.00 35.09 327 VAL F O 1
ATOM 21821 N N . PHE F 1 178 ? 3.516 16.357 -1.565 1.00 34.05 328 PHE F N 1
ATOM 21822 C CA . PHE F 1 178 ? 2.372 15.574 -2.096 1.00 33.55 328 PHE F CA 1
ATOM 21823 C C . PHE F 1 178 ? 1.842 14.706 -0.972 1.00 33.30 328 PHE F C 1
ATOM 21824 O O . PHE F 1 178 ? 2.653 14.027 -0.305 1.00 36.33 328 PHE F O 1
ATOM 21841 N N . MET F 1 179 ? 0.524 14.767 -0.765 1.00 33.61 329 MET F N 1
ATOM 21842 C CA . MET F 1 179 ? -0.236 13.894 0.164 1.00 32.89 329 MET F CA 1
ATOM 21843 C C . MET F 1 179 ? -1.134 13.005 -0.688 1.00 31.21 329 MET F C 1
ATOM 21844 O O . MET F 1 179 ? -1.579 13.458 -1.753 1.00 33.13 329 MET F O 1
ATOM 21858 N N . THR F 1 180 ? -1.389 11.790 -0.223 1.00 29.71 330 THR F N 1
ATOM 21859 C CA . THR F 1 180 ? -2.420 10.904 -0.798 1.00 29.50 330 THR F CA 1
ATOM 21860 C C . THR F 1 180 ? -3.336 10.413 0.320 1.00 30.33 330 THR F C 1
ATOM 21861 O O . THR F 1 180 ? -2.907 10.432 1.503 1.00 29.46 330 THR F O 1
ATOM 21872 N N . THR F 1 181 ? -4.545 10.005 -0.059 1.00 29.83 331 THR F N 1
ATOM 21873 C CA . THR F 1 181 ? -5.473 9.265 0.815 1.00 30.31 331 THR F CA 1
ATOM 21874 C C . THR F 1 181 ? -6.494 8.519 -0.038 1.00 31.08 331 THR F C 1
ATOM 21875 O O . THR F 1 181 ? -6.828 9.026 -1.114 1.00 32.97 331 THR F O 1
ATOM 21886 N N . ASN F 1 182 ? -6.967 7.373 0.444 1.00 31.41 332 ASN F N 1
ATOM 21887 C CA . ASN F 1 182 ? -8.193 6.713 -0.062 1.00 31.59 332 ASN F CA 1
ATOM 21888 C C . ASN F 1 182 ? -9.434 7.342 0.581 1.00 32.24 332 ASN F C 1
ATOM 21889 O O . ASN F 1 182 ? -10.510 7.135 0.043 1.00 35.32 332 ASN F O 1
ATOM 21900 N N . TYR F 1 183 ? -9.284 8.141 1.642 1.00 33.15 333 TYR F N 1
ATOM 21901 C CA . TYR F 1 183 ? -10.403 8.586 2.510 1.00 34.08 333 TYR F CA 1
ATOM 21902 C C . TYR F 1 183 ? -10.315 10.082 2.829 1.00 33.63 333 TYR F C 1
ATOM 21903 O O . TYR F 1 183 ? -10.028 10.426 3.978 1.00 33.20 333 TYR F O 1
ATOM 21921 N N . ILE F 1 184 ? -10.595 10.952 1.857 1.00 34.99 334 ILE F N 1
ATOM 21922 C CA . ILE F 1 184 ? -10.486 12.418 2.093 1.00 38.86 334 ILE F CA 1
ATOM 21923 C C . ILE F 1 184 ? -11.484 12.858 3.182 1.00 39.25 334 ILE F C 1
ATOM 21924 O O . ILE F 1 184 ? -11.159 13.827 3.860 1.00 36.16 334 ILE F O 1
ATOM 21940 N N . ASP F 1 185 ? -12.646 12.202 3.324 1.00 39.79 335 ASP F N 1
ATOM 21941 C CA . ASP F 1 185 ? -13.663 12.540 4.361 1.00 43.69 335 ASP F CA 1
ATOM 21942 C C . ASP F 1 185 ? -13.093 12.379 5.776 1.00 42.14 335 ASP F C 1
ATOM 21943 O O . ASP F 1 185 ? -13.651 12.974 6.693 1.00 46.56 335 ASP F O 1
ATOM 21952 N N . ARG F 1 186 ? -12.024 11.612 5.962 1.00 41.15 336 ARG F N 1
ATOM 21953 C CA . ARG F 1 186 ? -11.398 11.427 7.289 1.00 39.14 336 ARG F CA 1
ATOM 21954 C C . ARG F 1 186 ? -10.399 12.534 7.627 1.00 38.75 336 ARG F C 1
ATOM 21955 O O . ARG F 1 186 ? -9.941 12.539 8.765 1.00 34.16 336 ARG F O 1
ATOM 21976 N N . LEU F 1 187 ? -10.019 13.393 6.674 1.00 39.07 337 LEU F N 1
ATOM 21977 C CA . LEU F 1 187 ? -8.993 14.443 6.908 1.00 39.29 337 LEU F CA 1
ATOM 21978 C C . LEU F 1 187 ? -9.658 15.633 7.600 1.00 40.73 337 LEU F C 1
ATOM 21979 O O . LEU F 1 187 ? -10.758 16.043 7.171 1.00 40.63 337 LEU F O 1
ATOM 21995 N N . ASP F 1 188 ? -9.028 16.160 8.639 1.00 39.85 338 ASP F N 1
ATOM 21996 C CA . ASP F 1 188 ? -9.448 17.440 9.259 1.00 40.94 338 ASP F CA 1
ATOM 21997 C C . ASP F 1 188 ? -9.261 18.580 8.252 1.00 38.35 338 ASP F C 1
ATOM 21998 O O . ASP F 1 188 ? -8.198 18.722 7.684 1.00 36.94 338 ASP F O 1
ATOM 22007 N N . PRO F 1 189 ? -10.264 19.453 8.031 1.00 38.01 339 PRO F N 1
ATOM 22008 C CA . PRO F 1 189 ? -10.119 20.601 7.136 1.00 35.74 339 PRO F CA 1
ATOM 22009 C C . PRO F 1 189 ? -8.846 21.445 7.347 1.00 35.52 339 PRO F C 1
ATOM 22010 O O . PRO F 1 189 ? -8.300 21.908 6.345 1.00 35.18 339 PRO F O 1
ATOM 22021 N N . ALA F 1 190 ? -8.385 21.600 8.589 1.00 32.83 340 ALA F N 1
ATOM 22022 C CA . ALA F 1 190 ? -7.198 22.421 8.926 1.00 33.17 340 ALA F CA 1
ATOM 22023 C C . ALA F 1 190 ? -5.934 21.821 8.290 1.00 32.49 340 ALA F C 1
ATOM 22024 O O . ALA F 1 190 ? -5.060 22.579 7.878 1.00 30.49 340 ALA F O 1
ATOM 22031 N N . LEU F 1 191 ? -5.854 20.497 8.193 1.00 33.79 341 LEU F N 1
ATOM 22032 C CA . LEU F 1 191 ? -4.701 19.779 7.570 1.00 33.64 341 LEU F CA 1
ATOM 22033 C C . LEU F 1 191 ? -4.572 20.127 6.096 1.00 33.33 341 LEU F C 1
ATOM 22034 O O . LEU F 1 191 ? -3.429 20.129 5.613 1.00 35.43 341 LEU F O 1
ATOM 22050 N N . ILE F 1 192 ? -5.670 20.379 5.384 1.00 32.50 342 ILE F N 1
ATOM 22051 C CA . ILE F 1 192 ? -5.614 20.455 3.893 1.00 33.01 342 ILE F CA 1
ATOM 22052 C C . ILE F 1 192 ? -6.131 21.816 3.412 1.00 33.65 342 ILE F C 1
ATOM 22053 O O . ILE F 1 192 ? -6.475 21.934 2.227 1.00 34.31 342 ILE F O 1
ATOM 22069 N N . ARG F 1 193 ? -6.177 22.826 4.288 1.00 34.59 343 ARG F N 1
ATOM 22070 C CA . ARG F 1 193 ? -6.623 24.189 3.898 1.00 33.39 343 ARG F CA 1
ATOM 22071 C C . ARG F 1 193 ? -5.594 24.772 2.943 1.00 31.75 343 ARG F C 1
ATOM 22072 O O . ARG F 1 193 ? -4.427 24.399 2.975 1.00 31.88 343 ARG F O 1
ATOM 22093 N N . PRO F 1 194 ? -5.976 25.729 2.076 1.00 32.79 344 PRO F N 1
ATOM 22094 C CA . PRO F 1 194 ? -4.990 26.423 1.236 1.00 32.17 344 PRO F CA 1
ATOM 22095 C C . PRO F 1 194 ? -3.834 26.940 2.100 1.00 33.12 344 PRO F C 1
ATOM 22096 O O . PRO F 1 194 ? -4.081 27.363 3.223 1.00 33.55 344 PRO F O 1
ATOM 22107 N N . GLY F 1 195 ? -2.598 26.821 1.594 1.00 34.82 345 GLY F N 1
ATOM 22108 C CA . GLY F 1 195 ? -1.359 27.131 2.338 1.00 34.70 345 GLY F CA 1
ATOM 22109 C C . GLY F 1 195 ? -0.715 25.902 2.935 1.00 34.03 345 GLY F C 1
ATOM 22110 O O . GLY F 1 195 ? 0.492 25.972 3.269 1.00 35.67 345 GLY F O 1
ATOM 22114 N N . ARG F 1 196 ? -1.480 24.834 3.133 1.00 34.59 346 ARG F N 1
ATOM 22115 C CA . ARG F 1 196 ? -0.960 23.483 3.480 1.00 34.64 346 ARG F CA 1
ATOM 22116 C C . ARG F 1 196 ? -1.145 22.624 2.233 1.00 36.04 346 ARG F C 1
ATOM 22117 O O . ARG F 1 196 ? -0.121 22.114 1.710 1.00 38.41 346 ARG F O 1
ATOM 22138 N N . VAL F 1 197 ? -2.389 22.519 1.749 1.00 34.86 347 VAL F N 1
ATOM 22139 C CA . VAL F 1 197 ? -2.719 21.914 0.425 1.00 36.10 347 VAL F CA 1
ATOM 22140 C C . VAL F 1 197 ? -3.320 22.998 -0.484 1.00 38.41 347 VAL F C 1
ATOM 22141 O O . VAL F 1 197 ? -4.381 23.584 -0.148 1.00 37.14 347 VAL F O 1
ATOM 22154 N N . ASP F 1 198 ? -2.663 23.233 -1.618 1.00 38.06 348 ASP F N 1
ATOM 22155 C CA . ASP F 1 198 ? -3.015 24.312 -2.574 1.00 36.94 348 ASP F CA 1
ATOM 22156 C C . ASP F 1 198 ? -3.844 23.718 -3.709 1.00 37.31 348 ASP F C 1
ATOM 22157 O O . ASP F 1 198 ? -4.655 24.456 -4.267 1.00 36.49 348 ASP F O 1
ATOM 22166 N N . LEU F 1 199 ? -3.682 22.425 -4.003 1.00 36.84 349 LEU F N 1
ATOM 22167 C CA . LEU F 1 199 ? -4.434 21.755 -5.085 1.00 38.23 349 LEU F CA 1
ATOM 22168 C C . LEU F 1 199 ? -4.813 20.347 -4.623 1.00 38.22 349 LEU F C 1
ATOM 22169 O O . LEU F 1 199 ? -3.916 19.566 -4.261 1.00 36.43 349 LEU F O 1
ATOM 22185 N N . LYS F 1 200 ? -6.113 20.054 -4.635 1.00 39.86 350 LYS F N 1
ATOM 22186 C CA . LYS F 1 200 ? -6.721 18.735 -4.348 1.00 42.19 350 LYS F CA 1
ATOM 22187 C C . LYS F 1 200 ? -7.179 18.170 -5.692 1.00 40.32 350 LYS F C 1
ATOM 22188 O O . LYS F 1 200 ? -7.879 18.900 -6.413 1.00 44.80 350 LYS F O 1
ATOM 22207 N N . GLU F 1 201 ? -6.820 16.945 -6.026 1.00 36.18 351 GLU F N 1
ATOM 22208 C CA . GLU F 1 201 ? -7.392 16.289 -7.228 1.00 37.76 351 GLU F CA 1
ATOM 22209 C C . GLU F 1 201 ? -7.854 14.875 -6.883 1.00 34.93 351 GLU F C 1
ATOM 22210 O O . GLU F 1 201 ? -7.089 14.092 -6.303 1.00 35.67 351 GLU F O 1
ATOM 22222 N N . TYR F 1 202 ? -9.083 14.579 -7.278 1.00 33.74 352 TYR F N 1
ATOM 22223 C CA . TYR F 1 202 ? -9.691 13.242 -7.252 1.00 31.75 352 TYR F CA 1
ATOM 22224 C C . TYR F 1 202 ? -9.091 12.406 -8.393 1.00 31.36 352 TYR F C 1
ATOM 22225 O O . TYR F 1 202 ? -9.050 12.877 -9.548 1.00 31.04 352 TYR F O 1
ATOM 22243 N N . VAL F 1 203 ? -8.671 11.189 -8.062 1.00 31.13 353 VAL F N 1
ATOM 22244 C CA . VAL F 1 203 ? -8.104 10.198 -9.015 1.00 31.27 353 VAL F CA 1
ATOM 22245 C C . VAL F 1 203 ? -8.985 8.954 -8.947 1.00 32.35 353 VAL F C 1
ATOM 22246 O O . VAL F 1 203 ? -8.914 8.244 -7.924 1.00 31.43 353 VAL F O 1
ATOM 22259 N N . GLY F 1 204 ? -9.829 8.744 -9.959 1.00 32.90 354 GLY F N 1
ATOM 22260 C CA . GLY F 1 204 ? -10.997 7.839 -9.875 1.00 33.02 354 GLY F CA 1
ATOM 22261 C C . GLY F 1 204 ? -10.935 6.616 -10.759 1.00 32.52 354 GLY F C 1
ATOM 22262 O O . GLY F 1 204 ? -9.917 6.366 -11.376 1.00 33.11 354 GLY F O 1
ATOM 22266 N N . TYR F 1 205 ? -12.036 5.887 -10.800 1.00 35.51 355 TYR F N 1
ATOM 22267 C CA . TYR F 1 205 ? -12.268 4.709 -11.675 1.00 38.02 355 TYR F CA 1
ATOM 22268 C C . TYR F 1 205 ? -12.298 5.173 -13.145 1.00 37.68 355 TYR F C 1
ATOM 22269 O O . TYR F 1 205 ? -12.502 6.352 -13.428 1.00 39.37 355 TYR F O 1
ATOM 22287 N N . CYS F 1 206 ? -12.073 4.243 -14.065 1.00 30.77 356 CYS F N 1
ATOM 22288 C CA . CYS F 1 206 ? -11.855 4.509 -15.509 1.00 33.69 356 CYS F CA 1
ATOM 22289 C C . CYS F 1 206 ? -13.083 5.185 -16.127 1.00 35.65 356 CYS F C 1
ATOM 22290 O O . CYS F 1 206 ? -14.213 4.642 -15.985 1.00 34.24 356 CYS F O 1
ATOM 22298 N N . SER F 1 207 ? -12.835 6.318 -16.797 1.00 39.96 357 SER F N 1
ATOM 22299 C CA . SER F 1 207 ? -13.694 6.908 -17.854 1.00 37.93 357 SER F CA 1
ATOM 22300 C C . SER F 1 207 ? -13.560 6.095 -19.145 1.00 37.97 357 SER F C 1
ATOM 22301 O O . SER F 1 207 ? -12.592 5.299 -19.285 1.00 37.29 357 SER F O 1
ATOM 22309 N N . HIS F 1 208 ? -14.500 6.288 -20.067 1.00 40.42 358 HIS F N 1
ATOM 22310 C CA . HIS F 1 208 ? -14.411 5.777 -21.458 1.00 43.23 358 HIS F CA 1
ATOM 22311 C C . HIS F 1 208 ? -13.048 6.163 -22.047 1.00 40.49 358 HIS F C 1
ATOM 22312 O O . HIS F 1 208 ? -12.355 5.291 -22.608 1.00 38.40 358 HIS F O 1
ATOM 22327 N N . TRP F 1 209 ? -12.678 7.432 -21.920 1.00 40.32 359 TRP F N 1
ATOM 22328 C CA . TRP F 1 209 ? -11.401 7.961 -22.462 1.00 42.89 359 TRP F CA 1
ATOM 22329 C C . TRP F 1 209 ? -10.203 7.188 -21.891 1.00 40.75 359 TRP F C 1
ATOM 22330 O O . TRP F 1 209 ? -9.284 6.881 -22.676 1.00 41.98 359 TRP F O 1
ATOM 22351 N N . GLN F 1 210 ? -10.176 6.887 -20.586 1.00 38.41 360 GLN F N 1
ATOM 22352 C CA . GLN F 1 210 ? -9.010 6.186 -19.967 1.00 35.64 360 GLN F CA 1
ATOM 22353 C C . GLN F 1 210 ? -8.924 4.757 -20.528 1.00 33.94 360 GLN F C 1
ATOM 22354 O O . GLN F 1 210 ? -7.794 4.246 -20.739 1.00 31.67 360 GLN F O 1
ATOM 22368 N N . LEU F 1 211 ? -10.075 4.131 -20.798 1.00 32.97 361 LEU F N 1
ATOM 22369 C CA . LEU F 1 211 ? -10.116 2.738 -21.305 1.00 31.99 361 LEU F CA 1
ATOM 22370 C C . LEU F 1 211 ? -9.508 2.687 -22.713 1.00 32.70 361 LEU F C 1
ATOM 22371 O O . LEU F 1 211 ? -8.662 1.827 -22.946 1.00 32.27 361 LEU F O 1
ATOM 22387 N N . THR F 1 212 ? -9.898 3.584 -23.617 1.00 34.86 362 THR F N 1
ATOM 22388 C CA . THR F 1 212 ? -9.386 3.607 -25.017 1.00 36.46 362 THR F CA 1
ATOM 22389 C C . THR F 1 212 ? -7.889 3.977 -24.998 1.00 37.78 362 THR F C 1
ATOM 22390 O O . THR F 1 212 ? -7.108 3.312 -25.706 1.00 37.77 362 THR F O 1
ATOM 22401 N N . GLN F 1 213 ? -7.495 4.957 -24.182 1.00 37.42 363 GLN F N 1
ATOM 22402 C CA . GLN F 1 213 ? -6.073 5.384 -24.050 1.00 36.09 363 GLN F CA 1
ATOM 22403 C C . GLN F 1 213 ? -5.229 4.207 -23.537 1.00 35.10 363 GLN F C 1
ATOM 22404 O O . GLN F 1 213 ? -4.134 3.998 -24.055 1.00 36.57 363 GLN F O 1
ATOM 22418 N N . MET F 1 214 ? -5.713 3.473 -22.534 1.00 35.77 364 MET F N 1
ATOM 22419 C CA . MET F 1 214 ? -4.947 2.357 -21.948 1.00 35.10 364 MET F CA 1
ATOM 22420 C C . MET F 1 214 ? -4.857 1.229 -22.979 1.00 33.66 364 MET F C 1
ATOM 22421 O O . MET F 1 214 ? -3.777 0.662 -23.141 1.00 33.63 364 MET F O 1
ATOM 22435 N N . PHE F 1 215 ? -5.930 0.910 -23.676 1.00 33.78 365 PHE F N 1
ATOM 22436 C CA . PHE F 1 215 ? -5.915 -0.151 -24.720 1.00 35.16 365 PHE F CA 1
ATOM 22437 C C . PHE F 1 215 ? -4.849 0.174 -25.777 1.00 35.77 365 PHE F C 1
ATOM 22438 O O . PHE F 1 215 ? -4.097 -0.749 -26.145 1.00 35.53 365 PHE F O 1
ATOM 22455 N N . GLN F 1 216 ? -4.784 1.432 -26.220 1.00 40.32 366 GLN F N 1
ATOM 22456 C CA . GLN F 1 216 ? -3.853 1.892 -27.294 1.00 45.82 366 GLN F CA 1
ATOM 22457 C C . GLN F 1 216 ? -2.404 1.842 -26.789 1.00 45.32 366 GLN F C 1
ATOM 22458 O O . GLN F 1 216 ? -1.508 1.569 -27.624 1.00 44.14 366 GLN F O 1
ATOM 22472 N N . ARG F 1 217 ? -2.165 2.046 -25.483 1.00 44.35 367 ARG F N 1
ATOM 22473 C CA . ARG F 1 217 ? -0.794 1.970 -24.904 1.00 45.70 367 ARG F CA 1
ATOM 22474 C C . ARG F 1 217 ? -0.345 0.513 -24.789 1.00 41.39 367 ARG F C 1
ATOM 22475 O O . ARG F 1 217 ? 0.845 0.255 -25.018 1.00 44.65 367 ARG F O 1
ATOM 22496 N N . PHE F 1 218 ? -1.239 -0.401 -24.435 1.00 36.83 368 PHE F N 1
ATOM 22497 C CA . PHE F 1 218 ? -0.881 -1.818 -24.171 1.00 36.25 368 PHE F CA 1
ATOM 22498 C C . PHE F 1 218 ? -0.833 -2.580 -25.490 1.00 36.15 368 PHE F C 1
ATOM 22499 O O . PHE F 1 218 ? -0.097 -3.594 -25.539 1.00 34.91 368 PHE F O 1
ATOM 22516 N N . TYR F 1 219 ? -1.583 -2.116 -26.503 1.00 36.42 369 TYR F N 1
ATOM 22517 C CA . TYR F 1 219 ? -1.680 -2.728 -27.861 1.00 37.68 369 TYR F CA 1
ATOM 22518 C C . TYR F 1 219 ? -1.473 -1.644 -28.912 1.00 39.39 369 TYR F C 1
ATOM 22519 O O . TYR F 1 219 ? -2.412 -1.257 -29.609 1.00 35.98 369 TYR F O 1
ATOM 22537 N N . PRO F 1 220 ? -0.217 -1.149 -29.059 1.00 41.06 370 PRO F N 1
ATOM 22538 C CA . PRO F 1 220 ? 0.084 -0.114 -30.033 1.00 44.00 370 PRO F CA 1
ATOM 22539 C C . PRO F 1 220 ? -0.118 -0.669 -31.457 1.00 48.84 370 PRO F C 1
ATOM 22540 O O . PRO F 1 220 ? 0.066 -1.868 -31.673 1.00 48.30 370 PRO F O 1
ATOM 22551 N N . GLY F 1 221 ? -0.554 0.196 -32.371 1.00 50.65 371 GLY F N 1
ATOM 22552 C CA . GLY F 1 221 ? -0.728 -0.131 -33.799 1.00 56.10 371 GLY F CA 1
ATOM 22553 C C . GLY F 1 221 ? -2.009 -0.895 -34.099 1.00 57.47 371 GLY F C 1
ATOM 22554 O O . GLY F 1 221 ? -2.062 -1.483 -35.199 1.00 59.54 371 GLY F O 1
ATOM 22558 N N . GLN F 1 222 ? -2.994 -0.916 -33.188 1.00 54.16 372 GLN F N 1
ATOM 22559 C CA . GLN F 1 222 ? -4.353 -1.453 -33.481 1.00 50.79 372 GLN F CA 1
ATOM 22560 C C . GLN F 1 222 ? -5.232 -0.298 -33.951 1.00 49.91 372 GLN F C 1
ATOM 22561 O O . GLN F 1 222 ? -4.902 0.850 -33.645 1.00 50.02 372 GLN F O 1
ATOM 22575 N N . ALA F 1 223 ? -6.298 -0.597 -34.689 1.00 52.67 373 ALA F N 1
ATOM 22576 C CA . ALA F 1 223 ? -7.326 0.386 -35.110 1.00 57.64 373 ALA F CA 1
ATOM 22577 C C . ALA F 1 223 ? -7.919 1.040 -33.861 1.00 59.18 373 ALA F C 1
ATOM 22578 O O . ALA F 1 223 ? -8.236 0.358 -32.895 1.00 58.67 373 ALA F O 1
ATOM 22585 N N . PRO F 1 224 ? -8.050 2.386 -33.818 1.00 58.02 374 PRO F N 1
ATOM 22586 C CA . PRO F 1 224 ? -8.854 3.048 -32.789 1.00 56.99 374 PRO F CA 1
ATOM 22587 C C . PRO F 1 224 ? -10.226 2.387 -32.569 1.00 56.69 374 PRO F C 1
ATOM 22588 O O . PRO F 1 224 ? -10.678 2.363 -31.441 1.00 55.94 374 PRO F O 1
ATOM 22599 N N . SER F 1 225 ? -10.856 1.850 -33.619 1.00 52.94 375 SER F N 1
ATOM 22600 C CA . SER F 1 225 ? -12.180 1.176 -33.536 1.00 52.63 375 SER F CA 1
ATOM 22601 C C . SER F 1 225 ? -12.123 0.009 -32.538 1.00 50.80 375 SER F C 1
ATOM 22602 O O . SER F 1 225 ? -13.162 -0.289 -31.894 1.00 50.83 375 SER F O 1
ATOM 22610 N N . LEU F 1 226 ? -10.966 -0.646 -32.410 1.00 47.44 376 LEU F N 1
ATOM 22611 C CA . LEU F 1 226 ? -10.821 -1.820 -31.517 1.00 46.23 376 LEU F CA 1
ATOM 22612 C C . LEU F 1 226 ? -10.754 -1.355 -30.054 1.00 46.70 376 LEU F C 1
ATOM 22613 O O . LEU F 1 226 ? -11.370 -2.012 -29.201 1.00 44.53 376 LEU F O 1
ATOM 22629 N N . ALA F 1 227 ? -10.050 -0.259 -29.779 1.00 47.69 377 ALA F N 1
ATOM 22630 C CA . ALA F 1 227 ? -10.019 0.382 -28.451 1.00 47.40 377 ALA F CA 1
ATOM 22631 C C . ALA F 1 227 ? -11.447 0.765 -28.051 1.00 47.51 377 ALA F C 1
ATOM 22632 O O . ALA F 1 227 ? -11.826 0.524 -26.871 1.00 47.39 377 ALA F O 1
ATOM 22639 N N . GLU F 1 228 ? -12.207 1.324 -28.993 1.00 47.23 378 GLU F N 1
ATOM 22640 C CA . GLU F 1 228 ? -13.623 1.742 -28.801 1.00 50.03 378 GLU F CA 1
ATOM 22641 C C . GLU F 1 228 ? -14.455 0.529 -28.394 1.00 49.12 378 GLU F C 1
ATOM 22642 O O . GLU F 1 228 ? -15.206 0.637 -27.427 1.00 49.59 378 GLU F O 1
ATOM 22654 N N . ASN F 1 229 ? -14.340 -0.566 -29.147 1.00 49.51 379 ASN F N 1
ATOM 22655 C CA . ASN F 1 229 ? -15.044 -1.848 -28.894 1.00 49.23 379 ASN F CA 1
ATOM 22656 C C . ASN F 1 229 ? -14.747 -2.247 -27.445 1.00 48.34 379 ASN F C 1
ATOM 22657 O O . ASN F 1 229 ? -15.702 -2.532 -26.696 1.00 48.82 379 ASN F O 1
ATOM 22668 N N . PHE F 1 230 ? -13.474 -2.219 -27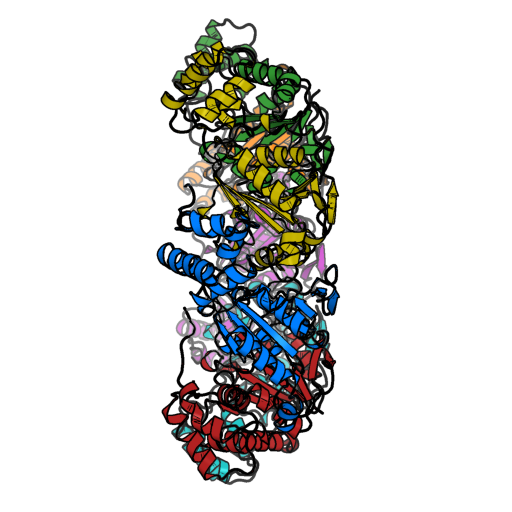.042 1.00 45.59 380 PHE F N 1
ATOM 22669 C CA . PHE F 1 230 ? -13.033 -2.620 -25.682 1.00 44.61 380 PHE F CA 1
ATOM 22670 C C . PHE F 1 230 ? -13.718 -1.733 -24.630 1.00 43.98 380 PHE F C 1
ATOM 22671 O O . PHE F 1 230 ? -14.307 -2.277 -23.701 1.00 44.71 380 PHE F O 1
ATOM 22688 N N . ALA F 1 231 ? -13.649 -0.413 -24.781 1.00 43.57 381 ALA F N 1
ATOM 22689 C CA . ALA F 1 231 ? -14.168 0.560 -23.789 1.00 45.84 381 ALA F CA 1
ATOM 22690 C C . ALA F 1 231 ? -15.685 0.396 -23.620 1.00 47.26 381 ALA F C 1
ATOM 22691 O O . ALA F 1 231 ? -16.133 0.266 -22.466 1.00 46.78 381 ALA F O 1
ATOM 22698 N N . GLU F 1 232 ? -16.444 0.395 -24.717 1.00 48.76 382 GLU F N 1
ATOM 22699 C CA . GLU F 1 232 ? -17.931 0.280 -24.698 1.00 50.97 382 GLU F CA 1
ATOM 22700 C C . GLU F 1 232 ? -18.344 -0.953 -23.893 1.00 48.66 382 GLU F C 1
ATOM 22701 O O . GLU F 1 232 ? -19.255 -0.833 -23.042 1.00 49.93 382 GLU F O 1
ATOM 22713 N N . HIS F 1 233 ? -17.700 -2.090 -24.157 1.00 49.02 383 HIS F N 1
ATOM 22714 C CA . HIS F 1 233 ? -18.067 -3.417 -23.592 1.00 49.60 383 HIS F CA 1
ATOM 22715 C C . HIS F 1 233 ? -17.651 -3.483 -22.117 1.00 46.15 383 HIS F C 1
ATOM 22716 O O . HIS F 1 233 ? -18.412 -4.056 -21.327 1.00 48.80 383 HIS F O 1
ATOM 22731 N N . VAL F 1 234 ? -16.502 -2.918 -21.750 1.00 39.73 384 VAL F N 1
ATOM 22732 C CA . VAL F 1 234 ? -16.036 -2.879 -20.336 1.00 39.09 384 VAL F CA 1
ATOM 22733 C C . VAL F 1 234 ? -17.041 -2.057 -19.507 1.00 38.64 384 VAL F C 1
ATOM 22734 O O . VAL F 1 234 ? -17.357 -2.479 -18.407 1.00 34.55 384 VAL F O 1
ATOM 22747 N N . LEU F 1 235 ? -17.518 -0.927 -20.021 1.00 43.22 385 LEU F N 1
ATOM 22748 C CA . LEU F 1 235 ? -18.449 -0.020 -19.288 1.00 47.31 385 LEU F CA 1
ATOM 22749 C C . LEU F 1 235 ? -19.848 -0.649 -19.184 1.00 48.47 385 LEU F C 1
ATOM 22750 O O . LEU F 1 235 ? -20.579 -0.250 -18.285 1.00 48.16 385 LEU F O 1
ATOM 22766 N N . LYS F 1 236 ? -20.192 -1.609 -20.042 1.00 52.57 386 LYS F N 1
ATOM 22767 C CA . LYS F 1 236 ? -21.472 -2.364 -19.959 1.00 55.33 386 LYS F CA 1
ATOM 22768 C C . LYS F 1 236 ? -21.320 -3.538 -18.995 1.00 53.54 386 LYS F C 1
ATOM 22769 O O . LYS F 1 236 ? -22.312 -3.869 -18.372 1.00 57.61 386 LYS F O 1
ATOM 22788 N N . ALA F 1 237 ? -20.125 -4.114 -18.839 1.00 50.62 387 ALA F N 1
ATOM 22789 C CA . ALA F 1 237 ? -19.889 -5.286 -17.957 1.00 48.38 387 ALA F CA 1
ATOM 22790 C C . ALA F 1 237 ? -19.577 -4.862 -16.512 1.00 45.36 387 ALA F C 1
ATOM 22791 O O . ALA F 1 237 ? -19.619 -5.750 -15.629 1.00 42.89 387 ALA F O 1
ATOM 22798 N N . THR F 1 238 ? -19.245 -3.588 -16.271 1.00 44.44 388 THR F N 1
ATOM 22799 C CA . THR F 1 238 ? -18.751 -3.091 -14.951 1.00 44.36 388 THR F CA 1
ATOM 22800 C C . THR F 1 238 ? -19.479 -1.789 -14.581 1.00 46.90 388 THR F C 1
ATOM 22801 O O . THR F 1 238 ? -19.817 -1.020 -15.488 1.00 48.39 388 THR F O 1
ATOM 22812 N N . SER F 1 239 ? -19.692 -1.546 -13.292 1.00 49.99 389 SER F N 1
ATOM 22813 C CA . SER F 1 239 ? -20.123 -0.240 -12.714 1.00 52.82 389 SER F CA 1
ATOM 22814 C C . SER F 1 239 ? -18.898 0.646 -12.496 1.00 50.80 389 SER F C 1
ATOM 22815 O O . SER F 1 239 ? -18.970 1.853 -12.755 1.00 52.05 389 SER F O 1
ATOM 22823 N N . GLU F 1 240 ? -17.845 0.050 -11.940 1.00 47.70 390 GLU F N 1
ATOM 22824 C CA . GLU F 1 240 ? -16.576 0.716 -11.549 1.00 45.31 390 GLU F CA 1
ATOM 22825 C C . GLU F 1 240 ? -15.434 -0.210 -11.957 1.00 42.58 390 GLU F C 1
ATOM 22826 O O . GLU F 1 240 ? -15.524 -1.415 -11.665 1.00 40.20 390 GLU F O 1
ATOM 22838 N N . ILE F 1 241 ? -14.431 0.306 -12.654 1.00 39.67 391 ILE F N 1
ATOM 22839 C CA . ILE F 1 241 ? -13.197 -0.494 -12.895 1.00 36.17 391 ILE F CA 1
ATOM 22840 C C . ILE F 1 241 ? -11.980 0.411 -12.728 1.00 31.91 391 ILE F C 1
ATOM 22841 O O . ILE F 1 241 ? -11.984 1.522 -13.255 1.00 31.20 391 ILE F O 1
ATOM 22857 N N . SER F 1 242 ? -11.022 -0.016 -11.921 1.00 30.42 392 SER F N 1
ATOM 22858 C CA . SER F 1 242 ? -9.768 0.747 -11.700 1.00 29.16 392 SER F CA 1
ATOM 22859 C C . SER F 1 242 ? -8.832 0.530 -12.891 1.00 29.42 392 SER F C 1
ATOM 22860 O O . SER F 1 242 ? -8.826 -0.539 -13.517 1.00 29.97 392 SER F O 1
ATOM 22868 N N . PRO F 1 243 ? -7.986 1.525 -13.225 1.00 29.72 393 PRO F N 1
ATOM 22869 C CA . PRO F 1 243 ? -6.840 1.286 -14.112 1.00 30.72 393 PRO F CA 1
ATOM 22870 C C . PRO F 1 243 ? -5.994 0.069 -13.696 1.00 30.43 393 PRO F C 1
ATOM 22871 O O . PRO F 1 243 ? -5.528 -0.625 -14.571 1.00 29.44 393 PRO F O 1
ATOM 22882 N N . ALA F 1 244 ? -5.800 -0.170 -12.387 1.00 29.69 394 ALA F N 1
ATOM 22883 C CA . ALA F 1 244 ? -5.040 -1.350 -11.903 1.00 29.23 394 ALA F CA 1
ATOM 22884 C C . ALA F 1 244 ? -5.707 -2.642 -12.395 1.00 30.65 394 ALA F C 1
ATOM 22885 O O . ALA F 1 244 ? -4.973 -3.545 -12.804 1.00 30.48 394 ALA F O 1
ATOM 22892 N N . GLN F 1 245 ? -7.042 -2.734 -12.367 1.00 31.06 395 GLN F N 1
ATOM 22893 C CA . GLN F 1 245 ? -7.805 -3.912 -12.878 1.00 31.80 395 GLN F CA 1
ATOM 22894 C C . GLN F 1 245 ? -7.583 -4.040 -14.391 1.00 32.79 395 GLN F C 1
ATOM 22895 O O . GLN F 1 245 ? -7.428 -5.180 -14.863 1.00 36.29 395 GLN F O 1
ATOM 22909 N N . VAL F 1 246 ? -7.571 -2.921 -15.119 1.00 32.04 396 VAL F N 1
ATOM 22910 C CA . VAL F 1 246 ? -7.401 -2.924 -16.600 1.00 31.76 396 VAL F CA 1
ATOM 22911 C C . VAL F 1 246 ? -5.990 -3.425 -16.915 1.00 29.99 396 VAL F C 1
ATOM 22912 O O . VAL F 1 246 ? -5.870 -4.358 -17.697 1.00 29.88 396 VAL F O 1
ATOM 22925 N N . GLN F 1 247 ? -4.968 -2.873 -16.263 1.00 29.72 397 GLN F N 1
ATOM 22926 C CA . GLN F 1 247 ? -3.572 -3.359 -16.349 1.00 30.36 397 GLN F CA 1
ATOM 22927 C C . GLN F 1 247 ? -3.550 -4.885 -16.116 1.00 31.37 397 GLN F C 1
ATOM 22928 O O . GLN F 1 247 ? -2.959 -5.619 -16.957 1.00 31.23 397 GLN F O 1
ATOM 22942 N N . GLY F 1 248 ? -4.131 -5.348 -15.015 1.00 28.24 398 GLY F N 1
ATOM 22943 C CA . GLY F 1 248 ? -4.109 -6.764 -14.599 1.00 29.52 398 GLY F CA 1
ATOM 22944 C C . GLY F 1 248 ? -4.751 -7.651 -15.650 1.00 31.48 398 GLY F C 1
ATOM 22945 O O . GLY F 1 248 ? -4.229 -8.750 -15.887 1.00 34.41 398 GLY F O 1
ATOM 22949 N N . TYR F 1 249 ? -5.815 -7.167 -16.294 1.00 30.95 399 TYR F N 1
ATOM 22950 C CA . TYR F 1 249 ? -6.535 -7.878 -17.379 1.00 31.49 399 TYR F CA 1
ATOM 22951 C C . TYR F 1 249 ? -5.619 -7.985 -18.617 1.00 30.63 399 TYR F C 1
ATOM 22952 O O . TYR F 1 249 ? -5.472 -9.082 -19.195 1.00 32.86 399 TYR F O 1
ATOM 22970 N N . PHE F 1 250 ? -4.993 -6.883 -19.017 1.00 29.34 400 PHE F N 1
ATOM 22971 C CA . PHE F 1 250 ? -4.117 -6.852 -20.214 1.00 30.35 400 PHE F CA 1
ATOM 22972 C C . PHE F 1 250 ? -2.922 -7.776 -19.983 1.00 33.44 400 PHE F C 1
ATOM 22973 O O . PHE F 1 250 ? -2.446 -8.374 -20.959 1.00 33.36 400 PHE F O 1
ATOM 22990 N N . MET F 1 251 ? -2.490 -7.932 -18.730 1.00 34.22 401 MET F N 1
ATOM 22991 C CA . MET F 1 251 ? -1.381 -8.858 -18.373 1.00 34.70 401 MET F CA 1
ATOM 22992 C C . MET F 1 251 ? -1.764 -10.311 -18.696 1.00 34.63 401 MET F C 1
ATOM 22993 O O . MET F 1 251 ? -0.838 -11.116 -18.847 1.00 35.95 401 MET F O 1
ATOM 23007 N N . LEU F 1 252 ? -3.054 -10.646 -18.776 1.00 32.49 402 LEU F N 1
ATOM 23008 C CA . LEU F 1 252 ? -3.520 -12.012 -19.142 1.00 32.60 402 LEU F CA 1
ATOM 23009 C C . LEU F 1 252 ? -3.503 -12.170 -20.681 1.00 31.04 402 LEU F C 1
ATOM 23010 O O . LEU F 1 252 ? -3.618 -13.310 -21.151 1.00 30.24 402 LEU F O 1
ATOM 23026 N N . TYR F 1 253 ? -3.398 -11.080 -21.433 1.00 29.60 403 TYR F N 1
ATOM 23027 C CA . TYR F 1 253 ? -3.508 -11.087 -22.915 1.00 31.30 403 TYR F CA 1
ATOM 23028 C C . TYR F 1 253 ? -2.342 -10.297 -23.524 1.00 31.28 403 TYR F C 1
ATOM 23029 O O . TYR F 1 253 ? -2.567 -9.425 -24.373 1.00 32.07 403 TYR F O 1
ATOM 23047 N N . LYS F 1 254 ? -1.127 -10.598 -23.091 1.00 31.62 404 LYS F N 1
ATOM 23048 C CA . LYS F 1 254 ? 0.089 -9.922 -23.622 1.00 34.13 404 LYS F CA 1
ATOM 23049 C C . LYS F 1 254 ? 0.184 -10.243 -25.128 1.00 34.85 404 LYS F C 1
ATOM 23050 O O . LYS F 1 254 ? 0.044 -11.428 -25.487 1.00 33.58 404 LYS F O 1
ATOM 23069 N N . ASN F 1 255 ? 0.293 -9.219 -25.966 1.00 36.70 405 ASN F N 1
ATOM 23070 C CA . ASN F 1 255 ? 0.352 -9.319 -27.449 1.00 38.85 405 ASN F CA 1
ATOM 23071 C C . ASN F 1 255 ? -0.876 -10.043 -27.997 1.00 37.53 405 ASN F C 1
ATOM 23072 O O . ASN F 1 255 ? -0.772 -10.591 -29.089 1.00 36.92 405 ASN F O 1
ATOM 23083 N N . ASP F 1 256 ? -2.007 -9.990 -27.288 1.00 37.73 406 ASP F N 1
ATOM 23084 C CA . ASP F 1 256 ? -3.268 -10.653 -27.728 1.00 38.25 406 ASP F CA 1
ATOM 23085 C C . ASP F 1 256 ? -4.425 -9.664 -27.620 1.00 37.13 406 ASP F C 1
ATOM 23086 O O . ASP F 1 256 ? -5.327 -9.857 -26.820 1.00 35.66 406 ASP F O 1
ATOM 23095 N N . PRO F 1 257 ? -4.449 -8.593 -28.445 1.00 36.99 407 PRO F N 1
ATOM 23096 C CA . PRO F 1 257 ? -5.517 -7.591 -28.402 1.00 35.93 407 PRO F CA 1
ATOM 23097 C C . PRO F 1 257 ? -6.923 -8.143 -28.657 1.00 36.92 407 PRO F C 1
ATOM 23098 O O . PRO F 1 257 ? -7.875 -7.672 -28.035 1.00 34.57 407 PRO F O 1
ATOM 23109 N N . MET F 1 258 ? -7.047 -9.127 -29.542 1.00 39.17 408 MET F N 1
ATOM 23110 C CA . MET F 1 258 ? -8.332 -9.815 -29.822 1.00 41.96 408 MET F CA 1
ATOM 23111 C C . MET F 1 258 ? -8.752 -10.618 -28.588 1.00 41.09 408 MET F C 1
ATOM 23112 O O . MET F 1 258 ? -9.942 -10.606 -28.275 1.00 42.14 408 MET F O 1
ATOM 23126 N N . GLY F 1 259 ? -7.818 -11.289 -27.918 1.00 40.72 409 GLY F N 1
ATOM 23127 C CA . GLY F 1 259 ? -8.075 -11.937 -26.618 1.00 39.97 409 GLY F CA 1
ATOM 23128 C C . GLY F 1 259 ? -8.670 -10.946 -25.625 1.00 40.38 409 GLY F C 1
ATOM 23129 O O . GLY F 1 259 ? -9.716 -11.259 -25.016 1.00 38.80 409 GLY F O 1
ATOM 23133 N N . ALA F 1 260 ? -8.048 -9.771 -25.487 1.00 39.90 410 ALA F N 1
ATOM 23134 C CA . ALA F 1 260 ? -8.504 -8.695 -24.579 1.00 41.59 410 ALA F CA 1
ATOM 23135 C C . ALA F 1 260 ? -9.951 -8.330 -24.921 1.00 43.48 410 ALA F C 1
ATOM 23136 O O . ALA F 1 260 ? -10.786 -8.262 -24.012 1.00 45.27 410 ALA F O 1
ATOM 23143 N N . VAL F 1 261 ? -10.251 -8.152 -26.205 1.00 44.26 411 VAL F N 1
ATOM 23144 C CA . VAL F 1 261 ? -11.600 -7.709 -26.662 1.00 43.76 411 VAL F CA 1
ATOM 23145 C C . VAL F 1 261 ? -12.622 -8.843 -26.489 1.00 43.78 411 VAL F C 1
ATOM 23146 O O . VAL F 1 261 ? -13.786 -8.527 -26.254 1.00 47.32 411 VAL F O 1
ATOM 23159 N N . HIS F 1 262 ? -12.212 -10.112 -26.555 1.00 45.59 412 HIS F N 1
ATOM 23160 C CA . HIS F 1 262 ? -13.139 -11.275 -26.567 1.00 47.58 412 HIS F CA 1
ATOM 23161 C C . HIS F 1 262 ? -13.486 -11.757 -25.144 1.00 46.55 412 HIS F C 1
ATOM 23162 O O . HIS F 1 262 ? -14.528 -12.431 -25.011 1.00 43.28 412 HIS F O 1
ATOM 23177 N N . ASN F 1 263 ? -12.701 -11.411 -24.111 1.00 44.90 413 ASN F N 1
ATOM 23178 C CA . ASN F 1 263 ? -12.818 -12.032 -22.764 1.00 44.25 413 ASN F CA 1
ATOM 23179 C C . ASN F 1 263 ? -13.306 -11.005 -21.729 1.00 42.55 413 ASN F C 1
ATOM 23180 O O . ASN F 1 263 ? -13.091 -11.232 -20.502 1.00 42.84 413 ASN F O 1
ATOM 23191 N N . ILE F 1 264 ? -14.001 -9.959 -22.179 1.00 39.50 414 ILE F N 1
ATOM 23192 C CA . ILE F 1 264 ? -14.403 -8.816 -21.314 1.00 41.85 414 ILE F CA 1
ATOM 23193 C C . ILE F 1 264 ? -15.414 -9.266 -20.247 1.00 45.24 414 ILE F C 1
ATOM 23194 O O . ILE F 1 264 ? -15.427 -8.643 -19.160 1.00 45.64 414 ILE F O 1
ATOM 23210 N N . GLU F 1 265 ? -16.220 -10.299 -20.517 1.00 48.97 415 GLU F N 1
ATOM 23211 C CA . GLU F 1 265 ? -17.225 -10.806 -19.545 1.00 51.51 415 GLU F CA 1
ATOM 23212 C C . GLU F 1 265 ? -16.517 -11.269 -18.274 1.00 51.39 415 GLU F C 1
ATOM 23213 O O . GLU F 1 265 ? -17.156 -11.249 -17.222 1.00 53.80 415 GLU F O 1
ATOM 23225 N N . SER F 1 266 ? -15.236 -11.629 -18.354 1.00 49.81 416 SER F N 1
ATOM 23226 C CA . SER F 1 266 ? -14.435 -12.054 -17.178 1.00 46.40 416 SER F CA 1
ATOM 23227 C C . SER F 1 266 ? -14.232 -10.881 -16.197 1.00 48.43 416 SER F C 1
ATOM 23228 O O . SER F 1 266 ? -13.868 -11.162 -15.037 1.00 46.53 416 SER F O 1
ATOM 23236 N N . LEU F 1 267 ? -14.454 -9.619 -16.614 1.00 45.74 417 LEU F N 1
ATOM 23237 C CA . LEU F 1 267 ? -14.273 -8.425 -15.738 1.00 43.98 417 LEU F CA 1
ATOM 23238 C C . LEU F 1 267 ? -15.545 -8.139 -14.928 1.00 46.60 417 LEU F C 1
ATOM 23239 O O . LEU F 1 267 ? -15.499 -7.277 -14.031 1.00 41.02 417 LEU F O 1
ATOM 23255 N N . ARG F 1 268 ? -16.657 -8.790 -15.269 1.00 49.38 418 ARG F N 1
ATOM 23256 C CA . ARG F 1 268 ? -17.920 -8.687 -14.504 1.00 53.55 418 ARG F CA 1
ATOM 23257 C C . ARG F 1 268 ? -17.599 -9.181 -13.094 1.00 53.79 418 ARG F C 1
ATOM 23258 O O . ARG F 1 268 ? -17.044 -10.266 -12.931 1.00 46.73 418 ARG F O 1
ATOM 23279 N N . PRO F 1 269 ? -17.887 -8.400 -12.022 1.00 56.90 419 PRO F N 1
ATOM 23280 C CA . PRO F 1 269 ? -17.424 -8.772 -10.682 1.00 56.95 419 PRO F CA 1
ATOM 23281 C C . PRO F 1 269 ? -17.921 -10.165 -10.248 1.00 59.20 419 PRO F C 1
ATOM 23282 O O . PRO F 1 269 ? -19.060 -10.558 -10.538 1.00 58.73 419 PRO F O 1
ATOM 23293 N N . ARG F 1 270 ? -17.031 -10.873 -9.551 1.00 61.13 420 ARG F N 1
ATOM 23294 C CA . ARG F 1 270 ? -17.221 -12.244 -9.034 1.00 69.44 420 ARG F CA 1
ATOM 23295 C C . ARG F 1 270 ? -16.878 -12.214 -7.538 1.00 66.64 420 ARG F C 1
ATOM 23296 O O . ARG F 1 270 ? -15.778 -11.715 -7.197 1.00 66.38 420 ARG F O 1
ATOM 23317 N N . ASP F 1 271 ? -17.745 -12.762 -6.680 1.00 64.38 421 ASP F N 1
ATOM 23318 C CA . ASP F 1 271 ? -17.450 -12.970 -5.229 1.00 62.98 421 ASP F CA 1
ATOM 23319 C C . ASP F 1 271 ? -16.174 -13.827 -5.065 1.00 61.79 421 ASP F C 1
ATOM 23320 O O . ASP F 1 271 ? -15.844 -14.626 -5.963 1.00 60.94 421 ASP F O 1
ATOM 23329 N N . HIS F 1 272 ? -15.482 -13.680 -3.940 1.00 65.08 422 HIS F N 1
ATOM 23330 C CA . HIS F 1 272 ? -14.537 -14.698 -3.407 1.00 65.78 422 HIS F CA 1
ATOM 23331 C C . HIS F 1 272 ? -15.346 -15.963 -3.094 1.00 68.69 422 HIS F C 1
ATOM 23332 O O . HIS F 1 272 ? -16.565 -15.837 -2.815 1.00 67.79 422 HIS F O 1
ATOM 23347 N N . HIS F 1 273 ? -14.715 -17.137 -3.085 1.00 70.42 423 HIS F N 1
ATOM 23348 C CA . HIS F 1 273 ? -15.328 -18.381 -2.526 1.00 73.53 423 HIS F CA 1
ATOM 23349 C C . HIS F 1 273 ? -15.540 -18.257 -0.988 1.00 79.62 423 HIS F C 1
ATOM 23350 O O . HIS F 1 273 ? -16.032 -19.240 -0.331 1.00 84.93 423 HIS F O 1
ATOM 23365 N N . HIS F 1 274 ? -15.204 -17.117 -0.374 1.00 74.75 424 HIS F N 1
ATOM 23366 C CA . HIS F 1 274 ? -15.782 -16.643 0.927 1.00 83.01 424 HIS F CA 1
ATOM 23367 C C . HIS F 1 274 ? -14.939 -17.150 2.118 1.00 82.46 424 HIS F C 1
ATOM 23368 O O . HIS F 1 274 ? -14.641 -16.422 3.079 1.00 72.22 424 HIS F O 1
ATOM 23383 N N . GLY G 1 14 ? 17.844 -28.672 68.522 1.00 73.12 164 GLY G N 1
ATOM 23384 C CA . GLY G 1 14 ? 17.328 -28.554 67.123 1.00 70.15 164 GLY G CA 1
ATOM 23385 C C . GLY G 1 14 ? 16.620 -27.227 66.880 1.00 69.08 164 GLY G C 1
ATOM 23386 O O . GLY G 1 14 ? 15.864 -26.785 67.763 1.00 68.00 164 GLY G O 1
ATOM 23390 N N . LYS G 1 15 ? 16.877 -26.624 65.717 1.00 70.11 165 LYS G N 1
ATOM 23391 C CA . LYS G 1 15 ? 16.305 -25.345 65.203 1.00 64.02 165 LYS G CA 1
ATOM 23392 C C . LYS G 1 15 ? 15.550 -25.618 63.905 1.00 52.17 165 LYS G C 1
ATOM 23393 O O . LYS G 1 15 ? 15.701 -26.720 63.362 1.00 48.94 165 LYS G O 1
ATOM 23412 N N . THR G 1 16 ? 14.836 -24.629 63.367 1.00 46.51 166 THR G N 1
ATOM 23413 C CA . THR G 1 16 ? 14.144 -24.734 62.046 1.00 42.24 166 THR G CA 1
ATOM 23414 C C . THR G 1 16 ? 14.700 -23.667 61.098 1.00 40.14 166 THR G C 1
ATOM 23415 O O . THR G 1 16 ? 14.557 -22.467 61.390 1.00 41.51 166 THR G O 1
ATOM 23426 N N . VAL G 1 17 ? 15.328 -24.089 60.006 1.00 38.85 167 VAL G N 1
ATOM 23427 C CA . VAL G 1 17 ? 15.939 -23.165 59.003 1.00 38.40 167 VAL G CA 1
ATOM 23428 C C . VAL G 1 17 ? 14.862 -22.772 57.979 1.00 35.90 167 VAL G C 1
ATOM 23429 O O . VAL G 1 17 ? 14.225 -23.658 57.444 1.00 32.87 167 VAL G O 1
ATOM 23442 N N . MET G 1 18 ? 14.701 -21.476 57.733 1.00 35.76 168 MET G N 1
ATOM 23443 C CA . MET G 1 18 ? 13.852 -20.850 56.689 1.00 37.08 168 MET G CA 1
ATOM 23444 C C . MET G 1 18 ? 14.720 -20.490 55.484 1.00 35.74 168 MET G C 1
ATOM 23445 O O . MET G 1 18 ? 15.772 -19.855 55.679 1.00 40.48 168 MET G O 1
ATOM 23459 N N . TYR G 1 19 ? 14.310 -20.892 54.290 1.00 33.59 169 TYR G N 1
ATOM 23460 C CA . TYR G 1 19 ? 14.939 -20.501 53.008 1.00 36.42 169 TYR G CA 1
ATOM 23461 C C . TYR G 1 19 ? 13.987 -19.584 52.247 1.00 36.65 169 TYR G C 1
ATOM 23462 O O . TYR G 1 19 ? 12.774 -19.845 52.309 1.00 34.60 169 TYR G O 1
ATOM 23480 N N . THR G 1 20 ? 14.521 -18.572 51.556 1.00 38.06 170 THR G N 1
ATOM 23481 C CA . THR G 1 20 ? 13.783 -17.819 50.503 1.00 37.68 170 THR G CA 1
ATOM 23482 C C . THR G 1 20 ? 14.551 -17.950 49.183 1.00 38.22 170 THR G C 1
ATOM 23483 O O . THR G 1 20 ? 15.738 -18.284 49.207 1.00 37.45 170 THR G O 1
ATOM 23494 N N . ALA G 1 21 ? 13.857 -17.733 48.078 1.00 37.37 171 ALA G N 1
ATOM 23495 C CA . ALA G 1 21 ? 14.391 -17.760 46.709 1.00 40.31 171 ALA G CA 1
ATOM 23496 C C . ALA G 1 21 ? 15.176 -16.472 46.447 1.00 42.46 171 ALA G C 1
ATOM 23497 O O . ALA G 1 21 ? 14.632 -15.402 46.676 1.00 44.73 171 ALA G O 1
ATOM 23504 N N . VAL G 1 22 ? 16.416 -16.593 45.999 1.00 47.46 172 VAL G N 1
ATOM 23505 C CA . VAL G 1 22 ? 17.193 -15.488 45.365 1.00 51.00 172 VAL G CA 1
ATOM 23506 C C . VAL G 1 22 ? 17.577 -15.968 43.970 1.00 51.47 172 VAL G C 1
ATOM 23507 O O . VAL G 1 22 ? 18.401 -16.898 43.861 1.00 53.76 172 VAL G O 1
ATOM 23520 N N . GLY G 1 23 ? 16.953 -15.380 42.951 1.00 51.80 173 GLY G N 1
ATOM 23521 C CA . GLY G 1 23 ? 17.003 -15.887 41.571 1.00 51.09 173 GLY G CA 1
ATOM 23522 C C . GLY G 1 23 ? 16.479 -17.307 41.518 1.00 53.02 173 GLY G C 1
ATOM 23523 O O . GLY G 1 23 ? 15.303 -17.542 41.935 1.00 55.13 173 GLY G O 1
ATOM 23527 N N . SER G 1 24 ? 17.329 -18.228 41.060 1.00 53.83 174 SER G N 1
ATOM 23528 C CA . SER G 1 24 ? 16.987 -19.643 40.758 1.00 52.74 174 SER G CA 1
ATOM 23529 C C . SER G 1 24 ? 17.409 -20.549 41.916 1.00 48.11 174 SER G C 1
ATOM 23530 O O . SER G 1 24 ? 17.276 -21.779 41.780 1.00 46.33 174 SER G O 1
ATOM 23538 N N . GLU G 1 25 ? 17.864 -19.965 43.026 1.00 49.10 175 GLU G N 1
ATOM 23539 C CA . GLU G 1 25 ? 18.486 -20.724 44.146 1.00 50.98 175 GLU G CA 1
ATOM 23540 C C . GLU G 1 25 ? 17.865 -20.316 45.495 1.00 45.79 175 GLU G C 1
ATOM 23541 O O . GLU G 1 25 ? 17.330 -19.205 45.624 1.00 44.65 175 GLU G O 1
ATOM 23553 N N . TRP G 1 26 ? 17.948 -21.215 46.469 1.00 39.75 176 TRP G N 1
ATOM 23554 C CA . TRP G 1 26 ? 17.476 -21.039 47.855 1.00 37.68 176 TRP G CA 1
ATOM 23555 C C . TRP G 1 26 ? 18.627 -20.551 48.733 1.00 38.77 176 TRP G C 1
ATOM 23556 O O . TRP G 1 26 ? 19.720 -21.108 48.615 1.00 36.12 176 TRP G O 1
ATOM 23577 N N . ARG G 1 27 ? 18.362 -19.557 49.588 1.00 38.77 177 ARG G N 1
ATOM 23578 C CA . ARG G 1 27 ? 19.325 -18.992 50.559 1.00 42.54 177 ARG G CA 1
ATOM 23579 C C . ARG G 1 27 ? 18.651 -18.957 51.938 1.00 39.81 177 ARG G C 1
ATOM 23580 O O . ARG G 1 27 ? 17.439 -18.701 52.014 1.00 37.46 177 ARG G O 1
ATOM 23601 N N . THR G 1 28 ? 19.416 -19.149 53.011 1.00 37.88 178 THR G N 1
ATOM 23602 C CA . THR G 1 28 ? 18.887 -19.097 54.397 1.00 38.24 178 THR G CA 1
ATOM 23603 C C . THR G 1 28 ? 18.328 -17.685 54.630 1.00 37.52 178 THR G C 1
ATOM 23604 O O . THR G 1 28 ? 18.887 -16.697 54.092 1.00 35.96 178 THR G O 1
ATOM 23615 N N . PHE G 1 29 ? 17.238 -17.586 55.379 1.00 37.99 179 PHE G N 1
ATOM 23616 C CA . PHE G 1 29 ? 16.563 -16.302 55.716 1.00 39.83 179 PHE G CA 1
ATOM 23617 C C . PHE G 1 29 ? 16.753 -16.065 57.224 1.00 38.58 179 PHE G C 1
ATOM 23618 O O . PHE G 1 29 ? 16.170 -16.778 58.039 1.00 42.46 179 PHE G O 1
ATOM 23635 N N . GLY G 1 30 ? 17.581 -15.080 57.562 1.00 40.29 180 GLY G N 1
ATOM 23636 C CA . GLY G 1 30 ? 17.956 -14.717 58.944 1.00 42.71 180 GLY G CA 1
ATOM 23637 C C . GLY G 1 30 ? 18.518 -15.886 59.737 1.00 40.55 180 GLY G C 1
ATOM 23638 O O . GLY G 1 30 ? 19.172 -16.767 59.148 1.00 37.33 180 GLY G O 1
ATOM 23642 N N . TYR G 1 31 ? 18.235 -15.889 61.036 1.00 41.18 181 TYR G N 1
ATOM 23643 C CA . TYR G 1 31 ? 18.714 -16.873 62.041 1.00 45.15 181 TYR G CA 1
ATOM 23644 C C . TYR G 1 31 ? 17.950 -18.190 61.899 1.00 44.42 181 TYR G C 1
ATOM 23645 O O . TYR G 1 31 ? 16.802 -18.202 61.490 1.00 43.65 181 TYR G O 1
ATOM 23663 N N . PRO G 1 32 ? 18.554 -19.351 62.232 1.00 45.37 182 PRO G N 1
ATOM 23664 C CA . PRO G 1 32 ? 17.781 -20.544 62.563 1.00 43.27 182 PRO G CA 1
ATOM 23665 C C . PRO G 1 32 ? 16.802 -20.200 63.701 1.00 44.41 182 PRO G C 1
ATOM 23666 O O . PRO G 1 32 ? 17.201 -19.526 64.665 1.00 40.79 182 PRO G O 1
ATOM 23677 N N . ARG G 1 33 ? 15.535 -20.613 63.561 1.00 44.72 183 ARG G N 1
ATOM 23678 C CA . ARG G 1 33 ? 14.436 -20.259 64.511 1.00 42.46 183 ARG G CA 1
ATOM 23679 C C . ARG G 1 33 ? 14.283 -21.377 65.539 1.00 43.59 183 ARG G C 1
ATOM 23680 O O . ARG G 1 33 ? 14.490 -22.557 65.179 1.00 42.27 183 ARG G O 1
ATOM 23701 N N . ARG G 1 34 ? 13.956 -21.014 66.781 1.00 51.88 184 ARG G N 1
ATOM 23702 C CA . ARG G 1 34 ? 13.524 -21.982 67.832 1.00 54.15 184 ARG G CA 1
ATOM 23703 C C . ARG G 1 34 ? 12.297 -22.745 67.309 1.00 45.68 184 ARG G C 1
ATOM 23704 O O . ARG G 1 34 ? 11.401 -22.108 66.770 1.00 37.98 184 ARG G O 1
ATOM 23725 N N . ARG G 1 35 ? 12.325 -24.070 67.432 1.00 42.38 185 ARG G N 1
ATOM 23726 C CA . ARG G 1 35 ? 11.228 -24.962 67.016 1.00 46.34 185 ARG G CA 1
ATOM 23727 C C . ARG G 1 35 ? 10.021 -24.604 67.875 1.00 44.84 185 ARG G C 1
ATOM 23728 O O . ARG G 1 35 ? 10.174 -24.507 69.100 1.00 46.76 185 ARG G O 1
ATOM 23749 N N . ARG G 1 36 ? 8.870 -24.381 67.259 1.00 42.48 186 ARG G N 1
ATOM 23750 C CA . ARG G 1 36 ? 7.599 -24.367 68.011 1.00 42.71 186 ARG G CA 1
ATOM 23751 C C . ARG G 1 36 ? 7.219 -25.810 68.319 1.00 39.54 186 ARG G C 1
ATOM 23752 O O . ARG G 1 36 ? 7.145 -26.624 67.398 1.00 38.20 186 ARG G O 1
ATOM 23773 N N . PRO G 1 37 ? 7.021 -26.190 69.592 1.00 37.33 187 PRO G N 1
ATOM 23774 C CA . PRO G 1 37 ? 6.611 -27.556 69.913 1.00 37.64 187 PRO G CA 1
ATOM 23775 C C . PRO G 1 37 ? 5.217 -27.865 69.327 1.00 36.41 187 PRO G C 1
ATOM 23776 O O . PRO G 1 37 ? 4.322 -27.011 69.387 1.00 35.65 187 PRO G O 1
ATOM 23787 N N . LEU G 1 38 ? 5.063 -29.067 68.771 1.00 36.51 188 LEU G N 1
ATOM 23788 C CA . LEU G 1 38 ? 3.816 -29.526 68.113 1.00 40.34 188 LEU G CA 1
ATOM 23789 C C . LEU G 1 38 ? 2.644 -29.395 69.100 1.00 42.99 188 LEU G C 1
ATOM 23790 O O . LEU G 1 38 ? 1.509 -29.046 68.686 1.00 40.43 188 LEU G O 1
ATOM 23806 N N . ASP G 1 39 ? 2.947 -29.609 70.381 1.00 43.91 189 ASP G N 1
ATOM 23807 C CA . ASP G 1 39 ? 1.949 -29.642 71.463 1.00 45.48 189 ASP G CA 1
ATOM 23808 C C . ASP G 1 39 ? 1.400 -28.231 71.706 1.00 39.55 189 ASP G C 1
ATOM 23809 O O . ASP G 1 39 ? 0.312 -28.129 72.269 1.00 37.56 189 ASP G O 1
ATOM 23818 N N . SER G 1 40 ? 2.135 -27.193 71.318 1.00 35.28 190 SER G N 1
ATOM 23819 C CA . SER G 1 40 ? 1.767 -25.773 71.548 1.00 33.26 190 SER G CA 1
ATOM 23820 C C . SER G 1 40 ? 0.744 -25.326 70.493 1.00 31.78 190 SER G C 1
ATOM 23821 O O . SER G 1 40 ? 0.201 -24.221 70.629 1.00 30.02 190 SER G O 1
ATOM 23829 N N . VAL G 1 41 ? 0.510 -26.153 69.471 1.00 32.02 191 VAL G N 1
ATOM 23830 C CA . VAL G 1 41 ? -0.537 -25.939 68.434 1.00 31.54 191 VAL G CA 1
ATOM 23831 C C . VAL G 1 41 ? -1.652 -26.952 68.694 1.00 32.35 191 VAL G C 1
ATOM 23832 O O . VAL G 1 41 ? -1.401 -28.136 68.621 1.00 33.18 191 VAL G O 1
ATOM 23845 N N . VAL G 1 42 ? -2.858 -26.469 68.975 1.00 32.13 192 VAL G N 1
ATOM 23846 C CA . VAL G 1 42 ? -4.021 -27.305 69.351 1.00 31.82 192 VAL G CA 1
ATOM 23847 C C . VAL G 1 42 ? -4.972 -27.339 68.164 1.00 31.75 192 VAL G C 1
ATOM 23848 O O . VAL G 1 42 ? -5.707 -26.364 67.992 1.00 32.38 192 VAL G O 1
ATOM 23861 N N . LEU G 1 43 ? -4.920 -28.397 67.363 1.00 32.13 193 LEU G N 1
ATOM 23862 C CA . LEU G 1 43 ? -5.871 -28.578 66.234 1.00 34.14 193 LEU G CA 1
ATOM 23863 C C . LEU G 1 43 ? -7.078 -29.377 66.746 1.00 34.03 193 LEU G C 1
ATOM 23864 O O . LEU G 1 43 ? -7.035 -29.902 67.886 1.00 33.83 193 LEU G O 1
ATOM 23880 N N . GLN G 1 44 ? -8.116 -29.464 65.936 1.00 33.93 194 GLN G N 1
ATOM 23881 C CA . GLN G 1 44 ? -9.281 -30.332 66.225 1.00 34.51 194 GLN G CA 1
ATOM 23882 C C . GLN G 1 44 ? -8.793 -31.750 66.509 1.00 32.98 194 GLN G C 1
ATOM 23883 O O . GLN G 1 44 ? -7.745 -32.159 65.990 1.00 32.71 194 GLN G O 1
ATOM 23897 N N . GLN G 1 45 ? -9.532 -32.446 67.361 1.00 33.35 195 GLN G N 1
ATOM 23898 C CA . GLN G 1 45 ? -9.140 -33.758 67.933 1.00 35.75 195 GLN G CA 1
ATOM 23899 C C . GLN G 1 45 ? -8.758 -34.724 66.813 1.00 33.87 195 GLN G C 1
ATOM 23900 O O . GLN G 1 45 ? -9.585 -34.910 65.918 1.00 38.44 195 GLN G O 1
ATOM 23914 N N . GLY G 1 46 ? -7.543 -35.276 66.874 1.00 33.44 196 GLY G N 1
ATOM 23915 C CA . GLY G 1 46 ? -7.089 -36.304 65.914 1.00 32.93 196 GLY G CA 1
ATOM 23916 C C . GLY G 1 46 ? -6.414 -35.713 64.681 1.00 32.14 196 GLY G C 1
ATOM 23917 O O . GLY G 1 46 ? -5.733 -36.486 63.987 1.00 33.87 196 GLY G O 1
ATOM 23921 N N . LEU G 1 47 ? -6.576 -34.418 64.393 1.00 30.68 197 LEU G N 1
ATOM 23922 C CA . LEU G 1 47 ? -6.174 -33.877 63.067 1.00 31.06 197 LEU G CA 1
ATOM 23923 C C . LEU G 1 47 ? -4.638 -33.877 62.956 1.00 31.56 197 LEU G C 1
ATOM 23924 O O . LEU G 1 47 ? -4.114 -34.383 61.965 1.00 30.20 197 LEU G O 1
ATOM 23940 N N . ALA G 1 48 ? -3.939 -33.305 63.939 1.00 31.24 198 ALA G N 1
ATOM 23941 C CA . ALA G 1 48 ? -2.467 -33.256 63.973 1.00 31.25 198 ALA G CA 1
ATOM 23942 C C . ALA G 1 48 ? -1.887 -34.668 63.821 1.00 33.98 198 ALA G C 1
ATOM 23943 O O . ALA G 1 48 ? -0.988 -34.869 62.967 1.00 33.22 198 ALA G O 1
ATOM 23950 N N . ASP G 1 49 ? -2.411 -35.628 64.581 1.00 36.22 199 ASP G N 1
ATOM 23951 C CA . ASP G 1 49 ? -1.915 -37.032 64.562 1.00 38.43 199 ASP G CA 1
ATOM 23952 C C . ASP G 1 49 ? -2.106 -37.624 63.171 1.00 36.03 199 ASP G C 1
ATOM 23953 O O . ASP G 1 49 ? -1.204 -38.303 62.709 1.00 36.76 199 ASP G O 1
ATOM 23962 N N . ARG G 1 50 ? -3.237 -37.379 62.524 1.00 37.45 200 ARG G N 1
ATOM 23963 C CA . ARG G 1 50 ? -3.517 -37.924 61.172 1.00 39.26 200 ARG G CA 1
ATOM 23964 C C . ARG G 1 50 ? -2.502 -37.341 60.163 1.00 35.76 200 ARG G C 1
ATOM 23965 O O . ARG G 1 50 ? -2.016 -38.102 59.328 1.00 32.19 200 ARG G O 1
ATOM 23986 N N . ILE G 1 51 ? -2.164 -36.050 60.227 1.00 31.49 201 ILE G N 1
ATOM 23987 C CA . ILE G 1 51 ? -1.222 -35.430 59.240 1.00 31.32 201 ILE G CA 1
ATOM 23988 C C . ILE G 1 51 ? 0.204 -35.950 59.494 1.00 33.10 201 ILE G C 1
ATOM 23989 O O . ILE G 1 51 ? 0.887 -36.315 58.511 1.00 32.04 201 ILE G O 1
ATOM 24005 N N . VAL G 1 52 ? 0.631 -35.992 60.769 1.00 33.03 202 VAL G N 1
ATOM 24006 C CA . VAL G 1 52 ? 1.970 -36.506 61.174 1.00 33.95 202 VAL G CA 1
ATOM 24007 C C . VAL G 1 52 ? 2.106 -37.955 60.676 1.00 35.32 202 VAL G C 1
ATOM 24008 O O . VAL G 1 52 ? 3.146 -38.275 60.070 1.00 33.27 202 VAL G O 1
ATOM 24021 N N . LYS G 1 53 ? 1.099 -38.792 60.927 1.00 35.27 203 LYS G N 1
ATOM 24022 C CA . LYS G 1 53 ? 1.112 -40.222 60.515 1.00 37.49 203 LYS G CA 1
ATOM 24023 C C . LYS G 1 53 ? 1.271 -40.309 58.988 1.00 36.34 203 LYS G C 1
ATOM 24024 O O . LYS G 1 53 ? 2.144 -41.037 58.526 1.00 37.55 203 LYS G O 1
ATOM 24043 N N . ASP G 1 54 ? 0.460 -39.559 58.241 1.00 35.87 204 ASP G N 1
ATOM 24044 C CA . ASP G 1 54 ? 0.485 -39.541 56.757 1.00 33.94 204 ASP G CA 1
ATOM 24045 C C . ASP G 1 54 ? 1.894 -39.181 56.268 1.00 33.42 204 ASP G C 1
ATOM 24046 O O . ASP G 1 54 ? 2.439 -39.893 55.400 1.00 31.34 204 ASP G O 1
ATOM 24055 N N . ILE G 1 55 ? 2.451 -38.089 56.778 1.00 33.82 205 ILE G N 1
ATOM 24056 C CA . ILE G 1 55 ? 3.719 -37.518 56.256 1.00 36.00 205 ILE G CA 1
ATOM 24057 C C . ILE G 1 55 ? 4.883 -38.431 56.681 1.00 36.18 205 ILE G C 1
ATOM 24058 O O . ILE G 1 55 ? 5.766 -38.663 55.861 1.00 35.81 205 ILE G O 1
ATOM 24074 N N . ARG G 1 56 ? 4.869 -39.005 57.880 1.00 37.22 206 ARG G N 1
ATOM 24075 C CA . ARG G 1 56 ? 5.894 -40.004 58.289 1.00 38.54 206 ARG G CA 1
ATOM 24076 C C . ARG G 1 56 ? 5.794 -41.242 57.387 1.00 38.04 206 ARG G C 1
ATOM 24077 O O . ARG G 1 56 ? 6.839 -41.748 56.984 1.00 38.50 206 ARG G O 1
ATOM 24098 N N . GLU G 1 57 ? 4.587 -41.705 57.054 1.00 38.79 207 GLU G N 1
ATOM 24099 C CA . GLU G 1 57 ? 4.395 -42.864 56.150 1.00 40.37 207 GLU G CA 1
ATOM 24100 C C . GLU G 1 57 ? 5.016 -42.570 54.773 1.00 39.13 207 GLU G C 1
ATOM 24101 O O . GLU G 1 57 ? 5.663 -43.481 54.195 1.00 37.65 207 GLU G O 1
ATOM 24113 N N . PHE G 1 58 ? 4.825 -41.354 54.258 1.00 38.01 208 PHE G N 1
ATOM 24114 C CA . PHE G 1 58 ? 5.428 -40.917 52.977 1.00 37.05 208 PHE G CA 1
ATOM 24115 C C . PHE G 1 58 ? 6.961 -40.962 53.104 1.00 39.03 208 PHE G C 1
ATOM 24116 O O . PHE G 1 58 ? 7.619 -41.593 52.257 1.00 36.41 208 PHE G O 1
ATOM 24133 N N . ILE G 1 59 ? 7.514 -40.294 54.120 1.00 39.82 209 ILE G N 1
ATOM 24134 C CA . ILE G 1 59 ? 8.989 -40.174 54.325 1.00 39.83 209 ILE G CA 1
ATOM 24135 C C . ILE G 1 59 ? 9.578 -41.576 54.439 1.00 41.91 209 ILE G C 1
ATOM 24136 O O . ILE G 1 59 ? 10.617 -41.799 53.820 1.00 38.77 209 ILE G O 1
ATOM 24152 N N . ASP G 1 60 ? 8.879 -42.494 55.116 1.00 42.91 210 ASP G N 1
ATOM 24153 C CA . ASP G 1 60 ? 9.400 -43.848 55.438 1.00 46.89 210 ASP G CA 1
ATOM 24154 C C . ASP G 1 60 ? 9.238 -44.851 54.282 1.00 45.91 210 ASP G C 1
ATOM 24155 O O . ASP G 1 60 ? 9.764 -45.974 54.447 1.00 47.29 210 ASP G O 1
ATOM 24164 N N . ASN G 1 61 ? 8.580 -44.523 53.162 1.00 44.20 211 ASN G N 1
ATOM 24165 C CA . ASN G 1 61 ? 8.211 -45.569 52.161 1.00 44.61 211 ASN G CA 1
ATOM 24166 C C . ASN G 1 61 ? 8.580 -45.215 50.721 1.00 43.08 211 ASN G C 1
ATOM 24167 O O . ASN G 1 61 ? 7.786 -45.471 49.806 1.00 37.63 211 ASN G O 1
ATOM 24178 N N . PRO G 1 62 ? 9.803 -44.704 50.437 1.00 44.71 212 PRO G N 1
ATOM 24179 C CA . PRO G 1 62 ? 10.226 -44.460 49.060 1.00 45.68 212 PRO G CA 1
ATOM 24180 C C . PRO G 1 62 ? 10.162 -45.708 48.177 1.00 45.62 212 PRO G C 1
ATOM 24181 O O . PRO G 1 62 ? 9.783 -45.599 47.032 1.00 46.25 212 PRO G O 1
ATOM 24192 N N . LYS G 1 63 ? 10.510 -46.859 48.731 1.00 46.21 213 LYS G N 1
ATOM 24193 C CA . LYS G 1 63 ? 10.605 -48.119 47.958 1.00 48.47 213 LYS G CA 1
ATOM 24194 C C . LYS G 1 63 ? 9.214 -48.487 47.437 1.00 46.51 213 LYS G C 1
ATOM 24195 O O . LYS G 1 63 ? 9.119 -48.925 46.283 1.00 50.99 213 LYS G O 1
ATOM 24214 N N . TRP G 1 64 ? 8.170 -48.304 48.239 1.00 42.29 214 TRP G N 1
ATOM 24215 C CA . TRP G 1 64 ? 6.779 -48.634 47.832 1.00 42.71 214 TRP G CA 1
ATOM 24216 C C . TRP G 1 64 ? 6.425 -47.835 46.569 1.00 42.74 214 TRP G C 1
ATOM 24217 O O . TRP G 1 64 ? 5.797 -48.405 45.649 1.00 43.93 214 TRP G O 1
ATOM 24238 N N . TYR G 1 65 ? 6.809 -46.556 46.540 1.00 43.15 215 TYR G N 1
ATOM 24239 C CA . TYR G 1 65 ? 6.565 -45.648 45.393 1.00 43.60 215 TYR G CA 1
ATOM 24240 C C . TYR G 1 65 ? 7.402 -46.131 44.198 1.00 48.21 215 TYR G C 1
ATOM 24241 O O . TYR G 1 65 ? 6.840 -46.349 43.101 1.00 48.41 215 TYR G O 1
ATOM 24259 N N . ILE G 1 66 ? 8.701 -46.316 44.381 1.00 51.20 216 ILE G N 1
ATOM 24260 C CA . ILE G 1 66 ? 9.604 -46.650 43.239 1.00 59.83 216 ILE G CA 1
ATOM 24261 C C . ILE G 1 66 ? 9.195 -48.002 42.637 1.00 61.65 216 ILE G C 1
ATOM 24262 O O . ILE G 1 66 ? 9.116 -48.082 41.407 1.00 62.94 216 ILE G O 1
ATOM 24278 N N . ASP G 1 67 ? 8.892 -49.006 43.459 1.00 63.66 217 ASP G N 1
ATOM 24279 C CA . ASP G 1 67 ? 8.477 -50.346 42.961 1.00 65.11 217 ASP G CA 1
ATOM 24280 C C . ASP G 1 67 ? 7.268 -50.212 42.028 1.00 63.77 217 ASP G C 1
ATOM 24281 O O . ASP G 1 67 ? 7.210 -50.967 41.049 1.00 67.83 217 ASP G O 1
ATOM 24290 N N . ARG G 1 68 ? 6.333 -49.303 42.323 1.00 59.87 218 ARG G N 1
ATOM 24291 C CA . ARG G 1 68 ? 5.059 -49.183 41.573 1.00 56.46 218 ARG G CA 1
ATOM 24292 C C . ARG G 1 68 ? 5.171 -48.108 40.472 1.00 50.70 218 ARG G C 1
ATOM 24293 O O . ARG G 1 68 ? 4.158 -47.909 39.757 1.00 52.36 218 ARG G O 1
ATOM 24314 N N . GLY G 1 69 ? 6.328 -47.448 40.342 1.00 43.49 219 GLY G N 1
ATOM 24315 C CA . GLY G 1 69 ? 6.609 -46.401 39.338 1.00 41.65 219 GLY G CA 1
ATOM 24316 C C . GLY G 1 69 ? 5.913 -45.070 39.611 1.00 40.82 219 GLY G C 1
ATOM 24317 O O . GLY G 1 69 ? 5.802 -44.245 38.656 1.00 40.76 219 GLY G O 1
ATOM 24321 N N . ILE G 1 70 ? 5.504 -44.823 40.861 1.00 38.91 220 ILE G N 1
ATOM 24322 C CA . ILE G 1 70 ? 4.692 -43.632 41.265 1.00 38.02 220 ILE G CA 1
ATOM 24323 C C . ILE G 1 70 ? 5.622 -42.496 41.660 1.00 36.54 220 ILE G C 1
ATOM 24324 O O . ILE G 1 70 ? 6.492 -42.708 42.492 1.00 38.37 220 ILE G O 1
ATOM 24340 N N . PRO G 1 71 ? 5.448 -41.261 41.131 1.00 35.47 221 PRO G N 1
ATOM 24341 C CA . PRO G 1 71 ? 6.290 -40.132 41.521 1.00 33.61 221 PRO G CA 1
ATOM 24342 C C . PRO G 1 71 ? 6.333 -39.994 43.046 1.00 35.21 221 PRO G C 1
ATOM 24343 O O . PRO G 1 71 ? 5.270 -39.982 43.675 1.00 36.33 221 PRO G O 1
ATOM 24354 N N . TYR G 1 72 ? 7.541 -39.967 43.612 1.00 33.99 222 TYR G N 1
ATOM 24355 C CA . TYR G 1 72 ? 7.794 -39.925 45.076 1.00 33.98 222 TYR G CA 1
ATOM 24356 C C . TYR G 1 72 ? 7.758 -38.458 45.510 1.00 33.15 222 TYR G C 1
ATOM 24357 O O . TYR G 1 72 ? 8.778 -37.802 45.725 1.00 32.36 222 TYR G O 1
ATOM 24375 N N . ARG G 1 73 ? 6.526 -37.974 45.654 1.00 33.04 223 ARG G N 1
ATOM 24376 C CA . ARG G 1 73 ? 6.146 -36.584 45.975 1.00 32.77 223 ARG G CA 1
ATOM 24377 C C . ARG G 1 73 ? 4.861 -36.620 46.783 1.00 31.19 223 ARG G C 1
ATOM 24378 O O . ARG G 1 73 ? 4.031 -37.501 46.526 1.00 34.96 223 ARG G O 1
ATOM 24399 N N . ARG G 1 74 ? 4.634 -35.630 47.627 1.00 30.59 224 ARG G N 1
ATOM 24400 C CA . ARG G 1 74 ? 3.343 -35.523 48.353 1.00 29.38 224 ARG G CA 1
ATOM 24401 C C . ARG G 1 74 ? 3.024 -34.053 48.597 1.00 28.61 224 ARG G C 1
ATOM 24402 O O . ARG G 1 74 ? 3.941 -33.254 48.851 1.00 28.50 224 ARG G O 1
ATOM 24423 N N . GLY G 1 75 ? 1.750 -33.713 48.480 1.00 27.99 225 GLY G N 1
ATOM 24424 C CA . GLY G 1 75 ? 1.261 -32.346 48.684 1.00 27.69 225 GLY G CA 1
ATOM 24425 C C . GLY G 1 75 ? 0.155 -32.302 49.717 1.00 26.87 225 GLY G C 1
ATOM 24426 O O . GLY G 1 75 ? -0.662 -33.249 49.763 1.00 30.10 225 GLY G O 1
ATOM 24430 N N . TYR G 1 76 ? 0.109 -31.221 50.477 1.00 26.65 226 TYR G N 1
ATOM 24431 C CA . TYR G 1 76 ? -0.857 -31.008 51.576 1.00 27.60 226 TYR G CA 1
ATOM 24432 C C . TYR G 1 76 ? -1.503 -29.644 51.388 1.00 27.01 226 TYR G C 1
ATOM 24433 O O . TYR G 1 76 ? -0.784 -28.694 51.033 1.00 27.75 226 TYR G O 1
ATOM 24451 N N . LEU G 1 77 ? -2.812 -29.561 51.637 1.00 27.06 227 LEU G N 1
ATOM 24452 C CA . LEU G 1 77 ? -3.542 -28.280 51.656 1.00 25.90 227 LEU G CA 1
ATOM 24453 C C . LEU G 1 77 ? -4.168 -28.123 53.029 1.00 25.74 227 LEU G C 1
ATOM 24454 O O . LEU G 1 77 ? -4.976 -28.981 53.409 1.00 28.31 227 LEU G O 1
ATOM 24470 N N . LEU G 1 78 ? -3.801 -27.077 53.754 1.00 27.05 228 LEU G N 1
ATOM 24471 C CA . LEU G 1 78 ? -4.569 -26.650 54.969 1.00 27.32 228 LEU G CA 1
ATOM 24472 C C . LEU G 1 78 ? -5.417 -25.446 54.565 1.00 25.66 228 LEU G C 1
ATOM 24473 O O . LEU G 1 78 ? -4.876 -24.478 53.987 1.00 26.27 228 LEU G O 1
ATOM 24489 N N . TYR G 1 79 ? -6.706 -25.501 54.826 1.00 26.51 229 TYR G N 1
ATOM 24490 C CA . TYR G 1 79 ? -7.645 -24.413 54.461 1.00 26.10 229 TYR G CA 1
ATOM 24491 C C . TYR G 1 79 ? -8.539 -24.057 55.648 1.00 26.05 229 TYR G C 1
ATOM 24492 O O . TYR G 1 79 ? -8.904 -24.930 56.437 1.00 24.65 229 TYR G O 1
ATOM 24510 N N . GLY G 1 80 ? -8.893 -22.778 55.751 1.00 27.07 230 GLY G N 1
ATOM 24511 C CA . GLY G 1 80 ? -9.913 -22.323 56.696 1.00 27.11 230 GLY G CA 1
ATOM 24512 C C . GLY G 1 80 ? -9.672 -20.894 57.127 1.00 28.03 230 GLY G C 1
ATOM 24513 O O . GLY G 1 80 ? -8.753 -20.243 56.642 1.00 29.00 230 GLY G O 1
ATOM 24517 N N . PRO G 1 81 ? -10.502 -20.399 58.077 1.00 28.31 231 PRO G N 1
ATOM 24518 C CA . PRO G 1 81 ? -10.500 -18.979 58.434 1.00 27.84 231 PRO G CA 1
ATOM 24519 C C . PRO G 1 81 ? -9.203 -18.500 59.068 1.00 27.08 231 PRO G C 1
ATOM 24520 O O . PRO G 1 81 ? -8.426 -19.284 59.594 1.00 26.88 231 PRO G O 1
ATOM 24531 N N . PRO G 1 82 ? -8.915 -17.182 59.017 1.00 28.43 232 PRO G N 1
ATOM 24532 C CA . PRO G 1 82 ? -7.736 -16.632 59.669 1.00 26.61 232 PRO G CA 1
ATOM 24533 C C . PRO G 1 82 ? -7.700 -16.897 61.186 1.00 28.07 232 PRO G C 1
ATOM 24534 O O . PRO G 1 82 ? -8.683 -16.799 61.873 1.00 27.40 232 PRO G O 1
ATOM 24545 N N . GLY G 1 83 ? -6.524 -17.294 61.659 1.00 27.26 233 GLY G N 1
ATOM 24546 C CA . GLY G 1 83 ? -6.171 -17.352 63.081 1.00 25.55 233 GLY G CA 1
ATOM 24547 C C . GLY G 1 83 ? -6.455 -18.711 63.676 1.00 24.94 233 GLY G C 1
ATOM 24548 O O . GLY G 1 83 ? -6.661 -18.728 64.887 1.00 24.04 233 GLY G O 1
ATOM 24552 N N . CYS G 1 84 ? -6.473 -19.807 62.910 1.00 25.58 234 CYS G N 1
ATOM 24553 C CA . CYS G 1 84 ? -6.963 -21.127 63.407 1.00 26.31 234 CYS G CA 1
ATOM 24554 C C . CYS G 1 84 ? -5.876 -22.211 63.429 1.00 25.31 234 CYS G C 1
ATOM 24555 O O . CYS G 1 84 ? -6.135 -23.270 63.988 1.00 24.89 234 CYS G O 1
ATOM 24563 N N . GLY G 1 85 ? -4.686 -21.956 62.899 1.00 27.11 235 GLY G N 1
ATOM 24564 C CA . GLY G 1 85 ? -3.486 -22.770 63.184 1.00 27.09 235 GLY G CA 1
ATOM 24565 C C . GLY G 1 85 ? -2.717 -23.233 61.956 1.00 28.56 235 GLY G C 1
ATOM 24566 O O . GLY G 1 85 ? -1.857 -24.129 62.115 1.00 30.66 235 GLY G O 1
ATOM 24570 N N . LYS G 1 86 ? -2.968 -22.703 60.758 1.00 28.73 236 LYS G N 1
ATOM 24571 C CA . LYS G 1 86 ? -2.362 -23.305 59.540 1.00 28.06 236 LYS G CA 1
ATOM 24572 C C . LYS G 1 86 ? -0.856 -23.045 59.538 1.00 26.87 236 LYS G C 1
ATOM 24573 O O . LYS G 1 86 ? -0.097 -23.992 59.434 1.00 25.84 236 LYS G O 1
ATOM 24592 N N . SER G 1 87 ? -0.442 -21.777 59.606 1.00 26.32 237 SER G N 1
ATOM 24593 C CA . SER G 1 87 ? 0.984 -21.386 59.545 1.00 26.33 237 SER G CA 1
ATOM 24594 C C . SER G 1 87 ? 1.723 -21.934 60.773 1.00 27.58 237 SER G C 1
ATOM 24595 O O . SER G 1 87 ? 2.858 -22.428 60.622 1.00 30.00 237 SER G O 1
ATOM 24603 N N . SER G 1 88 ? 1.137 -21.817 61.971 1.00 28.29 238 SER G N 1
ATOM 24604 C CA . SER G 1 88 ? 1.780 -22.290 63.226 1.00 28.73 238 SER G CA 1
ATOM 24605 C C . SER G 1 88 ? 1.925 -23.825 63.172 1.00 29.35 238 SER G C 1
ATOM 24606 O O . SER G 1 88 ? 3.026 -24.320 63.492 1.00 30.67 238 SER G O 1
ATOM 24614 N N . PHE G 1 89 ? 0.913 -24.564 62.739 1.00 26.98 239 PHE G N 1
ATOM 24615 C CA . PHE G 1 89 ? 1.036 -26.034 62.606 1.00 28.00 239 PHE G CA 1
ATOM 24616 C C . PHE G 1 89 ? 2.186 -26.412 61.660 1.00 29.19 239 PHE G C 1
ATOM 24617 O O . PHE G 1 89 ? 2.985 -27.298 61.970 1.00 30.70 239 PHE G O 1
ATOM 24634 N N . ILE G 1 90 ? 2.273 -25.785 60.497 1.00 29.47 240 ILE G N 1
ATOM 24635 C CA . ILE G 1 90 ? 3.300 -26.142 59.479 1.00 29.09 240 ILE G CA 1
ATOM 24636 C C . ILE G 1 90 ? 4.690 -25.854 60.086 1.00 28.91 240 ILE G C 1
ATOM 24637 O O . ILE G 1 90 ? 5.583 -26.684 59.907 1.00 26.81 240 ILE G O 1
ATOM 24653 N N . THR G 1 91 ? 4.842 -24.757 60.826 1.00 30.79 241 THR G N 1
ATOM 24654 C CA . THR G 1 91 ? 6.114 -24.438 61.523 1.00 34.15 241 THR G CA 1
ATOM 24655 C C . THR G 1 91 ? 6.463 -25.556 62.508 1.00 32.56 241 THR G C 1
ATOM 24656 O O . THR G 1 91 ? 7.583 -26.042 62.465 1.00 32.55 241 THR G O 1
ATOM 24667 N N . ALA G 1 92 ? 5.519 -25.952 63.349 1.00 30.75 242 ALA G N 1
ATOM 24668 C CA . ALA G 1 92 ? 5.689 -26.985 64.396 1.00 30.42 242 ALA G CA 1
ATOM 24669 C C . ALA G 1 92 ? 5.961 -28.341 63.761 1.00 30.18 242 ALA G C 1
ATOM 24670 O O . ALA G 1 92 ? 6.861 -29.066 64.254 1.00 27.43 242 ALA G O 1
ATOM 24677 N N . LEU G 1 93 ? 5.191 -28.679 62.717 1.00 29.10 243 LEU G N 1
ATOM 24678 C CA . LEU G 1 93 ? 5.383 -29.942 61.960 1.00 30.36 243 LEU G CA 1
ATOM 24679 C C . LEU G 1 93 ? 6.824 -30.005 61.432 1.00 31.24 243 LEU G C 1
ATOM 24680 O O . LEU G 1 93 ? 7.451 -31.070 61.564 1.00 31.11 243 LEU G O 1
ATOM 24696 N N . ALA G 1 94 ? 7.310 -28.937 60.804 1.00 33.63 244 ALA G N 1
ATOM 24697 C CA . ALA G 1 94 ? 8.693 -28.869 60.279 1.00 35.09 244 ALA G CA 1
ATOM 24698 C C . ALA G 1 94 ? 9.659 -29.186 61.427 1.00 34.53 244 ALA G C 1
ATOM 24699 O O . ALA G 1 94 ? 10.558 -29.997 61.244 1.00 33.19 244 ALA G O 1
ATOM 24706 N N . GLY G 1 95 ? 9.438 -28.588 62.591 1.00 37.63 245 GLY G N 1
ATOM 24707 C CA . GLY G 1 95 ? 10.275 -28.819 63.785 1.00 38.14 245 GLY G CA 1
ATOM 24708 C C . GLY G 1 95 ? 10.236 -30.272 64.226 1.00 37.79 245 GLY G C 1
ATOM 24709 O O . GLY G 1 95 ? 11.309 -30.847 64.431 1.00 41.80 245 GLY G O 1
ATOM 24713 N N . GLU G 1 96 ? 9.040 -30.857 64.322 1.00 37.08 246 GLU G N 1
ATOM 24714 C CA . GLU G 1 96 ? 8.830 -32.275 64.709 1.00 37.16 246 GLU G CA 1
ATOM 24715 C C . GLU G 1 96 ? 9.613 -33.209 63.770 1.00 37.71 246 GLU G C 1
ATOM 24716 O O . GLU G 1 96 ? 10.163 -34.193 64.276 1.00 37.29 246 GLU G O 1
ATOM 24728 N N . LEU G 1 97 ? 9.633 -32.933 62.460 1.00 35.22 247 LEU G N 1
ATOM 24729 C CA . LEU G 1 97 ? 10.248 -33.812 61.441 1.00 35.92 247 LEU G CA 1
ATOM 24730 C C . LEU G 1 97 ? 11.702 -33.400 61.178 1.00 38.27 247 LEU G C 1
ATOM 24731 O O . LEU G 1 97 ? 12.293 -33.945 60.224 1.00 39.17 247 LEU G O 1
ATOM 24747 N N . GLU G 1 98 ? 12.230 -32.432 61.925 1.00 39.06 248 GLU G N 1
ATOM 24748 C CA . GLU G 1 98 ? 13.571 -31.847 61.688 1.00 42.84 248 GLU G CA 1
ATOM 24749 C C . GLU G 1 98 ? 13.709 -31.471 60.211 1.00 40.74 248 GLU G C 1
ATOM 24750 O O . GLU G 1 98 ? 14.754 -31.742 59.599 1.00 38.20 248 GLU G O 1
ATOM 24762 N N . HIS G 1 99 ? 12.682 -30.847 59.663 1.00 39.22 249 HIS G N 1
ATOM 24763 C CA . HIS G 1 99 ? 12.676 -30.345 58.266 1.00 36.44 249 HIS G CA 1
ATOM 24764 C C . HIS G 1 99 ? 12.863 -28.839 58.316 1.00 34.64 249 HIS G C 1
ATOM 24765 O O . HIS G 1 99 ? 12.452 -28.221 59.306 1.00 34.97 249 HIS G O 1
ATOM 24780 N N . SER G 1 100 ? 13.497 -28.302 57.285 1.00 34.24 250 SER G N 1
ATOM 24781 C CA . SER G 1 100 ? 13.540 -26.843 57.038 1.00 34.12 250 SER G CA 1
ATOM 24782 C C . SER G 1 100 ? 12.270 -26.442 56.279 1.00 32.39 250 SER G C 1
ATOM 24783 O O . SER G 1 100 ? 11.484 -27.311 55.919 1.00 29.62 250 SER G O 1
ATOM 24791 N N . ILE G 1 101 ? 12.077 -25.150 56.071 1.00 33.19 251 ILE G N 1
ATOM 24792 C CA . ILE G 1 101 ? 10.962 -24.617 55.255 1.00 33.86 251 ILE G CA 1
ATOM 24793 C C . ILE G 1 101 ? 11.519 -23.705 54.160 1.00 33.24 251 ILE G C 1
ATOM 24794 O O . ILE G 1 101 ? 12.279 -22.802 54.478 1.00 32.46 251 ILE G O 1
ATOM 24810 N N . CYS G 1 102 ? 11.097 -23.957 52.928 1.00 32.39 252 CYS G N 1
ATOM 24811 C CA . CYS G 1 102 ? 11.323 -23.110 51.739 1.00 34.69 252 CYS G CA 1
ATOM 24812 C C . CYS G 1 102 ? 10.077 -22.259 51.477 1.00 34.07 252 CYS G C 1
ATOM 24813 O O . CYS G 1 102 ? 9.017 -22.844 51.139 1.00 33.78 252 CYS G O 1
ATOM 24821 N N . LEU G 1 103 ? 10.196 -20.948 51.679 1.00 33.36 253 LEU G N 1
ATOM 24822 C CA . LEU G 1 103 ? 9.115 -19.951 51.509 1.00 38.22 253 LEU G CA 1
ATOM 24823 C C . LEU G 1 103 ? 9.073 -19.542 50.037 1.00 37.64 253 LEU G C 1
ATOM 24824 O O . LEU G 1 103 ? 9.930 -18.752 49.613 1.00 39.04 253 LEU G O 1
ATOM 24840 N N . LEU G 1 104 ? 8.104 -20.044 49.301 1.00 38.01 254 LEU G N 1
ATOM 24841 C CA . LEU G 1 104 ? 7.961 -19.759 47.856 1.00 41.38 254 LEU G CA 1
ATOM 24842 C C . LEU G 1 104 ? 6.741 -18.846 47.672 1.00 42.96 254 LEU G C 1
ATOM 24843 O O . LEU G 1 104 ? 5.603 -19.300 47.885 1.00 43.27 254 LEU G O 1
ATOM 24859 N N . SER G 1 105 ? 6.982 -17.578 47.351 1.00 44.29 255 SER G N 1
ATOM 24860 C CA . SER G 1 105 ? 5.967 -16.572 46.956 1.00 47.90 255 SER G CA 1
ATOM 24861 C C . SER G 1 105 ? 5.630 -16.726 45.467 1.00 47.48 255 SER G C 1
ATOM 24862 O O . SER G 1 105 ? 6.534 -16.587 44.645 1.00 47.70 255 SER G O 1
ATOM 24870 N N . LEU G 1 106 ? 4.382 -17.039 45.126 1.00 48.42 256 LEU G N 1
ATOM 24871 C CA . LEU G 1 106 ? 3.984 -17.267 43.712 1.00 53.79 256 LEU G CA 1
ATOM 24872 C C . LEU G 1 106 ? 3.718 -15.920 43.033 1.00 61.61 256 LEU G C 1
ATOM 24873 O O . LEU G 1 106 ? 3.852 -15.865 41.798 1.00 62.92 256 LEU G O 1
ATOM 24889 N N . THR G 1 107 ? 3.371 -14.883 43.803 1.00 70.95 257 THR G N 1
ATOM 24890 C CA . THR G 1 107 ? 3.151 -13.489 43.323 1.00 74.18 257 THR G CA 1
ATOM 24891 C C . THR G 1 107 ? 4.445 -12.698 43.534 1.00 78.81 257 THR G C 1
ATOM 24892 O O . THR G 1 107 ? 4.640 -12.150 44.634 1.00 87.49 257 THR G O 1
ATOM 24903 N N . ASP G 1 108 ? 5.304 -12.640 42.524 1.00 79.12 258 ASP G N 1
ATOM 24904 C CA . ASP G 1 108 ? 6.710 -12.176 42.649 1.00 79.73 258 ASP G CA 1
ATOM 24905 C C . ASP G 1 108 ? 7.258 -11.891 41.244 1.00 83.63 258 ASP G C 1
ATOM 24906 O O . ASP G 1 108 ? 7.170 -12.787 40.380 1.00 82.46 258 ASP G O 1
ATOM 24915 N N . SER G 1 109 ? 7.815 -10.690 41.053 1.00 87.92 259 SER G N 1
ATOM 24916 C CA . SER G 1 109 ? 8.254 -10.117 39.752 1.00 88.39 259 SER G CA 1
ATOM 24917 C C . SER G 1 109 ? 9.215 -11.073 39.033 1.00 89.12 259 SER G C 1
ATOM 24918 O O . SER G 1 109 ? 8.966 -11.362 37.834 1.00 90.03 259 SER G O 1
ATOM 24926 N N . SER G 1 110 ? 10.259 -11.543 39.723 1.00 89.32 260 SER G N 1
ATOM 24927 C CA . SER G 1 110 ? 11.365 -12.353 39.138 1.00 84.93 260 SER G CA 1
ATOM 24928 C C . SER G 1 110 ? 10.898 -13.772 38.775 1.00 77.51 260 SER G C 1
ATOM 24929 O O . SER G 1 110 ? 11.548 -14.377 37.896 1.00 75.15 260 SER G O 1
ATOM 24937 N N . LEU G 1 111 ? 9.832 -14.290 39.409 1.00 69.89 261 LEU G N 1
ATOM 24938 C CA . LEU G 1 111 ? 9.444 -15.726 39.291 1.00 60.87 261 LEU G CA 1
ATOM 24939 C C . LEU G 1 111 ? 8.782 -15.953 37.932 1.00 55.87 261 LEU G C 1
ATOM 24940 O O . LEU G 1 111 ? 7.740 -15.365 37.684 1.00 57.18 261 LEU G O 1
ATOM 24956 N N . SER G 1 112 ? 9.408 -16.781 37.102 1.00 52.28 262 SER G N 1
ATOM 24957 C CA . SER G 1 112 ? 8.897 -17.310 35.811 1.00 48.75 262 SER G CA 1
ATOM 24958 C C . SER G 1 112 ? 8.589 -18.800 35.983 1.00 47.09 262 SER G C 1
ATOM 24959 O O . SER G 1 112 ? 8.973 -19.367 37.033 1.00 49.73 262 SER G O 1
ATOM 24967 N N . ASP G 1 113 ? 7.946 -19.417 34.992 1.00 46.12 263 ASP G N 1
ATOM 24968 C CA . ASP G 1 113 ? 7.695 -20.883 34.941 1.00 44.93 263 ASP G CA 1
ATOM 24969 C C . ASP G 1 113 ? 9.040 -21.608 35.023 1.00 46.32 263 ASP G C 1
ATOM 24970 O O . ASP G 1 113 ? 9.160 -22.598 35.779 1.00 43.20 263 ASP G O 1
ATOM 24979 N N . ASP G 1 114 ? 10.029 -21.097 34.299 1.00 50.01 264 ASP G N 1
ATOM 24980 C CA . ASP G 1 114 ? 11.398 -21.667 34.251 1.00 53.45 264 ASP G CA 1
ATOM 24981 C C . ASP G 1 114 ? 11.995 -21.650 35.665 1.00 48.63 264 ASP G C 1
ATOM 24982 O O . ASP G 1 114 ? 12.431 -22.713 36.131 1.00 48.09 264 ASP G O 1
ATOM 24991 N N . ARG G 1 115 ? 11.993 -20.500 36.335 1.00 44.73 265 ARG G N 1
ATOM 24992 C CA . ARG G 1 115 ? 12.583 -20.348 37.685 1.00 47.88 265 ARG G CA 1
ATOM 24993 C C . ARG G 1 115 ? 11.857 -21.265 38.682 1.00 43.99 265 ARG G C 1
ATOM 24994 O O . ARG G 1 115 ? 12.543 -21.878 39.522 1.00 39.76 265 ARG G O 1
ATOM 25015 N N . LEU G 1 116 ? 10.519 -21.349 38.622 1.00 40.74 266 LEU G N 1
ATOM 25016 C CA . LEU G 1 116 ? 9.737 -22.194 39.554 1.00 39.38 266 LEU G CA 1
ATOM 25017 C C . LEU G 1 116 ? 10.177 -23.651 39.401 1.00 37.20 266 LEU G C 1
ATOM 25018 O O . LEU G 1 116 ? 10.452 -24.300 40.419 1.00 31.24 266 LEU G O 1
ATOM 25034 N N . ASN G 1 117 ? 10.266 -24.132 38.166 1.00 36.91 267 ASN G N 1
ATOM 25035 C CA . ASN G 1 117 ? 10.727 -25.515 37.869 1.00 39.10 267 ASN G CA 1
ATOM 25036 C C . ASN G 1 117 ? 12.083 -25.754 38.531 1.00 37.83 267 ASN G C 1
ATOM 25037 O O . ASN G 1 117 ? 12.227 -26.786 39.201 1.00 37.48 267 ASN G O 1
ATOM 25048 N N . HIS G 1 118 ? 13.025 -24.824 38.353 1.00 37.20 268 HIS G N 1
ATOM 25049 C CA A HIS G 1 118 ? 14.405 -24.974 38.873 0.50 37.89 268 HIS G CA 1
ATOM 25050 C CA B HIS G 1 118 ? 14.412 -24.938 38.864 0.50 38.08 268 HIS G CA 1
ATOM 25051 C C . HIS G 1 118 ? 14.368 -24.904 40.400 1.00 39.20 268 HIS G C 1
ATOM 25052 O O . HIS G 1 118 ? 15.027 -25.738 41.039 1.00 40.48 268 HIS G O 1
ATOM 25080 N N . LEU G 1 119 ? 13.600 -23.971 40.967 1.00 39.39 269 LEU G N 1
ATOM 25081 C CA . LEU G 1 119 ? 13.520 -23.812 42.443 1.00 38.67 269 LEU G CA 1
ATOM 25082 C C . LEU G 1 119 ? 12.970 -25.094 43.074 1.00 39.79 269 LEU G C 1
ATOM 25083 O O . LEU G 1 119 ? 13.555 -25.529 44.069 1.00 40.90 269 LEU G O 1
ATOM 25099 N N . LEU G 1 120 ? 11.920 -25.696 42.509 1.00 38.17 270 LEU G N 1
ATOM 25100 C CA . LEU G 1 120 ? 11.346 -26.944 43.072 1.00 39.40 270 LEU G CA 1
ATOM 25101 C C . LEU G 1 120 ? 12.347 -28.085 42.929 1.00 40.88 270 LEU G C 1
ATOM 25102 O O . LEU G 1 120 ? 12.342 -28.972 43.799 1.00 44.95 270 LEU G O 1
ATOM 25118 N N . SER G 1 121 ? 13.198 -28.057 41.908 1.00 44.47 271 SER G N 1
ATOM 25119 C CA . SER G 1 121 ? 14.171 -29.142 41.631 1.00 45.74 271 SER G CA 1
ATOM 25120 C C . SER G 1 121 ? 15.380 -29.061 42.566 1.00 45.82 271 SER G C 1
ATOM 25121 O O . SER G 1 121 ? 15.991 -30.118 42.761 1.00 47.88 271 SER G O 1
ATOM 25129 N N . VAL G 1 122 ? 15.726 -27.893 43.123 1.00 44.31 272 VAL G N 1
ATOM 25130 C CA . VAL G 1 122 ? 16.950 -27.743 43.977 1.00 45.95 272 VAL G CA 1
ATOM 25131 C C . VAL G 1 122 ? 16.546 -27.375 45.409 1.00 44.04 272 VAL G C 1
ATOM 25132 O O . VAL G 1 122 ? 17.386 -26.832 46.143 1.00 44.47 272 VAL G O 1
ATOM 25145 N N . ALA G 1 123 ? 15.317 -27.682 45.813 1.00 45.51 273 ALA G N 1
ATOM 25146 C CA . ALA G 1 123 ? 14.858 -27.497 47.208 1.00 45.04 273 ALA G CA 1
ATOM 25147 C C . ALA G 1 123 ? 15.793 -28.291 48.111 1.00 43.42 273 ALA G C 1
ATOM 25148 O O . ALA G 1 123 ? 16.087 -29.449 47.831 1.00 42.68 273 ALA G O 1
ATOM 25155 N N . PRO G 1 124 ? 16.316 -27.674 49.194 1.00 42.86 274 PRO G N 1
ATOM 25156 C CA . PRO G 1 124 ? 17.115 -28.396 50.178 1.00 42.18 274 PRO G CA 1
ATOM 25157 C C . PRO G 1 124 ? 16.395 -29.694 50.559 1.00 42.32 274 PRO G C 1
ATOM 25158 O O . PRO G 1 124 ? 15.183 -29.666 50.692 1.00 41.72 274 PRO G O 1
ATOM 25169 N N . GLN G 1 125 ? 17.135 -30.782 50.730 1.00 41.99 275 GLN G N 1
ATOM 25170 C CA . GLN G 1 125 ? 16.564 -32.059 51.243 1.00 43.37 275 GLN G CA 1
ATOM 25171 C C . GLN G 1 125 ? 16.054 -31.866 52.683 1.00 40.50 275 GLN G C 1
ATOM 25172 O O . GLN G 1 125 ? 16.581 -30.975 53.417 1.00 38.01 275 GLN G O 1
ATOM 25186 N N . GLN G 1 126 ? 15.089 -32.684 53.086 1.00 39.45 276 GLN G N 1
ATOM 25187 C CA . GLN G 1 126 ? 14.459 -32.597 54.423 1.00 41.37 276 GLN G CA 1
ATOM 25188 C C . GLN G 1 126 ? 13.837 -31.197 54.554 1.00 38.87 276 GLN G C 1
ATOM 25189 O O . GLN G 1 126 ? 14.119 -30.521 55.559 1.00 35.60 276 GLN G O 1
ATOM 25203 N N . SER G 1 127 ? 13.059 -30.753 53.563 1.00 39.23 277 SER G N 1
ATOM 25204 C CA . SER G 1 127 ? 12.347 -29.449 53.635 1.00 39.62 277 SER G CA 1
ATOM 25205 C C . SER G 1 127 ? 10.878 -29.596 53.216 1.00 37.04 277 SER G C 1
ATOM 25206 O O . SER G 1 127 ? 10.526 -30.515 52.471 1.00 37.73 277 SER G O 1
ATOM 25214 N N . LEU G 1 128 ? 10.047 -28.718 53.746 1.00 34.03 278 LEU G N 1
ATOM 25215 C CA . LEU G 1 128 ? 8.672 -28.482 53.267 1.00 34.49 278 LEU G CA 1
ATOM 25216 C C . LEU G 1 128 ? 8.728 -27.244 52.380 1.00 31.74 278 LEU G C 1
ATOM 25217 O O . LEU G 1 128 ? 9.169 -26.208 52.871 1.00 32.31 278 LEU G O 1
ATOM 25233 N N . VAL G 1 129 ? 8.304 -27.341 51.131 1.00 30.83 279 VAL G N 1
ATOM 25234 C CA . VAL G 1 129 ? 8.061 -26.142 50.289 1.00 33.40 279 VAL G CA 1
ATOM 25235 C C . VAL G 1 129 ? 6.680 -25.585 50.671 1.00 32.10 279 VAL G C 1
ATOM 25236 O O . VAL G 1 129 ? 5.687 -26.345 50.572 1.00 32.16 279 VAL G O 1
ATOM 25249 N N . LEU G 1 130 ? 6.633 -24.325 51.111 1.00 29.78 280 LEU G N 1
ATOM 25250 C CA . LEU G 1 130 ? 5.410 -23.695 51.643 1.00 30.93 280 LEU G CA 1
ATOM 25251 C C . LEU G 1 130 ? 4.909 -22.676 50.632 1.00 30.37 280 LEU G C 1
ATOM 25252 O O . LEU G 1 130 ? 5.684 -21.727 50.308 1.00 28.92 280 LEU G O 1
ATOM 25268 N N . LEU G 1 131 ? 3.675 -22.889 50.127 1.00 30.54 281 LEU G N 1
ATOM 25269 C CA . LEU G 1 131 ? 2.957 -21.938 49.241 1.00 31.53 281 LEU G CA 1
ATOM 25270 C C . LEU G 1 131 ? 1.791 -21.369 50.051 1.00 31.32 281 LEU G C 1
ATOM 25271 O O . LEU G 1 131 ? 0.676 -21.993 50.037 1.00 32.39 281 LEU G O 1
ATOM 25287 N N . GLU G 1 132 ? 1.995 -20.243 50.737 1.00 29.57 282 GLU G N 1
ATOM 25288 C CA . GLU G 1 132 ? 0.917 -19.627 51.547 1.00 29.68 282 GLU G CA 1
ATOM 25289 C C . GLU G 1 132 ? -0.051 -18.930 50.585 1.00 29.85 282 GLU G C 1
ATOM 25290 O O . GLU G 1 132 ? 0.404 -18.383 49.592 1.00 30.11 282 GLU G O 1
ATOM 25302 N N . ASP G 1 133 ? -1.346 -18.949 50.879 1.00 30.87 283 ASP G N 1
ATOM 25303 C CA . ASP G 1 133 ? -2.356 -18.100 50.193 1.00 32.04 283 ASP G CA 1
ATOM 25304 C C . ASP G 1 133 ? -2.287 -18.366 48.678 1.00 30.01 283 ASP G C 1
ATOM 25305 O O . ASP G 1 133 ? -2.261 -17.410 47.863 1.00 28.08 283 ASP G O 1
ATOM 25314 N N . VAL G 1 134 ? -2.355 -19.633 48.310 1.00 29.54 284 VAL G N 1
ATOM 25315 C CA . VAL G 1 134 ? -2.185 -20.083 46.902 1.00 31.39 284 VAL G CA 1
ATOM 25316 C C . VAL G 1 134 ? -3.384 -19.603 46.051 1.00 32.34 284 VAL G C 1
ATOM 25317 O O . VAL G 1 134 ? -3.225 -19.470 44.828 1.00 31.61 284 VAL G O 1
ATOM 25330 N N . ASP G 1 135 ? -4.521 -19.273 46.671 1.00 30.82 285 ASP G N 1
ATOM 25331 C CA . ASP G 1 135 ? -5.690 -18.638 46.000 1.00 31.97 285 ASP G CA 1
ATOM 25332 C C . ASP G 1 135 ? -5.296 -17.286 45.380 1.00 34.66 285 ASP G C 1
ATOM 25333 O O . ASP G 1 135 ? -5.925 -16.903 44.389 1.00 34.78 285 ASP G O 1
ATOM 25342 N N . ALA G 1 136 ? -4.310 -16.575 45.933 1.00 35.16 286 ALA G N 1
ATOM 25343 C CA . ALA G 1 136 ? -3.965 -15.187 45.516 1.00 35.63 286 ALA G CA 1
ATOM 25344 C C . ALA G 1 136 ? -3.033 -15.158 44.285 1.00 35.94 286 ALA G C 1
ATOM 25345 O O . ALA G 1 136 ? -2.780 -14.098 43.794 1.00 38.50 286 ALA G O 1
ATOM 25352 N N . ALA G 1 137 ? -2.491 -16.273 43.832 1.00 38.02 287 ALA G N 1
ATOM 25353 C CA . ALA G 1 137 ? -1.683 -16.322 42.591 1.00 41.09 287 ALA G CA 1
ATOM 25354 C C . ALA G 1 137 ? -2.594 -16.149 41.355 1.00 45.84 287 ALA G C 1
ATOM 25355 O O . ALA G 1 137 ? -2.131 -15.535 40.353 1.00 46.07 287 ALA G O 1
ATOM 25362 N N . PHE G 1 138 ? -3.839 -16.658 41.419 1.00 46.18 288 PHE G N 1
ATOM 25363 C CA . PHE G 1 138 ? -4.807 -16.734 40.282 1.00 49.45 288 PHE G CA 1
ATOM 25364 C C . PHE G 1 138 ? -6.244 -16.667 40.843 1.00 51.12 288 PHE G C 1
ATOM 25365 O O . PHE G 1 138 ? -7.228 -16.441 40.081 1.00 53.89 288 PHE G O 1
ATOM 25382 N N . GLY G 1 155 ? 10.347 -13.693 32.963 1.00 103.64 305 GLY G N 1
ATOM 25383 C CA . GLY G 1 155 ? 8.909 -13.453 32.721 1.00 102.38 305 GLY G CA 1
ATOM 25384 C C . GLY G 1 155 ? 8.101 -13.428 34.012 1.00 95.67 305 GLY G C 1
ATOM 25385 O O . GLY G 1 155 ? 8.656 -12.961 35.037 1.00 99.83 305 GLY G O 1
ATOM 25389 N N . ARG G 1 156 ? 6.845 -13.910 33.957 1.00 82.57 306 ARG G N 1
ATOM 25390 C CA . ARG G 1 156 ? 6.005 -14.169 35.158 1.00 79.12 306 ARG G CA 1
ATOM 25391 C C . ARG G 1 156 ? 5.307 -15.547 35.051 1.00 67.87 306 ARG G C 1
ATOM 25392 O O . ARG G 1 156 ? 5.195 -16.110 33.959 1.00 66.62 306 ARG G O 1
ATOM 25413 N N . LEU G 1 157 ? 4.905 -16.076 36.199 1.00 55.54 307 LEU G N 1
ATOM 25414 C CA . LEU G 1 157 ? 4.304 -17.401 36.416 1.00 50.85 307 LEU G CA 1
ATOM 25415 C C . LEU G 1 157 ? 2.942 -17.502 35.712 1.00 44.32 307 LEU G C 1
ATOM 25416 O O . LEU G 1 157 ? 2.192 -16.531 35.728 1.00 43.56 307 LEU G O 1
ATOM 25432 N N . THR G 1 158 ? 2.646 -18.657 35.132 1.00 36.50 308 THR G N 1
ATOM 25433 C CA . THR G 1 158 ? 1.333 -18.988 34.536 1.00 34.56 308 THR G CA 1
ATOM 25434 C C . THR G 1 158 ? 0.736 -20.157 35.313 1.00 31.76 308 THR G C 1
ATOM 25435 O O . THR G 1 158 ? 1.505 -20.901 35.957 1.00 28.76 308 THR G O 1
ATOM 25446 N N . PHE G 1 159 ? -0.578 -20.302 35.239 1.00 30.80 309 PHE G N 1
ATOM 25447 C CA . PHE G 1 159 ? -1.334 -21.371 35.941 1.00 32.23 309 PHE G CA 1
ATOM 25448 C C . PHE G 1 159 ? -0.778 -22.731 35.473 1.00 30.63 309 PHE G C 1
ATOM 25449 O O . PHE G 1 159 ? -0.423 -23.552 36.320 1.00 29.66 309 PHE G O 1
ATOM 25466 N N . SER G 1 160 ? -0.651 -22.938 34.166 1.00 29.48 310 SER G N 1
ATOM 25467 C CA . SER G 1 160 ? -0.088 -24.183 33.579 1.00 32.97 310 SER G CA 1
ATOM 25468 C C . SER G 1 160 ? 1.351 -24.406 34.069 1.00 33.53 310 SER G C 1
ATOM 25469 O O . SER G 1 160 ? 1.692 -25.572 34.334 1.00 33.83 310 SER G O 1
ATOM 25477 N N . GLY G 1 161 ? 2.181 -23.351 34.167 1.00 32.72 311 GLY G N 1
ATOM 25478 C CA . GLY G 1 161 ? 3.548 -23.506 34.689 1.00 33.93 311 GLY G CA 1
ATOM 25479 C C . GLY G 1 161 ? 3.518 -24.080 36.104 1.00 36.44 311 GLY G C 1
ATOM 25480 O O . GLY G 1 161 ? 4.299 -25.022 36.392 1.00 37.13 311 GLY G O 1
ATOM 25484 N N . LEU G 1 162 ? 2.636 -23.547 36.961 1.00 34.17 312 LEU G N 1
ATOM 25485 C CA . LEU G 1 162 ? 2.481 -24.021 38.360 1.00 34.26 312 LEU G CA 1
ATOM 25486 C C . LEU G 1 162 ? 2.036 -25.491 38.361 1.00 31.38 312 LEU G C 1
ATOM 25487 O O . LEU G 1 162 ? 2.711 -26.298 39.021 1.00 31.40 312 LEU G O 1
ATOM 25503 N N . LEU G 1 163 ? 0.986 -25.843 37.617 1.00 31.22 313 LEU G N 1
ATOM 25504 C CA . LEU G 1 163 ? 0.453 -27.236 37.629 1.00 32.14 313 LEU G CA 1
ATOM 25505 C C . LEU G 1 163 ? 1.552 -28.206 37.186 1.00 32.12 313 LEU G C 1
ATOM 25506 O O . LEU G 1 163 ? 1.656 -29.275 37.788 1.00 30.15 313 LEU G O 1
ATOM 25522 N N . ASN G 1 164 ? 2.336 -27.857 36.164 1.00 32.87 314 ASN G N 1
ATOM 25523 C CA . ASN G 1 164 ? 3.332 -28.783 35.573 1.00 33.29 314 ASN G CA 1
ATOM 25524 C C . ASN G 1 164 ? 4.582 -28.839 36.457 1.00 33.47 314 ASN G C 1
ATOM 25525 O O . ASN G 1 164 ? 5.236 -29.896 36.508 1.00 35.52 314 ASN G O 1
ATOM 25536 N N . ALA G 1 165 ? 4.910 -27.767 37.171 1.00 34.96 315 ALA G N 1
ATOM 25537 C CA . ALA G 1 165 ? 6.005 -27.794 38.169 1.00 35.88 315 ALA G CA 1
ATOM 25538 C C . ALA G 1 165 ? 5.596 -28.729 39.321 1.00 35.34 315 ALA G C 1
ATOM 25539 O O . ALA G 1 165 ? 6.407 -29.563 39.715 1.00 32.40 315 ALA G O 1
ATOM 25546 N N . LEU G 1 166 ? 4.360 -28.622 39.799 1.00 35.51 316 LEU G N 1
ATOM 25547 C CA . LEU G 1 166 ? 3.862 -29.428 40.948 1.00 35.15 316 LEU G CA 1
ATOM 25548 C C . LEU G 1 166 ? 3.732 -30.905 40.552 1.00 35.12 316 LEU G C 1
ATOM 25549 O O . LEU G 1 166 ? 4.202 -31.752 41.320 1.00 32.44 316 LEU G O 1
ATOM 25565 N N . ASP G 1 167 ? 3.129 -31.206 39.398 1.00 34.41 317 ASP G N 1
ATOM 25566 C CA . ASP G 1 167 ? 2.905 -32.603 38.931 1.00 35.75 317 ASP G CA 1
ATOM 25567 C C . ASP G 1 167 ? 2.922 -32.629 37.402 1.00 35.63 317 ASP G C 1
ATOM 25568 O O . ASP G 1 167 ? 1.872 -32.495 36.776 1.00 33.56 317 ASP G O 1
ATOM 25577 N N . GLY G 1 168 ? 4.117 -32.793 36.852 1.00 34.51 318 GLY G N 1
ATOM 25578 C CA . GLY G 1 168 ? 4.354 -32.907 35.417 1.00 34.37 318 GLY G CA 1
ATOM 25579 C C . GLY G 1 168 ? 5.596 -33.711 35.138 1.00 34.77 318 GLY G C 1
ATOM 25580 O O . GLY G 1 168 ? 6.259 -34.159 36.089 1.00 35.66 318 GLY G O 1
ATOM 25584 N N . VAL G 1 169 ? 5.933 -33.818 33.869 1.00 33.22 319 VAL G N 1
ATOM 25585 C CA . VAL G 1 169 ? 6.987 -34.733 33.343 1.00 35.57 319 VAL G CA 1
ATOM 25586 C C . VAL G 1 169 ? 8.336 -34.463 34.027 1.00 35.86 319 VAL G C 1
ATOM 25587 O O . VAL G 1 169 ? 9.034 -35.441 34.336 1.00 36.18 319 VAL G O 1
ATOM 25600 N N . ALA G 1 170 ? 8.653 -33.196 34.292 1.00 35.90 320 ALA G N 1
ATOM 25601 C CA . ALA G 1 170 ? 9.942 -32.711 34.834 1.00 39.50 320 ALA G CA 1
ATOM 25602 C C . ALA G 1 170 ? 9.945 -32.554 36.365 1.00 37.89 320 ALA G C 1
ATOM 25603 O O . ALA G 1 170 ? 10.996 -32.186 36.878 1.00 38.11 320 ALA G O 1
ATOM 25610 N N . SER G 1 171 ? 8.842 -32.808 37.062 1.00 37.39 321 SER G N 1
ATOM 25611 C CA . SER G 1 171 ? 8.768 -32.658 38.538 1.00 39.36 321 SER G CA 1
ATOM 25612 C C . SER G 1 171 ? 9.758 -33.622 39.200 1.00 40.15 321 SER G C 1
ATOM 25613 O O . SER G 1 171 ? 9.921 -34.744 38.679 1.00 41.38 321 SER G O 1
ATOM 25621 N N . THR G 1 172 ? 10.414 -33.206 40.292 1.00 39.05 322 THR G N 1
ATOM 25622 C CA . THR G 1 172 ? 11.463 -34.010 40.979 1.00 39.63 322 THR G CA 1
ATOM 25623 C C . THR G 1 172 ? 10.857 -34.783 42.157 1.00 38.42 322 THR G C 1
ATOM 25624 O O . THR G 1 172 ? 9.717 -34.499 42.548 1.00 37.86 322 THR G O 1
ATOM 25635 N N . GLU G 1 173 ? 11.614 -35.715 42.720 1.00 38.87 323 GLU G N 1
ATOM 25636 C CA . GLU G 1 173 ? 11.138 -36.660 43.755 1.00 41.78 323 GLU G CA 1
ATOM 25637 C C . GLU G 1 173 ? 11.675 -36.249 45.132 1.00 38.62 323 GLU G C 1
ATOM 25638 O O . GLU G 1 173 ? 12.406 -35.274 45.198 1.00 39.89 323 GLU G O 1
ATOM 25650 N N . ALA G 1 174 ? 11.239 -36.948 46.183 1.00 38.85 324 ALA G N 1
ATOM 25651 C CA . ALA G 1 174 ? 11.496 -36.649 47.610 1.00 41.46 324 ALA G CA 1
ATOM 25652 C C . ALA G 1 174 ? 11.087 -35.201 47.931 1.00 40.79 324 ALA G C 1
ATOM 25653 O O . ALA G 1 174 ? 11.843 -34.500 48.648 1.00 38.92 324 ALA G O 1
ATOM 25660 N N . ARG G 1 175 ? 9.940 -34.767 47.409 1.00 38.80 325 ARG G N 1
ATOM 25661 C CA . ARG G 1 175 ? 9.504 -33.351 47.501 1.00 36.35 325 ARG G CA 1
ATOM 25662 C C . ARG G 1 175 ? 8.164 -33.281 48.233 1.00 35.99 325 ARG G C 1
ATOM 25663 O O . ARG G 1 175 ? 7.246 -34.038 47.876 1.00 34.40 325 ARG G O 1
ATOM 25684 N N . ILE G 1 176 ? 8.076 -32.451 49.270 1.00 32.76 326 ILE G N 1
ATOM 25685 C CA . ILE G 1 176 ? 6.843 -32.243 50.059 1.00 31.46 326 ILE G CA 1
ATOM 25686 C C . ILE G 1 176 ? 6.436 -30.773 49.924 1.00 30.93 326 ILE G C 1
ATOM 25687 O O . ILE G 1 176 ? 7.272 -29.892 50.215 1.00 30.31 326 ILE G O 1
ATOM 25703 N N . VAL G 1 177 ? 5.192 -30.536 49.489 1.00 29.88 327 VAL G N 1
ATOM 25704 C CA . VAL G 1 177 ? 4.633 -29.177 49.324 1.00 31.91 327 VAL G CA 1
ATOM 25705 C C . VAL G 1 177 ? 3.457 -29.023 50.299 1.00 32.12 327 VAL G C 1
ATOM 25706 O O . VAL G 1 177 ? 2.592 -29.933 50.342 1.00 32.14 327 VAL G O 1
ATOM 25719 N N . PHE G 1 178 ? 3.423 -27.902 51.015 1.00 29.66 328 PHE G N 1
ATOM 25720 C CA . PHE G 1 178 ? 2.253 -27.455 51.804 1.00 29.17 328 PHE G CA 1
ATOM 25721 C C . PHE G 1 178 ? 1.694 -26.198 51.163 1.00 31.31 328 PHE G C 1
ATOM 25722 O O . PHE G 1 178 ? 2.502 -25.281 50.859 1.00 34.76 328 PHE G O 1
ATOM 25739 N N . MET G 1 179 ? 0.385 -26.203 50.922 1.00 30.88 329 MET G N 1
ATOM 25740 C CA . MET G 1 179 ? -0.396 -25.042 50.459 1.00 30.29 329 MET G CA 1
ATOM 25741 C C . MET G 1 179 ? -1.352 -24.653 51.575 1.00 28.05 329 MET G C 1
ATOM 25742 O O . MET G 1 179 ? -1.799 -25.542 52.325 1.00 26.12 329 MET G O 1
ATOM 25756 N N . THR G 1 180 ? -1.661 -23.364 51.667 1.00 25.31 330 THR G N 1
ATOM 25757 C CA . THR G 1 180 ? -2.708 -22.845 52.559 1.00 25.08 330 THR G CA 1
ATOM 25758 C C . THR G 1 180 ? -3.612 -21.934 51.741 1.00 25.41 330 THR G C 1
ATOM 25759 O O . THR G 1 180 ? -3.165 -21.425 50.660 1.00 24.07 330 THR G O 1
ATOM 25770 N N . THR G 1 181 ? -4.838 -21.761 52.228 1.00 25.47 331 THR G N 1
ATOM 25771 C CA . THR G 1 181 ? -5.788 -20.748 51.733 1.00 25.92 331 THR G CA 1
ATOM 25772 C C . THR G 1 181 ? -6.850 -20.500 52.806 1.00 27.04 331 THR G C 1
ATOM 25773 O O . THR G 1 181 ? -7.184 -21.444 53.541 1.00 26.82 331 THR G O 1
ATOM 25784 N N . ASN G 1 182 ? -7.372 -19.277 52.864 1.00 27.10 332 ASN G N 1
ATOM 25785 C CA . ASN G 1 182 ? -8.620 -18.949 53.579 1.00 27.43 332 ASN G CA 1
ATOM 25786 C C . ASN G 1 182 ? -9.831 -19.280 52.686 1.00 29.71 332 ASN G C 1
ATOM 25787 O O . ASN G 1 182 ? -10.924 -19.363 53.234 1.00 32.08 332 ASN G O 1
ATOM 25798 N N . TYR G 1 183 ? -9.637 -19.531 51.391 1.00 29.88 333 TYR G N 1
ATOM 25799 C CA . TYR G 1 183 ? -10.727 -19.590 50.387 1.00 30.73 333 TYR G CA 1
ATOM 25800 C C . TYR G 1 183 ? -10.541 -20.783 49.443 1.00 30.19 333 TYR G C 1
ATOM 25801 O O . TYR G 1 183 ? -10.213 -20.578 48.272 1.00 31.74 333 TYR G O 1
ATOM 25819 N N . ILE G 1 184 ? -10.794 -21.996 49.903 1.00 29.05 334 ILE G N 1
ATOM 25820 C CA . ILE G 1 184 ? -10.639 -23.207 49.055 1.00 29.13 334 ILE G CA 1
ATOM 25821 C C . ILE G 1 184 ? -11.608 -23.149 47.857 1.00 31.34 334 ILE G C 1
ATOM 25822 O O . ILE G 1 184 ? -11.246 -23.696 46.822 1.00 29.32 334 ILE G O 1
ATOM 25838 N N . ASP G 1 185 ? -12.785 -22.534 47.985 1.00 32.05 335 ASP G N 1
ATOM 25839 C CA . ASP G 1 185 ? -13.778 -22.380 46.885 1.00 36.11 335 ASP G CA 1
ATOM 25840 C C . ASP G 1 185 ? -13.179 -21.577 45.714 1.00 35.24 335 ASP G C 1
ATOM 25841 O O . ASP G 1 185 ? -13.724 -21.655 44.626 1.00 34.62 335 ASP G O 1
ATOM 25850 N N . ARG G 1 186 ? -12.107 -20.801 45.920 1.00 33.02 336 ARG G N 1
ATOM 25851 C CA . ARG G 1 186 ? -11.466 -20.022 44.830 1.00 32.45 336 ARG G CA 1
ATOM 25852 C C . ARG G 1 186 ? -10.450 -20.848 44.044 1.00 31.42 336 ARG G C 1
ATOM 25853 O O . ARG G 1 186 ? -9.964 -20.333 43.043 1.00 30.46 336 ARG G O 1
ATOM 25874 N N . LEU G 1 187 ? -10.069 -22.031 44.524 1.00 31.66 337 LEU G N 1
ATOM 25875 C CA . LEU G 1 187 ? -8.994 -22.842 43.895 1.00 31.68 337 LEU G CA 1
ATOM 25876 C C . LEU G 1 187 ? -9.597 -23.607 42.723 1.00 34.23 337 LEU G C 1
ATOM 25877 O O . LEU G 1 187 ? -10.681 -24.190 42.874 1.00 34.69 337 LEU G O 1
ATOM 25893 N N . ASP G 1 188 ? -8.908 -23.604 41.591 1.00 34.97 338 ASP G N 1
ATOM 25894 C CA . ASP G 1 188 ? -9.239 -24.492 40.457 1.00 35.06 338 ASP G CA 1
ATOM 25895 C C . ASP G 1 188 ? -9.010 -25.950 40.879 1.00 33.29 338 ASP G C 1
ATOM 25896 O O . ASP G 1 188 ? -7.949 -26.307 41.401 1.00 28.91 338 ASP G O 1
ATOM 25905 N N . PRO G 1 189 ? -9.991 -26.855 40.630 1.00 31.55 339 PRO G N 1
ATOM 25906 C CA . PRO G 1 189 ? -9.828 -28.267 40.964 1.00 32.53 339 PRO G CA 1
ATOM 25907 C C . PRO G 1 189 ? -8.512 -28.913 40.485 1.00 32.56 339 PRO G C 1
ATOM 25908 O O . PRO G 1 189 ? -8.000 -29.769 41.207 1.00 32.46 339 PRO G O 1
ATOM 25919 N N . ALA G 1 190 ? -7.993 -28.501 39.324 1.00 28.02 340 ALA G N 1
ATOM 25920 C CA . ALA G 1 190 ? -6.787 -29.083 38.715 1.00 27.56 340 ALA G CA 1
ATOM 25921 C C . ALA G 1 190 ? -5.570 -28.798 39.595 1.00 27.43 340 ALA G C 1
ATOM 25922 O O . ALA G 1 190 ? -4.676 -29.656 39.657 1.00 27.17 340 ALA G O 1
ATOM 25929 N N . LEU G 1 191 ? -5.530 -27.643 40.269 1.00 26.99 341 LEU G N 1
ATOM 25930 C CA . LEU G 1 191 ? -4.410 -27.263 41.165 1.00 27.75 341 LEU G CA 1
ATOM 25931 C C . LEU G 1 191 ? -4.317 -28.227 42.351 1.00 27.87 341 LEU G C 1
ATOM 25932 O O . LEU G 1 191 ? -3.203 -28.425 42.836 1.00 27.63 341 LEU G O 1
ATOM 25948 N N . ILE G 1 192 ? -5.434 -28.776 42.835 1.00 27.47 342 ILE G N 1
ATOM 25949 C CA . ILE G 1 192 ? -5.442 -29.495 44.136 1.00 29.51 342 ILE G CA 1
ATOM 25950 C C . ILE G 1 192 ? -5.928 -30.938 43.954 1.00 29.48 342 ILE G C 1
ATOM 25951 O O . ILE G 1 192 ? -6.271 -31.571 44.957 1.00 30.35 342 ILE G O 1
ATOM 25967 N N . ARG G 1 193 ? -5.914 -31.460 42.726 1.00 30.04 343 ARG G N 1
ATOM 25968 C CA . ARG G 1 193 ? -6.303 -32.869 42.465 1.00 29.34 343 ARG G CA 1
ATOM 25969 C C . ARG G 1 193 ? -5.274 -33.788 43.115 1.00 29.89 343 ARG G C 1
ATOM 25970 O O . ARG G 1 193 ? -4.116 -33.414 43.291 1.00 28.94 343 ARG G O 1
ATOM 25991 N N . PRO G 1 194 ? -5.644 -35.033 43.455 1.00 32.18 344 PRO G N 1
ATOM 25992 C CA . PRO G 1 194 ? -4.661 -36.004 43.933 1.00 31.02 344 PRO G CA 1
ATOM 25993 C C . PRO G 1 194 ? -3.464 -36.059 42.969 1.00 30.95 344 PRO G C 1
ATOM 25994 O O . PRO G 1 194 ? -3.667 -35.944 41.763 1.00 29.23 344 PRO G O 1
ATOM 26005 N N . GLY G 1 195 ? -2.244 -36.173 43.512 1.00 30.54 345 GLY G N 1
ATOM 26006 C CA . GLY G 1 195 ? -0.983 -36.105 42.742 1.00 29.84 345 GLY G CA 1
ATOM 26007 C C . GLY G 1 195 ? -0.362 -34.718 42.748 1.00 29.89 345 GLY G C 1
ATOM 26008 O O . GLY G 1 195 ? 0.850 -34.609 42.471 1.00 30.22 345 GLY G O 1
ATOM 26012 N N . ARG G 1 196 ? -1.159 -33.678 43.008 1.00 29.52 346 ARG G N 1
ATOM 26013 C CA . ARG G 1 196 ? -0.674 -32.309 43.317 1.00 29.18 346 ARG G CA 1
ATOM 26014 C C . ARG G 1 196 ? -0.885 -32.095 44.810 1.00 30.02 346 ARG G C 1
ATOM 26015 O O . ARG G 1 196 ? 0.104 -31.814 45.500 1.00 31.16 346 ARG G O 1
ATOM 26036 N N . VAL G 1 197 ? -2.131 -32.247 45.264 1.00 30.41 347 VAL G N 1
ATOM 26037 C CA . VAL G 1 197 ? -2.513 -32.268 46.701 1.00 31.57 347 VAL G CA 1
ATOM 26038 C C . VAL G 1 197 ? -3.097 -33.651 47.028 1.00 30.72 347 VAL G C 1
ATOM 26039 O O . VAL G 1 197 ? -4.134 -34.050 46.444 1.00 31.44 347 VAL G O 1
ATOM 26052 N N . ASP G 1 198 ? -2.465 -34.343 47.965 1.00 30.12 348 ASP G N 1
ATOM 26053 C CA . ASP G 1 198 ? -2.808 -35.734 48.355 1.00 31.76 348 ASP G CA 1
ATOM 26054 C C . ASP G 1 198 ? -3.704 -35.710 49.590 1.00 31.25 348 ASP G C 1
ATOM 26055 O O . ASP G 1 198 ? -4.519 -36.612 49.709 1.00 30.56 348 ASP G O 1
ATOM 26064 N N . LEU G 1 199 ? -3.603 -34.668 50.420 1.00 31.05 349 LEU G N 1
ATOM 26065 C CA . LEU G 1 199 ? -4.376 -34.568 51.675 1.00 32.25 349 LEU G CA 1
ATOM 26066 C C . LEU G 1 199 ? -4.791 -33.107 51.888 1.00 31.05 349 LEU G C 1
ATOM 26067 O O . LEU G 1 199 ? -3.902 -32.223 51.948 1.00 30.07 349 LEU G O 1
ATOM 26083 N N . LYS G 1 200 ? -6.098 -32.886 51.990 1.00 31.90 350 LYS G N 1
ATOM 26084 C CA . LYS G 1 200 ? -6.739 -31.572 52.227 1.00 35.94 350 LYS G CA 1
ATOM 26085 C C . LYS G 1 200 ? -7.305 -31.629 53.645 1.00 34.61 350 LYS G C 1
ATOM 26086 O O . LYS G 1 200 ? -8.008 -32.604 53.954 1.00 36.60 350 LYS G O 1
ATOM 26105 N N . GLU G 1 201 ? -6.988 -30.664 54.503 1.00 33.68 351 GLU G N 1
ATOM 26106 C CA . GLU G 1 201 ? -7.584 -30.639 55.858 1.00 31.36 351 GLU G CA 1
ATOM 26107 C C . GLU G 1 201 ? -8.096 -29.238 56.169 1.00 30.30 351 GLU G C 1
ATOM 26108 O O . GLU G 1 201 ? -7.335 -28.241 56.005 1.00 28.68 351 GLU G O 1
ATOM 26120 N N . TYR G 1 202 ? -9.347 -29.190 56.632 1.00 27.50 352 TYR G N 1
ATOM 26121 C CA . TYR G 1 202 ? -9.996 -27.977 57.167 1.00 26.88 352 TYR G CA 1
ATOM 26122 C C . TYR G 1 202 ? -9.437 -27.700 58.561 1.00 25.87 352 TYR G C 1
ATOM 26123 O O . TYR G 1 202 ? -9.393 -28.617 59.393 1.00 26.32 352 TYR G O 1
ATOM 26141 N N . VAL G 1 203 ? -9.057 -26.454 58.803 1.00 25.62 353 VAL G N 1
ATOM 26142 C CA . VAL G 1 203 ? -8.526 -25.951 60.096 1.00 25.76 353 VAL G CA 1
ATOM 26143 C C . VAL G 1 203 ? -9.456 -24.818 60.535 1.00 26.50 353 VAL G C 1
ATOM 26144 O O . VAL G 1 203 ? -9.368 -23.723 59.947 1.00 25.25 353 VAL G O 1
ATOM 26157 N N . GLY G 1 204 ? -10.335 -25.101 61.503 1.00 26.76 354 GLY G N 1
ATOM 26158 C CA . GLY G 1 204 ? -11.514 -24.274 61.794 1.00 26.65 354 GLY G CA 1
ATOM 26159 C C . GLY G 1 204 ? -11.484 -23.580 63.139 1.00 26.15 354 GLY G C 1
ATOM 26160 O O . GLY G 1 204 ? -10.441 -23.629 63.845 1.00 25.91 354 GLY G O 1
ATOM 26164 N N . TYR G 1 205 ? -12.612 -22.964 63.468 1.00 25.43 355 TYR G N 1
ATOM 26165 C CA . TYR G 1 205 ? -12.869 -22.287 64.766 1.00 27.08 355 TYR G CA 1
ATOM 26166 C C . TYR G 1 205 ? -12.891 -23.348 65.866 1.00 27.56 355 TYR G C 1
ATOM 26167 O O . TYR G 1 205 ? -13.098 -24.545 65.590 1.00 26.56 355 TYR G O 1
ATOM 26185 N N . CYS G 1 206 ? -12.701 -22.912 67.110 1.00 25.55 356 CYS G N 1
ATOM 26186 C CA . CYS G 1 206 ? -12.499 -23.801 68.280 1.00 25.07 356 CYS G CA 1
ATOM 26187 C C . CYS G 1 206 ? -13.707 -24.713 68.500 1.00 24.01 356 CYS G C 1
ATOM 26188 O O . CYS G 1 206 ? -14.851 -24.182 68.594 1.00 25.36 356 CYS G O 1
ATOM 26196 N N . SER G 1 207 ? -13.434 -26.015 68.583 1.00 27.97 357 SER G N 1
ATOM 26197 C CA . SER G 1 207 ? -14.294 -27.057 69.191 1.00 28.82 357 SER G CA 1
ATOM 26198 C C . SER G 1 207 ? -14.212 -26.941 70.715 1.00 29.59 357 SER G C 1
ATOM 26199 O O . SER G 1 207 ? -13.287 -26.265 71.242 1.00 26.61 357 SER G O 1
ATOM 26207 N N . HIS G 1 208 ? -15.149 -27.585 71.406 1.00 30.07 358 HIS G N 1
ATOM 26208 C CA . HIS G 1 208 ? -15.114 -27.753 72.877 1.00 31.24 358 HIS G CA 1
ATOM 26209 C C . HIS G 1 208 ? -13.743 -28.309 73.278 1.00 30.57 358 HIS G C 1
ATOM 26210 O O . HIS G 1 208 ? -13.101 -27.785 74.199 1.00 29.04 358 HIS G O 1
ATOM 26225 N N . TRP G 1 209 ? -13.311 -29.364 72.604 1.00 31.66 359 TRP G N 1
ATOM 26226 C CA . TRP G 1 209 ? -12.038 -30.040 72.896 1.00 33.60 359 TRP G CA 1
ATOM 26227 C C . TRP G 1 209 ? -10.850 -29.066 72.758 1.00 31.78 359 TRP G C 1
ATOM 26228 O O . TRP G 1 209 ? -9.958 -29.111 73.618 1.00 30.34 359 TRP G O 1
ATOM 26249 N N . GLN G 1 210 ? -10.819 -28.211 71.738 1.00 30.39 360 GLN G N 1
ATOM 26250 C CA . GLN G 1 210 ? -9.697 -27.243 71.549 1.00 29.65 360 GLN G CA 1
ATOM 26251 C C . GLN G 1 210 ? -9.680 -26.234 72.701 1.00 29.97 360 GLN G C 1
ATOM 26252 O O . GLN G 1 210 ? -8.571 -25.830 73.147 1.00 30.17 360 GLN G O 1
ATOM 26266 N N . LEU G 1 211 ? -10.858 -25.850 73.196 1.00 29.61 361 LEU G N 1
ATOM 26267 C CA . LEU G 1 211 ? -10.954 -24.838 74.274 1.00 30.49 361 LEU G CA 1
ATOM 26268 C C . LEU G 1 211 ? -10.377 -25.418 75.566 1.00 30.92 361 LEU G C 1
ATOM 26269 O O . LEU G 1 211 ? -9.562 -24.727 76.179 1.00 29.35 361 LEU G O 1
ATOM 26285 N N . THR G 1 212 ? -10.741 -26.648 75.944 1.00 34.54 362 THR G N 1
ATOM 26286 C CA . THR G 1 212 ? -10.236 -27.290 77.194 1.00 35.42 362 THR G CA 1
ATOM 26287 C C . THR G 1 212 ? -8.727 -27.549 77.058 1.00 34.95 362 THR G C 1
ATOM 26288 O O . THR G 1 212 ? -7.983 -27.256 78.010 1.00 33.18 362 THR G O 1
ATOM 26299 N N . GLN G 1 213 ? -8.280 -28.037 75.898 1.00 33.07 363 GLN G N 1
ATOM 26300 C CA . GLN G 1 213 ? -6.850 -28.316 75.632 1.00 33.63 363 GLN G CA 1
ATOM 26301 C C . GLN G 1 213 ? -6.052 -27.000 75.731 1.00 33.01 363 GLN G C 1
ATOM 26302 O O . GLN G 1 213 ? -4.960 -27.005 76.340 1.00 31.00 363 GLN G O 1
ATOM 26316 N N . MET G 1 214 ? -6.548 -25.909 75.146 1.00 32.10 364 MET G N 1
ATOM 26317 C CA . MET G 1 214 ? -5.820 -24.620 75.157 1.00 31.84 364 MET G CA 1
ATOM 26318 C C . MET G 1 214 ? -5.781 -24.079 76.589 1.00 31.07 364 MET G C 1
ATOM 26319 O O . MET G 1 214 ? -4.716 -23.619 77.023 1.00 31.40 364 MET G O 1
ATOM 26333 N N . PHE G 1 215 ? -6.884 -24.143 77.323 1.00 31.19 365 PHE G N 1
ATOM 26334 C CA . PHE G 1 215 ? -6.921 -23.669 78.728 1.00 31.12 365 PHE G CA 1
ATOM 26335 C C . PHE G 1 215 ? -5.865 -24.412 79.551 1.00 32.31 365 PHE G C 1
ATOM 26336 O O . PHE G 1 215 ? -5.150 -23.720 80.329 1.00 33.20 365 PHE G O 1
ATOM 26353 N N . GLN G 1 216 ? -5.754 -25.736 79.391 1.00 32.66 366 GLN G N 1
ATOM 26354 C CA . GLN G 1 216 ? -4.814 -26.591 80.177 1.00 36.62 366 GLN G CA 1
ATOM 26355 C C . GLN G 1 216 ? -3.362 -26.265 79.810 1.00 38.46 366 GLN G C 1
ATOM 26356 O O . GLN G 1 216 ? -2.505 -26.361 80.711 1.00 38.84 366 GLN G O 1
ATOM 26370 N N . ARG G 1 217 ? -3.085 -25.850 78.562 1.00 37.83 367 ARG G N 1
ATOM 26371 C CA . ARG G 1 217 ? -1.714 -25.473 78.138 1.00 37.30 367 ARG G CA 1
ATOM 26372 C C . ARG G 1 217 ? -1.334 -24.099 78.699 1.00 34.61 367 ARG G C 1
ATOM 26373 O O . ARG G 1 217 ? -0.170 -23.904 79.035 1.00 34.50 367 ARG G O 1
ATOM 26394 N N . PHE G 1 218 ? -2.267 -23.153 78.749 1.00 33.85 368 PHE G N 1
ATOM 26395 C CA . PHE G 1 218 ? -1.972 -21.761 79.176 1.00 33.82 368 PHE G CA 1
ATOM 26396 C C . PHE G 1 218 ? -1.984 -21.680 80.709 1.00 35.05 368 PHE G C 1
ATOM 26397 O O . PHE G 1 218 ? -1.318 -20.764 81.235 1.00 34.85 368 PHE G O 1
ATOM 26414 N N . TYR G 1 219 ? -2.725 -22.581 81.375 1.00 34.28 369 TYR G N 1
ATOM 26415 C CA . TYR G 1 219 ? -2.881 -22.649 82.857 1.00 35.47 369 TYR G CA 1
ATOM 26416 C C . TYR G 1 219 ? -2.641 -24.076 83.329 1.00 38.47 369 TYR G C 1
ATOM 26417 O O . TYR G 1 219 ? -3.580 -24.779 83.721 1.00 34.65 369 TYR G O 1
ATOM 26435 N N . PRO G 1 220 ? -1.374 -24.547 83.276 1.00 45.74 370 PRO G N 1
ATOM 26436 C CA . PRO G 1 220 ? -1.045 -25.924 83.648 1.00 49.58 370 PRO G CA 1
ATOM 26437 C C . PRO G 1 220 ? -1.311 -26.142 85.141 1.00 51.58 370 PRO G C 1
ATOM 26438 O O . PRO G 1 220 ? -1.148 -25.193 85.908 1.00 53.27 370 PRO G O 1
ATOM 26449 N N . GLY G 1 221 ? -1.770 -27.346 85.500 1.00 51.19 371 GLY G N 1
ATOM 26450 C CA . GLY G 1 221 ? -1.987 -27.748 86.903 1.00 53.16 371 GLY G CA 1
ATOM 26451 C C . GLY G 1 221 ? -3.274 -27.195 87.506 1.00 53.25 371 GLY G C 1
ATOM 26452 O O . GLY G 1 221 ? -3.378 -27.184 88.752 1.00 55.50 371 GLY G O 1
ATOM 26456 N N . GLN G 1 222 ? -4.234 -26.766 86.685 1.00 51.95 372 GLN G N 1
ATOM 26457 C CA . GLN G 1 222 ? -5.626 -26.476 87.136 1.00 51.24 372 GLN G CA 1
ATOM 26458 C C . GLN G 1 222 ? -6.452 -27.749 87.011 1.00 51.02 372 GLN G C 1
ATOM 26459 O O . GLN G 1 222 ? -6.078 -28.612 86.210 1.00 52.29 372 GLN G O 1
ATOM 26473 N N . ALA G 1 223 ? -7.527 -27.856 87.787 1.00 55.17 373 ALA G N 1
ATOM 26474 C CA . ALA G 1 223 ? -8.527 -28.949 87.694 1.00 54.39 373 ALA G CA 1
ATOM 26475 C C . ALA G 1 223 ? -9.068 -28.994 86.266 1.00 54.27 373 ALA G C 1
ATOM 26476 O O . ALA G 1 223 ? -9.392 -27.957 85.692 1.00 51.98 373 ALA G O 1
ATOM 26483 N N . PRO G 1 224 ? -9.147 -30.185 85.628 1.00 57.18 374 PRO G N 1
ATOM 26484 C CA . PRO G 1 224 ? -9.882 -30.328 84.372 1.00 54.21 374 PRO G CA 1
ATOM 26485 C C . PRO G 1 224 ? -11.275 -29.675 84.408 1.00 54.59 374 PRO G C 1
ATOM 26486 O O . PRO G 1 224 ? -11.683 -29.142 83.385 1.00 52.77 374 PRO G O 1
ATOM 26497 N N . SER G 1 225 ? -11.959 -29.694 85.561 1.00 51.07 375 SER G N 1
ATOM 26498 C CA . SER G 1 225 ? -13.315 -29.101 85.723 1.00 51.03 375 SER G CA 1
ATOM 26499 C C . SER G 1 225 ? -13.285 -27.608 85.380 1.00 45.63 375 SER G C 1
ATOM 26500 O O . SER G 1 225 ? -14.318 -27.088 84.903 1.00 41.97 375 SER G O 1
ATOM 26508 N N . LEU G 1 226 ? -12.160 -26.929 85.621 1.00 43.76 376 LEU G N 1
ATOM 26509 C CA . LEU G 1 226 ? -12.048 -25.471 85.357 1.00 42.83 376 LEU G CA 1
ATOM 26510 C C . LEU G 1 226 ? -11.925 -25.221 83.838 1.00 42.03 376 LEU G C 1
ATOM 26511 O O . LEU G 1 226 ? -12.544 -24.266 83.344 1.00 37.59 376 LEU G O 1
ATOM 26527 N N . ALA G 1 227 ? -11.159 -26.040 83.124 1.00 40.04 377 ALA G N 1
ATOM 26528 C CA . ALA G 1 227 ? -11.057 -25.987 81.655 1.00 39.41 377 ALA G CA 1
ATOM 26529 C C . ALA G 1 227 ? -12.453 -26.204 81.059 1.00 41.86 377 ALA G C 1
ATOM 26530 O O . ALA G 1 227 ? -12.820 -25.456 80.104 1.00 41.66 377 ALA G O 1
ATOM 26537 N N . GLU G 1 228 ? -13.210 -27.163 81.620 1.00 42.80 378 GLU G N 1
ATOM 26538 C CA . GLU G 1 228 ? -14.603 -27.488 81.205 1.00 45.37 378 GLU G CA 1
ATOM 26539 C C . GLU G 1 228 ? -15.482 -26.245 81.363 1.00 44.88 378 GLU G C 1
ATOM 26540 O O . GLU G 1 228 ? -16.212 -25.921 80.441 1.00 43.97 378 GLU G O 1
ATOM 26552 N N . ASN G 1 229 ? -15.437 -25.612 82.533 1.00 46.06 379 ASN G N 1
ATOM 26553 C CA . ASN G 1 229 ? -16.187 -24.375 82.868 1.00 44.04 379 ASN G CA 1
ATOM 26554 C C . ASN G 1 229 ? -15.878 -23.346 81.776 1.00 41.06 379 ASN G C 1
ATOM 26555 O O . ASN G 1 229 ? -16.815 -22.776 81.218 1.00 43.03 379 ASN G O 1
ATOM 26566 N N . PHE G 1 230 ? -14.602 -23.147 81.445 1.00 37.55 380 PHE G N 1
ATOM 26567 C CA . PHE G 1 230 ? -14.159 -22.149 80.433 1.00 35.04 380 PHE G CA 1
ATOM 26568 C C . PHE G 1 230 ? -14.778 -22.487 79.066 1.00 32.45 380 PHE G C 1
ATOM 26569 O O . PHE G 1 230 ? -15.369 -21.610 78.459 1.00 31.25 380 PHE G O 1
ATOM 26586 N N . ALA G 1 231 ? -14.662 -23.731 78.611 1.00 32.39 381 ALA G N 1
ATOM 26587 C CA . ALA G 1 231 ? -15.125 -24.171 77.278 1.00 33.79 381 ALA G CA 1
ATOM 26588 C C . ALA G 1 231 ? -16.649 -23.984 77.155 1.00 35.55 381 ALA G C 1
ATOM 26589 O O . ALA G 1 231 ? -17.084 -23.350 76.178 1.00 33.00 381 ALA G O 1
ATOM 26596 N N . GLU G 1 232 ? -17.421 -24.513 78.106 1.00 38.35 382 GLU G N 1
ATOM 26597 C CA . GLU G 1 232 ? -18.914 -24.438 78.105 1.00 41.18 382 GLU G CA 1
ATOM 26598 C C . GLU G 1 232 ? -19.366 -22.979 77.932 1.00 38.78 382 GLU G C 1
ATOM 26599 O O . GLU G 1 232 ? -20.251 -22.725 77.096 1.00 41.51 382 GLU G O 1
ATOM 26611 N N A HIS G 1 233 ? -18.759 -22.068 78.698 0.50 37.46 383 HIS G N 1
ATOM 26612 N N B HIS G 1 233 ? -18.809 -22.045 78.710 0.50 36.40 383 HIS G N 1
ATOM 26613 C CA A HIS G 1 233 ? -19.165 -20.642 78.789 0.50 36.28 383 HIS G CA 1
ATOM 26614 C CA B HIS G 1 233 ? -19.245 -20.622 78.710 0.50 34.61 383 HIS G CA 1
ATOM 26615 C C A HIS G 1 233 ? -18.740 -19.894 77.520 0.50 33.74 383 HIS G C 1
ATOM 26616 C C B HIS G 1 233 ? -18.804 -19.959 77.408 0.50 32.74 383 HIS G C 1
ATOM 26617 O O A HIS G 1 233 ? -19.522 -19.057 77.053 0.50 33.42 383 HIS G O 1
ATOM 26618 O O B HIS G 1 233 ? -19.639 -19.274 76.803 0.50 32.11 383 HIS G O 1
ATOM 26647 N N . VAL G 1 234 ? -17.568 -20.195 76.965 1.00 32.19 384 VAL G N 1
ATOM 26648 C CA . VAL G 1 234 ? -17.083 -19.589 75.697 1.00 32.50 384 VAL G CA 1
ATOM 26649 C C . VAL G 1 234 ? -18.040 -19.967 74.564 1.00 32.82 384 VAL G C 1
ATOM 26650 O O . VAL G 1 234 ? -18.368 -19.075 73.778 1.00 32.86 384 VAL G O 1
ATOM 26663 N N . LEU G 1 235 ? -18.476 -21.223 74.502 1.00 34.87 385 LEU G N 1
ATOM 26664 C CA . LEU G 1 235 ? -19.365 -21.723 73.415 1.00 37.97 385 LEU G CA 1
ATOM 26665 C C . LEU G 1 235 ? -20.782 -21.146 73.566 1.00 40.28 385 LEU G C 1
ATOM 26666 O O . LEU G 1 235 ? -21.489 -21.106 72.552 1.00 38.36 385 LEU G O 1
ATOM 26682 N N . LYS G 1 236 ? -21.183 -20.701 74.759 1.00 40.56 386 LYS G N 1
ATOM 26683 C CA . LYS G 1 236 ? -22.496 -20.033 74.975 1.00 41.20 386 LYS G CA 1
ATOM 26684 C C . LYS G 1 236 ? -22.381 -18.542 74.654 1.00 39.31 386 LYS G C 1
ATOM 26685 O O . LYS G 1 236 ? -23.379 -17.994 74.203 1.00 40.55 386 LYS G O 1
ATOM 26704 N N . ALA G 1 237 ? -21.211 -17.916 74.830 1.00 37.29 387 ALA G N 1
ATOM 26705 C CA . ALA G 1 237 ? -21.037 -16.458 74.593 1.00 38.46 387 ALA G CA 1
ATOM 26706 C C . ALA G 1 237 ? -20.669 -16.148 73.123 1.00 37.27 387 ALA G C 1
ATOM 26707 O O . ALA G 1 237 ? -20.697 -14.952 72.749 1.00 35.22 387 ALA G O 1
ATOM 26714 N N . THR G 1 238 ? -20.263 -17.159 72.339 1.00 36.89 388 THR G N 1
ATOM 26715 C CA . THR G 1 238 ? -19.730 -16.981 70.964 1.00 35.94 388 THR G CA 1
ATOM 26716 C C . THR G 1 238 ? -20.389 -17.994 70.025 1.00 36.68 388 THR G C 1
ATOM 26717 O O . THR G 1 238 ? -20.720 -19.094 70.472 1.00 37.53 388 THR G O 1
ATOM 26728 N N . SER G 1 239 ? -20.571 -17.614 68.761 1.00 38.44 389 SER G N 1
ATOM 26729 C CA . SER G 1 239 ? -20.965 -18.504 67.635 1.00 40.92 389 SER G CA 1
ATOM 26730 C C . SER G 1 239 ? -19.714 -19.177 67.069 1.00 39.86 389 SER G C 1
ATOM 26731 O O . SER G 1 239 ? -19.792 -20.369 66.731 1.00 40.75 389 SER G O 1
ATOM 26739 N N . GLU G 1 240 ? -18.642 -18.394 66.904 1.00 36.28 390 GLU G N 1
ATOM 26740 C CA . GLU G 1 240 ? -17.339 -18.828 66.365 1.00 36.59 390 GLU G CA 1
ATOM 26741 C C . GLU G 1 240 ? -16.251 -18.115 67.163 1.00 35.86 390 GLU G C 1
ATOM 26742 O O . GLU G 1 240 ? -16.397 -16.902 67.424 1.00 36.43 390 GLU G O 1
ATOM 26754 N N . ILE G 1 241 ? -15.185 -18.814 67.538 1.00 31.81 391 ILE G N 1
ATOM 26755 C CA . ILE G 1 241 ? -14.000 -18.136 68.125 1.00 29.97 391 ILE G CA 1
ATOM 26756 C C . ILE G 1 241 ? -12.744 -18.853 67.606 1.00 28.61 391 ILE G C 1
ATOM 26757 O O . ILE G 1 241 ? -12.715 -20.109 67.598 1.00 27.56 391 ILE G O 1
ATOM 26773 N N . SER G 1 242 ? -11.787 -18.087 67.108 1.00 26.23 392 SER G N 1
ATOM 26774 C CA . SER G 1 242 ? -10.499 -18.645 66.623 1.00 28.01 392 SER G CA 1
ATOM 26775 C C . SER G 1 242 ? -9.587 -18.941 67.798 1.00 27.93 392 SER G C 1
ATOM 26776 O O . SER G 1 242 ? -9.637 -18.264 68.826 1.00 30.17 392 SER G O 1
ATOM 26784 N N . PRO G 1 243 ? -8.710 -19.961 67.693 1.00 28.54 393 PRO G N 1
ATOM 26785 C CA . PRO G 1 243 ? -7.600 -20.121 68.639 1.00 27.90 393 PRO G CA 1
ATOM 26786 C C . PRO G 1 243 ? -6.788 -18.831 68.834 1.00 28.83 393 PRO G C 1
ATOM 26787 O O . PRO G 1 243 ? -6.367 -18.593 69.951 1.00 29.34 393 PRO G O 1
ATOM 26798 N N . ALA G 1 244 ? -6.584 -18.023 67.775 1.00 27.52 394 ALA G N 1
ATOM 26799 C CA . ALA G 1 244 ? -5.864 -16.741 67.887 1.00 28.91 394 ALA G CA 1
ATOM 26800 C C . ALA G 1 244 ? -6.570 -15.823 68.892 1.00 29.47 394 ALA G C 1
ATOM 26801 O O . ALA G 1 244 ? -5.864 -15.195 69.693 1.00 29.32 394 ALA G O 1
ATOM 26808 N N . GLN G 1 245 ? -7.902 -15.757 68.858 1.00 29.73 395 GLN G N 1
ATOM 26809 C CA . GLN G 1 245 ? -8.708 -14.953 69.826 1.00 30.99 395 GLN G CA 1
ATOM 26810 C C . GLN G 1 245 ? -8.539 -15.520 71.231 1.00 29.84 395 GLN G C 1
ATOM 26811 O O . GLN G 1 245 ? -8.443 -14.726 72.168 1.00 30.41 395 GLN G O 1
ATOM 26825 N N . VAL G 1 246 ? -8.516 -16.845 71.377 1.00 29.72 396 VAL G N 1
ATOM 26826 C CA . VAL G 1 246 ? -8.392 -17.516 72.705 1.00 28.60 396 VAL G CA 1
ATOM 26827 C C . VAL G 1 246 ? -7.017 -17.166 73.271 1.00 29.07 396 VAL G C 1
ATOM 26828 O O . VAL G 1 246 ? -6.963 -16.688 74.399 1.00 29.50 396 VAL G O 1
ATOM 26841 N N . GLN G 1 247 ? -5.955 -17.345 72.487 1.00 29.30 397 GLN G N 1
ATOM 26842 C CA . GLN G 1 247 ? -4.574 -16.912 72.861 1.00 28.90 397 GLN G CA 1
ATOM 26843 C C . GLN G 1 247 ? -4.608 -15.443 73.328 1.00 29.94 397 GLN G C 1
ATOM 26844 O O . GLN G 1 247 ? -4.070 -15.131 74.403 1.00 30.52 397 GLN G O 1
ATOM 26858 N N . GLY G 1 248 ? -5.184 -14.555 72.528 1.00 31.42 398 GLY G N 1
ATOM 26859 C CA . GLY G 1 248 ? -5.235 -13.103 72.789 1.00 32.97 398 GLY G CA 1
ATOM 26860 C C . GLY G 1 248 ? -5.925 -12.795 74.096 1.00 32.43 398 GLY G C 1
ATOM 26861 O O . GLY G 1 248 ? -5.463 -11.903 74.817 1.00 33.14 398 GLY G O 1
ATOM 26865 N N . TYR G 1 249 ? -6.977 -13.540 74.406 1.00 33.29 399 TYR G N 1
ATOM 26866 C CA . TYR G 1 249 ? -7.751 -13.431 75.669 1.00 32.16 399 TYR G CA 1
ATOM 26867 C C . TYR G 1 249 ? -6.877 -13.868 76.855 1.00 31.89 399 TYR G C 1
ATOM 26868 O O . TYR G 1 249 ? -6.804 -13.138 77.873 1.00 29.91 399 TYR G O 1
ATOM 26886 N N . PHE G 1 250 ? -6.214 -15.018 76.745 1.00 30.32 400 PHE G N 1
ATOM 26887 C CA . PHE G 1 250 ? -5.351 -15.561 77.815 1.00 31.15 400 PHE G CA 1
ATOM 26888 C C . PHE G 1 250 ? -4.210 -14.579 78.078 1.00 31.56 400 PHE G C 1
ATOM 26889 O O . PHE G 1 250 ? -3.782 -14.474 79.243 1.00 34.59 400 PHE G O 1
ATOM 26906 N N . MET G 1 251 ? -3.764 -13.852 77.055 1.00 31.60 401 MET G N 1
ATOM 26907 C CA . MET G 1 251 ? -2.697 -12.825 77.193 1.00 32.93 401 MET G CA 1
ATOM 26908 C C . MET G 1 251 ? -3.143 -11.702 78.142 1.00 34.04 401 MET G C 1
ATOM 26909 O O . MET G 1 251 ? -2.248 -11.043 78.700 1.00 32.20 401 MET G O 1
ATOM 26923 N N . LEU G 1 252 ? -4.457 -11.479 78.309 1.00 32.75 402 LEU G N 1
ATOM 26924 C CA . LEU G 1 252 ? -4.997 -10.449 79.241 1.00 35.03 402 LEU G CA 1
ATOM 26925 C C . LEU G 1 252 ? -5.052 -10.999 80.679 1.00 34.11 402 LEU G C 1
ATOM 26926 O O . LEU G 1 252 ? -5.270 -10.203 81.600 1.00 34.29 402 LEU G O 1
ATOM 26942 N N . TYR G 1 253 ? -4.901 -12.309 80.860 1.00 32.55 403 TYR G N 1
ATOM 26943 C CA . TYR G 1 253 ? -5.068 -12.992 82.168 1.00 34.18 403 TYR G CA 1
ATOM 26944 C C . TYR G 1 253 ? -3.876 -13.910 82.415 1.00 33.91 403 TYR G C 1
ATOM 26945 O O . TYR G 1 253 ? -4.075 -15.095 82.766 1.00 34.61 403 TYR G O 1
ATOM 26963 N N . LYS G 1 254 ? -2.666 -13.375 82.230 1.00 33.11 404 LYS G N 1
ATOM 26964 C CA . LYS G 1 254 ? -1.432 -14.159 82.455 1.00 36.95 404 LYS G CA 1
ATOM 26965 C C . LYS G 1 254 ? -1.410 -14.584 83.932 1.00 39.00 404 LYS G C 1
ATOM 26966 O O . LYS G 1 254 ? -1.620 -13.707 84.807 1.00 42.34 404 LYS G O 1
ATOM 26985 N N . ASN G 1 255 ? -1.259 -15.884 84.185 1.00 37.39 405 ASN G N 1
ATOM 26986 C CA . ASN G 1 255 ? -1.214 -16.495 85.543 1.00 39.64 405 ASN G CA 1
ATOM 26987 C C . ASN G 1 255 ? -2.484 -16.172 86.324 1.00 39.99 405 ASN G C 1
ATOM 26988 O O . ASN G 1 255 ? -2.434 -16.204 87.552 1.00 41.25 405 ASN G O 1
ATOM 26999 N N . ASP G 1 256 ? -3.604 -15.925 85.634 1.00 39.59 406 ASP G N 1
ATOM 27000 C CA . ASP G 1 256 ? -4.904 -15.601 86.281 1.00 37.07 406 ASP G CA 1
ATOM 27001 C C . ASP G 1 256 ? -6.002 -16.470 85.678 1.00 35.42 406 ASP G C 1
ATOM 27002 O O . ASP G 1 256 ? -6.896 -15.962 84.991 1.00 32.06 406 ASP G O 1
ATOM 27011 N N . PRO G 1 257 ? -5.980 -17.803 85.926 1.00 36.06 407 PRO G N 1
ATOM 27012 C CA . PRO G 1 257 ? -6.992 -18.709 85.370 1.00 35.82 407 PRO G CA 1
ATOM 27013 C C . PRO G 1 257 ? -8.436 -18.375 85.763 1.00 36.95 407 PRO G C 1
ATOM 27014 O O . PRO G 1 257 ? -9.334 -18.536 84.940 1.00 36.91 407 PRO G O 1
ATOM 27025 N N . MET G 1 258 ? -8.644 -17.916 86.993 1.00 37.21 408 MET G N 1
ATOM 27026 C CA . MET G 1 258 ? -9.983 -17.484 87.481 1.00 37.43 408 MET G CA 1
ATOM 27027 C C . MET G 1 258 ? -10.419 -16.223 86.733 1.00 35.26 408 MET G C 1
ATOM 27028 O O . MET G 1 258 ? -11.612 -16.134 86.380 1.00 34.01 408 MET G O 1
ATOM 27042 N N . GLY G 1 259 ? -9.500 -15.283 86.513 1.00 33.38 409 GLY G N 1
ATOM 27043 C CA . GLY G 1 259 ? -9.754 -14.125 85.630 1.00 35.00 409 GLY G CA 1
ATOM 27044 C C . GLY G 1 259 ? -10.268 -14.565 84.265 1.00 32.04 409 GLY G C 1
ATOM 27045 O O . GLY G 1 259 ? -11.326 -14.043 83.821 1.00 31.41 409 GLY G O 1
ATOM 27049 N N . ALA G 1 260 ? -9.574 -15.511 83.638 1.00 30.44 410 ALA G N 1
ATOM 27050 C CA . ALA G 1 260 ? -9.933 -16.065 82.307 1.00 30.25 410 ALA G CA 1
ATOM 27051 C C . ALA G 1 260 ? -11.363 -16.621 82.370 1.00 31.49 410 ALA G C 1
ATOM 27052 O O . ALA G 1 260 ? -12.164 -16.287 81.506 1.00 33.14 410 ALA G O 1
ATOM 27059 N N . VAL G 1 261 ? -11.690 -17.384 83.410 1.00 33.63 411 VAL G N 1
ATOM 27060 C CA . VAL G 1 261 ? -13.022 -18.044 83.544 1.00 32.82 411 VAL G CA 1
ATOM 27061 C C . VAL G 1 261 ? -14.104 -16.994 83.848 1.00 33.67 411 VAL G C 1
ATOM 27062 O O . VAL G 1 261 ? -15.243 -17.225 83.460 1.00 37.55 411 VAL G O 1
ATOM 27075 N N . HIS G 1 262 ? -13.781 -15.868 84.490 1.00 33.92 412 HIS G N 1
ATOM 27076 C CA . HIS G 1 262 ? -14.788 -14.895 84.981 1.00 35.19 412 HIS G CA 1
ATOM 27077 C C . HIS G 1 262 ? -15.128 -13.836 83.925 1.00 34.20 412 HIS G C 1
ATOM 27078 O O . HIS G 1 262 ? -16.204 -13.224 84.062 1.00 33.12 412 HIS G O 1
ATOM 27093 N N . ASN G 1 263 ? -14.293 -13.623 82.907 1.00 32.94 413 ASN G N 1
ATOM 27094 C CA . ASN G 1 263 ? -14.406 -12.441 82.006 1.00 32.73 413 ASN G CA 1
ATOM 27095 C C . ASN G 1 263 ? -14.789 -12.866 80.588 1.00 33.74 413 ASN G C 1
ATOM 27096 O O . ASN G 1 263 ? -14.548 -12.104 79.615 1.00 33.44 413 ASN G O 1
ATOM 27107 N N . ILE G 1 264 ? -15.403 -14.030 80.448 1.00 35.83 414 ILE G N 1
ATOM 27108 C CA . ILE G 1 264 ? -15.720 -14.653 79.124 1.00 36.95 414 ILE G CA 1
ATOM 27109 C C . ILE G 1 264 ? -16.758 -13.797 78.370 1.00 39.30 414 ILE G C 1
ATOM 27110 O O . ILE G 1 264 ? -16.746 -13.839 77.135 1.00 36.92 414 ILE G O 1
ATOM 27126 N N . GLU G 1 265 ? -17.615 -13.037 79.055 1.00 40.60 415 GLU G N 1
ATOM 27127 C CA . GLU G 1 265 ? -18.620 -12.158 78.400 1.00 45.02 415 GLU G CA 1
ATOM 27128 C C . GLU G 1 265 ? -17.903 -11.129 77.518 1.00 44.11 415 GLU G C 1
ATOM 27129 O O . GLU G 1 265 ? -18.505 -10.672 76.543 1.00 46.59 415 GLU G O 1
ATOM 27141 N N . SER G 1 266 ? -16.645 -10.809 77.815 1.00 41.12 416 SER G N 1
ATOM 27142 C CA . SER G 1 266 ? -15.833 -9.866 77.007 1.00 41.98 416 SER G CA 1
ATOM 27143 C C . SER G 1 266 ? -15.535 -10.446 75.612 1.00 42.81 416 SER G C 1
ATOM 27144 O O . SER G 1 266 ? -15.140 -9.650 74.738 1.00 42.43 416 SER G O 1
ATOM 27152 N N . LEU G 1 267 ? -15.703 -11.757 75.391 1.00 41.02 417 LEU G N 1
ATOM 27153 C CA . LEU G 1 267 ? -15.424 -12.419 74.079 1.00 41.52 417 LEU G CA 1
ATOM 27154 C C . LEU G 1 267 ? -16.652 -12.335 73.162 1.00 45.35 417 LEU G C 1
ATOM 27155 O O . LEU G 1 267 ? -16.544 -12.699 71.982 1.00 46.43 417 LEU G O 1
ATOM 27171 N N . ARG G 1 268 ? -17.807 -11.956 73.702 1.00 50.52 418 ARG G N 1
ATOM 27172 C CA . ARG G 1 268 ? -19.035 -11.732 72.907 1.00 56.56 418 ARG G CA 1
ATOM 27173 C C . ARG G 1 268 ? -18.697 -10.621 71.908 1.00 60.47 418 ARG G C 1
ATOM 27174 O O . ARG G 1 268 ? -18.174 -9.579 72.297 1.00 62.44 418 ARG G O 1
ATOM 27195 N N . PRO G 1 269 ? -18.907 -10.812 70.587 1.00 64.17 419 PRO G N 1
ATOM 27196 C CA . PRO G 1 269 ? -18.375 -9.876 69.591 1.00 67.49 419 PRO G CA 1
ATOM 27197 C C . PRO G 1 269 ? -18.833 -8.420 69.802 1.00 69.80 419 PRO G C 1
ATOM 27198 O O . PRO G 1 269 ? -19.977 -8.173 70.159 1.00 64.60 419 PRO G O 1
ATOM 27209 N N . ARG G 1 270 ? -17.897 -7.497 69.583 1.00 78.40 420 ARG G N 1
ATOM 27210 C CA . ARG G 1 270 ? -18.017 -6.047 69.863 1.00 83.79 420 ARG G CA 1
ATOM 27211 C C . ARG G 1 270 ? -17.571 -5.290 68.600 1.00 81.19 420 ARG G C 1
ATOM 27212 O O . ARG G 1 270 ? -16.459 -5.578 68.106 1.00 73.55 420 ARG G O 1
ATOM 27233 N N . ASP G 1 271 ? -18.403 -4.367 68.103 1.00 73.86 421 ASP G N 1
ATOM 27234 C CA . ASP G 1 271 ? -18.092 -3.543 66.899 1.00 71.30 421 ASP G CA 1
ATOM 27235 C C . ASP G 1 271 ? -16.812 -2.724 67.152 1.00 68.78 421 ASP G C 1
ATOM 27236 O O . ASP G 1 271 ? -16.510 -2.412 68.342 1.00 60.50 421 ASP G O 1
ATOM 27245 N N . HIS G 1 272 ? -16.102 -2.356 66.079 1.00 65.49 422 HIS G N 1
ATOM 27246 C CA . HIS G 1 272 ? -15.121 -1.235 66.114 1.00 64.75 422 HIS G CA 1
ATOM 27247 C C . HIS G 1 272 ? -15.918 0.047 66.386 1.00 63.70 422 HIS G C 1
ATOM 27248 O O . HIS G 1 272 ? -17.137 0.085 66.012 1.00 59.60 422 HIS G O 1
ATOM 27263 N N . HIS G 1 273 ? -15.301 1.042 67.033 1.00 60.10 423 HIS G N 1
ATOM 27264 C CA . HIS G 1 273 ? -15.853 2.415 67.082 1.00 58.42 423 HIS G CA 1
ATOM 27265 C C . HIS G 1 273 ? -15.573 3.067 65.724 1.00 59.51 423 HIS G C 1
ATOM 27266 O O . HIS G 1 273 ? -16.419 2.978 64.842 1.00 64.06 423 HIS G O 1
#

Solvent-accessible surface area: 72928 Å² total; per-residue (Å²): 144,2,45,2,42,21,31,89,36,40,65,16,131,90,20,56,185,70,38,138,90,33,76,37,96,26,14,18,8,61,122,35,8,25,109,119,0,23,146,20,0,99,58,4,58,106,45,52,145,19,1,80,92,44,16,5,41,21,22,13,2,2,0,3,16,5,25,38,14,2,17,20,28,35,1,0,22,0,0,0,4,84,17,122,14,16,0,0,32,7,46,17,35,50,57,63,6,21,9,71,65,0,37,56,0,7,32,56,23,35,156,111,10,0,1,1,2,30,26,2,25,53,24,120,52,176,18,35,63,16,10,0,8,29,3,2,24,10,13,9,14,30,76,74,16,6,1,0,0,1,0,36,92,10,108,160,15,54,104,5,5,8,34,39,18,25,3,35,33,84,22,42,3,4,66,13,39,59,90,2,0,14,33,13,0,60,80,17,8,97,87,63,58,96,79,22,0,77,58,0,0,98,103,0,74,180,4,15,120,111,3,5,14,12,67,0,28,17,7,0,7,104,43,35,117,61,22,90,9,0,17,143,56,8,115,70,27,115,111,212,127,62,103,156,226,26,102,2,44,2,43,24,30,87,36,40,66,16,131,90,20,55,188,73,38,147,67,34,78,34,97,25,14,18,8,61,123,36,8,26,111,122,0,23,145,21,0,99,55,3,54,104,48,53,146,14,0,77,90,43,16,4,40,20,20,9,2,3,0,2,16,5,25,39,14,1,16,20,29,32,1,0,22,0,0,0,5,82,17,122,14,16,0,0,34,8,48,16,36,54,52,62,6,22,9,72,65,0,38,54,0,7,32,57,22,35,152,111,10,0,1,1,2,31,27,2,23,53,24,119,59,172,17,35,65,18,9,0,8,30,2,1,25,10,13,10,13,30,75,73,12,7,0,0,0,1,0,36,89,12,134,160,16,53,105,5,4,10,36,35,17,20,2,35,30,85,20,50,3,4,62,12,38,59,91,2,0,13,33,14,0,58,79,17,9,96,84,64,56,94,80,23,0,75,58,0,0,78,93,0,74,149,5,14,121,110,3,6,16,13,66,0,28,18,7,0,8,106,44,34,117,60,20,91,9,0,16,139,57,8,117,70,26,117,112,208,140,80,144,139,1,44,2,42,23,30,90,35,38,66,16,130,89,22,55,188,72,40,139,88,32,79,36,98,26,14,19,7,61,124,35,8,26,109,117,1,23,143,21,0,98,56,4,58,107,49,54,145,16,1,77,89,40,15,5,42,21,22,14,2,2,0,2,15,4,25,40,13,2,16,19,29,34,1,0,23,1,0,0,5,84,16,120,14,16,0,0,34,6,50,17,36,49,61,66,7,36,7,66,65,0,36,53,0,8,31,57,23,35,153,113,11,0,2,1,2,30,26,2,23,53,23,121,191,18,35,66,17,9,0,9,28,2,2,25,10,13,11,15,28,69,73,15,7,1,0,0,1,0,36,91,12,133,161,16,52,104,5,4,9,35,37,18,24,3,35,31,92,22,52,4,4,64,12,40,70,88,2,0,12,34,14,0,59,81,16,9,96,85,64,58,96,79,24,1,85,59,0,0,93,90,0,73,165,4,15,121,113,3,6,16,13,70,0,27,17,7,0,7,103,44,32,116,60,22,90,9,0,16,140,55,8,114,67,31,116,114,205,145,70,151,137,2,45,2,43,21,31,89,36,40,65,14,133,91,19,54,187,73,38,145,89,32,76,36,100,26,15,19,8,62,124,36,8,26,109,120,1,22,146,21,0,97,55,3,59,105,48,53,146,13,0,77,89,45,18,5,42,20,22,10,2,2,0,2,17,4,24,39,15,2,16,20,28,36,0,0,22,0,0,0,5,81,16,121,15,15,0,0,34,8,46,18,37,54,55,64,6,19,10,78,66,0,37,56,0,8,37,56,23,34,152,112,10,0,1,1,2,32,26,2,22,54,24,122,50,167,19,33,64,14,9,0,7,31,2,2,26,9,14,11,12,30,78,73,15,8,1,0,0,1,0,36,87,4,97,160,15,52,105,4,4,7,35,36,19,24,3,34,31,87,22,48,4,3,64,13,39,58,90,3,0,13,34,14,0,60,78,16,9,96,87,64,58,96,79,23,0,74,56,0,0,95,99,0,73,175,4,15,120,110,3,6,16,12,68,0,29,18,7,1,7,106,44,35,117,59,20,89,8,0,18,141,57,8,114,76,28,119,111,211,124,58,105,159,202,26,97,2,43,2,42,21,30,90,35,39,66,16,130,91,18,52,187,70,35,120,66,36,78,35,99,24,14,20,7,59,122,38,10,26,110,121,1,22,146,21,0,97,57,4,58,107,47,53,145,14,1,78,89,46,17,4,44,21,21,14,2,2,0,2,15,4,24,41,14,2,15,21,28,32,1,0,20,1,0,0,4,83,18,121,14,15,0,0,35,8,47,18,38,50,55,62,5,23,9,71,65,0,38,54,0,8,31,56,22,33,151,112,10,0,1,1,1,31,28,3,22,52,23,122,62,174,19,34,66,17,8,0,8,29,2,2,26,9,15,10,12,30,80,68,16,8,0,0,0,1,0,36,90,11,132,160,16,53,105,5,5,7,36,37,19,25,2,36,33,82,21,47,3,3,64,13,38,60,90,2,0,14,33,14,0,58,81,14,6,96,86,61,55,95,81,23,0,76,59,0,0,79,98,0,74,162,4,16,123,111,3,6,16,12,69,0,29,18,8,0,6,105,44,34,118,60,22,91,9,0,15,138,56,8,115,69,30,116,115,209,127,76,103,150,142,2,46,3,43,24,30,90,36,41,67,16,131,92,22,60,188,78,42,136,88,36,77,33,99,24,13,18,8,63,123,37,10,24,108,122,0,23,144,20,0,97,50,4,59,104,48,54,146,12,0,76,89,42,15,4,43,21,20,10,1,2,0,2,18,4,24,39,14,2,15,21,29,32,0,0,22,1,0,0,4,83,18,121,14,16,0,0,34,7,48,15,34,47,45,64,6,20,9,68,66,0,40,53,0,7,30,57,22,33,130,108,10,0,2,1,1,28,27,2,22,51,22,121,57,160,20,36,66,16,9,0,9,29,2,0,26,10,14,10,15,29,73,54,12,8,0,0,0,1,0,35,88,12,103,159,15,53,106,5,4,11,34,28,17,20,0,29,31,75,22,44,3,3,64,12,39,60,92,3,0,13,34,13,0,62,80,16,8,96,85,64,57,96,80,23,0,76,57,0,0,96,98,0,73,180,3,15,121,110,4,6,16,12,72,0,29,17,7,0,8,100,43,35,117,62,20,90,9,0,16,140,56,8,114,79,30,119,112,216,118,60,124,138,89,109,2,44,2,43,19,33,89,37,39,63,16,131,92,17,55,188,72,35,140,67,36,74,39,98,23,14,19,7,58,123,36,8,24,110,118,0,21,141,21,0,98,51,4,56,107,48,54,146,14,0,72,89,49,17,4,40,20,19,13,2,2,0,2,16,5,25,41,14,2,14,20,28,32,1,0,20,0,0,0,5,81,16,122,13,15,0,0,34,8,46,16,39,49,76,62,6,19,8,73,66,0,37,55,0,7,32,55,23,34,152,111,10,0,1,1,2,32,28,3,24,54,23,118,56,160,17,34,61,16,9,0,8,28,2,1,25,9,14,10,13,30,79,70,12,7,0,0,0,1,0,36,91,11,110,159,15,54,103,5,4,9,35,32,18,20,2,34,33,84,22,42,3,2,64,11,38,58,91,2,0,13,34,14,0,60,79,15,8,98,87,63,58,96,80,21,0,77,57,0,0,95,99,0,73,179,4,15,122,110,3,6,16,13,69,0,28,18,7,0,8,108,44,38,116,60,22,91,9,0,14,139,56,8,112,72,26,115,115,207,138,68,157

InterPro domains:
  IPR003593 AAA+ ATPase domain [SM00382] (222-357)
  IPR003959 ATPase, AAA-type, core [PF00004] (226-354)
  IPR003960 ATPase, AAA-type, conserved site [PS00674] (325-343)
  IPR014851 BCS1, N-terminal [PF08740] (25-191)
  IPR014851 BCS1, N-terminal [SM01024] (23-191)
  IPR027417 P-loop containing nucleoside triphosphate hydrolase [G3DSA:3.40.50.300] (181-355)
  IPR027417 P-loop containing nucleoside triphosphate hydrolase [SSF52540] (174-404)
  IPR050747 Mitochondrial chaperone BCS1 subfamily [PTHR23070] (47-412)
  IPR057495 Mitochondrial chaperone BCS1-like, ATPase lid domain [PF25426] (358-415)

Foldseek 3Di:
DAWEWEDDQLETDTDPDHDDQDALLLQQFPPCPLVVVLVVVVCLLVPPVVCVVVVHFSEAEEEEEAAPQQQQVVNLSNSLVVQVAYEYEYELPDCCPELVSLLSNQAHPDQRYEYEYEAVLVNCCHYDPVSQLCCQAHDSHHHSYYYYYYHHCPVSDDCSCCPCSNHPYYDYRFFDDLVSQLSNLCVQAPPDPSVLSNLLSVLLVVLDVGHHPNNSVVLSVVQRNNSVSSSVCSNVVRDDDDDD/DAFAWEWEDDQLETDTDPDGHHQDALLLQQFPPCPLVVVLVVVVCLLVPPVVCVVVVHFSEAEEEEEAAPQQCQVVNLSNSLVVQVAYEYEYELPDCSDELVSLLSNQAHPPQRYEYEYEAVLVNCCHYDPVSQLCCQANDSHHHNYYYYYYHHCPVSDDCSCCPCSNHPYYDYRFFDDLVSQLSNLCVQAPPDDSVLSNLLSVLLVVLDVGHHPNNSVVLSVVQRNNSVSSSVCSNVVRDDDDD/DAWEWEDDFLETDTDPDRDDADALLLQQFDPCPLVVVLVVVVCLLVPPVVCVVVVHFSEAEEEEEAAPQQCQVVNLSNSLVVQVAYEYEYECPDDSDELVSLLSNQAHPDQRYEYEYEAVLVNCVYDPVSQLCCQAHDSHHHNYYYYYYHHCPVSDDCSCCPCSNHPYYHYRFFDDLVSQLSNLCVQAPPDPSVLSNLLSVLLVVLDVGHHPRNSVVLSVVQRNNSVSSSVCSNVVNDDDDD/DAWEWEDDFLETDTDPDRDDADALLLQQFPPCPLVVVLVVVVCLLVPPVVCVVVVHFSEAEEEEEAAPQQCQVVNVRNSLVVQVAYEYEYELPDCSDELVSLLSNQAHPDQRYEYEYEAVLVNCCHYDPVSQLCCQANDSHHHNYYYYYYHHCPVSDDCSCCPCSNHPYYHYRFFDDLVSQLSNLCVQAPPDPSVLSNLLSVLLVVLDVGHHPNNSVVLSVVQRNNSVSSSVCSNVVNDDDDDD/DAFAWEWEDDQLETDTDPDGHHADALLLQQFPPCPLVVVLVVVVCLLVPPVVCVVVVHFSEAEEEEEAAPQQCQVVNVSNSLVVQVAYEYEYEQPDCSDELVSLLSNQAHPDARYEYEYEAVLVNCVHYDPVSQLCCQANDSHHHNYYYYYYHNCPVSDDCSCCPCSNHPYYHYRFFDDLVSQLSNLCVQAPPDDSVLSNLLSVLLVVLDVGHHPRNLVVLSVVQRNNSVSSSVCSNVVNDDDDDD/DAWEWEDDFLETDTDPDHDDADALLLQQFPPCPLVVVLVVVVCLVVPPVVCVVVVHFSEAEEEEEAAPQQCQVVNVSNSLVVQVAYEYEYELPDCSDELVSLLSNQAHPPQRYEYEYEAVLVNCCHYDPVSQLCCQAHDSHHHNYYYYYYHHCPVSDDCSCCPCSNHPYYDYRFFDDLVSQLSNLCVQAPPDPSVLSNLLSVLLVVLDVGHHPRNSVVLSVVQRNNSVSSSVCSNVNNDDDDVD/DFAWEWEDDQLETDTDPDGHHADALLLQQFPPCPLVVVLVVVVCLLVPPVVCVVVVHFSEAEEEEEAAPQQCQVVNVSNSLVVQVAYEYEYELPDCSDELVSLLSNQAHPDQRYEYEYEAVLVNCCHYDPVSQLCCQAHPSHHHNYYYYYYHHCPVSDDCSCCPCSNHPYYDYRFFDDLVSQLSNLCVQAPPDPSVLSNLLSVVLVVLDVGHHPNNLVVLSVVQRNNSVSSSVCSNVVNDDDDD

GO terms:
  GO:0005743 mitochondrial inner membrane (C, EXP)
  GO:0034551 mitochondrial respiratory chain complex III assembly (P, IMP)
  GO:0005739 mitochondrion (C, IMP)
  GO:0005739 mitochondrion (C, HDA)
  GO:0016887 ATP hydrolysis activity (F, IDA)